Protein 3WVQ (pdb70)

B-factor: mean 22.25, std 8.73, range [5.71, 269.01]

Foldseek 3Di:
DEEELADDDPVVDDPLPAQQWVSVLSLLVDAFQYEYEGLDDFDVVVNCQSCVQLVHDSVNYHYQHFAADPSGRRGDDLCRLVDVVSVVVVVVSCVPPDQQAYAYQALALSSLVNCVVVVRCVRYALSVCRVVVVSLCQQFLQNVVVLLVVLVQFAFDWHKFLDLVVVLVGQVVQQVVVFKKKKAQRRDDWQDGIEIEHCDDDADSAGHDYYHHANDSVSSVVVCVPCVCVNQVNSPHIMIMGTDFGPWWKKKWKWFQGLVGIGTQAMWTDCPPNCFKIKNHPDADDVLVCSRHVSQRSSRRSVNVVRDGGMKMWMWIQHPVGDTHTRHMHGGCDPCRSCCRRVNPRRLHPCDVPQKMKMDGHQDDPDAAQAPVRLVVLCVVVVQPQDSVVRFHWRFSTGQDPVRNDTTMTMGRDPVVRVVSVVVSSVSD/DEEELADDEVVVDPPLPAQQFPSVLSLLVDAFQYEYEGLDDDDPVVSVQSCVLLVHDSVSYHYQHFAADPSGSRGDDLCRLPDPVSLVVVVVSCVPPDQQAYAYQALALSSLVNCVVNVHLVRYALSVCRVVVVSLLQQFLQSVVVLLVVLVQFAFDWHKFLDLVVVLVGCQVQVVVVFKKKKAQGRDDWQDRIEIEHCDPDFDSDTHDYYHHANDSVSSVVVCVVCVCVNHVNSPHIMIMGTDATPWWKKKWKWFQGLVGIGTQAMWTHLKIKSHPPQPPVLVCSRHVSQRSSRRSVNVVRDGGMKMWMWIQHPVRDTHTRHMHGGNDPCRSCCRRVNPRRLHPCRPPQKMKMDHFQCQPVVLVVLCVVVVQEQDSVVSFHWDWSTNADDVRGHTTMGIDRDPVGSVVSSVVSNVSD/DEEELADDDPVVDDPLPAQQFVSVLSLLVDAFQYEYETLDDFDVVVSVQNCVQLVHDSVSYHYQHFDADPSGRRGPDLCRLPPPVRLVVVCVSCVPPAQQAYHYQALALSSLVNCVVNVNLVRYALSVCRVVGVSQLLQFLQSVVVLLVVLVAFAFDWDKALDLVVQLVGCCVQQVVVFKKKKAQGRDDWQDRMEIEHCDDDFDSDTHDYYHHANDSVSSVVVCVVCVCSNHVNSPHIMIMGTDATPWWKKKWKWFQGLVGIHTQAMWTHVFKIKSHPPQDPVLVCSRHVSQRSSRRSSNVVRDGAMKMWMWIQHPVRDTHTRHMHGGNDPCRSCCRRVNPRRLHPCRVPQKMKMDGHPDQVDAAQAPVRLVVLCVVVVQEQDSVVSFHWDFSTHADSRDTTMGIDRDPVVSVVSVVVSSVSD/DEEELADDDPVVDDPLVAAQFVSVLSLLVDAFQYEYETLDDFDVVVNVQNCVLLVHDSVSYHYAHFAADPRGRRGDDLCRLVDPVRVVRVVVSCVPPDQQAYHYQALALSSLVNCVVVVNNVRYALSVCRVVVVSLCQQFLQSFVVLLVVLVAFAFDWHKFLDLVVVLVGCCVQQVVVFKKKKAARRDDWQDGIEIEHCDDDAQSAGHDYYHHANDSVSSVVVCVVCVCVNHVNSPHIMIMGTDFGPWWKKKWKWFQGLVGIGTQAMWTDPPVHCFKIKSHPDADPVLVCSRHVSVRSSRRSVNVVRDGGMKMWMWIQHPVGDTHTRHMHGGNDPCRSCCRRCNPRRLHPCDVPQKMKMDGHQDAPDAAQAPVRLVVLCVVLVQPQDSVVSFHWDFSTHQDPVRRGTTMGMHRDDVVSVVSVVVSVVSD

Solvent-accessible surface area: 64877 Å² total

Nearest PDB structures (foldseek):
  3wvq-assembly1_A  TM=1.001E+00  e=1.605E-94  Streptomyces cirratus
  3wvr-assembly3_A  TM=9.957E-01  e=5.560E-93  Streptomyces cirratus
  3wvq-assembly5_C  TM=9.932E-01  e=3.478E-92  Streptomyces cirratus
  3wvq-assembly4_B  TM=9.848E-01  e=8.691E-89  Streptomyces cirratus
  3wvr-assembly6_D  TM=9.931E-01  e=3.402E-87  Streptomyces cirratus

Sequence (1699 aa):
RLLVGNDWSEELAEPTGSTGWAVQRLVWFARDGDVLVLPVAPQEEFLAYVTSLTGTRRSSLTVVVPPPGRLGAGALTADRLADPRFLAALREAFAGRPVHEVFALWPDAVVADLADALGCPEALEGHDFLTQSGGLIGSSKAAFRALAAGAGVALPAGAVCADRRRAHRHVTRLLDEGSPVILKQDYGSGSDGNEILSRTPGLALRGARALRVLADSAALDAYLDERWDWLTEGGRHRVVVERYHPGSRAYFAEFWISDGGVRLGGHGERYRPLPDSQVPAPDLDQAQLDDLVEGGRRLCVALHALGYRGVLSADAVVTPAGEVLFTEHNGRATGSTHIYEIVGKRVVGPGFGTDRILLERVWPEGWEAPSFAGALTRLRDSGHLYDPETRRGAVILAAYNTHRKGVLCYVAEDLEAALHREESVSRLFRLLVGNDWSEELAEPTGSTGWAVQRLVWFARDGDVLVLPVAPQEEFLAYVTSLTGTRRSSLTVVVPPPGRLGAGALTADRLADPRFLAALREAFAGRPVHEVFALWPDAVVADLADALGCPEALEGHDFLTQSGGLIGSSKAAFRALAAGAGVALPAGAVCADRRRAHRHVTRLLDEGSPVILKQDYGSGSDGNEILSRTPGLALRGARALRVLADSAALDAYLDERWDWLTEGGRHRVVVERYHPGSRAYFAEFWISDGGVRLGGHGERDSQVPAPDLDQAQLDDLVEGGRRLCVALHALGYRGVLSADAVVTPAGEVLFTEHNGRATGSTHIYEIVGKRVVGPGFGTDRILLERVWPSFAGALTRLRDSGHLYDPETRRGAVILAAYNTHRKGVLCYVAEDLEAALHREESVSRLFRLLVGNDWSEELAEPTGSTGWAVQRLVWFARDGDVLVLPVAPQEEFLAYVTSLTGTRRSSLTVVVPPPGRLGAGALTADRLADPRFLAALREAFAGRPVHEVFALWPDAVVADLADALGCPEALEGHDFLTQSGGLIGSSKAAFRALAAGAGVALPAGAVCADRRRAHRHVTRLLDEGSPVILKQDYGSGSDGNEILSRTPGLALRGARALRVLADSAALDAYLDERWDWLTEGGRHRVVVERYHPGSRAYFAEFWISDGGVRLGGHGERPDSQVPAPDLDQAQLDDLVEGGRRLCVALHALGYRGVLSADAVVTPAGEVLFTEHNGRATGSTHIYEIVGKRVVGPGFGTDRILLERVWPEGWEAPSFAGALTRLRDSGHLYDPETRRGAVILAAYNRKGVLCYVAEDLEAALHREESVSRLFRLLVGNDWSEELAEPTGSTGWAVQRLVWFARDGDVLVLPVAPQEEFLAYVTSLTGTRRSSLTVVVPPPGRLGAGALTADRLADPRFLAALREAFAGRPVHEVFALWPDAVVADLADALGCPEALEGHDFLTQSGGLIGSSKAAFRALAAGAGVALPAGAVCADRRRAHRHVTRLLDEGSPVILKQDYGSGSDGNEILSRTPGLALRGARALRVLADSAALDAYLDERWDWLTEGGRHRVVVERYHPGSRAYFAEFWISDGGVRLGGHGERYRPLPDSQVPAPDLDQAQLDDLVEGGRRLCVALHALGYRGVLSADAVVTPAGEVLFTEHNGRATGSTHIYEIVGKRVVGPGFGTDRILLERVWPEGWEAPSFAGALTRLRDSGHLYDPETRRGAVILAAYNTHRKGVLCYVAEDLEAALHREESVSRLF

Structure (mmCIF, N/CA/C/O backbone):
data_3WVQ
#
_entry.id   3WVQ
#
_cell.length_a   77.660
_cell.length_b   86.750
_cell.length_c   94.260
_cell.angle_alpha   73.740
_cell.angle_beta   85.930
_cell.angle_gamma   68.260
#
_symmetry.space_group_name_H-M   'P 1'
#
loop_
_entity.id
_entity.type
_entity.pdbx_description
1 polymer PGM1
2 non-polymer 'SULFATE ION'
3 non-polymer GLYCEROL
4 water water
#
loop_
_atom_site.group_PDB
_atom_site.id
_atom_site.type_symbol
_atom_site.label_atom_id
_atom_site.label_alt_id
_atom_site.label_comp_id
_atom_site.label_asym_id
_atom_site.label_entity_id
_atom_site.label_seq_id
_atom_site.pdbx_PDB_ins_code
_atom_site.Cartn_x
_atom_site.Cartn_y
_atom_site.Cartn_z
_atom_site.occupancy
_atom_site.B_iso_or_equiv
_atom_site.auth_seq_id
_atom_site.auth_comp_id
_atom_site.auth_asym_id
_atom_site.auth_atom_id
_atom_site.pdbx_PDB_model_num
ATOM 9 N N . ARG A 1 2 ? 35.391 28.776 6.672 1.00 18.03 2 ARG A N 1
ATOM 10 C CA . ARG A 1 2 ? 36.513 28.111 7.256 1.00 19.97 2 ARG A CA 1
ATOM 11 C C . ARG A 1 2 ? 35.998 27.314 8.444 1.00 21.18 2 ARG A C 1
ATOM 12 O O . ARG A 1 2 ? 34.998 27.644 9.012 1.00 17.12 2 ARG A O 1
ATOM 20 N N . LEU A 1 3 ? 36.724 26.295 8.817 1.00 15.76 3 LEU A N 1
ATOM 21 C CA . LEU A 1 3 ? 36.452 25.491 10.001 1.00 11.80 3 LEU A CA 1
ATOM 22 C C . LEU A 1 3 ? 37.433 25.900 11.097 1.00 14.79 3 LEU A C 1
ATOM 23 O O . LEU A 1 3 ? 38.641 25.694 10.964 1.00 12.52 3 LEU A O 1
ATOM 28 N N . LEU A 1 4 ? 36.906 26.511 12.151 1.00 13.37 4 LEU A N 1
ATOM 29 C CA . LEU A 1 4 ? 37.703 26.933 13.299 1.00 13.97 4 LEU A CA 1
ATOM 30 C C . LEU A 1 4 ? 37.532 25.960 14.454 1.00 16.15 4 LEU A C 1
ATOM 31 O O . LEU A 1 4 ? 36.404 25.689 14.873 1.00 15.17 4 LEU A O 1
ATOM 36 N N . VAL A 1 5 ? 38.644 25.446 14.978 1.00 14.33 5 VAL A N 1
ATOM 37 C CA . VAL A 1 5 ? 38.584 24.446 16.039 1.00 14.13 5 VAL A CA 1
ATOM 38 C C . VAL A 1 5 ? 39.175 24.961 17.354 1.00 14.30 5 VAL A C 1
ATOM 39 O O . VAL A 1 5 ? 40.361 25.284 17.436 1.00 10.10 5 VAL A O 1
ATOM 43 N N . GLY A 1 6 ? 38.336 25.051 18.382 1.00 12.55 6 GLY A N 1
ATOM 44 C CA . GLY A 1 6 ? 38.794 25.560 19.665 1.00 10.74 6 GLY A CA 1
ATOM 45 C C . GLY A 1 6 ? 39.345 24.471 20.564 1.00 13.40 6 GLY A C 1
ATOM 46 O O . GLY A 1 6 ? 38.826 24.252 21.659 1.00 12.62 6 GLY A O 1
ATOM 47 N N . ASN A 1 7 ? 40.387 23.773 20.112 1.00 11.49 7 ASN A N 1
ATOM 48 C CA . ASN A 1 7 ? 40.932 22.687 20.913 1.00 11.02 7 ASN A CA 1
ATOM 49 C C . ASN A 1 7 ? 41.969 23.167 21.916 1.00 12.89 7 ASN A C 1
ATOM 50 O O . ASN A 1 7 ? 42.485 24.281 21.819 1.00 11.39 7 ASN A O 1
ATOM 55 N N . ASP A 1 8 ? 42.278 22.278 22.853 1.00 14.99 8 ASP A N 1
ATOM 56 C CA . ASP A 1 8 ? 43.149 22.550 23.991 1.00 18.05 8 ASP A CA 1
ATOM 57 C C . ASP A 1 8 ? 44.515 21.894 23.842 1.00 19.86 8 ASP A C 1
ATOM 58 O O . ASP A 1 8 ? 44.779 21.225 22.856 1.00 15.51 8 ASP A O 1
ATOM 63 N N . TRP A 1 9 ? 45.348 22.070 24.865 1.00 15.16 9 TRP A N 1
ATOM 64 C CA . TRP A 1 9 ? 46.623 21.370 25.014 1.00 17.93 9 TRP A CA 1
ATOM 65 C C . TRP A 1 9 ? 46.482 19.903 24.643 1.00 17.75 9 TRP A C 1
ATOM 66 O O . TRP A 1 9 ? 45.478 19.266 24.994 1.00 15.39 9 TRP A O 1
ATOM 77 N N . SER A 1 10 ? 47.472 19.371 23.923 1.00 15.38 10 SER A N 1
ATOM 78 C CA . SER A 1 10 ? 47.350 18.045 23.329 1.00 17.39 10 SER A CA 1
ATOM 79 C C . SER A 1 10 ? 47.006 16.960 24.334 1.00 15.09 10 SER A C 1
ATOM 80 O O . SER A 1 10 ? 47.647 16.819 25.376 1.00 15.56 10 SER A O 1
ATOM 83 N N . GLU A 1 11 ? 45.992 16.185 23.987 1.00 14.41 11 GLU A N 1
ATOM 84 C CA . GLU A 1 11 ? 45.608 15.005 24.735 1.00 16.25 11 GLU A CA 1
ATOM 85 C C . GLU A 1 11 ? 46.757 13.979 24.842 1.00 19.75 11 GLU A C 1
ATOM 86 O O . GLU A 1 11 ? 46.814 13.196 25.786 1.00 18.77 11 GLU A O 1
ATOM 92 N N . GLU A 1 12 ? 47.658 13.980 23.863 1.00 16.46 12 GLU A N 1
ATOM 93 C CA . GLU A 1 12 ? 48.841 13.113 23.900 1.00 19.12 12 GLU A CA 1
ATOM 94 C C . GLU A 1 12 ? 49.800 13.476 25.034 1.00 17.17 12 GLU A C 1
ATOM 95 O O . GLU A 1 12 ? 50.561 12.629 25.502 1.00 19.32 12 GLU A O 1
ATOM 101 N N . LEU A 1 13 ? 49.771 14.735 25.456 1.00 13.01 13 LEU A N 1
ATOM 102 C CA . LEU A 1 13 ? 50.713 15.222 26.460 1.00 16.03 13 LEU A CA 1
ATOM 103 C C . LEU A 1 13 ? 50.139 15.150 27.864 1.00 19.99 13 LEU A C 1
ATOM 104 O O . LEU A 1 13 ? 50.849 14.815 28.809 1.00 24.09 13 LEU A O 1
ATOM 109 N N . ALA A 1 14 ? 48.852 15.460 27.998 1.00 17.76 14 ALA A N 1
ATOM 110 C CA . ALA A 1 14 ? 48.226 15.477 29.310 1.00 24.10 14 ALA A CA 1
ATOM 111 C C . ALA A 1 14 ? 46.705 15.403 29.213 1.00 23.86 14 ALA A C 1
ATOM 112 O O . ALA A 1 14 ? 46.113 15.867 28.235 1.00 20.56 14 ALA A O 1
ATOM 114 N N . GLU A 1 15 ? 46.080 14.832 30.239 1.00 24.68 15 GLU A N 1
ATOM 115 C CA . GLU A 1 15 ? 44.625 14.829 30.344 1.00 27.92 15 GLU A CA 1
ATOM 116 C C . GLU A 1 15 ? 44.109 16.228 30.703 1.00 23.33 15 GLU A C 1
ATOM 117 O O . GLU A 1 15 ? 44.453 16.774 31.750 1.00 27.21 15 GLU A O 1
ATOM 123 N N . PRO A 1 16 ? 43.276 16.816 29.829 1.00 24.72 16 PRO A N 1
ATOM 124 C CA . PRO A 1 16 ? 42.756 18.162 30.083 1.00 24.22 16 PRO A CA 1
ATOM 125 C C . PRO A 1 16 ? 41.616 18.137 31.096 1.00 29.61 16 PRO A C 1
ATOM 126 O O . PRO A 1 16 ? 40.549 18.682 30.821 1.00 30.07 16 PRO A O 1
ATOM 130 N N . THR A 1 17 ? 41.855 17.517 32.251 1.00 28.38 17 THR A N 1
ATOM 131 C CA . THR A 1 17 ? 40.809 17.242 33.235 1.00 28.03 17 THR A CA 1
ATOM 132 C C . THR A 1 17 ? 40.366 18.495 33.995 1.00 29.28 17 THR A C 1
ATOM 133 O O . THR A 1 17 ? 39.298 18.513 34.613 1.00 30.48 17 THR A O 1
ATOM 137 N N . GLY A 1 18 ? 41.171 19.548 33.939 1.00 27.01 18 GLY A N 1
ATOM 138 C CA . GLY A 1 18 ? 40.837 20.768 34.649 1.00 27.47 18 GLY A CA 1
ATOM 139 C C . GLY A 1 18 ? 40.160 21.814 33.781 1.00 31.53 18 GLY A C 1
ATOM 140 O O . GLY A 1 18 ? 39.763 22.863 34.279 1.00 30.60 18 GLY A O 1
ATOM 141 N N . SER A 1 19 ? 40.017 21.543 32.485 1.00 29.25 19 SER A N 1
ATOM 142 C CA . SER A 1 19 ? 39.464 22.553 31.581 1.00 27.25 19 SER A CA 1
ATOM 143 C C . SER A 1 19 ? 37.974 22.774 31.816 1.00 25.58 19 SER A C 1
ATOM 144 O O . SER A 1 19 ? 37.235 21.837 32.125 1.00 27.46 19 SER A O 1
ATOM 147 N N . THR A 1 20 ? 37.539 24.022 31.662 1.00 26.18 20 THR A N 1
ATOM 148 C CA . THR A 1 20 ? 36.147 24.399 31.902 1.00 21.43 20 THR A CA 1
ATOM 149 C C . THR A 1 20 ? 35.483 24.911 30.623 1.00 25.61 20 THR A C 1
ATOM 150 O O . THR A 1 20 ? 34.281 25.173 30.596 1.00 21.96 20 THR A O 1
ATOM 154 N N . GLY A 1 21 ? 36.279 25.073 29.569 1.00 23.67 21 GLY A N 1
ATOM 155 C CA . GLY A 1 21 ? 35.760 25.515 28.288 1.00 20.90 21 GLY A CA 1
ATOM 156 C C . GLY A 1 21 ? 35.708 27.019 28.133 1.00 21.13 21 GLY A C 1
ATOM 157 O O . GLY A 1 21 ? 35.015 27.539 27.258 1.00 18.89 21 GLY A O 1
ATOM 158 N N . TRP A 1 22 ? 36.461 27.720 28.970 1.00 22.91 22 TRP A 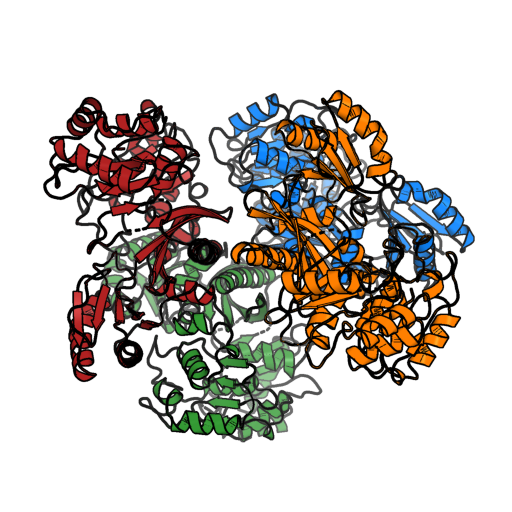N 1
ATOM 159 C CA . TRP A 1 22 ? 36.449 29.173 28.986 1.00 21.01 22 TRP A CA 1
ATOM 160 C C . TRP A 1 22 ? 37.494 29.804 28.055 1.00 20.56 22 TRP A C 1
ATOM 161 O O . TRP A 1 22 ? 37.159 30.588 27.159 1.00 18.35 22 TRP A O 1
ATOM 172 N N . ALA A 1 23 ? 38.759 29.457 28.274 1.00 20.07 23 ALA A N 1
ATOM 173 C CA . ALA A 1 23 ? 39.871 30.054 27.529 1.00 19.37 23 ALA A CA 1
ATOM 174 C C . ALA A 1 23 ? 39.710 29.995 26.007 1.00 19.10 23 ALA A C 1
ATOM 175 O O . ALA A 1 23 ? 40.049 30.947 25.293 1.00 16.46 23 ALA A O 1
ATOM 177 N N . VAL A 1 24 ? 39.195 28.879 25.504 1.00 17.44 24 VAL A N 1
ATOM 178 C CA . VAL A 1 24 ? 39.206 28.670 24.059 1.00 16.24 24 VAL A CA 1
ATOM 179 C C . VAL A 1 24 ? 38.147 29.500 23.351 1.00 17.47 24 VAL A C 1
ATOM 180 O O . VAL A 1 24 ? 38.145 29.579 22.126 1.00 15.62 24 VAL A O 1
ATOM 184 N N . GLN A 1 25 ? 37.266 30.158 24.101 1.00 16.74 25 GLN A N 1
ATOM 185 C CA . GLN A 1 25 ? 36.230 30.958 23.459 1.00 17.34 25 GLN A CA 1
ATOM 186 C C . GLN A 1 25 ? 36.828 32.191 22.786 1.00 16.76 25 GLN A C 1
ATOM 187 O O . GLN A 1 25 ? 36.156 32.863 22.004 1.00 16.77 25 GLN A O 1
ATOM 193 N N . ARG A 1 26 ? 38.106 32.458 23.056 1.00 16.37 26 ARG A N 1
ATOM 194 C CA . ARG A 1 26 ? 38.862 33.451 22.299 1.00 14.25 26 ARG A CA 1
ATOM 195 C C . ARG A 1 26 ? 38.830 33.177 20.784 1.00 15.30 26 ARG A C 1
ATOM 196 O O . ARG A 1 26 ? 39.084 34.079 19.978 1.00 13.47 26 ARG A O 1
ATOM 204 N N . LEU A 1 27 ? 38.518 31.935 20.411 1.00 14.30 27 LEU A N 1
ATOM 205 C CA . LEU A 1 27 ? 38.346 31.556 19.012 1.00 16.13 27 LEU A CA 1
ATOM 206 C C . LEU A 1 27 ? 37.461 32.525 18.235 1.00 17.21 27 LEU A C 1
ATOM 207 O O . LEU A 1 27 ? 37.675 32.748 17.050 1.00 15.47 27 LEU A O 1
ATOM 212 N N . VAL A 1 28 ? 36.467 33.105 18.906 1.00 18.14 28 VAL A N 1
ATOM 213 C CA . VAL A 1 28 ? 35.493 33.958 18.234 1.00 13.70 28 VAL A CA 1
ATOM 214 C C . VAL A 1 28 ? 36.149 35.198 17.627 1.00 14.02 28 VAL A C 1
ATOM 215 O O . VAL A 1 28 ? 35.707 35.693 16.590 1.00 15.95 28 VAL A O 1
ATOM 219 N N . TRP A 1 29 ? 37.215 35.690 18.255 1.00 14.29 29 TRP A N 1
ATOM 220 C CA . TRP A 1 29 ? 37.966 36.803 17.697 1.00 13.65 29 TRP A CA 1
ATOM 221 C C . TRP A 1 29 ? 38.440 36.513 16.282 1.00 14.16 29 TRP A C 1
ATOM 222 O O . TRP A 1 29 ? 38.528 37.411 15.459 1.00 14.99 29 TRP A O 1
ATOM 233 N N . PHE A 1 30 ? 38.762 35.257 16.003 1.00 15.69 30 PHE A N 1
ATOM 234 C CA . PHE A 1 30 ? 39.285 34.916 14.694 1.00 16.18 30 PHE A CA 1
ATOM 235 C C . PHE A 1 30 ? 38.190 34.730 13.638 1.00 18.55 30 PHE A C 1
ATOM 236 O O . PHE A 1 30 ? 38.486 34.674 12.450 1.00 18.60 30 PHE A O 1
ATOM 244 N N . ALA A 1 31 ? 36.937 34.617 14.065 1.00 17.68 31 ALA A N 1
ATOM 245 C CA . ALA A 1 31 ? 35.857 34.293 13.129 1.00 19.06 31 ALA A CA 1
ATOM 246 C C . ALA A 1 31 ? 35.612 35.410 12.124 1.00 19.16 31 ALA A C 1
ATOM 247 O O . ALA A 1 31 ? 35.673 36.588 12.468 1.00 23.49 31 ALA A O 1
ATOM 249 N N . ARG A 1 32 ? 35.370 35.012 10.877 1.00 20.49 32 ARG A N 1
ATOM 250 C CA . ARG A 1 32 ? 34.987 35.904 9.788 1.00 21.40 32 ARG A CA 1
ATOM 251 C C . ARG A 1 32 ? 33.675 35.395 9.219 1.00 22.32 32 ARG A C 1
ATOM 252 O O . ARG A 1 32 ? 33.256 34.291 9.563 1.00 22.94 32 ARG A O 1
ATOM 260 N N . ASP A 1 33 ? 33.050 36.170 8.334 1.00 24.67 33 ASP A N 1
ATOM 261 C CA . ASP A 1 33 ? 31.718 35.827 7.807 1.00 19.29 33 ASP A CA 1
ATOM 262 C C . ASP A 1 33 ? 31.654 34.401 7.264 1.00 21.83 33 ASP A C 1
ATOM 263 O O . ASP A 1 33 ? 32.470 34.002 6.422 1.00 17.09 33 ASP A O 1
ATOM 268 N N . GLY A 1 34 ? 30.701 33.626 7.772 1.00 21.51 34 GLY A N 1
ATOM 269 C CA . GLY A 1 34 ? 30.439 32.299 7.247 1.00 18.90 34 GLY A CA 1
ATOM 270 C C . GLY A 1 34 ? 31.142 31.151 7.950 1.00 19.23 34 GLY A C 1
ATOM 271 O O . GLY A 1 34 ? 30.863 29.983 7.661 1.00 18.50 34 GLY A O 1
ATOM 272 N N . ASP A 1 35 ? 32.051 31.465 8.869 1.00 19.05 35 ASP A N 1
ATOM 273 C CA . ASP A 1 35 ? 32.844 30.428 9.530 1.00 19.27 35 ASP A CA 1
ATOM 274 C C . ASP A 1 35 ? 32.020 29.533 10.433 1.00 18.23 35 ASP A C 1
ATOM 275 O O . ASP A 1 35 ? 30.996 29.939 10.993 1.00 18.01 35 ASP A O 1
ATOM 280 N N . VAL A 1 36 ? 32.487 28.307 10.574 1.00 14.02 36 VAL A N 1
ATOM 281 C CA . VAL A 1 36 ? 31.901 27.372 11.507 1.00 16.38 36 VAL A CA 1
ATOM 282 C C . VAL A 1 36 ? 32.931 27.124 12.596 1.00 19.98 36 VAL A C 1
ATOM 283 O O . VAL A 1 36 ? 34.086 26.790 12.302 1.00 14.64 36 VAL A O 1
ATOM 287 N N . LEU A 1 37 ? 32.502 27.294 13.842 1.00 18.08 37 LEU A N 1
ATOM 288 C CA . LEU A 1 37 ? 33.383 27.212 15.005 1.00 16.97 37 LEU A CA 1
ATOM 289 C C . LEU A 1 37 ? 33.053 25.974 15.801 1.00 17.92 37 LEU A C 1
ATOM 290 O O . LEU A 1 37 ? 31.889 25.740 16.125 1.00 20.28 37 LEU A O 1
ATOM 295 N N . VAL A 1 38 ? 34.070 25.187 16.125 1.00 13.12 38 VAL A N 1
ATOM 296 C CA . VAL A 1 38 ? 33.887 24.053 17.017 1.00 14.08 38 VAL A CA 1
ATOM 297 C C . VAL A 1 38 ? 34.404 24.413 18.411 1.00 16.58 38 VAL A C 1
ATOM 298 O O . VAL A 1 38 ? 35.584 24.718 18.589 1.00 13.24 38 VAL A O 1
ATOM 302 N N . LEU A 1 39 ? 33.514 24.382 19.399 1.00 16.62 39 LEU A N 1
ATOM 303 C CA . LEU A 1 39 ? 33.894 24.726 20.766 1.00 18.27 39 LEU A CA 1
ATOM 304 C C . LEU A 1 39 ? 33.397 23.658 21.734 1.00 14.39 39 LEU A C 1
ATOM 305 O O . LEU A 1 39 ? 32.415 22.985 21.449 1.00 15.44 39 LEU A O 1
ATOM 310 N N . PRO A 1 40 ? 34.078 23.497 22.879 1.00 13.48 40 PRO A N 1
ATOM 311 C CA . PRO A 1 40 ? 33.688 22.489 23.868 1.00 11.86 40 PRO A CA 1
ATOM 312 C C . PRO A 1 40 ? 32.465 22.942 24.682 1.00 13.82 40 PRO A C 1
ATOM 313 O O . PRO A 1 40 ? 31.712 22.109 25.172 1.00 16.40 40 PRO A O 1
ATOM 317 N N . VAL A 1 41 ? 32.285 24.249 24.800 1.00 14.10 41 VAL A N 1
ATOM 318 C CA . VAL A 1 41 ? 31.173 24.843 25.545 1.00 19.21 41 VAL A CA 1
ATOM 319 C C . VAL A 1 41 ? 30.592 25.996 24.733 1.00 18.46 41 VAL A C 1
ATOM 320 O O . VAL A 1 41 ? 31.317 26.933 24.366 1.00 18.97 41 VAL A O 1
ATOM 324 N N . ALA A 1 42 ? 29.290 25.941 24.460 1.00 23.04 42 ALA A N 1
ATOM 325 C CA . ALA A 1 42 ? 28.643 26.984 23.672 1.00 21.34 42 ALA A CA 1
ATOM 326 C C . ALA A 1 42 ? 28.736 28.335 24.366 1.00 24.16 42 ALA A C 1
ATOM 327 O O . ALA A 1 42 ? 28.344 28.465 25.521 1.00 27.72 42 ALA A O 1
ATOM 329 N N . PRO A 1 43 ? 29.281 29.343 23.661 1.00 26.11 43 PRO A N 1
ATOM 330 C CA . PRO A 1 43 ? 29.387 30.710 24.172 1.00 24.55 43 PRO A CA 1
ATOM 331 C C . PRO A 1 43 ? 28.022 31.350 24.412 1.00 24.09 43 PRO A C 1
ATOM 332 O O . PRO A 1 43 ? 27.071 31.064 23.691 1.00 24.28 43 PRO A O 1
ATOM 336 N N . GLN A 1 44 ? 27.942 32.220 25.408 1.00 24.58 44 GLN A N 1
ATOM 337 C CA . GLN A 1 44 ? 26.727 33.003 25.623 1.00 28.63 44 GLN A CA 1
ATOM 338 C C . GLN A 1 44 ? 26.581 33.985 24.476 1.00 28.97 44 GLN A C 1
ATOM 339 O O . GLN A 1 44 ? 27.571 34.536 23.997 1.00 26.83 44 GLN A O 1
ATOM 345 N N . GLU A 1 45 ? 25.346 34.198 24.034 1.00 28.22 45 GLU A N 1
ATOM 346 C CA . GLU A 1 45 ? 25.077 35.043 22.877 1.00 25.86 45 GLU A CA 1
ATOM 347 C C . GLU A 1 45 ? 25.602 36.470 23.044 1.00 27.06 45 GLU A C 1
ATOM 348 O O . GLU A 1 45 ? 25.977 37.116 22.062 1.00 28.43 45 GLU A O 1
ATOM 354 N N . GLU A 1 46 ? 25.644 36.956 24.284 1.00 24.99 46 GLU A N 1
ATOM 355 C CA . GLU A 1 46 ? 26.083 38.328 24.558 1.00 26.88 46 GLU A CA 1
ATOM 356 C C . GLU A 1 46 ? 27.568 38.519 24.250 1.00 22.07 46 GLU A C 1
ATOM 357 O O . GLU A 1 46 ? 27.979 39.549 23.723 1.00 22.61 46 GLU A O 1
ATOM 363 N N . PHE A 1 47 ? 28.369 37.515 24.573 1.00 28.44 47 PHE A N 1
ATOM 364 C CA . PHE A 1 47 ? 29.792 37.537 24.237 1.00 26.23 47 PHE A CA 1
ATOM 365 C C . PHE A 1 47 ? 30.006 37.507 22.719 1.00 22.72 47 PHE A C 1
ATOM 366 O O . PHE A 1 47 ? 30.824 38.256 22.177 1.00 24.06 47 PHE A O 1
ATOM 374 N N . LEU A 1 48 ? 29.260 36.649 22.036 1.00 21.26 48 LEU A N 1
ATOM 375 C CA . LEU A 1 48 ? 29.299 36.587 20.576 1.00 21.42 48 LEU A CA 1
ATOM 376 C C . LEU A 1 48 ? 28.916 37.913 19.927 1.00 25.33 48 LEU A C 1
ATOM 377 O O . LEU A 1 48 ? 29.592 38.372 18.998 1.00 20.26 48 LEU A O 1
ATOM 382 N N . ALA A 1 49 ? 27.820 38.515 20.404 1.00 24.50 49 ALA A N 1
ATOM 383 C CA . ALA A 1 49 ? 27.361 39.803 19.881 1.00 23.16 49 ALA A CA 1
ATOM 384 C C . ALA A 1 49 ? 28.417 40.880 20.065 1.00 20.44 49 ALA A C 1
ATOM 385 O O . ALA A 1 49 ? 28.674 41.681 19.169 1.00 27.00 49 ALA A O 1
ATOM 387 N N . TYR A 1 50 ? 29.044 40.895 21.228 1.00 19.94 50 TYR A N 1
ATOM 388 C CA . TYR A 1 50 ? 30.050 41.907 21.496 1.00 20.45 50 TYR A CA 1
ATOM 389 C C . TYR A 1 50 ? 31.296 41.737 20.628 1.00 22.36 50 TYR A C 1
ATOM 390 O O . TYR A 1 50 ? 31.777 42.699 20.012 1.00 21.12 50 TYR A O 1
ATOM 399 N N . VAL A 1 51 ? 31.830 40.523 20.568 1.00 21.83 51 VAL A N 1
ATOM 400 C CA . VAL A 1 51 ? 33.075 40.345 19.826 1.00 20.01 51 VAL A CA 1
ATOM 401 C C . VAL A 1 51 ? 32.829 40.647 18.356 1.00 20.82 51 VAL A C 1
ATOM 402 O O . VAL A 1 51 ? 33.579 41.412 17.750 1.00 21.57 51 VAL A O 1
ATOM 406 N N . THR A 1 52 ? 31.753 40.094 17.796 1.00 22.76 52 THR A N 1
ATOM 407 C CA . THR A 1 52 ? 31.465 40.288 16.373 1.00 27.00 52 THR A CA 1
ATOM 408 C C . THR A 1 52 ? 31.145 41.743 16.047 1.00 26.21 52 THR A C 1
ATOM 409 O O . THR A 1 52 ? 31.410 42.198 14.933 1.00 28.87 52 THR A O 1
ATOM 413 N N . SER A 1 53 ? 30.582 42.473 17.011 1.00 28.93 53 SER A N 1
ATOM 414 C CA . SER A 1 53 ? 30.267 43.884 16.793 1.00 24.24 53 SER A CA 1
ATOM 415 C C . SER A 1 53 ? 31.547 44.687 16.596 1.00 29.48 53 SER A C 1
ATOM 416 O O . SER A 1 53 ? 31.559 45.702 15.898 1.00 30.50 53 SER A O 1
ATOM 419 N N . LEU A 1 54 ? 32.635 44.210 17.190 1.00 26.44 54 LEU A N 1
ATOM 420 C CA . LEU A 1 54 ? 33.918 44.886 17.068 1.00 22.89 54 LEU A CA 1
ATOM 421 C C . LEU A 1 54 ? 34.690 44.456 15.825 1.00 27.99 54 LEU A C 1
ATOM 422 O O . LEU A 1 54 ? 35.312 45.293 15.164 1.00 27.24 54 LEU A O 1
ATOM 427 N N . THR A 1 55 ? 34.643 43.163 15.498 1.00 23.62 55 THR A N 1
ATOM 428 C CA . THR A 1 55 ? 35.413 42.632 14.372 1.00 24.69 55 THR A CA 1
ATOM 429 C C . THR A 1 55 ? 34.753 42.930 13.037 1.00 30.47 55 THR A C 1
ATOM 430 O O . THR A 1 55 ? 35.390 42.854 11.983 1.00 25.95 55 THR A O 1
ATOM 434 N N . GLY A 1 56 ? 33.471 43.277 13.085 1.00 27.36 56 GLY A N 1
ATOM 435 C CA . GLY A 1 56 ? 32.729 43.540 11.872 1.00 25.40 56 GLY A CA 1
ATOM 436 C C . GLY A 1 56 ? 32.181 42.276 11.242 1.00 22.35 56 GLY A C 1
ATOM 437 O O . GLY A 1 56 ? 31.714 42.304 10.107 1.00 26.52 56 GLY A O 1
ATOM 438 N N . THR A 1 57 ? 32.237 41.165 11.976 1.00 26.95 57 THR A N 1
ATOM 439 C CA . THR A 1 57 ? 31.725 39.897 11.472 1.00 25.95 57 THR A CA 1
ATOM 440 C C . THR A 1 57 ? 30.225 39.804 11.734 1.00 25.38 57 THR A C 1
ATOM 441 O O . THR A 1 57 ? 29.745 40.182 12.800 1.00 24.88 57 THR A O 1
ATOM 445 N N . ARG A 1 58 ? 29.488 39.310 10.747 1.00 22.51 58 ARG A N 1
ATOM 446 C CA . ARG A 1 58 ? 28.048 39.137 10.886 1.00 21.74 58 ARG A CA 1
ATOM 447 C C . ARG A 1 58 ? 27.761 37.887 11.719 1.00 23.31 58 ARG A C 1
ATOM 448 O O . ARG A 1 58 ? 27.958 36.760 11.253 1.00 21.46 58 ARG A O 1
ATOM 456 N N . ARG A 1 59 ? 27.325 38.094 12.959 1.00 18.55 59 ARG A N 1
ATOM 457 C CA . ARG A 1 59 ? 26.995 36.997 13.872 1.00 23.90 59 ARG A CA 1
ATOM 458 C C . ARG A 1 59 ? 26.096 35.925 13.249 1.00 22.96 59 ARG A C 1
ATOM 459 O O . ARG A 1 59 ? 26.331 34.720 13.427 1.00 22.97 59 ARG A O 1
ATOM 467 N N . SER A 1 60 ? 25.062 36.359 12.535 1.00 20.90 60 SER A N 1
ATOM 468 C CA . SER A 1 60 ? 24.107 35.429 11.939 1.00 24.19 60 SER A CA 1
ATOM 469 C C . SER A 1 60 ? 24.720 34.520 10.860 1.00 22.81 60 SER A C 1
ATOM 470 O O . SER A 1 60 ? 24.113 33.511 10.480 1.00 20.46 60 SER A O 1
ATOM 473 N N . SER A 1 61 ? 25.912 34.870 10.374 1.00 23.51 61 SER A N 1
ATOM 474 C CA . SER A 1 61 ? 26.618 34.067 9.360 1.00 20.11 61 SER A CA 1
ATOM 475 C C . SER A 1 61 ? 27.461 32.957 9.971 1.00 22.24 61 SER A C 1
ATOM 476 O O . SER A 1 61 ? 27.898 32.044 9.274 1.00 21.21 61 SER A O 1
ATOM 479 N N . LEU A 1 62 ? 27.697 33.054 11.277 1.00 21.55 62 LEU A N 1
ATOM 480 C CA . LEU A 1 62 ? 28.499 32.085 12.013 1.00 19.75 62 LEU A CA 1
ATOM 481 C C . LEU A 1 62 ? 27.664 30.937 12.518 1.00 20.36 62 LEU A C 1
ATOM 482 O O . LEU A 1 62 ? 26.503 31.122 12.886 1.00 24.57 62 LEU A O 1
ATOM 487 N N . THR A 1 63 ? 28.256 29.755 12.569 1.00 15.05 63 THR A N 1
ATOM 488 C CA . THR A 1 63 ? 27.623 28.650 13.266 1.00 20.12 63 THR A CA 1
ATOM 489 C C . THR A 1 63 ? 28.554 28.098 14.341 1.00 21.97 63 THR A C 1
ATOM 490 O O . THR A 1 63 ? 29.747 27.883 14.097 1.00 20.16 63 THR A O 1
ATOM 494 N N . VAL A 1 64 ? 28.007 27.878 15.532 1.00 18.09 64 VAL A N 1
ATOM 495 C CA . VAL A 1 64 ? 28.763 27.273 16.625 1.00 20.79 64 VAL A CA 1
ATOM 496 C C . VAL A 1 64 ? 28.316 25.836 16.795 1.00 24.74 64 VAL A C 1
ATOM 497 O O . VAL A 1 64 ? 27.129 25.563 16.967 1.00 21.39 64 VAL A O 1
ATOM 501 N N . VAL A 1 65 ? 29.272 24.918 16.727 1.00 20.35 65 VAL A N 1
ATOM 502 C CA . VAL A 1 65 ? 28.990 23.501 16.874 1.00 16.12 65 VAL A CA 1
ATOM 503 C C . VAL A 1 65 ? 29.696 22.935 18.108 1.00 20.82 65 VAL A C 1
ATOM 504 O O . VAL A 1 65 ? 30.916 23.010 18.228 1.00 21.17 65 VAL A O 1
ATOM 508 N N . VAL A 1 66 ? 28.913 22.380 19.024 1.00 16.50 66 VAL A N 1
ATOM 509 C CA . VAL A 1 66 ? 29.414 21.859 20.283 1.00 17.03 66 VAL A CA 1
ATOM 510 C C . VAL A 1 66 ? 29.150 20.361 20.373 1.00 18.64 66 VAL A C 1
ATOM 511 O O . VAL A 1 66 ? 28.005 19.938 20.331 1.00 19.36 66 VAL A O 1
ATOM 515 N N . PRO A 1 67 ? 30.215 19.544 20.468 1.00 16.29 67 PRO A N 1
ATOM 516 C CA . PRO A 1 67 ? 29.995 18.106 20.642 1.00 14.53 67 PRO A CA 1
ATOM 517 C C . PRO A 1 67 ? 29.307 17.794 21.965 1.00 18.85 67 PRO A C 1
ATOM 518 O O . PRO A 1 67 ? 29.450 18.574 22.914 1.00 19.10 67 PRO A O 1
ATOM 522 N N . PRO A 1 68 ? 28.590 16.659 22.035 1.00 18.16 68 PRO A N 1
ATOM 523 C CA . PRO A 1 68 ? 28.165 16.106 23.326 1.00 21.57 68 PRO A CA 1
ATOM 524 C C . PRO A 1 68 ? 29.371 15.954 24.263 1.00 22.01 68 PRO A C 1
ATOM 525 O O . PRO A 1 68 ? 30.496 15.873 23.777 1.00 21.72 68 PRO A O 1
ATOM 529 N N . PRO A 1 69 ? 29.140 15.922 25.585 1.00 24.99 69 PRO A N 1
ATOM 530 C CA . PRO A 1 69 ? 30.253 15.716 26.517 1.00 25.37 69 PRO A CA 1
ATOM 531 C C . PRO A 1 69 ? 30.934 14.377 26.263 1.00 29.96 69 PRO A C 1
ATOM 532 O O . PRO A 1 69 ? 30.317 13.476 25.696 1.00 27.52 69 PRO A O 1
ATOM 536 N N . GLY A 1 70 ? 32.197 14.262 26.660 1.00 25.63 70 GLY A N 1
ATOM 537 C CA . GLY A 1 70 ? 32.951 13.040 26.465 1.00 22.80 70 GLY A CA 1
ATOM 538 C C . GLY A 1 70 ? 33.405 12.447 27.787 1.00 27.09 70 GLY A C 1
ATOM 539 O O . GLY A 1 70 ? 32.889 12.822 28.848 1.00 22.72 70 GLY A O 1
ATOM 540 N N . ARG A 1 71 ? 34.393 11.549 27.717 1.00 25.81 71 ARG A N 1
ATOM 541 C CA . ARG A 1 71 ? 34.886 10.811 28.882 1.00 26.53 71 ARG A CA 1
ATOM 542 C C . ARG A 1 71 ? 35.425 11.702 29.991 1.00 27.92 71 ARG A C 1
ATOM 543 O O . ARG A 1 71 ? 35.530 11.270 31.140 1.00 29.80 71 ARG A O 1
ATOM 551 N N . LEU A 1 72 ? 35.769 12.941 29.657 1.00 27.95 72 LEU A N 1
ATOM 552 C CA . LEU A 1 72 ? 36.291 13.866 30.651 1.00 25.21 72 LEU A CA 1
ATOM 553 C C . LEU A 1 72 ? 35.312 15.005 30.891 1.00 30.13 72 LEU A C 1
ATOM 554 O O . LEU A 1 72 ? 35.653 16.007 31.512 1.00 28.33 72 LEU A O 1
ATOM 559 N N . GLY A 1 73 ? 34.096 14.861 30.380 1.00 25.58 73 GLY A N 1
ATOM 560 C CA . GLY A 1 73 ? 33.108 15.914 30.524 1.00 24.37 73 GLY A CA 1
ATOM 561 C C . GLY A 1 73 ? 33.008 16.795 29.290 1.00 24.53 73 GLY A C 1
ATOM 562 O O . GLY A 1 73 ? 33.172 16.319 28.176 1.00 25.01 73 GLY A O 1
ATOM 563 N N . ALA A 1 74 ? 32.748 18.084 29.490 1.00 24.52 74 ALA A N 1
ATOM 564 C CA . ALA A 1 74 ? 32.520 19.005 28.377 1.00 22.50 74 ALA A CA 1
ATOM 565 C C . ALA A 1 74 ? 33.572 20.114 28.264 1.00 19.23 74 ALA A C 1
ATOM 566 O O . ALA A 1 74 ? 33.491 20.958 27.362 1.00 19.38 74 ALA A O 1
ATOM 568 N N . GLY A 1 75 ? 34.543 20.127 29.174 1.00 21.61 75 GLY A N 1
ATOM 569 C CA . GLY A 1 75 ? 35.477 21.236 29.263 1.00 17.93 75 GLY A CA 1
ATOM 570 C C . GLY A 1 75 ? 36.461 21.395 28.111 1.00 17.97 75 GLY A C 1
ATOM 571 O O . GLY A 1 75 ? 36.942 22.498 27.847 1.00 22.13 75 GLY A O 1
ATOM 572 N N . ALA A 1 76 ? 36.762 20.301 27.423 1.00 17.43 76 ALA A N 1
ATOM 573 C CA . ALA A 1 76 ? 37.759 20.318 26.360 1.00 19.33 76 ALA A CA 1
ATOM 574 C C . ALA A 1 76 ? 37.374 19.391 25.223 1.00 18.20 76 ALA A C 1
ATOM 575 O O . ALA A 1 76 ? 36.686 18.398 25.440 1.00 17.95 76 ALA A O 1
ATOM 577 N N . LEU A 1 77 ? 37.848 19.699 24.020 1.00 17.02 77 LEU A N 1
ATOM 578 C CA . LEU A 1 77 ? 37.601 18.854 22.852 1.00 17.17 77 LEU A CA 1
ATOM 579 C C . LEU A 1 77 ? 38.490 17.616 22.827 1.00 20.92 77 LEU A C 1
ATOM 580 O O . LEU A 1 77 ? 39.492 17.563 22.113 1.00 22.05 77 LEU A O 1
ATOM 585 N N . THR A 1 78 ? 38.113 16.607 23.603 1.00 22.38 78 THR A N 1
ATOM 586 C CA . THR A 1 78 ? 38.840 15.348 23.605 1.00 17.61 78 THR A CA 1
ATOM 587 C C . THR A 1 78 ? 38.575 14.567 22.324 1.00 22.51 78 THR A C 1
ATOM 588 O O . THR A 1 78 ? 37.615 14.854 21.592 1.00 22.86 78 THR A O 1
ATOM 592 N N . ALA A 1 79 ? 39.443 13.598 22.045 1.00 19.35 79 ALA A N 1
ATOM 593 C CA . ALA A 1 79 ? 39.386 12.869 20.788 1.00 19.74 79 ALA A CA 1
ATOM 594 C C . ALA A 1 79 ? 38.037 12.161 20.622 1.00 19.11 79 ALA A C 1
ATOM 595 O O . ALA A 1 79 ? 37.480 12.142 19.523 1.00 17.70 79 ALA A O 1
ATOM 597 N N . ASP A 1 80 ? 37.510 11.600 21.704 1.00 19.90 80 ASP A N 1
ATOM 598 C CA . ASP A 1 80 ? 36.237 10.885 21.602 1.00 23.32 80 ASP A CA 1
ATOM 599 C C . ASP A 1 80 ? 35.097 11.842 21.255 1.00 21.74 80 ASP A C 1
ATOM 600 O O . ASP A 1 80 ? 34.156 11.456 20.558 1.00 22.99 80 ASP A O 1
ATOM 605 N N . ARG A 1 81 ? 35.185 13.090 21.700 1.00 15.94 81 ARG A N 1
ATOM 606 C CA . ARG A 1 81 ? 34.125 14.056 21.382 1.00 19.40 81 ARG A CA 1
ATOM 607 C C . ARG A 1 81 ? 34.137 14.426 19.897 1.00 20.87 81 ARG A C 1
ATOM 608 O O . ARG A 1 81 ? 33.087 14.544 19.269 1.00 17.75 81 ARG A O 1
ATOM 616 N N . LEU A 1 82 ? 35.328 14.589 19.335 1.00 19.18 82 LEU A N 1
ATOM 617 C CA . LEU A 1 82 ? 35.458 15.012 17.946 1.00 16.24 82 LEU A CA 1
ATOM 618 C C . LEU A 1 82 ? 35.164 13.868 16.968 1.00 14.31 82 LEU A C 1
ATOM 619 O O . LEU A 1 82 ? 34.927 14.104 15.782 1.00 14.80 82 LEU A O 1
ATOM 624 N N . ALA A 1 83 ? 35.171 12.636 17.469 1.00 15.03 83 ALA A N 1
ATOM 625 C CA . ALA A 1 83 ? 34.835 11.463 16.651 1.00 17.63 83 ALA A CA 1
ATOM 626 C C . ALA A 1 83 ? 33.358 11.051 16.751 1.00 16.77 83 ALA A C 1
ATOM 627 O O . ALA A 1 83 ? 32.901 10.172 16.025 1.00 18.10 83 ALA A O 1
ATOM 629 N N . ASP A 1 84 ? 32.630 11.677 17.665 1.00 15.84 84 ASP A N 1
ATOM 630 C CA . ASP A 1 84 ? 31.223 11.347 17.928 1.00 15.61 84 ASP A CA 1
ATOM 631 C C . ASP A 1 84 ? 30.363 11.588 16.684 1.00 15.32 84 ASP A C 1
ATOM 632 O O . ASP A 1 84 ? 30.376 12.675 16.099 1.00 15.98 84 ASP A O 1
ATOM 637 N N . PRO A 1 85 ? 29.627 10.560 16.253 1.00 16.91 85 PRO A N 1
ATOM 638 C CA . PRO A 1 85 ? 28.806 10.724 15.050 1.00 17.17 85 PRO A CA 1
ATOM 639 C C . PRO A 1 85 ? 27.714 11.788 15.219 1.00 16.13 85 PRO A C 1
ATOM 640 O O . PRO A 1 85 ? 27.359 12.424 14.229 1.00 16.32 85 PRO A O 1
ATOM 644 N N . ARG A 1 86 ? 27.200 11.979 16.431 1.00 14.97 86 ARG A N 1
ATOM 645 C CA . ARG A 1 86 ? 26.241 13.065 16.686 1.00 18.38 86 ARG A CA 1
ATOM 646 C C . ARG A 1 86 ? 26.862 14.409 16.379 1.00 19.58 86 ARG A C 1
ATOM 647 O O . ARG A 1 86 ? 26.263 15.237 15.702 1.00 15.64 86 ARG A O 1
ATOM 655 N N . PHE A 1 87 ? 28.078 14.619 16.884 1.00 18.13 87 PHE A N 1
ATOM 656 C CA . PHE A 1 87 ? 28.824 15.823 16.570 1.00 15.10 87 PHE A CA 1
ATOM 657 C C . PHE A 1 87 ? 29.116 15.938 15.090 1.00 13.52 87 PHE A C 1
ATOM 658 O O . PHE A 1 87 ? 28.943 17.010 14.524 1.00 15.95 87 PHE A O 1
ATOM 666 N N . LEU A 1 88 ? 29.570 14.856 14.458 1.00 14.99 88 LEU A N 1
ATOM 667 C CA . LEU A 1 88 ? 29.886 14.922 13.029 1.00 18.52 88 LEU A CA 1
ATOM 668 C C . LEU A 1 88 ? 28.647 15.262 12.183 1.00 17.55 88 LEU A C 1
ATOM 669 O O . LEU A 1 88 ? 28.739 16.026 11.207 1.00 13.83 88 LEU A O 1
ATOM 674 N N . ALA A 1 89 ? 27.488 14.736 12.579 1.00 15.59 89 ALA A N 1
ATOM 675 C CA . ALA A 1 89 ? 26.246 15.054 11.875 1.00 15.12 89 ALA A CA 1
ATOM 676 C C . ALA A 1 89 ? 25.917 16.532 12.008 1.00 16.48 89 ALA A C 1
ATOM 677 O O . ALA A 1 89 ? 25.444 17.168 11.061 1.00 16.49 89 ALA A O 1
ATOM 679 N N . ALA A 1 90 ? 26.172 17.082 13.185 1.00 14.63 90 ALA A N 1
ATOM 680 C CA . ALA A 1 90 ? 25.883 18.491 13.426 1.00 17.07 90 ALA A CA 1
ATOM 681 C C . ALA A 1 90 ? 26.840 19.385 12.651 1.00 18.90 90 ALA A C 1
ATOM 682 O O . ALA A 1 90 ? 26.475 20.480 12.209 1.00 14.06 90 ALA A O 1
ATOM 684 N N . LEU A 1 91 ? 28.072 18.916 12.479 1.00 19.12 91 LEU A N 1
ATOM 685 C CA . LEU A 1 91 ? 29.068 19.735 11.817 1.00 15.64 91 LEU A CA 1
ATOM 686 C C . LEU A 1 91 ? 28.760 19.793 10.324 1.00 15.79 91 LEU A C 1
ATOM 687 O O . LEU A 1 91 ? 28.883 20.853 9.708 1.00 18.47 91 LEU A O 1
ATOM 692 N N . ARG A 1 92 ? 28.332 18.674 9.747 1.00 13.62 92 ARG A N 1
ATOM 693 C CA . ARG A 1 92 ? 28.000 18.644 8.324 1.00 15.24 92 ARG A CA 1
ATOM 694 C C . ARG A 1 92 ? 26.770 19.508 7.988 1.00 21.68 92 ARG A C 1
ATOM 695 O O . ARG A 1 92 ? 26.731 20.142 6.927 1.00 22.56 92 ARG A O 1
ATOM 703 N N . GLU A 1 93 ? 25.780 19.548 8.884 1.00 17.36 93 GLU A N 1
ATOM 704 C CA . GLU A 1 93 ? 24.639 20.445 8.689 1.00 18.80 93 GLU A CA 1
ATOM 705 C C . GLU A 1 93 ? 25.093 21.902 8.790 1.00 20.86 93 GLU A C 1
ATOM 706 O O . GLU A 1 93 ? 24.634 22.749 8.031 1.00 18.47 93 GLU A O 1
ATOM 712 N N . ALA A 1 94 ? 26.000 22.193 9.719 1.00 18.94 94 ALA A N 1
ATOM 713 C CA . ALA A 1 94 ? 26.564 23.540 9.827 1.00 21.66 94 ALA A CA 1
ATOM 714 C C . ALA A 1 94 ? 27.212 23.967 8.509 1.00 18.28 94 ALA A C 1
ATOM 715 O O . ALA A 1 94 ? 27.052 25.114 8.077 1.00 18.12 94 ALA A O 1
ATOM 717 N N . PHE A 1 95 ? 27.934 23.046 7.877 1.00 15.31 95 PHE A N 1
ATOM 718 C CA . PHE A 1 95 ? 28.580 23.323 6.595 1.00 16.74 95 PHE A CA 1
ATOM 719 C C . PHE A 1 95 ? 27.536 23.624 5.532 1.00 17.86 95 PHE A C 1
ATOM 720 O O . PHE A 1 95 ? 27.731 24.507 4.701 1.00 19.08 95 PHE A O 1
ATOM 728 N N . ALA A 1 96 ? 26.443 22.863 5.559 1.00 18.97 96 ALA A N 1
ATOM 729 C CA . ALA A 1 96 ? 25.329 23.027 4.616 1.00 18.39 96 ALA A CA 1
ATOM 730 C C . ALA A 1 96 ? 25.785 22.979 3.153 1.00 17.13 96 ALA A C 1
ATOM 731 O O . ALA A 1 96 ? 25.426 23.849 2.352 1.00 18.69 96 ALA A O 1
ATOM 733 N N . GLY A 1 97 ? 26.574 21.966 2.810 1.00 15.97 97 GLY A N 1
ATOM 734 C CA . GLY A 1 97 ? 27.078 21.825 1.456 1.00 21.42 97 GLY A CA 1
ATOM 735 C C . GLY A 1 97 ? 28.246 22.718 1.060 1.00 19.02 97 GLY A C 1
ATOM 736 O O . GLY A 1 97 ? 28.776 22.577 -0.049 1.00 18.59 97 GLY A O 1
ATOM 737 N N . ARG A 1 98 ? 28.658 23.630 1.940 1.00 15.03 98 ARG A N 1
ATOM 738 C CA . ARG A 1 98 ? 29.783 24.515 1.638 1.00 17.07 98 ARG A CA 1
ATOM 739 C C . ARG A 1 98 ? 31.111 23.769 1.770 1.00 16.93 98 ARG A C 1
ATOM 740 O O . ARG A 1 98 ? 31.268 22.914 2.640 1.00 17.50 98 ARG A O 1
ATOM 748 N N . PRO A 1 99 ? 32.066 24.076 0.888 1.00 17.25 99 PRO A N 1
ATOM 749 C CA . PRO A 1 99 ? 33.388 23.465 1.035 1.00 20.12 99 PRO A CA 1
ATOM 750 C C . PRO A 1 99 ? 34.159 24.145 2.160 1.00 15.68 99 PRO A C 1
ATOM 751 O O . PRO A 1 99 ? 33.965 25.338 2.411 1.00 15.72 99 PRO A O 1
ATOM 755 N N . VAL A 1 100 ? 35.003 23.383 2.838 1.00 17.03 100 VAL A N 1
ATOM 756 C CA . VAL A 1 100 ? 35.889 23.941 3.845 1.00 14.46 100 VAL A CA 1
ATOM 757 C C . VAL A 1 100 ? 37.106 24.518 3.142 1.00 17.39 100 VAL A C 1
ATOM 758 O O . VAL A 1 100 ? 37.882 23.788 2.511 1.00 14.63 100 VAL A O 1
ATOM 762 N N . HIS A 1 101 ? 37.240 25.835 3.225 1.00 14.17 101 HIS A N 1
ATOM 763 C CA . HIS A 1 101 ? 38.281 26.563 2.514 1.00 16.28 101 HIS A CA 1
ATOM 764 C C . HIS A 1 101 ? 39.591 26.480 3.303 1.00 21.34 101 HIS A C 1
ATOM 765 O O . HIS A 1 101 ? 40.676 26.375 2.735 1.00 18.26 101 HIS A O 1
ATOM 772 N N . GLU A 1 102 ? 39.465 26.505 4.625 1.00 14.80 102 GLU A N 1
ATOM 773 C CA . GLU A 1 102 ? 40.612 26.522 5.529 1.00 19.68 102 GLU A CA 1
ATOM 774 C C . GLU A 1 102 ? 40.247 25.888 6.866 1.00 17.65 102 GLU A C 1
ATOM 775 O O . GLU A 1 102 ? 39.126 26.047 7.360 1.00 14.52 102 GLU A O 1
ATOM 781 N N . VAL A 1 103 ? 41.196 25.169 7.450 1.00 15.22 103 VAL A N 1
ATOM 782 C CA . VAL A 1 103 ? 41.044 24.684 8.808 1.00 14.05 103 VAL A CA 1
ATOM 783 C C . VAL A 1 103 ? 42.016 25.440 9.701 1.00 17.02 103 VAL A C 1
ATOM 784 O O . VAL A 1 103 ? 43.223 25.473 9.435 1.00 15.11 103 VAL A O 1
ATOM 788 N N . PHE A 1 104 ? 41.482 26.094 10.725 1.00 13.34 104 PHE A N 1
ATOM 789 C CA . PHE A 1 104 ? 42.301 26.796 11.708 1.00 13.68 104 PHE A CA 1
ATOM 790 C C . PHE A 1 104 ? 42.039 26.183 13.072 1.00 13.68 104 PHE A C 1
ATOM 791 O O . PHE A 1 104 ? 40.885 26.043 13.485 1.00 16.77 104 PHE A O 1
ATOM 799 N N . ALA A 1 105 ? 43.106 25.810 13.767 1.00 12.17 105 ALA A N 1
ATOM 800 C CA . ALA A 1 105 ? 42.986 25.215 15.082 1.00 11.02 105 ALA A CA 1
ATOM 801 C C . ALA A 1 105 ? 43.862 25.972 16.084 1.00 14.80 105 ALA A C 1
ATOM 802 O O . ALA A 1 105 ? 44.959 26.445 15.740 1.00 10.60 105 ALA A O 1
ATOM 804 N N . LEU A 1 106 ? 43.365 26.094 17.314 1.00 12.27 106 LEU A N 1
ATOM 805 C CA . LEU A 1 106 ? 44.122 26.760 18.364 1.00 13.01 106 LEU A CA 1
ATOM 806 C C . LEU A 1 106 ? 45.396 25.995 18.720 1.00 12.35 106 LEU A C 1
ATOM 807 O O . LEU A 1 106 ? 46.390 26.608 19.087 1.00 13.06 106 LEU A O 1
ATOM 812 N N . TRP A 1 107 ? 45.361 24.667 18.643 1.00 12.38 107 TRP A N 1
ATOM 813 C CA . TRP A 1 107 ? 46.543 23.862 18.987 1.00 14.09 107 TRP A CA 1
ATOM 814 C C . TRP A 1 107 ? 46.864 22.876 17.836 1.00 12.97 107 TRP A C 1
ATOM 815 O O . TRP A 1 107 ? 45.970 22.203 17.313 1.00 14.13 107 TRP A O 1
ATOM 826 N N . PRO A 1 108 ? 48.138 22.775 17.433 1.00 12.25 108 PRO A N 1
ATOM 827 C CA . PRO A 1 108 ? 48.417 21.914 16.268 1.00 11.54 108 PRO A CA 1
ATOM 828 C C . PRO A 1 108 ? 48.512 20.426 16.617 1.00 14.30 108 PRO A C 1
ATOM 829 O O . PRO A 1 108 ? 49.616 19.881 16.740 1.00 13.92 108 PRO A O 1
ATOM 833 N N . ASP A 1 109 ? 47.369 19.756 16.732 1.00 13.35 109 ASP A N 1
ATOM 834 C CA . ASP A 1 109 ? 47.347 18.370 17.189 1.00 13.96 109 ASP A CA 1
ATOM 835 C C . ASP A 1 109 ? 46.837 17.407 16.130 1.00 15.00 109 ASP A C 1
ATOM 836 O O . ASP A 1 109 ? 46.107 17.805 15.227 1.00 12.02 109 ASP A O 1
ATOM 841 N N . ALA A 1 110 ? 47.225 16.138 16.267 1.00 14.52 110 ALA A N 1
ATOM 842 C CA . ALA A 1 110 ? 46.736 15.083 15.385 1.00 17.36 110 ALA A CA 1
ATOM 843 C C . ALA A 1 110 ? 45.207 14.987 15.377 1.00 15.29 110 ALA A C 1
ATOM 844 O O . ALA A 1 110 ? 44.637 14.585 14.375 1.00 16.73 110 ALA A O 1
ATOM 846 N N . VAL A 1 111 ? 44.539 15.348 16.471 1.00 17.04 111 VAL A N 1
ATOM 847 C CA . VAL A 1 111 ? 43.077 15.241 16.483 1.00 16.15 111 VAL A CA 1
ATOM 848 C C . VAL A 1 111 ? 42.465 16.141 15.402 1.00 17.19 111 VAL A C 1
ATOM 849 O O . VAL A 1 111 ? 41.417 15.828 14.827 1.00 15.30 111 VAL A O 1
ATOM 853 N N . VAL A 1 112 ? 43.141 17.240 15.099 1.00 14.14 112 VAL A N 1
ATOM 854 C CA . VAL A 1 112 ? 42.648 18.165 14.095 1.00 14.70 112 VAL A CA 1
ATOM 855 C C . VAL A 1 112 ? 42.768 17.535 12.714 1.00 16.93 112 VAL A C 1
ATOM 856 O O . VAL A 1 112 ? 41.898 17.711 11.846 1.00 15.48 112 VAL A O 1
ATOM 860 N N . ALA A 1 113 ? 43.857 16.799 12.515 1.00 14.73 113 ALA A N 1
ATOM 861 C CA . ALA A 1 113 ? 44.041 16.055 11.282 1.00 18.23 113 ALA A CA 1
ATOM 862 C C . ALA A 1 113 ? 43.042 14.895 11.184 1.00 16.85 113 ALA A C 1
ATOM 863 O O . ALA A 1 113 ? 42.553 14.592 10.096 1.00 16.09 113 ALA A O 1
ATOM 865 N N . ASP A 1 114 ? 42.761 14.245 12.315 1.00 16.59 114 ASP A N 1
ATOM 866 C CA . ASP A 1 114 ? 41.734 13.210 12.359 1.00 17.07 114 ASP A CA 1
ATOM 867 C C . ASP A 1 114 ? 40.404 13.784 11.898 1.00 18.67 114 ASP A C 1
ATOM 868 O O . ASP A 1 114 ? 39.680 13.149 11.125 1.00 17.66 114 ASP A O 1
ATOM 873 N N . LEU A 1 115 ? 40.082 14.980 12.382 1.00 13.85 115 LEU A N 1
ATOM 874 C CA . LEU A 1 115 ? 38.828 15.634 12.034 1.00 13.22 115 LEU A CA 1
ATOM 875 C C . LEU A 1 115 ? 38.769 15.955 10.550 1.00 14.96 115 LEU A C 1
ATOM 876 O O . LEU A 1 115 ? 37.776 15.643 9.877 1.00 18.06 115 LEU A O 1
ATOM 881 N N . ALA A 1 116 ? 39.832 16.548 10.028 1.00 13.16 116 ALA A N 1
ATOM 882 C CA . ALA A 1 116 ? 39.899 16.900 8.609 1.00 14.36 116 ALA A CA 1
ATOM 883 C C . ALA A 1 116 ? 39.775 15.664 7.722 1.00 20.86 116 ALA A C 1
ATOM 884 O O . ALA A 1 116 ? 39.156 15.704 6.653 1.00 21.41 116 ALA A O 1
ATOM 886 N N . ASP A 1 117 ? 40.357 14.560 8.160 1.00 20.92 117 ASP A N 1
ATOM 887 C CA . ASP A 1 117 ? 40.284 13.351 7.357 1.00 21.43 117 ASP A CA 1
ATOM 888 C C . ASP A 1 117 ? 38.854 12.788 7.397 1.00 24.24 117 ASP A C 1
ATOM 889 O O . ASP A 1 117 ? 38.316 12.358 6.369 1.00 18.51 117 ASP A O 1
ATOM 894 N N . ALA A 1 118 ? 38.219 12.836 8.565 1.00 21.07 118 ALA A N 1
ATOM 895 C CA . ALA A 1 118 ? 36.831 12.372 8.683 1.00 20.88 118 ALA A CA 1
ATOM 896 C C . ALA A 1 118 ? 35.874 13.191 7.812 1.00 25.06 118 ALA A C 1
ATOM 897 O O . ALA A 1 118 ? 34.867 12.671 7.324 1.00 25.49 118 ALA A O 1
ATOM 899 N N . LEU A 1 119 ? 36.191 14.467 7.615 1.00 18.72 119 LEU A N 1
ATOM 900 C CA . LEU A 1 119 ? 35.338 15.369 6.852 1.00 23.01 119 LEU A CA 1
ATOM 901 C C . LEU A 1 119 ? 35.697 15.376 5.371 1.00 23.10 119 LEU A C 1
ATOM 902 O O . LEU A 1 119 ? 35.054 16.060 4.577 1.00 26.80 119 LEU A O 1
ATOM 907 N N . GLY A 1 120 ? 36.728 14.620 5.001 1.00 22.42 120 GLY A N 1
ATOM 908 C CA . GLY A 1 120 ? 37.207 14.610 3.634 1.00 18.74 120 GLY A CA 1
ATOM 909 C C . GLY A 1 120 ? 37.728 15.955 3.155 1.00 22.60 120 GLY A C 1
ATOM 910 O O . GLY A 1 120 ? 37.620 16.299 1.976 1.00 17.85 120 GLY A O 1
ATOM 911 N N . CYS A 1 121 ? 38.304 16.734 4.062 1.00 25.13 121 CYS A N 1
ATOM 912 C CA . CYS A 1 121 ? 38.967 17.967 3.648 1.00 21.27 121 CYS A CA 1
ATOM 913 C C . CYS A 1 121 ? 40.405 18.139 4.197 1.00 20.46 121 CYS A C 1
ATOM 914 O O . CYS A 1 121 ? 40.748 19.222 4.685 1.00 14.53 121 CYS A O 1
ATOM 917 N N . PRO A 1 122 ? 41.262 17.097 4.075 1.00 22.56 122 PRO A N 1
ATOM 918 C CA . PRO A 1 122 ? 42.628 17.230 4.608 1.00 22.78 122 PRO A CA 1
ATOM 919 C C . PRO A 1 122 ? 43.434 18.303 3.891 1.00 19.02 122 PRO A C 1
ATOM 920 O O . PRO A 1 122 ? 44.415 18.808 4.431 1.00 17.40 122 PRO A O 1
ATOM 924 N N . GLU A 1 123 ? 43.008 18.655 2.687 1.00 19.33 123 GLU A N 1
ATOM 925 C CA . GLU A 1 123 ? 43.692 19.666 1.888 1.00 17.89 123 GLU A CA 1
ATOM 926 C C . GLU A 1 123 ? 43.472 21.072 2.438 1.00 22.10 123 GLU A C 1
ATOM 927 O O . GLU A 1 123 ? 44.240 21.994 2.133 1.00 18.68 123 GLU A O 1
ATOM 933 N N . ALA A 1 124 ? 42.424 21.243 3.247 1.00 16.86 124 ALA A N 1
ATOM 934 C CA . ALA A 1 124 ? 42.127 22.545 3.831 1.00 18.80 124 ALA A CA 1
ATOM 935 C C . ALA A 1 124 ? 42.958 22.789 5.093 1.00 16.18 124 ALA A C 1
ATOM 936 O O . ALA A 1 124 ? 42.962 23.896 5.650 1.00 14.53 124 ALA A O 1
ATOM 938 N N . LEU A 1 125 ? 43.643 21.744 5.540 1.00 14.40 125 LEU A N 1
ATOM 939 C CA . LEU A 1 125 ? 44.471 21.810 6.737 1.00 17.15 125 LEU A CA 1
ATOM 940 C C . LEU A 1 125 ? 45.934 21.802 6.333 1.00 16.53 125 LEU A C 1
ATOM 941 O O . LEU A 1 125 ? 46.463 20.753 5.968 1.00 15.03 125 LEU A O 1
ATOM 946 N N . GLU A 1 126 ? 46.566 22.972 6.354 1.00 18.71 126 GLU A N 1
ATOM 947 C CA . GLU A 1 126 ? 47.986 23.073 6.056 1.00 17.27 126 GLU A CA 1
ATOM 948 C C . GLU A 1 126 ? 48.770 22.298 7.098 1.00 14.84 126 GLU A C 1
ATOM 949 O O . GLU A 1 126 ? 48.493 22.400 8.291 1.00 14.86 126 GLU A O 1
ATOM 955 N N . GLY A 1 127 ? 49.732 21.502 6.640 1.00 15.63 127 GLY A N 1
ATOM 956 C CA . GLY A 1 127 ? 50.530 20.684 7.540 1.00 14.02 127 GLY A CA 1
ATOM 957 C C . GLY A 1 127 ? 49.802 19.425 7.973 1.00 11.46 127 GLY A C 1
ATOM 958 O O . GLY A 1 127 ? 50.207 18.769 8.925 1.00 7.55 127 GLY A O 1
ATOM 959 N N . HIS A 1 128 ? 48.726 19.077 7.263 1.00 10.71 128 HIS A N 1
ATOM 960 C CA . HIS A 1 128 ? 47.947 17.881 7.599 1.00 10.82 128 HIS A CA 1
ATOM 961 C C . HIS A 1 128 ? 48.802 16.613 7.807 1.00 9.78 128 HIS A C 1
ATOM 962 O O . HIS A 1 128 ? 48.669 15.930 8.816 1.00 11.54 128 HIS A O 1
ATOM 969 N N . ASP A 1 129 ? 49.661 16.288 6.844 1.00 10.28 129 ASP A N 1
ATOM 970 C CA . ASP A 1 129 ? 50.407 15.027 6.919 1.00 10.37 129 ASP A CA 1
ATOM 971 C C . ASP A 1 129 ? 51.342 15.030 8.141 1.00 9.49 129 ASP A C 1
ATOM 972 O O . ASP A 1 129 ? 51.393 14.078 8.909 1.00 10.33 129 ASP A O 1
ATOM 977 N N . PHE A 1 130 ? 52.071 16.119 8.301 1.00 12.40 130 PHE A N 1
ATOM 978 C CA . PHE A 1 130 ? 52.915 16.354 9.489 1.00 8.47 130 PHE A CA 1
ATOM 979 C C . PHE A 1 130 ? 52.136 16.096 10.787 1.00 10.36 130 PHE A C 1
ATOM 980 O O . PHE A 1 130 ? 52.612 15.403 11.677 1.00 9.84 130 PHE A O 1
ATOM 988 N N . LEU A 1 131 ? 50.913 16.629 10.879 1.00 11.31 131 LEU A N 1
ATOM 989 C CA . LEU A 1 131 ? 50.108 16.475 12.093 1.00 7.91 131 LEU A CA 1
ATOM 990 C C . LEU A 1 131 ? 49.644 15.045 12.320 1.00 10.61 131 LEU A C 1
ATOM 991 O O . LEU A 1 131 ? 49.533 14.607 13.459 1.00 11.19 131 LEU A O 1
ATOM 996 N N . THR A 1 132 ? 49.391 14.301 11.242 1.00 12.33 132 THR A N 1
ATOM 997 C CA . THR A 1 132 ? 48.976 12.903 11.392 1.00 12.72 132 THR A CA 1
ATOM 998 C C . THR A 1 132 ? 50.068 12.095 12.086 1.00 14.72 132 THR A C 1
ATOM 999 O O . THR A 1 132 ? 49.789 11.094 12.750 1.00 14.91 132 THR A O 1
ATOM 1003 N N . GLN A 1 133 ? 51.313 12.536 11.928 1.00 12.84 133 GLN A N 1
ATOM 1004 C CA . GLN A 1 133 ? 52.435 11.878 12.577 1.00 10.05 133 GLN A CA 1
ATOM 1005 C C . GLN A 1 133 ? 52.790 12.546 13.907 1.00 11.24 133 GLN A C 1
ATOM 1006 O O . GLN A 1 133 ? 53.872 12.329 14.433 1.00 11.04 133 GLN A O 1
ATOM 1012 N N . SER A 1 134 ? 51.873 13.371 14.421 1.00 12.30 134 SER A N 1
ATOM 1013 C CA . SER A 1 134 ? 52.041 14.032 15.718 1.00 13.46 134 SER A CA 1
ATOM 1014 C C . SER A 1 134 ? 53.238 14.973 15.757 1.00 12.13 134 SER A C 1
ATOM 1015 O O . SER A 1 134 ? 53.841 15.177 16.816 1.00 13.03 134 SER A O 1
ATOM 1018 N N . GLY A 1 135 ? 53.551 15.581 14.621 1.00 9.83 135 GLY A N 1
ATOM 1019 C CA . GLY A 1 135 ? 54.697 16.467 14.525 1.00 9.98 135 GLY A CA 1
ATOM 1020 C C . GLY A 1 135 ? 54.485 17.793 15.242 1.00 12.91 135 GLY A C 1
ATOM 1021 O O . GLY A 1 135 ? 55.457 18.459 15.610 1.00 13.00 135 GLY A O 1
ATOM 1022 N N . GLY A 1 136 ? 53.224 18.181 15.437 1.00 10.90 136 GLY A N 1
ATOM 1023 C CA . GLY A 1 136 ? 52.892 19.430 16.117 1.00 9.93 136 GLY A CA 1
ATOM 1024 C C . GLY A 1 136 ? 53.393 19.518 17.558 1.00 12.48 136 GLY A C 1
ATOM 1025 O O . GLY A 1 136 ? 53.542 20.613 18.109 1.00 11.44 136 GLY A O 1
ATOM 1026 N N . LEU A 1 137 ? 53.657 18.368 18.173 1.00 12.94 137 LEU A N 1
ATOM 1027 C CA . LEU A 1 137 ? 54.195 18.338 19.527 1.00 15.43 137 LEU A CA 1
ATOM 1028 C C . LEU A 1 137 ? 55.561 19.029 19.611 1.00 17.25 137 LEU A C 1
ATOM 1029 O O . LEU A 1 137 ? 55.968 19.502 20.687 1.00 15.53 137 LEU A O 1
ATOM 1034 N N . ILE A 1 138 ? 56.272 19.094 18.484 1.00 14.37 138 ILE A N 1
ATOM 1035 C CA . ILE A 1 138 ? 57.553 19.795 18.456 1.00 13.12 138 ILE A CA 1
ATOM 1036 C C . ILE A 1 138 ? 57.390 21.265 18.862 1.00 13.56 138 ILE A C 1
ATOM 1037 O O . ILE A 1 138 ? 58.332 21.882 19.381 1.00 12.88 138 ILE A O 1
ATOM 1042 N N . GLY A 1 139 ? 56.189 21.813 18.667 1.00 13.72 139 GLY A N 1
ATOM 1043 C CA . GLY A 1 139 ? 55.915 23.192 19.036 1.00 12.87 139 GLY A CA 1
ATOM 1044 C C . GLY A 1 139 ? 55.848 23.431 20.536 1.00 13.76 139 GLY A C 1
ATOM 1045 O O . GLY A 1 139 ? 55.854 24.567 20.988 1.00 14.51 139 GLY A O 1
ATOM 1046 N N . SER A 1 140 ? 55.782 22.358 21.313 1.00 13.96 140 SER A N 1
ATOM 1047 C CA . SER A 1 140 ? 55.655 22.483 22.754 1.00 13.29 140 SER A CA 1
ATOM 1048 C C . SER A 1 140 ? 56.800 21.811 23.493 1.00 13.98 140 SER A C 1
ATOM 1049 O O . SER A 1 140 ? 56.718 21.587 24.694 1.00 12.64 140 SER A O 1
ATOM 1052 N N . SER A 1 141 ? 57.864 21.485 22.762 1.00 12.97 141 SER A N 1
ATOM 1053 C CA . SER A 1 141 ? 59.014 20.810 23.331 1.00 11.62 141 SER A CA 1
ATOM 1054 C C . SER A 1 141 ? 60.163 21.807 23.555 1.00 11.86 141 SER A C 1
ATOM 1055 O O . SER A 1 141 ? 60.653 22.417 22.602 1.00 10.25 141 SER A O 1
ATOM 1058 N N . LYS A 1 142 ? 60.571 22.010 24.807 1.00 12.82 142 LYS A N 1
ATOM 1059 C CA . LYS A 1 142 ? 61.732 22.868 25.083 1.00 12.23 142 LYS A CA 1
ATOM 1060 C C . LYS A 1 142 ? 63.052 22.206 24.658 1.00 12.46 142 LYS A C 1
ATOM 1061 O O . LYS A 1 142 ? 64.004 22.882 24.264 1.00 11.15 142 LYS A O 1
ATOM 1067 N N . ALA A 1 143 ? 63.098 20.883 24.736 1.00 10.78 143 ALA A N 1
ATOM 1068 C CA . ALA A 1 143 ? 64.242 20.137 24.198 1.00 11.77 143 ALA A CA 1
ATOM 1069 C C . ALA A 1 143 ? 64.414 20.434 22.707 1.00 13.32 143 ALA A C 1
ATOM 1070 O O . ALA A 1 143 ? 65.506 20.775 22.253 1.00 11.21 143 ALA A O 1
ATOM 1072 N N . ALA A 1 144 ? 63.324 20.323 21.946 1.00 13.28 144 ALA A N 1
ATOM 1073 C CA . ALA A 1 144 ? 63.370 20.627 20.525 1.00 13.01 144 ALA A CA 1
ATOM 1074 C C . ALA A 1 144 ? 63.785 22.073 20.297 1.00 12.80 144 ALA A C 1
ATOM 1075 O O . ALA A 1 144 ? 64.570 22.363 19.388 1.00 11.74 144 ALA A O 1
ATOM 1077 N N . PHE A 1 145 ? 63.254 22.979 21.122 1.00 10.25 145 PHE A N 1
ATOM 1078 C CA . PHE A 1 145 ? 63.634 24.380 21.025 1.00 11.42 145 PHE A CA 1
ATOM 1079 C C . PHE A 1 145 ? 65.141 24.568 21.192 1.00 9.90 145 PHE A C 1
ATOM 1080 O O . PHE A 1 145 ? 65.758 25.299 20.433 1.00 13.29 145 PHE A O 1
ATOM 1088 N N . ARG A 1 146 ? 65.724 23.937 22.201 1.00 7.64 146 ARG A N 1
ATOM 1089 C CA . ARG A 1 146 ? 67.144 24.157 22.478 1.00 11.81 146 ARG A CA 1
ATOM 1090 C C . ARG A 1 146 ? 67.996 23.746 21.270 1.00 11.83 146 ARG A C 1
ATOM 1091 O O . ARG A 1 146 ? 68.910 24.461 20.871 1.00 12.09 146 ARG A O 1
ATOM 1099 N N . ALA A 1 147 ? 67.661 22.611 20.676 1.00 11.58 147 ALA A N 1
ATOM 1100 C CA . ALA A 1 147 ? 68.427 22.110 19.531 1.00 11.21 147 ALA A CA 1
ATOM 1101 C C . ALA A 1 147 ? 68.227 22.990 18.298 1.00 12.23 147 ALA A C 1
ATOM 1102 O O . ALA A 1 147 ? 69.183 23.302 17.595 1.00 12.93 147 ALA A O 1
ATOM 1104 N N . LEU A 1 148 ? 66.990 23.414 18.050 1.00 12.90 148 LEU A N 1
ATOM 1105 C CA . LEU A 1 148 ? 66.691 24.229 16.871 1.00 12.49 148 LEU A CA 1
ATOM 1106 C C . LEU A 1 148 ? 67.335 25.604 16.967 1.00 13.16 148 LEU A C 1
ATOM 1107 O O . LEU A 1 148 ? 67.938 26.082 16.007 1.00 12.93 148 LEU A O 1
ATOM 1112 N N . ALA A 1 149 ? 67.174 26.249 18.117 1.00 12.40 149 ALA A N 1
ATOM 1113 C CA . ALA A 1 149 ? 67.782 27.557 18.335 1.00 13.15 149 ALA A CA 1
ATOM 1114 C C . ALA A 1 149 ? 69.302 27.463 18.160 1.00 16.36 149 ALA A C 1
ATOM 1115 O O . ALA A 1 149 ? 69.898 28.242 17.410 1.00 16.28 149 ALA A O 1
ATOM 1117 N N . ALA A 1 150 ? 69.925 26.505 18.842 1.00 15.45 150 ALA A N 1
ATOM 1118 C CA . ALA A 1 150 ? 71.372 26.321 18.732 1.00 15.71 150 ALA A CA 1
ATOM 1119 C C . ALA A 1 150 ? 71.762 26.115 17.276 1.00 19.01 150 ALA A C 1
ATOM 1120 O O . ALA A 1 150 ? 72.651 26.793 16.759 1.00 18.67 150 ALA A O 1
ATOM 1122 N N . GLY A 1 151 ? 71.065 25.194 16.614 1.00 14.90 151 GLY A N 1
ATOM 1123 C CA . GLY A 1 151 ? 71.314 24.908 15.220 1.00 15.61 151 GLY A CA 1
ATOM 1124 C C . GLY A 1 151 ? 71.137 26.107 14.313 1.00 19.58 151 GLY A C 1
ATOM 1125 O O . GLY A 1 151 ? 71.827 26.214 13.310 1.00 22.66 151 GLY A O 1
ATOM 1126 N N . ALA A 1 152 ? 70.227 27.011 14.668 1.00 18.78 152 ALA A N 1
ATOM 1127 C CA . ALA A 1 152 ? 69.925 28.174 13.839 1.00 16.17 152 ALA A CA 1
ATOM 1128 C C . ALA A 1 152 ? 70.806 29.379 14.174 1.00 20.16 152 ALA A C 1
ATOM 1129 O O . ALA A 1 152 ? 70.707 30.413 13.519 1.00 22.66 152 ALA A O 1
ATOM 1131 N N . GLY A 1 153 ? 71.666 29.244 15.182 1.00 16.35 153 GLY A N 1
ATOM 1132 C CA . GLY A 1 153 ? 72.502 30.346 15.627 1.00 18.01 153 GLY A CA 1
ATOM 1133 C C . GLY A 1 153 ? 71.689 31.395 16.382 1.00 17.91 153 GLY A C 1
ATOM 1134 O O . GLY A 1 153 ? 72.058 32.567 16.449 1.00 21.03 153 GLY A O 1
ATOM 1135 N N . VAL A 1 154 ? 70.576 30.976 16.963 1.00 15.98 154 VAL A N 1
ATOM 1136 C CA . VAL A 1 154 ? 69.768 31.900 17.763 1.00 15.72 154 VAL A CA 1
ATOM 1137 C C . VAL A 1 154 ? 70.368 31.988 19.177 1.00 18.31 154 VAL A C 1
ATOM 1138 O O . VAL A 1 154 ? 70.681 30.955 19.781 1.00 16.31 154 VAL A O 1
ATOM 1142 N N . ALA A 1 155 ? 70.553 33.203 19.696 1.00 15.14 155 ALA A N 1
ATOM 1143 C CA . ALA A 1 155 ? 71.169 33.374 21.012 1.00 15.76 155 ALA A CA 1
ATOM 1144 C C . ALA A 1 155 ? 70.338 32.703 22.106 1.00 15.96 155 ALA A C 1
ATOM 1145 O O . ALA A 1 155 ? 69.110 32.834 22.168 1.00 14.73 155 ALA A O 1
ATOM 1147 N N . LEU A 1 156 ? 71.040 32.003 22.981 1.00 14.50 156 LEU A N 1
ATOM 1148 C CA . LEU A 1 156 ? 70.451 31.085 23.938 1.00 15.96 156 LEU A CA 1
ATOM 1149 C C . LEU A 1 156 ? 71.208 31.202 25.247 1.00 16.58 156 LEU A C 1
ATOM 1150 O O . LEU A 1 156 ? 72.428 31.308 25.213 1.00 18.23 156 LEU A O 1
ATOM 1155 N N . PRO A 1 157 ? 70.513 31.136 26.396 1.00 13.68 157 PRO A N 1
ATOM 1156 C CA . PRO A 1 157 ? 71.287 31.029 27.640 1.00 15.71 157 PRO A CA 1
ATOM 1157 C C . PRO A 1 157 ? 72.102 29.742 27.622 1.00 14.40 157 PRO A C 1
ATOM 1158 O O . PRO A 1 157 ? 71.672 28.751 27.032 1.00 8.88 157 PRO A O 1
ATOM 1162 N N . ALA A 1 158 ? 73.278 29.783 28.234 1.00 13.32 158 ALA A N 1
ATOM 1163 C CA . ALA A 1 158 ? 74.122 28.611 28.386 1.00 18.83 158 ALA A CA 1
ATOM 1164 C C . ALA A 1 158 ? 73.301 27.481 28.974 1.00 15.06 158 ALA A C 1
ATOM 1165 O O . ALA A 1 158 ? 72.453 27.719 29.840 1.00 13.17 158 ALA A O 1
ATOM 1167 N N . GLY A 1 159 ? 73.522 26.261 28.498 1.00 9.50 159 GLY A N 1
ATOM 1168 C CA . GLY A 1 159 ? 72.802 25.126 29.043 1.00 13.16 159 GLY A CA 1
ATOM 1169 C C . GLY A 1 159 ? 72.852 23.850 28.218 1.00 15.04 159 GLY A C 1
ATOM 1170 O O . GLY A 1 159 ? 73.643 23.742 27.282 1.00 10.41 159 GLY A O 1
ATOM 1171 N N . ALA A 1 160 ? 72.004 22.885 28.574 1.00 12.64 160 ALA A N 1
ATOM 1172 C CA . ALA A 1 160 ? 71.956 21.611 27.860 1.00 12.74 160 ALA A CA 1
ATOM 1173 C C . ALA A 1 160 ? 70.614 20.904 28.065 1.00 12.94 160 ALA A C 1
ATOM 1174 O O . ALA A 1 160 ? 69.762 21.388 28.796 1.00 11.63 160 ALA A O 1
ATOM 1176 N N . VAL A 1 161 ? 70.452 19.754 27.417 1.00 8.05 161 VAL A N 1
ATOM 1177 C CA . VAL A 1 161 ? 69.241 18.960 27.523 1.00 9.27 161 VAL A CA 1
ATOM 1178 C C . VAL A 1 161 ? 69.579 17.589 28.097 1.00 11.44 161 VAL A C 1
ATOM 1179 O O . VAL A 1 161 ? 70.289 16.808 27.460 1.00 11.40 161 VAL A O 1
ATOM 1183 N N . CYS A 1 162 ? 69.059 17.281 29.282 1.00 12.49 162 CYS A N 1
ATOM 1184 C CA . CYS A 1 162 ? 69.502 16.098 30.021 1.00 12.79 162 CYS A CA 1
ATOM 1185 C C . CYS A 1 162 ? 68.438 15.017 30.215 1.00 14.80 162 CYS A C 1
ATOM 1186 O O . CYS A 1 162 ? 67.293 15.305 30.577 1.00 13.87 162 CYS A O 1
ATOM 1189 N N . ALA A 1 163 ? 68.838 13.766 29.976 1.00 13.92 163 ALA A N 1
ATOM 1190 C CA . ALA A 1 163 ? 67.923 12.633 30.076 1.00 17.38 163 ALA A CA 1
ATOM 1191 C C . ALA A 1 163 ? 68.146 11.848 31.358 1.00 21.84 163 ALA A C 1
ATOM 1192 O O . ALA A 1 163 ? 67.405 10.909 31.655 1.00 27.82 163 ALA A O 1
ATOM 1194 N N . ASP A 1 164 ? 69.184 12.217 32.102 1.00 15.64 164 ASP A N 1
ATOM 1195 C CA . ASP A 1 164 ? 69.605 11.448 33.266 1.00 20.68 164 ASP A CA 1
ATOM 1196 C C . ASP A 1 164 ? 70.222 12.354 34.325 1.00 17.12 164 ASP A C 1
ATOM 1197 O O . ASP A 1 164 ? 70.711 13.437 34.018 1.00 15.15 164 ASP A O 1
ATOM 1202 N N . ARG A 1 165 ? 70.205 11.903 35.569 1.00 18.16 165 ARG A N 1
ATOM 1203 C CA . ARG A 1 165 ? 70.679 12.730 36.682 1.00 20.35 165 ARG A CA 1
ATOM 1204 C C . ARG A 1 165 ? 72.175 13.001 36.607 1.00 19.23 165 ARG A C 1
ATOM 1205 O O . ARG A 1 165 ? 72.630 14.057 37.009 1.00 16.86 165 ARG A O 1
ATOM 1213 N N . ARG A 1 166 ? 72.941 12.052 36.077 1.00 19.46 166 ARG A N 1
ATOM 1214 C CA . ARG A 1 166 ? 74.389 12.208 36.006 1.00 18.95 166 ARG A CA 1
ATOM 1215 C C . ARG A 1 166 ? 74.760 13.413 35.136 1.00 21.14 166 ARG A C 1
ATOM 1216 O O . ARG A 1 166 ? 75.520 14.300 35.581 1.00 19.91 166 ARG A O 1
ATOM 1224 N N . ARG A 1 167 ? 74.208 13.488 33.923 1.00 14.21 167 ARG A N 1
ATOM 1225 C CA . ARG A 1 167 ? 74.468 14.670 33.096 1.00 17.62 167 ARG A CA 1
ATOM 1226 C C . ARG A 1 167 ? 73.843 15.948 33.665 1.00 14.73 167 ARG A C 1
ATOM 1227 O O . ARG A 1 167 ? 74.411 17.029 33.528 1.00 13.40 167 ARG A O 1
ATOM 1235 N N . ALA A 1 168 ? 72.666 15.832 34.271 1.00 13.37 168 ALA A N 1
ATOM 1236 C CA . ALA A 1 168 ? 72.007 17.010 34.829 1.00 14.47 168 ALA A CA 1
ATOM 1237 C C . ALA A 1 168 ? 72.861 17.614 35.935 1.00 14.66 168 ALA A C 1
ATOM 1238 O O . ALA A 1 168 ? 73.066 18.834 35.981 1.00 15.49 168 ALA A O 1
ATOM 1240 N N . HIS A 1 169 ? 73.355 16.752 36.819 1.00 14.15 169 HIS A N 1
ATOM 1241 C CA . HIS A 1 169 ? 74.215 17.192 37.910 1.00 15.44 169 HIS A CA 1
ATOM 1242 C C . HIS A 1 169 ? 75.430 17.931 37.367 1.00 16.70 169 HIS A C 1
ATOM 1243 O O . HIS A 1 169 ? 75.779 19.007 37.856 1.00 15.98 169 HIS A O 1
ATOM 1250 N N . ARG A 1 170 ? 76.063 17.367 36.343 1.00 15.65 170 ARG A N 1
ATOM 1251 C CA . ARG A 1 170 ? 77.261 17.977 35.767 1.00 18.70 170 ARG A CA 1
ATOM 1252 C C . ARG A 1 170 ? 76.993 19.358 35.186 1.00 17.50 170 ARG A C 1
ATOM 1253 O O . ARG A 1 170 ? 77.779 20.291 35.400 1.00 14.80 170 ARG A O 1
ATOM 1261 N N . HIS A 1 171 ? 75.889 19.491 34.451 1.00 14.02 171 HIS A N 1
ATOM 1262 C CA . HIS A 1 171 ? 75.569 20.774 33.838 1.00 15.77 171 HIS A CA 1
ATOM 1263 C C . HIS A 1 171 ? 75.084 21.815 34.847 1.00 15.80 171 HIS A C 1
ATOM 1264 O O . HIS A 1 171 ? 75.398 22.998 34.704 1.00 15.74 171 HIS A O 1
ATOM 1271 N N . VAL A 1 172 ? 74.347 21.396 35.871 1.00 14.19 172 VAL A N 1
ATOM 1272 C CA . VAL A 1 172 ? 73.905 22.353 36.890 1.00 17.74 172 VAL A CA 1
ATOM 1273 C C . VAL A 1 172 ? 75.135 22.864 37.657 1.00 15.06 172 VAL A C 1
ATOM 1274 O O . VAL A 1 172 ? 75.301 24.054 37.874 1.00 15.65 172 VAL A O 1
ATOM 1278 N N . THR A 1 173 ? 76.035 21.953 37.990 1.00 17.73 173 THR A N 1
ATOM 1279 C CA . THR A 1 173 ? 77.212 22.298 38.773 1.00 18.54 173 THR A CA 1
ATOM 1280 C C . THR A 1 173 ? 78.158 23.235 38.012 1.00 24.70 173 THR A C 1
ATOM 1281 O O . THR A 1 173 ? 78.691 24.184 38.592 1.00 24.84 173 THR A O 1
ATOM 1285 N N . ARG A 1 174 ? 78.353 22.986 36.719 1.00 20.94 174 ARG A N 1
ATOM 1286 C CA . ARG A 1 174 ? 79.160 23.880 35.887 1.00 19.43 174 ARG A CA 1
ATOM 1287 C C . ARG A 1 174 ? 78.653 25.325 35.959 1.00 25.09 174 ARG A C 1
ATOM 1288 O O . ARG A 1 174 ? 79.429 26.271 36.115 1.00 21.15 174 ARG A O 1
ATOM 1296 N N . LEU A 1 175 ? 77.340 25.490 35.837 1.00 18.06 175 LEU A N 1
ATOM 1297 C CA . LEU A 1 175 ? 76.727 26.817 35.850 1.00 18.70 175 LEU A CA 1
ATOM 1298 C C . LEU A 1 175 ? 76.739 27.473 37.242 1.00 20.77 175 LEU A C 1
ATOM 1299 O O . LEU A 1 175 ? 77.070 28.652 37.371 1.00 20.26 175 LEU A O 1
ATOM 1304 N N . LEU A 1 176 ? 76.383 26.719 38.279 1.00 17.74 176 LEU A N 1
ATOM 1305 C CA . LEU A 1 176 ? 76.423 27.249 39.643 1.00 21.67 176 LEU A CA 1
ATOM 1306 C C . LEU A 1 176 ? 77.829 27.714 40.032 1.00 22.93 176 LEU A C 1
ATOM 1307 O O . LEU A 1 176 ? 77.985 28.749 40.696 1.00 23.22 176 LEU A O 1
ATOM 1312 N N . ASP A 1 177 ? 78.854 26.974 39.608 1.00 19.10 177 ASP A N 1
ATOM 1313 C CA . ASP A 1 177 ? 80.244 27.326 39.955 1.00 20.63 177 ASP A CA 1
ATOM 1314 C C . ASP A 1 177 ? 80.714 28.597 39.245 1.00 27.34 177 ASP A C 1
ATOM 1315 O O . ASP A 1 177 ? 81.684 29.232 39.668 1.00 24.97 177 ASP A O 1
ATOM 1320 N N . GLU A 1 178 ? 80.028 28.966 38.167 1.00 23.28 178 GLU A N 1
ATOM 1321 C CA . GLU A 1 178 ? 80.300 30.228 37.473 1.00 25.66 178 GLU A CA 1
ATOM 1322 C C . GLU A 1 178 ? 79.610 31.408 38.176 1.00 27.35 178 GLU A C 1
ATOM 1323 O O . GLU A 1 178 ? 79.709 32.552 37.730 1.00 28.63 178 GLU A O 1
ATOM 1329 N N . GLY A 1 179 ? 78.918 31.123 39.280 1.00 19.91 179 GLY A N 1
ATOM 1330 C CA . GLY A 1 179 ? 78.225 32.155 40.042 1.00 25.50 179 GLY A CA 1
ATOM 1331 C C . GLY A 1 179 ? 76.805 32.448 39.579 1.00 25.62 179 GLY A C 1
ATOM 1332 O O . GLY A 1 179 ? 76.181 33.426 39.990 1.00 22.44 179 GLY A O 1
ATOM 1333 N N . SER A 1 180 ? 76.282 31.592 38.711 1.00 24.27 180 SER A N 1
ATOM 1334 C CA . SER A 1 180 ? 74.952 31.803 38.165 1.00 20.36 180 SER A CA 1
ATOM 1335 C C . SER A 1 180 ? 73.932 30.887 38.793 1.00 16.16 180 SER A C 1
ATOM 1336 O O . SER A 1 180 ? 74.230 29.736 39.090 1.00 19.58 180 SER A O 1
ATOM 1339 N N . PRO A 1 181 ? 72.706 31.386 38.979 1.00 15.70 181 PRO A N 1
ATOM 1340 C CA . PRO A 1 181 ? 71.639 30.448 39.299 1.00 13.29 181 PRO A CA 1
ATOM 1341 C C . PRO A 1 181 ? 71.246 29.704 38.016 1.00 10.82 181 PRO A C 1
ATOM 1342 O O . PRO A 1 181 ? 71.614 30.138 36.926 1.00 10.30 181 PRO A O 1
ATOM 1346 N N . VAL A 1 182 ? 70.491 28.630 38.168 1.00 9.56 182 VAL A N 1
ATOM 1347 C CA . VAL A 1 182 ? 70.130 27.749 37.065 1.00 12.18 182 VAL A CA 1
ATOM 1348 C C . VAL A 1 182 ? 68.629 27.545 37.087 1.00 15.37 182 VAL A C 1
ATOM 1349 O O . VAL A 1 182 ? 68.022 27.549 38.166 1.00 16.23 182 VAL A O 1
ATOM 1353 N N . ILE A 1 183 ? 68.012 27.406 35.919 1.00 12.32 183 ILE A N 1
ATOM 1354 C CA . ILE A 1 183 ? 66.608 27.012 35.881 1.00 11.53 183 ILE A CA 1
ATOM 1355 C C . ILE A 1 183 ? 66.461 25.656 35.187 1.00 13.68 183 ILE A C 1
ATOM 1356 O O . ILE A 1 183 ? 67.061 25.413 34.129 1.00 13.34 183 ILE A O 1
ATOM 1361 N N . LEU A 1 184 ? 65.713 24.755 35.820 1.00 12.40 184 LEU A N 1
ATOM 1362 C CA . LEU A 1 184 ? 65.400 23.459 35.223 1.00 13.46 184 LEU A CA 1
ATOM 1363 C C . LEU A 1 184 ? 64.003 23.517 34.639 1.00 14.31 184 LEU A C 1
ATOM 1364 O O . LEU A 1 184 ? 63.109 24.115 35.240 1.00 11.63 184 LEU A O 1
ATOM 1369 N N . LYS A 1 185 ? 63.804 22.893 33.481 1.00 11.35 185 LYS A N 1
ATOM 1370 C CA . LYS A 1 185 ? 62.522 23.027 32.781 1.00 12.86 185 LYS A CA 1
ATOM 1371 C C . LYS A 1 185 ? 62.054 21.691 32.222 1.00 13.71 185 LYS A C 1
ATOM 1372 O O . LYS A 1 185 ? 62.801 21.027 31.501 1.00 10.49 185 LYS A O 1
ATOM 1378 N N . GLN A 1 186 ? 60.825 21.305 32.561 1.00 12.19 186 GLN A N 1
ATOM 1379 C CA . GLN A 1 186 ? 60.177 20.155 31.936 1.00 13.39 186 GLN A CA 1
ATOM 1380 C C . GLN A 1 186 ? 60.091 20.360 30.433 1.00 13.65 186 GLN A C 1
ATOM 1381 O O . GLN A 1 186 ? 59.640 21.407 29.979 1.00 12.04 186 GLN A O 1
ATOM 1387 N N . ASP A 1 187 ? 60.520 19.353 29.677 1.00 12.67 187 ASP A N 1
ATOM 1388 C CA . ASP A 1 187 ? 60.531 19.414 28.220 1.00 10.82 187 ASP A CA 1
ATOM 1389 C C . ASP A 1 187 ? 59.185 19.924 27.702 1.00 13.23 187 ASP A C 1
ATOM 1390 O O . ASP A 1 187 ? 59.140 20.881 26.928 1.00 9.59 187 ASP A O 1
ATOM 1395 N N . TYR A 1 188 ? 58.103 19.301 28.168 1.00 10.45 188 TYR A N 1
ATOM 1396 C CA . TYR A 1 188 ? 56.756 19.641 27.713 1.00 12.94 188 TYR A CA 1
ATOM 1397 C C . TYR A 1 188 ? 55.936 20.423 28.743 1.00 16.54 188 TYR A C 1
ATOM 1398 O O . TYR A 1 188 ? 54.710 20.436 28.682 1.00 15.05 188 TYR A O 1
ATOM 1407 N N . GLY A 1 189 ? 56.602 21.083 29.687 1.00 15.60 189 GLY A N 1
ATOM 1408 C CA . GLY A 1 189 ? 55.870 21.865 30.674 1.00 15.93 189 GLY A CA 1
ATOM 1409 C C . GLY A 1 189 ? 55.140 23.024 30.022 1.00 20.74 189 GLY A C 1
ATOM 1410 O O . GLY A 1 189 ? 55.554 23.497 28.967 1.00 19.32 189 GLY A O 1
ATOM 1411 N N . SER A 1 190 ? 54.046 23.476 30.634 1.00 26.88 190 SER A N 1
ATOM 1412 C CA . SER A 1 190 ? 53.373 24.692 30.184 1.00 25.18 190 SER A CA 1
ATOM 1413 C C . SER A 1 190 ? 53.524 25.778 31.231 1.00 25.81 190 SER A C 1
ATOM 1414 O O . SER A 1 190 ? 53.072 25.624 32.363 1.00 27.12 190 SER A O 1
ATOM 1417 N N . GLY A 1 191 ? 54.183 26.870 30.862 1.00 26.26 191 GLY A N 1
ATOM 1418 C CA . GLY A 1 191 ? 54.383 27.964 31.790 1.00 27.24 191 GLY A CA 1
ATOM 1419 C C . GLY A 1 191 ? 55.345 27.665 32.926 1.00 24.86 191 GLY A C 1
ATOM 1420 O O . GLY A 1 191 ? 56.032 26.641 32.942 1.00 24.79 191 GLY A O 1
ATOM 1421 N N . SER A 1 192 ? 55.387 28.574 33.888 1.00 20.19 192 SER A N 1
ATOM 1422 C CA . SER A 1 192 ? 56.356 28.509 34.971 1.00 20.90 192 SER A CA 1
ATOM 1423 C C . SER A 1 192 ? 56.116 27.312 35.894 1.00 22.36 192 SER A C 1
ATOM 1424 O O . SER A 1 192 ? 57.000 26.914 36.654 1.00 19.76 192 SER A O 1
ATOM 1427 N N . ASP A 1 193 ? 54.919 26.740 35.813 1.00 17.19 193 ASP A N 1
ATOM 1428 C CA . ASP A 1 193 ? 54.561 25.534 36.560 1.00 21.90 193 ASP A CA 1
ATOM 1429 C C . ASP A 1 193 ? 55.514 24.367 36.294 1.00 18.92 193 ASP A C 1
ATOM 1430 O O . ASP A 1 193 ? 55.684 23.485 37.136 1.00 22.40 193 ASP A O 1
ATOM 1435 N N . GLY A 1 194 ? 56.135 24.361 35.124 1.00 16.43 194 GLY A N 1
ATOM 1436 C CA . GLY A 1 194 ? 57.019 23.269 34.772 1.00 17.57 194 GLY A CA 1
ATOM 1437 C C . GLY A 1 194 ? 58.487 23.501 35.067 1.00 16.90 194 GLY A C 1
ATOM 1438 O O . GLY A 1 194 ? 59.318 22.688 34.650 1.00 14.80 194 GLY A O 1
ATOM 1439 N N . ASN A 1 195 ? 58.811 24.585 35.778 1.00 14.21 195 ASN A N 1
ATOM 1440 C CA . ASN A 1 195 ? 60.209 24.974 36.001 1.00 16.07 195 ASN A CA 1
ATOM 1441 C C . ASN A 1 195 ? 60.577 25.163 37.475 1.00 19.07 195 ASN A C 1
ATOM 1442 O O . ASN A 1 195 ? 59.735 25.522 38.294 1.00 15.01 195 ASN A O 1
ATOM 1447 N N . GLU A 1 196 ? 61.847 24.945 37.800 1.00 14.76 196 GLU A N 1
ATOM 1448 C CA . GLU A 1 196 ? 62.357 25.282 39.127 1.00 16.02 196 GLU A CA 1
ATOM 1449 C C . GLU A 1 196 ? 63.717 25.972 39.036 1.00 17.24 196 GLU A C 1
ATOM 1450 O O . GLU A 1 196 ? 64.558 25.600 38.220 1.00 14.65 196 GLU A O 1
ATOM 1456 N N . ILE A 1 197 ? 63.934 26.979 39.876 1.00 13.21 197 ILE A N 1
ATOM 1457 C CA . ILE A 1 197 ? 65.212 27.673 39.898 1.00 13.27 197 ILE A CA 1
ATOM 1458 C C . ILE A 1 197 ? 66.101 27.091 40.997 1.00 14.54 197 ILE A C 1
ATOM 1459 O O . ILE A 1 197 ? 65.646 26.873 42.115 1.00 16.07 197 ILE A O 1
ATOM 1464 N N . LEU A 1 198 ? 67.362 26.816 40.676 1.00 13.03 198 LEU A N 1
ATOM 1465 C CA . LEU A 1 198 ? 68.315 26.343 41.681 1.00 14.22 198 LEU A CA 1
ATOM 1466 C C . LEU A 1 198 ? 69.346 27.423 41.873 1.00 13.64 198 LEU A C 1
ATOM 1467 O O . LEU A 1 198 ? 69.787 28.025 40.901 1.00 13.59 198 LEU A O 1
ATOM 1472 N N . SER A 1 199 ? 69.724 27.690 43.119 1.00 14.57 199 SER A N 1
ATOM 1473 C CA . SER A 1 199 ? 70.647 28.784 43.385 1.00 14.73 199 SER A CA 1
ATOM 1474 C C . SER A 1 199 ? 71.586 28.429 44.520 1.00 15.25 199 SER A C 1
ATOM 1475 O O . SER A 1 199 ? 71.205 27.699 45.432 1.00 17.90 199 SER A O 1
ATOM 1478 N N . ARG A 1 200 ? 72.810 28.936 44.462 1.00 15.13 200 ARG A N 1
ATOM 1479 C CA . ARG A 1 200 ? 73.699 28.877 45.617 1.00 17.91 200 ARG A CA 1
ATOM 1480 C C . ARG A 1 200 ? 73.357 30.007 46.589 1.00 22.91 200 ARG A C 1
ATOM 1481 O O . ARG A 1 200 ? 73.858 30.037 47.711 1.00 23.48 200 ARG A O 1
ATOM 1489 N N . THR A 1 201 ? 72.516 30.942 46.159 1.00 19.95 201 THR A N 1
ATOM 1490 C CA . THR A 1 201 ? 72.227 32.118 46.990 1.00 22.48 201 THR A CA 1
ATOM 1491 C C . THR A 1 201 ? 70.729 32.272 47.238 1.00 24.49 201 THR A C 1
ATOM 1492 O O . THR A 1 201 ? 69.917 32.019 46.348 1.00 15.33 201 THR A O 1
ATOM 1496 N N . PRO A 1 202 ? 70.351 32.661 48.465 1.00 24.01 202 PRO A N 1
ATOM 1497 C CA . PRO A 1 202 ? 68.918 32.746 48.779 1.00 18.48 202 PRO A CA 1
ATOM 1498 C C . PRO A 1 202 ? 68.266 34.067 48.371 1.00 15.98 202 PRO A C 1
ATOM 1499 O O . PRO A 1 202 ? 68.951 35.043 48.081 1.00 17.70 202 PRO A O 1
ATOM 1503 N N . GLY A 1 203 ? 66.938 34.089 48.352 1.00 17.13 203 GLY A N 1
ATOM 1504 C CA . GLY A 1 203 ? 66.204 35.336 48.224 1.00 17.69 203 GLY A CA 1
ATOM 1505 C C . GLY A 1 203 ? 65.961 35.888 46.827 1.00 19.10 203 GLY A C 1
ATOM 1506 O O . GLY A 1 203 ? 65.578 37.044 46.683 1.00 15.52 203 GLY A O 1
ATOM 1507 N N . LEU A 1 204 ? 66.161 35.069 45.796 1.00 15.57 204 LEU A N 1
ATOM 1508 C CA . LEU A 1 204 ? 65.810 35.461 44.424 1.00 16.08 204 LEU A CA 1
ATOM 1509 C C . LEU A 1 204 ? 64.312 35.478 44.203 1.00 15.19 204 LEU A C 1
ATOM 1510 O O . LEU A 1 204 ? 63.609 34.603 44.704 1.00 16.86 204 LEU A O 1
ATOM 1515 N N . ALA A 1 205 ? 63.824 36.433 43.420 1.00 14.51 205 ALA A N 1
ATOM 1516 C CA . ALA A 1 205 ? 62.404 36.461 43.070 1.00 14.71 205 ALA A CA 1
ATOM 1517 C C . ALA A 1 205 ? 62.035 35.287 42.163 1.00 19.28 205 ALA A C 1
ATOM 1518 O O . ALA A 1 205 ? 62.809 34.911 41.283 1.00 15.21 205 ALA A O 1
ATOM 1520 N N . LEU A 1 206 ? 60.855 34.719 42.378 1.00 17.76 206 LEU A N 1
ATOM 1521 C CA . LEU A 1 206 ? 60.415 33.566 41.602 1.00 21.36 206 LEU A CA 1
ATOM 1522 C C . LEU A 1 206 ? 59.757 34.022 40.319 1.00 22.03 206 LEU A C 1
ATOM 1523 O O . LEU A 1 206 ? 58.531 34.052 40.213 1.00 31.73 206 LEU A O 1
ATOM 1528 N N . ARG A 1 207 ? 60.564 34.407 39.345 1.00 16.96 207 ARG A N 1
ATOM 1529 C CA . ARG A 1 207 ? 60.003 34.840 38.083 1.00 18.88 207 ARG A CA 1
ATOM 1530 C C . ARG A 1 207 ? 60.278 33.768 37.019 1.00 19.67 207 ARG A C 1
ATOM 1531 O O . ARG A 1 207 ? 61.431 33.481 36.703 1.00 16.29 207 ARG A O 1
ATOM 1539 N N . GLY A 1 208 ? 59.209 33.146 36.516 1.00 21.81 208 GLY A N 1
ATOM 1540 C CA . GLY A 1 208 ? 59.324 32.126 35.484 1.00 19.34 208 GLY A CA 1
ATOM 1541 C C . GLY A 1 208 ? 59.435 30.698 35.994 1.00 18.53 208 GLY A C 1
ATOM 1542 O O . GLY A 1 208 ? 59.765 29.783 35.241 1.00 18.31 208 GLY A O 1
ATOM 1543 N N . ALA A 1 209 ? 59.138 30.494 37.273 1.00 15.80 209 ALA A N 1
ATOM 1544 C CA . ALA A 1 209 ? 59.302 29.175 37.892 1.00 18.65 209 ALA A CA 1
ATOM 1545 C C . ALA A 1 209 ? 58.444 29.055 39.143 1.00 20.27 209 ALA A C 1
ATOM 1546 O O . ALA A 1 209 ? 58.126 30.059 39.783 1.00 20.75 209 ALA A O 1
ATOM 1548 N N . ARG A 1 210 ? 58.107 27.823 39.511 1.00 18.56 210 ARG A N 1
ATOM 1549 C CA . ARG A 1 210 ? 57.175 27.585 40.612 1.00 23.76 210 ARG A CA 1
ATOM 1550 C C . ARG A 1 210 ? 57.865 27.508 41.972 1.00 27.48 210 ARG A C 1
ATOM 1551 O O . ARG A 1 210 ? 57.192 27.536 42.999 1.00 31.45 210 ARG A O 1
ATOM 1559 N N . ALA A 1 211 ? 59.196 27.439 41.984 1.00 19.59 211 ALA A N 1
ATOM 1560 C CA . ALA A 1 211 ? 59.931 27.317 43.237 1.00 19.39 211 ALA A CA 1
ATOM 1561 C C . ALA A 1 211 ? 61.419 27.599 43.077 1.00 24.94 211 ALA A C 1
ATOM 1562 O O . ALA A 1 211 ? 61.993 27.432 41.991 1.00 17.87 211 ALA A O 1
ATOM 1564 N N . LEU A 1 212 ? 62.023 28.048 44.172 1.00 18.44 212 LEU A N 1
ATOM 1565 C CA . LEU A 1 212 ? 63.461 28.274 44.268 1.00 19.06 212 LEU A CA 1
ATOM 1566 C C . LEU A 1 212 ? 64.049 27.259 45.228 1.00 20.36 212 LEU A C 1
ATOM 1567 O O . LEU A 1 212 ? 63.535 27.092 46.331 1.00 19.32 212 LEU A O 1
ATOM 1572 N N . ARG A 1 213 ? 65.110 26.574 44.803 1.00 15.36 213 ARG A N 1
ATOM 1573 C CA . ARG A 1 213 ? 65.798 25.601 45.637 1.00 16.64 213 ARG A CA 1
ATOM 1574 C C . ARG A 1 213 ? 67.199 26.113 45.891 1.00 18.31 213 ARG A C 1
ATOM 1575 O O . ARG A 1 213 ? 67.951 26.382 44.955 1.00 20.93 213 ARG A O 1
ATOM 1583 N N . VAL A 1 214 ? 67.551 26.268 47.155 1.00 18.92 214 VAL A N 1
ATOM 1584 C CA . VAL A 1 214 ? 68.864 26.771 47.489 1.00 18.05 214 VAL A CA 1
ATOM 1585 C C . VAL A 1 214 ? 69.737 25.579 47.853 1.00 22.04 214 VAL A C 1
ATOM 1586 O O . VAL A 1 214 ? 69.462 24.854 48.807 1.00 24.27 214 VAL A O 1
ATOM 1590 N N . LEU A 1 215 ? 70.773 25.362 47.054 1.00 18.32 215 LEU A N 1
ATOM 1591 C CA . LEU A 1 215 ? 71.581 24.158 47.168 1.00 20.55 215 LEU A CA 1
ATOM 1592 C C . LEU A 1 215 ? 73.025 24.549 47.423 1.00 21.39 215 LEU A C 1
ATOM 1593 O O . LEU A 1 215 ? 73.659 25.203 46.589 1.00 23.37 215 LEU A O 1
ATOM 1598 N N . ALA A 1 216 ? 73.539 24.150 48.582 1.00 25.91 216 ALA A N 1
ATOM 1599 C CA . ALA A 1 216 ? 74.834 24.633 49.051 1.00 22.84 216 ALA A CA 1
ATOM 1600 C C . ALA A 1 216 ? 76.000 24.029 48.280 1.00 24.94 216 ALA A C 1
ATOM 1601 O O . ALA A 1 216 ? 76.935 24.740 47.907 1.00 23.01 216 ALA A O 1
ATOM 1603 N N . ASP A 1 217 ? 75.941 22.723 48.032 1.00 21.20 217 ASP A N 1
ATOM 1604 C CA . ASP A 1 217 ? 77.075 22.016 47.447 1.00 23.35 217 ASP A CA 1
ATOM 1605 C C . ASP A 1 217 ? 76.636 20.818 46.614 1.00 22.58 217 ASP A C 1
ATOM 1606 O O . ASP A 1 217 ? 75.442 20.610 46.395 1.00 22.31 217 ASP A O 1
ATOM 1611 N N . SER A 1 218 ? 77.604 20.018 46.182 1.00 23.54 218 SER A N 1
ATOM 1612 C CA . SER A 1 218 ? 77.338 18.846 45.348 1.00 20.66 218 SER A CA 1
ATOM 1613 C C . SER A 1 218 ? 76.390 17.855 46.013 1.00 22.64 218 SER A C 1
ATOM 1614 O O . SER A 1 218 ? 75.497 17.281 45.370 1.00 20.71 218 SER A O 1
ATOM 1617 N N . ALA A 1 219 ? 76.576 17.654 47.309 1.00 20.59 219 ALA A N 1
ATOM 1618 C CA . ALA A 1 219 ? 75.743 16.714 48.039 1.00 22.02 219 ALA A CA 1
ATOM 1619 C C . ALA A 1 219 ? 74.300 17.233 48.194 1.00 23.52 219 ALA A C 1
ATOM 1620 O O . ALA A 1 219 ? 73.351 16.445 48.263 1.00 23.73 219 ALA A O 1
ATOM 1622 N N . ALA A 1 220 ? 74.126 18.552 48.248 1.00 21.49 220 ALA A N 1
ATOM 1623 C CA . ALA A 1 220 ? 72.775 19.116 48.292 1.00 21.51 220 ALA A CA 1
ATOM 1624 C C . ALA A 1 220 ? 72.076 18.892 46.955 1.00 21.31 220 ALA A C 1
ATOM 1625 O O . ALA A 1 220 ? 70.869 18.633 46.896 1.00 20.81 220 ALA A O 1
ATOM 1627 N N . LEU A 1 221 ? 72.850 18.994 45.882 1.00 21.42 221 LEU A N 1
ATOM 1628 C CA . LEU A 1 221 ? 72.319 18.814 44.539 1.00 19.15 221 LEU A CA 1
ATOM 1629 C C . LEU A 1 221 ? 71.943 17.355 44.295 1.00 21.40 221 LEU A C 1
ATOM 1630 O O . LEU A 1 221 ? 70.902 17.071 43.695 1.00 21.03 221 LEU A O 1
ATOM 1635 N N . ASP A 1 222 ? 72.800 16.443 44.760 1.00 22.54 222 ASP A N 1
ATOM 1636 C CA . ASP A 1 222 ? 72.517 15.008 44.754 1.00 23.79 222 ASP A CA 1
ATOM 1637 C C . ASP A 1 222 ? 71.160 14.739 45.373 1.00 25.53 222 ASP A C 1
ATOM 1638 O O . ASP A 1 222 ? 70.330 14.022 44.809 1.00 25.44 222 ASP A O 1
ATOM 1643 N N . ALA A 1 223 ? 70.953 15.318 46.551 1.00 20.29 223 ALA A N 1
ATOM 1644 C CA . ALA A 1 223 ? 69.721 15.139 47.299 1.00 20.05 223 ALA A CA 1
ATOM 1645 C C . ALA A 1 223 ? 68.524 15.717 46.549 1.00 25.74 223 ALA A C 1
ATOM 1646 O O . ALA A 1 223 ? 67.458 15.097 46.493 1.00 23.44 223 ALA A O 1
ATOM 1648 N N . TYR A 1 224 ? 68.699 16.909 45.981 1.00 22.34 224 TYR A N 1
ATOM 1649 C CA . TYR A 1 224 ? 67.627 17.537 45.220 1.00 22.06 224 TYR A CA 1
ATOM 1650 C C . TYR A 1 224 ? 67.230 16.668 44.020 1.00 20.62 224 TYR A C 1
ATOM 1651 O O . TYR A 1 224 ? 66.058 16.367 43.830 1.00 22.00 224 TYR A O 1
ATOM 1660 N N . LEU A 1 225 ? 68.212 16.259 43.220 1.00 17.74 225 LEU A N 1
ATOM 1661 C CA . LEU A 1 225 ? 67.928 15.477 42.018 1.00 21.60 225 LEU A CA 1
ATOM 1662 C C . LEU A 1 225 ? 67.279 14.146 42.361 1.00 23.42 225 LEU A C 1
ATOM 1663 O O . LEU A 1 225 ? 66.366 13.707 41.674 1.00 27.21 225 LEU A O 1
ATOM 1668 N N . ASP A 1 226 ? 67.740 13.507 43.430 1.00 26.41 226 ASP A N 1
ATOM 1669 C CA . ASP A 1 226 ? 67.163 12.231 43.827 1.00 28.13 226 ASP A CA 1
ATOM 1670 C C . ASP A 1 226 ? 65.708 12.420 44.252 1.00 28.90 226 ASP A C 1
ATOM 1671 O O . ASP A 1 226 ? 64.863 11.570 43.984 1.00 32.97 226 ASP A O 1
ATOM 1676 N N . GLU A 1 227 ? 65.417 13.548 44.893 1.00 25.96 227 GLU A N 1
ATOM 1677 C CA . GLU A 1 227 ? 64.048 13.875 45.288 1.00 27.07 227 GLU A CA 1
ATOM 1678 C C . GLU A 1 227 ? 63.134 14.304 44.132 1.00 26.38 227 GLU A C 1
ATOM 1679 O O . GLU A 1 227 ? 61.988 13.864 44.058 1.00 29.02 227 GLU A O 1
ATOM 1685 N N . ARG A 1 228 ? 63.624 15.167 43.240 1.00 24.23 228 ARG A N 1
ATOM 1686 C CA . ARG A 1 228 ? 62.736 15.828 42.272 1.00 22.50 228 ARG A CA 1
ATOM 1687 C C . ARG A 1 228 ? 62.792 15.277 40.846 1.00 17.88 228 ARG A C 1
ATOM 1688 O O . ARG A 1 228 ? 62.074 15.768 39.984 1.00 15.65 228 ARG A O 1
ATOM 1696 N N . TRP A 1 229 ? 63.623 14.270 40.589 1.00 22.95 229 TRP A N 1
ATOM 1697 C CA . TRP A 1 229 ? 63.829 13.812 39.212 1.00 20.23 229 TRP A CA 1
ATOM 1698 C C . TRP A 1 229 ? 62.585 13.185 38.624 1.00 21.96 229 TRP A C 1
ATOM 1699 O O . TRP A 1 229 ? 62.301 13.357 37.439 1.00 21.70 229 TRP A O 1
ATOM 1710 N N . ASP A 1 230 ? 61.833 12.459 39.444 1.00 25.19 230 ASP A N 1
ATOM 1711 C CA . ASP A 1 230 ? 60.598 11.864 38.954 1.00 25.48 230 ASP A CA 1
ATOM 1712 C C . ASP A 1 230 ? 59.634 12.947 38.462 1.00 22.54 230 ASP A C 1
ATOM 1713 O O . ASP A 1 230 ? 59.029 12.808 37.399 1.00 20.64 230 ASP A O 1
ATOM 1718 N N . TRP A 1 231 ? 59.509 14.026 39.226 1.00 21.15 231 TRP A N 1
ATOM 1719 C CA . TRP A 1 231 ? 58.637 15.130 38.836 1.00 20.81 231 TRP A CA 1
ATOM 1720 C C . TRP A 1 231 ? 59.177 15.886 37.624 1.00 17.40 231 TRP A C 1
ATOM 1721 O O . TRP A 1 231 ? 58.424 16.219 36.707 1.00 18.72 231 TRP A O 1
ATOM 1732 N N . LEU A 1 232 ? 60.474 16.175 37.638 1.00 15.80 232 LEU A N 1
ATOM 1733 C CA . LEU A 1 232 ? 61.125 16.893 36.540 1.00 17.18 232 LEU A CA 1
ATOM 1734 C C . LEU A 1 232 ? 60.972 16.177 35.189 1.00 16.53 232 LEU A C 1
ATOM 1735 O O . LEU A 1 232 ? 60.854 16.823 34.145 1.00 12.80 232 LEU A O 1
ATOM 1740 N N . THR A 1 233 ? 61.007 14.846 35.227 1.00 16.39 233 THR A N 1
ATOM 1741 C CA . THR A 1 233 ? 60.941 14.018 34.023 1.00 18.10 233 THR A CA 1
ATOM 1742 C C . THR A 1 233 ? 59.518 13.506 33.741 1.00 19.38 233 THR A C 1
ATOM 1743 O O . THR A 1 233 ? 59.316 12.697 32.834 1.00 18.04 233 THR A O 1
ATOM 1747 N N . GLU A 1 234 ? 58.541 13.985 34.514 1.00 20.59 234 GLU A N 1
ATOM 1748 C CA . GLU A 1 234 ? 57.164 13.488 34.437 1.00 20.92 234 GLU A CA 1
ATOM 1749 C C . GLU A 1 234 ? 57.110 11.965 34.506 1.00 23.71 234 GLU A C 1
ATOM 1750 O O . GLU A 1 234 ? 56.491 11.310 33.664 1.00 25.06 234 GLU A O 1
ATOM 1756 N N . GLY A 1 235 ? 57.777 11.405 35.506 1.00 26.73 235 GLY A N 1
ATOM 1757 C CA . GLY A 1 235 ? 57.763 9.969 35.722 1.00 27.94 235 GLY A CA 1
ATOM 1758 C C . GLY A 1 235 ? 58.695 9.204 34.808 1.00 28.08 235 GLY A C 1
ATOM 1759 O O . GLY A 1 235 ? 58.431 8.053 34.476 1.00 34.44 235 GLY A O 1
ATOM 1760 N N . GLY A 1 236 ? 59.787 9.844 34.397 1.00 27.63 236 GLY A N 1
ATOM 1761 C CA . GLY A 1 236 ? 60.812 9.184 33.605 1.00 22.12 236 GLY A CA 1
ATOM 1762 C C . GLY A 1 236 ? 60.520 9.230 32.120 1.00 24.28 236 GLY A C 1
ATOM 1763 O O . GLY A 1 236 ? 61.228 8.624 31.322 1.00 30.83 236 GLY A O 1
ATOM 1764 N N . ARG A 1 237 ? 59.477 9.962 31.748 1.00 25.16 237 ARG A N 1
ATOM 1765 C CA . ARG A 1 237 ? 59.004 9.987 30.368 1.00 22.13 237 ARG A CA 1
ATOM 1766 C C . ARG A 1 237 ? 59.794 10.938 29.469 1.00 23.54 237 ARG A C 1
ATOM 1767 O O . ARG A 1 237 ? 60.017 10.638 28.293 1.00 21.12 237 ARG A O 1
ATOM 1775 N N . HIS A 1 238 ? 60.204 12.082 30.026 1.00 19.28 238 HIS A N 1
ATOM 1776 C CA . HIS A 1 238 ? 60.764 13.183 29.241 1.00 17.03 238 HIS A CA 1
ATOM 1777 C C . HIS A 1 238 ? 62.088 13.725 29.788 1.00 16.61 238 HIS A C 1
ATOM 1778 O O . HIS A 1 238 ? 62.442 13.522 30.951 1.00 14.01 238 HIS A O 1
ATOM 1785 N N . ARG A 1 239 ? 62.799 14.445 28.931 1.00 12.27 239 ARG A N 1
ATOM 1786 C CA . ARG A 1 239 ? 64.048 15.055 29.321 1.00 11.81 239 ARG A CA 1
ATOM 1787 C C . ARG A 1 239 ? 63.845 16.366 30.074 1.00 11.91 239 ARG A C 1
ATOM 1788 O O . ARG A 1 239 ? 62.730 16.889 30.164 1.00 11.22 239 ARG A O 1
ATOM 1796 N N . VAL A 1 240 ? 64.946 16.882 30.614 1.00 13.11 240 VAL A N 1
ATOM 1797 C CA . VAL A 1 240 ? 64.947 18.082 31.430 1.00 11.46 240 VAL A CA 1
ATOM 1798 C C . VAL A 1 240 ? 65.922 19.087 30.827 1.00 13.08 240 VAL A C 1
ATOM 1799 O O . VAL A 1 240 ? 67.085 18.749 30.588 1.00 12.39 240 VAL A O 1
ATOM 1803 N N . VAL A 1 241 ? 65.452 20.295 30.544 1.00 10.11 241 VAL A N 1
ATOM 1804 C CA . VAL A 1 241 ? 66.339 21.355 30.081 1.00 11.96 241 VAL A CA 1
ATOM 1805 C C . VAL A 1 241 ? 67.051 22.017 31.279 1.00 12.43 241 VAL A C 1
ATOM 1806 O O . VAL A 1 241 ? 66.426 22.335 32.284 1.00 11.41 241 VAL A O 1
ATOM 1810 N N . VAL A 1 242 ? 68.361 22.185 31.162 1.00 11.57 242 VAL A N 1
ATOM 1811 C CA . VAL A 1 242 ? 69.159 22.871 32.178 1.00 11.39 242 VAL A CA 1
ATOM 1812 C C . VAL A 1 242 ? 69.725 24.119 31.554 1.00 12.55 242 VAL A C 1
ATOM 1813 O O . VAL A 1 242 ? 70.465 24.022 30.586 1.00 13.19 242 VAL A O 1
ATOM 1817 N N . GLU A 1 243 ? 69.388 25.298 32.057 1.00 7.70 243 GLU A N 1
ATOM 1818 C CA . GLU A 1 243 ? 70.005 26.482 31.479 1.00 12.12 243 GLU A CA 1
ATOM 1819 C C . GLU A 1 243 ? 70.273 27.556 32.526 1.00 15.03 243 GLU A C 1
ATOM 1820 O O . GLU A 1 243 ? 69.752 27.500 33.649 1.00 11.86 243 GLU A O 1
ATOM 1826 N N . ARG A 1 244 ? 71.119 28.509 32.150 1.00 12.50 244 ARG A N 1
ATOM 1827 C CA . ARG A 1 244 ? 71.509 29.576 33.062 1.00 12.65 244 ARG A CA 1
ATOM 1828 C C . ARG A 1 244 ? 70.320 30.491 33.283 1.00 12.68 244 ARG A C 1
ATOM 1829 O O . ARG A 1 244 ? 69.597 30.813 32.334 1.00 13.88 244 ARG A O 1
ATOM 1837 N N . TYR A 1 245 ? 70.087 30.868 34.534 1.00 11.73 245 TYR A N 1
ATOM 1838 C CA . TYR A 1 245 ? 68.988 31.783 34.865 1.00 12.41 245 TYR A CA 1
ATOM 1839 C C . TYR A 1 245 ? 69.524 33.193 35.065 1.00 14.12 245 TYR A C 1
ATOM 1840 O O . TYR A 1 245 ? 70.569 33.377 35.704 1.00 13.57 245 TYR A O 1
ATOM 1849 N N . HIS A 1 246 ? 68.817 34.175 34.507 1.00 14.10 246 HIS A N 1
ATOM 1850 C CA . HIS A 1 246 ? 69.233 35.569 34.579 1.00 14.75 246 HIS A CA 1
ATOM 1851 C C . HIS A 1 246 ? 68.240 36.422 35.399 1.00 16.15 246 HIS A C 1
ATOM 1852 O O . HIS A 1 246 ? 67.263 36.957 34.857 1.00 13.13 246 HIS A O 1
ATOM 1859 N N . PRO A 1 247 ? 68.501 36.560 36.713 1.00 16.51 247 PRO A N 1
ATOM 1860 C CA . PRO A 1 247 ? 67.598 37.314 37.591 1.00 14.72 247 PRO A CA 1
ATOM 1861 C C . PRO A 1 247 ? 67.374 38.737 37.113 1.00 13.89 247 PRO A C 1
ATOM 1862 O O . PRO A 1 247 ? 68.304 39.371 36.621 1.00 14.93 247 PRO A O 1
ATOM 1866 N N . GLY A 1 248 ? 66.142 39.216 37.238 1.00 14.14 248 GLY A N 1
ATOM 1867 C CA . GLY A 1 248 ? 65.819 40.593 36.900 1.00 18.45 248 GLY A CA 1
ATOM 1868 C C . GLY A 1 248 ? 65.633 40.889 35.420 1.00 19.22 248 GLY A C 1
ATOM 1869 O O . GLY A 1 248 ? 65.519 42.048 35.030 1.00 16.96 248 GLY A O 1
ATOM 1870 N N . SER A 1 249 ? 65.612 39.851 34.587 1.00 15.04 249 SER A N 1
ATOM 1871 C CA . SER A 1 249 ? 65.369 40.047 33.164 1.00 15.98 249 SER A CA 1
ATOM 1872 C C . SER A 1 249 ? 63.902 40.402 32.907 1.00 15.46 249 SER A C 1
ATOM 1873 O O . SER A 1 249 ? 63.015 40.017 33.677 1.00 17.87 249 SER A O 1
ATOM 1876 N N . ARG A 1 250 ? 63.650 41.129 31.826 1.00 12.61 250 ARG A N 1
ATOM 1877 C CA . ARG A 1 250 ? 62.291 41.285 31.334 1.00 10.72 250 ARG A CA 1
ATOM 1878 C C . ARG A 1 250 ? 62.052 40.255 30.236 1.00 12.75 250 ARG A C 1
ATOM 1879 O O . ARG A 1 250 ? 63.009 39.800 29.607 1.00 13.15 250 ARG A O 1
ATOM 1887 N N . ALA A 1 251 ? 60.790 39.902 30.014 1.00 11.90 251 ALA A N 1
ATOM 1888 C CA . ALA A 1 251 ? 60.450 38.828 29.088 1.00 15.53 251 ALA A CA 1
ATOM 1889 C C . ALA A 1 251 ? 59.664 39.374 27.896 1.00 16.38 251 ALA A C 1
ATOM 1890 O O . ALA A 1 251 ? 58.738 40.194 28.053 1.00 15.10 251 ALA A O 1
ATOM 1892 N N . TYR A 1 252 ? 60.034 38.911 26.710 1.00 11.63 252 TYR A N 1
ATOM 1893 C CA . TYR A 1 252 ? 59.463 39.411 25.480 1.00 12.36 252 TYR A CA 1
ATOM 1894 C C . TYR A 1 252 ? 59.079 38.236 24.580 1.00 14.59 252 TYR A C 1
ATOM 1895 O O . TYR A 1 252 ? 59.482 37.089 24.813 1.00 12.17 252 TYR A O 1
ATOM 1904 N N . PHE A 1 253 ? 58.290 38.529 23.560 1.00 13.52 253 PHE A N 1
ATOM 1905 C CA . PHE A 1 253 ? 57.957 37.513 22.578 1.00 14.61 253 PHE A CA 1
ATOM 1906 C C . PHE A 1 253 ? 57.848 38.154 21.222 1.00 15.02 253 PHE A C 1
ATOM 1907 O O . PHE A 1 253 ? 57.582 39.346 21.119 1.00 15.27 253 PHE A O 1
ATOM 1915 N N . ALA A 1 254 ? 58.092 37.351 20.189 1.00 14.24 254 ALA A N 1
ATOM 1916 C CA . ALA A 1 254 ? 57.772 37.695 18.819 1.00 11.61 254 ALA A CA 1
ATOM 1917 C C . ALA A 1 254 ? 57.082 36.468 18.257 1.00 13.89 254 ALA A C 1
ATOM 1918 O O . ALA A 1 254 ? 57.617 35.355 18.318 1.00 13.18 254 ALA A O 1
ATOM 1920 N N . GLU A 1 255 ? 55.881 36.672 17.746 1.00 12.60 255 GLU A N 1
ATOM 1921 C CA . GLU A 1 255 ? 55.037 35.572 17.319 1.00 15.88 255 GLU A CA 1
ATOM 1922 C C . GLU A 1 255 ? 54.877 35.614 15.811 1.00 13.35 255 GLU A C 1
ATOM 1923 O O . GLU A 1 255 ? 54.697 36.688 15.231 1.00 11.57 255 GLU A O 1
ATOM 1929 N N . PHE A 1 256 ? 54.946 34.444 15.185 1.00 11.31 256 PHE A N 1
ATOM 1930 C CA . PHE A 1 256 ? 54.894 34.365 13.733 1.00 11.63 256 PHE A CA 1
ATOM 1931 C C . PHE A 1 256 ? 53.787 33.435 13.250 1.00 13.53 256 PHE A C 1
ATOM 1932 O O . PHE A 1 256 ? 53.332 32.565 13.990 1.00 11.77 256 PHE A O 1
ATOM 1940 N N . TRP A 1 257 ? 53.381 33.612 11.998 1.00 9.81 257 TRP A N 1
ATOM 1941 C CA . TRP A 1 257 ? 52.442 32.691 11.375 1.00 9.88 257 TRP A CA 1
ATOM 1942 C C . TRP A 1 257 ? 53.185 31.875 10.318 1.00 13.09 257 TRP A C 1
ATOM 1943 O O . TRP A 1 257 ? 53.788 32.428 9.395 1.00 13.21 257 TRP A O 1
ATOM 1954 N N . ILE A 1 258 ? 53.170 30.562 10.490 1.00 9.69 258 ILE A N 1
ATOM 1955 C CA . ILE A 1 258 ? 53.929 29.693 9.617 1.00 9.05 258 ILE A CA 1
ATOM 1956 C C . ILE A 1 258 ? 52.944 28.940 8.728 1.00 12.44 258 ILE A C 1
ATOM 1957 O O . ILE A 1 258 ? 52.093 28.192 9.209 1.00 10.26 258 ILE A O 1
ATOM 1962 N N . SER A 1 259 ? 53.055 29.173 7.428 1.00 13.21 259 SER A N 1
ATOM 1963 C CA . SER A 1 259 ? 52.143 28.563 6.456 1.00 14.85 259 SER A CA 1
ATOM 1964 C C . SER A 1 259 ? 52.970 27.875 5.381 1.00 15.06 259 SER A C 1
ATOM 1965 O O . SER A 1 259 ? 54.197 27.925 5.433 1.00 11.21 259 SER A O 1
ATOM 1968 N N . ASP A 1 260 ? 52.309 27.251 4.406 1.00 13.34 260 ASP A N 1
ATOM 1969 C CA . ASP A 1 260 ? 53.045 26.565 3.352 1.00 14.85 260 ASP A CA 1
ATOM 1970 C C . ASP A 1 260 ? 53.960 27.554 2.644 1.00 16.07 260 ASP A C 1
ATOM 1971 O O . ASP A 1 260 ? 55.090 27.217 2.304 1.00 15.73 260 ASP A O 1
ATOM 1976 N N . GLY A 1 261 ? 53.472 28.780 2.469 1.00 13.19 261 GLY A N 1
ATOM 1977 C CA . GLY A 1 261 ? 54.198 29.822 1.762 1.00 16.72 261 GLY A CA 1
ATOM 1978 C C . GLY A 1 261 ? 55.448 30.335 2.462 1.00 16.80 261 GLY A C 1
ATOM 1979 O O . GLY A 1 261 ? 56.392 30.789 1.806 1.00 14.12 261 GLY A O 1
ATOM 1980 N N . GLY A 1 262 ? 55.462 30.269 3.790 1.00 13.00 262 GLY A N 1
ATOM 1981 C CA . GLY A 1 262 ? 56.626 30.700 4.543 1.00 15.17 262 GLY A CA 1
ATOM 1982 C C . GLY A 1 262 ? 56.285 31.221 5.924 1.00 14.57 262 GLY A C 1
ATOM 1983 O O . GLY A 1 262 ? 55.334 30.755 6.549 1.00 11.47 262 GLY A O 1
ATOM 1984 N N . VAL A 1 263 ? 57.088 32.182 6.388 1.00 12.11 263 VAL A N 1
ATOM 1985 C CA . VAL A 1 263 ? 56.998 32.717 7.737 1.00 12.88 263 VAL A CA 1
ATOM 1986 C C . VAL A 1 263 ? 56.597 34.183 7.678 1.00 12.99 263 VAL A C 1
ATOM 1987 O O . VAL A 1 263 ? 57.192 34.970 6.939 1.00 14.75 263 VAL A O 1
ATOM 1991 N N . ARG A 1 264 ? 55.605 34.547 8.479 1.00 13.23 264 ARG A N 1
ATOM 1992 C CA . ARG A 1 264 ? 55.094 35.910 8.528 1.00 14.74 264 ARG A CA 1
ATOM 1993 C C . ARG A 1 264 ? 55.069 36.411 9.982 1.00 16.87 264 ARG A C 1
ATOM 1994 O O . ARG A 1 264 ? 54.538 35.729 10.868 1.00 12.41 264 ARG A O 1
ATOM 2002 N N . LEU A 1 265 ? 55.653 37.586 10.228 1.00 14.23 265 LEU A N 1
ATOM 2003 C CA . LEU A 1 265 ? 55.624 38.176 11.565 1.00 14.84 265 LEU A CA 1
ATOM 2004 C C . LEU A 1 265 ? 54.199 38.582 11.930 1.00 14.51 265 LEU A C 1
ATOM 2005 O O . LEU A 1 265 ? 53.545 39.315 11.192 1.00 17.06 265 LEU A O 1
ATOM 2010 N N . GLY A 1 266 ? 53.713 38.089 13.060 1.00 14.94 266 GLY A N 1
ATOM 2011 C CA . GLY A 1 266 ? 52.414 38.495 13.556 1.00 15.92 266 GLY A CA 1
ATOM 2012 C C . GLY A 1 266 ? 52.523 39.734 14.440 1.00 16.83 266 GLY A C 1
ATOM 2013 O O . GLY A 1 266 ? 51.932 40.773 14.143 1.00 14.62 266 GLY A O 1
ATOM 2014 N N . GLY A 1 267 ? 53.273 39.628 15.533 1.00 13.89 267 GLY A N 1
ATOM 2015 C CA . GLY A 1 267 ? 53.458 40.773 16.409 1.00 15.61 267 GLY A CA 1
ATOM 2016 C C . GLY A 1 267 ? 54.494 40.493 17.486 1.00 18.78 267 GLY A C 1
ATOM 2017 O O . GLY A 1 267 ? 55.045 39.390 17.565 1.00 14.68 267 GLY A O 1
ATOM 2018 N N . HIS A 1 268 ? 54.766 41.498 18.313 1.00 15.19 268 HIS A N 1
ATOM 2019 C CA . HIS A 1 268 ? 55.701 41.334 19.417 1.00 15.18 268 HIS A CA 1
ATOM 2020 C C . HIS A 1 268 ? 55.211 42.091 20.632 1.00 16.60 268 HIS A C 1
ATOM 2021 O O . HIS A 1 268 ? 54.371 42.978 20.529 1.00 16.91 268 HIS A O 1
ATOM 2028 N N . GLY A 1 269 ? 55.704 41.714 21.799 1.00 16.56 269 GLY A N 1
ATOM 2029 C CA . GLY A 1 269 ? 55.251 42.358 23.012 1.00 16.64 269 GLY A CA 1
ATOM 2030 C C . GLY A 1 269 ? 56.084 41.969 24.209 1.00 18.46 269 GLY A C 1
ATOM 2031 O O . GLY A 1 269 ? 57.073 41.254 24.072 1.00 13.39 269 GLY A O 1
ATOM 2032 N N . GLU A 1 270 ? 55.670 42.436 25.384 1.00 18.31 270 GLU A N 1
ATOM 2033 C CA . GLU A 1 270 ? 56.354 42.112 26.635 1.00 16.75 270 GLU A CA 1
ATOM 2034 C C . GLU A 1 270 ? 55.386 41.422 27.602 1.00 18.58 270 GLU A C 1
ATOM 2035 O O . GLU A 1 270 ? 54.262 41.877 27.817 1.00 20.06 270 GLU A O 1
ATOM 2049 N N . ARG A 1 272 ? 54.767 40.733 31.362 1.00 24.44 272 ARG A N 1
ATOM 2050 C CA . ARG A 1 272 ? 55.228 41.331 32.619 1.00 29.32 272 ARG A CA 1
ATOM 2051 C C . ARG A 1 272 ? 55.100 40.398 33.828 1.00 29.95 272 ARG A C 1
ATOM 2052 O O . ARG A 1 272 ? 54.001 40.131 34.304 1.00 27.99 272 ARG A O 1
ATOM 2060 N N . TYR A 1 273 ? 56.242 39.891 34.300 1.00 28.41 273 TYR A N 1
ATOM 2061 C CA . TYR A 1 273 ? 56.305 39.044 35.494 1.00 27.60 273 TYR A CA 1
ATOM 2062 C C . TYR A 1 273 ? 56.471 39.909 36.739 1.00 33.40 273 TYR A C 1
ATOM 2063 O O . TYR A 1 273 ? 57.598 40.286 37.080 1.00 24.68 273 TYR A O 1
ATOM 2072 N N . ARG A 1 274 ? 55.370 40.201 37.433 1.00 31.47 274 ARG A N 1
ATOM 2073 C CA . ARG A 1 274 ? 55.427 41.148 38.547 1.00 31.50 274 ARG A CA 1
ATOM 2074 C C . ARG A 1 274 ? 54.989 40.651 39.934 1.00 29.69 274 ARG A C 1
ATOM 2075 O O . ARG A 1 274 ? 54.246 41.355 40.620 1.00 30.84 274 ARG A O 1
ATOM 2083 N N . PRO A 1 275 ? 55.474 39.478 40.387 1.00 29.49 275 PRO A N 1
ATOM 2084 C CA . PRO A 1 275 ? 56.383 38.475 39.812 1.00 31.13 275 PRO A CA 1
ATOM 2085 C C . PRO A 1 275 ? 55.652 37.370 39.046 1.00 30.90 275 PRO A C 1
ATOM 2086 O O . PRO A 1 275 ? 56.291 36.442 38.533 1.00 29.11 275 PRO A O 1
ATOM 2090 N N . LEU A 1 276 ? 54.327 37.452 38.985 1.00 29.47 276 LEU A N 1
ATOM 2091 C CA . LEU A 1 276 ? 53.572 36.540 38.136 1.00 28.09 276 LEU A CA 1
ATOM 2092 C C . LEU A 1 276 ? 53.283 37.227 36.808 1.00 29.37 276 LEU A C 1
ATOM 2093 O O . LEU A 1 276 ? 53.037 38.438 36.774 1.00 24.76 276 LEU A O 1
ATOM 2098 N N . PRO A 1 277 ? 53.323 36.462 35.704 1.00 30.05 277 PRO A N 1
ATOM 2099 C CA . PRO A 1 277 ? 53.014 37.039 34.391 1.00 29.64 277 PRO A CA 1
ATOM 2100 C C . PRO A 1 277 ? 51.525 37.329 34.226 1.00 29.40 277 PRO A C 1
ATOM 2101 O O . PRO A 1 277 ? 50.872 36.611 33.471 1.00 32.15 277 PRO A O 1
ATOM 2105 N N . ASP A 1 278 ? 50.998 38.352 34.897 1.00 23.67 278 ASP A N 1
ATOM 2106 C CA . ASP A 1 278 ? 49.557 38.597 34.869 1.00 26.42 278 ASP A CA 1
ATOM 2107 C C . ASP A 1 278 ? 49.150 39.752 33.947 1.00 25.48 278 ASP A C 1
ATOM 2108 O O . ASP A 1 278 ? 48.005 40.204 33.977 1.00 27.69 278 ASP A O 1
ATOM 2113 N N . SER A 1 279 ? 50.075 40.239 33.132 1.00 24.63 279 SER A N 1
ATOM 2114 C CA . SER A 1 279 ? 49.723 41.251 32.142 1.00 22.94 279 SER A CA 1
ATOM 2115 C C . SER A 1 279 ? 50.730 41.280 31.012 1.00 20.27 279 SER A C 1
ATOM 2116 O O . SER A 1 279 ? 51.855 40.815 31.167 1.00 23.99 279 SER A O 1
ATOM 2119 N N . GLN A 1 280 ? 50.346 41.829 29.874 1.00 24.44 280 GLN A N 1
ATOM 2120 C CA . GLN A 1 280 ? 51.245 41.965 28.737 1.00 22.83 280 GLN A CA 1
ATOM 2121 C C . GLN A 1 280 ? 50.966 43.219 27.957 1.00 21.63 280 GLN A C 1
ATOM 2122 O O . GLN A 1 280 ? 49.885 43.697 27.985 1.00 25.93 280 GLN A O 1
ATOM 2128 N N . VAL A 1 281 ? 51.953 43.739 27.271 1.00 20.35 281 VAL A N 1
ATOM 2129 C CA . VAL A 1 281 ? 51.792 44.966 26.509 1.00 23.82 281 VAL A CA 1
ATOM 2130 C C . VAL A 1 281 ? 52.302 44.771 25.090 1.00 21.56 281 VAL A C 1
ATOM 2131 O O . VAL A 1 281 ? 53.346 44.144 24.854 1.00 20.51 281 VAL A O 1
ATOM 2143 N N . PRO A 1 283 ? 52.671 46.826 21.196 1.00 19.52 283 PRO A N 1
ATOM 2144 C CA . PRO A 1 283 ? 53.885 46.045 20.923 1.00 21.48 283 PRO A CA 1
ATOM 2145 C C . PRO A 1 283 ? 54.964 46.217 21.989 1.00 21.74 283 PRO A C 1
ATOM 2146 O O . PRO A 1 283 ? 54.735 46.908 22.990 1.00 21.40 283 PRO A O 1
ATOM 2150 N N . ALA A 1 284 ? 56.112 45.578 21.774 1.00 20.66 284 ALA A N 1
ATOM 2151 C CA . ALA A 1 284 ? 57.206 45.552 22.745 1.00 22.45 284 ALA A CA 1
ATOM 2152 C C . ALA A 1 284 ? 57.720 46.950 23.080 1.00 27.75 284 ALA A C 1
ATOM 2153 O O . ALA A 1 284 ? 58.221 47.659 22.204 1.00 22.49 284 ALA A O 1
ATOM 2155 N N . PRO A 1 285 ? 57.579 47.353 24.354 1.00 26.34 285 PRO A N 1
ATOM 2156 C CA . PRO A 1 285 ? 58.096 48.632 24.844 1.00 27.49 285 PRO A CA 1
ATOM 2157 C C . PRO A 1 285 ? 59.540 48.555 25.366 1.00 27.37 285 PRO A C 1
ATOM 2158 O O . PRO A 1 285 ? 60.007 47.481 25.760 1.00 24.33 285 PRO A O 1
ATOM 2162 N N . ASP A 1 286 ? 60.230 49.694 25.336 1.00 27.41 286 ASP A N 1
ATOM 2163 C CA . ASP A 1 286 ? 61.510 49.879 26.019 1.00 23.98 286 ASP A CA 1
ATOM 2164 C C . ASP A 1 286 ? 62.663 49.038 25.450 1.00 26.03 286 ASP A C 1
ATOM 2165 O O . ASP A 1 286 ? 63.691 48.861 26.104 1.00 25.67 286 ASP A O 1
ATOM 2170 N N . LEU A 1 287 ? 62.500 48.538 24.227 1.00 23.25 287 LEU A N 1
ATOM 2171 C CA . LEU A 1 287 ? 63.608 47.944 23.495 1.00 25.59 287 LEU A CA 1
ATOM 2172 C C . LEU A 1 287 ? 64.244 49.002 22.603 1.00 27.29 287 LEU A C 1
ATOM 2173 O O . LEU A 1 287 ? 63.536 49.803 22.005 1.00 29.89 287 LEU A O 1
ATOM 2178 N N . ASP A 1 288 ? 65.569 49.025 22.507 1.00 26.79 288 ASP A N 1
ATOM 2179 C CA . ASP A 1 288 ? 66.177 49.873 21.485 1.00 30.54 288 ASP A CA 1
ATOM 2180 C C . ASP A 1 288 ? 66.247 49.097 20.174 1.00 29.38 288 ASP A C 1
ATOM 2181 O O . ASP A 1 288 ? 65.841 47.927 20.108 1.00 24.84 288 ASP A O 1
ATOM 2186 N N . GLN A 1 289 ? 66.765 49.745 19.136 1.00 29.18 289 GLN A N 1
ATOM 2187 C CA . GLN A 1 289 ? 66.601 49.231 17.778 1.00 27.78 289 GLN A CA 1
ATOM 2188 C C . GLN A 1 289 ? 67.286 47.881 17.599 1.00 30.53 289 GLN A C 1
ATOM 2189 O O . GLN A 1 289 ? 66.706 46.957 17.014 1.00 26.11 289 GLN A O 1
ATOM 2195 N N . ALA A 1 290 ? 68.508 47.761 18.113 1.00 20.72 290 ALA A N 1
ATOM 2196 C CA . ALA A 1 290 ? 69.256 46.519 17.981 1.00 24.68 290 ALA A CA 1
ATOM 2197 C C . ALA A 1 290 ? 68.539 45.385 18.699 1.00 26.30 290 ALA A C 1
ATOM 2198 O O . ALA A 1 290 ? 68.486 44.261 18.194 1.00 21.36 290 ALA A O 1
ATOM 2200 N N . GLN A 1 291 ? 67.964 45.680 19.864 1.00 17.46 291 GLN A N 1
ATOM 2201 C CA . GLN A 1 291 ? 67.305 44.637 20.625 1.00 17.93 291 GLN A CA 1
ATOM 2202 C C . GLN A 1 291 ? 66.019 44.173 19.948 1.00 17.55 291 GLN A C 1
ATOM 2203 O O . GLN A 1 291 ? 65.721 42.985 19.955 1.00 17.68 291 GLN A O 1
ATOM 2209 N N . LEU A 1 292 ? 65.253 45.098 19.373 1.00 19.54 292 LEU A N 1
ATOM 2210 C CA . LEU A 1 292 ? 64.021 44.707 18.682 1.00 19.11 292 LEU A CA 1
ATOM 2211 C C . LEU A 1 292 ? 64.355 43.965 17.401 1.00 19.61 292 LEU A C 1
ATOM 2212 O O . LEU A 1 292 ? 63.643 43.038 17.006 1.00 19.12 292 LEU A O 1
ATOM 2217 N N . ASP A 1 293 ? 65.433 44.371 16.742 1.00 19.41 293 ASP A N 1
ATOM 2218 C CA . ASP A 1 293 ? 65.855 43.675 15.542 1.00 24.66 293 ASP A CA 1
ATOM 2219 C C . ASP A 1 293 ? 66.290 42.254 15.879 1.00 20.26 293 ASP A C 1
ATOM 2220 O O . ASP A 1 293 ? 66.018 41.332 15.119 1.00 19.49 293 ASP A O 1
ATOM 2225 N N . ASP A 1 294 ? 66.932 42.070 17.032 1.00 18.03 294 ASP A N 1
ATOM 2226 C CA . ASP A 1 294 ? 67.409 40.747 17.418 1.00 17.26 294 ASP A CA 1
ATOM 2227 C C . ASP A 1 294 ? 66.267 39.831 17.860 1.00 15.88 294 ASP A C 1
ATOM 2228 O O . ASP A 1 294 ? 66.319 38.619 17.621 1.00 14.49 294 ASP A O 1
ATOM 2233 N N . LEU A 1 295 ? 65.261 40.400 18.522 1.00 13.94 295 LEU A N 1
ATOM 2234 C CA . LEU A 1 295 ? 64.102 39.632 18.973 1.00 16.44 295 LEU A CA 1
ATOM 2235 C C . LEU A 1 295 ? 63.359 39.068 17.763 1.00 16.36 295 LEU A C 1
ATOM 2236 O O . LEU A 1 295 ? 63.051 37.879 17.703 1.00 13.83 295 LEU A O 1
ATOM 2241 N N . VAL A 1 296 ? 63.087 39.941 16.802 1.00 14.33 296 VAL A N 1
ATOM 2242 C CA . VAL A 1 296 ? 62.373 39.550 15.593 1.00 14.13 296 VAL A CA 1
ATOM 2243 C C . VAL A 1 296 ? 63.203 38.654 14.677 1.00 16.10 296 VAL A C 1
ATOM 2244 O O . VAL A 1 296 ? 62.696 37.655 14.153 1.00 15.63 296 VAL A O 1
ATOM 2248 N N . GLU A 1 297 ? 64.466 39.005 14.464 1.00 15.80 297 GLU A N 1
ATOM 2249 C CA . GLU A 1 297 ? 65.305 38.178 13.602 1.00 15.63 297 GLU A CA 1
ATOM 2250 C C . GLU A 1 297 ? 65.518 36.807 14.206 1.00 16.49 297 GLU A C 1
ATOM 2251 O O . GLU A 1 297 ? 65.471 35.789 13.488 1.00 13.20 297 GLU A O 1
ATOM 2257 N N . GLY A 1 298 ? 65.739 36.774 15.521 1.00 14.15 298 GLY A N 1
ATOM 2258 C CA . GLY A 1 298 ? 65.940 35.510 16.211 1.00 14.09 298 GLY A CA 1
ATOM 2259 C C . GLY A 1 298 ? 64.728 34.608 16.053 1.00 16.45 298 GLY A C 1
ATOM 2260 O O . GLY A 1 298 ? 64.842 33.455 15.610 1.00 15.72 298 GLY A O 1
ATOM 2261 N N . GLY A 1 299 ? 63.565 35.141 16.412 1.00 13.50 299 GLY A N 1
ATOM 2262 C CA . GLY A 1 299 ? 62.321 34.425 16.238 1.00 14.36 299 GLY A CA 1
ATOM 2263 C C . GLY A 1 299 ? 62.104 33.952 14.811 1.00 13.35 299 GLY A C 1
ATOM 2264 O O . GLY A 1 299 ? 61.687 32.816 14.605 1.00 14.67 299 GLY A O 1
ATOM 2265 N N . ARG A 1 300 ? 62.419 34.804 13.835 1.00 13.70 300 ARG A N 1
ATOM 2266 C CA . ARG A 1 300 ? 62.236 34.447 12.432 1.00 14.17 300 ARG A CA 1
ATOM 2267 C C . ARG A 1 300 ? 63.132 33.275 12.018 1.00 15.42 300 ARG A C 1
ATOM 2268 O O . ARG A 1 300 ? 62.704 32.377 11.285 1.00 14.31 300 ARG A O 1
ATOM 2276 N N . ARG A 1 301 ? 64.372 33.283 12.485 1.00 13.40 301 ARG A N 1
ATOM 2277 C CA . ARG A 1 301 ? 65.305 32.201 12.154 1.00 14.09 301 ARG A CA 1
ATOM 2278 C C . ARG A 1 301 ? 64.815 30.865 12.691 1.00 13.54 301 ARG A C 1
ATOM 2279 O O . ARG A 1 301 ? 64.967 29.831 12.051 1.00 12.41 301 ARG A O 1
ATOM 2287 N N . LEU A 1 302 ? 64.246 30.910 13.887 1.00 13.12 302 LEU A N 1
ATOM 2288 C CA . LEU A 1 302 ? 63.672 29.747 14.532 1.00 13.68 302 LEU A CA 1
ATOM 2289 C C . LEU A 1 302 ? 62.486 29.213 13.721 1.00 12.36 302 LEU A C 1
ATOM 2290 O O . LEU A 1 302 ? 62.382 28.018 13.444 1.00 13.02 302 LEU A O 1
ATOM 2295 N N . CYS A 1 303 ? 61.594 30.115 13.336 1.00 12.06 303 CYS A N 1
ATOM 2296 C CA . CYS A 1 303 ? 60.447 29.742 12.523 1.00 11.79 303 CYS A CA 1
ATOM 2297 C C . CYS A 1 303 ? 60.808 29.234 11.124 1.00 11.47 303 CYS A C 1
ATOM 2298 O O . CYS A 1 303 ? 60.099 28.395 10.578 1.00 10.74 303 CYS A O 1
ATOM 2301 N N . VAL A 1 304 ? 61.875 29.764 10.536 1.00 10.96 304 VAL A N 1
ATOM 2302 C CA . VAL A 1 304 ? 62.303 29.292 9.220 1.00 14.00 304 VAL A CA 1
ATOM 2303 C C . VAL A 1 304 ? 62.725 27.828 9.330 1.00 13.91 304 VAL A C 1
ATOM 2304 O O . VAL A 1 304 ? 62.409 27.020 8.454 1.00 12.98 304 VAL A O 1
ATOM 2308 N N . ALA A 1 305 ? 63.396 27.482 10.430 1.00 12.63 305 ALA A N 1
ATOM 2309 C CA . ALA A 1 305 ? 63.748 26.087 10.703 1.00 14.19 305 ALA A CA 1
ATOM 2310 C C . ALA A 1 305 ? 62.500 25.218 10.935 1.00 14.38 305 ALA A C 1
ATOM 2311 O O . ALA A 1 305 ? 62.373 24.117 10.380 1.00 11.42 305 ALA A O 1
ATOM 2313 N N . LEU A 1 306 ? 61.570 25.711 11.749 1.00 10.46 306 LEU A N 1
ATOM 2314 C CA . LEU A 1 306 ? 60.355 24.953 12.021 1.00 10.61 306 LEU A CA 1
ATOM 2315 C C . LEU A 1 306 ? 59.531 24.760 10.753 1.00 11.88 306 LEU A C 1
ATOM 2316 O O . LEU A 1 306 ? 58.965 23.681 10.520 1.00 12.44 306 LEU A O 1
ATOM 2321 N N . HIS A 1 307 ? 59.483 25.796 9.928 1.00 10.40 307 HIS A N 1
ATOM 2322 C CA . HIS A 1 307 ? 58.808 25.709 8.638 1.00 10.63 307 HIS A CA 1
ATOM 2323 C C . HIS A 1 307 ? 59.400 24.606 7.756 1.00 13.38 307 HIS A C 1
ATOM 2324 O O . HIS A 1 307 ? 58.666 23.809 7.143 1.00 13.44 307 HIS A O 1
ATOM 2331 N N . ALA A 1 308 ? 60.727 24.576 7.692 1.00 11.52 308 ALA A N 1
ATOM 2332 C CA . ALA A 1 308 ? 61.446 23.644 6.824 1.00 14.68 308 ALA A CA 1
ATOM 2333 C C . ALA A 1 308 ? 61.251 22.208 7.247 1.00 13.90 308 ALA A C 1
ATOM 2334 O O . ALA A 1 308 ? 61.274 21.308 6.410 1.00 19.98 308 ALA A O 1
ATOM 2336 N N . LEU A 1 309 ? 61.063 21.963 8.534 1.00 13.80 309 LEU A N 1
ATOM 2337 C CA . LEU A 1 309 ? 60.816 20.593 8.950 1.00 17.88 309 LEU A CA 1
ATOM 2338 C C . LEU A 1 309 ? 59.341 20.222 8.883 1.00 17.88 309 LEU A C 1
ATOM 2339 O O . LEU A 1 309 ? 59.000 19.065 9.112 1.00 17.25 309 LEU A O 1
ATOM 2344 N N . GLY A 1 310 ? 58.470 21.188 8.588 1.00 14.47 310 GLY A N 1
ATOM 2345 C CA . GLY A 1 310 ? 57.075 20.874 8.302 1.00 13.85 310 GLY A CA 1
ATOM 2346 C C . GLY A 1 310 ? 56.013 21.466 9.226 1.00 13.64 310 GLY A C 1
ATOM 2347 O O . GLY A 1 310 ? 54.813 21.258 9.008 1.00 12.60 310 GLY A O 1
ATOM 2348 N N . TYR A 1 311 ? 56.436 22.184 10.266 1.00 9.60 311 TYR A N 1
ATOM 2349 C CA . TYR A 1 311 ? 55.482 22.761 11.211 1.00 11.92 311 TYR A CA 1
ATOM 2350 C C . TYR A 1 311 ? 54.611 23.784 10.496 1.00 10.84 311 TYR A C 1
ATOM 2351 O O . TYR A 1 311 ? 55.095 24.528 9.653 1.00 11.23 311 TYR A O 1
ATOM 2360 N N . ARG A 1 312 ? 53.324 23.816 10.829 1.00 9.71 312 ARG A N 1
ATOM 2361 C CA . ARG A 1 312 ? 52.415 24.821 10.271 1.00 12.29 312 ARG A CA 1
ATOM 2362 C C . ARG A 1 312 ? 51.490 25.357 11.374 1.00 12.90 312 ARG A C 1
ATOM 2363 O O . ARG A 1 312 ? 50.919 24.577 12.137 1.00 10.44 312 ARG A O 1
ATOM 2371 N N . GLY A 1 313 ? 51.329 26.672 11.435 1.00 10.35 313 GLY A N 1
ATOM 2372 C CA . GLY A 1 313 ? 50.457 27.283 12.427 1.00 12.13 313 GLY A CA 1
ATOM 2373 C C . GLY A 1 313 ? 51.115 28.491 13.086 1.00 13.83 313 GLY A C 1
ATOM 2374 O O . GLY A 1 313 ? 52.037 29.088 12.523 1.00 12.57 313 GLY A O 1
ATOM 2375 N N . VAL A 1 314 ? 50.619 28.867 14.263 1.00 13.92 314 VAL A N 1
ATOM 2376 C CA . VAL A 1 314 ? 51.150 30.014 15.002 1.00 7.94 314 VAL A CA 1
ATOM 2377 C C . VAL A 1 314 ? 52.367 29.595 15.826 1.00 9.80 314 VAL A C 1
ATOM 2378 O O . VAL A 1 314 ? 52.399 28.497 16.369 1.00 10.10 314 VAL A O 1
ATOM 2382 N N . LEU A 1 315 ? 53.366 30.466 15.927 1.00 10.14 315 LEU A N 1
ATOM 2383 C CA . LEU A 1 315 ? 54.554 30.140 16.704 1.00 9.23 315 LEU A CA 1
ATOM 2384 C C . LEU A 1 315 ? 55.032 31.355 17.467 1.00 11.88 315 LEU A C 1
ATOM 2385 O O . LEU A 1 315 ? 55.431 32.348 16.872 1.00 11.79 315 LEU A O 1
ATOM 2390 N N . SER A 1 316 ? 55.039 31.238 18.786 1.00 12.15 316 SER A N 1
ATOM 2391 C CA . SER A 1 316 ? 55.505 32.320 19.638 1.00 13.52 316 SER A CA 1
ATOM 2392 C C . SER A 1 316 ? 56.913 32.003 20.105 1.00 14.88 316 SER A C 1
ATOM 2393 O O . SER A 1 316 ? 57.154 30.952 20.706 1.00 13.33 316 SER A O 1
ATOM 2396 N N . ALA A 1 317 ? 57.842 32.901 19.798 1.00 14.31 317 ALA A N 1
ATOM 2397 C CA . ALA A 1 317 ? 59.214 32.764 20.247 1.00 14.00 317 ALA A CA 1
ATOM 2398 C C . ALA A 1 317 ? 59.431 33.666 21.452 1.00 16.29 317 ALA A C 1
ATOM 2399 O O . ALA A 1 317 ? 59.284 34.880 21.341 1.00 13.63 317 ALA A O 1
ATOM 2401 N N . ASP A 1 318 ? 59.767 33.060 22.589 1.00 14.28 318 ASP A N 1
ATOM 2402 C CA . ASP A 1 318 ? 59.893 33.767 23.860 1.00 17.72 318 ASP A CA 1
ATOM 2403 C C . ASP A 1 318 ? 61.351 34.063 24.161 1.00 15.26 318 ASP A C 1
ATOM 2404 O O . ASP A 1 318 ? 62.225 33.210 23.939 1.00 12.60 318 ASP A O 1
ATOM 2409 N N . ALA A 1 319 ? 61.610 35.261 24.676 1.00 14.79 319 ALA A N 1
ATOM 2410 C CA . ALA A 1 319 ? 62.975 35.667 24.978 1.00 12.89 319 ALA A CA 1
ATOM 2411 C C . ALA A 1 319 ? 63.045 36.466 26.275 1.00 15.30 319 ALA A C 1
ATOM 2412 O O . ALA A 1 319 ? 62.017 36.912 26.808 1.00 12.60 319 ALA A O 1
ATOM 2414 N N . VAL A 1 320 ? 64.261 36.628 26.786 1.00 13.50 320 VAL A N 1
ATOM 2415 C CA . VAL A 1 320 ? 64.501 37.599 27.843 1.00 14.38 320 VAL A CA 1
ATOM 2416 C C . VAL A 1 320 ? 65.510 38.616 27.380 1.00 15.44 320 VAL A C 1
ATOM 2417 O O . VAL A 1 320 ? 66.373 38.328 26.554 1.00 12.84 320 VAL A O 1
ATOM 2421 N N . VAL A 1 321 ? 65.360 39.827 27.904 1.00 13.09 321 VAL A N 1
ATOM 2422 C CA . VAL A 1 321 ? 66.391 40.842 27.824 1.00 18.34 321 VAL A CA 1
ATOM 2423 C C . VAL A 1 321 ? 67.024 40.871 29.210 1.00 16.24 321 VAL A C 1
ATOM 2424 O O . VAL A 1 321 ? 66.339 41.136 30.199 1.00 13.09 321 VAL A O 1
ATOM 2428 N N . THR A 1 322 ? 68.301 40.545 29.288 1.00 15.17 322 THR A N 1
ATOM 2429 C CA . THR A 1 322 ? 68.981 40.487 30.578 1.00 15.86 322 THR A CA 1
ATOM 2430 C C . THR A 1 322 ? 69.234 41.895 31.081 1.00 16.75 322 THR A C 1
ATOM 2431 O O . THR A 1 322 ? 69.135 42.846 30.306 1.00 17.03 322 THR A O 1
ATOM 2435 N N . PRO A 1 323 ? 69.538 42.049 32.379 1.00 17.07 323 PRO A N 1
ATOM 2436 C CA . PRO A 1 323 ? 69.863 43.412 32.843 1.00 17.46 323 PRO A CA 1
ATOM 2437 C C . PRO A 1 323 ? 70.982 44.076 32.030 1.00 19.33 323 PRO A C 1
ATOM 2438 O O . PRO A 1 323 ? 70.914 45.283 31.816 1.00 23.96 323 PRO A O 1
ATOM 2442 N N . ALA A 1 324 ? 71.952 43.306 31.540 1.00 17.65 324 ALA A N 1
ATOM 2443 C CA . ALA A 1 324 ? 73.005 43.863 30.693 1.00 20.36 324 ALA A CA 1
ATOM 2444 C C . ALA A 1 324 ? 72.487 44.225 29.291 1.00 22.33 324 ALA A C 1
ATOM 2445 O O . ALA A 1 324 ? 73.191 44.858 28.503 1.00 23.21 324 ALA A O 1
ATOM 2447 N N . GLY A 1 325 ? 71.258 43.829 28.977 1.00 19.40 325 GLY A N 1
ATOM 2448 C CA . GLY A 1 325 ? 70.653 44.207 27.710 1.00 16.39 325 GLY A CA 1
ATOM 2449 C C . GLY A 1 325 ? 70.763 43.176 26.590 1.00 19.60 325 GLY A C 1
ATOM 2450 O O . GLY A 1 325 ? 70.513 43.498 25.431 1.00 22.07 325 GLY A O 1
ATOM 2451 N N . GLU A 1 326 ? 71.135 41.944 26.923 1.00 18.97 326 GLU A N 1
ATOM 2452 C CA . GLU A 1 326 ? 71.266 40.878 25.920 1.00 17.77 326 GLU A CA 1
ATOM 2453 C C . GLU A 1 326 ? 69.911 40.194 25.661 1.00 17.02 326 GLU A C 1
ATOM 2454 O O . GLU A 1 326 ? 69.188 39.876 26.601 1.00 15.24 326 GLU A O 1
ATOM 2460 N N . VAL A 1 327 ? 69.571 39.969 24.395 1.00 15.91 327 VAL A N 1
ATOM 2461 C CA . VAL A 1 327 ? 68.362 39.221 24.047 1.00 14.18 327 VAL A CA 1
ATOM 2462 C C . VAL A 1 327 ? 68.674 37.720 23.948 1.00 14.32 327 VAL A C 1
ATOM 2463 O O . VAL A 1 327 ? 69.459 37.308 23.113 1.00 13.70 327 VAL A O 1
ATOM 2467 N N . LEU A 1 328 ? 68.069 36.913 24.816 1.00 13.04 328 LEU A N 1
ATOM 2468 C CA . LEU A 1 328 ? 68.296 35.471 24.819 1.00 12.13 328 LEU A CA 1
ATOM 2469 C C . LEU A 1 328 ? 66.961 34.753 24.708 1.00 14.70 328 LEU A C 1
ATOM 2470 O O . LEU A 1 328 ? 66.027 35.088 25.426 1.00 13.46 328 LEU A O 1
ATOM 2475 N N . PHE A 1 329 ? 66.860 33.770 23.818 1.00 14.10 329 PHE A N 1
ATOM 2476 C CA . PHE A 1 329 ? 65.579 33.099 23.617 1.00 11.42 329 PHE A CA 1
ATOM 2477 C C . PHE A 1 329 ? 65.461 31.932 24.587 1.00 11.39 329 PHE A C 1
ATOM 2478 O O . PHE A 1 329 ? 66.439 31.236 24.858 1.00 13.64 329 PHE A O 1
ATOM 2486 N N . THR A 1 330 ? 64.271 31.734 25.135 1.00 10.99 330 THR A N 1
ATOM 2487 C CA . THR A 1 330 ? 64.119 30.783 26.222 1.00 12.64 330 THR A CA 1
ATOM 2488 C C . THR A 1 330 ? 63.221 29.612 25.867 1.00 12.38 330 THR A C 1
ATOM 2489 O O . THR A 1 330 ? 63.341 28.546 26.463 1.00 13.56 330 THR A O 1
ATOM 2493 N N . GLU A 1 331 ? 62.315 29.814 24.913 1.00 13.78 331 GLU A N 1
ATOM 2494 C CA . GLU A 1 331 ? 61.468 28.723 24.436 1.00 10.49 331 GLU A CA 1
ATOM 2495 C C . GLU A 1 331 ? 60.612 29.139 23.262 1.00 13.07 331 GLU A C 1
ATOM 2496 O O . GLU A 1 331 ? 60.521 30.319 22.934 1.00 12.66 331 GLU A O 1
ATOM 2502 N N . HIS A 1 332 ? 59.975 28.165 22.615 1.00 13.39 332 HIS A N 1
ATOM 2503 C CA . HIS A 1 332 ? 58.940 28.518 21.651 1.00 12.43 332 HIS A CA 1
ATOM 2504 C C . HIS A 1 332 ? 57.606 27.868 22.019 1.00 12.81 332 HIS A C 1
ATOM 2505 O O . HIS A 1 332 ? 57.543 26.925 22.804 1.00 11.58 332 HIS A O 1
ATOM 2512 N N . ASN A 1 333 ? 56.535 28.430 21.476 1.00 13.98 333 ASN A N 1
ATOM 2513 C CA . ASN A 1 333 ? 55.190 27.992 21.794 1.00 12.83 333 ASN A CA 1
ATOM 2514 C C . ASN A 1 333 ? 54.364 27.846 20.527 1.00 10.74 333 ASN A C 1
ATOM 2515 O O . ASN A 1 333 ? 53.887 28.833 19.981 1.00 12.05 333 ASN A O 1
ATOM 2520 N N . GLY A 1 334 ? 54.226 26.608 20.058 1.00 12.33 334 GLY A N 1
ATOM 2521 C CA . GLY A 1 334 ? 53.518 26.325 18.823 1.00 10.80 334 GLY A CA 1
ATOM 2522 C C . GLY A 1 334 ? 52.037 26.140 19.080 1.00 11.00 334 GLY A C 1
ATOM 2523 O O . GLY A 1 334 ? 51.590 25.035 19.317 1.00 12.51 334 GLY A O 1
ATOM 2524 N N . ARG A 1 335 ? 51.289 27.238 19.040 1.00 13.64 335 ARG A N 1
ATOM 2525 C CA . ARG A 1 335 ? 49.848 27.251 19.319 1.00 14.24 335 ARG A CA 1
ATOM 2526 C C . ARG A 1 335 ? 49.356 28.695 19.270 1.00 14.21 335 ARG A C 1
ATOM 2527 O O . ARG A 1 335 ? 50.158 29.621 19.360 1.00 12.60 335 ARG A O 1
ATOM 2535 N N . ALA A 1 336 ? 48.047 28.887 19.114 1.00 12.48 336 ALA A N 1
ATOM 2536 C CA . ALA A 1 336 ? 47.467 30.211 19.295 1.00 14.65 336 ALA A CA 1
ATOM 2537 C C . ALA A 1 336 ? 47.589 30.554 20.778 1.00 14.52 336 ALA A C 1
ATOM 2538 O O . ALA A 1 336 ? 46.997 29.886 21.625 1.00 14.15 336 ALA A O 1
ATOM 2540 N N . THR A 1 337 ? 48.385 31.569 21.095 1.00 13.98 337 THR A N 1
ATOM 2541 C CA . THR A 1 337 ? 48.675 31.900 22.495 1.00 18.73 337 THR A CA 1
ATOM 2542 C C . THR A 1 337 ? 47.700 32.909 23.119 1.00 17.24 337 THR A C 1
ATOM 2543 O O . THR A 1 337 ? 46.697 33.287 22.513 1.00 16.64 337 THR A O 1
ATOM 2547 N N . GLY A 1 338 ? 48.006 33.345 24.336 1.00 15.63 338 GLY A N 1
ATOM 2548 C CA . GLY A 1 338 ? 47.188 34.353 24.998 1.00 19.51 338 GLY A CA 1
ATOM 2549 C C . GLY A 1 338 ? 47.341 35.693 24.307 1.00 18.86 338 GLY A C 1
ATOM 2550 O O . GLY A 1 338 ? 46.511 36.593 24.479 1.00 16.43 338 GLY A O 1
ATOM 2551 N N . SER A 1 339 ? 48.405 35.818 23.510 1.00 15.91 339 SER A N 1
ATOM 2552 C CA . SER A 1 339 ? 48.692 37.046 22.781 1.00 15.21 339 SER A CA 1
ATOM 2553 C C . SER A 1 339 ? 48.108 37.114 21.367 1.00 16.67 339 SER A C 1
ATOM 2554 O O . SER A 1 339 ? 47.837 38.209 20.857 1.00 15.25 339 SER A O 1
ATOM 2557 N N . THR A 1 340 ? 47.908 35.957 20.742 1.00 16.90 340 THR A N 1
ATOM 2558 C CA . THR A 1 340 ? 47.650 35.887 19.305 1.00 15.02 340 THR A CA 1
ATOM 2559 C C . THR A 1 340 ? 46.468 36.734 18.818 1.00 16.81 340 THR A C 1
ATOM 2560 O O . THR A 1 340 ? 46.594 37.531 17.883 1.00 17.05 340 THR A O 1
ATOM 2564 N N . HIS A 1 341 ? 45.314 36.545 19.437 1.00 13.91 341 HIS A N 1
ATOM 2565 C CA . HIS A 1 341 ? 44.121 37.243 18.997 1.00 17.83 341 HIS A CA 1
ATOM 2566 C C . HIS A 1 341 ? 44.210 38.725 19.356 1.00 16.67 341 HIS A C 1
ATOM 2567 O O . HIS A 1 341 ? 43.595 39.552 18.703 1.00 18.61 341 HIS A O 1
ATOM 2574 N N . ILE A 1 342 ? 45.001 39.064 20.370 1.00 15.52 342 ILE A N 1
ATOM 2575 C CA . ILE A 1 342 ? 45.095 40.451 20.805 1.00 18.74 342 ILE A CA 1
ATOM 2576 C C . ILE A 1 342 ? 45.792 41.343 19.769 1.00 20.41 342 ILE A C 1
ATOM 2577 O O . ILE A 1 342 ? 45.214 42.355 19.380 1.00 18.37 342 ILE A O 1
ATOM 2582 N N . TYR A 1 343 ? 46.991 40.980 19.288 1.00 15.13 343 TYR A N 1
ATOM 2583 C CA . TYR A 1 343 ? 47.634 41.815 18.249 1.00 17.88 343 TYR A CA 1
ATOM 2584 C C . TYR A 1 343 ? 46.998 41.600 16.877 1.00 17.58 343 TYR A C 1
ATOM 2585 O O . TYR A 1 343 ? 46.877 42.539 16.094 1.00 19.64 343 TYR A O 1
ATOM 2594 N N . GLU A 1 344 ? 46.599 40.372 16.572 1.00 18.23 344 GLU A N 1
ATOM 2595 C CA . GLU A 1 344 ? 46.170 40.074 15.207 1.00 19.61 344 GLU A CA 1
ATOM 2596 C C . GLU A 1 344 ? 44.775 40.608 14.925 1.00 19.57 344 GLU A C 1
ATOM 2597 O O . GLU A 1 344 ? 44.503 41.078 13.823 1.00 20.27 344 GLU A O 1
ATOM 2603 N N . ILE A 1 345 ? 43.894 40.554 15.919 1.00 16.48 345 ILE A N 1
ATOM 2604 C CA . ILE A 1 345 ? 42.516 40.981 15.701 1.00 19.70 345 ILE A CA 1
ATOM 2605 C C . ILE A 1 345 ? 42.224 42.293 16.403 1.00 21.36 345 ILE A C 1
ATOM 2606 O O . ILE A 1 345 ? 41.867 43.268 15.743 1.00 22.35 345 ILE A O 1
ATOM 2611 N N . VAL A 1 346 ? 42.370 42.325 17.731 1.00 20.61 346 VAL A N 1
ATOM 2612 C CA . VAL A 1 346 ? 42.056 43.548 18.471 1.00 19.02 346 VAL A CA 1
ATOM 2613 C C . VAL A 1 346 ? 42.981 44.660 18.002 1.00 23.86 346 VAL A C 1
ATOM 2614 O O . VAL A 1 346 ? 42.536 45.754 17.702 1.00 21.18 346 VAL A O 1
ATOM 2618 N N . GLY A 1 347 ? 44.268 44.361 17.876 1.00 23.28 347 GLY A N 1
ATOM 2619 C CA . GLY A 1 347 ? 45.212 45.369 17.426 1.00 23.66 347 GLY A CA 1
ATOM 2620 C C . GLY A 1 347 ? 45.051 45.778 15.966 1.00 27.13 347 GLY A C 1
ATOM 2621 O O . GLY A 1 347 ? 44.739 46.933 15.661 1.00 27.90 347 GLY A O 1
ATOM 2622 N N . LYS A 1 348 ? 45.261 44.835 15.054 1.00 20.79 348 LYS A N 1
ATOM 2623 C CA . LYS A 1 348 ? 45.347 45.179 13.642 1.00 22.47 348 LYS A CA 1
ATOM 2624 C C . LYS A 1 348 ? 43.995 45.453 12.998 1.00 30.15 348 LYS A C 1
ATOM 2625 O O . LYS A 1 348 ? 43.902 46.284 12.094 1.00 33.34 348 LYS A O 1
ATOM 2631 N N . ARG A 1 349 ? 42.956 44.744 13.435 1.00 25.47 349 ARG A N 1
ATOM 2632 C CA . ARG A 1 349 ? 41.649 44.872 12.794 1.00 25.92 349 ARG A CA 1
ATOM 2633 C C . ARG A 1 349 ? 40.707 45.835 13.532 1.00 28.89 349 ARG A C 1
ATOM 2634 O O . ARG A 1 349 ? 40.131 46.729 12.917 1.00 30.73 349 ARG A O 1
ATOM 2642 N N . VAL A 1 350 ? 40.547 45.673 14.840 1.00 27.62 350 VAL A N 1
ATOM 2643 C CA . VAL A 1 350 ? 39.662 46.577 15.572 1.00 27.14 350 VAL A CA 1
ATOM 2644 C C . VAL A 1 350 ? 40.236 47.996 15.664 1.00 32.17 350 VAL A C 1
ATOM 2645 O O . VAL A 1 350 ? 39.635 48.949 15.168 1.00 30.69 350 VAL A O 1
ATOM 2649 N N . VAL A 1 351 ? 41.405 48.133 16.282 1.00 28.64 351 VAL A N 1
ATOM 2650 C CA . VAL A 1 351 ? 42.016 49.447 16.473 1.00 26.65 351 VAL A CA 1
ATOM 2651 C C . VAL A 1 351 ? 42.494 50.042 15.152 1.00 33.86 351 VAL A C 1
ATOM 2652 O O . VAL A 1 351 ? 42.218 51.201 14.848 1.00 35.64 351 VAL A O 1
ATOM 2656 N N . GLY A 1 352 ? 43.210 49.251 14.366 1.00 30.44 352 GLY A N 1
ATOM 2657 C CA . GLY A 1 352 ? 43.578 49.675 13.030 1.00 31.04 352 GLY A CA 1
ATOM 2658 C C . GLY A 1 352 ? 45.036 50.040 12.875 1.00 35.21 352 GLY A C 1
ATOM 2659 O O . GLY A 1 352 ? 45.868 49.721 13.732 1.00 32.12 352 GLY A O 1
ATOM 2660 N N . PRO A 1 353 ? 45.360 50.717 11.766 1.00 35.71 353 PRO A N 1
ATOM 2661 C CA . PRO A 1 353 ? 46.743 51.011 11.374 1.00 32.22 353 PRO A CA 1
ATOM 2662 C C . PRO A 1 353 ? 47.508 51.812 12.426 1.00 34.98 353 PRO A C 1
ATOM 2663 O O . PRO A 1 353 ? 48.738 51.811 12.412 1.00 36.25 353 PRO A O 1
ATOM 2667 N N . GLY A 1 354 ? 46.787 52.465 13.332 1.00 34.62 354 GLY A N 1
ATOM 2668 C CA . GLY A 1 354 ? 47.408 53.217 14.404 1.00 35.78 354 GLY A CA 1
ATOM 2669 C C . GLY A 1 354 ? 47.930 52.349 15.540 1.00 34.67 354 GLY A C 1
ATOM 2670 O O . GLY A 1 354 ? 48.703 52.821 16.375 1.00 34.80 354 GLY A O 1
ATOM 2671 N N . PHE A 1 355 ? 47.485 51.097 15.599 1.00 34.60 355 PHE A N 1
ATOM 2672 C CA . PHE A 1 355 ? 48.061 50.146 16.546 1.00 28.63 355 PHE A CA 1
ATOM 2673 C C . PHE A 1 355 ? 49.510 49.963 16.136 1.00 29.68 355 PHE A C 1
ATOM 2674 O O . PHE A 1 355 ? 49.789 49.624 14.989 1.00 28.80 355 PHE A O 1
ATOM 2682 N N . GLY A 1 356 ? 50.427 50.229 17.059 1.00 31.32 356 GLY A N 1
ATOM 2683 C CA . GLY A 1 356 ? 51.846 50.189 16.756 1.00 31.30 356 GLY A CA 1
ATOM 2684 C C . GLY A 1 356 ? 52.414 51.571 16.475 1.00 37.13 356 GLY A C 1
ATOM 2685 O O . GLY A 1 356 ? 53.631 51.749 16.414 1.00 33.22 356 GLY A O 1
ATOM 2686 N N . THR A 1 357 ? 51.534 52.553 16.298 1.00 33.92 357 THR A N 1
ATOM 2687 C CA . THR A 1 357 ? 51.957 53.927 16.022 1.00 37.45 357 THR A CA 1
ATOM 2688 C C . THR A 1 357 ? 51.347 54.923 16.996 1.00 37.11 357 THR A C 1
ATOM 2689 O O . THR A 1 357 ? 52.032 55.769 17.573 1.00 37.83 357 THR A O 1
ATOM 2693 N N . ASP A 1 358 ? 50.042 54.792 17.174 1.00 34.73 358 ASP A N 1
ATOM 2694 C CA . ASP A 1 358 ? 49.250 55.749 17.915 1.00 36.50 358 ASP A CA 1
ATOM 2695 C C . ASP A 1 358 ? 48.790 55.141 19.225 1.00 37.85 358 ASP A C 1
ATOM 2696 O O . ASP A 1 358 ? 48.574 55.841 20.225 1.00 34.95 358 ASP A O 1
ATOM 2701 N N . ARG A 1 359 ? 48.625 53.823 19.203 1.00 33.42 359 ARG A N 1
ATOM 2702 C CA . ARG A 1 359 ? 48.010 53.123 20.319 1.00 28.62 359 ARG A CA 1
ATOM 2703 C C . ARG A 1 359 ? 48.826 51.919 20.742 1.00 30.96 359 ARG A C 1
ATOM 2704 O O . ARG A 1 359 ? 49.524 51.312 19.928 1.00 29.54 359 ARG A O 1
ATOM 2712 N N . ILE A 1 360 ? 48.733 51.571 22.020 1.00 25.93 360 ILE A N 1
ATOM 2713 C CA . ILE A 1 360 ? 49.280 50.306 22.485 1.00 26.42 360 ILE A CA 1
ATOM 2714 C C . ILE A 1 360 ? 48.162 49.487 23.102 1.00 26.54 360 ILE A C 1
ATOM 2715 O O . ILE A 1 360 ? 47.055 49.995 23.325 1.00 26.87 360 ILE A O 1
ATOM 2720 N N . LEU A 1 361 ? 48.457 48.219 23.367 1.00 17.18 361 LEU A N 1
ATOM 2721 C CA . LEU A 1 361 ? 47.513 47.316 24.011 1.00 19.32 361 LEU A CA 1
ATOM 2722 C C . LEU A 1 361 ? 48.075 46.813 25.334 1.00 23.77 361 LEU A C 1
ATOM 2723 O O . LEU A 1 361 ? 49.240 46.420 25.404 1.00 24.15 361 LEU A O 1
ATOM 2728 N N . LEU A 1 362 ? 47.247 46.826 26.378 1.00 20.04 362 LEU A N 1
ATOM 2729 C CA . LEU A 1 362 ? 47.619 46.267 27.673 1.00 19.95 362 LEU A CA 1
ATOM 2730 C C . LEU A 1 362 ? 46.590 45.242 28.166 1.00 24.43 362 LEU A C 1
ATOM 2731 O O . LEU A 1 362 ? 45.487 45.600 28.585 1.00 24.79 362 LEU A O 1
ATOM 2736 N N . GLU A 1 363 ? 46.936 43.985 28.159 1.00 21.96 363 GLU A N 1
ATOM 2737 C CA . GLU A 1 363 ? 46.079 42.961 28.670 1.00 22.05 363 GLU A CA 1
ATOM 2738 C C . GLU A 1 363 ? 46.393 42.726 30.120 1.00 24.22 363 GLU A C 1
ATOM 2739 O O . GLU A 1 363 ? 47.517 42.749 30.505 1.00 22.01 363 GLU A O 1
ATOM 2745 N N . ARG A 1 364 ? 45.359 42.471 30.906 1.00 22.14 364 ARG A N 1
ATOM 2746 C CA . ARG A 1 364 ? 45.536 42.090 32.294 1.00 22.75 364 ARG A CA 1
ATOM 2747 C C . ARG A 1 364 ? 44.620 40.924 32.604 1.00 28.10 364 ARG A C 1
ATOM 2748 O O . ARG A 1 364 ? 43.429 40.955 32.275 1.00 29.23 364 ARG A O 1
ATOM 2756 N N . VAL A 1 365 ? 45.167 39.881 33.210 1.00 28.44 365 VAL A N 1
ATOM 2757 C CA . VAL A 1 365 ? 44.315 38.820 33.721 1.00 29.11 365 VAL A CA 1
ATOM 2758 C C . VAL A 1 365 ? 43.468 39.455 34.813 1.00 29.47 365 VAL A C 1
ATOM 2759 O O . VAL A 1 365 ? 43.978 40.224 35.633 1.00 31.96 365 VAL A O 1
ATOM 2763 N N . TRP A 1 366 ? 42.171 39.162 34.788 1.00 31.93 366 TRP A N 1
ATOM 2764 C CA . TRP A 1 366 ? 41.206 39.700 35.750 1.00 28.23 366 TRP A CA 1
ATOM 2765 C C . TRP A 1 366 ? 41.743 39.666 37.174 1.00 29.94 366 TRP A C 1
ATOM 2766 O O . TRP A 1 366 ? 41.961 38.593 37.730 1.00 35.81 366 TRP A O 1
ATOM 2777 N N . PRO A 1 367 ? 41.974 40.848 37.764 1.00 32.42 367 PRO A N 1
ATOM 2778 C CA . PRO A 1 367 ? 42.650 40.970 39.062 1.00 37.06 367 PRO A CA 1
ATOM 2779 C C . PRO A 1 367 ? 41.928 40.293 40.222 1.00 38.47 367 PRO A C 1
ATOM 2780 O O . PRO A 1 367 ? 40.701 40.161 40.219 1.00 38.93 367 PRO A O 1
ATOM 2784 N N . GLU A 1 368 ? 42.717 39.850 41.196 1.00 33.94 368 GLU A N 1
ATOM 2785 C CA . GLU A 1 368 ? 42.203 39.398 42.482 1.00 39.17 368 GLU A CA 1
ATOM 2786 C C . GLU A 1 368 ? 41.280 40.457 43.078 1.00 34.95 368 GLU A C 1
ATOM 2787 O O . GLU A 1 368 ? 41.637 41.630 43.144 1.00 39.78 368 GLU A O 1
ATOM 2793 N N . GLY A 1 369 ? 40.090 40.049 43.496 1.00 39.96 369 GLY A N 1
ATOM 2794 C CA . GLY A 1 369 ? 39.172 40.975 44.130 1.00 39.52 369 GLY A CA 1
ATOM 2795 C C . GLY A 1 369 ? 38.182 41.636 43.188 1.00 45.32 369 GLY A C 1
ATOM 2796 O O . GLY A 1 369 ? 37.142 42.137 43.630 1.00 39.19 369 GLY A O 1
ATOM 2797 N N . TRP A 1 370 ? 38.492 41.658 41.893 1.00 35.14 370 TRP A N 1
ATOM 2798 C CA . TRP A 1 370 ? 37.545 42.221 40.936 1.00 36.52 370 TRP A CA 1
ATOM 2799 C C . TRP A 1 370 ? 36.358 41.279 40.779 1.00 35.63 370 TRP A C 1
ATOM 2800 O O . TRP A 1 370 ? 36.509 40.051 40.795 1.00 35.31 370 TRP A O 1
ATOM 2811 N N . GLU A 1 371 ? 35.179 41.865 40.614 1.00 38.69 371 GLU A N 1
ATOM 2812 C CA . GLU A 1 371 ? 33.948 41.091 40.583 1.00 36.43 371 GLU A CA 1
ATOM 2813 C C . GLU A 1 371 ? 32.894 41.746 39.696 1.00 33.00 371 GLU A C 1
ATOM 2814 O O . GLU A 1 371 ? 32.653 42.954 39.762 1.00 37.81 371 GLU A O 1
ATOM 2820 N N . ALA A 1 372 ? 32.298 40.924 38.840 1.00 33.18 372 ALA A N 1
ATOM 2821 C CA . ALA A 1 372 ? 31.190 41.315 37.983 1.00 34.19 372 ALA A CA 1
ATOM 2822 C C . ALA A 1 372 ? 30.219 40.143 37.963 1.00 32.04 372 ALA A C 1
ATOM 2823 O O . ALA A 1 372 ? 30.646 38.988 38.026 1.00 35.75 372 ALA A O 1
ATOM 2825 N N . PRO A 1 373 ? 28.909 40.431 37.903 1.00 35.58 373 PRO A N 1
ATOM 2826 C CA . PRO A 1 373 ? 27.921 39.362 38.085 1.00 33.84 373 PRO A CA 1
ATOM 2827 C C . PRO A 1 373 ? 27.764 38.514 36.839 1.00 35.05 373 PRO A C 1
ATOM 2828 O O . PRO A 1 373 ? 27.335 37.362 36.909 1.00 34.26 373 PRO A O 1
ATOM 2832 N N . SER A 1 374 ? 28.134 39.091 35.704 1.00 36.32 374 SER A N 1
ATOM 2833 C CA . SER A 1 374 ? 27.884 38.474 34.417 1.00 33.82 374 SER A CA 1
ATOM 2834 C C . SER A 1 374 ? 28.624 39.231 33.337 1.00 31.97 374 SER A C 1
ATOM 2835 O O . SER A 1 374 ? 29.180 40.300 33.592 1.00 30.77 374 SER A O 1
ATOM 2838 N N . PHE A 1 375 ? 28.606 38.689 32.124 1.00 27.41 375 PHE A N 1
ATOM 2839 C CA . PHE A 1 375 ? 29.190 39.394 30.997 1.00 28.81 375 PHE A CA 1
ATOM 2840 C C . PHE A 1 375 ? 28.444 40.709 30.768 1.00 26.34 375 PHE A C 1
ATOM 2841 O O . PHE A 1 375 ? 29.040 41.784 30.796 1.00 29.27 375 PHE A O 1
ATOM 2849 N N . ALA A 1 376 ? 27.139 40.616 30.542 1.00 28.03 376 ALA A N 1
ATOM 2850 C CA . ALA A 1 376 ? 26.311 41.794 30.307 1.00 27.88 376 ALA A CA 1
ATOM 2851 C C . ALA A 1 376 ? 26.484 42.847 31.416 1.00 30.39 376 ALA A C 1
ATOM 2852 O O . ALA A 1 376 ? 26.484 44.059 31.155 1.00 25.55 376 ALA A O 1
ATOM 2854 N N . GLY A 1 377 ? 26.671 42.377 32.647 1.00 29.09 377 GLY A N 1
ATOM 2855 C CA . GLY A 1 377 ? 26.909 43.258 33.776 1.00 29.84 377 GLY A CA 1
ATOM 2856 C C . GLY A 1 377 ? 28.229 44.003 33.697 1.00 34.85 377 GLY A C 1
ATOM 2857 O O . GLY A 1 377 ? 28.333 45.159 34.129 1.00 28.80 377 GLY A O 1
ATOM 2858 N N . ALA A 1 378 ? 29.247 43.344 33.145 1.00 31.85 378 ALA A N 1
ATOM 2859 C CA . ALA A 1 378 ? 30.545 43.985 32.981 1.00 27.00 378 ALA A CA 1
ATOM 2860 C C . ALA A 1 378 ? 30.489 45.008 31.853 1.00 24.98 378 ALA A C 1
ATOM 2861 O O . ALA A 1 378 ? 31.083 46.090 31.941 1.00 32.22 378 ALA A O 1
ATOM 2863 N N . LEU A 1 379 ? 29.772 44.649 30.792 1.00 24.74 379 LEU A N 1
ATOM 2864 C CA . LEU A 1 379 ? 29.642 45.489 29.612 1.00 25.72 379 LEU A CA 1
ATOM 2865 C C . LEU A 1 379 ? 28.857 46.768 29.921 1.00 29.92 379 LEU A C 1
ATOM 2866 O O . LEU A 1 379 ? 29.211 47.856 29.463 1.00 30.18 379 LEU A O 1
ATOM 2871 N N . THR A 1 380 ? 27.781 46.614 30.685 1.00 30.09 380 THR A N 1
ATOM 2872 C CA . THR A 1 380 ? 26.930 47.735 31.083 1.00 33.14 380 THR A CA 1
ATOM 2873 C C . THR A 1 380 ? 27.709 48.801 31.861 1.00 31.78 380 THR A C 1
ATOM 2874 O O . THR A 1 380 ? 27.655 49.989 31.534 1.00 36.09 380 THR A O 1
ATOM 2878 N N . ARG A 1 381 ? 28.432 48.371 32.890 1.00 30.38 381 ARG A N 1
ATOM 2879 C CA . ARG A 1 381 ? 29.187 49.298 33.729 1.00 30.65 381 ARG A CA 1
ATOM 2880 C C . ARG A 1 381 ? 30.256 50.051 32.946 1.00 35.21 381 ARG A C 1
ATOM 2881 O O . ARG A 1 381 ? 30.477 51.241 33.172 1.00 35.17 381 ARG A O 1
ATOM 2889 N N . LEU A 1 382 ? 30.928 49.349 32.036 1.00 32.66 382 LEU A N 1
ATOM 2890 C CA . LEU A 1 382 ? 31.949 49.957 31.189 1.00 30.48 382 LEU A CA 1
ATOM 2891 C C . LEU A 1 382 ? 31.303 50.946 30.235 1.00 29.79 382 LEU A C 1
ATOM 2892 O O . LEU A 1 382 ? 31.813 52.056 30.024 1.00 31.23 382 LEU A O 1
ATOM 2897 N N . ARG A 1 383 ? 30.193 50.507 29.645 1.00 29.29 383 ARG A N 1
ATOM 2898 C CA . ARG A 1 383 ? 29.360 51.341 28.791 1.00 32.19 383 ARG A CA 1
ATOM 2899 C C . ARG A 1 383 ? 28.983 52.638 29.519 1.00 33.70 383 ARG A C 1
ATOM 2900 O O . ARG A 1 383 ? 29.249 53.738 29.044 1.00 29.55 383 ARG A O 1
ATOM 2908 N N . ASP A 1 384 ? 28.396 52.489 30.701 1.00 33.64 384 ASP A N 1
ATOM 2909 C CA . ASP A 1 384 ? 27.832 53.631 31.437 1.00 35.52 384 ASP A CA 1
ATOM 2910 C C . ASP A 1 384 ? 28.894 54.562 32.006 1.00 37.10 384 ASP A C 1
ATOM 2911 O O . ASP A 1 384 ? 28.663 55.764 32.136 1.00 41.24 384 ASP A O 1
ATOM 2916 N N . SER A 1 385 ? 30.063 54.019 32.336 1.00 35.33 385 SER A N 1
ATOM 2917 C CA . SER A 1 385 ? 31.112 54.840 32.928 1.00 32.70 385 SER A CA 1
ATOM 2918 C C . SER A 1 385 ? 31.935 55.541 31.857 1.00 29.31 385 SER A C 1
ATOM 2919 O O . SER A 1 385 ? 32.749 56.407 32.168 1.00 28.49 385 SER A O 1
ATOM 2922 N N . GLY A 1 386 ? 31.713 55.169 30.599 1.00 30.61 386 GLY A N 1
ATOM 2923 C CA . GLY A 1 386 ? 32.443 55.754 29.484 1.00 33.06 386 GLY A CA 1
ATOM 2924 C C . GLY A 1 386 ? 33.842 55.186 29.257 1.00 30.14 386 GLY A C 1
ATOM 2925 O O . GLY A 1 386 ? 34.595 55.704 28.422 1.00 28.59 386 GLY A O 1
ATOM 2926 N N . HIS A 1 387 ? 34.184 54.126 29.989 1.00 32.81 387 HIS A N 1
ATOM 2927 C CA . HIS A 1 387 ? 35.524 53.525 29.928 1.00 28.16 387 HIS A CA 1
ATOM 2928 C C . HIS A 1 387 ? 35.612 52.369 28.930 1.00 32.93 387 HIS A C 1
ATOM 2929 O O . HIS A 1 387 ? 36.702 51.842 28.663 1.00 27.73 387 HIS A O 1
ATOM 2936 N N . LEU A 1 388 ? 34.458 51.973 28.402 1.00 27.84 388 LEU A N 1
ATOM 2937 C CA . LEU A 1 388 ? 34.382 50.934 27.392 1.00 30.86 388 LEU A CA 1
ATOM 2938 C C . LEU A 1 388 ? 35.099 51.402 26.132 1.00 31.37 388 LEU A C 1
ATOM 2939 O O . LEU A 1 388 ? 35.010 52.572 25.761 1.00 30.65 388 LEU A O 1
ATOM 2944 N N . TYR A 1 389 ? 35.832 50.495 25.491 1.00 30.11 389 TYR A N 1
ATOM 2945 C CA . TYR A 1 389 ? 36.553 50.849 24.282 1.00 24.35 389 TYR A CA 1
ATOM 2946 C C . TYR A 1 389 ? 35.607 51.429 23.249 1.00 30.93 389 TYR A C 1
ATOM 2947 O O . TYR A 1 389 ? 34.512 50.906 23.029 1.00 29.04 389 TYR A O 1
ATOM 2956 N N . ASP A 1 390 ? 36.057 52.499 22.603 1.00 31.53 390 ASP A N 1
ATOM 2957 C CA . ASP A 1 390 ? 35.219 53.284 21.719 1.00 30.58 390 ASP A CA 1
ATOM 2958 C C . ASP A 1 390 ? 35.846 53.419 20.341 1.00 26.75 390 ASP A C 1
ATOM 2959 O O . ASP A 1 390 ? 36.859 54.093 20.185 1.00 30.70 390 ASP A O 1
ATOM 2964 N N . PRO A 1 391 ? 35.225 52.797 19.330 1.00 32.09 391 PRO A N 1
ATOM 2965 C CA . PRO A 1 391 ? 35.763 52.783 17.960 1.00 33.86 391 PRO A CA 1
ATOM 2966 C C . PRO A 1 391 ? 36.002 54.181 17.373 1.00 38.51 391 PRO A C 1
ATOM 2967 O O . PRO A 1 391 ? 36.792 54.306 16.440 1.00 39.32 391 PRO A O 1
ATOM 2971 N N . GLU A 1 392 ? 35.356 55.215 17.911 1.00 39.75 392 GLU A N 1
ATOM 2972 C CA . GLU A 1 392 ? 35.547 56.565 17.369 1.00 35.91 392 GLU A CA 1
ATOM 2973 C C . GLU A 1 392 ? 36.758 57.279 17.967 1.00 36.81 392 GLU A C 1
ATOM 2974 O O . GLU A 1 392 ? 37.438 58.024 17.257 1.00 41.51 392 GLU A O 1
ATOM 2980 N N . THR A 1 393 ? 37.028 57.068 19.255 1.00 35.24 393 THR A N 1
ATOM 2981 C CA . THR A 1 393 ? 38.222 57.649 19.867 1.00 32.30 393 THR A CA 1
ATOM 2982 C C . THR A 1 393 ? 39.411 56.672 19.862 1.00 35.28 393 THR A C 1
ATOM 2983 O O . THR A 1 393 ? 40.552 57.073 20.100 1.00 37.42 393 THR A O 1
ATOM 2987 N N . ARG A 1 394 ? 39.128 55.397 19.587 1.00 35.83 394 ARG A N 1
ATOM 2988 C CA . ARG A 1 394 ? 40.123 54.321 19.669 1.00 32.78 394 ARG A CA 1
ATOM 2989 C C . ARG A 1 394 ? 40.756 54.271 21.057 1.00 31.13 394 ARG A C 1
ATOM 2990 O O . ARG A 1 394 ? 41.968 54.100 21.186 1.00 35.26 394 ARG A O 1
ATOM 2998 N N . ARG A 1 395 ? 39.923 54.423 22.088 1.00 30.06 395 ARG A N 1
ATOM 2999 C CA . ARG A 1 395 ? 40.381 54.407 23.475 1.00 30.35 395 ARG A CA 1
ATOM 3000 C C . ARG A 1 395 ? 39.457 53.578 24.345 1.00 28.11 395 ARG A C 1
ATOM 3001 O O . ARG A 1 395 ? 38.260 53.480 24.071 1.00 27.02 395 ARG A O 1
ATOM 3009 N N . GLY A 1 396 ? 40.000 53.007 25.413 1.00 23.99 396 GLY A N 1
ATOM 3010 C CA . GLY A 1 396 ? 39.160 52.316 26.374 1.00 26.40 396 GLY A CA 1
ATOM 3011 C C . GLY A 1 396 ? 39.411 50.828 26.503 1.00 25.88 396 GLY A C 1
ATOM 3012 O O . GLY A 1 396 ? 40.350 50.284 25.907 1.00 25.33 396 GLY A O 1
ATOM 3013 N N . ALA A 1 397 ? 38.561 50.168 27.285 1.00 24.76 397 ALA A N 1
ATOM 3014 C CA . ALA A 1 397 ? 38.742 48.759 27.605 1.00 24.85 397 ALA A CA 1
ATOM 3015 C C . ALA A 1 397 ? 37.956 47.856 26.665 1.00 28.53 397 ALA A C 1
ATOM 3016 O O . ALA A 1 397 ? 36.733 47.996 26.538 1.00 24.19 397 ALA A O 1
ATOM 3018 N N . VAL A 1 398 ? 38.657 46.920 26.022 1.00 25.40 398 VAL A N 1
ATOM 3019 C CA . VAL A 1 398 ? 38.002 45.887 25.219 1.00 19.51 398 VAL A CA 1
ATOM 3020 C C . VAL A 1 398 ? 37.791 44.630 26.057 1.00 23.35 398 VAL A C 1
ATOM 3021 O O . VAL A 1 398 ? 38.715 44.155 26.725 1.00 22.08 398 VAL A O 1
ATOM 3025 N N . ILE A 1 399 ? 36.584 44.078 26.022 1.00 20.16 399 ILE A N 1
ATOM 3026 C CA . ILE A 1 399 ? 36.342 42.835 26.730 1.00 24.37 399 ILE A CA 1
ATOM 3027 C C . ILE A 1 399 ? 36.848 41.654 25.889 1.00 26.93 399 ILE A C 1
ATOM 3028 O O . ILE A 1 399 ? 36.261 41.323 24.864 1.00 23.29 399 ILE A O 1
ATOM 3033 N N . LEU A 1 400 ? 37.941 41.030 26.328 1.00 25.21 400 LEU A N 1
ATOM 3034 C CA . LEU A 1 400 ? 38.571 39.943 25.576 1.00 22.68 400 LEU A CA 1
ATOM 3035 C C . LEU A 1 400 ? 37.908 38.589 25.718 1.00 21.82 400 LEU A C 1
ATOM 3036 O O . LEU A 1 400 ? 37.906 37.787 24.781 1.00 25.82 400 LEU A O 1
ATOM 3041 N N . ALA A 1 401 ? 37.385 38.304 26.900 1.00 21.09 401 ALA A N 1
ATOM 3042 C CA . ALA A 1 401 ? 36.960 36.943 27.188 1.00 23.31 401 ALA A CA 1
ATOM 3043 C C . ALA A 1 401 ? 35.502 36.856 27.593 1.00 26.54 401 ALA A C 1
ATOM 3044 O O . ALA A 1 401 ? 34.866 37.859 27.934 1.00 23.41 401 ALA A O 1
ATOM 3046 N N . ALA A 1 402 ? 34.993 35.634 27.568 1.00 26.93 402 ALA A N 1
ATOM 3047 C CA . ALA A 1 402 ? 33.651 35.342 28.046 1.00 29.32 402 ALA A CA 1
ATOM 3048 C C . ALA A 1 402 ? 33.606 35.454 29.567 1.00 31.57 402 ALA A C 1
ATOM 3049 O O . ALA A 1 402 ? 34.651 35.584 30.223 1.00 25.86 402 ALA A O 1
ATOM 3051 N N . TYR A 1 403 ? 32.400 35.404 30.126 1.00 26.95 403 TYR A N 1
ATOM 3052 C CA . TYR A 1 403 ? 32.259 35.453 31.571 1.00 30.32 403 TYR A CA 1
ATOM 3053 C C . TYR A 1 403 ? 32.828 34.194 32.191 1.00 29.85 403 TYR A C 1
ATOM 3054 O O . TYR A 1 403 ? 32.465 33.075 31.820 1.00 31.44 403 TYR A O 1
ATOM 3063 N N . ASN A 1 404 ? 33.736 34.402 33.135 1.00 29.30 404 ASN A N 1
ATOM 3064 C CA . ASN A 1 404 ? 34.374 33.327 33.873 1.00 31.41 404 ASN A CA 1
ATOM 3065 C C . ASN A 1 404 ? 33.671 33.172 35.216 1.00 35.63 404 ASN A C 1
ATOM 3066 O O . ASN A 1 404 ? 33.837 34.009 36.104 1.00 33.31 404 ASN A O 1
ATOM 3071 N N . THR A 1 405 ? 32.867 32.122 35.356 1.00 36.76 405 THR A N 1
ATOM 3072 C CA . THR A 1 405 ? 32.094 31.916 36.581 1.00 35.96 405 THR A CA 1
ATOM 3073 C C . THR A 1 405 ? 33.001 31.723 37.793 1.00 36.30 405 THR A C 1
ATOM 3074 O O . THR A 1 405 ? 32.811 32.370 38.823 1.00 38.74 405 THR A O 1
ATOM 3078 N N . HIS A 1 406 ? 33.992 30.839 37.660 1.00 38.49 406 HIS A N 1
ATOM 3079 C CA . HIS A 1 406 ? 34.909 30.534 38.764 1.00 36.28 406 HIS A CA 1
ATOM 3080 C C . HIS A 1 406 ? 35.699 31.759 39.220 1.00 36.75 406 HIS A C 1
ATOM 3081 O O . HIS A 1 406 ? 36.178 31.809 40.357 1.00 42.29 406 HIS A O 1
ATOM 3088 N N . ARG A 1 407 ? 35.849 32.750 38.347 1.00 32.72 407 ARG A N 1
ATOM 3089 C CA . ARG A 1 407 ? 36.563 33.956 38.745 1.00 35.51 407 ARG A CA 1
ATOM 3090 C C . ARG A 1 407 ? 35.611 35.128 38.925 1.00 36.68 407 ARG A C 1
ATOM 3091 O O . ARG A 1 407 ? 35.995 36.171 39.454 1.00 36.83 407 ARG A O 1
ATOM 3099 N N . LYS A 1 408 ? 34.371 34.939 38.484 1.00 35.95 408 LYS A N 1
ATOM 3100 C CA . LYS A 1 408 ? 33.382 36.009 38.466 1.00 36.81 408 LYS A CA 1
ATOM 3101 C C . LYS A 1 408 ? 33.976 37.235 37.789 1.00 37.23 408 LYS A C 1
ATOM 3102 O O . LYS A 1 408 ? 33.958 38.343 38.332 1.00 33.38 408 LYS A O 1
ATOM 3108 N N . GLY A 1 409 ? 34.530 37.011 36.598 1.00 32.53 409 GLY A N 1
ATOM 3109 C CA . GLY A 1 409 ? 35.109 38.084 35.810 1.00 29.98 409 GLY A CA 1
ATOM 3110 C C . GLY A 1 409 ? 35.128 37.838 34.311 1.00 31.33 409 GLY A C 1
ATOM 3111 O O . GLY A 1 409 ? 34.654 36.812 33.806 1.00 30.00 409 GLY A O 1
ATOM 3112 N N . VAL A 1 410 ? 35.657 38.817 33.594 1.00 31.59 410 VAL A N 1
ATOM 3113 C CA . VAL A 1 410 ? 35.985 38.648 32.188 1.00 27.52 410 VAL A CA 1
ATOM 3114 C C . VAL A 1 410 ? 37.499 38.818 32.047 1.00 28.55 410 VAL A C 1
ATOM 3115 O O . VAL A 1 410 ? 38.257 38.400 32.917 1.00 30.90 410 VAL A O 1
ATOM 3127 N N . LEU A 1 412 ? 40.169 42.042 30.330 1.00 19.89 412 LEU A N 1
ATOM 3128 C CA . LEU A 1 412 ? 40.146 43.308 29.624 1.00 21.72 412 LEU A CA 1
ATOM 3129 C C . LEU A 1 412 ? 41.458 43.645 28.939 1.00 21.59 412 LEU A C 1
ATOM 3130 O O . LEU A 1 412 ? 42.542 43.306 29.419 1.00 22.19 412 LEU A O 1
ATOM 3135 N N . CYS A 1 413 ? 41.335 44.342 27.816 1.00 23.63 413 CYS A N 1
ATOM 3136 C CA . CYS A 1 413 ? 42.478 44.865 27.094 1.00 26.07 413 CYS A CA 1
ATOM 3137 C C . CYS A 1 413 ? 42.329 46.369 26.963 1.00 25.65 413 CYS A C 1
ATOM 3138 O O . CYS A 1 413 ? 41.380 46.850 26.351 1.00 27.96 413 CYS A O 1
ATOM 3141 N N . TYR A 1 414 ? 43.268 47.113 27.530 1.00 27.42 414 TYR A N 1
ATOM 3142 C CA . TYR A 1 414 ? 43.174 48.563 27.511 1.00 24.44 414 TYR A CA 1
ATOM 3143 C C . TYR A 1 414 ? 43.899 49.118 26.296 1.00 25.48 414 TYR A C 1
ATOM 3144 O O . TYR A 1 414 ? 45.085 48.854 26.088 1.00 26.32 414 TYR A O 1
ATOM 3153 N N . VAL A 1 415 ? 43.170 49.865 25.479 1.00 24.24 415 VAL A N 1
ATOM 3154 C CA . VAL A 1 415 ? 43.743 50.530 24.316 1.00 24.88 415 VAL A CA 1
ATOM 3155 C C . VAL A 1 415 ? 44.037 51.986 24.666 1.00 31.61 415 VAL A C 1
ATOM 3156 O O . VAL A 1 415 ? 43.164 52.685 25.164 1.00 28.67 415 VAL A O 1
ATOM 3160 N N . ALA A 1 416 ? 45.264 52.436 24.420 1.00 30.54 416 ALA A N 1
ATOM 3161 C CA . ALA A 1 416 ? 45.667 53.793 24.792 1.00 31.56 416 ALA A CA 1
ATOM 3162 C C . ALA A 1 416 ? 46.911 54.231 24.040 1.00 32.20 416 ALA A C 1
ATOM 3163 O O . ALA A 1 416 ? 47.535 53.441 23.342 1.00 31.34 416 ALA A O 1
ATOM 3165 N N . GLU A 1 417 ? 47.278 55.498 24.205 1.00 30.92 417 GLU A N 1
ATOM 3166 C CA . GLU A 1 417 ? 48.425 56.066 23.503 1.00 31.56 417 GLU A CA 1
ATOM 3167 C C . GLU A 1 417 ? 49.737 55.522 24.043 1.00 28.46 417 GLU A C 1
ATOM 3168 O O . GLU A 1 417 ? 50.697 55.339 23.290 1.00 30.49 417 GLU A O 1
ATOM 3174 N N . ASP A 1 418 ? 49.784 55.264 25.346 1.00 28.79 418 ASP A N 1
ATOM 3175 C CA . ASP A 1 418 ? 50.978 54.673 25.944 1.00 30.69 418 ASP A CA 1
ATOM 3176 C C . ASP A 1 418 ? 50.613 53.895 27.193 1.00 31.44 418 ASP A C 1
ATOM 3177 O O . ASP A 1 418 ? 49.454 53.894 27.613 1.00 29.43 418 ASP A O 1
ATOM 3182 N N . LEU A 1 419 ? 51.608 53.237 27.782 1.00 29.11 419 LEU A N 1
ATOM 3183 C CA . LEU A 1 419 ? 51.386 52.396 28.951 1.00 27.09 419 LEU A CA 1
ATOM 3184 C C . LEU A 1 419 ? 50.775 53.186 30.107 1.00 30.94 419 LEU A C 1
ATOM 3185 O O . LEU A 1 419 ? 49.809 52.738 30.732 1.00 30.91 419 LEU A O 1
ATOM 3190 N N . GLU A 1 420 ? 51.346 54.358 30.382 1.00 32.83 420 GLU A N 1
ATOM 3191 C CA . GLU A 1 420 ? 50.866 55.217 31.458 1.00 31.79 420 GLU A CA 1
ATOM 3192 C C . GLU A 1 420 ? 49.361 55.445 31.315 1.00 30.33 420 GLU A C 1
ATOM 3193 O O . GLU A 1 420 ? 48.600 55.232 32.261 1.00 29.70 420 GLU A O 1
ATOM 3199 N N . ALA A 1 421 ? 48.930 55.819 30.113 1.00 26.32 421 ALA A N 1
ATOM 3200 C CA . ALA A 1 421 ? 47.522 56.122 29.882 1.00 28.28 421 ALA A CA 1
ATOM 3201 C C . ALA A 1 421 ? 46.625 54.887 30.032 1.00 34.47 421 ALA A C 1
ATOM 3202 O O . ALA A 1 421 ? 45.449 55.002 30.405 1.00 28.42 421 ALA A O 1
ATOM 3204 N N . ALA A 1 422 ? 47.173 53.706 29.749 1.00 31.27 422 ALA A N 1
ATOM 3205 C CA . ALA A 1 422 ? 46.394 52.475 29.866 1.00 25.54 422 ALA A CA 1
ATOM 3206 C C . ALA A 1 422 ? 46.279 52.057 31.326 1.00 26.08 422 ALA A C 1
ATOM 3207 O O . ALA A 1 422 ? 45.225 51.583 31.771 1.00 28.23 422 ALA A O 1
ATOM 3209 N N . LEU A 1 423 ? 47.362 52.232 32.078 1.00 24.12 423 LEU A N 1
ATOM 3210 C CA . LEU A 1 423 ? 47.335 51.903 33.498 1.00 25.58 423 LEU A CA 1
ATOM 3211 C C . LEU A 1 423 ? 46.373 52.835 34.234 1.00 31.16 423 LEU A C 1
ATOM 3212 O O . LEU A 1 423 ? 45.721 52.436 35.211 1.00 28.59 423 LEU A O 1
ATOM 3217 N N . HIS A 1 424 ? 46.272 54.067 33.741 1.00 22.94 424 HIS A N 1
ATOM 3218 C CA . HIS A 1 424 ? 45.403 55.066 34.364 1.00 31.96 424 HIS A CA 1
ATOM 3219 C C . HIS A 1 424 ? 43.961 54.644 34.138 1.00 32.98 424 HIS A C 1
ATOM 3220 O O . HIS A 1 424 ? 43.164 54.559 35.080 1.00 34.43 424 HIS A O 1
ATOM 3227 N N . ARG A 1 425 ? 43.649 54.353 32.876 1.00 29.37 425 ARG A N 1
ATOM 3228 C CA . ARG A 1 425 ? 42.345 53.822 32.497 1.00 26.04 425 ARG A CA 1
ATOM 3229 C C . ARG A 1 425 ? 41.972 52.620 33.352 1.00 30.70 425 ARG A C 1
ATOM 3230 O O . ARG A 1 425 ? 40.849 52.527 33.841 1.00 37.36 425 ARG A O 1
ATOM 3238 N N . GLU A 1 426 ? 42.917 51.706 33.542 1.00 28.82 426 GLU A N 1
ATOM 3239 C CA . GLU A 1 426 ? 42.635 50.492 34.292 1.00 27.84 426 GLU A CA 1
ATOM 3240 C C . GLU A 1 426 ? 42.205 50.802 35.722 1.00 33.23 426 GLU A C 1
ATOM 3241 O O . GLU A 1 426 ? 41.278 50.179 36.253 1.00 33.48 426 GLU A O 1
ATOM 3247 N N . GLU A 1 427 ? 42.882 51.764 36.344 1.00 32.68 427 GLU A N 1
ATOM 3248 C CA . GLU A 1 427 ? 42.610 52.076 37.743 1.00 36.97 427 GLU A CA 1
ATOM 3249 C C . GLU A 1 427 ? 41.261 52.800 37.883 1.00 33.94 427 GLU A C 1
ATOM 3250 O O . GLU A 1 427 ? 40.572 52.628 38.886 1.00 34.95 427 GLU A O 1
ATOM 3256 N N . SER A 1 428 ? 40.861 53.563 36.869 1.00 30.64 428 SER A N 1
ATOM 3257 C CA . SER A 1 428 ? 39.508 54.114 36.851 1.00 37.33 428 SER A CA 1
ATOM 3258 C C . SER A 1 428 ? 38.499 52.961 36.816 1.00 39.05 428 SER A C 1
ATOM 3259 O O . SER A 1 428 ? 37.489 52.967 37.526 1.00 36.55 428 SER A O 1
ATOM 3262 N N . VAL A 1 429 ? 38.802 51.962 35.987 1.00 35.44 429 VAL A N 1
ATOM 3263 C CA . VAL A 1 429 ? 37.945 50.799 35.810 1.00 30.84 429 VAL A CA 1
ATOM 3264 C C . VAL A 1 429 ? 37.867 49.972 37.095 1.00 30.01 429 VAL A C 1
ATOM 3265 O O . VAL A 1 429 ? 36.869 49.294 37.350 1.00 32.03 429 VAL A O 1
ATOM 3269 N N . SER A 1 430 ? 38.917 50.032 37.910 1.00 29.86 430 SER A N 1
ATOM 3270 C CA . SER A 1 430 ? 38.950 49.254 39.152 1.00 31.06 430 SER A CA 1
ATOM 3271 C C . SER A 1 430 ? 37.801 49.636 40.099 1.00 36.03 430 SER A C 1
ATOM 3272 O O . SER A 1 430 ? 37.362 48.822 40.921 1.00 39.50 430 SER A O 1
ATOM 3275 N N . ARG A 1 431 ? 37.298 50.860 39.955 1.00 37.63 431 ARG A N 1
ATOM 3276 C CA . ARG A 1 431 ? 36.210 51.359 40.802 1.00 37.23 431 ARG A CA 1
ATOM 3277 C C . ARG A 1 431 ? 34.861 50.752 40.414 1.00 37.50 431 ARG A C 1
ATOM 3278 O O . ARG A 1 431 ? 33.853 50.978 41.080 1.00 36.18 431 ARG A O 1
ATOM 3286 N N . LEU A 1 432 ? 34.848 49.967 39.341 1.00 35.94 432 LEU A N 1
ATOM 3287 C CA . LEU A 1 432 ? 33.624 49.319 38.882 1.00 30.63 432 LEU A CA 1
ATOM 3288 C C . LEU A 1 432 ? 33.530 47.868 39.365 1.00 34.61 432 LEU A C 1
ATOM 3289 O O . LEU A 1 432 ? 32.433 47.332 39.564 1.00 34.68 432 LEU A O 1
ATOM 3294 N N . PHE A 1 433 ? 34.682 47.231 39.545 1.00 33.86 433 PHE A N 1
ATOM 3295 C CA . PHE A 1 433 ? 34.726 45.817 39.915 1.00 36.54 433 PHE A CA 1
ATOM 3296 C C . PHE A 1 433 ? 35.505 45.576 41.208 1.00 38.38 433 PHE A C 1
ATOM 3297 O O . PHE A 1 433 ? 35.338 44.538 41.859 1.00 38.92 433 PHE A O 1
ATOM 3313 N N . ARG B 1 2 ? 93.122 16.205 11.110 1.00 18.18 2 ARG B N 1
ATOM 3314 C CA . ARG B 1 2 ? 91.728 16.043 11.501 1.00 19.52 2 ARG B CA 1
ATOM 3315 C C . ARG B 1 2 ? 91.689 15.169 12.734 1.00 16.18 2 ARG B C 1
ATOM 3316 O O . ARG B 1 2 ? 92.538 14.293 12.905 1.00 14.76 2 ARG B O 1
ATOM 3324 N N . LEU B 1 3 ? 90.723 15.436 13.606 1.00 15.73 3 LEU B N 1
ATOM 3325 C CA . LEU B 1 3 ? 90.483 14.593 14.767 1.00 10.41 3 LEU B CA 1
ATOM 3326 C C . LEU B 1 3 ? 89.340 13.634 14.436 1.00 12.95 3 LEU B C 1
ATOM 3327 O O . LEU B 1 3 ? 88.208 14.058 14.212 1.00 14.75 3 LEU B O 1
ATOM 3332 N N . LEU B 1 4 ? 89.649 12.348 14.401 1.00 11.80 4 LEU B N 1
ATOM 3333 C CA . LEU B 1 4 ? 88.672 11.318 14.067 1.00 13.47 4 LEU B CA 1
ATOM 3334 C C . LEU B 1 4 ? 88.283 10.604 15.351 1.00 13.98 4 LEU B C 1
ATOM 3335 O O . LEU B 1 4 ? 89.147 10.093 16.065 1.00 15.10 4 LEU B O 1
ATOM 3340 N N . VAL B 1 5 ? 86.993 10.575 15.652 1.00 12.74 5 VAL B N 1
ATOM 3341 C CA . VAL B 1 5 ? 86.522 10.010 16.904 1.00 13.56 5 VAL B CA 1
ATOM 3342 C C . VAL B 1 5 ? 85.719 8.733 16.670 1.00 14.58 5 VAL B C 1
ATOM 3343 O O . VAL B 1 5 ? 84.651 8.771 16.036 1.00 8.66 5 VAL B O 1
ATOM 3347 N N . GLY B 1 6 ? 86.226 7.617 17.195 1.00 12.69 6 GLY B N 1
ATOM 3348 C CA . GLY B 1 6 ? 85.597 6.323 16.984 1.00 12.58 6 GLY B CA 1
ATOM 3349 C C . GLY B 1 6 ? 84.546 5.985 18.024 1.00 13.72 6 GLY B C 1
ATOM 3350 O O . GLY B 1 6 ? 84.646 4.965 18.720 1.00 12.34 6 GLY B O 1
ATOM 3351 N N . ASN B 1 7 ? 83.520 6.827 18.127 1.00 10.49 7 ASN B N 1
ATOM 3352 C CA . ASN B 1 7 ? 82.547 6.640 19.194 1.00 12.52 7 ASN B CA 1
ATOM 3353 C C . ASN B 1 7 ? 81.375 5.746 18.773 1.00 15.04 7 ASN B C 1
ATOM 3354 O O . ASN B 1 7 ? 81.137 5.492 17.581 1.00 11.73 7 ASN B O 1
ATOM 3359 N N . ASP B 1 8 ? 80.675 5.253 19.787 1.00 15.63 8 ASP B N 1
ATOM 3360 C CA . ASP B 1 8 ? 79.622 4.263 19.638 1.00 15.66 8 ASP B CA 1
ATOM 3361 C C . ASP B 1 8 ? 78.240 4.920 19.750 1.00 14.86 8 ASP B C 1
ATOM 3362 O O . ASP B 1 8 ? 78.133 6.143 19.840 1.00 17.06 8 ASP B O 1
ATOM 3367 N N . TRP B 1 9 ? 77.200 4.092 19.749 1.00 12.96 9 TRP B N 1
ATOM 3368 C CA . TRP B 1 9 ? 75.824 4.527 19.912 1.00 14.61 9 TRP B CA 1
ATOM 3369 C C . TRP B 1 9 ? 75.723 5.426 21.139 1.00 15.23 9 TRP B C 1
ATOM 3370 O O . TRP B 1 9 ? 76.353 5.139 22.165 1.00 13.65 9 TRP B O 1
ATOM 3381 N N . SER B 1 10 ? 74.956 6.509 21.021 1.00 13.74 10 SER B N 1
ATOM 3382 C CA . SER B 1 10 ? 74.853 7.501 22.089 1.00 14.35 10 SER B CA 1
ATOM 3383 C C . SER B 1 10 ? 74.666 6.896 23.468 1.00 15.17 10 SER B C 1
ATOM 3384 O O . SER B 1 10 ? 73.776 6.086 23.679 1.00 13.56 10 SER B O 1
ATOM 3387 N N . GLU B 1 11 ? 75.527 7.304 24.394 1.00 14.36 11 GLU B N 1
ATOM 3388 C CA . GLU B 1 11 ? 75.424 6.913 25.790 1.00 16.79 11 GLU B CA 1
ATOM 3389 C C . GLU B 1 11 ? 74.145 7.472 26.428 1.00 16.12 11 GLU B C 1
ATOM 3390 O O . GLU B 1 11 ? 73.643 6.929 27.422 1.00 17.26 11 GLU B O 1
ATOM 3396 N N . GLU B 1 12 ? 73.624 8.552 25.851 1.00 14.44 12 GLU B N 1
ATOM 3397 C CA . GLU B 1 12 ? 72.337 9.122 26.276 1.00 17.67 12 GLU B CA 1
ATOM 3398 C C . GLU B 1 12 ? 71.185 8.148 26.044 1.00 18.78 12 GLU B C 1
ATOM 3399 O O . GLU B 1 12 ? 70.218 8.140 26.802 1.00 16.28 12 GLU B O 1
ATOM 3405 N N . LEU B 1 13 ? 71.299 7.325 25.005 1.00 15.64 13 LEU B N 1
ATOM 3406 C CA . LEU B 1 13 ? 70.219 6.411 24.624 1.00 19.74 13 LEU B CA 1
ATOM 3407 C C . LEU B 1 13 ? 70.327 5.022 25.253 1.00 23.66 13 LEU B C 1
ATOM 3408 O O . LEU B 1 13 ? 69.322 4.421 25.613 1.00 23.94 13 LEU B O 1
ATOM 3413 N N . ALA B 1 14 ? 71.542 4.507 25.382 1.00 19.95 14 ALA B N 1
ATOM 3414 C CA . ALA B 1 14 ? 71.732 3.182 25.954 1.00 16.93 14 ALA B CA 1
ATOM 3415 C C . ALA B 1 14 ? 73.137 3.029 26.539 1.00 20.26 14 ALA B C 1
ATOM 3416 O O . ALA B 1 14 ? 74.067 3.734 26.148 1.00 16.51 14 ALA B O 1
ATOM 3418 N N . GLU B 1 15 ? 73.293 2.103 27.475 1.00 21.55 15 GLU B N 1
ATOM 3419 C CA . GLU B 1 15 ? 74.613 1.748 27.978 1.00 23.63 15 GLU B CA 1
ATOM 3420 C C . GLU B 1 15 ? 75.305 0.777 27.020 1.00 20.40 15 GLU B C 1
ATOM 3421 O O . GLU B 1 15 ? 74.770 -0.291 26.746 1.00 23.29 15 GLU B O 1
ATOM 3427 N N . PRO B 1 16 ? 76.497 1.142 26.501 1.00 24.00 16 PRO B N 1
ATOM 3428 C CA . PRO B 1 16 ? 77.171 0.246 25.545 1.00 21.87 16 PRO B CA 1
ATOM 3429 C C . PRO B 1 16 ? 78.032 -0.795 26.246 1.00 27.31 16 PRO B C 1
ATOM 3430 O O . PRO B 1 16 ? 79.240 -0.879 25.986 1.00 27.08 16 PRO B O 1
ATOM 3434 N N . THR B 1 17 ? 77.422 -1.568 27.137 1.00 25.71 17 THR B N 1
ATOM 3435 C CA . THR B 1 17 ? 78.169 -2.531 27.933 1.00 27.75 17 THR B CA 1
ATOM 3436 C C . THR B 1 17 ? 78.665 -3.692 27.082 1.00 29.73 17 THR B C 1
ATOM 3437 O O . THR B 1 17 ? 79.645 -4.339 27.429 1.00 29.07 17 THR B O 1
ATOM 3441 N N . GLY B 1 18 ? 77.992 -3.942 25.962 1.00 24.92 18 GLY B N 1
ATOM 3442 C CA . GLY B 1 18 ? 78.315 -5.082 25.128 1.00 30.52 18 GLY B CA 1
ATOM 3443 C C . GLY B 1 18 ? 79.454 -4.839 24.161 1.00 30.43 18 GLY B C 1
ATOM 3444 O O . GLY B 1 18 ? 80.096 -5.782 23.703 1.00 31.83 18 GLY B O 1
ATOM 3445 N N . SER B 1 19 ? 79.706 -3.570 23.846 1.00 27.74 19 SER B N 1
ATOM 3446 C CA . SER B 1 19 ? 80.731 -3.207 22.865 1.00 27.32 19 SER B CA 1
ATOM 3447 C C . SER B 1 19 ? 82.123 -3.760 23.221 1.00 26.21 19 SER B C 1
ATOM 3448 O O . SER B 1 19 ? 82.546 -3.716 24.378 1.00 23.27 19 SER B O 1
ATOM 3451 N N . THR B 1 20 ? 82.822 -4.274 22.214 1.00 29.40 20 THR B N 1
ATOM 3452 C CA . THR B 1 20 ? 84.144 -4.874 22.397 1.00 27.61 20 THR B CA 1
ATOM 3453 C C . THR B 1 20 ? 85.252 -4.056 21.727 1.00 26.31 20 THR B C 1
ATOM 3454 O O . THR B 1 20 ? 86.428 -4.396 21.822 1.00 23.98 20 THR B O 1
ATOM 3458 N N . GLY B 1 21 ? 84.866 -2.985 21.038 1.00 22.45 21 GLY B N 1
ATOM 3459 C CA . GLY B 1 21 ? 85.823 -2.112 20.379 1.00 17.91 21 GLY B CA 1
ATOM 3460 C C . GLY B 1 21 ? 86.196 -2.486 18.950 1.00 21.91 21 GLY B C 1
ATOM 3461 O O . GLY B 1 21 ? 87.056 -1.836 18.358 1.00 21.34 21 GLY B O 1
ATOM 3462 N N . TRP B 1 22 ? 85.574 -3.530 18.399 1.00 21.80 22 TRP B N 1
ATOM 3463 C CA . TRP B 1 22 ? 85.872 -3.985 17.032 1.00 21.29 22 TRP B CA 1
ATOM 3464 C C . TRP B 1 22 ? 85.233 -3.114 15.947 1.00 20.21 22 TRP B C 1
ATOM 3465 O O . TRP B 1 22 ? 85.898 -2.707 14.993 1.00 17.24 22 TRP B O 1
ATOM 3476 N N . ALA B 1 23 ? 83.939 -2.841 16.084 1.00 19.61 23 ALA B N 1
ATOM 3477 C CA . ALA B 1 23 ? 83.190 -2.206 15.003 1.00 20.90 23 ALA B CA 1
ATOM 3478 C C . ALA B 1 23 ? 83.713 -0.810 14.649 1.00 14.68 23 ALA B C 1
ATOM 3479 O O . ALA B 1 23 ? 83.757 -0.444 13.472 1.00 13.30 23 ALA B O 1
ATOM 3481 N N . VAL B 1 24 ? 84.125 -0.038 15.651 1.00 16.05 24 VAL B N 1
ATOM 3482 C CA . VAL B 1 24 ? 84.544 1.340 15.395 1.00 12.74 24 VAL B CA 1
ATOM 3483 C C . VAL B 1 24 ? 85.953 1.429 14.805 1.00 13.17 24 VAL B C 1
ATOM 3484 O O . VAL B 1 24 ? 86.404 2.514 14.426 1.00 13.05 24 VAL B O 1
ATOM 3488 N N . GLN B 1 25 ? 86.649 0.300 14.706 1.00 13.44 25 GLN B N 1
ATOM 3489 C CA . GLN B 1 25 ? 87.953 0.295 14.046 1.00 13.17 25 GLN B CA 1
ATOM 3490 C C . GLN B 1 25 ? 87.849 0.626 12.552 1.00 15.75 25 GLN B C 1
ATOM 3491 O O . GLN B 1 25 ? 88.855 0.922 11.903 1.00 15.14 25 GLN B O 1
ATOM 3497 N N . ARG B 1 26 ? 86.626 0.608 12.020 1.00 15.37 26 ARG B N 1
ATOM 3498 C CA . ARG B 1 26 ? 86.365 1.063 10.650 1.00 13.11 26 ARG B CA 1
ATOM 3499 C C . ARG B 1 26 ? 86.755 2.541 10.450 1.00 12.59 26 ARG B C 1
ATOM 3500 O O . ARG B 1 26 ? 86.930 2.999 9.317 1.00 10.64 26 ARG B O 1
ATOM 3508 N N . LEU B 1 27 ? 86.887 3.278 11.555 1.00 13.56 27 LEU B N 1
ATOM 3509 C CA . LEU B 1 27 ? 87.387 4.654 11.534 1.00 11.98 27 LEU B CA 1
ATOM 3510 C C . LEU B 1 27 ? 88.684 4.794 10.718 1.00 13.04 27 LEU B C 1
ATOM 3511 O O . LEU B 1 27 ? 88.922 5.812 10.065 1.00 12.56 27 LEU B O 1
ATOM 3516 N N . VAL B 1 28 ? 89.515 3.758 10.769 1.00 12.61 28 VAL B N 1
ATOM 3517 C CA . VAL B 1 28 ? 90.806 3.757 10.086 1.00 9.88 28 VAL B CA 1
ATOM 3518 C C . VAL B 1 28 ? 90.643 3.991 8.591 1.00 11.07 28 VAL B C 1
ATOM 3519 O O . VAL B 1 28 ? 91.464 4.672 7.978 1.00 10.73 28 VAL B O 1
ATOM 3523 N N . TRP B 1 29 ? 89.554 3.478 8.009 1.00 11.64 29 TRP B N 1
ATOM 3524 C CA . TRP B 1 29 ? 89.300 3.705 6.585 1.00 9.17 29 TRP B CA 1
ATOM 3525 C C . TRP B 1 29 ? 89.219 5.188 6.239 1.00 12.20 29 TRP B C 1
ATOM 3526 O O . TRP B 1 29 ? 89.635 5.598 5.156 1.00 11.24 29 TRP B O 1
ATOM 3537 N N . PHE B 1 30 ? 88.690 5.994 7.160 1.00 10.12 30 PHE B N 1
ATOM 3538 C CA . PHE B 1 30 ? 88.551 7.423 6.917 1.00 12.32 30 PHE B CA 1
ATOM 3539 C C . PHE B 1 30 ? 89.834 8.232 7.121 1.00 13.33 30 PHE B C 1
ATOM 3540 O O . PHE B 1 30 ? 89.871 9.419 6.795 1.00 14.36 30 PHE B O 1
ATOM 3548 N N . ALA B 1 31 ? 90.869 7.604 7.668 1.00 12.53 31 ALA B N 1
ATOM 3549 C CA . ALA B 1 31 ? 92.097 8.331 8.027 1.00 15.13 31 ALA B CA 1
ATOM 3550 C C . ALA B 1 31 ? 92.811 8.905 6.798 1.00 17.14 31 ALA B C 1
ATOM 3551 O O . ALA B 1 31 ? 92.921 8.249 5.755 1.00 15.55 31 ALA B O 1
ATOM 3553 N N . ARG B 1 32 ? 93.268 10.145 6.922 1.00 13.42 32 ARG B N 1
ATOM 3554 C CA . ARG B 1 32 ? 94.084 10.779 5.894 1.00 14.96 32 ARG B CA 1
ATOM 3555 C C . ARG B 1 32 ? 95.376 11.244 6.552 1.00 16.58 32 ARG B C 1
ATOM 3556 O O . ARG B 1 32 ? 95.479 11.233 7.780 1.00 14.94 32 ARG B O 1
ATOM 3564 N N . ASP B 1 33 ? 96.350 11.655 5.745 1.00 18.15 33 ASP B N 1
ATOM 3565 C CA . ASP B 1 33 ? 97.690 11.958 6.248 1.00 15.14 33 ASP B CA 1
ATOM 3566 C C . ASP B 1 33 ? 97.679 12.908 7.426 1.00 14.31 33 ASP B C 1
ATOM 3567 O O . ASP B 1 33 ? 97.064 13.962 7.352 1.00 16.39 33 ASP B O 1
ATOM 3572 N N . GLY B 1 34 ? 98.348 12.521 8.512 1.00 16.86 34 GLY B N 1
ATOM 3573 C CA . GLY B 1 34 ? 98.520 13.383 9.674 1.00 15.93 34 GLY B CA 1
ATOM 3574 C C . GLY B 1 34 ? 97.362 13.361 10.673 1.00 18.46 34 GLY B C 1
ATOM 3575 O O . GLY B 1 34 ? 97.413 14.048 11.697 1.00 13.30 34 GLY B O 1
ATOM 3576 N N . ASP B 1 35 ? 96.325 12.569 10.397 1.00 14.34 35 ASP B N 1
ATOM 3577 C CA . ASP B 1 35 ? 95.156 12.538 11.278 1.00 15.47 35 ASP B CA 1
ATOM 3578 C C . ASP B 1 35 ? 95.452 11.926 12.642 1.00 15.16 35 ASP B C 1
ATOM 3579 O O . ASP B 1 35 ? 96.414 11.177 12.818 1.00 14.85 35 ASP B O 1
ATOM 3584 N N . VAL B 1 36 ? 94.618 12.274 13.615 1.00 13.56 36 VAL B N 1
ATOM 3585 C CA . VAL B 1 36 ? 94.688 11.681 14.935 1.00 13.30 36 VAL B CA 1
ATOM 3586 C C . VAL B 1 36 ? 93.378 10.955 15.226 1.00 16.51 36 VAL B C 1
ATOM 3587 O O . VAL B 1 36 ? 92.294 11.540 15.100 1.00 13.44 36 VAL B O 1
ATOM 3591 N N . LEU B 1 37 ? 93.488 9.684 15.604 1.00 13.29 37 LEU B N 1
ATOM 3592 C CA . LEU B 1 37 ? 92.326 8.831 15.782 1.00 14.12 37 LEU B CA 1
ATOM 3593 C C . LEU B 1 37 ? 92.122 8.495 17.251 1.00 17.50 37 LEU B C 1
ATOM 3594 O O . LEU B 1 37 ? 93.048 8.033 17.924 1.00 18.03 37 LEU B O 1
ATOM 3599 N N . VAL B 1 38 ? 90.914 8.730 17.750 1.00 13.76 38 VAL B N 1
ATOM 3600 C CA . VAL B 1 38 ? 90.558 8.306 19.099 1.00 12.93 38 VAL B CA 1
ATOM 3601 C C . VAL B 1 38 ? 89.760 7.014 18.997 1.00 15.04 38 VAL B C 1
ATOM 3602 O O . VAL B 1 38 ? 88.685 6.995 18.414 1.00 12.29 38 VAL B O 1
ATOM 3606 N N . LEU B 1 39 ? 90.307 5.932 19.546 1.00 14.91 39 LEU B N 1
ATOM 3607 C CA . LEU B 1 39 ? 89.643 4.636 19.515 1.00 13.41 39 LEU B CA 1
ATOM 3608 C C . LEU B 1 39 ? 89.628 4.047 20.913 1.00 15.73 39 LEU B C 1
ATOM 3609 O O . LEU B 1 39 ? 90.487 4.382 21.730 1.00 16.55 39 LEU B O 1
ATOM 3614 N N . PRO B 1 40 ? 88.630 3.197 21.207 1.00 14.94 40 PRO B N 1
ATOM 3615 C CA . PRO B 1 40 ? 88.514 2.582 22.535 1.00 15.75 40 PRO B CA 1
ATOM 3616 C C . PRO B 1 40 ? 89.517 1.453 22.721 1.00 17.36 40 PRO B C 1
ATOM 3617 O O . PRO B 1 40 ? 89.935 1.178 23.851 1.00 18.22 40 PRO B O 1
ATOM 3621 N N . VAL B 1 41 ? 89.883 0.804 21.619 1.00 16.44 41 VAL B N 1
ATOM 3622 C CA . VAL B 1 41 ? 90.868 -0.269 21.624 1.00 18.90 41 VAL B CA 1
ATOM 3623 C C . VAL B 1 41 ? 91.827 -0.085 20.455 1.00 23.08 41 VAL B C 1
ATOM 3624 O O . VAL B 1 41 ? 91.388 0.038 19.310 1.00 15.59 41 VAL B O 1
ATOM 3628 N N . ALA B 1 42 ? 93.125 -0.061 20.742 1.00 21.79 42 ALA B N 1
ATOM 3629 C CA . ALA B 1 42 ? 94.136 0.047 19.697 1.00 21.26 42 ALA B CA 1
ATOM 3630 C C . ALA B 1 42 ? 93.973 -1.034 18.634 1.00 18.76 42 ALA B C 1
ATOM 3631 O O . ALA B 1 42 ? 93.830 -2.213 18.948 1.00 22.29 42 ALA B O 1
ATOM 3633 N N . PRO B 1 43 ? 93.970 -0.624 17.361 1.00 18.22 43 PRO B N 1
ATOM 3634 C CA . PRO B 1 43 ? 93.969 -1.574 16.247 1.00 21.91 43 PRO B CA 1
ATOM 3635 C C . PRO B 1 43 ? 95.273 -2.337 16.171 1.00 22.86 43 PRO B C 1
ATOM 3636 O O . PRO B 1 43 ? 96.325 -1.780 16.488 1.00 21.78 43 PRO B O 1
ATOM 3640 N N . GLN B 1 44 ? 95.207 -3.587 15.737 1.00 24.78 44 GLN B N 1
ATOM 3641 C CA . GLN B 1 44 ? 96.418 -4.341 15.462 1.00 27.05 44 GLN B CA 1
ATOM 3642 C C . GLN B 1 44 ? 97.176 -3.674 14.329 1.00 23.28 44 GLN B C 1
ATOM 3643 O O . GLN B 1 44 ? 96.580 -3.183 13.362 1.00 20.08 44 GLN B O 1
ATOM 3649 N N . GLU B 1 45 ? 98.496 -3.663 14.453 1.00 24.34 45 GLU B N 1
ATOM 3650 C CA . GLU B 1 45 ? 99.347 -2.969 13.506 1.00 22.44 45 GLU B CA 1
ATOM 3651 C C . GLU B 1 45 ? 99.153 -3.456 12.067 1.00 18.74 45 GLU B C 1
ATOM 3652 O O . GLU B 1 45 ? 99.130 -2.653 11.132 1.00 17.02 45 GLU B O 1
ATOM 3658 N N . GLU B 1 46 ? 98.998 -4.765 11.892 1.00 22.92 46 GLU B N 1
ATOM 3659 C CA . GLU B 1 46 ? 98.907 -5.339 10.555 1.00 23.83 46 GLU B CA 1
ATOM 3660 C C . GLU B 1 46 ? 97.651 -4.832 9.862 1.00 20.20 46 GLU B C 1
ATOM 3661 O O . GLU B 1 46 ? 97.662 -4.570 8.667 1.00 19.88 46 GLU B O 1
ATOM 3667 N N . PHE B 1 47 ? 96.585 -4.669 10.638 1.00 22.82 47 PHE B N 1
ATOM 3668 C CA . PHE B 1 47 ? 95.343 -4.090 10.140 1.00 22.86 47 PHE B CA 1
ATOM 3669 C C . PHE B 1 47 ? 95.546 -2.661 9.685 1.00 17.56 47 PHE B C 1
ATOM 3670 O O . PHE B 1 47 ? 95.175 -2.282 8.573 1.00 17.01 47 PHE B O 1
ATOM 3678 N N . LEU B 1 48 ? 96.119 -1.864 10.578 1.00 15.25 48 LEU B N 1
ATOM 3679 C CA . LEU B 1 48 ? 96.433 -0.476 10.296 1.00 18.21 48 LEU B CA 1
ATOM 3680 C C . LEU B 1 48 ? 97.299 -0.357 9.040 1.00 20.53 48 LEU B C 1
ATOM 3681 O O . LEU B 1 48 ? 97.035 0.467 8.158 1.00 17.49 48 LEU B O 1
ATOM 3686 N N . ALA B 1 49 ? 98.341 -1.185 8.967 1.00 17.88 49 ALA B N 1
ATOM 3687 C CA . ALA B 1 49 ? 99.209 -1.215 7.796 1.00 16.88 49 ALA B CA 1
ATOM 3688 C C . ALA B 1 49 ? 98.442 -1.554 6.519 1.00 15.99 49 ALA B C 1
ATOM 3689 O O . ALA B 1 49 ? 98.601 -0.876 5.499 1.00 17.46 49 ALA B O 1
ATOM 3691 N N . TYR B 1 50 ? 97.623 -2.604 6.577 1.00 12.57 50 TYR B N 1
ATOM 3692 C CA . TYR B 1 50 ? 96.860 -3.050 5.408 1.00 16.16 50 TYR B CA 1
ATOM 3693 C C . TYR B 1 50 ? 95.898 -1.967 4.900 1.00 14.29 50 TYR B C 1
ATOM 3694 O O . TYR B 1 50 ? 95.904 -1.614 3.719 1.00 14.01 50 TYR B O 1
ATOM 3703 N N . VAL B 1 51 ? 95.062 -1.443 5.784 1.00 13.69 51 VAL B N 1
ATOM 3704 C CA . VAL B 1 51 ? 94.111 -0.422 5.359 1.00 13.22 51 VAL B CA 1
ATOM 3705 C C . VAL B 1 51 ? 94.814 0.769 4.714 1.00 13.36 51 VAL B C 1
ATOM 3706 O O . VAL B 1 51 ? 94.469 1.176 3.608 1.00 13.17 51 VAL B O 1
ATOM 3710 N N . THR B 1 52 ? 95.807 1.323 5.404 1.00 13.43 52 THR B N 1
ATOM 3711 C CA . THR B 1 52 ? 96.481 2.520 4.898 1.00 15.90 52 THR B CA 1
ATOM 3712 C C . THR B 1 52 ? 97.253 2.258 3.594 1.00 15.31 52 THR B C 1
ATOM 3713 O O . THR B 1 52 ? 97.386 3.155 2.755 1.00 17.26 52 THR B O 1
ATOM 3717 N N . SER B 1 53 ? 97.741 1.039 3.399 1.00 16.31 53 SER B N 1
ATOM 3718 C CA . SER B 1 53 ? 98.381 0.715 2.126 1.00 20.98 53 SER B CA 1
ATOM 3719 C C . SER B 1 53 ? 97.361 0.792 0.987 1.00 19.22 53 SER B C 1
ATOM 3720 O O . SER B 1 53 ? 97.703 1.117 -0.143 1.00 19.50 53 SER B O 1
ATOM 3723 N N . LEU B 1 54 ? 96.101 0.498 1.285 1.00 15.10 54 LEU B N 1
ATOM 3724 C CA . LEU B 1 54 ? 95.067 0.596 0.263 1.00 17.04 54 LEU B CA 1
ATOM 3725 C C . LEU B 1 54 ? 94.585 2.030 0.038 1.00 17.32 54 LEU B C 1
ATOM 3726 O O . LEU B 1 54 ? 94.336 2.424 -1.100 1.00 15.06 54 LEU B O 1
ATOM 3731 N N . THR B 1 55 ? 94.452 2.808 1.111 1.00 14.55 55 THR B N 1
ATOM 3732 C CA . THR B 1 55 ? 93.930 4.166 0.976 1.00 19.11 55 THR B CA 1
ATOM 3733 C C . THR B 1 55 ? 94.996 5.157 0.526 1.00 17.63 55 THR B C 1
ATOM 3734 O O . THR B 1 55 ? 94.674 6.236 0.043 1.00 19.24 55 THR B O 1
ATOM 3738 N N . GLY B 1 56 ? 96.261 4.778 0.650 1.00 16.22 56 GLY B N 1
ATOM 3739 C CA . GLY B 1 56 ? 97.325 5.662 0.228 1.00 16.78 56 GLY B CA 1
ATOM 3740 C C . GLY B 1 56 ? 97.725 6.604 1.344 1.00 19.00 56 GLY B C 1
ATOM 3741 O O . GLY B 1 56 ? 98.526 7.512 1.145 1.00 21.73 56 GLY B O 1
ATOM 3742 N N . THR B 1 57 ? 97.172 6.385 2.531 1.00 15.35 57 THR B N 1
ATOM 3743 C CA . THR B 1 57 ? 97.505 7.210 3.684 1.00 16.59 57 THR B CA 1
ATOM 3744 C C . THR B 1 57 ? 98.810 6.736 4.310 1.00 18.04 57 THR B C 1
ATOM 3745 O O . THR B 1 57 ? 99.025 5.538 4.504 1.00 20.22 57 THR B O 1
ATOM 3749 N N . ARG B 1 58 ? 99.698 7.678 4.600 1.00 16.11 58 ARG B N 1
ATOM 3750 C CA . ARG B 1 58 ? 100.973 7.340 5.214 1.00 18.85 58 ARG B CA 1
ATOM 3751 C C . ARG B 1 58 ? 100.796 6.972 6.690 1.00 19.84 58 ARG B C 1
ATOM 3752 O O . ARG B 1 58 ? 100.476 7.834 7.517 1.00 16.59 58 ARG B O 1
ATOM 3760 N N . ARG B 1 59 ? 101.023 5.699 7.014 1.00 15.06 59 ARG B N 1
ATOM 3761 C CA . ARG B 1 59 ? 100.748 5.166 8.352 1.00 16.24 59 ARG B CA 1
ATOM 3762 C C . ARG B 1 59 ? 101.486 5.896 9.484 1.00 18.59 59 ARG B C 1
ATOM 3763 O O . ARG B 1 59 ? 100.916 6.173 10.554 1.00 17.26 59 ARG B O 1
ATOM 3771 N N . SER B 1 60 ? 102.756 6.199 9.257 1.00 19.87 60 SER B N 1
ATOM 3772 C CA . SER B 1 60 ? 103.573 6.813 10.296 1.00 20.15 60 SER B CA 1
ATOM 3773 C C . SER B 1 60 ? 103.210 8.282 10.514 1.00 18.29 60 SER B C 1
ATOM 3774 O O . SER B 1 60 ? 103.686 8.897 11.460 1.00 21.25 60 SER B O 1
ATOM 3777 N N . SER B 1 61 ? 102.367 8.842 9.646 1.00 16.29 61 SER B N 1
ATOM 3778 C CA . SER B 1 61 ? 101.833 10.191 9.862 1.00 15.69 61 SER B CA 1
ATOM 3779 C C . SER B 1 61 ? 100.673 10.183 10.841 1.00 18.00 61 SER B C 1
ATOM 3780 O O . SER B 1 61 ? 100.281 11.237 11.355 1.00 15.83 61 SER B O 1
ATOM 3783 N N . LEU B 1 62 ? 100.130 9.001 11.112 1.00 14.81 62 LEU B N 1
ATOM 3784 C CA . LEU B 1 62 ? 98.951 8.880 11.973 1.00 16.99 62 LEU B CA 1
ATOM 3785 C C . LEU B 1 62 ? 99.322 8.702 13.440 1.00 19.86 62 LEU B C 1
ATOM 3786 O O . LEU B 1 62 ? 100.363 8.136 13.765 1.00 17.68 62 LEU B O 1
ATOM 3791 N N . THR B 1 63 ? 98.455 9.180 14.323 1.00 14.88 63 THR B N 1
ATOM 3792 C CA . THR B 1 63 ? 98.562 8.872 15.740 1.00 17.01 63 THR B CA 1
ATOM 3793 C C . THR B 1 63 ? 97.239 8.287 16.227 1.00 17.49 63 THR B C 1
ATOM 3794 O O . THR B 1 63 ? 96.168 8.812 15.917 1.00 16.85 63 THR B O 1
ATOM 3798 N N . VAL B 1 64 ? 97.316 7.185 16.961 1.00 15.63 64 VAL B N 1
ATOM 3799 C CA . VAL B 1 64 ? 96.144 6.594 17.593 1.00 19.03 64 VAL B CA 1
ATOM 3800 C C . VAL B 1 64 ? 96.192 6.859 19.092 1.00 24.40 64 VAL B C 1
ATOM 3801 O O . VAL B 1 64 ? 97.167 6.508 19.757 1.00 21.41 64 VAL B O 1
ATOM 3805 N N . VAL B 1 65 ? 95.146 7.479 19.625 1.00 14.52 65 VAL B N 1
ATOM 3806 C CA . VAL B 1 65 ? 95.081 7.731 21.052 1.00 19.20 65 VAL B CA 1
ATOM 3807 C C . VAL B 1 65 ? 93.959 6.917 21.701 1.00 19.94 65 VAL B C 1
ATOM 3808 O O . VAL B 1 65 ? 92.792 7.010 21.323 1.00 17.43 65 VAL B O 1
ATOM 3812 N N . VAL B 1 66 ? 94.329 6.103 22.677 1.00 18.29 66 VAL B N 1
ATOM 3813 C CA . VAL B 1 66 ? 93.375 5.249 23.365 1.00 17.54 66 VAL B CA 1
ATOM 3814 C C . VAL B 1 66 ? 93.246 5.719 24.807 1.00 20.02 66 VAL B C 1
ATOM 3815 O O . VAL B 1 66 ? 94.224 5.727 25.536 1.00 21.27 66 VAL B O 1
ATOM 3819 N N . PRO B 1 67 ? 92.037 6.133 25.214 1.00 17.94 67 PRO B N 1
ATOM 3820 C CA . PRO B 1 67 ? 91.849 6.545 26.606 1.00 17.35 67 PRO B CA 1
ATOM 3821 C C . PRO B 1 67 ? 92.035 5.367 27.555 1.00 20.71 67 PRO B C 1
ATOM 3822 O O . PRO B 1 67 ? 91.873 4.214 27.146 1.00 19.54 67 PRO B O 1
ATOM 3826 N N . PRO B 1 68 ? 92.409 5.651 28.811 1.00 20.85 68 PRO B N 1
ATOM 3827 C CA . PRO B 1 68 ? 92.383 4.616 29.848 1.00 23.11 68 PRO B CA 1
ATOM 3828 C C . PRO B 1 68 ? 90.995 3.974 29.906 1.00 20.74 68 PRO B C 1
ATOM 3829 O O . PRO B 1 68 ? 90.026 4.599 29.468 1.00 21.61 68 PRO B O 1
ATOM 3833 N N . PRO B 1 69 ? 90.890 2.752 30.443 1.00 22.66 69 PRO B N 1
ATOM 3834 C CA . PRO B 1 69 ? 89.574 2.108 30.547 1.00 23.38 69 PRO B CA 1
ATOM 3835 C C . PRO B 1 69 ? 88.638 2.941 31.408 1.00 25.19 69 PRO B C 1
ATOM 3836 O O . PRO B 1 69 ? 89.116 3.703 32.239 1.00 23.47 69 PRO B O 1
ATOM 3840 N N . GLY B 1 70 ? 87.332 2.814 31.208 1.00 23.07 70 GLY B N 1
ATOM 3841 C CA . GLY B 1 70 ? 86.371 3.583 31.990 1.00 26.07 70 GLY B CA 1
ATOM 3842 C C . GLY B 1 70 ? 85.411 2.702 32.771 1.00 21.90 70 GLY B C 1
ATOM 3843 O O . GLY B 1 70 ? 85.675 1.514 32.950 1.00 23.98 70 GLY B O 1
ATOM 3844 N N . ARG B 1 71 ? 84.293 3.281 33.210 1.00 23.20 71 ARG B N 1
ATOM 3845 C CA . ARG B 1 71 ? 83.346 2.604 34.098 1.00 21.99 71 ARG B CA 1
ATOM 3846 C C . ARG B 1 71 ? 82.740 1.352 33.472 1.00 27.93 71 ARG B C 1
ATOM 3847 O O . ARG B 1 71 ? 82.347 0.418 34.183 1.00 27.10 71 ARG B O 1
ATOM 3855 N N . LEU B 1 72 ? 82.673 1.329 32.142 1.00 26.47 72 LEU B N 1
ATOM 3856 C CA . LEU B 1 72 ? 82.153 0.177 31.428 1.00 23.92 72 LEU B CA 1
ATOM 3857 C C . LEU B 1 72 ? 83.264 -0.599 30.734 1.00 26.26 72 LEU B C 1
ATOM 3858 O O . LEU B 1 72 ? 83.004 -1.443 29.883 1.00 30.70 72 LEU B O 1
ATOM 3863 N N . GLY B 1 73 ? 84.508 -0.304 31.085 1.00 24.74 73 GLY B N 1
ATOM 3864 C CA . GLY B 1 73 ? 85.627 -1.044 30.536 1.00 25.79 73 GLY B CA 1
ATOM 3865 C C . GLY B 1 73 ? 86.316 -0.309 29.408 1.00 22.77 73 GLY B C 1
ATOM 3866 O O . GLY B 1 73 ? 86.378 0.920 29.412 1.00 23.84 73 GLY B O 1
ATOM 3867 N N . ALA B 1 74 ? 86.838 -1.064 28.443 1.00 22.97 74 ALA B N 1
ATOM 3868 C CA . ALA B 1 74 ? 87.595 -0.476 27.341 1.00 23.49 74 ALA B CA 1
ATOM 3869 C C . ALA B 1 74 ? 86.890 -0.616 25.986 1.00 19.65 74 ALA B C 1
ATOM 3870 O O . ALA B 1 74 ? 87.387 -0.122 24.977 1.00 22.24 74 ALA B O 1
ATOM 3872 N N . GLY B 1 75 ? 85.732 -1.272 25.971 1.00 21.69 75 GLY B N 1
ATOM 3873 C CA . GLY B 1 75 ? 84.997 -1.524 24.742 1.00 21.79 75 GLY B CA 1
ATOM 3874 C C . GLY B 1 75 ? 84.436 -0.338 23.966 1.00 20.94 75 GLY B C 1
ATOM 3875 O O . GLY B 1 75 ? 84.303 -0.412 22.740 1.00 19.60 75 GLY B O 1
ATOM 3876 N N . ALA B 1 76 ? 84.086 0.740 24.660 1.00 18.41 76 ALA B N 1
ATOM 3877 C CA . ALA B 1 76 ? 83.462 1.904 24.015 1.00 18.93 76 ALA B CA 1
ATOM 3878 C C . ALA B 1 76 ? 83.954 3.225 24.596 1.00 16.65 76 ALA B C 1
ATOM 3879 O O . ALA B 1 76 ? 84.413 3.290 25.743 1.00 18.94 76 ALA B O 1
ATOM 3881 N N . LEU B 1 77 ? 83.871 4.284 23.801 1.00 13.48 77 LEU B N 1
ATOM 3882 C CA . LEU B 1 77 ? 84.267 5.602 24.280 1.00 15.15 77 LEU B CA 1
ATOM 3883 C C . LEU B 1 77 ? 83.181 6.230 25.148 1.00 16.08 77 LEU B C 1
ATOM 3884 O O . LEU B 1 77 ? 82.450 7.102 24.707 1.00 16.49 77 LEU B O 1
ATOM 3889 N N . THR B 1 78 ? 83.071 5.770 26.384 1.00 16.19 78 THR B N 1
ATOM 3890 C CA . THR B 1 78 ? 82.120 6.374 27.317 1.00 18.72 78 THR B CA 1
ATOM 3891 C C . THR B 1 78 ? 82.559 7.784 27.693 1.00 17.16 78 THR B C 1
ATOM 3892 O O . THR B 1 78 ? 83.728 8.134 27.555 1.00 15.85 78 THR B O 1
ATOM 3896 N N . ALA B 1 79 ? 81.613 8.587 28.161 1.00 16.08 79 ALA B N 1
ATOM 3897 C CA . ALA B 1 79 ? 81.873 9.988 28.482 1.00 17.29 79 ALA B CA 1
ATOM 3898 C C . ALA B 1 79 ? 83.015 10.156 29.487 1.00 17.28 79 ALA B C 1
ATOM 3899 O O . ALA B 1 79 ? 83.848 11.059 29.349 1.00 16.38 79 ALA B O 1
ATOM 3901 N N . ASP B 1 80 ? 83.090 9.265 30.471 1.00 18.62 80 ASP B N 1
ATOM 3902 C CA . ASP B 1 80 ? 84.160 9.366 31.471 1.00 23.14 80 ASP B CA 1
ATOM 3903 C C . ASP B 1 80 ? 85.562 9.141 30.867 1.00 22.20 80 ASP B C 1
ATOM 3904 O O . ASP B 1 80 ? 86.543 9.754 31.302 1.00 19.08 80 ASP B O 1
ATOM 3909 N N . ARG B 1 81 ? 85.660 8.288 29.855 1.00 20.42 81 ARG B N 1
ATOM 3910 C CA . ARG B 1 81 ? 86.951 8.070 29.202 1.00 17.59 81 ARG B CA 1
ATOM 3911 C C . ARG B 1 81 ? 87.372 9.315 28.426 1.00 20.38 81 ARG B C 1
ATOM 3912 O O . ARG B 1 81 ? 88.526 9.741 28.496 1.00 18.40 81 ARG B O 1
ATOM 3920 N N . LEU B 1 82 ? 86.428 9.901 27.695 1.00 17.03 82 LEU B N 1
ATOM 3921 C CA . LEU B 1 82 ? 86.725 11.050 26.847 1.00 17.26 82 LEU B CA 1
ATOM 3922 C C . LEU B 1 82 ? 87.008 12.310 27.658 1.00 16.40 82 LEU B C 1
ATOM 3923 O O . LEU B 1 82 ? 87.574 13.266 27.143 1.00 18.49 82 LEU B O 1
ATOM 3928 N N . ALA B 1 83 ? 86.613 12.321 28.923 1.00 16.45 83 ALA B N 1
ATOM 3929 C CA . ALA B 1 83 ? 86.851 13.488 29.764 1.00 15.39 83 ALA B CA 1
ATOM 3930 C C . ALA B 1 83 ? 88.056 13.297 30.673 1.00 20.06 83 ALA B C 1
ATOM 3931 O O . ALA B 1 83 ? 88.410 14.190 31.451 1.00 20.63 83 ALA B O 1
ATOM 3933 N N . ASP B 1 84 ? 88.677 12.130 30.580 1.00 20.53 84 ASP B N 1
ATOM 3934 C CA . ASP B 1 84 ? 89.815 11.789 31.424 1.00 24.47 84 ASP B CA 1
ATOM 3935 C C . ASP B 1 84 ? 90.986 12.713 31.121 1.00 24.27 84 ASP B C 1
ATOM 3936 O O . ASP B 1 84 ? 91.444 12.774 29.975 1.00 23.03 84 ASP B O 1
ATOM 3941 N N . PRO B 1 85 ? 91.480 13.438 32.147 1.00 24.45 85 PRO B N 1
ATOM 3942 C CA . PRO B 1 85 ? 92.617 14.344 31.942 1.00 20.83 85 PRO B CA 1
ATOM 3943 C C . PRO B 1 85 ? 93.857 13.628 31.387 1.00 19.54 85 PRO B C 1
ATOM 3944 O O . PRO B 1 85 ? 94.628 14.232 30.632 1.00 21.23 85 PRO B O 1
ATOM 3948 N N . ARG B 1 86 ? 94.047 12.364 31.749 1.00 16.33 86 ARG B N 1
ATOM 3949 C CA . ARG B 1 86 ? 95.136 11.579 31.179 1.00 21.10 86 ARG B CA 1
ATOM 3950 C C . ARG B 1 86 ? 94.957 11.427 29.666 1.00 22.87 86 ARG B C 1
ATOM 3951 O O . ARG B 1 86 ? 95.907 11.556 28.885 1.00 15.99 86 ARG B O 1
ATOM 3959 N N . PHE B 1 87 ? 93.729 11.149 29.253 1.00 19.18 87 PHE B N 1
ATOM 3960 C CA . PHE B 1 87 ? 93.447 11.005 27.835 1.00 20.71 87 PHE B CA 1
ATOM 3961 C C . PHE B 1 87 ? 93.613 12.346 27.139 1.00 16.77 87 PHE B C 1
ATOM 3962 O O . PHE B 1 87 ? 94.218 12.428 26.062 1.00 18.95 87 PHE B O 1
ATOM 3970 N N . LEU B 1 88 ? 93.108 13.400 27.757 1.00 15.03 88 LEU B N 1
ATOM 3971 C CA . LEU B 1 88 ? 93.158 14.711 27.130 1.00 17.65 88 LEU B CA 1
ATOM 3972 C C . LEU B 1 88 ? 94.593 15.229 27.026 1.00 19.54 88 LEU B C 1
ATOM 3973 O O . LEU B 1 88 ? 94.930 15.938 26.074 1.00 15.72 88 LEU B O 1
ATOM 3978 N N . ALA B 1 89 ? 95.429 14.890 28.006 1.00 19.33 89 ALA B N 1
ATOM 3979 C CA . ALA B 1 89 ? 96.838 15.291 27.951 1.00 19.71 89 ALA B CA 1
ATOM 3980 C C . ALA B 1 89 ? 97.535 14.572 26.792 1.00 18.68 89 ALA B C 1
ATOM 3981 O O . ALA B 1 89 ? 98.269 15.196 26.022 1.00 17.87 89 ALA B O 1
ATOM 3983 N N . ALA B 1 90 ? 97.280 13.273 26.652 1.00 19.17 90 ALA B N 1
ATOM 3984 C CA . ALA B 1 90 ? 97.890 12.486 25.577 1.00 17.50 90 ALA B CA 1
ATOM 3985 C C . ALA B 1 90 ? 97.369 12.948 24.229 1.00 18.85 90 ALA B C 1
ATOM 3986 O O . ALA B 1 90 ? 98.080 12.919 23.231 1.00 15.41 90 ALA B O 1
ATOM 3988 N N . LEU B 1 91 ? 96.115 13.386 24.207 1.00 17.93 91 LEU B N 1
ATOM 3989 C CA . LEU B 1 91 ? 95.518 13.877 22.976 1.00 15.89 91 LEU B CA 1
ATOM 3990 C C . LEU B 1 91 ? 96.217 15.157 22.520 1.00 17.06 91 LEU B C 1
ATOM 3991 O O . LEU B 1 91 ? 96.513 15.314 21.333 1.00 17.52 91 LEU B O 1
ATOM 3996 N N . ARG B 1 92 ? 96.489 16.068 23.455 1.00 14.76 92 ARG B N 1
ATOM 3997 C CA . ARG B 1 92 ? 97.209 17.290 23.106 1.00 13.78 92 ARG B CA 1
ATOM 3998 C C . ARG B 1 92 ? 98.638 16.993 22.652 1.00 15.42 92 ARG B C 1
ATOM 3999 O O . ARG B 1 92 ? 99.129 17.646 21.738 1.00 15.98 92 ARG B O 1
ATOM 4007 N N . GLU B 1 93 ? 99.288 16.007 23.268 1.00 15.53 93 GLU B N 1
ATOM 4008 C CA . GLU B 1 93 ? 100.598 15.536 22.807 1.00 17.17 93 GLU B CA 1
ATOM 4009 C C . GLU B 1 93 ? 100.554 15.004 21.374 1.00 17.79 93 GLU B C 1
ATOM 4010 O O . GLU B 1 93 ? 101.439 15.299 20.574 1.00 18.81 93 GLU B O 1
ATOM 4016 N N . ALA B 1 94 ? 99.530 14.218 21.056 1.00 15.32 94 ALA B N 1
ATOM 4017 C CA . ALA B 1 94 ? 99.329 13.737 19.690 1.00 15.15 94 ALA B CA 1
ATOM 4018 C C . ALA B 1 94 ? 99.272 14.892 18.696 1.00 15.07 94 ALA B C 1
ATOM 4019 O O . ALA B 1 94 ? 99.847 14.807 17.609 1.00 15.36 94 ALA B O 1
ATOM 4021 N N . PHE B 1 95 ? 98.579 15.969 19.067 1.00 14.42 95 PHE B N 1
ATOM 4022 C CA . PHE B 1 95 ? 98.479 17.146 18.202 1.00 15.01 95 PHE B CA 1
ATOM 4023 C C . PHE B 1 95 ? 99.830 17.845 18.038 1.00 15.89 95 PHE B C 1
ATOM 4024 O O . PHE B 1 95 ? 100.153 18.369 16.970 1.00 13.29 95 PHE B O 1
ATOM 4032 N N . ALA B 1 96 ? 100.595 17.878 19.125 1.00 17.09 96 ALA B N 1
ATOM 4033 C CA . ALA B 1 96 ? 101.895 18.571 19.168 1.00 15.74 96 ALA B CA 1
ATOM 4034 C C . ALA B 1 96 ? 101.830 19.990 18.606 1.00 18.82 96 ALA B C 1
ATOM 4035 O O . ALA B 1 96 ? 102.717 20.415 17.869 1.00 19.75 96 ALA B O 1
ATOM 4037 N N . GLY B 1 97 ? 100.775 20.725 18.956 1.00 17.99 97 GLY B N 1
ATOM 4038 C CA . GLY B 1 97 ? 100.634 22.115 18.559 1.00 19.73 97 GLY B CA 1
ATOM 4039 C C . GLY B 1 97 ? 99.810 22.352 17.308 1.00 15.56 97 GLY B C 1
ATOM 4040 O O . GLY B 1 97 ? 99.439 23.493 17.008 1.00 14.65 97 GLY B O 1
ATOM 4041 N N . AR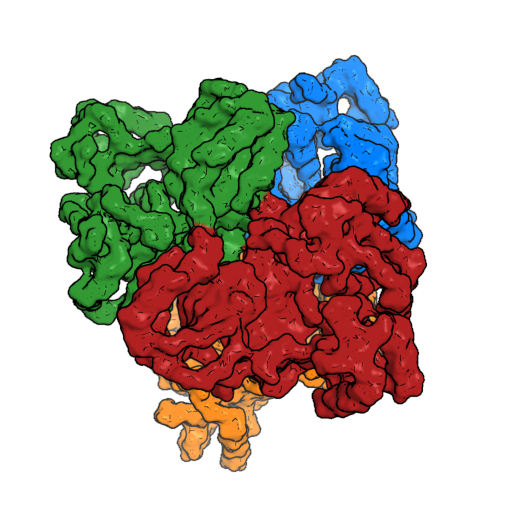G B 1 98 ? 99.542 21.285 16.560 1.00 13.97 98 ARG B N 1
ATOM 4042 C CA . ARG B 1 98 ? 98.746 21.393 15.350 1.00 14.73 98 ARG B CA 1
ATOM 4043 C C . ARG B 1 98 ? 97.324 21.790 15.709 1.00 16.61 98 ARG B C 1
ATOM 4044 O O . ARG B 1 98 ? 96.757 21.235 16.646 1.00 16.78 98 ARG B O 1
ATOM 4052 N N . PRO B 1 99 ? 96.736 22.732 14.959 1.00 14.40 99 PRO B N 1
ATOM 4053 C CA . PRO B 1 99 ? 95.317 23.001 15.207 1.00 20.47 99 PRO B CA 1
ATOM 4054 C C . PRO B 1 99 ? 94.461 21.896 14.600 1.00 17.41 99 PRO B C 1
ATOM 4055 O O . PRO B 1 99 ? 94.863 21.297 13.594 1.00 15.96 99 PRO B O 1
ATOM 4059 N N . VAL B 1 100 ? 93.317 21.615 15.215 1.00 15.75 100 VAL B N 1
ATOM 4060 C CA . VAL B 1 100 ? 92.346 20.685 14.643 1.00 16.45 100 VAL B CA 1
ATOM 4061 C C . VAL B 1 100 ? 91.620 21.332 13.474 1.00 17.72 100 VAL B C 1
ATOM 4062 O O . VAL B 1 100 ? 90.901 22.321 13.641 1.00 18.02 100 VAL B O 1
ATOM 4066 N N . HIS B 1 101 ? 91.799 20.770 12.290 1.00 14.46 101 HIS B N 1
ATOM 4067 C CA . HIS B 1 101 ? 91.197 21.349 11.094 1.00 19.77 101 HIS B CA 1
ATOM 4068 C C . HIS B 1 101 ? 89.708 21.010 11.019 1.00 21.95 101 HIS B C 1
ATOM 4069 O O . HIS B 1 101 ? 88.866 21.883 10.800 1.00 20.56 101 HIS B O 1
ATOM 4076 N N . GLU B 1 102 ? 89.405 19.731 11.219 1.00 17.57 102 GLU B N 1
ATOM 4077 C CA . GLU B 1 102 ? 88.045 19.208 11.165 1.00 18.23 102 GLU B CA 1
ATOM 4078 C C . GLU B 1 102 ? 87.902 18.116 12.223 1.00 16.28 102 GLU B C 1
ATOM 4079 O O . GLU B 1 102 ? 88.864 17.378 12.485 1.00 15.92 102 GLU B O 1
ATOM 4085 N N . VAL B 1 103 ? 86.730 18.035 12.853 1.00 14.18 103 VAL B N 1
ATOM 4086 C CA . VAL B 1 103 ? 86.400 16.892 13.698 1.00 13.37 103 VAL B CA 1
ATOM 4087 C C . VAL B 1 103 ? 85.420 15.988 12.950 1.00 16.43 103 VAL B C 1
ATOM 4088 O O . VAL B 1 103 ? 84.406 16.457 12.447 1.00 17.98 103 VAL B O 1
ATOM 4092 N N . PHE B 1 104 ? 85.741 14.702 12.868 1.00 15.35 104 PHE B N 1
ATOM 4093 C CA . PHE B 1 104 ? 84.854 13.703 12.274 1.00 14.40 104 PHE B CA 1
ATOM 4094 C C . PHE B 1 104 ? 84.546 12.635 13.306 1.00 16.38 104 PHE B C 1
ATOM 4095 O O . PHE B 1 104 ? 85.451 12.047 13.873 1.00 15.94 104 PHE B O 1
ATOM 4103 N N . ALA B 1 105 ? 83.270 12.370 13.549 1.00 14.55 105 ALA B N 1
ATOM 4104 C CA . ALA B 1 105 ? 82.901 11.379 14.540 1.00 10.96 105 ALA B CA 1
ATOM 4105 C C . ALA B 1 105 ? 81.992 10.347 13.903 1.00 12.03 105 ALA B C 1
ATOM 4106 O O . ALA B 1 105 ? 81.263 10.661 12.982 1.00 12.20 105 ALA B O 1
ATOM 4108 N N . LEU B 1 106 ? 82.040 9.120 14.397 1.00 10.18 106 LEU B N 1
ATOM 4109 C CA . LEU B 1 106 ? 81.184 8.067 13.867 1.00 11.26 106 LEU B CA 1
ATOM 4110 C C . LEU B 1 106 ? 79.721 8.269 14.268 1.00 11.81 106 LEU B C 1
ATOM 4111 O O . LEU B 1 106 ? 78.815 7.820 13.565 1.00 11.65 106 LEU B O 1
ATOM 4116 N N . TRP B 1 107 ? 79.498 8.927 15.401 1.00 7.29 107 TRP B N 1
ATOM 4117 C CA . TRP B 1 107 ? 78.138 9.120 15.906 1.00 12.20 107 TRP B CA 1
ATOM 4118 C C . TRP B 1 107 ? 77.970 10.571 16.377 1.00 12.96 107 TRP B C 1
ATOM 4119 O O . TRP B 1 107 ? 78.804 11.093 17.130 1.00 12.04 107 TRP B O 1
ATOM 4130 N N . PRO B 1 108 ? 76.908 11.244 15.908 1.00 14.57 108 PRO B N 1
ATOM 4131 C CA . PRO B 1 108 ? 76.767 12.674 16.217 1.00 15.18 108 PRO B CA 1
ATOM 4132 C C . PRO B 1 108 ? 76.269 12.906 17.643 1.00 14.13 108 PRO B C 1
ATOM 4133 O O . PRO B 1 108 ? 75.098 13.235 17.848 1.00 13.93 108 PRO B O 1
ATOM 4137 N N . ASP B 1 109 ? 77.151 12.731 18.620 1.00 13.54 109 ASP B N 1
ATOM 4138 C CA . ASP B 1 109 ? 76.748 12.828 20.018 1.00 14.38 109 ASP B CA 1
ATOM 4139 C C . ASP B 1 109 ? 77.280 14.092 20.700 1.00 18.10 109 ASP B C 1
ATOM 4140 O O . ASP B 1 109 ? 78.267 14.687 20.256 1.00 11.14 109 ASP B O 1
ATOM 4145 N N . ALA B 1 110 ? 76.613 14.495 21.785 1.00 13.60 110 ALA B N 1
ATOM 4146 C CA . ALA B 1 110 ? 77.078 15.637 22.567 1.00 12.95 110 ALA B CA 1
ATOM 4147 C C . ALA B 1 110 ? 78.461 15.393 23.168 1.00 13.78 110 ALA B C 1
ATOM 4148 O O . ALA B 1 110 ? 79.182 16.353 23.422 1.00 15.69 110 ALA B O 1
ATOM 4150 N N . VAL B 1 111 ? 78.858 14.133 23.387 1.00 14.70 111 VAL B N 1
ATOM 4151 C CA . VAL B 1 111 ? 80.204 13.904 23.921 1.00 17.01 111 VAL B CA 1
ATOM 4152 C C . VAL B 1 111 ? 81.269 14.370 22.940 1.00 15.76 111 VAL B C 1
ATOM 4153 O O . VAL B 1 111 ? 82.382 14.713 23.348 1.00 14.29 111 VAL B O 1
ATOM 4157 N N . VAL B 1 112 ? 80.924 14.422 21.657 1.00 14.24 112 VAL B N 1
ATOM 4158 C CA . VAL B 1 112 ? 81.864 14.924 20.667 1.00 14.45 112 VAL B CA 1
ATOM 4159 C C . VAL B 1 112 ? 82.019 16.437 20.807 1.00 14.49 112 VAL B C 1
ATOM 4160 O O . VAL B 1 112 ? 83.109 16.980 20.639 1.00 12.81 112 VAL B O 1
ATOM 4164 N N . ALA B 1 113 ? 80.922 17.118 21.117 1.00 14.38 113 ALA B N 1
ATOM 4165 C CA . ALA B 1 113 ? 80.998 18.550 21.339 1.00 9.68 113 ALA B CA 1
ATOM 4166 C C . ALA B 1 113 ? 81.703 18.836 22.660 1.00 13.02 113 ALA B C 1
ATOM 4167 O O . ALA B 1 113 ? 82.402 19.838 22.787 1.00 14.24 113 ALA B O 1
ATOM 4169 N N . ASP B 1 114 ? 81.508 17.966 23.648 1.00 12.44 114 ASP B N 1
ATOM 4170 C CA . ASP B 1 114 ? 82.244 18.078 24.903 1.00 14.22 114 ASP B CA 1
ATOM 4171 C C . ASP B 1 114 ? 83.755 18.028 24.656 1.00 16.11 114 ASP B C 1
ATOM 4172 O O . ASP B 1 114 ? 84.540 18.794 25.241 1.00 12.84 114 ASP B O 1
ATOM 4177 N N . LEU B 1 115 ? 84.158 17.102 23.789 1.00 12.95 115 LEU B N 1
ATOM 4178 C CA . LEU B 1 115 ? 85.569 16.921 23.469 1.00 11.06 115 LEU B CA 1
ATOM 4179 C C . LEU B 1 115 ? 86.116 18.143 22.745 1.00 15.34 115 LEU B C 1
ATOM 4180 O O . LEU B 1 115 ? 87.166 18.712 23.125 1.00 15.22 115 LEU B O 1
ATOM 4185 N N . ALA B 1 116 ? 85.386 18.582 21.728 1.00 13.08 116 ALA B N 1
ATOM 4186 C CA . ALA B 1 116 ? 85.782 19.768 20.975 1.00 14.99 116 ALA B CA 1
ATOM 4187 C C . ALA B 1 116 ? 85.926 21.000 21.892 1.00 17.69 116 ALA B C 1
ATOM 4188 O O . ALA B 1 116 ? 86.892 21.757 21.770 1.00 18.30 116 ALA B O 1
ATOM 4190 N N . ASP B 1 117 ? 84.973 21.188 22.807 1.00 18.03 117 ASP B N 1
ATOM 4191 C CA . ASP B 1 117 ? 85.012 22.328 23.729 1.00 17.82 117 ASP B CA 1
ATOM 4192 C C . ASP B 1 117 ? 86.214 22.227 24.649 1.00 18.92 117 ASP B C 1
ATOM 4193 O O . ASP B 1 117 ? 86.887 23.225 24.911 1.00 20.13 117 ASP B O 1
ATOM 4198 N N . ALA B 1 118 ? 86.489 21.020 25.129 1.00 16.55 118 ALA B N 1
ATOM 4199 C CA . ALA B 1 118 ? 87.590 20.804 26.052 1.00 19.01 118 ALA B CA 1
ATOM 4200 C C . ALA B 1 118 ? 88.942 20.994 25.367 1.00 22.93 118 ALA B C 1
ATOM 4201 O O . ALA B 1 118 ? 89.919 21.354 26.012 1.00 22.01 118 ALA B O 1
ATOM 4203 N N . LEU B 1 119 ? 88.994 20.765 24.059 1.00 18.43 119 LEU B N 1
ATOM 4204 C CA . LEU B 1 119 ? 90.223 20.947 23.303 1.00 22.09 119 LEU B CA 1
ATOM 4205 C C . LEU B 1 119 ? 90.317 22.335 22.724 1.00 23.84 119 LEU B C 1
ATOM 4206 O O . LEU B 1 119 ? 91.282 22.653 22.042 1.00 21.73 119 LEU B O 1
ATOM 4211 N N . GLY B 1 120 ? 89.299 23.151 22.961 1.00 21.88 120 GLY B N 1
ATOM 4212 C CA . GLY B 1 120 ? 89.289 24.503 22.445 1.00 17.87 120 GLY B CA 1
ATOM 4213 C C . GLY B 1 120 ? 89.115 24.625 20.945 1.00 23.62 120 GLY B C 1
ATOM 4214 O O . GLY B 1 120 ? 89.448 25.663 20.376 1.00 23.08 120 GLY B O 1
ATOM 4215 N N . CYS B 1 121 ? 88.562 23.600 20.297 1.00 22.41 121 CYS B N 1
ATOM 4216 C CA . CYS B 1 121 ? 88.329 23.680 18.856 1.00 16.88 121 CYS B CA 1
ATOM 4217 C C . CYS B 1 121 ? 86.866 23.505 18.413 1.00 21.20 121 CYS B C 1
ATOM 4218 O O . CYS B 1 121 ? 86.599 22.784 17.447 1.00 15.36 121 CYS B O 1
ATOM 4221 N N . PRO B 1 122 ? 85.918 24.198 19.074 1.00 18.56 122 PRO B N 1
ATOM 4222 C CA . PRO B 1 122 ? 84.527 23.992 18.658 1.00 17.96 122 PRO B CA 1
ATOM 4223 C C . PRO B 1 122 ? 84.277 24.335 17.196 1.00 17.56 122 PRO B C 1
ATOM 4224 O O . PRO B 1 122 ? 83.362 23.778 16.589 1.00 18.19 122 PRO B O 1
ATOM 4228 N N . GLU B 1 123 ? 85.086 25.220 16.630 1.00 14.70 123 GLU B N 1
ATOM 4229 C CA . GLU B 1 123 ? 84.857 25.645 15.269 1.00 18.77 123 GLU B CA 1
ATOM 4230 C C . GLU B 1 123 ? 85.293 24.575 14.260 1.00 18.67 123 GLU B C 1
ATOM 4231 O O . GLU B 1 123 ? 84.940 24.665 13.082 1.00 17.84 123 GLU B O 1
ATOM 4237 N N . ALA B 1 124 ? 86.026 23.559 14.712 1.00 16.74 124 ALA B N 1
ATOM 4238 C CA . ALA B 1 124 ? 86.415 22.450 13.824 1.00 16.18 124 ALA B CA 1
ATOM 4239 C C . ALA B 1 124 ? 85.309 21.405 13.713 1.00 14.33 124 ALA B C 1
ATOM 4240 O O . ALA B 1 124 ? 85.394 20.485 12.894 1.00 14.22 124 ALA B O 1
ATOM 4242 N N . LEU B 1 125 ? 84.284 21.544 14.553 1.00 14.37 125 LEU B N 1
ATOM 4243 C CA . LEU B 1 125 ? 83.169 20.606 14.554 1.00 14.80 125 LEU B CA 1
ATOM 4244 C C . LEU B 1 125 ? 81.911 21.256 13.973 1.00 15.30 125 LEU B C 1
ATOM 4245 O O . LEU B 1 125 ? 81.255 22.071 14.642 1.00 12.89 125 LEU B O 1
ATOM 4250 N N . GLU B 1 126 ? 81.577 20.904 12.731 1.00 15.34 126 GLU B N 1
ATOM 4251 C CA . GLU B 1 126 ? 80.344 21.394 12.121 1.00 20.48 126 GLU B CA 1
ATOM 4252 C C . GLU B 1 126 ? 79.132 20.899 12.905 1.00 16.69 126 GLU B C 1
ATOM 4253 O O . GLU B 1 126 ? 79.041 19.715 13.236 1.00 14.73 126 GLU B O 1
ATOM 4259 N N . GLY B 1 127 ? 78.226 21.816 13.219 1.00 14.40 127 GLY B N 1
ATOM 4260 C CA . GLY B 1 127 ? 77.030 21.479 13.971 1.00 13.41 127 GLY B CA 1
ATOM 4261 C C . GLY B 1 127 ? 77.294 21.384 15.456 1.00 12.35 127 GLY B C 1
ATOM 4262 O O . GLY B 1 127 ? 76.524 20.773 16.191 1.00 8.79 127 GLY B O 1
ATOM 4263 N N . HIS B 1 128 ? 78.395 22.001 15.891 1.00 11.31 128 HIS B N 1
ATOM 4264 C CA . HIS B 1 128 ? 78.830 21.927 17.278 1.00 12.98 128 HIS B CA 1
ATOM 4265 C C . HIS B 1 128 ? 77.731 22.363 18.247 1.00 9.53 128 HIS B C 1
ATOM 4266 O O . HIS B 1 128 ? 77.454 21.684 19.220 1.00 8.07 128 HIS B O 1
ATOM 4273 N N . ASP B 1 129 ? 77.141 23.515 17.974 1.00 10.19 129 ASP B N 1
ATOM 4274 C CA . ASP B 1 129 ? 76.144 24.093 18.884 1.00 12.38 129 ASP B CA 1
ATOM 4275 C C . ASP B 1 129 ? 74.932 23.165 18.981 1.00 12.39 129 ASP B C 1
ATOM 4276 O O . ASP B 1 129 ? 74.494 22.807 20.074 1.00 13.08 129 ASP B O 1
ATOM 4281 N N . PHE B 1 130 ? 74.430 22.751 17.824 1.00 10.91 130 PHE B N 1
ATOM 4282 C CA . PHE B 1 130 ? 73.358 21.761 17.727 1.00 7.73 130 PHE B CA 1
ATOM 4283 C C . PHE B 1 130 ? 73.669 20.540 18.596 1.00 11.20 130 PHE B C 1
ATOM 4284 O O . PHE B 1 130 ? 72.830 20.080 19.375 1.00 10.92 130 PHE B O 1
ATOM 4292 N N . LEU B 1 131 ? 74.893 20.026 18.480 1.00 11.90 131 LEU B N 1
ATOM 4293 C CA . LEU B 1 131 ? 75.286 18.833 19.213 1.00 10.07 131 LEU B CA 1
ATOM 4294 C C . LEU B 1 131 ? 75.374 19.055 20.724 1.00 11.04 131 LEU B C 1
ATOM 4295 O O . LEU B 1 131 ? 75.109 18.123 21.486 1.00 11.73 131 LEU B O 1
ATOM 4300 N N . THR B 1 132 ? 75.761 20.255 21.163 1.00 9.24 132 THR B N 1
ATOM 4301 C CA . THR B 1 132 ? 75.798 20.529 22.608 1.00 15.01 132 THR B CA 1
ATOM 4302 C C . THR B 1 132 ? 74.395 20.370 23.218 1.00 13.40 132 THR B C 1
ATOM 4303 O O . THR B 1 132 ? 74.249 20.028 24.398 1.00 12.68 132 THR B O 1
ATOM 4307 N N . GLN B 1 133 ? 73.374 20.592 22.398 1.00 11.89 133 GLN B N 1
ATOM 4308 C CA . GLN B 1 133 ? 72.002 20.489 22.865 1.00 10.46 133 GLN B CA 1
ATOM 4309 C C . GLN B 1 133 ? 71.414 19.115 22.500 1.00 14.76 133 GLN B C 1
ATOM 4310 O O . GLN B 1 133 ? 70.181 18.933 22.482 1.00 12.94 133 GLN B O 1
ATOM 4316 N N . SER B 1 134 ? 72.313 18.161 22.234 1.00 11.82 134 SER B N 1
ATOM 4317 C CA . SER B 1 134 ? 71.945 16.772 21.948 1.00 15.57 134 SER B CA 1
ATOM 4318 C C . SER B 1 134 ? 71.024 16.638 20.730 1.00 12.30 134 SER B C 1
ATOM 4319 O O . SER B 1 134 ? 70.195 15.741 20.666 1.00 12.06 134 SER B O 1
ATOM 4322 N N . GLY B 1 135 ? 71.184 17.532 19.764 1.00 12.30 135 GLY B N 1
ATOM 4323 C CA . GLY B 1 135 ? 70.343 17.533 18.587 1.00 9.07 135 GLY B CA 1
ATOM 4324 C C . GLY B 1 135 ? 70.587 16.315 17.722 1.00 13.01 135 GLY B C 1
ATOM 4325 O O . GLY B 1 135 ? 69.711 15.916 16.946 1.00 12.08 135 GLY B O 1
ATOM 4326 N N . GLY B 1 136 ? 71.773 15.722 17.858 1.00 11.50 136 GLY B N 1
ATOM 4327 C CA . GLY B 1 136 ? 72.143 14.579 17.042 1.00 12.73 136 GLY B CA 1
ATOM 4328 C C . GLY B 1 136 ? 71.229 13.387 17.269 1.00 15.63 136 GLY B C 1
ATOM 4329 O O . GLY B 1 136 ? 71.064 12.553 16.384 1.00 13.32 136 GLY B O 1
ATOM 4330 N N . LEU B 1 137 ? 70.625 13.311 18.451 1.00 12.61 137 LEU B N 1
ATOM 4331 C CA . LEU B 1 137 ? 69.703 12.231 18.758 1.00 15.43 137 LEU B CA 1
ATOM 4332 C C . LEU B 1 137 ? 68.548 12.163 17.763 1.00 12.71 137 LEU B C 1
ATOM 4333 O O . LEU B 1 137 ? 67.946 11.108 17.596 1.00 13.09 137 LEU B O 1
ATOM 4338 N N . ILE B 1 138 ? 68.249 13.272 17.096 1.00 11.39 138 ILE B N 1
ATOM 4339 C CA . ILE B 1 138 ? 67.161 13.267 16.122 1.00 12.63 138 ILE B CA 1
ATOM 4340 C C . ILE B 1 138 ? 67.475 12.326 14.955 1.00 11.54 138 ILE B C 1
ATOM 4341 O O . ILE B 1 138 ? 66.561 11.797 14.307 1.00 12.80 138 ILE B O 1
ATOM 4346 N N . GLY B 1 139 ? 68.759 12.091 14.701 1.00 14.44 139 GLY B N 1
ATOM 4347 C CA . GLY B 1 139 ? 69.153 11.232 13.597 1.00 10.79 139 GLY B CA 1
ATOM 4348 C C . GLY B 1 139 ? 68.878 9.766 13.860 1.00 12.65 139 GLY B C 1
ATOM 4349 O O . GLY B 1 139 ? 69.013 8.921 12.968 1.00 15.82 139 GLY B O 1
ATOM 4350 N N . SER B 1 140 ? 68.527 9.450 15.091 1.00 8.18 140 SER B N 1
ATOM 4351 C CA . SER B 1 140 ? 68.254 8.079 15.450 1.00 13.56 140 SER B CA 1
ATOM 4352 C C . SER B 1 140 ? 66.824 7.915 15.982 1.00 12.72 140 SER B C 1
ATOM 4353 O O . SER B 1 140 ? 66.510 6.925 16.620 1.00 12.18 140 SER B O 1
ATOM 4356 N N . SER B 1 141 ? 65.974 8.903 15.729 1.00 13.71 141 SER B N 1
ATOM 4357 C CA . SER B 1 141 ? 64.580 8.855 16.178 1.00 8.39 141 SER B CA 1
ATOM 4358 C C . SER B 1 141 ? 63.642 8.500 15.020 1.00 7.68 141 SER B C 1
ATOM 4359 O O . SER B 1 141 ? 63.568 9.221 14.028 1.00 10.02 141 SER B O 1
ATOM 4362 N N . LYS B 1 142 ? 62.929 7.389 15.144 1.00 10.03 142 LYS B N 1
ATOM 4363 C CA . LYS B 1 142 ? 61.958 7.012 14.105 1.00 13.10 142 LYS B CA 1
ATOM 4364 C C . LYS B 1 142 ? 60.716 7.888 14.170 1.00 11.15 142 LYS B C 1
ATOM 4365 O O . LYS B 1 142 ? 60.108 8.169 13.146 1.00 11.26 142 LYS B O 1
ATOM 4371 N N . ALA B 1 143 ? 60.373 8.358 15.368 1.00 12.44 143 ALA B N 1
ATOM 4372 C CA . ALA B 1 143 ? 59.300 9.351 15.527 1.00 11.55 143 ALA B CA 1
ATOM 4373 C C . ALA B 1 143 ? 59.598 10.626 14.750 1.00 12.72 143 ALA B C 1
ATOM 4374 O O . ALA B 1 143 ? 58.730 11.179 14.086 1.00 13.26 143 ALA B O 1
ATOM 4376 N N . ALA B 1 144 ? 60.837 11.093 14.830 1.00 13.01 144 ALA B N 1
ATOM 4377 C CA . ALA B 1 144 ? 61.233 12.266 14.073 1.00 11.28 144 ALA B CA 1
ATOM 4378 C C . ALA B 1 144 ? 61.208 11.975 12.581 1.00 10.37 144 ALA B C 1
ATOM 4379 O O . ALA B 1 144 ? 60.726 12.790 11.798 1.00 13.54 144 ALA B O 1
ATOM 4381 N N . PHE B 1 145 ? 61.718 10.810 12.186 1.00 9.85 145 PHE B N 1
ATOM 4382 C CA . PHE B 1 145 ? 61.645 10.423 10.785 1.00 12.90 145 PHE B CA 1
ATOM 4383 C C . PHE B 1 145 ? 60.207 10.506 10.258 1.00 11.51 145 PHE B C 1
ATOM 4384 O O . PHE B 1 145 ? 59.969 11.099 9.214 1.00 11.26 145 PHE B O 1
ATOM 4392 N N . ARG B 1 146 ? 59.260 9.930 10.988 1.00 8.88 146 ARG B N 1
ATOM 4393 C CA . ARG B 1 146 ? 57.875 9.916 10.526 1.00 12.65 146 ARG B CA 1
ATOM 4394 C C . ARG B 1 146 ? 57.365 11.328 10.273 1.00 12.59 146 ARG B C 1
ATOM 4395 O O . ARG B 1 146 ? 56.782 11.595 9.229 1.00 13.17 146 ARG B O 1
ATOM 4403 N N . ALA B 1 147 ? 57.618 12.238 11.211 1.00 11.70 147 ALA B N 1
ATOM 4404 C CA . ALA B 1 147 ? 57.130 13.614 11.067 1.00 13.63 147 ALA B CA 1
ATOM 4405 C C . ALA B 1 147 ? 57.836 14.333 9.923 1.00 13.28 147 ALA B C 1
ATOM 4406 O O . ALA B 1 147 ? 57.204 15.034 9.136 1.00 15.19 147 ALA B O 1
ATOM 4408 N N . LEU B 1 148 ? 59.146 14.138 9.824 1.00 12.85 148 LEU B N 1
ATOM 4409 C CA . LEU B 1 148 ? 59.943 14.808 8.803 1.00 13.98 148 LEU B CA 1
ATOM 4410 C C . LEU B 1 148 ? 59.557 14.355 7.411 1.00 15.12 148 LEU B C 1
ATOM 4411 O O . LEU B 1 148 ? 59.382 15.168 6.498 1.00 13.21 148 LEU B O 1
ATOM 4416 N N . ALA B 1 149 ? 59.459 13.037 7.263 1.00 14.45 149 ALA B N 1
ATOM 4417 C CA . ALA B 1 149 ? 59.090 12.428 5.996 1.00 14.53 149 ALA B CA 1
ATOM 4418 C C . ALA B 1 149 ? 57.715 12.932 5.567 1.00 15.32 149 ALA B C 1
ATOM 4419 O O . ALA B 1 149 ? 57.553 13.441 4.462 1.00 16.96 149 ALA B O 1
ATOM 4421 N N . ALA B 1 150 ? 56.738 12.788 6.457 1.00 15.36 150 ALA B N 1
ATOM 4422 C CA . ALA B 1 150 ? 55.381 13.274 6.217 1.00 16.43 150 ALA B CA 1
ATOM 4423 C C . ALA B 1 150 ? 55.392 14.730 5.762 1.00 14.14 150 ALA B C 1
ATOM 4424 O O . ALA B 1 150 ? 54.833 15.072 4.722 1.00 17.60 150 ALA B O 1
ATOM 4426 N N . GLY B 1 151 ? 56.058 15.577 6.532 1.00 16.19 151 GLY B N 1
ATOM 4427 C CA . GLY B 1 151 ? 56.072 16.999 6.251 1.00 17.77 151 GLY B CA 1
ATOM 4428 C C . GLY B 1 151 ? 56.803 17.329 4.967 1.00 24.43 151 GLY B C 1
ATOM 4429 O O . GLY B 1 151 ? 56.516 18.344 4.346 1.00 25.80 151 GLY B O 1
ATOM 4430 N N . ALA B 1 152 ? 57.739 16.467 4.567 1.00 19.42 152 ALA B N 1
ATOM 4431 C CA . ALA B 1 152 ? 58.551 16.710 3.374 1.00 21.35 152 ALA B CA 1
ATOM 4432 C C . ALA B 1 152 ? 57.943 16.117 2.103 1.00 22.57 152 ALA B C 1
ATOM 4433 O O . ALA B 1 152 ? 58.490 16.278 1.019 1.00 25.00 152 ALA B O 1
ATOM 4435 N N . GLY B 1 153 ? 56.817 15.429 2.236 1.00 19.34 153 GLY B N 1
ATOM 4436 C CA . GLY B 1 153 ? 56.202 14.776 1.095 1.00 19.20 153 GLY B CA 1
ATOM 4437 C C . GLY B 1 153 ? 57.020 13.596 0.593 1.00 23.30 153 GLY B C 1
ATOM 4438 O O . GLY B 1 153 ? 56.921 13.211 -0.570 1.00 21.11 153 GLY B O 1
ATOM 4439 N N . VAL B 1 154 ? 57.838 13.034 1.479 1.00 20.02 154 VAL B N 1
ATOM 4440 C CA . VAL B 1 154 ? 58.616 11.823 1.191 1.00 17.77 154 VAL B CA 1
ATOM 4441 C C . VAL B 1 154 ? 57.755 10.586 1.413 1.00 19.99 154 VAL B C 1
ATOM 4442 O O . VAL B 1 154 ? 57.145 10.451 2.480 1.00 15.86 154 VAL B O 1
ATOM 4446 N N . ALA B 1 155 ? 57.699 9.682 0.430 1.00 16.21 155 ALA B N 1
ATOM 4447 C CA . ALA B 1 155 ? 56.792 8.536 0.519 1.00 17.62 155 ALA B CA 1
ATOM 4448 C C . ALA B 1 155 ? 57.057 7.639 1.738 1.00 14.39 155 ALA B C 1
ATOM 4449 O O . ALA B 1 155 ? 58.194 7.282 2.051 1.00 15.17 155 ALA B O 1
ATOM 4451 N N . LEU B 1 156 ? 55.964 7.250 2.374 1.00 14.07 156 LEU B N 1
ATOM 4452 C CA . LEU B 1 156 ? 55.934 6.667 3.709 1.00 15.44 156 LEU B CA 1
ATOM 4453 C C . LEU B 1 156 ? 54.890 5.556 3.785 1.00 15.90 156 LEU B C 1
ATOM 4454 O O . LEU B 1 156 ? 53.816 5.718 3.228 1.00 18.17 156 LEU B O 1
ATOM 4459 N N . PRO B 1 157 ? 55.167 4.441 4.487 1.00 12.80 157 PRO B N 1
ATOM 4460 C CA . PRO B 1 157 ? 54.018 3.546 4.694 1.00 16.71 157 PRO B CA 1
ATOM 4461 C C . PRO B 1 157 ? 52.975 4.177 5.605 1.00 16.02 157 PRO B C 1
ATOM 4462 O O . PRO B 1 157 ? 53.340 5.022 6.448 1.00 15.63 157 PRO B O 1
ATOM 4466 N N . ALA B 1 158 ? 51.719 3.761 5.469 1.00 13.61 158 ALA B N 1
ATOM 4467 C CA . ALA B 1 158 ? 50.641 4.280 6.314 1.00 15.59 158 ALA B CA 1
ATOM 4468 C C . ALA B 1 158 ? 50.974 4.005 7.768 1.00 15.58 158 ALA B C 1
ATOM 4469 O O . ALA B 1 158 ? 51.555 2.973 8.076 1.00 15.33 158 ALA B O 1
ATOM 4471 N N . GLY B 1 159 ? 50.614 4.917 8.663 1.00 14.98 159 GLY B N 1
ATOM 4472 C CA . GLY B 1 159 ? 50.861 4.688 10.072 1.00 14.27 159 GLY B CA 1
ATOM 4473 C C . GLY B 1 159 ? 50.819 5.938 10.939 1.00 13.96 159 GLY B C 1
ATOM 4474 O O . GLY B 1 159 ? 50.279 6.964 10.540 1.00 13.99 159 GLY B O 1
ATOM 4475 N N . ALA B 1 160 ? 51.402 5.843 12.128 1.00 13.08 160 ALA B N 1
ATOM 4476 C CA . ALA B 1 160 ? 51.328 6.933 13.100 1.00 16.71 160 ALA B CA 1
ATOM 4477 C C . ALA B 1 160 ? 52.407 6.800 14.162 1.00 12.41 160 ALA B C 1
ATOM 4478 O O . ALA B 1 160 ? 53.170 5.829 14.174 1.00 12.43 160 ALA B O 1
ATOM 4480 N N . VAL B 1 161 ? 52.466 7.784 15.058 1.00 9.84 161 VAL B N 1
ATOM 4481 C CA . VAL B 1 161 ? 53.395 7.745 16.171 1.00 7.81 161 VAL B CA 1
ATOM 4482 C C . VAL B 1 161 ? 52.594 7.805 17.465 1.00 13.35 161 VAL B C 1
ATOM 4483 O O . VAL B 1 161 ? 51.863 8.754 17.682 1.00 12.91 161 VAL B O 1
ATOM 4487 N N . CYS B 1 162 ? 52.724 6.800 18.322 1.00 13.70 162 CYS B N 1
ATOM 4488 C CA . CYS B 1 162 ? 51.793 6.675 19.441 1.00 19.13 162 CYS B CA 1
ATOM 4489 C C . CYS B 1 162 ? 52.490 6.736 20.799 1.00 18.36 162 CYS B C 1
ATOM 4490 O O . CYS B 1 162 ? 53.481 6.047 21.037 1.00 15.36 162 CYS B O 1
ATOM 4493 N N . ALA B 1 163 ? 51.940 7.551 21.696 1.00 16.15 163 ALA B N 1
ATOM 4494 C CA . ALA B 1 163 ? 52.514 7.722 23.023 1.00 18.01 163 ALA B CA 1
ATOM 4495 C C . ALA B 1 163 ? 51.776 6.873 24.049 1.00 27.57 163 ALA B C 1
ATOM 4496 O O . ALA B 1 163 ? 52.199 6.765 25.201 1.00 28.50 163 ALA B O 1
ATOM 4498 N N . ASP B 1 164 ? 50.663 6.280 23.634 1.00 22.24 164 ASP B N 1
ATOM 4499 C CA . ASP B 1 164 ? 49.842 5.516 24.557 1.00 23.34 164 ASP B CA 1
ATOM 4500 C C . ASP B 1 164 ? 49.142 4.371 23.848 1.00 23.26 164 ASP B C 1
ATOM 4501 O O . ASP B 1 164 ? 49.011 4.377 22.624 1.00 19.85 164 ASP B O 1
ATOM 4506 N N . ARG B 1 165 ? 48.698 3.394 24.631 1.00 21.12 165 ARG B N 1
ATOM 4507 C CA . ARG B 1 165 ? 48.118 2.176 24.098 1.00 23.15 165 ARG B CA 1
ATOM 4508 C C . ARG B 1 165 ? 46.814 2.440 23.364 1.00 22.93 165 ARG B C 1
ATOM 4509 O O . ARG B 1 165 ? 46.517 1.774 22.376 1.00 24.63 165 ARG B O 1
ATOM 4517 N N . ARG B 1 166 ? 46.046 3.418 23.838 1.00 21.54 166 ARG B N 1
ATOM 4518 C CA . ARG B 1 166 ? 44.759 3.715 23.231 1.00 25.36 166 ARG B CA 1
ATOM 4519 C C . ARG B 1 166 ? 44.926 4.090 21.769 1.00 23.79 166 ARG B C 1
ATOM 4520 O O . ARG B 1 166 ? 44.270 3.522 20.901 1.00 23.74 166 ARG B O 1
ATOM 4528 N N . ARG B 1 167 ? 45.815 5.034 21.484 1.00 21.94 167 ARG B N 1
ATOM 4529 C CA . ARG B 1 167 ? 46.048 5.395 20.091 1.00 22.21 167 ARG B CA 1
ATOM 4530 C C . ARG B 1 167 ? 46.743 4.286 19.296 1.00 19.52 167 ARG B C 1
ATOM 4531 O O . ARG B 1 167 ? 46.438 4.096 18.108 1.00 20.05 167 ARG B O 1
ATOM 4539 N N . ALA B 1 168 ? 47.664 3.561 19.929 1.00 20.93 168 ALA B N 1
ATOM 4540 C CA . ALA B 1 168 ? 48.318 2.440 19.255 1.00 19.75 168 ALA B CA 1
ATOM 4541 C C . ALA B 1 168 ? 47.284 1.391 18.880 1.00 20.49 168 ALA B C 1
ATOM 4542 O O . ALA B 1 168 ? 47.322 0.838 17.786 1.00 20.73 168 ALA B O 1
ATOM 4544 N N . HIS B 1 169 ? 46.362 1.115 19.794 1.00 22.53 169 HIS B N 1
ATOM 4545 C CA . HIS B 1 169 ? 45.336 0.123 19.510 1.00 21.99 169 HIS B CA 1
ATOM 4546 C C . HIS B 1 169 ? 44.538 0.542 18.283 1.00 21.93 169 HIS B C 1
ATOM 4547 O O . HIS B 1 169 ? 44.315 -0.267 17.380 1.00 24.60 169 HIS B O 1
ATOM 4554 N N . ARG B 1 170 ? 44.132 1.812 18.243 1.00 22.79 170 ARG B N 1
ATOM 4555 C CA . ARG B 1 170 ? 43.335 2.311 17.129 1.00 24.44 170 ARG B CA 1
ATOM 4556 C C . ARG B 1 170 ? 44.079 2.155 15.821 1.00 21.47 170 ARG B C 1
ATOM 4557 O O . ARG B 1 170 ? 43.539 1.632 14.849 1.00 23.22 170 ARG B O 1
ATOM 4565 N N . HIS B 1 171 ? 45.324 2.614 15.790 1.00 19.16 171 HIS B N 1
ATOM 4566 C CA . HIS B 1 171 ? 46.076 2.593 14.547 1.00 18.28 171 HIS B CA 1
ATOM 4567 C C . HIS B 1 171 ? 46.457 1.186 14.118 1.00 15.91 171 HIS B C 1
ATOM 4568 O O . HIS B 1 171 ? 46.503 0.898 12.930 1.00 19.00 171 HIS B O 1
ATOM 4575 N N . VAL B 1 172 ? 46.682 0.286 15.061 1.00 17.05 172 VAL B N 1
ATOM 4576 C CA . VAL B 1 172 ? 47.027 -1.075 14.662 1.00 19.93 172 VAL B CA 1
ATOM 4577 C C . VAL B 1 172 ? 45.809 -1.753 14.033 1.00 20.68 172 VAL B C 1
ATOM 4578 O O . VAL B 1 172 ? 45.913 -2.433 12.994 1.00 17.99 172 VAL B O 1
ATOM 4582 N N . THR B 1 173 ? 44.664 -1.543 14.674 1.00 20.82 173 THR B N 1
ATOM 4583 C CA . THR B 1 173 ? 43.382 -2.084 14.233 1.00 22.12 173 THR B CA 1
ATOM 4584 C C . THR B 1 173 ? 43.032 -1.629 12.827 1.00 26.74 173 THR B C 1
ATOM 4585 O O . THR B 1 173 ? 42.680 -2.445 11.970 1.00 27.68 173 THR B O 1
ATOM 4589 N N . ARG B 1 174 ? 43.120 -0.319 12.602 1.00 24.99 174 ARG B N 1
ATOM 4590 C CA . ARG B 1 174 ? 42.857 0.256 11.287 1.00 26.81 174 ARG B CA 1
ATOM 4591 C C . ARG B 1 174 ? 43.592 -0.511 10.196 1.00 27.83 174 ARG B C 1
ATOM 4592 O O . ARG B 1 174 ? 42.994 -0.935 9.205 1.00 29.48 174 ARG B O 1
ATOM 4600 N N . LEU B 1 175 ? 44.888 -0.723 10.399 1.00 22.25 175 LEU B N 1
ATOM 4601 C CA . LEU B 1 175 ? 45.719 -1.377 9.388 1.00 20.85 175 LEU B CA 1
ATOM 4602 C C . LEU B 1 175 ? 45.428 -2.871 9.269 1.00 23.63 175 LEU B C 1
ATOM 4603 O O . LEU B 1 175 ? 45.356 -3.399 8.161 1.00 25.78 175 LEU B O 1
ATOM 4608 N N . LEU B 1 176 ? 45.264 -3.549 10.401 1.00 19.12 176 LEU B N 1
ATOM 4609 C CA . LEU B 1 176 ? 44.947 -4.973 10.382 1.00 26.47 176 LEU B CA 1
ATOM 4610 C C . LEU B 1 176 ? 43.592 -5.238 9.700 1.00 27.42 176 LEU B C 1
ATOM 4611 O O . LEU B 1 176 ? 43.452 -6.185 8.934 1.00 30.03 176 LEU B O 1
ATOM 4616 N N . ASP B 1 177 ? 42.605 -4.389 9.974 1.00 29.26 177 ASP B N 1
ATOM 4617 C CA . ASP B 1 177 ? 41.285 -4.539 9.359 1.00 28.78 177 ASP B CA 1
ATOM 4618 C C . ASP B 1 177 ? 41.338 -4.290 7.858 1.00 30.97 177 ASP B C 1
ATOM 4619 O O . ASP B 1 177 ? 40.425 -4.665 7.127 1.00 31.74 177 ASP B O 1
ATOM 4624 N N . GLU B 1 178 ? 42.408 -3.657 7.395 1.00 28.63 178 GLU B N 1
ATOM 4625 C CA . GLU B 1 178 ? 42.606 -3.488 5.963 1.00 29.92 178 GLU B CA 1
ATOM 4626 C C . GLU B 1 178 ? 43.235 -4.738 5.368 1.00 28.96 178 GLU B C 1
ATOM 4627 O O . GLU B 1 178 ? 43.416 -4.836 4.156 1.00 36.15 178 GLU B O 1
ATOM 4633 N N . GLY B 1 179 ? 43.588 -5.688 6.228 1.00 28.19 179 GLY B N 1
ATOM 4634 C CA . GLY B 1 179 ? 44.201 -6.925 5.775 1.00 30.27 179 GLY B CA 1
ATOM 4635 C C . GLY B 1 179 ? 45.715 -6.891 5.649 1.00 30.53 179 GLY B C 1
ATOM 4636 O O . GLY B 1 179 ? 46.307 -7.785 5.050 1.00 29.27 179 GLY B O 1
ATOM 4637 N N . SER B 1 180 ? 46.343 -5.860 6.216 1.00 29.37 180 SER B N 1
ATOM 4638 C CA . SER B 1 180 ? 47.800 -5.699 6.177 1.00 27.39 180 SER B CA 1
ATOM 4639 C C . SER B 1 180 ? 48.416 -6.086 7.508 1.00 20.25 180 SER B C 1
ATOM 4640 O O . SER B 1 180 ? 47.806 -5.879 8.546 1.00 20.05 180 SER B O 1
ATOM 4643 N N . PRO B 1 181 ? 49.635 -6.631 7.482 1.00 18.03 181 PRO B N 1
ATOM 4644 C CA . PRO B 1 181 ? 50.336 -6.803 8.746 1.00 17.45 181 PRO B CA 1
ATOM 4645 C C . PRO B 1 181 ? 50.905 -5.443 9.189 1.00 18.07 181 PRO B C 1
ATOM 4646 O O . PRO B 1 181 ? 50.989 -4.514 8.378 1.00 14.77 181 PRO B O 1
ATOM 4650 N N . VAL B 1 182 ? 51.291 -5.348 10.453 1.00 17.15 182 VAL B N 1
ATOM 4651 C CA . VAL B 1 182 ? 51.745 -4.092 11.045 1.00 14.70 182 VAL B CA 1
ATOM 4652 C C . VAL B 1 182 ? 53.137 -4.288 11.638 1.00 17.64 182 VAL B C 1
ATOM 4653 O O . VAL B 1 182 ? 53.439 -5.359 12.169 1.00 17.01 182 VAL B O 1
ATOM 4657 N N . ILE B 1 183 ? 53.983 -3.266 11.563 1.00 14.31 183 ILE B N 1
ATOM 4658 C CA . ILE B 1 183 ? 55.212 -3.300 12.329 1.00 15.03 183 ILE B CA 1
ATOM 4659 C C . ILE B 1 183 ? 55.232 -2.179 13.397 1.00 16.46 183 ILE B C 1
ATOM 4660 O O . ILE B 1 183 ? 54.872 -1.025 13.137 1.00 13.86 183 ILE B O 1
ATOM 4665 N N . LEU B 1 184 ? 55.587 -2.562 14.620 1.00 15.01 184 LEU B N 1
ATOM 4666 C CA . LEU B 1 184 ? 55.788 -1.606 15.708 1.00 15.32 184 LEU B CA 1
ATOM 4667 C C . LEU B 1 184 ? 57.278 -1.381 15.900 1.00 18.00 184 LEU B C 1
ATOM 4668 O O . LEU B 1 184 ? 58.049 -2.347 15.931 1.00 14.94 184 LEU B O 1
ATOM 4673 N N . LYS B 1 185 ? 57.684 -0.119 16.034 1.00 13.06 185 LYS B N 1
ATOM 4674 C CA . LYS B 1 185 ? 59.099 0.210 16.156 1.00 13.25 185 LYS B CA 1
ATOM 4675 C C . LYS B 1 185 ? 59.376 1.087 17.380 1.00 13.47 185 LYS B C 1
ATOM 4676 O O . LYS B 1 185 ? 58.730 2.120 17.563 1.00 12.78 185 LYS B O 1
ATOM 4682 N N . GLN B 1 186 ? 60.319 0.666 18.215 1.00 13.28 186 GLN B N 1
ATOM 4683 C CA . GLN B 1 186 ? 60.851 1.528 19.268 1.00 14.11 186 GLN B CA 1
ATOM 4684 C C . GLN B 1 186 ? 61.391 2.806 18.647 1.00 14.89 186 GLN B C 1
ATOM 4685 O O . GLN B 1 186 ? 62.124 2.741 17.664 1.00 11.99 186 GLN B O 1
ATOM 4691 N N . ASP B 1 187 ? 61.027 3.961 19.208 1.00 11.63 187 ASP B N 1
ATOM 4692 C CA . ASP B 1 187 ? 61.471 5.249 18.665 1.00 14.98 187 ASP B CA 1
ATOM 4693 C C . ASP B 1 187 ? 62.978 5.253 18.400 1.00 13.64 187 ASP B C 1
ATOM 4694 O O . ASP B 1 187 ? 63.433 5.604 17.304 1.00 10.63 187 ASP B O 1
ATOM 4699 N N . TYR B 1 188 ? 63.737 4.852 19.415 1.00 10.99 188 TYR B N 1
ATOM 4700 C CA . TYR B 1 188 ? 65.187 4.946 19.347 1.00 13.32 188 TYR B CA 1
ATOM 4701 C C . TYR B 1 188 ? 65.841 3.583 19.169 1.00 14.03 188 TYR B C 1
ATOM 4702 O O . TYR B 1 188 ? 67.004 3.401 19.499 1.00 16.30 188 TYR B O 1
ATOM 4711 N N . GLY B 1 189 ? 65.092 2.622 18.645 1.00 16.45 189 GLY B N 1
ATOM 4712 C CA . GLY B 1 189 ? 65.633 1.289 18.449 1.00 17.35 189 GLY B CA 1
ATOM 4713 C C . GLY B 1 189 ? 66.845 1.303 17.532 1.00 16.52 189 GLY B C 1
ATOM 4714 O O . GLY B 1 189 ? 66.923 2.087 16.586 1.00 15.11 189 GLY B O 1
ATOM 4715 N N . SER B 1 190 ? 67.813 0.451 17.830 1.00 21.28 190 SER B N 1
ATOM 4716 C CA . SER B 1 190 ? 68.939 0.262 16.934 1.00 25.70 190 SER B CA 1
ATOM 4717 C C . SER B 1 190 ? 68.746 -1.059 16.192 1.00 26.55 190 SER B C 1
ATOM 4718 O O . SER B 1 190 ? 68.862 -2.144 16.773 1.00 30.54 190 SER B O 1
ATOM 4721 N N . GLY B 1 191 ? 68.425 -0.968 14.912 1.00 32.72 191 GLY B N 1
ATOM 4722 C CA . GLY B 1 191 ? 68.211 -2.155 14.114 1.00 28.73 191 GLY B CA 1
ATOM 4723 C C . GLY B 1 191 ? 66.908 -2.887 14.388 1.00 28.14 191 GLY B C 1
ATOM 4724 O O . GLY B 1 191 ? 66.033 -2.405 15.111 1.00 27.01 191 GLY B O 1
ATOM 4725 N N . SER B 1 192 ? 66.804 -4.079 13.811 1.00 25.58 192 SER B N 1
ATOM 4726 C CA . SER B 1 192 ? 65.561 -4.850 13.780 1.00 24.41 192 SER B CA 1
ATOM 4727 C C . SER B 1 192 ? 65.149 -5.342 15.160 1.00 22.87 192 SER B C 1
ATOM 4728 O O . SER B 1 192 ? 63.991 -5.693 15.391 1.00 22.51 192 SER B O 1
ATOM 4731 N N . ASP B 1 193 ? 66.099 -5.349 16.084 1.00 19.46 193 ASP B N 1
ATOM 4732 C CA . ASP B 1 193 ? 65.845 -5.837 17.433 1.00 25.95 193 ASP B CA 1
ATOM 4733 C C . ASP B 1 193 ? 64.854 -4.963 18.200 1.00 23.39 193 ASP B C 1
ATOM 4734 O O . ASP B 1 193 ? 64.331 -5.374 19.236 1.00 25.80 193 ASP B O 1
ATOM 4739 N N . GLY B 1 194 ? 64.606 -3.759 17.692 1.00 23.40 194 GLY B N 1
ATOM 4740 C CA . GLY B 1 194 ? 63.677 -2.836 18.326 1.00 17.40 194 GLY B CA 1
ATOM 4741 C C . GLY B 1 194 ? 62.286 -2.862 17.714 1.00 21.30 194 GLY B C 1
ATOM 4742 O O . GLY B 1 194 ? 61.428 -2.038 18.058 1.00 15.15 194 GLY B O 1
ATOM 4743 N N . ASN B 1 195 ? 62.050 -3.815 16.812 1.00 18.44 195 ASN B N 1
ATOM 4744 C CA . ASN B 1 195 ? 60.757 -3.905 16.127 1.00 16.52 195 ASN B CA 1
ATOM 4745 C C . ASN B 1 195 ? 60.099 -5.271 16.289 1.00 17.95 195 ASN B C 1
ATOM 4746 O O . ASN B 1 195 ? 60.792 -6.289 16.385 1.00 16.95 195 ASN B O 1
ATOM 4751 N N . GLU B 1 196 ? 58.782 -5.293 16.284 1.00 15.41 196 GLU B N 1
ATOM 4752 C CA . GLU B 1 196 ? 58.005 -6.489 16.204 1.00 15.36 196 GLU B CA 1
ATOM 4753 C C . GLU B 1 196 ? 56.875 -6.357 15.177 1.00 18.21 196 GLU B C 1
ATOM 4754 O O . GLU B 1 196 ? 56.288 -5.301 15.050 1.00 15.81 196 GLU B O 1
ATOM 4760 N N . ILE B 1 197 ? 56.592 -7.455 14.494 1.00 14.43 197 ILE B N 1
ATOM 4761 C CA . ILE B 1 197 ? 55.523 -7.506 13.496 1.00 15.58 197 ILE B CA 1
ATOM 4762 C C . ILE B 1 197 ? 54.245 -8.128 14.073 1.00 16.35 197 ILE B C 1
ATOM 4763 O O . ILE B 1 197 ? 54.305 -9.132 14.799 1.00 18.97 197 ILE B O 1
ATOM 4768 N N . LEU B 1 198 ? 53.099 -7.509 13.777 1.00 12.81 198 LEU B N 1
ATOM 4769 C CA . LEU B 1 198 ? 51.804 -8.012 14.207 1.00 16.24 198 LEU B CA 1
ATOM 4770 C C . LEU B 1 198 ? 51.017 -8.414 12.962 1.00 18.70 198 LEU B C 1
ATOM 4771 O O . LEU B 1 198 ? 51.053 -7.707 11.961 1.00 15.52 198 LEU B O 1
ATOM 4776 N N . SER B 1 199 ? 50.288 -9.523 13.030 1.00 19.74 199 SER B N 1
ATOM 4777 C CA . SER B 1 199 ? 49.664 -10.078 11.831 1.00 18.49 199 SER B CA 1
ATOM 4778 C C . SER B 1 199 ? 48.469 -10.964 12.185 1.00 19.68 199 SER B C 1
ATOM 4779 O O . SER B 1 199 ? 48.450 -11.578 13.254 1.00 19.61 199 SER B O 1
ATOM 4782 N N . ARG B 1 200 ? 47.478 -11.022 11.296 1.00 22.52 200 ARG B N 1
ATOM 4783 C CA . ARG B 1 200 ? 46.397 -11.999 11.415 1.00 27.59 200 ARG B CA 1
ATOM 4784 C C . ARG B 1 200 ? 46.910 -13.403 11.099 1.00 21.24 200 ARG B C 1
ATOM 4785 O O . ARG B 1 200 ? 46.413 -14.405 11.615 1.00 24.95 200 ARG B O 1
ATOM 4793 N N . THR B 1 201 ? 47.916 -13.467 10.247 1.00 18.15 201 THR B N 1
ATOM 4794 C CA . THR B 1 201 ? 48.417 -14.750 9.777 1.00 23.79 201 THR B CA 1
ATOM 4795 C C . THR B 1 201 ? 49.845 -15.015 10.222 1.00 24.01 201 THR B C 1
ATOM 4796 O O . THR B 1 201 ? 50.675 -14.102 10.228 1.00 28.92 201 THR B O 1
ATOM 4800 N N . PRO B 1 202 ? 50.140 -16.271 10.587 1.00 24.65 202 PRO B N 1
ATOM 4801 C CA . PRO B 1 202 ? 51.488 -16.675 11.005 1.00 26.09 202 PRO B CA 1
ATOM 4802 C C . PRO B 1 202 ? 52.381 -16.987 9.814 1.00 23.19 202 PRO B C 1
ATOM 4803 O O . PRO B 1 202 ? 51.871 -17.170 8.708 1.00 23.50 202 PRO B O 1
ATOM 4807 N N . GLY B 1 203 ? 53.693 -17.027 10.026 1.00 23.53 203 GLY B N 1
ATOM 4808 C CA . GLY B 1 203 ? 54.610 -17.486 8.994 1.00 22.29 203 GLY B CA 1
ATOM 4809 C C . GLY B 1 203 ? 55.268 -16.412 8.152 1.00 19.69 203 GLY B C 1
ATOM 4810 O O . GLY B 1 203 ? 56.104 -16.718 7.303 1.00 20.76 203 GLY B O 1
ATOM 4811 N N . LEU B 1 204 ? 54.893 -15.156 8.380 1.00 21.29 204 LEU B N 1
ATOM 4812 C CA . LEU B 1 204 ? 55.513 -14.024 7.678 1.00 20.79 204 LEU B CA 1
ATOM 4813 C C . LEU B 1 204 ? 57.024 -14.035 7.781 1.00 18.80 204 LEU B C 1
ATOM 4814 O O . LEU B 1 204 ? 57.577 -14.454 8.798 1.00 23.48 204 LEU B O 1
ATOM 4819 N N . ALA B 1 205 ? 57.689 -13.562 6.732 1.00 19.61 205 ALA B N 1
ATOM 4820 C CA . ALA B 1 205 ? 59.138 -13.409 6.757 1.00 24.42 205 ALA B CA 1
ATOM 4821 C C . ALA B 1 205 ? 59.532 -12.298 7.738 1.00 24.12 205 ALA B C 1
ATOM 4822 O O . ALA B 1 205 ? 59.057 -11.169 7.604 1.00 24.90 205 ALA B O 1
ATOM 4824 N N . LEU B 1 206 ? 60.398 -12.614 8.706 1.00 26.93 206 LEU B N 1
ATOM 4825 C CA . LEU B 1 206 ? 60.827 -11.635 9.718 1.00 27.05 206 LEU B CA 1
ATOM 4826 C C . LEU B 1 206 ? 61.908 -10.704 9.208 1.00 29.29 206 LEU B C 1
ATOM 4827 O O . LEU B 1 206 ? 63.010 -10.661 9.757 1.00 36.96 206 LEU B O 1
ATOM 4832 N N . ARG B 1 207 ? 61.612 -9.969 8.150 1.00 23.97 207 ARG B N 1
ATOM 4833 C CA . ARG B 1 207 ? 62.579 -9.026 7.633 1.00 23.07 207 ARG B CA 1
ATOM 4834 C C . ARG B 1 207 ? 62.462 -7.743 8.435 1.00 30.87 207 ARG B C 1
ATOM 4835 O O . ARG B 1 207 ? 61.386 -7.166 8.526 1.00 32.74 207 ARG B O 1
ATOM 4843 N N . GLY B 1 208 ? 63.568 -7.329 9.046 1.00 25.84 208 GLY B N 1
ATOM 4844 C CA . GLY B 1 208 ? 63.614 -6.093 9.804 1.00 32.88 208 GLY B CA 1
ATOM 4845 C C . GLY B 1 208 ? 62.930 -6.101 11.164 1.00 29.80 208 GLY B C 1
ATOM 4846 O O . GLY B 1 208 ? 62.599 -5.035 11.678 1.00 28.01 208 GLY B O 1
ATOM 4847 N N . ALA B 1 209 ? 62.750 -7.277 11.769 1.00 27.82 209 ALA B N 1
ATOM 4848 C CA . ALA B 1 209 ? 62.140 -7.343 13.096 1.00 23.84 209 ALA B CA 1
ATOM 4849 C C . ALA B 1 209 ? 62.559 -8.577 13.905 1.00 24.60 209 ALA B C 1
ATOM 4850 O O . ALA B 1 209 ? 63.056 -9.552 13.356 1.00 28.45 209 ALA B O 1
ATOM 4852 N N . ARG B 1 210 ? 62.342 -8.499 15.219 1.00 23.41 210 ARG B N 1
ATOM 4853 C CA . ARG B 1 210 ? 62.749 -9.513 16.199 1.00 29.66 210 ARG B CA 1
ATOM 4854 C C . ARG B 1 210 ? 61.806 -10.711 16.270 1.00 34.12 210 ARG B C 1
ATOM 4855 O O . ARG B 1 210 ? 62.224 -11.827 16.558 1.00 35.12 210 ARG B O 1
ATOM 4863 N N . ALA B 1 211 ? 60.530 -10.476 15.998 1.00 28.64 211 ALA B N 1
ATOM 4864 C CA . ALA B 1 211 ? 59.514 -11.494 16.207 1.00 26.75 211 ALA B CA 1
ATOM 4865 C C . ALA B 1 211 ? 58.216 -11.114 15.530 1.00 26.02 211 ALA B C 1
ATOM 4866 O O . ALA B 1 211 ? 57.996 -9.956 15.166 1.00 21.59 211 ALA B O 1
ATOM 4868 N N . LEU B 1 212 ? 57.358 -12.111 15.368 1.00 22.87 212 LEU B N 1
ATOM 4869 C CA . LEU B 1 212 ? 56.054 -11.937 14.770 1.00 19.65 212 LEU B CA 1
ATOM 4870 C C . LEU B 1 212 ? 55.012 -12.298 15.810 1.00 22.30 212 LEU B C 1
ATOM 4871 O O . LEU B 1 212 ? 55.134 -13.325 16.469 1.00 25.16 212 LEU B O 1
ATOM 4876 N N . ARG B 1 213 ? 53.995 -11.458 15.970 1.00 20.30 213 ARG B N 1
ATOM 4877 C CA . ARG B 1 213 ? 52.910 -11.786 16.885 1.00 21.79 213 ARG B CA 1
ATOM 4878 C C . ARG B 1 213 ? 51.597 -11.916 16.120 1.00 25.09 213 ARG B C 1
ATOM 4879 O O . ARG B 1 213 ? 51.128 -10.954 15.492 1.00 21.59 213 ARG B O 1
ATOM 4887 N N . VAL B 1 214 ? 51.009 -13.108 16.179 1.00 23.39 214 VAL B N 1
ATOM 4888 C CA . VAL B 1 214 ? 49.715 -13.361 15.553 1.00 22.79 214 VAL B CA 1
ATOM 4889 C C . VAL B 1 214 ? 48.564 -12.933 16.474 1.00 23.15 214 VAL B C 1
ATOM 4890 O O . VAL B 1 214 ? 48.425 -13.442 17.586 1.00 27.16 214 VAL B O 1
ATOM 4894 N N . LEU B 1 215 ? 47.749 -11.989 16.013 1.00 20.41 215 LEU B N 1
ATOM 4895 C CA . LEU B 1 215 ? 46.632 -11.480 16.813 1.00 24.37 215 LEU B CA 1
ATOM 4896 C C . LEU B 1 215 ? 45.312 -11.654 16.074 1.00 28.77 215 LEU B C 1
ATOM 4897 O O . LEU B 1 215 ? 45.148 -11.163 14.954 1.00 27.59 215 LEU B O 1
ATOM 4902 N N . ALA B 1 216 ? 44.368 -12.346 16.710 1.00 28.83 216 ALA B N 1
ATOM 4903 C CA . ALA B 1 216 ? 43.097 -12.696 16.072 1.00 29.20 216 ALA B CA 1
ATOM 4904 C C . ALA B 1 216 ? 42.111 -11.537 16.011 1.00 30.31 216 ALA B C 1
ATOM 4905 O O . ALA B 1 216 ? 41.431 -11.354 15.000 1.00 31.81 216 ALA B O 1
ATOM 4907 N N . ASP B 1 217 ? 42.030 -10.762 17.090 1.00 29.64 217 ASP B N 1
ATOM 4908 C CA . ASP B 1 217 ? 41.032 -9.698 17.198 1.00 29.71 217 ASP B CA 1
ATOM 4909 C C . ASP B 1 217 ? 41.426 -8.623 18.208 1.00 30.08 217 ASP B C 1
ATOM 4910 O O . ASP B 1 217 ? 42.536 -8.629 18.733 1.00 28.07 217 ASP B O 1
ATOM 4915 N N . SER B 1 218 ? 40.482 -7.734 18.499 1.00 28.38 218 SER B N 1
ATOM 4916 C CA . SER B 1 218 ? 40.729 -6.583 19.359 1.00 31.44 218 SER B CA 1
ATOM 4917 C C . SER B 1 218 ? 41.129 -6.989 20.779 1.00 32.31 218 SER B C 1
ATOM 4918 O O . SER B 1 218 ? 41.956 -6.329 21.413 1.00 31.03 218 SER B O 1
ATOM 4921 N N . ALA B 1 219 ? 40.554 -8.080 21.276 1.00 31.87 219 ALA B N 1
ATOM 4922 C CA . ALA B 1 219 ? 40.882 -8.560 22.618 1.00 31.28 219 ALA B CA 1
ATOM 4923 C C . ALA B 1 219 ? 42.319 -9.070 22.693 1.00 30.81 219 ALA B C 1
ATOM 4924 O O . ALA B 1 219 ? 43.010 -8.855 23.695 1.00 29.28 219 ALA B O 1
ATOM 4926 N N . ALA B 1 220 ? 42.763 -9.752 21.639 1.00 28.58 220 ALA B N 1
ATOM 4927 C CA . ALA B 1 220 ? 44.128 -10.267 21.601 1.00 28.24 220 ALA B CA 1
ATOM 4928 C C . ALA B 1 220 ? 45.136 -9.110 21.559 1.00 24.50 220 ALA B C 1
ATOM 4929 O O . ALA B 1 220 ? 46.201 -9.178 22.157 1.00 28.61 220 ALA B O 1
ATOM 4931 N N . LEU B 1 221 ? 44.777 -8.047 20.850 1.00 26.08 221 LEU B N 1
ATOM 4932 C CA . LEU B 1 221 ? 45.614 -6.858 20.757 1.00 28.32 221 LEU B CA 1
ATOM 4933 C C . LEU B 1 221 ? 45.718 -6.133 22.108 1.00 29.94 221 LEU B C 1
ATOM 4934 O O . LEU B 1 221 ? 46.793 -5.648 22.471 1.00 26.35 221 LEU B O 1
ATOM 4939 N N . ASP B 1 222 ? 44.602 -6.060 22.840 1.00 27.20 222 ASP B N 1
ATOM 4940 C CA . ASP B 1 222 ? 44.595 -5.523 24.202 1.00 29.15 222 ASP B CA 1
ATOM 4941 C C . ASP B 1 222 ? 45.607 -6.245 25.075 1.00 30.42 222 ASP B C 1
ATOM 4942 O O . ASP B 1 222 ? 46.393 -5.625 25.801 1.00 28.34 222 ASP B O 1
ATOM 4947 N N . ALA B 1 223 ? 45.564 -7.568 25.006 1.00 28.22 223 ALA B N 1
ATOM 4948 C CA . ALA B 1 223 ? 46.444 -8.410 25.797 1.00 26.99 223 ALA B CA 1
ATOM 4949 C C . ALA B 1 223 ? 47.906 -8.262 25.372 1.00 27.20 223 ALA B C 1
ATOM 4950 O O . ALA B 1 223 ? 48.803 -8.263 26.214 1.00 30.34 223 ALA B O 1
ATOM 4952 N N . TYR B 1 224 ? 48.149 -8.158 24.066 1.00 27.14 224 TYR B N 1
ATOM 4953 C CA . TYR B 1 224 ? 49.512 -7.982 23.580 1.00 26.84 224 TYR B CA 1
ATOM 4954 C C . TYR B 1 224 ? 50.065 -6.623 24.024 1.00 25.88 224 TYR B C 1
ATOM 4955 O O . TYR B 1 224 ? 51.204 -6.520 24.482 1.00 22.12 224 TYR B O 1
ATOM 4964 N N . LEU B 1 225 ? 49.255 -5.579 23.876 1.00 26.90 225 LEU B N 1
ATOM 4965 C CA . LEU B 1 225 ? 49.698 -4.226 24.202 1.00 24.69 225 LEU B CA 1
ATOM 4966 C C . LEU B 1 225 ? 49.907 -4.083 25.692 1.00 30.23 225 LEU B C 1
ATOM 4967 O O . LEU B 1 225 ? 50.859 -3.446 26.138 1.00 29.44 225 LEU B O 1
ATOM 4972 N N . ASP B 1 226 ? 49.023 -4.692 26.474 1.00 32.04 226 ASP B N 1
ATOM 4973 C CA . ASP B 1 226 ? 49.167 -4.637 27.921 1.00 31.21 226 ASP B CA 1
ATOM 4974 C C . ASP B 1 226 ? 50.425 -5.360 28.402 1.00 30.70 226 ASP B C 1
ATOM 4975 O O . ASP B 1 226 ? 50.947 -5.060 29.473 1.00 36.42 226 ASP B O 1
ATOM 4980 N N . GLU B 1 227 ? 50.937 -6.284 27.599 1.00 27.94 227 GLU B N 1
ATOM 4981 C CA . GLU B 1 227 ? 52.093 -7.070 28.013 1.00 30.59 227 GLU B CA 1
ATOM 4982 C C . GLU B 1 227 ? 53.433 -6.573 27.421 1.00 30.96 227 GLU B C 1
ATOM 4983 O O . GLU B 1 227 ? 54.488 -6.722 28.055 1.00 29.01 227 GLU B O 1
ATOM 4989 N N . ARG B 1 228 ? 53.406 -5.953 26.259 1.00 22.64 228 ARG B N 1
ATOM 4990 C CA . ARG B 1 228 ? 54.617 -5.532 25.582 1.00 26.65 228 ARG B CA 1
ATOM 4991 C C . ARG B 1 228 ? 54.896 -4.040 25.601 1.00 22.85 228 ARG B C 1
ATOM 4992 O O . ARG B 1 228 ? 55.922 -3.608 25.209 1.00 22.51 228 ARG B O 1
ATOM 5000 N N . TRP B 1 229 ? 53.945 -3.282 26.059 1.00 20.89 229 TRP B N 1
ATOM 5001 C CA . TRP B 1 229 ? 54.040 -1.829 25.997 1.00 23.64 229 TRP B CA 1
ATOM 5002 C C . TRP B 1 229 ? 55.275 -1.321 26.719 1.00 17.93 229 TRP B C 1
ATOM 5003 O O . TRP B 1 229 ? 55.971 -0.444 26.221 1.00 21.35 229 TRP B O 1
ATOM 5014 N N . ASP B 1 230 ? 55.542 -1.885 27.892 1.00 20.33 230 ASP B N 1
ATOM 5015 C CA . ASP B 1 230 ? 56.723 -1.510 28.665 1.00 24.78 230 ASP B CA 1
ATOM 5016 C C . ASP B 1 230 ? 57.988 -1.725 27.851 1.00 24.23 230 ASP B C 1
ATOM 5017 O O . ASP B 1 230 ? 58.852 -0.850 27.786 1.00 22.40 230 ASP B O 1
ATOM 5022 N N . TRP B 1 231 ? 58.091 -2.882 27.209 1.00 22.23 231 TRP B N 1
ATOM 5023 C CA . TRP B 1 231 ? 59.221 -3.124 26.329 1.00 22.54 231 TRP B CA 1
ATOM 5024 C C . TRP B 1 231 ? 59.233 -2.141 25.159 1.00 20.10 231 TRP B C 1
ATOM 5025 O O . TRP B 1 231 ? 60.265 -1.557 24.854 1.00 19.45 231 TRP B O 1
ATOM 5036 N N . LEU B 1 232 ? 58.083 -1.964 24.514 1.00 18.90 232 LEU B N 1
ATOM 5037 C CA . LEU B 1 232 ? 57.965 -1.095 23.345 1.00 16.90 232 LEU B CA 1
ATOM 5038 C C . LEU B 1 232 ? 58.356 0.361 23.604 1.00 17.35 232 LEU B C 1
ATOM 5039 O O . LEU B 1 232 ? 58.927 1.025 22.732 1.00 15.91 232 LEU B O 1
ATOM 5044 N N . THR B 1 233 ? 58.006 0.864 24.785 1.00 17.20 233 THR B N 1
ATOM 5045 C CA . THR B 1 233 ? 58.284 2.247 25.162 1.00 19.76 233 THR B CA 1
ATOM 5046 C C . THR B 1 233 ? 59.576 2.425 25.965 1.00 19.76 233 THR B C 1
ATOM 5047 O O . THR B 1 233 ? 59.856 3.528 26.440 1.00 19.12 233 THR B O 1
ATOM 5051 N N . GLU B 1 234 ? 60.340 1.347 26.131 1.00 20.13 234 GLU B N 1
ATOM 5052 C CA . GLU B 1 234 ? 61.544 1.368 26.970 1.00 21.91 234 GLU B CA 1
ATOM 5053 C C . GLU B 1 234 ? 61.226 1.836 28.391 1.00 26.41 234 GLU B C 1
ATOM 5054 O O . GLU B 1 234 ? 61.823 2.797 28.906 1.00 24.46 234 GLU B O 1
ATOM 5060 N N . GLY B 1 235 ? 60.267 1.162 29.015 1.00 24.10 235 GLY B N 1
ATOM 5061 C CA . GLY B 1 235 ? 59.841 1.513 30.357 1.00 28.25 235 GLY B CA 1
ATOM 5062 C C . GLY B 1 235 ? 59.097 2.833 30.461 1.00 28.02 235 GLY B C 1
ATOM 5063 O O . GLY B 1 235 ? 59.209 3.532 31.469 1.00 33.77 235 GLY B O 1
ATOM 5064 N N . GLY B 1 236 ? 58.338 3.186 29.427 1.00 25.71 236 GLY B N 1
ATOM 5065 C CA . GLY B 1 236 ? 57.518 4.389 29.466 1.00 20.83 236 GLY B CA 1
ATOM 5066 C C . GLY B 1 236 ? 58.249 5.657 29.064 1.00 25.03 236 GLY B C 1
ATOM 5067 O O . GLY B 1 236 ? 57.728 6.762 29.221 1.00 26.67 236 GLY B O 1
ATOM 5068 N N . ARG B 1 237 ? 59.455 5.492 28.529 1.00 20.44 237 ARG B N 1
ATOM 5069 C CA . ARG B 1 237 ? 60.324 6.612 28.165 1.00 18.31 237 ARG B CA 1
ATOM 5070 C C . ARG B 1 237 ? 60.046 7.231 26.803 1.00 20.87 237 ARG B C 1
ATOM 5071 O O . ARG B 1 237 ? 60.191 8.448 26.628 1.00 22.54 237 ARG B O 1
ATOM 5079 N N . HIS B 1 238 ? 59.677 6.399 25.830 1.00 17.63 238 HIS B N 1
ATOM 5080 C CA . HIS B 1 238 ? 59.623 6.849 24.447 1.00 14.77 238 HIS B CA 1
ATOM 5081 C C . HIS B 1 238 ? 58.352 6.366 23.739 1.00 15.82 238 HIS B C 1
ATOM 5082 O O . HIS B 1 238 ? 57.703 5.418 24.174 1.00 12.20 238 HIS B O 1
ATOM 5089 N N . ARG B 1 239 ? 58.041 7.007 22.620 1.00 13.43 239 ARG B N 1
ATOM 5090 C CA . ARG B 1 239 ? 56.866 6.678 21.842 1.00 15.00 239 ARG B CA 1
ATOM 5091 C C . ARG B 1 239 ? 57.143 5.494 20.925 1.00 13.94 239 ARG B C 1
ATOM 5092 O O . ARG B 1 239 ? 58.290 5.040 20.797 1.00 12.94 239 ARG B O 1
ATOM 5100 N N . VAL B 1 240 ? 56.076 4.996 20.299 1.00 15.79 240 VAL B N 1
ATOM 5101 C CA . VAL B 1 240 ? 56.149 3.799 19.470 1.00 14.55 240 VAL B CA 1
ATOM 5102 C C . VAL B 1 240 ? 55.620 4.079 18.066 1.00 15.76 240 VAL B C 1
ATOM 5103 O O . VAL B 1 240 ? 54.529 4.625 17.911 1.00 15.65 240 VAL B O 1
ATOM 5107 N N . VAL B 1 241 ? 56.386 3.727 17.041 1.00 9.53 241 VAL B N 1
ATOM 5108 C CA . VAL B 1 241 ? 55.919 3.971 15.695 1.00 12.39 241 VAL B CA 1
ATOM 5109 C C . VAL B 1 241 ? 55.055 2.773 15.260 1.00 13.10 241 VAL B C 1
ATOM 5110 O O . VAL B 1 241 ? 55.413 1.608 15.496 1.00 14.16 241 VAL B O 1
ATOM 5114 N N . VAL B 1 242 ? 53.908 3.073 14.668 1.00 12.48 242 VAL B N 1
ATOM 5115 C CA . VAL B 1 242 ? 53.016 2.046 14.118 1.00 13.08 242 VAL B CA 1
ATOM 5116 C C . VAL B 1 242 ? 52.938 2.236 12.622 1.00 14.09 242 VAL B C 1
ATOM 5117 O O . VAL B 1 242 ? 52.522 3.298 12.175 1.00 16.21 242 VAL B O 1
ATOM 5121 N N . GLU B 1 243 ? 53.343 1.251 11.826 1.00 14.88 243 GLU B N 1
ATOM 5122 C CA . GLU B 1 243 ? 53.118 1.409 10.394 1.00 16.52 243 GLU B CA 1
ATOM 5123 C C . GLU B 1 243 ? 52.792 0.112 9.656 1.00 16.82 243 GLU B C 1
ATOM 5124 O O . GLU B 1 243 ? 52.993 -0.993 10.161 1.00 13.58 243 GLU B O 1
ATOM 5130 N N . ARG B 1 244 ? 52.276 0.274 8.448 1.00 13.98 244 ARG B N 1
ATOM 5131 C CA . ARG B 1 244 ? 51.967 -0.878 7.614 1.00 16.74 244 ARG B CA 1
ATOM 5132 C C . ARG B 1 244 ? 53.255 -1.611 7.262 1.00 15.66 244 ARG B C 1
ATOM 5133 O O . ARG B 1 244 ? 54.247 -0.983 6.889 1.00 14.49 244 ARG B O 1
ATOM 5141 N N . TYR B 1 245 ? 53.244 -2.933 7.404 1.00 16.12 245 TYR B N 1
ATOM 5142 C CA . TYR B 1 245 ? 54.382 -3.766 7.034 1.00 16.06 245 TYR B CA 1
ATOM 5143 C C . TYR B 1 245 ? 54.188 -4.420 5.662 1.00 20.89 245 TYR B C 1
ATOM 5144 O O . TYR B 1 245 ? 53.084 -4.854 5.330 1.00 16.03 245 TYR B O 1
ATOM 5153 N N . HIS B 1 246 ? 55.264 -4.497 4.881 1.00 18.84 246 HIS B N 1
ATOM 5154 C CA . HIS B 1 246 ? 55.233 -5.103 3.547 1.00 23.78 246 HIS B CA 1
ATOM 5155 C C . HIS B 1 246 ? 56.149 -6.324 3.441 1.00 22.26 246 HIS B C 1
ATOM 5156 O O . HIS B 1 246 ? 57.347 -6.176 3.218 1.00 22.39 246 HIS B O 1
ATOM 5163 N N . PRO B 1 247 ? 55.585 -7.531 3.599 1.00 20.50 247 PRO B N 1
ATOM 5164 C CA . PRO B 1 247 ? 56.338 -8.792 3.498 1.00 24.30 247 PRO B CA 1
ATOM 5165 C C . PRO B 1 247 ? 56.949 -8.966 2.107 1.00 19.91 247 PRO B C 1
ATOM 5166 O O . PRO B 1 247 ? 56.358 -8.480 1.141 1.00 22.35 247 PRO B O 1
ATOM 5170 N N . GLY B 1 248 ? 58.110 -9.611 2.018 1.00 28.62 248 GLY B N 1
ATOM 5171 C CA . GLY B 1 248 ? 58.722 -9.913 0.732 1.00 27.45 248 GLY B CA 1
ATOM 5172 C C . GLY B 1 248 ? 59.278 -8.706 -0.011 1.00 34.19 248 GLY B C 1
ATOM 5173 O O . GLY B 1 248 ? 59.553 -8.777 -1.213 1.00 25.22 248 GLY B O 1
ATOM 5174 N N . SER B 1 249 ? 59.432 -7.591 0.701 1.00 26.18 249 SER B N 1
ATOM 5175 C CA . SER B 1 249 ? 60.001 -6.385 0.113 1.00 24.18 249 SER B CA 1
ATOM 5176 C C . SER B 1 249 ? 61.524 -6.449 0.184 1.00 24.49 249 SER B C 1
ATOM 5177 O O . SER B 1 249 ? 62.082 -7.047 1.097 1.00 26.99 249 SER B O 1
ATOM 5180 N N . ARG B 1 250 ? 62.192 -5.828 -0.778 1.00 19.88 250 ARG B N 1
ATOM 5181 C CA . ARG B 1 250 ? 63.642 -5.704 -0.729 1.00 21.51 250 ARG B CA 1
ATOM 5182 C C . ARG B 1 250 ? 63.975 -4.367 -0.074 1.00 20.80 250 ARG B C 1
ATOM 5183 O O . ARG B 1 250 ? 63.217 -3.407 -0.227 1.00 21.85 250 ARG B O 1
ATOM 5191 N N . ALA B 1 251 ? 65.094 -4.310 0.647 1.00 24.15 251 ALA B N 1
ATOM 5192 C CA . ALA B 1 251 ? 65.457 -3.125 1.435 1.00 16.82 251 ALA B CA 1
ATOM 5193 C C . ALA B 1 251 ? 66.666 -2.405 0.854 1.00 20.62 251 ALA B C 1
ATOM 5194 O O . ALA B 1 251 ? 67.693 -3.025 0.554 1.00 18.20 251 ALA B O 1
ATOM 5196 N N . TYR B 1 252 ? 66.541 -1.092 0.713 1.00 14.97 252 TYR B N 1
ATOM 5197 C CA . TYR B 1 252 ? 67.575 -0.269 0.100 1.00 14.62 252 TYR B CA 1
ATOM 5198 C C . TYR B 1 252 ? 67.938 0.907 0.995 1.00 15.41 252 TYR B C 1
ATOM 5199 O O . TYR B 1 252 ? 67.218 1.216 1.935 1.00 12.76 252 TYR B O 1
ATOM 5208 N N . PHE B 1 253 ? 69.048 1.566 0.689 1.00 14.51 253 PHE B N 1
ATOM 5209 C CA . PHE B 1 253 ? 69.415 2.781 1.403 1.00 15.25 253 PHE B CA 1
ATOM 5210 C C . PHE B 1 253 ? 70.027 3.767 0.437 1.00 14.36 253 PHE B C 1
ATOM 5211 O O . PHE B 1 253 ? 70.609 3.384 -0.578 1.00 13.31 253 PHE B O 1
ATOM 5219 N N . ALA B 1 254 ? 69.874 5.044 0.753 1.00 12.90 254 ALA B N 1
ATOM 5220 C CA . ALA B 1 254 ? 70.638 6.092 0.114 1.00 8.99 254 ALA B CA 1
ATOM 5221 C C . ALA B 1 254 ? 71.206 6.942 1.226 1.00 13.27 254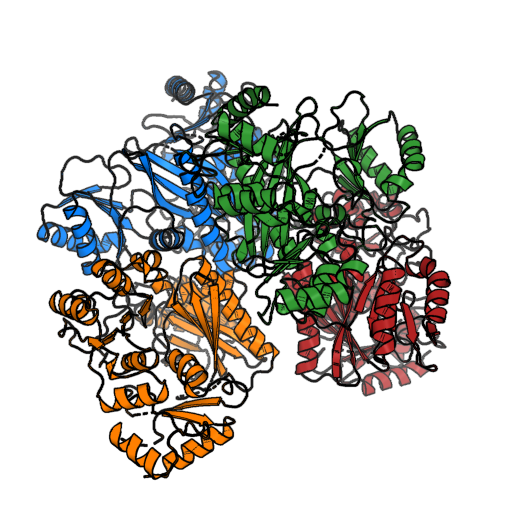 ALA B C 1
ATOM 5222 O O . ALA B 1 254 ? 70.457 7.396 2.099 1.00 11.57 254 ALA B O 1
ATOM 5224 N N . GLU B 1 255 ? 72.518 7.141 1.188 1.00 8.02 255 GLU B N 1
ATOM 5225 C CA . GLU B 1 255 ? 73.221 7.810 2.269 1.00 12.83 255 GLU B CA 1
ATOM 5226 C C . GLU B 1 255 ? 73.810 9.124 1.759 1.00 11.57 255 GLU B C 1
ATOM 5227 O O . GLU B 1 255 ? 74.337 9.188 0.646 1.00 15.13 255 GLU B O 1
ATOM 5233 N N . PHE B 1 256 ? 73.707 10.168 2.574 1.00 11.37 256 PHE B N 1
ATOM 5234 C CA . PHE B 1 256 ? 74.109 11.513 2.187 1.00 12.47 256 PHE B CA 1
ATOM 5235 C C . PHE B 1 256 ? 75.092 12.085 3.205 1.00 12.19 256 PHE B C 1
ATOM 5236 O O . PHE B 1 256 ? 75.083 11.685 4.365 1.00 10.09 256 PHE B O 1
ATOM 5244 N N . TRP B 1 257 ? 75.929 13.019 2.771 1.00 11.25 257 TRP B N 1
ATOM 5245 C CA . TRP B 1 257 ? 76.780 13.748 3.706 1.00 11.73 257 TRP B CA 1
ATOM 5246 C C . TRP B 1 257 ? 76.199 15.135 3.872 1.00 12.56 257 TRP B C 1
ATOM 5247 O O . TRP B 1 257 ? 76.041 15.865 2.897 1.00 15.67 257 TRP B O 1
ATOM 5258 N N . ILE B 1 258 ? 75.831 15.480 5.095 1.00 9.85 258 ILE B N 1
ATOM 5259 C CA . ILE B 1 258 ? 75.175 16.756 5.336 1.00 11.99 258 ILE B CA 1
ATOM 5260 C C . ILE B 1 258 ? 76.168 17.699 6.003 1.00 14.03 258 ILE B C 1
ATOM 5261 O O . ILE B 1 258 ? 76.632 17.430 7.102 1.00 12.12 258 ILE B O 1
ATOM 5266 N N . SER B 1 259 ? 76.497 18.790 5.324 1.00 13.17 259 SER B N 1
ATOM 5267 C CA . SER B 1 259 ? 77.470 19.753 5.847 1.00 15.64 259 SER B CA 1
ATOM 5268 C C . SER B 1 259 ? 76.856 21.145 5.872 1.00 17.65 259 SER B C 1
ATOM 5269 O O . SER B 1 259 ? 75.720 21.322 5.420 1.00 13.44 259 SER B O 1
ATOM 5272 N N . ASP B 1 260 ? 77.604 22.131 6.376 1.00 15.27 260 ASP B N 1
ATOM 5273 C CA . ASP B 1 260 ? 77.112 23.508 6.391 1.00 19.84 260 ASP B CA 1
ATOM 5274 C C . ASP B 1 260 ? 76.715 23.911 4.981 1.00 18.38 260 ASP B C 1
ATOM 5275 O O . ASP B 1 260 ? 75.684 24.553 4.775 1.00 18.19 260 ASP B O 1
ATOM 5280 N N . GLY B 1 261 ? 77.515 23.488 4.005 1.00 19.71 261 GLY B N 1
ATOM 5281 C CA . GLY B 1 261 ? 77.261 23.835 2.620 1.00 19.34 261 GLY B CA 1
ATOM 5282 C C . GLY B 1 261 ? 76.080 23.117 1.994 1.00 22.23 261 GLY B C 1
ATOM 5283 O O . GLY B 1 261 ? 75.575 23.522 0.938 1.00 22.59 261 GLY B O 1
ATOM 5284 N N . GLY B 1 262 ? 75.620 22.044 2.622 1.00 18.81 262 GLY B N 1
ATOM 5285 C CA . GLY B 1 262 ? 74.438 21.377 2.104 1.00 20.25 262 GLY B CA 1
ATOM 5286 C C . GLY B 1 262 ? 74.501 19.861 2.070 1.00 16.85 262 GLY B C 1
ATOM 5287 O O . GLY B 1 262 ? 75.201 19.235 2.856 1.00 17.99 262 GLY B O 1
ATOM 5288 N N . VAL B 1 263 ? 73.743 19.270 1.155 1.00 16.36 263 VAL B N 1
ATOM 5289 C CA . VAL B 1 263 ? 73.529 17.837 1.138 1.00 13.94 263 VAL B CA 1
ATOM 5290 C C . VAL B 1 263 ? 74.227 17.209 -0.069 1.00 17.74 263 VAL B C 1
ATOM 5291 O O . VAL B 1 263 ? 73.957 17.592 -1.211 1.00 15.28 263 VAL B O 1
ATOM 5295 N N . ARG B 1 264 ? 75.102 16.240 0.192 1.00 14.67 264 ARG B N 1
ATOM 5296 C CA . ARG B 1 264 ? 75.859 15.540 -0.857 1.00 15.43 264 ARG B CA 1
ATOM 5297 C C . ARG B 1 264 ? 75.539 14.038 -0.829 1.00 18.00 264 ARG B C 1
ATOM 5298 O O . ARG B 1 264 ? 75.614 13.404 0.226 1.00 14.66 264 ARG B O 1
ATOM 5306 N N . LEU B 1 265 ? 75.166 13.473 -1.976 1.00 16.32 265 LEU B N 1
ATOM 5307 C CA . LEU B 1 265 ? 74.956 12.029 -2.086 1.00 15.18 265 LEU B CA 1
ATOM 5308 C C . LEU B 1 265 ? 76.253 11.269 -1.860 1.00 16.72 265 LEU B C 1
ATOM 5309 O O . LEU B 1 265 ? 77.272 11.520 -2.531 1.00 18.32 265 LEU B O 1
ATOM 5314 N N . GLY B 1 266 ? 76.216 10.364 -0.890 1.00 11.52 266 GLY B N 1
ATOM 5315 C CA . GLY B 1 266 ? 77.324 9.480 -0.631 1.00 13.27 266 GLY B CA 1
ATOM 5316 C C . GLY B 1 266 ? 77.239 8.265 -1.542 1.00 13.06 266 GLY B C 1
ATOM 5317 O O . GLY B 1 266 ? 78.093 8.069 -2.393 1.00 12.63 266 GLY B O 1
ATOM 5318 N N . GLY B 1 267 ? 76.216 7.440 -1.348 1.00 13.27 267 GLY B N 1
ATOM 5319 C CA . GLY B 1 267 ? 75.986 6.309 -2.230 1.00 12.98 267 GLY B CA 1
ATOM 5320 C C . GLY B 1 267 ? 74.707 5.594 -1.869 1.00 16.40 267 GLY B C 1
ATOM 5321 O O . GLY B 1 267 ? 74.015 5.961 -0.908 1.00 15.39 267 GLY B O 1
ATOM 5322 N N . HIS B 1 268 ? 74.377 4.575 -2.642 1.00 10.86 268 HIS B N 1
ATOM 5323 C CA . HIS B 1 268 ? 73.164 3.822 -2.388 1.00 14.53 268 HIS B CA 1
ATOM 5324 C C . HIS B 1 268 ? 73.460 2.338 -2.559 1.00 17.78 268 HIS B C 1
ATOM 5325 O O . HIS B 1 268 ? 74.472 1.966 -3.131 1.00 16.45 268 HIS B O 1
ATOM 5332 N N . GLY B 1 269 ? 72.585 1.493 -2.040 1.00 16.62 269 GLY B N 1
ATOM 5333 C CA . GLY B 1 269 ? 72.830 0.072 -2.090 1.00 17.62 269 GLY B CA 1
ATOM 5334 C C . GLY B 1 269 ? 71.626 -0.708 -1.623 1.00 17.06 269 GLY B C 1
ATOM 5335 O O . GLY B 1 269 ? 70.603 -0.115 -1.257 1.00 13.86 269 GLY B O 1
ATOM 5336 N N . GLU B 1 270 ? 71.751 -2.033 -1.646 1.00 14.50 270 GLU B N 1
ATOM 5337 C CA . GLU B 1 270 ? 70.697 -2.931 -1.184 1.00 17.00 270 GLU B CA 1
ATOM 5338 C C . GLU B 1 270 ? 71.203 -3.763 -0.016 1.00 16.73 270 GLU B C 1
ATOM 5339 O O . GLU B 1 270 ? 72.326 -4.250 -0.065 1.00 16.01 270 GLU B O 1
ATOM 5353 N N . ARG B 1 272 ? 70.622 -7.293 1.554 1.00 28.97 272 ARG B N 1
ATOM 5354 C CA . ARG B 1 272 ? 70.063 -8.524 0.985 1.00 25.20 272 ARG B CA 1
ATOM 5355 C C . ARG B 1 272 ? 69.668 -9.521 2.064 1.00 32.82 272 ARG B C 1
ATOM 5356 O O . ARG B 1 272 ? 70.046 -9.365 3.228 1.00 35.17 272 ARG B O 1
ATOM 5364 N N . ASP B 1 278 ? 72.573 -9.837 6.018 1.00 36.88 278 ASP B N 1
ATOM 5365 C CA . ASP B 1 278 ? 73.546 -10.875 5.657 1.00 32.53 278 ASP B CA 1
ATOM 5366 C C . ASP B 1 278 ? 74.620 -10.378 4.684 1.00 33.36 278 ASP B C 1
ATOM 5367 O O . ASP B 1 278 ? 75.802 -10.715 4.803 1.00 32.18 278 ASP B O 1
ATOM 5372 N N . SER B 1 279 ? 74.197 -9.606 3.694 1.00 29.41 279 SER B N 1
ATOM 5373 C CA . SER B 1 279 ? 75.134 -9.002 2.764 1.00 28.53 279 SER B CA 1
ATOM 5374 C C . SER B 1 279 ? 74.566 -7.692 2.249 1.00 24.67 279 SER B C 1
ATOM 5375 O O . SER B 1 279 ? 73.370 -7.422 2.390 1.00 24.45 279 SER B O 1
ATOM 5378 N N . GLN B 1 280 ? 75.431 -6.857 1.693 1.00 18.57 280 GLN B N 1
ATOM 5379 C CA . GLN B 1 280 ? 74.953 -5.652 1.051 1.00 17.36 280 GLN B CA 1
ATOM 5380 C C . GLN B 1 280 ? 75.723 -5.439 -0.231 1.00 16.27 280 GLN B C 1
ATOM 5381 O O . GLN B 1 280 ? 76.859 -5.875 -0.371 1.00 17.88 280 GLN B O 1
ATOM 5387 N N . VAL B 1 281 ? 75.097 -4.762 -1.174 1.00 13.78 281 VAL B N 1
ATOM 5388 C CA . VAL B 1 281 ? 75.736 -4.508 -2.441 1.00 16.86 281 VAL B CA 1
ATOM 5389 C C . VAL B 1 281 ? 75.521 -3.055 -2.830 1.00 18.09 281 VAL B C 1
ATOM 5390 O O . VAL B 1 281 ? 74.446 -2.472 -2.597 1.00 18.18 281 VAL B O 1
ATOM 5402 N N . PRO B 1 283 ? 76.698 -0.277 -6.101 1.00 19.88 283 PRO B N 1
ATOM 5403 C CA . PRO B 1 283 ? 75.446 0.469 -5.968 1.00 19.33 283 PRO B CA 1
ATOM 5404 C C . PRO B 1 283 ? 74.228 -0.455 -5.948 1.00 22.86 283 PRO B C 1
ATOM 5405 O O . PRO B 1 283 ? 74.344 -1.675 -6.118 1.00 21.70 283 PRO B O 1
ATOM 5409 N N . ALA B 1 284 ? 73.073 0.148 -5.710 1.00 22.15 284 ALA B N 1
ATOM 5410 C CA . ALA B 1 284 ? 71.807 -0.558 -5.637 1.00 27.35 284 ALA B CA 1
ATOM 5411 C C . ALA B 1 284 ? 71.451 -1.176 -6.979 1.00 32.31 284 ALA B C 1
ATOM 5412 O O . ALA B 1 284 ? 71.342 -0.466 -7.981 1.00 30.78 284 ALA B O 1
ATOM 5414 N N . PRO B 1 285 ? 71.272 -2.505 -6.999 1.00 28.53 285 PRO B N 1
ATOM 5415 C CA . PRO B 1 285 ? 70.985 -3.251 -8.220 1.00 29.84 285 PRO B CA 1
ATOM 5416 C C . PRO B 1 285 ? 69.493 -3.527 -8.397 1.00 30.80 285 PRO B C 1
ATOM 5417 O O . PRO B 1 285 ? 68.703 -3.343 -7.459 1.00 30.05 285 PRO B O 1
ATOM 5421 N N . ASP B 1 286 ? 69.134 -3.963 -9.598 1.00 22.37 286 ASP B N 1
ATOM 5422 C CA . ASP B 1 286 ? 67.770 -4.357 -9.952 1.00 24.79 286 ASP B CA 1
ATOM 5423 C C . ASP B 1 286 ? 66.711 -3.288 -9.736 1.00 26.97 286 ASP B C 1
ATOM 5424 O O . ASP B 1 286 ? 65.518 -3.591 -9.735 1.00 18.41 286 ASP B O 1
ATOM 5429 N N . LEU B 1 287 ? 67.135 -2.042 -9.561 1.00 20.54 287 LEU B N 1
ATOM 5430 C CA . LEU B 1 287 ? 66.182 -0.937 -9.532 1.00 21.63 287 LEU B CA 1
ATOM 5431 C C . LEU B 1 287 ? 66.088 -0.382 -10.932 1.00 22.89 287 LEU B C 1
ATOM 5432 O O . LEU B 1 287 ? 67.108 -0.258 -11.602 1.00 21.55 287 LEU B O 1
ATOM 5437 N N . ASP B 1 288 ? 64.896 -0.047 -11.409 1.00 22.54 288 ASP B N 1
ATOM 5438 C CA . ASP B 1 288 ? 64.888 0.659 -12.683 1.00 25.47 288 ASP B CA 1
ATOM 5439 C C . ASP B 1 288 ? 65.156 2.123 -12.372 1.00 24.87 288 ASP B C 1
ATOM 5440 O O . ASP B 1 288 ? 65.103 2.532 -11.205 1.00 20.27 288 ASP B O 1
ATOM 5445 N N . GLN B 1 289 ? 65.497 2.898 -13.398 1.00 22.80 289 GLN B N 1
ATOM 5446 C CA . GLN B 1 289 ? 66.014 4.243 -13.172 1.00 26.03 289 GLN B CA 1
ATOM 5447 C C . GLN B 1 289 ? 65.051 5.119 -12.366 1.00 23.37 289 GLN B C 1
ATOM 5448 O O . GLN B 1 289 ? 65.494 5.914 -11.546 1.00 23.59 289 GLN B O 1
ATOM 5454 N N . ALA B 1 290 ? 63.748 4.957 -12.576 1.00 22.54 290 ALA B N 1
ATOM 5455 C CA . ALA B 1 290 ? 62.767 5.768 -11.850 1.00 24.41 290 ALA B CA 1
ATOM 5456 C C . ALA B 1 290 ? 62.673 5.407 -10.361 1.00 23.11 290 ALA B C 1
ATOM 5457 O O . ALA B 1 290 ? 62.390 6.261 -9.530 1.00 20.45 290 ALA B O 1
ATOM 5459 N N . GLN B 1 291 ? 62.881 4.138 -10.028 1.00 23.14 291 GLN B N 1
ATOM 5460 C CA . GLN B 1 291 ? 62.922 3.744 -8.627 1.00 20.09 291 GLN B CA 1
ATOM 5461 C C . GLN B 1 291 ? 64.184 4.275 -7.938 1.00 17.95 291 GLN B C 1
ATOM 5462 O O . GLN B 1 291 ? 64.113 4.770 -6.813 1.00 16.92 291 GLN B O 1
ATOM 5468 N N . LEU B 1 292 ? 65.333 4.174 -8.607 1.00 19.07 292 LEU B N 1
ATOM 5469 C CA . LEU B 1 292 ? 66.564 4.764 -8.077 1.00 20.33 292 LEU B CA 1
ATOM 5470 C C . LEU B 1 292 ? 66.412 6.279 -7.886 1.00 21.04 292 LEU B C 1
ATOM 5471 O O . LEU B 1 292 ? 66.871 6.833 -6.871 1.00 17.61 292 LEU B O 1
ATOM 5476 N N . ASP B 1 293 ? 65.767 6.956 -8.838 1.00 18.30 293 ASP B N 1
ATOM 5477 C CA . ASP B 1 293 ? 65.570 8.410 -8.712 1.00 19.90 293 ASP B CA 1
ATOM 5478 C C . ASP B 1 293 ? 64.683 8.743 -7.524 1.00 19.06 293 ASP B C 1
ATOM 5479 O O . ASP B 1 293 ? 64.902 9.741 -6.833 1.00 18.61 293 ASP B O 1
ATOM 5484 N N . ASP B 1 294 ? 63.662 7.924 -7.302 1.00 16.28 294 ASP B N 1
ATOM 5485 C CA . ASP B 1 294 ? 62.779 8.114 -6.154 1.00 19.48 294 ASP B CA 1
ATOM 5486 C C . ASP B 1 294 ? 63.520 7.876 -4.846 1.00 19.91 294 ASP B C 1
ATOM 5487 O O . ASP B 1 294 ? 63.267 8.545 -3.846 1.00 15.11 294 ASP B O 1
ATOM 5492 N N . LEU B 1 295 ? 64.411 6.894 -4.855 1.00 14.63 295 LEU B N 1
ATOM 5493 C CA . LEU B 1 295 ? 65.185 6.565 -3.674 1.00 19.32 295 LEU B CA 1
ATOM 5494 C C . LEU B 1 295 ? 66.112 7.719 -3.337 1.00 15.73 295 LEU B C 1
ATOM 5495 O O . LEU B 1 295 ? 66.171 8.169 -2.195 1.00 16.01 295 LEU B O 1
ATOM 5500 N N . VAL B 1 296 ? 66.827 8.216 -4.334 1.00 14.81 296 VAL B N 1
ATOM 5501 C CA . VAL B 1 296 ? 67.797 9.269 -4.074 1.00 16.03 296 VAL B CA 1
ATOM 5502 C C . VAL B 1 296 ? 67.122 10.621 -3.817 1.00 17.10 296 VAL B C 1
ATOM 5503 O O . VAL B 1 296 ? 67.499 11.345 -2.898 1.00 14.72 296 VAL B O 1
ATOM 5507 N N . GLU B 1 297 ? 66.102 10.965 -4.592 1.00 16.26 297 GLU B N 1
ATOM 5508 C CA . GLU B 1 297 ? 65.543 12.306 -4.441 1.00 21.24 297 GLU B CA 1
ATOM 5509 C C . GLU B 1 297 ? 64.663 12.384 -3.195 1.00 17.46 297 GLU B C 1
ATOM 5510 O O . GLU B 1 297 ? 64.591 13.429 -2.557 1.00 16.01 297 GLU B O 1
ATOM 5516 N N . GLY B 1 298 ? 64.055 11.264 -2.815 1.00 14.25 298 GLY B N 1
ATOM 5517 C CA . GLY B 1 298 ? 63.361 11.174 -1.540 1.00 13.15 298 GLY B CA 1
ATOM 5518 C C . GLY B 1 298 ? 64.312 11.314 -0.352 1.00 15.31 298 GLY B C 1
ATOM 5519 O O . GLY B 1 298 ? 64.061 12.085 0.564 1.00 14.75 298 GLY B O 1
ATOM 5520 N N . GLY B 1 299 ? 65.399 10.548 -0.354 1.00 13.61 299 GLY B N 1
ATOM 5521 C CA . GLY B 1 299 ? 66.411 10.679 0.679 1.00 12.65 299 GLY B CA 1
ATOM 5522 C C . GLY B 1 299 ? 66.977 12.082 0.731 1.00 14.18 299 GLY B C 1
ATOM 5523 O O . GLY B 1 299 ? 67.232 12.629 1.816 1.00 15.14 299 GLY B O 1
ATOM 5524 N N . ARG B 1 300 ? 67.173 12.683 -0.436 1.00 13.29 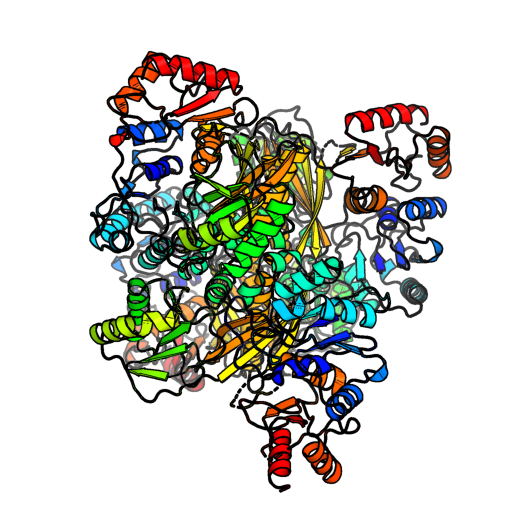300 ARG B N 1
ATOM 5525 C CA . ARG B 1 300 ? 67.706 14.042 -0.497 1.00 15.49 300 ARG B CA 1
ATOM 5526 C C . ARG B 1 300 ? 66.743 15.079 0.106 1.00 15.39 300 ARG B C 1
ATOM 5527 O O . ARG B 1 300 ? 67.172 15.986 0.827 1.00 15.77 300 ARG B O 1
ATOM 5535 N N . ARG B 1 301 ? 65.454 14.945 -0.177 1.00 14.25 301 ARG B N 1
ATOM 5536 C CA . ARG B 1 301 ? 64.446 15.860 0.381 1.00 15.72 301 ARG B CA 1
ATOM 5537 C C . ARG B 1 301 ? 64.448 15.796 1.900 1.00 13.87 301 ARG B C 1
ATOM 5538 O O . ARG B 1 301 ? 64.364 16.813 2.568 1.00 12.62 301 ARG B O 1
ATOM 5546 N N . LEU B 1 302 ? 64.558 14.580 2.429 1.00 14.79 302 LEU B N 1
ATOM 5547 C CA . LEU B 1 302 ? 64.616 14.358 3.861 1.00 15.08 302 LEU B CA 1
ATOM 5548 C C . LEU B 1 302 ? 65.862 15.025 4.467 1.00 16.00 302 LEU B C 1
ATOM 5549 O O . LEU B 1 302 ? 65.774 15.727 5.478 1.00 12.28 302 LEU B O 1
ATOM 5554 N N . CYS B 1 303 ? 67.014 14.850 3.821 1.00 14.06 303 CYS B N 1
ATOM 5555 C CA . CYS B 1 303 ? 68.255 15.441 4.326 1.00 10.97 303 CYS B CA 1
ATOM 5556 C C . CYS B 1 303 ? 68.260 16.959 4.254 1.00 12.31 303 CYS B C 1
ATOM 5557 O O . CYS B 1 303 ? 68.910 17.615 5.061 1.00 13.02 303 CYS B O 1
ATOM 5560 N N . VAL B 1 304 ? 67.572 17.517 3.269 1.00 13.17 304 VAL B N 1
ATOM 5561 C CA . VAL B 1 304 ? 67.401 18.972 3.185 1.00 13.82 304 VAL B CA 1
ATOM 5562 C C . VAL B 1 304 ? 66.688 19.505 4.439 1.00 16.06 304 VAL B C 1
ATOM 5563 O O . VAL B 1 304 ? 67.063 20.545 4.986 1.00 12.45 304 VAL B O 1
ATOM 5567 N N . ALA B 1 305 ? 65.679 18.773 4.904 1.00 13.86 305 ALA B N 1
ATOM 5568 C CA . ALA B 1 305 ? 64.961 19.166 6.118 1.00 13.10 305 ALA B CA 1
ATOM 5569 C C . ALA B 1 305 ? 65.866 19.020 7.333 1.00 14.75 305 ALA B C 1
ATOM 5570 O O . ALA B 1 305 ? 65.934 19.915 8.191 1.00 11.63 305 ALA B O 1
ATOM 5572 N N . LEU B 1 306 ? 66.570 17.894 7.407 1.00 12.06 306 LEU B N 1
ATOM 5573 C CA . LEU B 1 306 ? 67.459 17.668 8.545 1.00 12.03 306 LEU B CA 1
ATOM 5574 C C . LEU B 1 306 ? 68.543 18.733 8.570 1.00 11.40 306 LEU B C 1
ATOM 5575 O O . LEU B 1 306 ? 68.925 19.212 9.633 1.00 12.81 306 LEU B O 1
ATOM 5580 N N . HIS B 1 307 ? 69.018 19.111 7.386 1.00 13.01 307 HIS B N 1
ATOM 5581 C CA . HIS B 1 307 ? 70.027 20.157 7.257 1.00 13.83 307 HIS B CA 1
ATOM 5582 C C . HIS B 1 307 ? 69.524 21.479 7.799 1.00 12.75 307 HIS B C 1
ATOM 5583 O O . HIS B 1 307 ? 70.231 22.191 8.512 1.00 15.06 307 HIS B O 1
ATOM 5590 N N . ALA B 1 308 ? 68.299 21.808 7.425 1.00 12.00 308 ALA B N 1
ATOM 5591 C CA . ALA B 1 308 ? 67.711 23.090 7.769 1.00 13.02 308 ALA B CA 1
ATOM 5592 C C . ALA B 1 308 ? 67.517 23.210 9.278 1.00 16.61 308 ALA B C 1
ATOM 5593 O O . ALA B 1 308 ? 67.587 24.307 9.829 1.00 16.67 308 ALA B O 1
ATOM 5595 N N . LEU B 1 309 ? 67.307 22.085 9.957 1.00 13.51 309 LEU B N 1
ATOM 5596 C CA . LEU B 1 309 ? 67.075 22.134 11.392 1.00 15.28 309 LEU B CA 1
ATOM 5597 C C . LEU B 1 309 ? 68.381 22.045 12.186 1.00 18.03 309 LEU B C 1
ATOM 5598 O O . LEU B 1 309 ? 68.381 22.193 13.422 1.00 14.73 309 LEU B O 1
ATOM 5603 N N . GLY B 1 310 ? 69.495 21.823 11.483 1.00 14.20 310 GLY B N 1
ATOM 5604 C CA . GLY B 1 310 ? 70.811 21.877 12.102 1.00 12.88 310 GLY B CA 1
ATOM 5605 C C . GLY B 1 310 ? 71.649 20.593 12.129 1.00 13.03 310 GLY B C 1
ATOM 5606 O O . GLY B 1 310 ? 72.775 20.606 12.628 1.00 10.09 310 GLY B O 1
ATOM 5607 N N . TYR B 1 311 ? 71.108 19.482 11.633 1.00 11.59 311 TYR B N 1
ATOM 5608 C CA . TYR B 1 311 ? 71.841 18.222 11.676 1.00 12.67 311 TYR B CA 1
ATOM 5609 C C . TYR B 1 311 ? 73.076 18.333 10.791 1.00 12.36 311 TYR B C 1
ATOM 5610 O O . TYR B 1 311 ? 73.005 18.864 9.688 1.00 12.10 311 TYR B O 1
ATOM 5619 N N . ARG B 1 312 ? 74.200 17.830 11.276 1.00 11.56 312 ARG B N 1
ATOM 5620 C CA . ARG B 1 312 ? 75.408 17.748 10.458 1.00 13.53 312 ARG B CA 1
ATOM 5621 C C . ARG B 1 312 ? 76.059 16.377 10.649 1.00 14.95 312 ARG B C 1
ATOM 5622 O O . ARG B 1 312 ? 76.211 15.915 11.784 1.00 13.96 312 ARG B O 1
ATOM 5630 N N . GLY B 1 313 ? 76.428 15.726 9.544 1.00 14.64 313 GLY B N 1
ATOM 5631 C CA . GLY B 1 313 ? 77.106 14.439 9.587 1.00 13.41 313 GLY B CA 1
ATOM 5632 C C . GLY B 1 313 ? 76.598 13.527 8.477 1.00 12.18 313 GLY B C 1
ATOM 5633 O O . GLY B 1 313 ? 76.062 13.998 7.472 1.00 14.11 313 GLY B O 1
ATOM 5634 N N . VAL B 1 314 ? 76.756 12.221 8.663 1.00 12.75 314 VAL B N 1
ATOM 5635 C CA . VAL B 1 314 ? 76.253 11.255 7.692 1.00 11.20 314 VAL B CA 1
ATOM 5636 C C . VAL B 1 314 ? 74.786 10.907 7.999 1.00 12.68 314 VAL B C 1
ATOM 5637 O O . VAL B 1 314 ? 74.399 10.795 9.164 1.00 12.00 314 VAL B O 1
ATOM 5641 N N . LEU B 1 315 ? 73.976 10.752 6.953 1.00 10.73 315 LEU B N 1
ATOM 5642 C CA . LEU B 1 315 ? 72.577 10.384 7.117 1.00 13.53 315 LEU B CA 1
ATOM 5643 C C . LEU B 1 315 ? 72.212 9.335 6.077 1.00 11.09 315 LEU B C 1
ATOM 5644 O O . LEU B 1 315 ? 72.276 9.597 4.886 1.00 12.15 315 LEU B O 1
ATOM 5649 N N . SER B 1 316 ? 71.804 8.167 6.554 1.00 11.61 316 SER B N 1
ATOM 5650 C CA . SER B 1 316 ? 71.354 7.091 5.686 1.00 13.81 316 SER B CA 1
ATOM 5651 C C . SER B 1 316 ? 69.841 6.938 5.763 1.00 13.18 316 SER B C 1
ATOM 5652 O O . SER B 1 316 ? 69.300 6.721 6.838 1.00 15.60 316 SER B O 1
ATOM 5655 N N . ALA B 1 317 ? 69.169 7.085 4.624 1.00 13.60 317 ALA B N 1
ATOM 5656 C CA . ALA B 1 317 ? 67.727 6.890 4.531 1.00 12.76 317 ALA B CA 1
ATOM 5657 C C . ALA B 1 317 ? 67.424 5.480 4.038 1.00 14.69 317 ALA B C 1
ATOM 5658 O O . ALA B 1 317 ? 67.891 5.085 2.978 1.00 11.27 317 ALA B O 1
ATOM 5660 N N . ASP B 1 318 ? 66.678 4.723 4.839 1.00 16.35 318 ASP B N 1
ATOM 5661 C CA . ASP B 1 318 ? 66.325 3.357 4.480 1.00 15.88 318 ASP B CA 1
ATOM 5662 C C . ASP B 1 318 ? 64.959 3.312 3.854 1.00 16.06 318 ASP B C 1
ATOM 5663 O O . ASP B 1 318 ? 64.043 4.025 4.273 1.00 13.67 318 ASP B O 1
ATOM 5668 N N . ALA B 1 319 ? 64.816 2.449 2.859 1.00 15.83 319 ALA B N 1
ATOM 5669 C CA . ALA B 1 319 ? 63.543 2.298 2.194 1.00 12.15 319 ALA B CA 1
ATOM 5670 C C . ALA B 1 319 ? 63.306 0.846 1.808 1.00 14.98 319 ALA B C 1
ATOM 5671 O O . ALA B 1 319 ? 64.238 0.034 1.804 1.00 14.20 319 ALA B O 1
ATOM 5673 N N . VAL B 1 320 ? 62.053 0.522 1.509 1.00 12.13 320 VAL B N 1
ATOM 5674 C CA . VAL B 1 320 ? 61.708 -0.756 0.911 1.00 14.33 320 VAL B CA 1
ATOM 5675 C C . VAL B 1 320 ? 61.101 -0.492 -0.458 1.00 17.70 320 VAL B C 1
ATOM 5676 O O . VAL B 1 320 ? 60.565 0.583 -0.715 1.00 15.18 320 VAL B O 1
ATOM 5680 N N . VAL B 1 321 ? 61.201 -1.487 -1.330 1.00 18.09 321 VAL B N 1
ATOM 5681 C CA . VAL B 1 321 ? 60.490 -1.501 -2.593 1.00 19.37 321 VAL B CA 1
ATOM 5682 C C . VAL B 1 321 ? 59.432 -2.599 -2.479 1.00 22.81 321 VAL B C 1
ATOM 5683 O O . VAL B 1 321 ? 59.749 -3.767 -2.323 1.00 24.55 321 VAL B O 1
ATOM 5687 N N . THR B 1 322 ? 58.173 -2.185 -2.537 1.00 23.23 322 THR B N 1
ATOM 5688 C CA . THR B 1 322 ? 56.992 -3.034 -2.359 1.00 29.35 322 THR B CA 1
ATOM 5689 C C . THR B 1 322 ? 56.822 -4.095 -3.477 1.00 30.99 322 THR B C 1
ATOM 5690 O O . THR B 1 322 ? 57.645 -4.183 -4.386 1.00 27.72 322 THR B O 1
ATOM 5694 N N . PRO B 1 323 ? 55.764 -4.935 -3.390 1.00 40.50 323 PRO B N 1
ATOM 5695 C CA . PRO B 1 323 ? 55.382 -5.745 -4.544 1.00 37.27 323 PRO B CA 1
ATOM 5696 C C . PRO B 1 323 ? 55.154 -4.902 -5.811 1.00 30.91 323 PRO B C 1
ATOM 5697 O O . PRO B 1 323 ? 55.690 -5.207 -6.852 1.00 42.29 323 PRO B O 1
ATOM 5701 N N . ALA B 1 324 ? 54.391 -3.821 -5.686 1.00 30.38 324 ALA B N 1
ATOM 5702 C CA . ALA B 1 324 ? 53.981 -2.982 -6.829 1.00 26.88 324 ALA B CA 1
ATOM 5703 C C . ALA B 1 324 ? 55.092 -2.098 -7.413 1.00 34.84 324 ALA B C 1
ATOM 5704 O O . ALA B 1 324 ? 54.840 -1.339 -8.340 1.00 32.53 324 ALA B O 1
ATOM 5706 N N . GLY B 1 325 ? 56.311 -2.180 -6.877 1.00 27.84 325 GLY B N 1
ATOM 5707 C CA . GLY B 1 325 ? 57.433 -1.369 -7.355 1.00 26.46 325 GLY B CA 1
ATOM 5708 C C . GLY B 1 325 ? 57.535 0.000 -6.691 1.00 24.85 325 GLY B C 1
ATOM 5709 O O . GLY B 1 325 ? 58.183 0.914 -7.209 1.00 25.20 325 GLY B O 1
ATOM 5710 N N . GLU B 1 326 ? 56.903 0.142 -5.535 1.00 21.16 326 GLU B N 1
ATOM 5711 C CA . GLU B 1 326 ? 56.804 1.445 -4.891 1.00 24.25 326 GLU B CA 1
ATOM 5712 C C . GLU B 1 326 ? 57.908 1.652 -3.852 1.00 17.31 326 GLU B C 1
ATOM 5713 O O . GLU B 1 326 ? 58.143 0.795 -2.997 1.00 16.24 326 GLU B O 1
ATOM 5719 N N . VAL B 1 327 ? 58.597 2.782 -3.933 1.00 17.66 327 VAL B N 1
ATOM 5720 C CA . VAL B 1 327 ? 59.654 3.085 -2.974 1.00 17.95 327 VAL B CA 1
ATOM 5721 C C . VAL B 1 327 ? 59.073 3.743 -1.718 1.00 15.91 327 VAL B C 1
ATOM 5722 O O . VAL B 1 327 ? 58.543 4.844 -1.794 1.00 14.12 327 VAL B O 1
ATOM 5726 N N . LEU B 1 328 ? 59.155 3.064 -0.579 1.00 13.65 328 LEU B N 1
ATOM 5727 C CA . LEU B 1 328 ? 58.696 3.649 0.677 1.00 13.78 328 LEU B CA 1
ATOM 5728 C C . LEU B 1 328 ? 59.833 3.719 1.689 1.00 13.59 328 LEU B C 1
ATOM 5729 O O . LEU B 1 328 ? 60.449 2.710 2.003 1.00 12.15 328 LEU B O 1
ATOM 5734 N N . PHE B 1 329 ? 60.082 4.913 2.209 1.00 12.78 329 PHE B N 1
ATOM 5735 C CA . PHE B 1 329 ? 61.072 5.104 3.264 1.00 11.75 329 PHE B CA 1
ATOM 5736 C C . PHE B 1 329 ? 60.530 4.677 4.626 1.00 11.70 329 PHE B C 1
ATOM 5737 O O . PHE B 1 329 ? 59.364 4.940 4.963 1.00 13.09 329 PHE B O 1
ATOM 5745 N N . THR B 1 330 ? 61.388 4.024 5.403 1.00 11.92 330 THR B N 1
ATOM 5746 C CA . THR B 1 330 ? 60.991 3.384 6.648 1.00 11.51 330 THR B CA 1
ATOM 5747 C C . THR B 1 330 ? 61.707 3.978 7.878 1.00 13.95 330 THR B C 1
ATOM 5748 O O . THR B 1 330 ? 61.192 3.897 9.001 1.00 12.54 330 THR B O 1
ATOM 5752 N N . GLU B 1 331 ? 62.887 4.560 7.663 1.00 12.81 331 GLU B N 1
ATOM 5753 C CA . GLU B 1 331 ? 63.604 5.248 8.734 1.00 11.73 331 GLU B CA 1
ATOM 5754 C C . GLU B 1 331 ? 64.822 5.993 8.232 1.00 12.71 331 GLU B C 1
ATOM 5755 O O . GLU B 1 331 ? 65.240 5.818 7.088 1.00 12.42 331 GLU B O 1
ATOM 5761 N N . HIS B 1 332 ? 65.391 6.829 9.098 1.00 14.18 332 HIS B N 1
ATOM 5762 C CA . HIS B 1 332 ? 66.700 7.396 8.830 1.00 12.51 332 HIS B CA 1
ATOM 5763 C C . HIS B 1 332 ? 67.684 7.063 9.951 1.00 12.83 332 HIS B C 1
ATOM 5764 O O . HIS B 1 332 ? 67.307 6.658 11.042 1.00 13.15 332 HIS B O 1
ATOM 5771 N N . ASN B 1 333 ? 68.963 7.191 9.634 1.00 12.04 333 ASN B N 1
ATOM 5772 C CA . ASN B 1 333 ? 70.030 6.778 10.517 1.00 12.90 333 ASN B CA 1
ATOM 5773 C C . ASN B 1 333 ? 71.126 7.825 10.453 1.00 12.50 333 ASN B C 1
ATOM 5774 O O . ASN B 1 333 ? 71.845 7.903 9.460 1.00 13.04 333 ASN B O 1
ATOM 5779 N N . GLY B 1 334 ? 71.231 8.644 11.492 1.00 13.89 334 GLY B N 1
ATOM 5780 C CA . GLY B 1 334 ? 72.212 9.708 11.512 1.00 8.90 334 GLY B CA 1
ATOM 5781 C C . GLY B 1 334 ? 73.470 9.229 12.204 1.00 12.55 334 GLY B C 1
ATOM 5782 O O . GLY B 1 334 ? 73.620 9.369 13.421 1.00 9.87 334 GLY B O 1
ATOM 5783 N N . ARG B 1 335 ? 74.371 8.641 11.412 1.00 9.84 335 ARG B N 1
ATOM 5784 C CA . ARG B 1 335 ? 75.646 8.141 11.906 1.00 10.12 335 ARG B CA 1
ATOM 5785 C C . ARG B 1 335 ? 76.415 7.568 10.729 1.00 10.77 335 ARG B C 1
ATOM 5786 O O . ARG B 1 335 ? 75.828 7.298 9.680 1.00 10.03 335 ARG B O 1
ATOM 5794 N N . ALA B 1 336 ? 77.715 7.385 10.908 1.00 7.10 336 ALA B N 1
ATOM 5795 C CA . ALA B 1 336 ? 78.484 6.575 9.972 1.00 11.01 336 ALA B CA 1
ATOM 5796 C C . ALA B 1 336 ? 78.008 5.127 10.115 1.00 12.31 336 ALA B C 1
ATOM 5797 O O . ALA B 1 336 ? 78.196 4.504 11.161 1.00 13.88 336 ALA B O 1
ATOM 5799 N N . THR B 1 337 ? 77.358 4.596 9.088 1.00 12.31 337 THR B N 1
ATOM 5800 C CA . THR B 1 337 ? 76.798 3.254 9.190 1.00 12.27 337 THR B CA 1
ATOM 5801 C C . THR B 1 337 ? 77.784 2.160 8.766 1.00 15.67 337 THR B C 1
ATOM 5802 O O . THR B 1 337 ? 78.945 2.433 8.440 1.00 15.11 337 THR B O 1
ATOM 5806 N N . GLY B 1 338 ? 77.301 0.920 8.743 1.00 15.88 338 GLY B N 1
ATOM 5807 C CA . GLY B 1 338 ? 78.088 -0.196 8.233 1.00 18.60 338 GLY B CA 1
ATOM 5808 C C . GLY B 1 338 ? 78.432 -0.037 6.762 1.00 16.35 338 GLY B C 1
ATOM 5809 O O . GLY B 1 338 ? 79.341 -0.693 6.243 1.00 21.17 338 GLY B O 1
ATOM 5810 N N . SER B 1 339 ? 77.717 0.861 6.094 1.00 14.61 339 SER B N 1
ATOM 5811 C CA . SER B 1 339 ? 77.901 1.104 4.667 1.00 16.30 339 SER B CA 1
ATOM 5812 C C . SER B 1 339 ? 78.860 2.253 4.315 1.00 14.54 339 SER B C 1
ATOM 5813 O O . SER B 1 339 ? 79.416 2.299 3.217 1.00 13.68 339 SER B O 1
ATOM 5816 N N . THR B 1 340 ? 79.050 3.183 5.240 1.00 11.91 340 THR B N 1
ATOM 5817 C CA . THR B 1 340 ? 79.639 4.465 4.882 1.00 12.46 340 THR B CA 1
ATOM 5818 C C . THR B 1 340 ? 81.076 4.349 4.342 1.00 10.46 340 THR B C 1
ATOM 5819 O O . THR B 1 340 ? 81.384 4.885 3.291 1.00 8.82 340 THR B O 1
ATOM 5823 N N . HIS B 1 341 ? 81.943 3.658 5.062 1.00 12.37 341 HIS B N 1
ATOM 5824 C CA . HIS B 1 341 ? 83.336 3.573 4.646 1.00 12.40 341 HIS B CA 1
ATOM 5825 C C . HIS B 1 341 ? 83.454 2.719 3.395 1.00 11.26 341 HIS B C 1
ATOM 5826 O O . HIS B 1 341 ? 84.412 2.845 2.651 1.00 13.34 341 HIS B O 1
ATOM 5833 N N . ILE B 1 342 ? 82.460 1.869 3.155 1.00 12.89 342 ILE B N 1
ATOM 5834 C CA . ILE B 1 342 ? 82.535 0.948 2.034 1.00 12.75 342 ILE B CA 1
ATOM 5835 C C . ILE B 1 342 ? 82.411 1.709 0.730 1.00 14.06 342 ILE B C 1
ATOM 5836 O O . ILE B 1 342 ? 83.299 1.618 -0.110 1.00 14.71 342 ILE B O 1
ATOM 5841 N N . TYR B 1 343 ? 81.346 2.486 0.550 1.00 12.98 343 TYR B N 1
ATOM 5842 C CA . TYR B 1 343 ? 81.199 3.196 -0.722 1.00 12.95 343 TYR B CA 1
ATOM 5843 C C . TYR B 1 343 ? 82.107 4.416 -0.761 1.00 11.96 343 TYR B C 1
ATOM 5844 O O . TYR B 1 343 ? 82.630 4.754 -1.817 1.00 14.83 343 TYR B O 1
ATOM 5853 N N . GLU B 1 344 ? 82.305 5.079 0.379 1.00 11.65 344 GLU B N 1
ATOM 5854 C CA . GLU B 1 344 ? 82.993 6.358 0.367 1.00 13.71 344 GLU B CA 1
ATOM 5855 C C . GLU B 1 344 ? 84.499 6.184 0.284 1.00 13.39 344 GLU B C 1
ATOM 5856 O O . GLU B 1 344 ? 85.178 6.999 -0.339 1.00 15.69 344 GLU B O 1
ATOM 5862 N N . ILE B 1 345 ? 85.028 5.135 0.900 1.00 12.96 345 ILE B N 1
ATOM 5863 C CA . ILE B 1 345 ? 86.480 4.941 0.886 1.00 12.06 345 ILE B CA 1
ATOM 5864 C C . ILE B 1 345 ? 86.874 3.778 -0.039 1.00 12.26 345 ILE B C 1
ATOM 5865 O O . ILE B 1 345 ? 87.593 3.975 -1.007 1.00 13.12 345 ILE B O 1
ATOM 5870 N N . VAL B 1 346 ? 86.406 2.575 0.260 1.00 11.70 346 VAL B N 1
ATOM 5871 C CA . VAL B 1 346 ? 86.748 1.428 -0.592 1.00 13.58 346 VAL B CA 1
ATOM 5872 C C . VAL B 1 346 ? 86.304 1.680 -2.036 1.00 13.88 346 VAL B C 1
ATOM 5873 O O . VAL B 1 346 ? 87.079 1.495 -2.970 1.00 14.38 346 VAL B O 1
ATOM 5877 N N . GLY B 1 347 ? 85.082 2.161 -2.213 1.00 12.89 347 GLY B N 1
ATOM 5878 C CA . GLY B 1 347 ? 84.577 2.460 -3.544 1.00 13.01 347 GLY B CA 1
ATOM 5879 C C . GLY B 1 347 ? 85.226 3.659 -4.225 1.00 18.07 347 GLY B C 1
ATOM 5880 O O . GLY B 1 347 ? 85.920 3.530 -5.240 1.00 17.16 347 GLY B O 1
ATOM 5881 N N . LYS B 1 348 ? 85.015 4.846 -3.673 1.00 15.45 348 LYS B N 1
ATOM 5882 C CA . LYS B 1 348 ? 85.467 6.055 -4.353 1.00 17.07 348 LYS B CA 1
ATOM 5883 C C . LYS B 1 348 ? 86.977 6.308 -4.286 1.00 18.27 348 LYS B C 1
ATOM 5884 O O . LYS B 1 348 ? 87.551 6.821 -5.248 1.00 18.82 348 LYS B O 1
ATOM 5890 N N . ARG B 1 349 ? 87.610 5.980 -3.161 1.00 15.60 349 ARG B N 1
ATOM 5891 C CA . ARG B 1 349 ? 89.047 6.253 -2.990 1.00 16.09 349 ARG B CA 1
ATOM 5892 C C . ARG B 1 349 ? 89.926 5.074 -3.458 1.00 20.86 349 ARG B C 1
ATOM 5893 O O . ARG B 1 349 ? 90.863 5.265 -4.235 1.00 21.63 349 ARG B O 1
ATOM 5901 N N . VAL B 1 350 ? 89.635 3.861 -3.001 1.00 15.15 350 VAL B N 1
ATOM 5902 C CA . VAL B 1 350 ? 90.485 2.724 -3.361 1.00 16.84 350 VAL B CA 1
ATOM 5903 C C . VAL B 1 350 ? 90.216 2.266 -4.795 1.00 21.57 350 VAL B C 1
ATOM 5904 O O . VAL B 1 350 ? 91.107 2.304 -5.637 1.00 20.19 350 VAL B O 1
ATOM 5908 N N . VAL B 1 351 ? 88.990 1.847 -5.082 1.00 16.78 351 VAL B N 1
ATOM 5909 C CA . VAL B 1 351 ? 88.675 1.332 -6.416 1.00 18.74 351 VAL B CA 1
ATOM 5910 C C . VAL B 1 351 ? 88.746 2.462 -7.447 1.00 23.43 351 VAL B C 1
ATOM 5911 O O . VAL B 1 351 ? 89.313 2.303 -8.529 1.00 22.22 351 VAL B O 1
ATOM 5915 N N . GLY B 1 352 ? 88.180 3.611 -7.091 1.00 19.46 352 GLY B N 1
ATOM 5916 C CA . GLY B 1 352 ? 88.296 4.811 -7.905 1.00 22.19 352 GLY B CA 1
ATOM 5917 C C . GLY B 1 352 ? 87.054 5.128 -8.720 1.00 22.77 352 GLY B C 1
ATOM 5918 O O . GLY B 1 352 ? 85.958 4.661 -8.410 1.00 21.09 352 GLY B O 1
ATOM 5919 N N . PRO B 1 353 ? 87.221 5.939 -9.770 1.00 22.40 353 PRO B N 1
ATOM 5920 C CA . PRO B 1 353 ? 86.142 6.392 -10.651 1.00 23.75 353 PRO B CA 1
ATOM 5921 C C . PRO B 1 353 ? 85.316 5.276 -11.267 1.00 25.90 353 PRO B C 1
ATOM 5922 O O . PRO B 1 353 ? 84.157 5.512 -11.589 1.00 21.96 353 PRO B O 1
ATOM 5926 N N . GLY B 1 354 ? 85.898 4.095 -11.449 1.00 26.02 354 GLY B N 1
ATOM 5927 C CA . GLY B 1 354 ? 85.159 2.973 -12.000 1.00 22.08 354 GLY B CA 1
ATOM 5928 C C . GLY B 1 354 ? 84.029 2.476 -11.110 1.00 23.61 354 GLY B C 1
ATOM 5929 O O . GLY B 1 354 ? 83.046 1.905 -11.603 1.00 20.41 354 GLY B O 1
ATOM 5930 N N . PHE B 1 355 ? 84.154 2.686 -9.799 1.00 21.93 355 PHE B N 1
ATOM 5931 C CA . PHE B 1 355 ? 83.102 2.256 -8.878 1.00 18.21 355 PHE B CA 1
ATOM 5932 C C . PHE B 1 355 ? 81.797 2.938 -9.230 1.00 19.52 355 PHE B C 1
ATOM 5933 O O . PHE B 1 355 ? 81.717 4.163 -9.247 1.00 21.74 355 PHE B O 1
ATOM 5941 N N . GLY B 1 356 ? 80.785 2.129 -9.524 1.00 21.65 356 GLY B N 1
ATOM 5942 C CA . GLY B 1 356 ? 79.452 2.621 -9.824 1.00 25.38 356 GLY B CA 1
ATOM 5943 C C . GLY B 1 356 ? 79.152 2.529 -11.304 1.00 24.40 356 GLY B C 1
ATOM 5944 O O . GLY B 1 356 ? 78.002 2.607 -11.726 1.00 29.39 356 GLY B O 1
ATOM 5945 N N . THR B 1 357 ? 80.206 2.355 -12.092 1.00 25.51 357 THR B N 1
ATOM 5946 C CA . THR B 1 357 ? 80.103 2.306 -13.546 1.00 31.12 357 THR B CA 1
ATOM 5947 C C . THR B 1 357 ? 80.681 1.000 -14.059 1.00 28.74 357 THR B C 1
ATOM 5948 O O . THR B 1 357 ? 80.084 0.296 -14.862 1.00 27.05 357 THR B O 1
ATOM 5952 N N . ASP B 1 358 ? 81.851 0.701 -13.513 1.00 27.71 358 ASP B N 1
ATOM 5953 C CA . ASP B 1 358 ? 82.769 -0.333 -13.944 1.00 32.07 358 ASP B CA 1
ATOM 5954 C C . ASP B 1 358 ? 82.760 -1.504 -12.954 1.00 29.71 358 ASP B C 1
ATOM 5955 O O . ASP B 1 358 ? 83.007 -2.658 -13.306 1.00 23.77 358 ASP B O 1
ATOM 5960 N N . ARG B 1 359 ? 82.483 -1.179 -11.695 1.00 24.73 359 ARG B N 1
ATOM 5961 C CA . ARG B 1 359 ? 82.697 -2.093 -10.575 1.00 18.61 359 ARG B CA 1
ATOM 5962 C C . ARG B 1 359 ? 81.566 -2.013 -9.566 1.00 19.60 359 ARG B C 1
ATOM 5963 O O . ARG B 1 359 ? 80.921 -0.983 -9.442 1.00 19.19 359 ARG B O 1
ATOM 5971 N N . ILE B 1 360 ? 81.333 -3.106 -8.850 1.00 17.87 360 ILE B N 1
ATOM 5972 C CA . ILE B 1 360 ? 80.381 -3.107 -7.752 1.00 20.58 360 ILE B CA 1
ATOM 5973 C C . ILE B 1 360 ? 81.066 -3.641 -6.501 1.00 19.64 360 ILE B C 1
ATOM 5974 O O . ILE B 1 360 ? 82.142 -4.242 -6.576 1.00 12.79 360 ILE B O 1
ATOM 5979 N N . LEU B 1 361 ? 80.433 -3.421 -5.354 1.00 15.00 361 LEU B N 1
ATOM 5980 C CA . LEU B 1 361 ? 80.976 -3.858 -4.076 1.00 14.81 361 LEU B CA 1
ATOM 5981 C C . LEU B 1 361 ? 79.980 -4.750 -3.361 1.00 16.73 361 LEU B C 1
ATOM 5982 O O . LEU B 1 361 ? 78.816 -4.374 -3.192 1.00 17.44 361 LEU B O 1
ATOM 5987 N N . LEU B 1 362 ? 80.447 -5.905 -2.902 1.00 15.48 362 LEU B N 1
ATOM 5988 C CA . LEU B 1 362 ? 79.606 -6.839 -2.170 1.00 17.12 362 LEU B CA 1
ATOM 5989 C C . LEU B 1 362 ? 80.233 -7.142 -0.822 1.00 18.05 362 LEU B C 1
ATOM 5990 O O . LEU B 1 362 ? 81.363 -7.613 -0.770 1.00 16.16 362 LEU B O 1
ATOM 5995 N N . GLU B 1 363 ? 79.512 -6.869 0.264 1.00 18.06 363 GLU B N 1
ATOM 5996 C CA . GLU B 1 363 ? 80.053 -7.093 1.600 1.00 19.02 363 GLU B CA 1
ATOM 5997 C C . GLU B 1 363 ? 79.409 -8.313 2.210 1.00 22.16 363 GLU B C 1
ATOM 5998 O O . GLU B 1 363 ? 78.197 -8.455 2.150 1.00 18.54 363 GLU B O 1
ATOM 6004 N N . ARG B 1 364 ? 80.226 -9.175 2.809 1.00 18.25 364 ARG B N 1
ATOM 6005 C CA . ARG B 1 364 ? 79.758 -10.351 3.540 1.00 26.70 364 ARG B CA 1
ATOM 6006 C C . ARG B 1 364 ? 80.917 -10.837 4.408 1.00 27.36 364 ARG B C 1
ATOM 6007 O O . ARG B 1 364 ? 82.059 -10.528 4.132 1.00 34.69 364 ARG B O 1
ATOM 6015 N N . VAL B 1 365 ? 80.629 -11.594 5.453 1.00 31.04 365 VAL B N 1
ATOM 6016 C CA . VAL B 1 365 ? 81.671 -12.207 6.265 1.00 33.68 365 VAL B CA 1
ATOM 6017 C C . VAL B 1 365 ? 82.390 -13.332 5.487 1.00 30.36 365 VAL B C 1
ATOM 6018 O O . VAL B 1 365 ? 81.834 -13.874 4.521 1.00 25.89 365 VAL B O 1
ATOM 6022 N N . TRP B 1 366 ? 83.617 -13.666 5.907 1.00 31.49 366 TRP B N 1
ATOM 6023 C CA . TRP B 1 366 ? 84.365 -14.800 5.335 1.00 31.44 366 TRP B CA 1
ATOM 6024 C C . TRP B 1 366 ? 83.444 -16.026 5.271 1.00 33.01 366 TRP B C 1
ATOM 6025 O O . TRP B 1 366 ? 82.711 -16.310 6.225 1.00 30.79 366 TRP B O 1
ATOM 6036 N N . PRO B 1 367 ? 83.446 -16.722 4.121 1.00 30.74 367 PRO B N 1
ATOM 6037 C CA . PRO B 1 367 ? 82.487 -17.792 3.794 1.00 33.90 367 PRO B CA 1
ATOM 6038 C C . PRO B 1 367 ? 82.442 -18.923 4.817 1.00 30.03 367 PRO B C 1
ATOM 6039 O O . PRO B 1 367 ? 83.504 -19.227 5.357 1.00 32.05 367 PRO B O 1
ATOM 6043 N N . SER B 1 374 ? 91.741 -15.608 11.430 1.00 36.01 374 SER B N 1
ATOM 6044 C CA . SER B 1 374 ? 92.359 -14.374 11.898 1.00 32.19 374 SER B CA 1
ATOM 6045 C C . SER B 1 374 ? 92.657 -13.449 10.734 1.00 34.77 374 SER B C 1
ATOM 6046 O O . SER B 1 374 ? 92.757 -13.903 9.590 1.00 32.88 374 SER B O 1
ATOM 6049 N N . PHE B 1 375 ? 92.818 -12.159 11.032 1.00 34.35 375 PHE B N 1
ATOM 6050 C CA . PHE B 1 375 ? 93.195 -11.180 10.012 1.00 29.39 375 PHE B CA 1
ATOM 6051 C C . PHE B 1 375 ? 94.421 -11.633 9.197 1.00 29.26 375 PHE B C 1
ATOM 6052 O O . PHE B 1 375 ? 94.356 -11.772 7.972 1.00 27.76 375 PHE B O 1
ATOM 6060 N N . ALA B 1 376 ? 95.533 -11.857 9.888 1.00 27.46 376 ALA B N 1
ATOM 6061 C CA . ALA B 1 376 ? 96.797 -12.225 9.245 1.00 26.15 376 ALA B CA 1
ATOM 6062 C C . ALA B 1 376 ? 96.681 -13.486 8.389 1.00 28.73 376 ALA B C 1
ATOM 6063 O O . ALA B 1 376 ? 97.295 -13.591 7.325 1.00 29.77 376 ALA B O 1
ATOM 6065 N N . GLY B 1 377 ? 95.892 -14.444 8.861 1.00 31.67 377 GLY B N 1
ATOM 6066 C CA . GLY B 1 377 ? 95.686 -15.674 8.128 1.00 25.22 377 GLY B CA 1
ATOM 6067 C C . GLY B 1 377 ? 94.890 -15.419 6.873 1.00 29.06 377 GLY B C 1
ATOM 6068 O O . GLY B 1 377 ? 95.174 -15.992 5.807 1.00 24.52 377 GLY B O 1
ATOM 6069 N N . ALA B 1 378 ? 93.884 -14.556 6.993 1.00 25.13 378 ALA B N 1
ATOM 6070 C CA . ALA B 1 378 ? 93.041 -14.227 5.851 1.00 22.73 378 ALA B CA 1
ATOM 6071 C C . ALA B 1 378 ? 93.871 -13.526 4.793 1.00 20.67 378 ALA B C 1
ATOM 6072 O O . ALA B 1 378 ? 93.745 -13.824 3.614 1.00 19.73 378 ALA B O 1
ATOM 6074 N N . LEU B 1 379 ? 94.725 -12.596 5.227 1.00 19.54 379 LEU B N 1
ATOM 6075 C CA . LEU B 1 379 ? 95.565 -11.848 4.299 1.00 20.86 379 LEU B CA 1
ATOM 6076 C C . LEU B 1 379 ? 96.460 -12.806 3.518 1.00 17.46 379 LEU B C 1
ATOM 6077 O O . LEU B 1 379 ? 96.547 -12.735 2.291 1.00 18.72 379 LEU B O 1
ATOM 6082 N N . THR B 1 380 ? 97.095 -13.719 4.243 1.00 17.40 380 THR B N 1
ATOM 6083 C CA . THR B 1 380 ? 97.999 -14.704 3.642 1.00 23.15 380 THR B CA 1
ATOM 6084 C C . THR B 1 380 ? 97.361 -15.571 2.561 1.00 20.22 380 THR B C 1
ATOM 6085 O O . THR B 1 380 ? 97.901 -15.710 1.453 1.00 19.79 380 THR B O 1
ATOM 6089 N N . ARG B 1 381 ? 96.211 -16.153 2.878 1.00 23.51 381 ARG B N 1
ATOM 6090 C CA . ARG B 1 381 ? 95.542 -17.052 1.942 1.00 19.16 381 ARG B CA 1
ATOM 6091 C C . ARG B 1 381 ? 95.014 -16.320 0.727 1.00 18.41 381 ARG B C 1
ATOM 6092 O O . ARG B 1 381 ? 95.107 -16.807 -0.399 1.00 16.25 381 ARG B O 1
ATOM 6100 N N . LEU B 1 382 ? 94.421 -15.155 0.966 1.00 16.63 382 LEU B N 1
ATOM 6101 C CA . LEU B 1 382 ? 93.920 -14.328 -0.120 1.00 15.60 382 LEU B CA 1
ATOM 6102 C C . LEU B 1 382 ? 95.068 -13.906 -1.036 1.00 14.70 382 LEU B C 1
ATOM 6103 O O . LEU B 1 382 ? 94.954 -13.965 -2.261 1.00 14.67 382 LEU B O 1
ATOM 6108 N N . ARG B 1 383 ? 96.166 -13.460 -0.438 1.00 15.07 383 ARG B N 1
ATOM 6109 C CA . ARG B 1 383 ? 97.333 -13.061 -1.218 1.00 16.16 383 ARG B CA 1
ATOM 6110 C C . ARG B 1 383 ? 97.898 -14.261 -1.990 1.00 17.04 383 ARG B C 1
ATOM 6111 O O . ARG B 1 383 ? 98.112 -14.170 -3.198 1.00 15.37 383 ARG B O 1
ATOM 6119 N N . ASP B 1 384 ? 98.095 -15.381 -1.294 1.00 14.90 384 ASP B N 1
ATOM 6120 C CA . ASP B 1 384 ? 98.737 -16.557 -1.891 1.00 20.96 384 ASP B CA 1
ATOM 6121 C C . ASP B 1 384 ? 97.891 -17.123 -3.032 1.00 22.74 384 ASP B C 1
ATOM 6122 O O . ASP B 1 384 ? 98.437 -17.561 -4.044 1.00 20.84 384 ASP B O 1
ATOM 6127 N N . SER B 1 385 ? 96.566 -17.110 -2.872 1.00 15.11 385 SER B N 1
ATOM 6128 C CA . SER B 1 385 ? 95.665 -17.616 -3.903 1.00 17.96 385 SER B CA 1
ATOM 6129 C C . SER B 1 385 ? 95.451 -16.629 -5.051 1.00 21.92 385 SER B C 1
ATOM 6130 O O . SER B 1 385 ? 95.040 -17.023 -6.143 1.00 20.19 385 SER B O 1
ATOM 6133 N N . GLY B 1 386 ? 95.729 -15.351 -4.807 1.00 15.82 386 GLY B N 1
ATOM 6134 C CA . GLY B 1 386 ? 95.497 -14.316 -5.803 1.00 17.10 386 GLY B CA 1
ATOM 6135 C C . GLY B 1 386 ? 94.084 -13.725 -5.777 1.00 16.35 386 GLY B C 1
ATOM 6136 O O . GLY B 1 386 ? 93.724 -12.939 -6.649 1.00 14.59 386 GLY B O 1
ATOM 6137 N N . HIS B 1 387 ? 93.288 -14.119 -4.787 1.00 13.89 387 HIS B N 1
ATOM 6138 C CA . HIS B 1 387 ? 91.937 -13.586 -4.606 1.00 13.96 387 HIS B CA 1
ATOM 6139 C C . HIS B 1 387 ? 91.897 -12.241 -3.880 1.00 16.38 387 HIS B C 1
ATOM 6140 O O . HIS B 1 387 ? 90.886 -11.520 -3.938 1.00 16.31 387 HIS B O 1
ATOM 6147 N N . LEU B 1 388 ? 92.981 -11.921 -3.181 1.00 15.04 388 LEU B N 1
ATOM 6148 C CA . LEU B 1 388 ? 93.126 -10.624 -2.522 1.00 15.71 388 LEU B CA 1
ATOM 6149 C C . LEU B 1 388 ? 92.925 -9.501 -3.522 1.00 18.39 388 LEU B C 1
ATOM 6150 O O . LEU B 1 388 ? 93.358 -9.622 -4.667 1.00 16.70 388 LEU B O 1
ATOM 6155 N N . TYR B 1 389 ? 92.266 -8.418 -3.100 1.00 14.19 389 TYR B N 1
ATOM 6156 C CA . TYR B 1 389 ? 92.035 -7.275 -3.980 1.00 12.43 389 TYR B CA 1
ATOM 6157 C C . TYR B 1 389 ? 93.352 -6.755 -4.535 1.00 15.05 389 TYR B C 1
ATOM 6158 O O . TYR B 1 389 ? 94.322 -6.570 -3.796 1.00 13.48 389 TYR B O 1
ATOM 6167 N N . ASP B 1 390 ? 93.371 -6.517 -5.843 1.00 17.17 390 ASP B N 1
ATOM 6168 C CA . ASP B 1 390 ? 94.577 -6.099 -6.548 1.00 22.02 390 ASP B CA 1
ATOM 6169 C C . ASP B 1 390 ? 94.322 -4.761 -7.215 1.00 19.48 390 ASP B C 1
ATOM 6170 O O . ASP B 1 390 ? 93.507 -4.679 -8.128 1.00 20.01 390 ASP B O 1
ATOM 6175 N N . PRO B 1 391 ? 95.035 -3.714 -6.778 1.00 18.60 391 PRO B N 1
ATOM 6176 C CA . PRO B 1 391 ? 94.800 -2.369 -7.309 1.00 21.53 391 PRO B CA 1
ATOM 6177 C C . PRO B 1 391 ? 94.965 -2.321 -8.815 1.00 23.25 391 PRO B C 1
ATOM 6178 O O . PRO B 1 391 ? 94.341 -1.503 -9.491 1.00 24.52 391 PRO B O 1
ATOM 6182 N N . GLU B 1 392 ? 95.798 -3.217 -9.332 1.00 26.08 392 GLU B N 1
ATOM 6183 C CA . GLU B 1 392 ? 96.084 -3.290 -10.753 1.00 24.10 392 GLU B CA 1
ATOM 6184 C C . GLU B 1 392 ? 94.870 -3.710 -11.548 1.00 24.20 392 GLU B C 1
ATOM 6185 O O . GLU B 1 392 ? 94.604 -3.182 -12.623 1.00 31.22 392 GLU B O 1
ATOM 6191 N N . THR B 1 393 ? 94.148 -4.694 -11.033 1.00 21.67 393 THR B N 1
ATOM 6192 C CA . THR B 1 393 ? 93.022 -5.243 -11.771 1.00 19.85 393 THR B CA 1
ATOM 6193 C C . THR B 1 393 ? 91.720 -4.617 -11.283 1.00 17.15 393 THR B C 1
ATOM 6194 O O . THR B 1 393 ? 90.685 -4.737 -11.944 1.00 17.45 393 THR B O 1
ATOM 6198 N N . ARG B 1 394 ? 91.787 -3.945 -10.132 1.00 19.83 394 ARG B N 1
ATOM 6199 C CA . ARG B 1 394 ? 90.583 -3.464 -9.451 1.00 16.41 394 ARG B CA 1
ATOM 6200 C C . ARG B 1 394 ? 89.603 -4.620 -9.227 1.00 18.82 394 ARG B C 1
ATOM 6201 O O . ARG B 1 394 ? 88.390 -4.449 -9.324 1.00 18.45 394 ARG B O 1
ATOM 6209 N N . ARG B 1 395 ? 90.139 -5.805 -8.930 1.00 18.14 395 ARG B N 1
ATOM 6210 C CA . ARG B 1 395 ? 89.315 -6.975 -8.644 1.00 17.43 395 ARG B CA 1
ATOM 6211 C C . ARG B 1 395 ? 89.787 -7.727 -7.404 1.00 19.87 395 ARG B C 1
ATOM 6212 O O . ARG B 1 395 ? 90.985 -7.742 -7.095 1.00 20.16 395 ARG B O 1
ATOM 6220 N N . GLY B 1 396 ? 88.842 -8.369 -6.715 1.00 15.02 396 GLY B N 1
ATOM 6221 C CA . GLY B 1 396 ? 89.158 -9.248 -5.599 1.00 15.33 396 GLY B CA 1
ATOM 6222 C C . GLY B 1 396 ? 88.602 -8.800 -4.255 1.00 16.97 396 GLY B C 1
ATOM 6223 O O . GLY B 1 396 ? 87.767 -7.878 -4.186 1.00 14.80 396 GLY B O 1
ATOM 6224 N N . ALA B 1 397 ? 89.052 -9.465 -3.191 1.00 12.83 397 ALA B N 1
ATOM 6225 C CA . ALA B 1 397 ? 88.496 -9.245 -1.872 1.00 14.69 397 ALA B CA 1
ATOM 6226 C C . ALA B 1 397 ? 89.323 -8.252 -1.078 1.00 18.05 397 ALA B C 1
ATOM 6227 O O . ALA B 1 397 ? 90.540 -8.387 -0.955 1.00 15.36 397 ALA B O 1
ATOM 6229 N N . VAL B 1 398 ? 88.633 -7.250 -0.549 1.00 14.29 398 VAL B N 1
ATOM 6230 C CA . VAL B 1 398 ? 89.206 -6.311 0.408 1.00 13.51 398 VAL B CA 1
ATOM 6231 C C . VAL B 1 398 ? 88.883 -6.766 1.821 1.00 14.00 398 VAL B C 1
ATOM 6232 O O . VAL B 1 398 ? 87.755 -7.145 2.108 1.00 14.37 398 VAL B O 1
ATOM 6236 N N . ILE B 1 399 ? 89.867 -6.741 2.710 1.00 13.16 399 ILE B N 1
ATOM 6237 C CA . ILE B 1 399 ? 89.583 -7.047 4.096 1.00 14.61 399 ILE B CA 1
ATOM 6238 C C . ILE B 1 399 ? 89.129 -5.756 4.787 1.00 16.01 399 ILE B C 1
ATOM 6239 O O . ILE B 1 399 ? 89.926 -4.849 5.047 1.00 16.03 399 ILE B O 1
ATOM 6244 N N . LEU B 1 400 ? 87.831 -5.684 5.055 1.00 16.60 400 LEU B N 1
ATOM 6245 C CA . LEU B 1 400 ? 87.212 -4.496 5.652 1.00 17.25 400 LEU B CA 1
ATOM 6246 C C . LEU B 1 400 ? 87.495 -4.342 7.134 1.00 16.98 400 LEU B C 1
ATOM 6247 O O . LEU B 1 400 ? 87.687 -3.226 7.631 1.00 19.29 400 LEU B O 1
ATOM 6252 N N . ALA B 1 401 ? 87.462 -5.461 7.843 1.00 16.24 401 ALA B N 1
ATOM 6253 C CA . ALA B 1 401 ? 87.604 -5.450 9.293 1.00 18.61 401 ALA B CA 1
ATOM 6254 C C . ALA B 1 401 ? 88.340 -6.686 9.759 1.00 26.87 401 ALA B C 1
ATOM 6255 O O . ALA B 1 401 ? 88.108 -7.784 9.236 1.00 26.05 401 ALA B O 1
ATOM 6257 N N . ALA B 1 402 ? 89.210 -6.504 10.751 1.00 24.90 402 ALA B N 1
ATOM 6258 C CA . ALA B 1 402 ? 89.920 -7.615 11.385 1.00 26.14 402 ALA B CA 1
ATOM 6259 C C . ALA B 1 402 ? 88.956 -8.601 11.997 1.00 28.57 402 ALA B C 1
ATOM 6260 O O . ALA B 1 402 ? 89.251 -9.791 12.097 1.00 30.86 402 ALA B O 1
ATOM 6262 N N . TYR B 1 403 ? 87.807 -8.099 12.438 1.00 27.60 403 TYR B N 1
ATOM 6263 C CA . TYR B 1 403 ? 86.856 -8.952 13.139 1.00 31.27 403 TYR B CA 1
ATOM 6264 C C . TYR B 1 403 ? 85.499 -8.253 13.314 1.00 32.71 403 TYR B C 1
ATOM 6265 O O . TYR B 1 403 ? 85.433 -7.039 13.532 1.00 26.12 403 TYR B O 1
ATOM 6274 N N . ASN B 1 404 ? 84.435 -9.047 13.191 1.00 31.06 404 ASN B N 1
ATOM 6275 C CA . ASN B 1 404 ? 83.055 -8.645 13.474 1.00 32.78 404 ASN B CA 1
ATOM 6276 C C . ASN B 1 404 ? 82.510 -9.585 14.548 1.00 36.66 404 ASN B C 1
ATOM 6277 O O . ASN B 1 404 ? 82.695 -10.802 14.461 1.00 36.41 404 ASN B O 1
ATOM 6282 N N . THR B 1 405 ? 81.844 -9.039 15.562 1.00 34.94 405 THR B N 1
ATOM 6283 C CA . THR B 1 405 ? 81.404 -9.881 16.676 1.00 36.78 405 THR B CA 1
ATOM 6284 C C . THR B 1 405 ? 80.023 -10.518 16.463 1.00 37.93 405 THR B C 1
ATOM 6285 O O . THR B 1 405 ? 79.747 -11.580 17.028 1.00 38.29 405 THR B O 1
ATOM 6289 N N . HIS B 1 406 ? 79.157 -9.898 15.659 1.00 39.63 406 HIS B N 1
ATOM 6290 C CA . HIS B 1 406 ? 77.852 -10.516 15.425 1.00 40.99 406 HIS B CA 1
ATOM 6291 C C . HIS B 1 406 ? 77.877 -11.416 14.182 1.00 40.70 406 HIS B C 1
ATOM 6292 O O . HIS B 1 406 ? 76.892 -12.107 13.899 1.00 49.17 406 HIS B O 1
ATOM 6299 N N . ARG B 1 407 ? 78.996 -11.433 13.453 1.00 38.73 407 ARG B N 1
ATOM 6300 C CA . ARG B 1 407 ? 79.165 -12.413 12.369 1.00 34.80 407 ARG B CA 1
ATOM 6301 C C . ARG B 1 407 ? 80.324 -13.354 12.688 1.00 38.45 407 ARG B C 1
ATOM 6302 O O . ARG B 1 407 ? 80.515 -14.366 12.010 1.00 34.47 407 ARG B O 1
ATOM 6310 N N . LYS B 1 408 ? 81.084 -13.012 13.729 1.00 39.86 408 LYS B N 1
ATOM 6311 C CA . LYS B 1 408 ? 82.122 -13.888 14.272 1.00 38.61 408 LYS B CA 1
ATOM 6312 C C . LYS B 1 408 ? 83.155 -14.303 13.210 1.00 41.02 408 LYS B C 1
ATOM 6313 O O . LYS B 1 408 ? 83.390 -15.495 12.982 1.00 38.62 408 LYS B O 1
ATOM 6319 N N . GLY B 1 409 ? 83.760 -13.308 12.556 1.00 38.08 409 GLY B N 1
ATOM 6320 C CA . GLY B 1 409 ? 84.823 -13.543 11.588 1.00 32.47 409 GLY B CA 1
ATOM 6321 C C . GLY B 1 409 ? 85.344 -12.288 10.895 1.00 34.12 409 GLY B C 1
ATOM 6322 O O . GLY B 1 409 ? 84.832 -11.183 11.115 1.00 31.78 409 GLY B O 1
ATOM 6323 N N . VAL B 1 410 ? 86.363 -12.462 10.051 1.00 26.31 410 VAL B N 1
ATOM 6324 C CA . VAL B 1 410 ? 86.905 -11.358 9.260 1.00 24.53 410 VAL B CA 1
ATOM 6325 C C . VAL B 1 410 ? 85.832 -10.890 8.271 1.00 27.67 410 VAL B C 1
ATOM 6326 O O . VAL B 1 410 ? 85.022 -11.691 7.792 1.00 27.69 410 VAL B O 1
ATOM 6338 N N . LEU B 1 412 ? 84.764 -9.164 4.676 1.00 15.51 412 LEU B N 1
ATOM 6339 C CA . LEU B 1 412 ? 85.306 -8.981 3.333 1.00 14.18 412 LEU B CA 1
ATOM 6340 C C . LEU B 1 412 ? 84.422 -8.132 2.432 1.00 17.52 412 LEU B C 1
ATOM 6341 O O . LEU B 1 412 ? 83.206 -8.151 2.546 1.00 20.21 412 LEU B O 1
ATOM 6346 N N . CYS B 1 413 ? 85.048 -7.406 1.514 1.00 15.14 413 CYS B N 1
ATOM 6347 C CA . CYS B 1 413 ? 84.324 -6.695 0.478 1.00 14.99 413 CYS B CA 1
ATOM 6348 C C . CYS B 1 413 ? 84.853 -7.117 -0.892 1.00 13.95 413 CYS B C 1
ATOM 6349 O O . CYS B 1 413 ? 85.976 -6.777 -1.266 1.00 15.01 413 CYS B O 1
ATOM 6352 N N . TYR B 1 414 ? 84.031 -7.839 -1.637 1.00 12.67 414 TYR B N 1
ATOM 6353 C CA . TYR B 1 414 ? 84.379 -8.270 -2.983 1.00 12.98 414 TYR B CA 1
ATOM 6354 C C . TYR B 1 414 ? 84.146 -7.172 -4.008 1.00 15.64 414 TYR B C 1
ATOM 6355 O O . TYR B 1 414 ? 83.022 -6.677 -4.159 1.00 16.98 414 TYR B O 1
ATOM 6364 N N . VAL B 1 415 ? 85.207 -6.807 -4.717 1.00 11.64 415 VAL B N 1
ATOM 6365 C CA . VAL B 1 415 ? 85.129 -5.860 -5.818 1.00 13.96 415 VAL B CA 1
ATOM 6366 C C . VAL B 1 415 ? 85.105 -6.614 -7.144 1.00 16.59 415 VAL B C 1
ATOM 6367 O O . VAL B 1 415 ? 86.053 -7.334 -7.473 1.00 13.92 415 VAL B O 1
ATOM 6371 N N . ALA B 1 416 ? 84.034 -6.447 -7.910 1.00 18.65 416 ALA B N 1
ATOM 6372 C CA . ALA B 1 416 ? 83.934 -7.167 -9.182 1.00 18.13 416 ALA B CA 1
ATOM 6373 C C . ALA B 1 416 ? 83.178 -6.342 -10.217 1.00 23.68 416 ALA B C 1
ATOM 6374 O O . ALA B 1 416 ? 82.628 -5.281 -9.891 1.00 20.15 416 ALA B O 1
ATOM 6376 N N . GLU B 1 417 ? 83.157 -6.819 -11.462 1.00 18.72 417 GLU B N 1
ATOM 6377 C CA . GLU B 1 417 ? 82.409 -6.148 -12.531 1.00 21.25 417 GLU B CA 1
ATOM 6378 C C . GLU B 1 417 ? 80.915 -6.096 -12.270 1.00 20.18 417 GLU B C 1
ATOM 6379 O O . GLU B 1 417 ? 80.248 -5.118 -12.603 1.00 26.37 417 GLU B O 1
ATOM 6385 N N . ASP B 1 418 ? 80.381 -7.161 -11.690 1.00 20.10 418 ASP B N 1
ATOM 6386 C CA . ASP B 1 418 ? 78.964 -7.209 -11.393 1.00 22.40 418 ASP B CA 1
ATOM 6387 C C . ASP B 1 418 ? 78.756 -8.193 -10.266 1.00 21.43 418 ASP B C 1
ATOM 6388 O O . ASP B 1 418 ? 79.707 -8.833 -9.819 1.00 16.85 418 ASP B O 1
ATOM 6393 N N . LEU B 1 419 ? 77.511 -8.328 -9.830 1.00 20.98 419 LEU B N 1
ATOM 6394 C CA . LEU B 1 419 ? 77.176 -9.216 -8.728 1.00 20.66 419 LEU B CA 1
ATOM 6395 C C . LEU B 1 419 ? 77.523 -10.671 -9.036 1.00 20.32 419 LEU B C 1
ATOM 6396 O O . LEU B 1 419 ? 78.019 -11.390 -8.168 1.00 18.04 419 LEU B O 1
ATOM 6401 N N . GLU B 1 420 ? 77.254 -11.112 -10.264 1.00 20.93 420 GLU B N 1
ATOM 6402 C CA . GLU B 1 420 ? 77.504 -12.501 -10.615 1.00 21.88 420 GLU B CA 1
ATOM 6403 C C . GLU B 1 420 ? 78.984 -12.845 -10.422 1.00 19.35 420 GLU B C 1
ATOM 6404 O O . GLU B 1 420 ? 79.314 -13.906 -9.894 1.00 19.74 420 GLU B O 1
ATOM 6410 N N . ALA B 1 421 ? 79.858 -11.931 -10.830 1.00 18.48 421 ALA B N 1
ATOM 6411 C CA . ALA B 1 421 ? 81.304 -12.108 -10.704 1.00 20.73 421 ALA B CA 1
ATOM 6412 C C . ALA B 1 421 ? 81.766 -12.026 -9.255 1.00 20.02 421 ALA B C 1
ATOM 6413 O O . ALA B 1 421 ? 82.671 -12.747 -8.847 1.00 15.11 421 ALA B O 1
ATOM 6415 N N . ALA B 1 422 ? 81.154 -11.133 -8.481 1.00 15.66 422 ALA B N 1
ATOM 6416 C CA . ALA B 1 422 ? 81.441 -11.062 -7.058 1.00 14.08 422 ALA B CA 1
ATOM 6417 C C . ALA B 1 422 ? 81.071 -12.367 -6.365 1.00 14.10 422 ALA B C 1
ATOM 6418 O O . ALA B 1 422 ? 81.789 -12.840 -5.489 1.00 13.16 422 ALA B O 1
ATOM 6420 N N . LEU B 1 423 ? 79.945 -12.950 -6.758 1.00 14.46 423 LEU B N 1
ATOM 6421 C CA . LEU B 1 423 ? 79.489 -14.200 -6.167 1.00 16.67 423 LEU B CA 1
ATOM 6422 C C . LEU B 1 423 ? 80.408 -15.391 -6.546 1.00 15.65 423 LEU B C 1
ATOM 6423 O O . LEU B 1 423 ? 80.643 -16.295 -5.731 1.00 16.57 423 LEU B O 1
ATOM 6428 N N . HIS B 1 424 ? 80.932 -15.390 -7.766 1.00 15.11 424 HIS B N 1
ATOM 6429 C CA . HIS B 1 424 ? 81.930 -16.411 -8.144 1.00 17.96 424 HIS B CA 1
ATOM 6430 C C . HIS B 1 424 ? 83.200 -16.281 -7.293 1.00 18.22 424 HIS B C 1
ATOM 6431 O O . HIS B 1 424 ? 83.747 -17.284 -6.829 1.00 22.28 424 HIS B O 1
ATOM 6438 N N . ARG B 1 425 ? 83.654 -15.044 -7.086 1.00 15.77 425 ARG B N 1
ATOM 6439 C CA . ARG B 1 425 ? 84.850 -14.787 -6.284 1.00 19.37 425 ARG B CA 1
ATOM 6440 C C . ARG B 1 425 ? 84.634 -15.303 -4.864 1.00 18.53 425 ARG B C 1
ATOM 6441 O O . ARG B 1 425 ? 85.512 -15.949 -4.280 1.00 16.17 425 ARG B O 1
ATOM 6449 N N . GLU B 1 426 ? 83.444 -15.056 -4.320 1.00 18.62 426 GLU B N 1
ATOM 6450 C CA . GLU B 1 426 ? 83.166 -15.486 -2.962 1.00 17.66 426 GLU B CA 1
ATOM 6451 C C . GLU B 1 426 ? 83.109 -16.999 -2.858 1.00 18.11 426 GLU B C 1
ATOM 6452 O O . GLU B 1 426 ? 83.606 -17.575 -1.881 1.00 20.52 426 GLU B O 1
ATOM 6458 N N . GLU B 1 427 ? 82.471 -17.642 -3.833 1.00 17.65 427 GLU B N 1
ATOM 6459 C CA . GLU B 1 427 ? 82.435 -19.094 -3.838 1.00 19.39 427 GLU B CA 1
ATOM 6460 C C . GLU B 1 427 ? 83.859 -19.660 -3.896 1.00 21.07 427 GLU B C 1
ATOM 6461 O O . GLU B 1 427 ? 84.156 -20.645 -3.232 1.00 20.64 427 GLU B O 1
ATOM 6467 N N . SER B 1 428 ? 84.734 -19.020 -4.667 1.00 15.15 428 SER B N 1
ATOM 6468 C CA . SER B 1 428 ? 86.123 -19.479 -4.775 1.00 19.98 428 SER B CA 1
ATOM 6469 C C . SER B 1 428 ? 86.865 -19.327 -3.455 1.00 24.07 428 SER B C 1
ATOM 6470 O O . SER B 1 428 ? 87.650 -20.194 -3.090 1.00 20.41 428 SER B O 1
ATOM 6473 N N . VAL B 1 429 ? 86.634 -18.229 -2.757 1.00 20.66 429 VAL B N 1
ATOM 6474 C CA . VAL B 1 429 ? 87.205 -18.000 -1.457 1.00 19.12 429 VAL B CA 1
ATOM 6475 C C . VAL B 1 429 ? 86.693 -19.029 -0.483 1.00 24.63 429 VAL B C 1
ATOM 6476 O O . VAL B 1 429 ? 87.403 -19.458 0.355 1.00 23.27 429 VAL B O 1
ATOM 6480 N N . SER B 1 430 ? 85.459 -19.439 -0.641 1.00 21.28 430 SER B N 1
ATOM 6481 C CA . SER B 1 430 ? 84.876 -20.473 0.194 1.00 28.08 430 SER B CA 1
ATOM 6482 C C . SER B 1 430 ? 85.498 -21.872 0.078 1.00 32.91 430 SER B C 1
ATOM 6483 O O . SER B 1 430 ? 85.399 -22.670 0.956 1.00 33.95 430 SER B O 1
ATOM 6486 N N . ARG B 1 431 ? 86.012 -22.198 -1.076 1.00 32.04 431 ARG B N 1
ATOM 6487 C CA . ARG B 1 431 ? 86.563 -23.543 -1.265 1.00 30.59 431 ARG B CA 1
ATOM 6488 C C . ARG B 1 431 ? 88.074 -23.571 -1.030 1.00 31.06 431 ARG B C 1
ATOM 6489 O O . ARG B 1 431 ? 88.720 -24.591 -1.248 1.00 34.61 431 ARG B O 1
ATOM 6497 N N . LEU B 1 432 ? 88.621 -22.457 -0.550 1.00 29.39 432 LEU B N 1
ATOM 6498 C CA . LEU B 1 432 ? 90.059 -22.352 -0.293 1.00 32.51 432 LEU B CA 1
ATOM 6499 C C . LEU B 1 432 ? 90.522 -23.330 0.790 1.00 35.30 432 LEU B C 1
ATOM 6500 O O . LEU B 1 432 ? 91.599 -23.951 0.675 1.00 31.98 432 LEU B O 1
ATOM 6505 N N . PHE B 1 433 ? 89.708 -23.449 1.840 1.00 29.11 433 PHE B N 1
ATOM 6506 C CA . PHE B 1 433 ? 90.009 -24.314 2.986 1.00 34.79 433 PHE B CA 1
ATOM 6507 C C . PHE B 1 433 ? 89.242 -25.649 2.930 1.00 29.60 433 PHE B C 1
ATOM 6508 O O . PHE B 1 433 ? 88.740 -26.061 1.874 1.00 30.92 433 PHE B O 1
ATOM 6524 N N . ARG C 1 2 ? 86.418 33.413 -12.612 1.00 17.62 2 ARG C N 1
ATOM 6525 C CA . ARG C 1 2 ? 85.029 33.583 -13.016 1.00 20.39 2 ARG C CA 1
ATOM 6526 C C . ARG C 1 2 ? 85.009 34.428 -14.262 1.00 19.60 2 ARG C C 1
ATOM 6527 O O . ARG C 1 2 ? 85.916 35.234 -14.469 1.00 17.36 2 ARG C O 1
ATOM 6535 N N . LEU C 1 3 ? 83.989 34.219 -15.096 1.00 13.16 3 LEU C N 1
ATOM 6536 C CA . LEU C 1 3 ? 83.760 35.025 -16.280 1.00 10.79 3 LEU C CA 1
ATOM 6537 C C . LEU C 1 3 ? 82.625 36.013 -15.960 1.00 14.49 3 LEU C C 1
ATOM 6538 O O . LEU C 1 3 ? 81.509 35.607 -15.628 1.00 12.52 3 LEU C O 1
ATOM 6543 N N . LEU C 1 4 ? 82.938 37.301 -16.025 1.00 12.17 4 LEU C N 1
ATOM 6544 C CA . LEU C 1 4 ? 81.991 38.358 -15.674 1.00 12.75 4 LEU C CA 1
ATOM 6545 C C . LEU C 1 4 ? 81.599 39.053 -16.954 1.00 14.56 4 LEU C C 1
ATOM 6546 O O . LEU C 1 4 ? 82.470 39.556 -17.676 1.00 13.99 4 LEU C O 1
ATOM 6551 N N . VAL C 1 5 ? 80.308 39.059 -17.257 1.00 10.63 5 VAL C N 1
ATOM 6552 C CA . VAL C 1 5 ? 79.849 39.598 -18.519 1.00 11.96 5 VAL C CA 1
ATOM 6553 C C . VAL C 1 5 ? 79.058 40.884 -18.285 1.00 13.84 5 VAL C C 1
ATOM 6554 O O . VAL C 1 5 ? 78.015 40.861 -17.618 1.00 10.68 5 VAL C O 1
ATOM 6558 N N . GLY C 1 6 ? 79.547 41.991 -18.840 1.00 11.31 6 GLY C N 1
ATOM 6559 C CA . GLY C 1 6 ? 78.910 43.283 -18.640 1.00 13.35 6 GLY C CA 1
ATOM 6560 C C . GLY C 1 6 ? 77.872 43.615 -19.700 1.00 13.10 6 GLY C C 1
ATOM 6561 O O . GLY C 1 6 ? 78.018 44.600 -20.422 1.00 13.80 6 GLY C O 1
ATOM 6562 N N . ASN C 1 7 ? 76.828 42.798 -19.799 1.00 12.76 7 ASN C N 1
ATOM 6563 C CA . ASN C 1 7 ? 75.864 42.970 -20.887 1.00 15.06 7 ASN C CA 1
ATOM 6564 C C . ASN C 1 7 ? 74.708 43.902 -20.512 1.00 14.67 7 ASN C C 1
ATOM 6565 O O . ASN C 1 7 ? 74.494 44.232 -19.341 1.00 11.59 7 ASN C O 1
ATOM 6570 N N . ASP C 1 8 ? 73.975 44.318 -21.536 1.00 14.55 8 ASP C N 1
ATOM 6571 C CA . ASP C 1 8 ? 72.938 45.327 -21.396 1.00 15.05 8 ASP C CA 1
ATOM 6572 C C . ASP C 1 8 ? 71.559 44.688 -21.546 1.00 14.90 8 ASP C C 1
ATOM 6573 O O . ASP C 1 8 ? 71.447 43.477 -21.720 1.00 14.69 8 ASP C O 1
ATOM 6578 N N . TRP C 1 9 ? 70.520 45.513 -21.456 1.00 14.34 9 TRP C N 1
ATOM 6579 C CA . TRP C 1 9 ? 69.148 45.091 -21.644 1.00 15.10 9 TRP C CA 1
ATOM 6580 C C . TRP C 1 9 ? 69.059 44.203 -22.876 1.00 15.52 9 TRP C C 1
ATOM 6581 O O . TRP C 1 9 ? 69.682 44.504 -23.901 1.00 14.83 9 TRP C O 1
ATOM 6592 N N . SER C 1 10 ? 68.330 43.095 -22.756 1.00 15.15 10 SER C N 1
ATOM 6593 C CA . SER C 1 10 ? 68.218 42.115 -23.831 1.00 15.97 10 SER C CA 1
ATOM 6594 C C . SER C 1 10 ? 67.987 42.675 -25.216 1.00 16.72 10 SER C C 1
ATOM 6595 O O . SER C 1 10 ? 67.095 43.488 -25.435 1.00 13.64 10 SER C O 1
ATOM 6598 N N . GLU C 1 11 ? 68.825 42.220 -26.141 1.00 14.02 11 GLU C N 1
ATOM 6599 C CA . GLU C 1 11 ? 68.737 42.607 -27.529 1.00 15.64 11 GLU C CA 1
ATOM 6600 C C . GLU C 1 11 ? 67.457 42.027 -28.136 1.00 15.50 11 GLU C C 1
ATOM 6601 O O . GLU C 1 11 ? 66.969 42.489 -29.172 1.00 17.69 11 GLU C O 1
ATOM 6607 N N . GLU C 1 12 ? 66.900 41.021 -27.478 1.00 14.25 12 GLU C N 1
ATOM 6608 C CA . GLU C 1 12 ? 65.626 40.476 -27.928 1.00 17.75 12 GLU C CA 1
ATOM 6609 C C . GLU C 1 12 ? 64.479 41.473 -27.715 1.00 19.73 12 GLU C C 1
ATOM 6610 O O . GLU C 1 12 ? 63.519 41.502 -28.483 1.00 16.78 12 GLU C O 1
ATOM 6616 N N . LEU C 1 13 ? 64.592 42.302 -26.685 1.00 17.03 13 LEU C N 1
ATOM 6617 C CA . LEU C 1 13 ? 63.506 43.225 -26.340 1.00 18.46 13 LEU C CA 1
ATOM 6618 C C . LEU C 1 13 ? 63.651 44.589 -26.994 1.00 21.75 13 LEU C C 1
ATOM 6619 O O . LEU C 1 13 ? 62.668 45.198 -27.419 1.00 25.05 13 LEU C O 1
ATOM 6624 N N . ALA C 1 14 ? 64.879 45.077 -27.065 1.00 18.48 14 ALA C N 1
ATOM 6625 C CA . ALA C 1 14 ? 65.122 46.403 -27.597 1.00 19.65 14 ALA C CA 1
ATOM 6626 C C . ALA C 1 14 ? 66.528 46.512 -28.156 1.00 21.41 14 ALA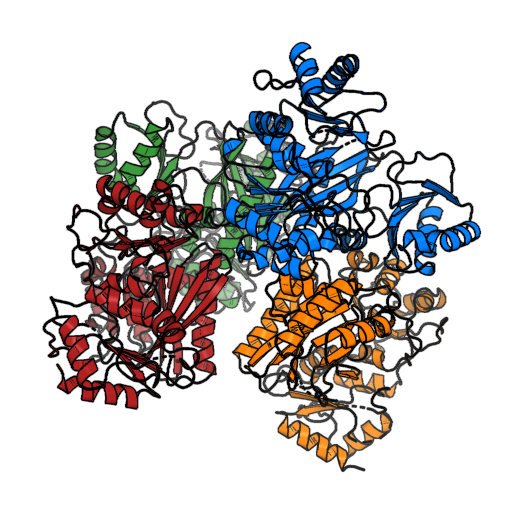 C C 1
ATOM 6627 O O . ALA C 1 14 ? 67.452 45.870 -27.670 1.00 17.76 14 ALA C O 1
ATOM 6629 N N . GLU C 1 15 ? 66.669 47.327 -29.192 1.00 24.48 15 GLU C N 1
ATOM 6630 C CA . GLU C 1 15 ? 67.969 47.707 -29.718 1.00 23.02 15 GLU C CA 1
ATOM 6631 C C . GLU C 1 15 ? 68.642 48.686 -28.759 1.00 24.71 15 GLU C C 1
ATOM 6632 O O . GLU C 1 15 ? 68.081 49.742 -28.470 1.00 23.65 15 GLU C O 1
ATOM 6638 N N . PRO C 1 16 ? 69.840 48.337 -28.248 1.00 23.60 16 PRO C N 1
ATOM 6639 C CA . PRO C 1 16 ? 70.514 49.238 -27.299 1.00 27.52 16 PRO C CA 1
ATOM 6640 C C . PRO C 1 16 ? 71.375 50.288 -28.001 1.00 29.11 16 PRO C C 1
ATOM 6641 O O . PRO C 1 16 ? 72.601 50.297 -27.846 1.00 27.88 16 PRO C O 1
ATOM 6645 N N . THR C 1 17 ? 70.730 51.164 -28.765 1.00 26.92 17 THR C N 1
ATOM 6646 C CA . THR C 1 17 ? 71.437 52.134 -29.590 1.00 27.34 17 THR C CA 1
ATOM 6647 C C . THR C 1 17 ? 71.994 53.309 -28.786 1.00 28.96 17 THR C C 1
ATOM 6648 O O . THR C 1 17 ? 72.977 53.924 -29.187 1.00 29.66 17 THR C O 1
ATOM 6652 N N . GLY C 1 18 ? 71.367 53.621 -27.656 1.00 26.13 18 GLY C N 1
ATOM 6653 C CA . GLY C 1 18 ? 71.774 54.765 -26.866 1.00 27.79 18 GLY C CA 1
ATOM 6654 C C . GLY C 1 18 ? 72.947 54.485 -25.944 1.00 29.80 18 GLY C C 1
ATOM 6655 O O . GLY C 1 18 ? 73.618 55.417 -25.489 1.00 32.11 18 GLY C O 1
ATOM 6656 N N . SER C 1 19 ? 73.192 53.200 -25.681 1.00 29.90 19 SER C N 1
ATOM 6657 C CA . SER C 1 19 ? 74.220 52.754 -24.729 1.00 28.89 19 SER C CA 1
ATOM 6658 C C . SER C 1 19 ? 75.610 53.288 -25.051 1.00 27.73 19 SER C C 1
ATOM 6659 O O . SER C 1 19 ? 76.052 53.235 -26.199 1.00 30.48 19 SER C O 1
ATOM 6662 N N . THR C 1 20 ? 76.305 53.785 -24.031 1.00 28.06 20 THR C N 1
ATOM 6663 C CA . THR C 1 20 ? 77.648 54.322 -24.217 1.00 27.59 20 THR C CA 1
ATOM 6664 C C . THR C 1 20 ? 78.720 53.469 -23.532 1.00 24.94 20 THR C C 1
ATOM 6665 O O . THR C 1 20 ? 79.903 53.763 -23.644 1.00 26.14 20 THR C O 1
ATOM 6669 N N . GLY C 1 21 ? 78.309 52.425 -22.815 1.00 22.21 21 GLY C N 1
ATOM 6670 C CA . GLY C 1 21 ? 79.262 51.553 -22.138 1.00 21.91 21 GLY C CA 1
ATOM 6671 C C . GLY C 1 21 ? 79.741 52.043 -20.781 1.00 21.61 21 GLY C C 1
ATOM 6672 O O . GLY C 1 21 ? 80.706 51.521 -20.222 1.00 20.49 21 GLY C O 1
ATOM 6673 N N . TRP C 1 22 ? 79.071 53.057 -20.246 1.00 22.67 22 TRP C N 1
ATOM 6674 C CA . TRP C 1 22 ? 79.437 53.611 -18.946 1.00 22.93 22 TRP C CA 1
ATOM 6675 C C . TRP C 1 22 ? 78.778 52.814 -17.818 1.00 19.92 22 TRP C C 1
ATOM 6676 O O . TRP C 1 22 ? 79.456 52.364 -16.899 1.00 21.04 22 TRP C O 1
ATOM 6687 N N . ALA C 1 23 ? 77.467 52.604 -17.922 1.00 19.22 23 ALA C N 1
ATOM 6688 C CA . ALA C 1 23 ? 76.688 51.971 -16.858 1.00 22.59 23 ALA C CA 1
ATOM 6689 C C . ALA C 1 23 ? 77.162 50.567 -16.495 1.00 18.01 23 ALA C C 1
ATOM 6690 O O . ALA C 1 23 ? 77.195 50.224 -15.309 1.00 14.19 23 ALA C O 1
ATOM 6692 N N . VAL C 1 24 ? 77.533 49.750 -17.486 1.00 18.21 24 VAL C N 1
ATOM 6693 C CA . VAL C 1 24 ? 77.919 48.372 -17.176 1.00 13.79 24 VAL C CA 1
ATOM 6694 C C . VAL C 1 24 ? 79.321 48.277 -16.570 1.00 16.31 24 VAL C C 1
ATOM 6695 O O . VAL C 1 24 ? 79.740 47.202 -16.128 1.00 13.36 24 VAL C O 1
ATOM 6699 N N . GLN C 1 25 ? 80.054 49.382 -16.518 1.00 14.92 25 GLN C N 1
ATOM 6700 C CA . GLN C 1 25 ? 81.352 49.333 -15.849 1.00 18.67 25 GLN C CA 1
ATOM 6701 C C . GLN C 1 25 ? 81.216 49.043 -14.348 1.00 17.10 25 GLN C C 1
ATOM 6702 O O . GLN C 1 25 ? 82.218 48.818 -13.666 1.00 16.04 25 GLN C O 1
ATOM 6708 N N . ARG C 1 26 ? 79.986 49.033 -13.837 1.00 15.58 26 ARG C N 1
ATOM 6709 C CA . ARG C 1 26 ? 79.755 48.620 -12.455 1.00 14.68 26 ARG C CA 1
ATOM 6710 C C . ARG C 1 26 ? 80.150 47.154 -12.232 1.00 13.47 26 ARG C C 1
ATOM 6711 O O . ARG C 1 26 ? 80.345 46.726 -11.088 1.00 12.76 26 ARG C O 1
ATOM 6719 N N . LEU C 1 27 ? 80.246 46.389 -13.322 1.00 12.24 27 LEU C N 1
ATOM 6720 C CA . LEU C 1 27 ? 80.767 45.017 -13.282 1.00 11.96 27 LEU C CA 1
ATOM 6721 C C . LEU C 1 27 ? 82.056 44.913 -12.447 1.00 12.56 27 LEU C C 1
ATOM 6722 O O . LEU C 1 27 ? 82.282 43.927 -11.742 1.00 12.13 27 LEU C O 1
ATOM 6727 N N . VAL C 1 28 ? 82.890 45.940 -12.523 1.00 12.62 28 VAL C N 1
ATOM 6728 C CA . VAL C 1 28 ? 84.180 45.921 -11.828 1.00 12.48 28 VAL C CA 1
ATOM 6729 C C . VAL C 1 28 ? 84.032 45.676 -10.320 1.00 11.84 28 VAL C C 1
ATOM 6730 O O . VAL C 1 28 ? 84.874 45.010 -9.712 1.00 13.15 28 VAL C O 1
ATOM 6734 N N . TRP C 1 29 ? 82.951 46.184 -9.724 1.00 11.06 29 TRP C N 1
ATOM 6735 C CA . TRP C 1 29 ? 82.708 45.969 -8.298 1.00 11.30 29 TRP C CA 1
ATOM 6736 C C . TRP C 1 29 ? 82.603 44.494 -7.925 1.00 12.91 29 TRP C C 1
ATOM 6737 O O . TRP C 1 29 ? 82.999 44.093 -6.825 1.00 10.77 29 TRP C O 1
ATOM 6748 N N . PHE C 1 30 ? 82.065 43.688 -8.839 1.00 11.05 30 PHE C N 1
ATOM 6749 C CA . PHE C 1 30 ? 81.864 42.279 -8.554 1.00 11.53 30 PHE C CA 1
ATOM 6750 C C . PHE C 1 30 ? 83.136 41.464 -8.730 1.00 13.30 30 PHE C C 1
ATOM 6751 O O . PHE C 1 30 ? 83.202 40.326 -8.279 1.00 14.29 30 PHE C O 1
ATOM 6759 N N . ALA C 1 31 ? 84.130 42.043 -9.388 1.00 12.41 31 ALA C N 1
ATOM 6760 C CA . ALA C 1 31 ? 85.359 41.306 -9.713 1.00 13.73 31 ALA C CA 1
ATOM 6761 C C . ALA C 1 31 ? 86.109 40.806 -8.473 1.00 17.41 31 ALA C C 1
ATOM 6762 O O . ALA C 1 31 ? 86.294 41.550 -7.490 1.00 14.27 31 ALA C O 1
ATOM 6764 N N . ARG C 1 32 ? 86.540 39.545 -8.528 1.00 15.21 32 ARG C N 1
ATOM 6765 C CA . ARG C 1 32 ? 87.378 38.940 -7.491 1.00 14.43 32 ARG C CA 1
ATOM 6766 C C . ARG C 1 32 ? 88.704 38.456 -8.122 1.00 18.35 32 ARG C C 1
ATOM 6767 O O . ARG C 1 32 ? 88.851 38.487 -9.344 1.00 13.80 32 ARG C O 1
ATOM 6775 N N . ASP C 1 33 ? 89.668 38.038 -7.302 1.00 17.42 33 ASP C N 1
ATOM 6776 C CA . ASP C 1 33 ? 91.014 37.733 -7.809 1.00 17.39 33 ASP C CA 1
ATOM 6777 C C . ASP C 1 33 ? 90.985 36.762 -8.989 1.00 17.46 33 ASP C C 1
ATOM 6778 O O . ASP C 1 33 ? 90.366 35.696 -8.905 1.00 14.71 33 ASP C O 1
ATOM 6783 N N . GLY C 1 34 ? 91.614 37.165 -10.091 1.00 13.54 34 GLY C N 1
ATOM 6784 C CA . GLY C 1 34 ? 91.816 36.290 -11.236 1.00 15.14 34 GLY C CA 1
ATOM 6785 C C . GLY C 1 34 ? 90.683 36.283 -12.254 1.00 18.32 34 GLY C C 1
ATOM 6786 O O . GLY C 1 34 ? 90.750 35.585 -13.271 1.00 12.35 34 GLY C O 1
ATOM 6787 N N . ASP C 1 35 ? 89.634 37.058 -11.980 1.00 16.65 35 ASP C N 1
ATOM 6788 C CA . ASP C 1 35 ? 88.461 37.047 -12.840 1.00 16.49 35 ASP C CA 1
ATOM 6789 C C . ASP C 1 35 ? 88.732 37.672 -14.200 1.00 14.94 35 ASP C C 1
ATOM 6790 O O . ASP C 1 35 ? 89.670 38.450 -14.385 1.00 15.00 35 ASP C O 1
ATOM 6795 N N . VAL C 1 36 ? 87.898 37.312 -15.160 1.00 13.06 36 VAL C N 1
ATOM 6796 C CA . VAL C 1 36 ? 88.021 37.838 -16.504 1.00 13.53 36 VAL C CA 1
ATOM 6797 C C . VAL C 1 36 ? 86.741 38.596 -16.823 1.00 15.94 36 VAL C C 1
ATOM 6798 O O . VAL C 1 36 ? 85.650 38.074 -16.607 1.00 14.93 36 VAL C O 1
ATOM 6802 N N . LEU C 1 37 ? 86.885 39.823 -17.319 1.00 14.18 37 LEU C N 1
ATOM 6803 C CA . LEU C 1 37 ? 85.761 40.737 -17.477 1.00 17.27 37 LEU C CA 1
ATOM 6804 C C . LEU C 1 37 ? 85.524 41.074 -18.939 1.00 18.90 37 LEU C C 1
ATOM 6805 O O . LEU C 1 37 ? 86.435 41.527 -19.636 1.00 18.91 37 LEU C O 1
ATOM 6810 N N . VAL C 1 38 ? 84.299 40.855 -19.400 1.00 14.48 38 VAL C N 1
ATOM 6811 C CA . VAL C 1 38 ? 83.913 41.245 -20.750 1.00 13.17 38 VAL C CA 1
ATOM 6812 C C . VAL C 1 38 ? 83.122 42.544 -20.670 1.00 15.99 38 VAL C C 1
ATOM 6813 O O . VAL C 1 38 ? 82.066 42.596 -20.025 1.00 14.79 38 VAL C O 1
ATOM 6817 N N . LEU C 1 39 ? 83.637 43.590 -21.310 1.00 14.32 39 LEU C N 1
ATOM 6818 C CA . LEU C 1 39 ? 82.997 44.901 -21.276 1.00 13.99 39 LEU C CA 1
ATOM 6819 C C . LEU C 1 39 ? 82.954 45.497 -22.678 1.00 18.95 39 LEU C C 1
ATOM 6820 O O . LEU C 1 39 ? 83.817 45.206 -23.503 1.00 21.22 39 LEU C O 1
ATOM 6825 N N . PRO C 1 40 ? 81.914 46.297 -22.975 1.00 18.04 40 PRO C N 1
ATOM 6826 C CA . PRO C 1 40 ? 81.811 46.918 -24.302 1.00 18.92 40 PRO C CA 1
ATOM 6827 C C . PRO C 1 40 ? 82.858 48.009 -24.510 1.00 19.79 40 PRO C C 1
ATOM 6828 O O . PRO C 1 40 ? 83.264 48.275 -25.642 1.00 18.94 40 PRO C O 1
ATOM 6832 N N . VAL C 1 41 ? 83.268 48.650 -23.421 1.00 17.27 41 VAL C N 1
ATOM 6833 C CA . VAL C 1 41 ? 84.251 49.723 -23.475 1.00 20.24 41 VAL C CA 1
ATOM 6834 C C . VAL C 1 41 ? 85.235 49.531 -22.331 1.00 23.79 41 VAL C C 1
ATOM 6835 O O . VAL C 1 41 ? 84.826 49.302 -21.189 1.00 19.94 41 VAL C O 1
ATOM 6839 N N . ALA C 1 42 ? 86.530 49.586 -22.635 1.00 21.84 42 ALA C N 1
ATOM 6840 C CA . ALA C 1 42 ? 87.549 49.477 -21.588 1.00 22.27 42 ALA C CA 1
ATOM 6841 C C . ALA C 1 42 ? 87.386 50.588 -20.560 1.00 20.88 42 ALA C C 1
ATOM 6842 O O . ALA C 1 42 ? 87.293 51.759 -20.920 1.00 26.01 42 ALA C O 1
ATOM 6844 N N . PRO C 1 43 ? 87.331 50.216 -19.274 1.00 18.77 43 PRO C N 1
ATOM 6845 C CA . PRO C 1 43 ? 87.374 51.181 -18.170 1.00 23.54 43 PRO C CA 1
ATOM 6846 C C . PRO C 1 43 ? 88.703 51.912 -18.101 1.00 24.90 43 PRO C C 1
ATOM 6847 O O . PRO C 1 43 ? 89.743 51.340 -18.425 1.00 20.36 43 PRO C O 1
ATOM 6851 N N . GLN C 1 44 ? 88.664 53.165 -17.666 1.00 24.75 44 GLN C N 1
ATOM 6852 C CA . GLN C 1 44 ? 89.884 53.899 -17.397 1.00 25.43 44 GLN C CA 1
ATOM 6853 C C . GLN C 1 44 ? 90.643 53.201 -16.279 1.00 24.12 44 GLN C C 1
ATOM 6854 O O . GLN C 1 44 ? 90.044 52.767 -15.291 1.00 22.15 44 GLN C O 1
ATOM 6860 N N . GLU C 1 45 ? 91.959 53.086 -16.438 1.00 24.08 45 GLU C N 1
ATOM 6861 C CA . GLU C 1 45 ? 92.788 52.402 -15.455 1.00 25.11 45 GLU C CA 1
ATOM 6862 C C . GLU C 1 45 ? 92.610 52.978 -14.047 1.00 21.25 45 GLU C C 1
ATOM 6863 O O . GLU C 1 45 ? 92.657 52.243 -13.055 1.00 18.41 45 GLU C O 1
ATOM 6869 N N . GLU C 1 46 ? 92.365 54.279 -13.956 1.00 21.44 46 GLU C N 1
ATOM 6870 C CA . GLU C 1 46 ? 92.222 54.930 -12.655 1.00 21.73 46 GLU C CA 1
ATOM 6871 C C . GLU C 1 46 ? 90.953 54.482 -11.930 1.00 21.85 46 GLU C C 1
ATOM 6872 O O . GLU C 1 46 ? 90.943 54.360 -10.699 1.00 17.06 46 GLU C O 1
ATOM 6878 N N . PHE C 1 47 ? 89.892 54.237 -12.692 1.00 21.95 47 PHE C N 1
ATOM 6879 C CA . PHE C 1 47 ? 88.665 53.697 -12.119 1.00 20.31 47 PHE C CA 1
ATOM 6880 C C . PHE C 1 47 ? 88.915 52.274 -11.627 1.00 18.05 47 PHE C C 1
ATOM 6881 O O . PHE C 1 47 ? 88.587 51.940 -10.492 1.00 16.04 47 PHE C O 1
ATOM 6889 N N . LEU C 1 48 ? 89.519 51.444 -12.477 1.00 17.50 48 LEU C N 1
ATOM 6890 C CA . LEU C 1 48 ? 89.844 50.077 -12.091 1.00 16.79 48 LEU C CA 1
ATOM 6891 C C . LEU C 1 48 ? 90.670 50.042 -10.816 1.00 18.38 48 LEU C C 1
ATOM 6892 O O . LEU C 1 48 ? 90.389 49.267 -9.896 1.00 17.49 48 LEU C O 1
ATOM 6897 N N . ALA C 1 49 ? 91.711 50.870 -10.782 1.00 16.73 49 ALA C N 1
ATOM 6898 C CA . ALA C 1 49 ? 92.590 50.921 -9.631 1.00 16.83 49 ALA C CA 1
ATOM 6899 C C . ALA C 1 49 ? 91.825 51.297 -8.366 1.00 16.14 49 ALA C C 1
ATOM 6900 O O . ALA C 1 49 ? 92.031 50.689 -7.311 1.00 17.54 49 ALA C O 1
ATOM 6902 N N . TYR C 1 50 ? 90.947 52.296 -8.466 1.00 14.34 50 TYR C N 1
ATOM 6903 C CA . TYR C 1 50 ? 90.220 52.765 -7.292 1.00 14.24 50 TYR C CA 1
ATOM 6904 C C . TYR C 1 50 ? 89.281 51.701 -6.746 1.00 13.60 50 TYR C C 1
ATOM 6905 O O . TYR C 1 50 ? 89.296 51.394 -5.553 1.00 15.30 50 TYR C O 1
ATOM 6914 N N . VAL C 1 51 ? 88.447 51.142 -7.611 1.00 13.08 51 VAL C N 1
ATOM 6915 C CA . VAL C 1 51 ? 87.501 50.137 -7.153 1.00 13.96 51 VAL C CA 1
ATOM 6916 C C . VAL C 1 51 ? 88.218 48.954 -6.508 1.00 13.62 51 VAL C C 1
ATOM 6917 O O . VAL C 1 51 ? 87.880 48.561 -5.394 1.00 11.72 51 VAL C O 1
ATOM 6921 N N . THR C 1 52 ? 89.221 48.398 -7.193 1.00 15.40 52 THR C N 1
ATOM 6922 C CA . THR C 1 52 ? 89.892 47.211 -6.660 1.00 14.65 52 THR C CA 1
ATOM 6923 C C . THR C 1 52 ? 90.639 47.521 -5.351 1.00 15.19 52 THR C C 1
ATOM 6924 O O . THR C 1 52 ? 90.747 46.667 -4.480 1.00 14.77 52 THR C O 1
ATOM 6928 N N . SER C 1 53 ? 91.133 48.747 -5.206 1.00 17.09 53 SER C N 1
ATOM 6929 C CA . SER C 1 53 ? 91.714 49.190 -3.934 1.00 19.97 53 SER C CA 1
ATOM 6930 C C . SER C 1 53 ? 90.723 48.994 -2.790 1.00 20.72 53 SER C C 1
ATOM 6931 O O . SER C 1 53 ? 91.088 48.563 -1.697 1.00 20.21 53 SER C O 1
ATOM 6934 N N . LEU C 1 54 ? 89.455 49.293 -3.051 1.00 15.65 54 LEU C N 1
ATOM 6935 C CA . LEU C 1 54 ? 88.449 49.185 -2.018 1.00 18.44 54 LEU C CA 1
ATOM 6936 C C . LEU C 1 54 ? 88.008 47.749 -1.773 1.00 17.54 54 LEU C C 1
ATOM 6937 O O . LEU C 1 54 ? 87.781 47.355 -0.631 1.00 15.51 54 LEU C O 1
ATOM 6942 N N . THR C 1 55 ? 87.866 46.973 -2.846 1.00 15.62 55 THR C N 1
ATOM 6943 C CA . THR C 1 55 ? 87.332 45.622 -2.709 1.00 19.76 55 THR C CA 1
ATOM 6944 C C . THR C 1 55 ? 88.395 44.636 -2.234 1.00 18.58 55 THR C C 1
ATOM 6945 O O . THR C 1 55 ? 88.066 43.554 -1.724 1.00 18.12 55 THR C O 1
ATOM 6949 N N . GLY C 1 56 ? 89.661 45.002 -2.387 1.00 14.15 56 GLY C N 1
ATOM 6950 C CA . GLY C 1 56 ? 90.726 44.099 -1.983 1.00 16.83 56 GLY C CA 1
ATOM 6951 C C . GLY C 1 56 ? 91.186 43.156 -3.077 1.00 20.57 56 GLY C C 1
ATOM 6952 O O . GLY C 1 56 ? 92.073 42.328 -2.862 1.00 21.09 56 GLY C O 1
ATOM 6953 N N . THR C 1 57 ? 90.572 43.272 -4.251 1.00 16.85 57 THR C N 1
ATOM 6954 C CA . THR C 1 57 ? 90.935 42.456 -5.406 1.00 16.06 57 THR C CA 1
ATOM 6955 C C . THR C 1 57 ? 92.219 42.967 -6.061 1.00 21.25 57 THR C C 1
ATOM 6956 O O . THR C 1 57 ? 92.367 44.162 -6.310 1.00 18.38 57 THR C O 1
ATOM 6960 N N . ARG C 1 58 ? 93.148 42.061 -6.352 1.00 19.29 58 ARG C N 1
ATOM 6961 C CA . ARG C 1 58 ? 94.418 42.458 -6.960 1.00 18.44 58 ARG C CA 1
ATOM 6962 C C . ARG C 1 58 ? 94.216 42.810 -8.431 1.00 18.29 58 ARG C C 1
ATOM 6963 O O . ARG C 1 58 ? 93.884 41.938 -9.236 1.00 17.44 58 ARG C O 1
ATOM 6971 N N . ARG C 1 59 ? 94.420 44.080 -8.774 1.00 15.45 59 ARG C N 1
ATOM 6972 C CA . ARG C 1 59 ? 94.133 44.575 -10.114 1.00 18.07 59 ARG C CA 1
ATOM 6973 C C . ARG C 1 59 ? 94.855 43.766 -11.186 1.00 18.66 59 ARG C C 1
ATOM 6974 O O . ARG C 1 59 ? 94.260 43.418 -12.214 1.00 16.34 59 ARG C O 1
ATOM 6982 N N . SER C 1 60 ? 96.122 43.457 -10.939 1.00 14.82 60 SER C N 1
ATOM 6983 C CA . SER C 1 60 ? 96.942 42.741 -11.908 1.00 19.35 60 SER C CA 1
ATOM 6984 C C . SER C 1 60 ? 96.502 41.287 -12.152 1.00 18.27 60 SER C C 1
ATOM 6985 O O . SER C 1 60 ? 96.944 40.666 -13.121 1.00 20.17 60 SER C O 1
ATOM 6988 N N . SER C 1 61 ? 95.658 40.740 -11.278 1.00 13.45 61 SER C N 1
ATOM 6989 C CA . SER C 1 61 ? 95.137 39.389 -11.474 1.00 14.86 61 SER C CA 1
ATOM 6990 C C . SER C 1 61 ? 93.965 39.376 -12.454 1.00 19.71 61 SER C C 1
ATOM 6991 O O . SER C 1 61 ? 93.574 38.323 -12.966 1.00 14.47 61 SER C O 1
ATOM 6994 N N . LEU C 1 62 ? 93.418 40.554 -12.718 1.00 14.70 62 LEU C N 1
ATOM 6995 C CA . LEU C 1 62 ? 92.257 40.681 -13.576 1.00 16.28 62 LEU C CA 1
ATOM 6996 C C . LEU C 1 62 ? 92.640 40.822 -15.036 1.00 18.67 62 LEU C C 1
ATOM 6997 O O . LEU C 1 62 ? 93.684 41.391 -15.373 1.00 16.08 62 LEU C O 1
ATOM 7002 N N . THR C 1 63 ? 91.765 40.335 -15.906 1.00 12.49 63 THR C N 1
ATOM 7003 C CA . THR C 1 63 ? 91.880 40.624 -17.325 1.00 14.75 63 THR C CA 1
ATOM 7004 C C . THR C 1 63 ? 90.579 41.226 -17.818 1.00 17.66 63 THR C C 1
ATOM 7005 O O . THR C 1 63 ? 89.489 40.735 -17.474 1.00 14.39 63 THR C O 1
ATOM 7009 N N . VAL C 1 64 ? 90.688 42.293 -18.608 1.00 15.69 64 VAL C N 1
ATOM 7010 C CA . VAL C 1 64 ? 89.523 42.887 -19.263 1.00 17.00 64 VAL C CA 1
ATOM 7011 C C . VAL C 1 64 ? 89.560 42.553 -20.751 1.00 21.15 64 VAL C C 1
ATOM 7012 O O . VAL C 1 64 ? 90.599 42.661 -21.393 1.00 22.22 64 VAL C O 1
ATOM 7016 N N . VAL C 1 65 ? 88.438 42.096 -21.296 1.00 15.97 65 VAL C N 1
ATOM 7017 C CA . VAL C 1 65 ? 88.392 41.733 -22.708 1.00 17.57 65 VAL C CA 1
ATOM 7018 C C . VAL C 1 65 ? 87.277 42.513 -23.402 1.00 16.55 65 VAL C C 1
ATOM 7019 O O . VAL C 1 65 ? 86.092 42.373 -23.065 1.00 17.07 65 VAL C O 1
ATOM 7023 N N . VAL C 1 66 ? 87.663 43.353 -24.352 1.00 16.43 66 VAL C N 1
ATOM 7024 C CA . VAL C 1 66 ? 86.717 44.197 -25.070 1.00 17.88 66 VAL C CA 1
ATOM 7025 C C . VAL C 1 66 ? 86.562 43.707 -26.511 1.00 20.73 66 VAL C C 1
ATOM 7026 O O . VAL C 1 66 ? 87.527 43.741 -27.278 1.00 25.16 66 VAL C O 1
ATOM 7030 N N . PRO C 1 67 ? 85.355 43.239 -26.886 1.00 19.92 67 PRO C N 1
ATOM 7031 C CA . PRO C 1 67 ? 85.138 42.816 -28.276 1.00 21.07 67 PRO C CA 1
ATOM 7032 C C . PRO C 1 67 ? 85.396 43.953 -29.256 1.00 21.26 67 PRO C C 1
ATOM 7033 O O . PRO C 1 67 ? 85.274 45.117 -28.886 1.00 20.15 67 PRO C O 1
ATOM 7037 N N . PRO C 1 68 ? 85.738 43.618 -30.508 1.00 23.62 68 PRO C N 1
ATOM 7038 C CA . PRO C 1 68 ? 85.718 44.632 -31.568 1.00 24.41 68 PRO C CA 1
ATOM 7039 C C . PRO C 1 68 ? 84.340 45.299 -31.631 1.00 23.64 68 PRO C C 1
ATOM 7040 O O . PRO C 1 68 ? 83.376 44.713 -31.140 1.00 23.80 68 PRO C O 1
ATOM 7044 N N . PRO C 1 69 ? 84.240 46.503 -32.216 1.00 25.29 69 PRO C N 1
ATOM 7045 C CA . PRO C 1 69 ? 82.922 47.139 -32.346 1.00 25.65 69 PRO C CA 1
ATOM 7046 C C . PRO C 1 69 ? 81.985 46.283 -33.193 1.00 24.92 69 PRO C C 1
ATOM 7047 O O . PRO C 1 69 ? 82.470 45.471 -33.989 1.00 24.44 69 PRO C O 1
ATOM 7051 N N . GLY C 1 70 ? 80.677 46.441 -33.003 1.00 24.88 70 GLY C N 1
ATOM 7052 C CA . GLY C 1 70 ? 79.688 45.673 -33.746 1.00 25.25 70 GLY C CA 1
ATOM 7053 C C . GLY C 1 70 ? 78.771 46.573 -34.562 1.00 27.20 70 GLY C C 1
ATOM 7054 O O . GLY C 1 70 ? 79.096 47.736 -34.791 1.00 26.45 70 GLY C O 1
ATOM 7055 N N . ARG C 1 71 ? 77.630 46.038 -34.992 1.00 28.25 71 ARG C N 1
ATOM 7056 C CA . ARG C 1 71 ? 76.715 46.751 -35.890 1.00 29.63 71 ARG C CA 1
ATOM 7057 C C . ARG C 1 71 ? 76.115 48.006 -35.269 1.00 30.05 71 ARG C C 1
ATOM 7058 O O . ARG C 1 71 ? 75.688 48.914 -35.984 1.00 31.44 71 ARG C O 1
ATOM 7066 N N . LEU C 1 72 ? 76.078 48.068 -33.942 1.00 30.58 72 LEU C N 1
ATOM 7067 C CA . LEU C 1 72 ? 75.558 49.250 -33.272 1.00 25.84 72 LEU C CA 1
ATOM 7068 C C . LEU C 1 72 ? 76.659 50.091 -32.654 1.00 28.19 72 LEU C C 1
ATOM 7069 O O . LEU C 1 72 ? 76.384 50.977 -31.861 1.00 27.71 72 LEU C O 1
ATOM 7074 N N . GLY C 1 73 ? 77.907 49.810 -33.008 1.00 27.52 73 GLY C N 1
ATOM 7075 C CA . GLY C 1 73 ? 79.010 50.557 -32.438 1.00 22.79 73 GLY C CA 1
ATOM 7076 C C . GLY C 1 73 ? 79.658 49.811 -31.291 1.00 24.24 73 GLY C C 1
ATOM 7077 O O . GLY C 1 73 ? 79.691 48.583 -31.288 1.00 24.21 73 GLY C O 1
ATOM 7078 N N . ALA C 1 74 ? 80.162 50.554 -30.308 1.00 25.88 74 ALA C N 1
ATOM 7079 C CA . ALA C 1 74 ? 80.916 49.958 -29.203 1.00 26.22 74 ALA C CA 1
ATOM 7080 C C . ALA C 1 74 ? 80.212 50.041 -27.852 1.00 24.36 74 ALA C C 1
ATOM 7081 O O . ALA C 1 74 ? 80.691 49.487 -26.871 1.00 23.41 74 ALA C O 1
ATOM 7083 N N . GLY C 1 75 ? 79.079 50.727 -27.797 1.00 22.65 75 GLY C N 1
ATOM 7084 C CA . GLY C 1 75 ? 78.442 51.015 -26.526 1.00 23.06 75 GLY C CA 1
ATOM 7085 C C . GLY C 1 75 ? 77.822 49.851 -25.772 1.00 21.92 75 GLY C C 1
ATOM 7086 O O . GLY C 1 75 ? 77.599 49.950 -24.561 1.00 22.12 75 GLY C O 1
ATOM 7087 N N . ALA C 1 76 ? 77.519 48.759 -26.465 1.00 21.71 76 ALA C N 1
ATOM 7088 C CA . ALA C 1 76 ? 76.883 47.621 -25.808 1.00 22.53 76 ALA C CA 1
ATOM 7089 C C . ALA C 1 76 ? 77.413 46.310 -26.350 1.00 20.11 76 ALA C C 1
ATOM 7090 O O . ALA C 1 76 ? 77.911 46.254 -27.469 1.00 20.94 76 ALA C O 1
ATOM 7092 N N . LEU C 1 77 ? 77.298 45.250 -25.554 1.00 16.48 77 LEU C N 1
ATOM 7093 C CA . LEU C 1 77 ? 77.648 43.917 -26.017 1.00 16.04 77 LEU C CA 1
ATOM 7094 C C . LEU C 1 77 ? 76.505 43.304 -26.827 1.00 17.11 77 LEU C C 1
ATOM 7095 O O . LEU C 1 77 ? 75.713 42.503 -26.319 1.00 16.61 77 LEU C O 1
ATOM 7100 N N . THR C 1 78 ? 76.405 43.706 -28.085 1.00 18.98 78 THR C N 1
ATOM 7101 C CA . THR C 1 78 ? 75.447 43.090 -29.003 1.00 18.30 78 THR C CA 1
ATOM 7102 C C . THR C 1 78 ? 75.897 41.672 -29.364 1.00 21.47 78 THR C C 1
ATOM 7103 O O . THR C 1 78 ? 77.076 41.335 -29.210 1.00 16.17 78 THR C O 1
ATOM 7107 N N . ALA C 1 79 ? 74.968 40.846 -29.850 1.00 17.22 79 ALA C N 1
ATOM 7108 C CA . ALA C 1 79 ? 75.249 39.429 -30.049 1.00 14.61 79 ALA C CA 1
ATOM 7109 C C . ALA C 1 79 ? 76.391 39.215 -31.046 1.00 21.08 79 ALA C C 1
ATOM 7110 O O . ALA C 1 79 ? 77.195 38.290 -30.891 1.00 19.38 79 ALA C O 1
ATOM 7112 N N . ASP C 1 80 ? 76.482 40.083 -32.050 1.00 18.92 80 ASP C N 1
ATOM 7113 C CA . ASP C 1 80 ? 77.507 39.917 -33.073 1.00 22.40 80 ASP C CA 1
ATOM 7114 C C . ASP C 1 80 ? 78.904 40.173 -32.493 1.00 18.70 80 ASP C C 1
ATOM 7115 O O . ASP C 1 80 ? 79.894 39.579 -32.943 1.00 21.47 80 ASP C O 1
ATOM 7120 N N . ARG C 1 81 ? 78.987 41.023 -31.476 1.00 20.98 81 ARG C N 1
ATOM 7121 C CA . ARG C 1 81 ? 80.266 41.267 -30.812 1.00 19.25 81 ARG C CA 1
ATOM 7122 C C . ARG C 1 81 ? 80.688 40.053 -29.993 1.00 20.66 81 ARG C C 1
ATOM 7123 O O . ARG C 1 81 ? 81.846 39.644 -30.010 1.00 19.11 81 ARG C O 1
ATOM 7131 N N . LEU C 1 82 ? 79.737 39.474 -29.274 1.00 17.68 82 LEU C N 1
ATOM 7132 C CA . LEU C 1 82 ? 80.039 38.330 -28.432 1.00 18.38 82 LEU C CA 1
ATOM 7133 C C . LEU C 1 82 ? 80.306 37.066 -29.237 1.00 17.23 82 LEU C C 1
ATOM 7134 O O . LEU C 1 82 ? 80.876 36.107 -28.714 1.00 19.13 82 LEU C O 1
ATOM 7139 N N . ALA C 1 83 ? 79.8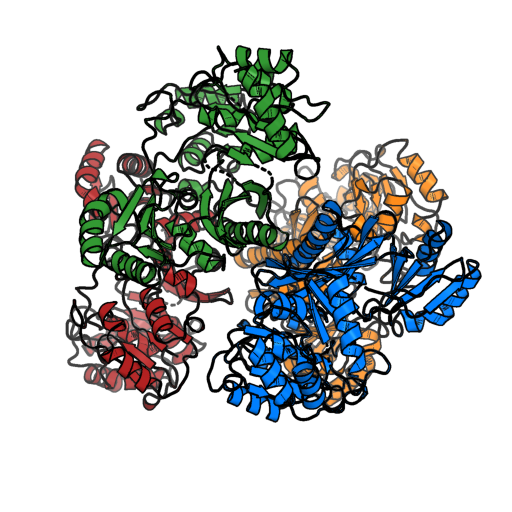87 37.050 -30.501 1.00 16.56 83 ALA C N 1
ATOM 7140 C CA . ALA C 1 83 ? 80.119 35.871 -31.339 1.00 19.56 83 ALA C CA 1
ATOM 7141 C C . ALA C 1 83 ? 81.313 36.065 -32.269 1.00 17.05 83 ALA C C 1
ATOM 7142 O O . ALA C 1 83 ? 81.694 35.153 -32.996 1.00 20.17 83 ALA C O 1
ATOM 7144 N N . ASP C 1 84 ? 81.906 37.251 -32.237 1.00 20.81 84 ASP C N 1
ATOM 7145 C CA . ASP C 1 84 ? 83.039 37.560 -33.099 1.00 22.35 84 ASP C CA 1
ATOM 7146 C C . ASP C 1 84 ? 84.213 36.633 -32.792 1.00 23.16 84 ASP C C 1
ATOM 7147 O O . ASP C 1 84 ? 84.655 36.546 -31.649 1.00 20.59 84 ASP C O 1
ATOM 7152 N N . PRO C 1 85 ? 84.710 35.924 -33.817 1.00 21.33 85 PRO C N 1
ATOM 7153 C CA . PRO C 1 85 ? 85.818 34.994 -33.582 1.00 20.08 85 PRO C CA 1
ATOM 7154 C C . PRO C 1 85 ? 87.060 35.682 -33.018 1.00 19.21 85 PRO C C 1
ATOM 7155 O O . PRO C 1 85 ? 87.793 35.051 -32.263 1.00 23.36 85 PRO C O 1
ATOM 7159 N N . ARG C 1 86 ? 87.286 36.947 -33.359 1.00 19.88 86 ARG C N 1
ATOM 7160 C CA . ARG C 1 86 ? 88.433 37.670 -32.802 1.00 19.91 86 ARG C CA 1
ATOM 7161 C C . ARG C 1 86 ? 88.261 37.906 -31.310 1.00 23.82 86 ARG C C 1
ATOM 7162 O O . ARG C 1 86 ? 89.227 37.845 -30.539 1.00 19.35 86 ARG C O 1
ATOM 7170 N N . PHE C 1 87 ? 87.026 38.175 -30.899 1.00 19.43 87 PHE C N 1
ATOM 7171 C CA . PHE C 1 87 ? 86.736 38.309 -29.482 1.00 20.13 87 PHE C CA 1
ATOM 7172 C C . PHE C 1 87 ? 86.902 36.975 -28.760 1.00 17.31 87 PHE C C 1
ATOM 7173 O O . PHE C 1 87 ? 87.516 36.915 -27.692 1.00 19.43 87 PHE C O 1
ATOM 7181 N N . LEU C 1 88 ? 86.377 35.902 -29.345 1.00 18.62 88 LEU C N 1
ATOM 7182 C CA . LEU C 1 88 ? 86.402 34.597 -28.681 1.00 17.81 88 LEU C CA 1
ATOM 7183 C C . LEU C 1 88 ? 87.830 34.078 -28.564 1.00 22.12 88 LEU C C 1
ATOM 7184 O O . LEU C 1 88 ? 88.184 33.403 -27.591 1.00 15.86 88 LEU C O 1
ATOM 7189 N N . ALA C 1 89 ? 88.653 34.409 -29.552 1.00 22.27 89 ALA C N 1
ATOM 7190 C CA . ALA C 1 89 ? 90.065 34.054 -29.498 1.00 22.91 89 ALA C CA 1
ATOM 7191 C C . ALA C 1 89 ? 90.760 34.823 -28.360 1.00 22.46 89 ALA C C 1
ATOM 7192 O O . ALA C 1 89 ? 91.509 34.238 -27.578 1.00 21.52 89 ALA C O 1
ATOM 7194 N N . ALA C 1 90 ? 90.500 36.125 -28.257 1.00 21.39 90 ALA C N 1
ATOM 7195 C CA . ALA C 1 90 ? 91.115 36.926 -27.197 1.00 17.84 90 ALA C CA 1
ATOM 7196 C C . ALA C 1 90 ? 90.636 36.436 -25.840 1.00 19.49 90 ALA C C 1
ATOM 7197 O O . ALA C 1 90 ? 91.397 36.403 -24.881 1.00 15.35 90 ALA C O 1
ATOM 7199 N N . LEU C 1 91 ? 89.370 36.027 -25.766 1.00 19.25 91 LEU C N 1
ATOM 7200 C CA . LEU C 1 91 ? 88.805 35.580 -24.501 1.00 15.51 91 LEU C CA 1
ATOM 7201 C C . LEU C 1 91 ? 89.465 34.282 -24.047 1.00 18.95 91 LEU C C 1
ATOM 7202 O O . LEU C 1 91 ? 89.759 34.107 -22.862 1.00 16.88 91 LEU C O 1
ATOM 7207 N N . ARG C 1 92 ? 89.708 33.369 -24.982 1.00 19.37 92 ARG C N 1
ATOM 7208 C CA . ARG C 1 92 ? 90.407 32.134 -24.638 1.00 18.21 92 ARG C CA 1
ATOM 7209 C C . ARG C 1 92 ? 91.832 32.419 -24.192 1.00 16.03 92 ARG C C 1
ATOM 7210 O O . ARG C 1 92 ? 92.364 31.718 -23.337 1.00 18.54 92 ARG C O 1
ATOM 7218 N N . GLU C 1 93 ? 92.451 33.444 -24.758 1.00 16.50 93 GLU C N 1
ATOM 7219 C CA . GLU C 1 93 ? 93.789 33.831 -24.306 1.00 19.85 93 GLU C CA 1
ATOM 7220 C C . GLU C 1 93 ? 93.765 34.416 -22.898 1.00 19.58 93 GLU C C 1
ATOM 7221 O O . GLU C 1 93 ? 94.692 34.195 -22.114 1.00 18.16 93 GLU C O 1
ATOM 7227 N N . ALA C 1 94 ? 92.709 35.162 -22.571 1.00 16.67 94 ALA C N 1
ATOM 7228 C CA . ALA C 1 94 ? 92.567 35.700 -21.228 1.00 15.10 94 ALA C CA 1
ATOM 7229 C C . ALA C 1 94 ? 92.486 34.578 -20.203 1.00 14.76 94 ALA C C 1
ATOM 7230 O O . ALA C 1 94 ? 93.070 34.678 -19.129 1.00 15.17 94 ALA C O 1
ATOM 7232 N N . PHE C 1 95 ? 91.752 33.518 -20.524 1.00 14.01 95 PHE C N 1
ATOM 7233 C CA . PHE C 1 95 ? 91.662 32.369 -19.620 1.00 15.86 95 PHE C CA 1
ATOM 7234 C C . PHE C 1 95 ? 93.021 31.679 -19.485 1.00 15.81 95 PHE C C 1
ATOM 7235 O O . PHE C 1 95 ? 93.345 3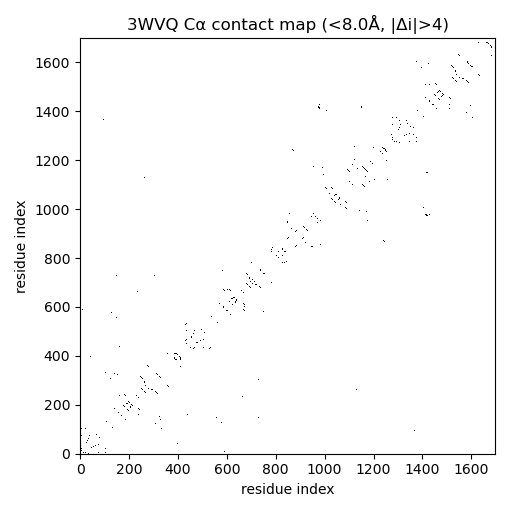1.101 -18.442 1.00 14.61 95 PHE C O 1
ATOM 7243 N N . ALA C 1 96 ? 93.791 31.707 -20.568 1.00 15.16 96 ALA C N 1
ATOM 7244 C CA . ALA C 1 96 ? 95.098 31.034 -20.609 1.00 15.50 96 ALA C CA 1
ATOM 7245 C C . ALA C 1 96 ? 95.030 29.614 -20.047 1.00 16.49 96 ALA C C 1
ATOM 7246 O O . ALA C 1 96 ? 95.895 29.189 -19.284 1.00 15.03 96 ALA C O 1
ATOM 7248 N N . GLY C 1 97 ? 93.974 28.888 -20.400 1.00 15.49 97 GLY C N 1
ATOM 7249 C CA . GLY C 1 97 ? 93.855 27.491 -20.024 1.00 15.61 97 GLY C CA 1
ATOM 7250 C C . GLY C 1 97 ? 93.121 27.232 -18.731 1.00 16.47 97 GLY C C 1
ATOM 7251 O O . GLY C 1 97 ? 92.813 26.092 -18.415 1.00 15.61 97 GLY C O 1
ATOM 7252 N N . ARG C 1 98 ? 92.842 28.283 -17.964 1.00 13.95 98 ARG C N 1
ATOM 7253 C CA . ARG C 1 98 ? 92.053 28.117 -16.750 1.00 15.01 98 ARG C CA 1
ATOM 7254 C C . ARG C 1 98 ? 90.627 27.738 -17.114 1.00 14.42 98 ARG C C 1
ATOM 7255 O O . ARG C 1 98 ? 90.065 28.312 -18.039 1.00 16.00 98 ARG C O 1
ATOM 7263 N N . PRO C 1 99 ? 90.025 26.806 -16.365 1.00 14.72 99 PRO C N 1
ATOM 7264 C CA . PRO C 1 99 ? 88.605 26.501 -16.562 1.00 19.25 99 PRO C CA 1
ATOM 7265 C C . PRO C 1 99 ? 87.727 27.608 -15.977 1.00 15.09 99 PRO C C 1
ATOM 7266 O O . PRO C 1 99 ? 88.106 28.226 -14.979 1.00 16.18 99 PRO C O 1
ATOM 7270 N N . VAL C 1 100 ? 86.576 27.852 -16.590 1.00 14.17 100 VAL C N 1
ATOM 7271 C CA . VAL C 1 100 ? 85.602 28.800 -16.036 1.00 15.77 100 VAL C CA 1
ATOM 7272 C C . VAL C 1 100 ? 84.886 28.191 -14.842 1.00 13.64 100 VAL C C 1
ATOM 7273 O O . VAL C 1 100 ? 84.207 27.162 -14.966 1.00 16.10 100 VAL C O 1
ATOM 7277 N N . HIS C 1 101 ? 85.035 28.814 -13.683 1.00 13.78 101 HIS C N 1
ATOM 7278 C CA . HIS C 1 101 ? 84.393 28.292 -12.487 1.00 15.01 101 HIS C CA 1
ATOM 7279 C C . HIS C 1 101 ? 82.920 28.710 -12.420 1.00 18.88 101 HIS C C 1
ATOM 7280 O O . HIS C 1 101 ? 82.043 27.875 -12.180 1.00 17.56 101 HIS C O 1
ATOM 7287 N N . GLU C 1 102 ? 82.656 29.999 -12.617 1.00 16.94 102 GLU C N 1
ATOM 7288 C CA . GLU C 1 102 ? 81.286 30.501 -12.698 1.00 16.38 102 GLU C CA 1
ATOM 7289 C C . GLU C 1 102 ? 81.170 31.580 -13.751 1.00 15.56 102 GLU C C 1
ATOM 7290 O O . GLU C 1 102 ? 82.126 32.316 -13.995 1.00 15.89 102 GLU C O 1
ATOM 7296 N N . VAL C 1 103 ? 80.004 31.667 -14.387 1.00 14.43 103 VAL C N 1
ATOM 7297 C CA . VAL C 1 103 ? 79.701 32.802 -15.244 1.00 10.55 103 VAL C CA 1
ATOM 7298 C C . VAL C 1 103 ? 78.746 33.735 -14.493 1.00 14.78 103 VAL C C 1
ATOM 7299 O O . VAL C 1 103 ? 77.740 33.288 -13.938 1.00 14.91 103 VAL C O 1
ATOM 7303 N N . PHE C 1 104 ? 79.080 35.021 -14.454 1.00 13.92 104 PHE C N 1
ATOM 7304 C CA . PHE C 1 104 ? 78.183 36.035 -13.888 1.00 13.32 104 PHE C CA 1
ATOM 7305 C C . PHE C 1 104 ? 77.882 37.086 -14.942 1.00 14.14 104 PHE C C 1
ATOM 7306 O O . PHE C 1 104 ? 78.803 37.685 -15.489 1.00 13.47 104 PHE C O 1
ATOM 7314 N N . ALA C 1 105 ? 76.601 37.330 -15.212 1.00 13.26 105 ALA C N 1
ATOM 7315 C CA . ALA C 1 105 ? 76.217 38.344 -16.187 1.00 10.01 105 ALA C CA 1
ATOM 7316 C C . ALA C 1 105 ? 75.290 39.383 -15.563 1.00 12.06 105 ALA C C 1
ATOM 7317 O O . ALA C 1 105 ? 74.512 39.060 -14.665 1.00 11.32 105 ALA C O 1
ATOM 7319 N N . LEU C 1 106 ? 75.358 40.614 -16.052 1.00 6.86 106 LEU C N 1
ATOM 7320 C CA . LEU C 1 106 ? 74.508 41.665 -15.503 1.00 11.50 106 LEU C CA 1
ATOM 7321 C C . LEU C 1 106 ? 73.053 41.442 -15.907 1.00 11.88 106 LEU C C 1
ATOM 7322 O O . LEU C 1 106 ? 72.143 41.868 -15.204 1.00 12.28 106 LEU C O 1
ATOM 7327 N N . TRP C 1 107 ? 72.842 40.771 -17.036 1.00 10.04 107 TRP C N 1
ATOM 7328 C CA . TRP C 1 107 ? 71.492 40.576 -17.551 1.00 12.53 107 TRP C CA 1
ATOM 7329 C C . TRP C 1 107 ? 71.314 39.122 -18.008 1.00 13.62 107 TRP C C 1
ATOM 7330 O O . TRP C 1 107 ? 72.122 38.595 -18.776 1.00 12.17 107 TRP C O 1
ATOM 7341 N N . PRO C 1 108 ? 70.257 38.458 -17.522 1.00 15.22 108 PRO C N 1
ATOM 7342 C CA . PRO C 1 108 ? 70.096 37.020 -17.769 1.00 14.31 108 PRO C CA 1
ATOM 7343 C C . PRO C 1 108 ? 69.554 36.742 -19.172 1.00 15.88 108 PRO C C 1
ATOM 7344 O O . PRO C 1 108 ? 68.376 36.422 -19.324 1.00 13.55 108 PRO C O 1
ATOM 7348 N N . ASP C 1 109 ? 70.424 36.851 -20.175 1.00 14.53 109 ASP C N 1
ATOM 7349 C CA . ASP C 1 109 ? 70.029 36.739 -21.576 1.00 12.87 109 ASP C CA 1
ATOM 7350 C C . ASP C 1 109 ? 70.567 35.483 -22.262 1.00 16.10 109 ASP C C 1
ATOM 7351 O O . ASP C 1 109 ? 71.569 34.905 -21.836 1.00 11.28 109 ASP C O 1
ATOM 7356 N N . ALA C 1 110 ? 69.906 35.086 -23.349 1.00 12.54 110 ALA C N 1
ATOM 7357 C CA . ALA C 1 110 ? 70.374 33.951 -24.136 1.00 13.59 110 ALA C CA 1
ATOM 7358 C C . ALA C 1 110 ? 71.775 34.168 -24.711 1.00 14.35 110 ALA C C 1
ATOM 7359 O O . ALA C 1 110 ? 72.498 33.191 -24.913 1.00 16.44 110 ALA C O 1
ATOM 7361 N N . VAL C 1 111 ? 72.182 35.414 -24.964 1.00 14.78 111 VAL C N 1
ATOM 7362 C CA . VAL C 1 111 ? 73.532 35.624 -25.499 1.00 20.45 111 VAL C CA 1
ATOM 7363 C C . VAL C 1 111 ? 74.592 35.213 -24.479 1.00 17.43 111 VAL C C 1
ATOM 7364 O O . VAL C 1 111 ? 75.728 34.898 -24.854 1.00 15.37 111 VAL C O 1
ATOM 7368 N N . VAL C 1 112 ? 74.230 35.186 -23.202 1.00 15.43 112 VAL C N 1
ATOM 7369 C CA . VAL C 1 112 ? 75.169 34.706 -22.199 1.00 15.88 112 VAL C CA 1
ATOM 7370 C C . VAL C 1 112 ? 75.309 33.175 -22.281 1.00 15.58 112 VAL C C 1
ATOM 7371 O O . VAL C 1 112 ? 76.419 32.651 -22.187 1.00 13.16 112 VAL C O 1
ATOM 7375 N N . ALA C 1 113 ? 74.194 32.461 -22.477 1.00 14.83 113 ALA C N 1
ATOM 7376 C CA . ALA C 1 113 ? 74.274 31.018 -22.711 1.00 12.82 113 ALA C CA 1
ATOM 7377 C C . ALA C 1 113 ? 74.988 30.723 -24.030 1.00 14.14 113 ALA C C 1
ATOM 7378 O O . ALA C 1 113 ? 75.695 29.722 -24.149 1.00 14.44 113 ALA C O 1
ATOM 7380 N N . ASP C 1 114 ? 74.785 31.578 -25.028 1.00 14.56 114 ASP C N 1
ATOM 7381 C CA . ASP C 1 114 ? 75.465 31.416 -26.309 1.00 16.50 114 ASP C CA 1
ATOM 7382 C C . ASP C 1 114 ? 76.987 31.439 -26.109 1.00 17.86 114 ASP C C 1
ATOM 7383 O O . ASP C 1 114 ? 77.733 30.657 -26.706 1.00 13.57 114 ASP C O 1
ATOM 7388 N N . LEU C 1 115 ? 77.431 32.355 -25.254 1.00 15.28 115 LEU C N 1
ATOM 7389 C CA . LEU C 1 115 ? 78.839 32.544 -24.984 1.00 11.49 115 LEU C CA 1
ATOM 7390 C C . LEU C 1 115 ? 79.383 31.344 -24.231 1.00 15.93 115 LEU C C 1
ATOM 7391 O O . LEU C 1 115 ? 80.423 30.787 -24.599 1.00 16.76 115 LEU C O 1
ATOM 7396 N N . ALA C 1 116 ? 78.676 30.930 -23.186 1.00 13.89 116 ALA C N 1
ATOM 7397 C CA . ALA C 1 116 ? 79.094 29.755 -22.424 1.00 18.20 116 ALA C CA 1
ATOM 7398 C C . ALA C 1 116 ? 79.236 28.520 -23.318 1.00 18.32 116 ALA C C 1
ATOM 7399 O O . ALA C 1 116 ? 80.210 27.773 -23.185 1.00 21.10 116 ALA C O 1
ATOM 7401 N N . ASP C 1 117 ? 78.280 28.313 -24.224 1.00 16.21 117 ASP C N 1
ATOM 7402 C CA . ASP C 1 117 ? 78.326 27.159 -25.132 1.00 17.45 117 ASP C CA 1
ATOM 7403 C C . ASP C 1 117 ? 79.513 27.261 -26.067 1.00 17.31 117 ASP C C 1
ATOM 7404 O O . ASP C 1 117 ? 80.218 26.270 -26.309 1.00 18.81 117 ASP C O 1
ATOM 7409 N N . ALA C 1 118 ? 79.718 28.462 -26.596 1.00 15.04 118 ALA C N 1
ATOM 7410 C CA . ALA C 1 118 ? 80.829 28.739 -27.486 1.00 20.56 118 ALA C CA 1
ATOM 7411 C C . ALA C 1 118 ? 82.153 28.423 -26.801 1.00 25.87 118 ALA C C 1
ATOM 7412 O O . ALA C 1 118 ? 83.065 27.893 -27.426 1.00 20.17 118 ALA C O 1
ATOM 7414 N N . LEU C 1 119 ? 82.240 28.735 -25.512 1.00 16.84 119 LEU C N 1
ATOM 7415 C CA . LEU C 1 119 ? 83.458 28.517 -24.743 1.00 21.07 119 LEU C CA 1
ATOM 7416 C C . LEU C 1 119 ? 83.557 27.103 -24.228 1.00 23.24 119 LEU C C 1
ATOM 7417 O O . LEU C 1 119 ? 84.591 26.696 -23.704 1.00 24.45 119 LEU C O 1
ATOM 7422 N N . GLY C 1 120 ? 82.470 26.358 -24.347 1.00 24.99 120 GLY C N 1
ATOM 7423 C CA . GLY C 1 120 ? 82.468 24.997 -23.859 1.00 18.87 120 GLY C CA 1
ATOM 7424 C C . GLY C 1 120 ? 82.377 24.917 -22.349 1.00 24.00 120 GLY C C 1
ATOM 7425 O O . GLY C 1 120 ? 82.813 23.928 -21.767 1.00 23.64 120 GLY C O 1
ATOM 7426 N N . CYS C 1 121 ? 81.792 25.938 -21.712 1.00 19.44 121 CYS C N 1
ATOM 7427 C CA . CYS C 1 121 ? 81.570 25.899 -20.268 1.00 19.10 121 CYS C CA 1
ATOM 7428 C C . CYS C 1 121 ? 80.112 26.118 -19.832 1.00 18.94 121 CYS C C 1
ATOM 7429 O O . CYS C 1 121 ? 79.861 26.931 -18.940 1.00 17.50 121 CYS C O 1
ATOM 7432 N N . PRO C 1 122 ? 79.150 25.387 -20.430 1.00 21.41 122 PRO C N 1
ATOM 7433 C CA . PRO C 1 122 ? 77.755 25.638 -20.051 1.00 15.59 122 PRO C CA 1
ATOM 7434 C C . PRO C 1 122 ? 77.467 25.282 -18.598 1.00 17.79 122 PRO C C 1
ATOM 7435 O O . PRO C 1 122 ? 76.549 25.838 -17.987 1.00 19.10 122 PRO C O 1
ATOM 7439 N N . GLU C 1 123 ? 78.252 24.365 -18.048 1.00 15.98 123 GLU C N 1
ATOM 7440 C CA . GLU C 1 123 ? 78.078 23.952 -16.669 1.00 16.52 123 GLU C CA 1
ATOM 7441 C C . GLU C 1 123 ? 78.477 25.066 -15.688 1.00 18.66 123 GLU C C 1
ATOM 7442 O O . GLU C 1 123 ? 78.051 25.065 -14.529 1.00 18.68 123 GLU C O 1
ATOM 7448 N N . ALA C 1 124 ? 79.268 26.029 -16.159 1.00 14.35 124 ALA C N 1
ATOM 7449 C CA . ALA C 1 124 ? 79.681 27.169 -15.332 1.00 15.51 124 ALA C CA 1
ATOM 7450 C C . ALA C 1 124 ? 78.562 28.197 -15.160 1.00 16.89 124 ALA C C 1
ATOM 7451 O O . ALA C 1 124 ? 78.627 29.063 -14.289 1.00 13.95 124 ALA C O 1
ATOM 7453 N N . LEU C 1 125 ? 77.535 28.089 -15.999 1.00 15.19 125 LEU C N 1
ATOM 7454 C CA . LEU C 1 125 ? 76.434 29.038 -15.989 1.00 16.01 125 LEU C CA 1
ATOM 7455 C C . LEU C 1 125 ? 75.176 28.407 -15.378 1.00 14.68 125 LEU C C 1
ATOM 7456 O O . LEU C 1 125 ? 74.505 27.586 -16.012 1.00 14.22 125 LEU C O 1
ATOM 7461 N N . GLU C 1 126 ? 74.874 28.763 -14.136 1.00 15.64 126 GLU C N 1
ATOM 7462 C CA . GLU C 1 126 ? 73.639 28.282 -13.510 1.00 18.60 126 GLU C CA 1
ATOM 7463 C C . GLU C 1 126 ? 72.439 28.771 -14.303 1.00 16.04 126 GLU C C 1
ATOM 7464 O O . GLU C 1 126 ? 72.372 29.933 -14.699 1.00 15.51 126 GLU C O 1
ATOM 7470 N N . GLY C 1 127 ? 71.519 27.856 -14.576 1.00 16.40 127 GLY C N 1
ATOM 7471 C CA . GLY C 1 127 ? 70.342 28.182 -15.360 1.00 16.52 127 GLY C CA 1
ATOM 7472 C C . GLY C 1 127 ? 70.623 28.215 -16.845 1.00 11.87 127 GLY C C 1
ATOM 7473 O O . GLY C 1 127 ? 69.848 28.768 -17.620 1.00 9.87 127 GLY C O 1
ATOM 7474 N N . HIS C 1 128 ? 71.732 27.605 -17.247 1.00 12.19 128 HIS C N 1
ATOM 7475 C CA . HIS C 1 128 ? 72.129 27.630 -18.651 1.00 12.56 128 HIS C CA 1
ATOM 7476 C C . HIS C 1 128 ? 71.012 27.196 -19.604 1.00 8.54 128 HIS C C 1
ATOM 7477 O O . HIS C 1 128 ? 70.727 27.868 -20.574 1.00 11.12 128 HIS C O 1
ATOM 7484 N N . ASP C 1 129 ? 70.397 26.058 -19.339 1.00 12.36 129 ASP C N 1
ATOM 7485 C CA . ASP C 1 129 ? 69.406 25.521 -20.289 1.00 11.18 129 ASP C CA 1
ATOM 7486 C C . ASP C 1 129 ? 68.189 26.449 -20.402 1.00 13.07 129 ASP C C 1
ATOM 7487 O O . ASP C 1 129 ? 67.723 26.770 -21.500 1.00 13.49 129 ASP C O 1
ATOM 7492 N N . PHE C 1 130 ? 67.720 26.907 -19.251 1.00 11.68 130 PHE C N 1
ATOM 7493 C CA . PHE C 1 130 ? 66.629 27.878 -19.157 1.00 9.58 130 PHE C CA 1
ATOM 7494 C C . PHE C 1 130 ? 66.915 29.121 -20.008 1.00 10.60 130 PHE C C 1
ATOM 7495 O O . PHE C 1 130 ? 66.084 29.557 -20.804 1.00 11.52 130 PHE C O 1
ATOM 7503 N N . LEU C 1 131 ? 68.125 29.656 -19.882 1.00 12.44 131 LEU C N 1
ATOM 7504 C CA . LEU C 1 131 ? 68.556 30.810 -20.673 1.00 12.00 131 LEU C CA 1
ATOM 7505 C C . LEU C 1 131 ? 68.638 30.558 -22.183 1.00 9.99 131 LEU C C 1
ATOM 7506 O O . LEU C 1 131 ? 68.358 31.462 -22.967 1.00 12.70 131 LEU C O 1
ATOM 7511 N N . THR C 1 132 ? 69.061 29.365 -22.599 1.00 11.42 132 THR C N 1
ATOM 7512 C CA . THR C 1 132 ? 69.106 29.083 -24.031 1.00 13.94 132 THR C CA 1
ATOM 7513 C C . THR C 1 132 ? 67.718 29.239 -24.663 1.00 12.41 132 THR C C 1
ATOM 7514 O O . THR C 1 132 ? 67.604 29.579 -25.844 1.00 14.02 132 THR C O 1
ATOM 7518 N N . GLN C 1 133 ? 66.678 28.984 -23.874 1.00 10.37 133 GLN C N 1
ATOM 7519 C CA . GLN C 1 133 ? 65.300 29.127 -24.342 1.00 11.33 133 GLN C CA 1
ATOM 7520 C C . GLN C 1 133 ? 64.727 30.498 -23.954 1.00 15.57 133 GLN C C 1
ATOM 7521 O O . GLN C 1 133 ? 63.502 30.673 -23.873 1.00 12.41 133 GLN C O 1
ATOM 7527 N N . SER C 1 134 ? 65.621 31.454 -23.703 1.00 11.32 134 SER C N 1
ATOM 7528 C CA . SER C 1 134 ? 65.217 32.843 -23.465 1.00 12.74 134 SER C CA 1
ATOM 7529 C C . SER C 1 134 ? 64.309 32.988 -22.241 1.00 9.81 134 SER C C 1
ATOM 7530 O O . SER C 1 134 ? 63.508 33.913 -22.154 1.00 13.78 134 SER C O 1
ATOM 7533 N N . GLY C 1 135 ? 64.438 32.064 -21.303 1.00 10.36 135 GLY C N 1
ATOM 7534 C CA . GLY C 1 135 ? 63.642 32.076 -20.097 1.00 11.61 135 GLY C CA 1
ATOM 7535 C C . GLY C 1 135 ? 63.908 33.316 -19.251 1.00 14.22 135 GLY C C 1
ATOM 7536 O O . GLY C 1 135 ? 63.033 33.753 -18.514 1.00 10.35 135 GLY C O 1
ATOM 7537 N N . GLY C 1 136 ? 65.106 33.888 -19.388 1.00 11.76 136 GLY C N 1
ATOM 7538 C CA . GLY C 1 136 ? 65.510 35.057 -18.620 1.00 11.17 136 GLY C CA 1
ATOM 7539 C C . GLY C 1 136 ? 64.574 36.239 -18.814 1.00 13.08 136 GLY C C 1
ATOM 7540 O O . GLY C 1 136 ? 64.450 37.086 -17.928 1.00 10.73 136 GLY C O 1
ATOM 7541 N N . LEU C 1 137 ? 63.913 36.280 -19.970 1.00 11.65 137 LEU C N 1
ATOM 7542 C CA . LEU C 1 137 ? 62.988 37.354 -20.309 1.00 13.81 137 LEU C CA 1
ATOM 7543 C C . LEU C 1 137 ? 61.841 37.468 -19.316 1.00 11.94 137 LEU C C 1
ATOM 7544 O O . LEU C 1 137 ? 61.260 38.538 -19.173 1.00 12.17 137 LEU C O 1
ATOM 7549 N N . ILE C 1 138 ? 61.515 36.377 -18.632 1.00 11.80 138 ILE C N 1
ATOM 7550 C CA . ILE C 1 138 ? 60.386 36.404 -17.714 1.00 12.30 138 ILE C CA 1
ATOM 7551 C C . ILE C 1 138 ? 60.701 37.377 -16.565 1.00 12.49 138 ILE C C 1
ATOM 7552 O O . ILE C 1 138 ? 59.790 37.956 -15.966 1.00 10.33 138 ILE C O 1
ATOM 7557 N N . GLY C 1 139 ? 61.992 37.583 -16.288 1.00 11.46 139 GLY C N 1
ATOM 7558 C CA . GLY C 1 139 ? 62.394 38.413 -15.163 1.00 11.83 139 GLY C CA 1
ATOM 7559 C C . GLY C 1 139 ? 62.173 39.891 -15.424 1.00 12.38 139 GLY C C 1
ATOM 7560 O O . GLY C 1 139 ? 62.362 40.732 -14.541 1.00 12.71 139 GLY C O 1
ATOM 7561 N N . SER C 1 140 ? 61.800 40.209 -16.657 1.00 11.23 140 SER C N 1
ATOM 7562 C CA . SER C 1 140 ? 61.563 41.570 -17.058 1.00 11.77 140 SER C CA 1
ATOM 7563 C C . SER C 1 140 ? 60.112 41.731 -17.562 1.00 12.04 140 SER C C 1
ATOM 7564 O O . SER C 1 140 ? 59.769 42.729 -18.176 1.00 14.75 140 SER C O 1
ATOM 7567 N N . SER C 1 141 ? 59.262 40.747 -17.283 1.00 13.00 141 SER C N 1
ATOM 7568 C CA . SER C 1 141 ? 57.867 40.792 -17.729 1.00 11.05 141 SER C CA 1
ATOM 7569 C C . SER C 1 141 ? 56.906 41.170 -16.597 1.00 9.14 141 SER C C 1
ATOM 7570 O O . SER C 1 141 ? 56.797 40.459 -15.608 1.00 7.81 141 SER C O 1
ATOM 7573 N N . LYS C 1 142 ? 56.196 42.281 -16.754 1.00 12.33 142 LYS C N 1
ATOM 7574 C CA . LYS C 1 142 ? 55.211 42.677 -15.745 1.00 13.11 142 LYS C CA 1
ATOM 7575 C C . LYS C 1 142 ? 53.991 41.771 -15.787 1.00 12.54 142 LYS C C 1
ATOM 7576 O O . LYS C 1 142 ? 53.404 41.473 -14.751 1.00 13.02 142 LYS C O 1
ATOM 7582 N N . ALA C 1 143 ? 53.624 41.313 -16.981 1.00 13.36 143 ALA C N 1
ATOM 7583 C CA . ALA C 1 143 ? 52.583 40.291 -17.122 1.00 12.20 143 ALA C CA 1
ATOM 7584 C C . ALA C 1 143 ? 52.889 39.067 -16.269 1.00 12.89 143 ALA C C 1
ATOM 7585 O O . ALA C 1 143 ? 52.039 38.587 -15.527 1.00 12.90 143 ALA C O 1
ATOM 7587 N N . ALA C 1 144 ? 54.109 38.546 -16.383 1.00 13.03 144 ALA C N 1
ATOM 7588 C CA . ALA C 1 144 ? 54.488 37.382 -15.596 1.00 12.48 144 ALA C CA 1
ATOM 7589 C C . ALA C 1 144 ? 54.520 37.704 -14.109 1.00 10.27 144 ALA C C 1
ATOM 7590 O O . ALA C 1 144 ? 54.097 36.893 -13.290 1.00 11.63 144 ALA C O 1
ATOM 7592 N N . PHE C 1 145 ? 55.038 38.880 -13.759 1.00 11.79 145 PHE C N 1
ATOM 7593 C CA . PHE C 1 145 ? 54.959 39.336 -12.370 1.00 11.68 145 PHE C CA 1
ATOM 7594 C C . PHE C 1 145 ? 53.525 39.221 -11.831 1.00 12.35 145 PHE C C 1
ATOM 7595 O O . PHE C 1 145 ? 53.299 38.646 -10.771 1.00 11.73 145 PHE C O 1
ATOM 7603 N N . ARG C 1 146 ? 52.561 39.754 -12.567 1.00 9.48 146 ARG C N 1
ATOM 7604 C CA . ARG C 1 146 ? 51.182 39.756 -12.068 1.00 13.05 146 ARG C CA 1
ATOM 7605 C C . ARG C 1 146 ? 50.699 38.334 -11.765 1.00 12.88 146 ARG C C 1
ATOM 7606 O O . ARG C 1 146 ? 50.126 38.077 -10.696 1.00 13.89 146 ARG C O 1
ATOM 7614 N N . ALA C 1 147 ? 50.932 37.410 -12.697 1.00 12.80 147 ALA C N 1
ATOM 7615 C CA . ALA C 1 147 ? 50.496 36.032 -12.499 1.00 12.59 147 ALA C CA 1
ATOM 7616 C C . ALA C 1 147 ? 51.280 35.329 -11.380 1.00 10.71 147 ALA C C 1
ATOM 7617 O O . ALA C 1 147 ? 50.704 34.601 -10.561 1.00 12.92 147 ALA C O 1
ATOM 7619 N N . LEU C 1 148 ? 52.590 35.530 -11.350 1.00 13.17 148 LEU C N 1
ATOM 7620 C CA . LEU C 1 148 ? 53.422 34.896 -10.327 1.00 13.75 148 LEU C CA 1
ATOM 7621 C C . LEU C 1 148 ? 53.065 35.379 -8.917 1.00 12.67 148 LEU C C 1
ATOM 7622 O O . LEU C 1 148 ? 52.933 34.579 -7.992 1.00 11.92 148 LEU C O 1
ATOM 7627 N N . ALA C 1 149 ? 52.895 36.685 -8.773 1.00 11.42 149 ALA C N 1
ATOM 7628 C CA . ALA C 1 149 ? 52.572 37.262 -7.471 1.00 15.00 149 ALA C CA 1
ATOM 7629 C C . ALA C 1 149 ? 51.207 36.761 -7.003 1.00 13.00 149 ALA C C 1
ATOM 7630 O O . ALA C 1 149 ? 51.057 36.346 -5.860 1.00 13.84 149 ALA C O 1
ATOM 7632 N N . ALA C 1 150 ? 50.228 36.775 -7.906 1.00 14.85 150 ALA C N 1
ATOM 7633 C CA . ALA C 1 150 ? 48.902 36.235 -7.602 1.00 13.92 150 ALA C CA 1
ATOM 7634 C C . ALA C 1 150 ? 48.989 34.771 -7.181 1.00 13.96 150 ALA C C 1
ATOM 7635 O O . ALA C 1 150 ? 48.403 34.364 -6.182 1.00 14.56 150 ALA C O 1
ATOM 7637 N N . GLY C 1 151 ? 49.743 33.982 -7.934 1.00 15.12 151 GLY C N 1
ATOM 7638 C CA . GLY C 1 151 ? 49.860 32.566 -7.635 1.00 16.88 151 GLY C CA 1
ATOM 7639 C C . GLY C 1 151 ? 50.571 32.357 -6.311 1.00 17.97 151 GLY C C 1
ATOM 7640 O O . GLY C 1 151 ? 50.251 31.427 -5.566 1.00 16.17 151 GLY C O 1
ATOM 7641 N N . ALA C 1 152 ? 51.529 33.231 -6.006 1.00 13.69 152 ALA C N 1
ATOM 7642 C CA . ALA C 1 152 ? 52.316 33.084 -4.776 1.00 15.36 152 ALA C CA 1
ATOM 7643 C C . ALA C 1 152 ? 51.642 33.701 -3.543 1.00 17.43 152 ALA C C 1
ATOM 7644 O O . ALA C 1 152 ? 52.160 33.579 -2.427 1.00 18.41 152 ALA C O 1
ATOM 7646 N N . GLY C 1 153 ? 50.500 34.364 -3.738 1.00 17.79 153 GLY C N 1
ATOM 7647 C CA . GLY C 1 153 ? 49.778 34.977 -2.631 1.00 15.24 153 GLY C CA 1
ATOM 7648 C C . GLY C 1 153 ? 50.441 36.261 -2.155 1.00 19.19 153 GLY C C 1
ATOM 7649 O O . GLY C 1 153 ? 50.251 36.691 -1.012 1.00 21.70 153 GLY C O 1
ATOM 7650 N N . VAL C 1 154 ? 51.220 36.876 -3.038 1.00 15.42 154 VAL C N 1
ATOM 7651 C CA . VAL C 1 154 ? 51.956 38.100 -2.732 1.00 15.83 154 VAL C CA 1
ATOM 7652 C C . VAL C 1 154 ? 51.109 39.345 -2.991 1.00 18.92 154 VAL C C 1
ATOM 7653 O O . VAL C 1 154 ? 50.539 39.487 -4.081 1.00 12.86 154 VAL C O 1
ATOM 7657 N N . ALA C 1 155 ? 51.028 40.240 -1.997 1.00 12.95 155 ALA C N 1
ATOM 7658 C CA . ALA C 1 155 ? 50.167 41.419 -2.071 1.00 11.82 155 ALA C CA 1
ATOM 7659 C C . ALA C 1 155 ? 50.403 42.255 -3.328 1.00 13.66 155 ALA C C 1
ATOM 7660 O O . ALA C 1 155 ? 51.535 42.615 -3.661 1.00 14.60 155 ALA C O 1
ATOM 7662 N N . LEU C 1 156 ? 49.299 42.559 -4.000 1.00 14.12 156 LEU C N 1
ATOM 7663 C CA . LEU C 1 156 ? 49.264 43.134 -5.337 1.00 15.81 156 LEU C CA 1
ATOM 7664 C C . LEU C 1 156 ? 48.201 44.225 -5.434 1.00 15.48 156 LEU C C 1
ATOM 7665 O O . LEU C 1 156 ? 47.112 44.040 -4.941 1.00 18.59 156 LEU C O 1
ATOM 7670 N N . PRO C 1 157 ? 48.488 45.346 -6.112 1.00 15.41 157 PRO C N 1
ATOM 7671 C CA . PRO C 1 157 ? 47.331 46.223 -6.310 1.00 19.06 157 PRO C CA 1
ATOM 7672 C C . PRO C 1 157 ? 46.299 45.542 -7.204 1.00 18.72 157 PRO C C 1
ATOM 7673 O O . PRO C 1 157 ? 46.653 44.666 -8.010 1.00 14.21 157 PRO C O 1
ATOM 7677 N N . ALA C 1 158 ? 45.043 45.940 -7.052 1.00 16.43 158 ALA C N 1
ATOM 7678 C CA . ALA C 1 158 ? 43.964 45.452 -7.902 1.00 17.92 158 ALA C CA 1
ATOM 7679 C C . ALA C 1 158 ? 44.289 45.703 -9.369 1.00 15.47 158 ALA C C 1
ATOM 7680 O O . ALA C 1 158 ? 44.861 46.734 -9.715 1.00 16.07 158 ALA C O 1
ATOM 7682 N N . GLY C 1 159 ? 43.937 44.761 -10.239 1.00 14.80 159 GLY C N 1
ATOM 7683 C CA . GLY C 1 159 ? 44.175 44.964 -11.654 1.00 14.08 159 GLY C CA 1
ATOM 7684 C C . GLY C 1 159 ? 44.155 43.693 -12.486 1.00 13.75 159 GLY C C 1
ATOM 7685 O O . GLY C 1 159 ? 43.674 42.669 -12.028 1.00 12.01 159 GLY C O 1
ATOM 7686 N N . ALA C 1 160 ? 44.712 43.772 -13.695 1.00 13.71 160 ALA C N 1
ATOM 7687 C CA . ALA C 1 160 ? 44.636 42.685 -14.678 1.00 13.78 160 ALA C CA 1
ATOM 7688 C C . ALA C 1 160 ? 45.695 42.845 -15.769 1.00 13.07 160 ALA C C 1
ATOM 7689 O O . ALA C 1 160 ? 46.364 43.884 -15.867 1.00 13.88 160 ALA C O 1
ATOM 7691 N N . VAL C 1 161 ? 45.833 41.807 -16.588 1.00 10.71 161 VAL C N 1
ATOM 7692 C CA . VAL C 1 161 ? 46.733 41.831 -17.724 1.00 10.25 161 VAL C CA 1
ATOM 7693 C C . VAL C 1 161 ? 45.894 41.730 -18.989 1.00 14.71 161 VAL C C 1
ATOM 7694 O O . VAL C 1 161 ? 45.185 40.748 -19.188 1.00 13.25 161 VAL C O 1
ATOM 7698 N N . CYS C 1 162 ? 45.968 42.750 -19.830 1.00 12.99 162 CYS C N 1
ATOM 7699 C CA . CYS C 1 162 ? 45.033 42.864 -20.936 1.00 16.91 162 CYS C CA 1
ATOM 7700 C C . CYS C 1 162 ? 45.724 42.747 -22.287 1.00 16.16 162 CYS C C 1
ATOM 7701 O O . CYS C 1 162 ? 46.727 43.408 -22.560 1.00 17.12 162 CYS C O 1
ATOM 7704 N N . ALA C 1 163 ? 45.175 41.883 -23.125 1.00 15.74 163 ALA C N 1
ATOM 7705 C CA . ALA C 1 163 ? 45.700 41.678 -24.465 1.00 22.17 163 ALA C CA 1
ATOM 7706 C C . ALA C 1 163 ? 45.012 42.581 -25.486 1.00 25.57 163 ALA C C 1
ATOM 7707 O O . ALA C 1 163 ? 45.516 42.770 -26.590 1.00 31.61 163 ALA C O 1
ATOM 7709 N N . ASP C 1 164 ? 43.863 43.144 -25.119 1.00 21.72 164 ASP C N 1
ATOM 7710 C CA . ASP C 1 164 ? 43.088 43.925 -26.072 1.00 24.18 164 ASP C CA 1
ATOM 7711 C C . ASP C 1 164 ? 42.380 45.111 -25.419 1.00 23.89 164 ASP C C 1
ATOM 7712 O O . ASP C 1 164 ? 42.254 45.188 -24.201 1.00 20.77 164 ASP C O 1
ATOM 7717 N N . ARG C 1 165 ? 41.901 46.019 -26.258 1.00 24.77 165 ARG C N 1
ATOM 7718 C CA . ARG C 1 165 ? 41.268 47.241 -25.801 1.00 22.41 165 ARG C CA 1
ATOM 7719 C C . ARG C 1 165 ? 39.972 46.969 -25.048 1.00 25.36 165 ARG C C 1
ATOM 7720 O O . ARG C 1 165 ? 39.648 47.664 -24.087 1.00 26.63 165 ARG C O 1
ATOM 7728 N N . ARG C 1 166 ? 39.236 45.956 -25.491 1.00 25.48 166 ARG C N 1
ATOM 7729 C CA . ARG C 1 166 ? 37.962 45.601 -24.875 1.00 28.59 166 ARG C CA 1
ATOM 7730 C C . ARG C 1 166 ? 38.154 45.320 -23.383 1.00 25.31 166 ARG C C 1
ATOM 7731 O O . ARG C 1 166 ? 37.578 46.003 -22.537 1.00 26.68 166 ARG C O 1
ATOM 7739 N N . ARG C 1 167 ? 38.986 44.341 -23.051 1.00 23.87 167 ARG C N 1
ATOM 7740 C CA . ARG C 1 167 ? 39.251 44.039 -21.645 1.00 26.53 167 ARG C CA 1
ATOM 7741 C C . ARG C 1 167 ? 39.949 45.186 -20.906 1.00 22.17 167 ARG C C 1
ATOM 7742 O O . ARG C 1 167 ? 39.710 45.382 -19.711 1.00 22.28 167 ARG C O 1
ATOM 7750 N N . ALA C 1 168 ? 40.811 45.930 -21.598 1.00 20.08 168 ALA C N 1
ATOM 7751 C CA . ALA C 1 168 ? 41.480 47.073 -20.969 1.00 21.52 168 ALA C CA 1
ATOM 7752 C C . ALA C 1 168 ? 40.459 48.093 -20.503 1.00 20.97 168 ALA C C 1
ATOM 7753 O O . ALA C 1 168 ? 40.545 48.606 -19.393 1.00 18.66 168 ALA C O 1
ATOM 7755 N N . HIS C 1 169 ? 39.500 48.386 -21.374 1.00 22.30 169 HIS C N 1
ATOM 7756 C CA . HIS C 1 169 ? 38.496 49.415 -21.099 1.00 21.50 169 HIS C CA 1
ATOM 7757 C C . HIS C 1 169 ? 37.685 49.044 -19.870 1.00 19.08 169 HIS C C 1
ATOM 7758 O O . HIS C 1 169 ? 37.457 49.875 -18.990 1.00 21.54 169 HIS C O 1
ATOM 7765 N N . ARG C 1 170 ? 37.252 47.789 -19.805 1.00 22.50 170 ARG C N 1
ATOM 7766 C CA . ARG C 1 170 ? 36.494 47.323 -18.648 1.00 23.64 170 ARG C CA 1
ATOM 7767 C C . ARG C 1 170 ? 37.282 47.520 -17.354 1.00 22.51 170 ARG C C 1
ATOM 7768 O O . ARG C 1 170 ? 36.788 48.137 -16.403 1.00 23.32 170 ARG C O 1
ATOM 7776 N N . HIS C 1 171 ? 38.513 47.010 -17.318 1.00 20.63 171 HIS C N 1
ATOM 7777 C CA . HIS C 1 171 ? 39.297 47.045 -16.081 1.00 19.92 171 HIS C CA 1
ATOM 7778 C C . HIS C 1 171 ? 39.721 48.457 -15.689 1.00 17.75 171 HIS C C 1
ATOM 7779 O O . HIS C 1 171 ? 39.765 48.779 -14.501 1.00 21.81 171 HIS C O 1
ATOM 7786 N N . VAL C 1 172 ? 40.023 49.310 -16.660 1.00 15.86 172 VAL C N 1
ATOM 7787 C CA . VAL C 1 172 ? 40.296 50.701 -16.326 1.00 19.29 172 VAL C CA 1
ATOM 7788 C C . VAL C 1 172 ? 39.030 51.356 -15.737 1.00 20.51 172 VAL C C 1
ATOM 7789 O O . VAL C 1 172 ? 39.084 51.993 -14.687 1.00 22.36 172 VAL C O 1
ATOM 7793 N N . THR C 1 173 ? 37.901 51.176 -16.412 1.00 20.76 173 THR C N 1
ATOM 7794 C CA . THR C 1 173 ? 36.631 51.741 -15.946 1.00 25.57 173 THR C CA 1
ATOM 7795 C C . THR C 1 173 ? 36.256 51.277 -14.547 1.00 24.58 173 THR C C 1
ATOM 7796 O O . THR C 1 173 ? 35.856 52.089 -13.707 1.00 30.02 173 THR C O 1
ATOM 7800 N N . ARG C 1 174 ? 36.375 49.971 -14.303 1.00 25.44 174 ARG C N 1
ATOM 7801 C CA . ARG C 1 174 ? 36.135 49.410 -12.974 1.00 26.05 174 ARG C CA 1
ATOM 7802 C C . ARG C 1 174 ? 36.914 50.202 -11.923 1.00 29.44 174 ARG C C 1
ATOM 7803 O O . ARG C 1 174 ? 36.344 50.682 -10.942 1.00 28.80 174 ARG C O 1
ATOM 7811 N N . LEU C 1 175 ? 38.215 50.367 -12.149 1.00 22.92 175 LEU C N 1
ATOM 7812 C CA . LEU C 1 175 ? 39.076 51.023 -11.162 1.00 21.93 175 LEU C CA 1
ATOM 7813 C C . LEU C 1 175 ? 38.831 52.529 -11.040 1.00 25.62 175 LEU C C 1
ATOM 7814 O O . LEU C 1 175 ? 38.857 53.064 -9.935 1.00 26.70 175 LEU C O 1
ATOM 7819 N N . LEU C 1 176 ? 38.589 53.212 -12.156 1.00 24.47 176 LEU C N 1
ATOM 7820 C CA . LEU C 1 176 ? 38.288 54.641 -12.103 1.00 27.15 176 LEU C CA 1
ATOM 7821 C C . LEU C 1 176 ? 36.974 54.917 -11.359 1.00 28.73 176 LEU C C 1
ATOM 7822 O O . LEU C 1 176 ? 36.874 55.880 -10.599 1.00 30.19 176 LEU C O 1
ATOM 7827 N N . ASP C 1 177 ? 35.975 54.067 -11.580 1.00 29.75 177 ASP C N 1
ATOM 7828 C CA . ASP C 1 177 ? 34.657 54.263 -10.973 1.00 32.31 177 ASP C CA 1
ATOM 7829 C C . ASP C 1 177 ? 34.642 53.897 -9.488 1.00 34.57 177 ASP C C 1
ATOM 7830 O O . ASP C 1 177 ? 33.597 53.937 -8.841 1.00 36.51 177 ASP C O 1
ATOM 7835 N N . GLU C 1 178 ? 35.804 53.551 -8.946 1.00 31.63 178 GLU C N 1
ATOM 7836 C CA . GLU C 1 178 ? 35.931 53.352 -7.507 1.00 32.75 178 GLU C CA 1
ATOM 7837 C C . GLU C 1 178 ? 36.567 54.578 -6.861 1.00 29.61 178 GLU C C 1
ATOM 7838 O O . GLU C 1 178 ? 36.657 54.673 -5.635 1.00 33.68 178 GLU C O 1
ATOM 7844 N N . GLY C 1 179 ? 37.010 55.523 -7.685 1.00 30.32 179 GLY C N 1
ATOM 7845 C CA . GLY C 1 179 ? 37.663 56.716 -7.163 1.00 28.43 179 GLY C CA 1
ATOM 7846 C C . GLY C 1 179 ? 39.179 56.728 -7.293 1.00 25.87 179 GLY C C 1
ATOM 7847 O O . GLY C 1 179 ? 39.825 57.729 -6.980 1.00 24.23 179 GLY C O 1
ATOM 7848 N N . SER C 1 180 ? 39.751 55.619 -7.763 1.00 25.40 180 SER C N 1
ATOM 7849 C CA . SER C 1 180 ? 41.208 55.497 -7.887 1.00 24.36 180 SER C CA 1
ATOM 7850 C C . SER C 1 180 ? 41.705 55.890 -9.260 1.00 18.98 180 SER C C 1
ATOM 7851 O O . SER C 1 180 ? 41.033 55.645 -10.263 1.00 25.48 180 SER C O 1
ATOM 7854 N N . PRO C 1 181 ? 42.903 56.471 -9.311 1.00 18.19 181 PRO C N 1
ATOM 7855 C CA . PRO C 1 181 ? 43.611 56.637 -10.577 1.00 17.33 181 PRO C CA 1
ATOM 7856 C C . PRO C 1 181 ? 44.187 55.283 -11.010 1.00 18.52 181 PRO C C 1
ATOM 7857 O O . PRO C 1 181 ? 44.263 54.362 -10.188 1.00 12.98 181 PRO C O 1
ATOM 7861 N N . VAL C 1 182 ? 44.573 55.173 -12.276 1.00 16.88 182 VAL C N 1
ATOM 7862 C CA . VAL C 1 182 ? 45.000 53.903 -12.838 1.00 15.72 182 VAL C CA 1
ATOM 7863 C C . VAL C 1 182 ? 46.379 54.059 -13.449 1.00 16.46 182 VAL C C 1
ATOM 7864 O O . VAL C 1 182 ? 46.681 55.112 -14.019 1.00 17.59 182 VAL C O 1
ATOM 7868 N N . ILE C 1 183 ? 47.217 53.027 -13.348 1.00 17.16 183 ILE C N 1
ATOM 7869 C CA . ILE C 1 183 ? 48.474 53.047 -14.082 1.00 15.03 183 ILE C CA 1
ATOM 7870 C C . ILE C 1 183 ? 48.514 51.888 -15.111 1.00 14.67 183 ILE C C 1
ATOM 7871 O O . ILE C 1 183 ? 48.174 50.744 -14.813 1.00 12.95 183 ILE C O 1
ATOM 7876 N N . LEU C 1 184 ? 48.860 52.234 -16.345 1.00 12.68 184 LEU C N 1
ATOM 7877 C CA . LEU C 1 184 ? 49.030 51.256 -17.418 1.00 12.54 184 LEU C CA 1
ATOM 7878 C C . LEU C 1 184 ? 50.519 51.036 -17.633 1.00 13.63 184 LEU C C 1
ATOM 7879 O O . LEU C 1 184 ? 51.284 51.999 -17.629 1.00 13.85 184 LEU C O 1
ATOM 7884 N N . LYS C 1 185 ? 50.918 49.778 -17.820 1.00 12.72 185 LYS C N 1
ATOM 7885 C CA . LYS C 1 185 ? 52.332 49.412 -17.871 1.00 13.58 185 LYS C CA 1
ATOM 7886 C C . LYS C 1 185 ? 52.624 48.511 -19.073 1.00 13.63 185 LYS C C 1
ATOM 7887 O O . LYS C 1 185 ? 51.977 47.479 -19.232 1.00 11.93 185 LYS C O 1
ATOM 7893 N N . GLN C 1 186 ? 53.581 48.916 -19.910 1.00 12.88 186 GLN C N 1
ATOM 7894 C CA . GLN C 1 186 ? 54.087 48.066 -20.987 1.00 13.80 186 GLN C CA 1
ATOM 7895 C C . GLN C 1 186 ? 54.670 46.823 -20.354 1.00 13.44 186 GLN C C 1
ATOM 7896 O O . GLN C 1 186 ? 55.416 46.926 -19.384 1.00 12.43 186 GLN C O 1
ATOM 7902 N N . ASP C 1 187 ? 54.310 45.657 -20.879 1.00 12.87 187 ASP C N 1
ATOM 7903 C CA . ASP C 1 187 ? 54.781 44.381 -20.339 1.00 13.07 187 ASP C CA 1
ATOM 7904 C C . ASP C 1 187 ? 56.297 44.393 -20.078 1.00 13.34 187 ASP C C 1
ATOM 7905 O O . ASP C 1 187 ? 56.743 44.074 -18.976 1.00 7.61 187 ASP C O 1
ATOM 7910 N N . TYR C 1 188 ? 57.069 44.782 -21.089 1.00 11.47 188 TYR C N 1
ATOM 7911 C CA . TYR C 1 188 ? 58.524 44.707 -20.994 1.00 13.34 188 TYR C CA 1
ATOM 7912 C C . TYR C 1 188 ? 59.180 46.078 -20.843 1.00 15.22 188 TYR C C 1
ATOM 7913 O O . TYR C 1 188 ? 60.365 46.236 -21.105 1.00 15.21 188 TYR C O 1
ATOM 7922 N N . GLY C 1 189 ? 58.412 47.074 -20.409 1.00 15.52 189 GLY C N 1
ATOM 7923 C CA . GLY C 1 189 ? 58.939 48.415 -20.283 1.00 15.19 189 GLY C CA 1
ATOM 7924 C C . GLY C 1 189 ? 60.116 48.457 -19.318 1.00 17.17 189 GLY C C 1
ATOM 7925 O O . GLY C 1 189 ? 60.149 47.742 -18.310 1.00 16.68 189 GLY C O 1
ATOM 7926 N N . SER C 1 190 ? 61.116 49.255 -19.649 1.00 18.37 190 SER C N 1
ATOM 7927 C CA . SER C 1 190 ? 62.213 49.468 -18.719 1.00 22.57 190 SER C CA 1
ATOM 7928 C C . SER C 1 190 ? 62.014 50.812 -18.026 1.00 29.44 190 SER C C 1
ATOM 7929 O O . SER C 1 190 ? 62.125 51.870 -18.645 1.00 31.29 190 SER C O 1
ATOM 7932 N N . GLY C 1 191 ? 61.696 50.764 -16.744 1.00 28.83 191 GLY C N 1
ATOM 7933 C CA . GLY C 1 191 ? 61.506 51.976 -15.983 1.00 24.18 191 GLY C CA 1
ATOM 7934 C C . GLY C 1 191 ? 60.189 52.692 -16.231 1.00 25.46 191 GLY C C 1
ATOM 7935 O O . GLY C 1 191 ? 59.307 52.226 -16.959 1.00 23.58 191 GLY C O 1
ATOM 7936 N N . SER C 1 192 ? 60.066 53.859 -15.618 1.00 23.33 192 SER C N 1
ATOM 7937 C CA . SER C 1 192 ? 58.803 54.590 -15.607 1.00 23.06 192 SER C CA 1
ATOM 7938 C C . SER C 1 192 ? 58.404 55.091 -17.003 1.00 24.41 192 SER C C 1
ATOM 7939 O O . SER C 1 192 ? 57.275 55.529 -17.212 1.00 24.84 192 SER C O 1
ATOM 7942 N N . ASP C 1 193 ? 59.321 54.996 -17.962 1.00 26.62 193 ASP C N 1
ATOM 7943 C CA . ASP C 1 193 ? 59.042 55.419 -19.330 1.00 28.87 193 ASP C CA 1
ATOM 7944 C C . ASP C 1 193 ? 58.044 54.514 -20.054 1.00 25.83 193 ASP C C 1
ATOM 7945 O O . ASP C 1 193 ? 57.479 54.899 -21.076 1.00 24.03 193 ASP C O 1
ATOM 7950 N N . GLY C 1 194 ? 57.821 53.318 -19.525 1.00 19.81 194 GLY C N 1
ATOM 7951 C CA . GLY C 1 194 ? 56.892 52.394 -20.148 1.00 16.80 194 GLY C CA 1
ATOM 7952 C C . GLY C 1 194 ? 55.501 52.478 -19.552 1.00 17.80 194 GLY C C 1
ATOM 7953 O O . GLY C 1 194 ? 54.626 51.714 -19.944 1.00 15.69 194 GLY C O 1
ATOM 7954 N N . ASN C 1 195 ? 55.286 53.417 -18.619 1.00 21.05 195 ASN C N 1
ATOM 7955 C CA . ASN C 1 195 ? 54.010 53.503 -17.895 1.00 18.60 195 ASN C CA 1
ATOM 7956 C C . ASN C 1 195 ? 53.299 54.848 -18.014 1.00 18.01 195 ASN C C 1
ATOM 7957 O O . ASN C 1 195 ? 53.950 55.881 -18.095 1.00 20.20 195 ASN C O 1
ATOM 7962 N N . GLU C 1 196 ? 51.974 54.816 -17.992 1.00 14.03 196 GLU C N 1
ATOM 7963 C CA . GLU C 1 196 ? 51.164 56.029 -17.939 1.00 17.79 196 GLU C CA 1
ATOM 7964 C C . GLU C 1 196 ? 50.057 55.917 -16.917 1.00 14.14 196 GLU C C 1
ATOM 7965 O O . GLU C 1 196 ? 49.480 54.849 -16.712 1.00 16.06 196 GLU C O 1
ATOM 7971 N N . ILE C 1 197 ? 49.784 57.045 -16.273 1.00 16.80 197 ILE C N 1
ATOM 7972 C CA . ILE C 1 197 ? 48.733 57.174 -15.275 1.00 14.85 197 ILE C CA 1
ATOM 7973 C C . ILE C 1 197 ? 47.484 57.813 -15.882 1.00 16.00 197 ILE C C 1
ATOM 7974 O O . ILE C 1 197 ? 47.561 58.793 -16.623 1.00 16.10 197 ILE C O 1
ATOM 7979 N N . LEU C 1 198 ? 46.335 57.223 -15.579 1.00 15.14 198 LEU C N 1
ATOM 7980 C CA . LEU C 1 198 ? 45.051 57.743 -16.012 1.00 14.75 198 LEU C CA 1
ATOM 7981 C C . LEU C 1 198 ? 44.296 58.150 -14.752 1.00 16.90 198 LEU C C 1
ATOM 7982 O O . LEU C 1 198 ? 44.355 57.435 -13.734 1.00 17.24 198 LEU C O 1
ATOM 7987 N N . SER C 1 199 ? 43.592 59.279 -14.810 1.00 15.48 199 SER C N 1
ATOM 7988 C CA . SER C 1 199 ? 42.871 59.775 -13.632 1.00 18.70 199 SER C CA 1
ATOM 7989 C C . SER C 1 199 ? 41.675 60.655 -14.015 1.00 18.60 199 SER C C 1
ATOM 7990 O O . SER C 1 199 ? 41.641 61.237 -15.105 1.00 20.31 199 SER C O 1
ATOM 7993 N N . ARG C 1 200 ? 40.684 60.731 -13.134 1.00 23.07 200 ARG C N 1
ATOM 7994 C CA . ARG C 1 200 ? 39.596 61.695 -13.304 1.00 22.27 200 ARG C CA 1
ATOM 7995 C C . ARG C 1 200 ? 40.081 63.121 -13.009 1.00 22.45 200 ARG C C 1
ATOM 7996 O O . ARG C 1 200 ? 39.540 64.103 -13.526 1.00 25.51 200 ARG C O 1
ATOM 8004 N N . THR C 1 201 ? 41.108 63.230 -12.178 1.00 18.11 201 THR C N 1
ATOM 8005 C CA . THR C 1 201 ? 41.567 64.531 -11.706 1.00 23.42 201 THR C CA 1
ATOM 8006 C C . THR C 1 201 ? 42.999 64.809 -12.142 1.00 21.80 201 THR C C 1
ATOM 8007 O O . THR C 1 201 ? 43.819 63.893 -12.193 1.00 26.14 201 THR C O 1
ATOM 8011 N N . PRO C 1 202 ? 43.302 66.073 -12.479 1.00 19.64 202 PRO C N 1
ATOM 8012 C CA . PRO C 1 202 ? 44.673 66.434 -12.849 1.00 21.85 202 PRO C CA 1
ATOM 8013 C C . PRO C 1 202 ? 45.562 66.682 -11.639 1.00 24.68 202 PRO C C 1
ATOM 8014 O O . PRO C 1 202 ? 45.070 66.719 -10.508 1.00 23.12 202 PRO C O 1
ATOM 8018 N N . GLY C 1 203 ? 46.862 66.826 -11.879 1.00 23.89 203 GLY C N 1
ATOM 8019 C CA . GLY C 1 203 ? 47.775 67.310 -10.854 1.00 23.05 203 GLY C CA 1
ATOM 8020 C C . GLY C 1 203 ? 48.482 66.245 -10.034 1.00 23.08 203 GLY C C 1
ATOM 8021 O O . GLY C 1 203 ? 49.309 66.575 -9.179 1.00 21.58 203 GLY C O 1
ATOM 8022 N N . LEU C 1 204 ? 48.152 64.975 -10.279 1.00 23.63 204 LEU C N 1
ATOM 8023 C CA . LEU C 1 204 ? 48.800 63.868 -9.582 1.00 22.38 204 LEU C CA 1
ATOM 8024 C C . LEU C 1 204 ? 50.307 63.893 -9.763 1.00 21.90 204 LEU C C 1
ATOM 8025 O O . LEU C 1 204 ? 50.797 64.167 -10.855 1.00 22.06 204 LEU C O 1
ATOM 8030 N N . ALA C 1 205 ? 51.032 63.611 -8.688 1.00 22.20 205 ALA C N 1
ATOM 8031 C CA . ALA C 1 205 ? 52.478 63.441 -8.760 1.00 20.33 205 ALA C CA 1
ATOM 8032 C C . ALA C 1 205 ? 52.782 62.273 -9.693 1.00 24.78 205 ALA C C 1
ATOM 8033 O O . ALA C 1 205 ? 52.194 61.201 -9.552 1.00 21.71 205 ALA C O 1
ATOM 8035 N N . LEU C 1 206 ? 53.684 62.481 -10.648 1.00 27.21 206 LEU C N 1
ATOM 8036 C CA . LEU C 1 206 ? 54.015 61.446 -11.619 1.00 23.70 206 LEU C CA 1
ATOM 8037 C C . LEU C 1 206 ? 55.112 60.543 -11.096 1.00 28.90 206 LEU C C 1
ATOM 8038 O O . LEU C 1 206 ? 56.250 60.599 -11.563 1.00 35.27 206 LEU C O 1
ATOM 8043 N N . ARG C 1 207 ? 54.772 59.716 -10.116 1.00 26.75 207 ARG C N 1
ATOM 8044 C CA . ARG C 1 207 ? 55.742 58.815 -9.516 1.00 21.79 207 ARG C CA 1
ATOM 8045 C C . ARG C 1 207 ? 55.666 57.467 -10.223 1.00 24.08 207 ARG C C 1
ATOM 8046 O O . ARG C 1 207 ? 54.643 56.796 -10.160 1.00 23.16 207 ARG C O 1
ATOM 8054 N N . GLY C 1 208 ? 56.740 57.086 -10.912 1.00 21.88 208 GLY C N 1
ATOM 8055 C CA . GLY C 1 208 ? 56.760 55.828 -11.635 1.00 27.17 208 GLY C CA 1
ATOM 8056 C C . GLY C 1 208 ? 56.025 55.793 -12.975 1.00 27.74 208 GLY C C 1
ATOM 8057 O O . GLY C 1 208 ? 55.644 54.710 -13.444 1.00 23.90 208 GLY C O 1
ATOM 8058 N N . ALA C 1 209 ? 55.835 56.955 -13.604 1.00 26.42 209 ALA C N 1
ATOM 8059 C CA . ALA C 1 209 ? 55.255 57.005 -14.950 1.00 22.71 209 ALA C CA 1
ATOM 8060 C C . ALA C 1 209 ? 55.717 58.238 -15.725 1.00 23.52 209 ALA C C 1
ATOM 8061 O O . ALA C 1 209 ? 56.230 59.190 -15.148 1.00 27.28 209 ALA C O 1
ATOM 8063 N N . ARG C 1 210 ? 55.522 58.194 -17.040 1.00 23.29 210 ARG C N 1
ATOM 8064 C CA . ARG C 1 210 ? 56.004 59.208 -17.970 1.00 23.77 210 ARG C CA 1
ATOM 8065 C C . ARG C 1 210 ? 55.001 60.338 -18.153 1.00 27.68 210 ARG C C 1
ATOM 8066 O O . ARG C 1 210 ? 55.365 61.448 -18.512 1.00 32.70 210 ARG C O 1
ATOM 8074 N N . ALA C 1 211 ? 53.725 60.051 -17.932 1.00 20.52 211 ALA C N 1
ATOM 8075 C CA . ALA C 1 211 ? 52.685 61.046 -18.188 1.00 24.59 211 ALA C CA 1
ATOM 8076 C C . ALA C 1 211 ? 51.393 60.722 -17.468 1.00 24.28 211 ALA C C 1
ATOM 8077 O O . ALA C 1 211 ? 51.171 59.582 -17.034 1.00 20.19 211 ALA C O 1
ATOM 8079 N N . LEU C 1 212 ? 50.555 61.748 -17.339 1.00 20.59 212 LEU C N 1
ATOM 8080 C CA . LEU C 1 212 ? 49.224 61.636 -16.764 1.00 20.52 212 LEU C CA 1
ATOM 8081 C C . LEU C 1 212 ? 48.153 61.996 -17.804 1.00 22.50 212 LEU C C 1
ATOM 8082 O O . LEU C 1 212 ? 48.286 62.984 -18.526 1.00 27.67 212 LEU C O 1
ATOM 8087 N N . ARG C 1 213 ? 47.091 61.205 -17.876 1.00 18.75 213 ARG C N 1
ATOM 8088 C CA . ARG C 1 213 ? 45.999 61.510 -18.790 1.00 21.89 213 ARG C CA 1
ATOM 8089 C C . ARG C 1 213 ? 44.702 61.639 -18.012 1.00 21.58 213 ARG C C 1
ATOM 8090 O O . ARG C 1 213 ? 44.274 60.694 -17.340 1.00 20.54 213 ARG C O 1
ATOM 8098 N N . VAL C 1 214 ? 44.069 62.802 -18.112 1.00 24.10 214 VAL C N 1
ATOM 8099 C CA . VAL C 1 214 ? 42.796 63.033 -17.432 1.00 20.24 214 VAL C CA 1
ATOM 8100 C C . VAL C 1 214 ? 41.623 62.625 -18.318 1.00 22.05 214 VAL C C 1
ATOM 8101 O O . VAL C 1 214 ? 41.431 63.169 -19.401 1.00 29.57 214 VAL C O 1
ATOM 8105 N N . LEU C 1 215 ? 40.854 61.643 -17.861 1.00 23.17 215 LEU C N 1
ATOM 8106 C CA . LEU C 1 215 ? 39.742 61.118 -18.644 1.00 23.04 215 LEU C CA 1
ATOM 8107 C C . LEU C 1 215 ? 38.432 61.255 -17.874 1.00 28.44 215 LEU C C 1
ATOM 8108 O O . LEU C 1 215 ? 38.309 60.774 -16.741 1.00 26.91 215 LEU C O 1
ATOM 8113 N N . ALA C 1 216 ? 37.451 61.911 -18.496 1.00 26.49 216 ALA C N 1
ATOM 8114 C CA . ALA C 1 216 ? 36.203 62.243 -17.814 1.00 24.71 216 ALA C CA 1
ATOM 8115 C C . ALA C 1 216 ? 35.177 61.116 -17.824 1.00 30.60 216 ALA C C 1
ATOM 8116 O O . ALA C 1 216 ? 34.463 60.928 -16.835 1.00 28.49 216 ALA C O 1
ATOM 8118 N N . ASP C 1 217 ? 35.109 60.365 -18.926 1.00 24.26 217 ASP C N 1
ATOM 8119 C CA . ASP C 1 217 ? 34.056 59.360 -19.113 1.00 31.57 217 ASP C CA 1
ATOM 8120 C C . ASP C 1 217 ? 34.460 58.236 -20.072 1.00 28.52 217 ASP C C 1
ATOM 8121 O O . ASP C 1 217 ? 35.553 58.248 -20.637 1.00 28.64 217 ASP C O 1
ATOM 8126 N N . SER C 1 218 ? 33.553 57.281 -20.253 1.00 28.01 218 SER C N 1
ATOM 8127 C CA . SER C 1 218 ? 33.794 56.106 -21.094 1.00 33.01 218 SER C CA 1
ATOM 8128 C C . SER C 1 218 ? 34.267 56.462 -22.502 1.00 32.24 218 SER C C 1
ATOM 8129 O O . SER C 1 218 ? 35.092 55.753 -23.082 1.00 29.43 218 SER C O 1
ATOM 8132 N N . ALA C 1 219 ? 33.749 57.561 -23.048 1.00 30.14 219 ALA C N 1
ATOM 8133 C CA . ALA C 1 219 ? 34.136 57.993 -24.390 1.00 26.53 219 ALA C CA 1
ATOM 8134 C C . ALA C 1 219 ? 35.546 58.574 -24.415 1.00 29.72 219 ALA C C 1
ATOM 8135 O O . ALA C 1 219 ? 36.275 58.383 -25.389 1.00 29.67 219 ALA C O 1
ATOM 8137 N N . ALA C 1 220 ? 35.927 59.285 -23.354 1.00 26.23 220 ALA C N 1
ATOM 8138 C CA . ALA C 1 220 ? 37.285 59.801 -23.228 1.00 27.02 220 ALA C CA 1
ATOM 8139 C C . ALA C 1 220 ? 38.286 58.644 -23.229 1.00 25.18 220 ALA C C 1
ATOM 8140 O O . ALA C 1 220 ? 39.337 58.709 -23.860 1.00 27.47 220 ALA C O 1
ATOM 8142 N N . LEU C 1 221 ? 37.937 57.587 -22.509 1.00 25.07 221 LEU C N 1
ATOM 8143 C CA . LEU C 1 221 ? 38.734 56.373 -22.465 1.00 24.28 221 LEU C CA 1
ATOM 8144 C C . LEU C 1 221 ? 38.792 55.647 -23.824 1.00 27.39 221 LEU C C 1
ATOM 8145 O O . LEU C 1 221 ? 39.842 55.107 -24.200 1.00 26.09 221 LEU C O 1
ATOM 8150 N N . ASP C 1 222 ? 37.670 55.626 -24.546 1.00 25.00 222 ASP C N 1
ATOM 8151 C CA . ASP C 1 222 ? 37.621 55.045 -25.894 1.00 28.76 222 ASP C CA 1
ATOM 8152 C C . ASP C 1 222 ? 38.670 55.697 -26.780 1.00 31.91 222 ASP C C 1
ATOM 8153 O O . ASP C 1 222 ? 39.478 55.027 -27.440 1.00 28.19 222 ASP C O 1
ATOM 8158 N N . ALA C 1 223 ? 38.620 57.025 -26.796 1.00 26.54 223 ALA C N 1
ATOM 8159 C CA . ALA C 1 223 ? 39.541 57.837 -27.567 1.00 22.98 223 ALA C CA 1
ATOM 8160 C C . ALA C 1 223 ? 40.976 57.605 -27.122 1.00 29.98 223 ALA C C 1
ATOM 8161 O O . ALA C 1 223 ? 41.865 57.425 -27.963 1.00 26.87 223 ALA C O 1
ATOM 8163 N N . TYR C 1 224 ? 41.205 57.612 -25.805 1.00 25.10 224 TYR C N 1
ATOM 8164 C CA . TYR C 1 224 ? 42.562 57.421 -25.295 1.00 26.36 224 TYR C CA 1
ATOM 8165 C C . TYR C 1 224 ? 43.144 56.091 -25.779 1.00 24.31 224 TYR C C 1
ATOM 8166 O O . TYR C 1 224 ? 44.254 56.061 -26.298 1.00 24.63 224 TYR C O 1
ATOM 8175 N N . LEU C 1 225 ? 42.392 55.005 -25.608 1.00 24.45 225 LEU C N 1
ATOM 8176 C CA . LEU C 1 225 ? 42.869 53.677 -25.986 1.00 24.61 225 LEU C CA 1
ATOM 8177 C C . LEU C 1 225 ? 43.080 53.559 -27.487 1.00 30.09 225 LEU C C 1
ATOM 8178 O O . LEU C 1 225 ? 44.055 52.954 -27.940 1.00 26.95 225 LEU C O 1
ATOM 8183 N N . ASP C 1 226 ? 42.172 54.141 -28.265 1.00 28.00 226 ASP C N 1
ATOM 8184 C CA . ASP C 1 226 ? 42.326 54.093 -29.713 1.00 30.82 226 ASP C CA 1
ATOM 8185 C C . ASP C 1 226 ? 43.626 54.777 -30.117 1.00 30.25 226 ASP C C 1
ATOM 8186 O O . ASP C 1 226 ? 44.377 54.278 -30.955 1.00 33.19 226 ASP C O 1
ATOM 8191 N N . GLU C 1 227 ? 43.911 55.901 -29.477 1.00 24.38 227 GLU C N 1
ATOM 8192 C CA . GLU C 1 227 ? 45.079 56.684 -29.833 1.00 23.73 227 GLU C CA 1
ATOM 8193 C C . GLU C 1 227 ? 46.390 56.116 -29.272 1.00 30.74 227 GLU C C 1
ATOM 8194 O O . GLU C 1 227 ? 47.447 56.282 -29.878 1.00 30.54 227 GLU C O 1
ATOM 8200 N N . ARG C 1 228 ? 46.348 55.419 -28.157 1.00 26.43 228 ARG C N 1
ATOM 8201 C CA . ARG C 1 228 ? 47.551 55.035 -27.466 1.00 23.92 228 ARG C CA 1
ATOM 8202 C C . ARG C 1 228 ? 47.888 53.546 -27.424 1.00 20.98 228 ARG C C 1
ATOM 8203 O O . ARG C 1 228 ? 48.914 53.189 -26.970 1.00 19.96 228 ARG C O 1
ATOM 8211 N N . TRP C 1 229 ? 46.988 52.712 -27.867 1.00 18.50 229 TRP C N 1
ATOM 8212 C CA . TRP C 1 229 ? 47.151 51.268 -27.720 1.00 23.97 229 TRP C CA 1
ATOM 8213 C C . TRP C 1 229 ? 48.418 50.799 -28.415 1.00 19.45 229 TRP C C 1
ATOM 8214 O O . TRP C 1 229 ? 49.129 49.940 -27.910 1.00 20.72 229 TRP C O 1
ATOM 8225 N N . ASP C 1 230 ? 48.709 51.382 -29.570 1.00 22.86 230 ASP C N 1
ATOM 8226 C CA . ASP C 1 230 ? 49.862 50.965 -30.357 1.00 25.24 230 ASP C CA 1
ATOM 8227 C C . ASP C 1 230 ? 51.169 51.184 -29.595 1.00 22.10 230 ASP C C 1
ATOM 8228 O O . ASP C 1 230 ? 52.045 50.324 -29.582 1.00 20.57 230 ASP C O 1
ATOM 8233 N N . TRP C 1 231 ? 51.304 52.338 -28.959 1.00 18.41 231 TRP C N 1
ATOM 8234 C CA . TRP C 1 231 ? 52.471 52.570 -28.125 1.00 21.24 231 TRP C CA 1
ATOM 8235 C C . TRP C 1 231 ? 52.479 51.628 -26.919 1.00 22.65 231 TRP C C 1
ATOM 8236 O O . TRP C 1 231 ? 53.507 51.034 -26.610 1.00 18.91 231 TRP C O 1
ATOM 8247 N N . LEU C 1 232 ? 51.323 51.479 -26.270 1.00 17.34 232 LEU C N 1
ATOM 8248 C CA . LEU C 1 232 ? 51.177 50.658 -25.067 1.00 16.05 232 LEU C CA 1
ATOM 8249 C C . LEU C 1 232 ? 51.525 49.182 -25.274 1.00 20.35 232 LEU C C 1
ATOM 8250 O O . LEU C 1 232 ? 52.032 48.524 -24.358 1.00 15.25 232 LEU C O 1
ATOM 8255 N N . THR C 1 233 ? 51.250 48.667 -26.472 1.00 16.82 233 THR C N 1
ATOM 8256 C CA . THR C 1 233 ? 51.496 47.275 -26.795 1.00 16.30 233 THR C CA 1
ATOM 8257 C C . THR C 1 233 ? 52.794 47.079 -27.583 1.00 20.01 233 THR C C 1
ATOM 8258 O O . THR C 1 233 ? 53.093 45.964 -28.003 1.00 22.36 233 THR C O 1
ATOM 8262 N N . GLU C 1 234 ? 53.544 48.161 -27.786 1.00 20.19 234 GLU C N 1
ATOM 8263 C CA . GLU C 1 234 ? 54.701 48.169 -28.690 1.00 26.79 234 GLU C CA 1
ATOM 8264 C C . GLU C 1 234 ? 54.351 47.623 -30.069 1.00 26.16 234 GLU C C 1
ATOM 8265 O O . GLU C 1 234 ? 54.972 46.678 -30.549 1.00 25.64 234 GLU C O 1
ATOM 8271 N N . GLY C 1 235 ? 53.351 48.223 -30.706 1.00 23.71 235 GLY C N 1
ATOM 8272 C CA . GLY C 1 235 ? 52.929 47.788 -32.029 1.00 25.24 235 GLY C CA 1
ATOM 8273 C C . GLY C 1 235 ? 52.216 46.448 -32.041 1.00 28.55 235 GLY C C 1
ATOM 8274 O O . GLY C 1 235 ? 52.390 45.650 -32.965 1.00 30.70 235 GLY C O 1
ATOM 8275 N N . GLY C 1 236 ? 51.409 46.191 -31.016 1.00 24.91 236 GLY C N 1
ATOM 8276 C CA . GLY C 1 236 ? 50.659 44.951 -30.944 1.00 22.94 236 GLY C CA 1
ATOM 8277 C C . GLY C 1 236 ? 51.471 43.745 -30.498 1.00 24.07 236 GLY C C 1
ATOM 8278 O O . GLY C 1 236 ? 50.976 42.613 -30.527 1.00 21.99 236 GLY C O 1
ATOM 8279 N N . ARG C 1 237 ? 52.708 43.969 -30.061 1.00 21.63 237 ARG C N 1
ATOM 8280 C CA . ARG C 1 237 ? 53.594 42.845 -29.744 1.00 22.30 237 ARG C CA 1
ATOM 8281 C C . ARG C 1 237 ? 53.342 42.258 -28.356 1.00 21.27 237 ARG C C 1
ATOM 8282 O O . ARG C 1 237 ? 53.527 41.055 -28.142 1.00 16.26 237 ARG C O 1
ATOM 8290 N N . HIS C 1 238 ? 52.925 43.105 -27.415 1.00 16.93 238 HIS C N 1
ATOM 8291 C CA . HIS C 1 238 ? 52.891 42.719 -26.008 1.00 15.32 238 HIS C CA 1
ATOM 8292 C C . HIS C 1 238 ? 51.610 43.194 -25.317 1.00 16.84 238 HIS C C 1
ATOM 8293 O O . HIS C 1 238 ? 50.937 44.119 -25.776 1.00 14.43 238 HIS C O 1
ATOM 8300 N N . ARG C 1 239 ? 51.311 42.565 -24.190 1.00 14.54 239 ARG C N 1
ATOM 8301 C CA . ARG C 1 239 ? 50.127 42.874 -23.428 1.00 15.11 239 ARG C CA 1
ATOM 8302 C C . ARG C 1 239 ? 50.385 44.085 -22.519 1.00 15.77 239 ARG C C 1
ATOM 8303 O O . ARG C 1 239 ? 51.532 44.540 -22.365 1.00 11.58 239 ARG C O 1
ATOM 8311 N N . VAL C 1 240 ? 49.302 44.615 -21.952 1.00 14.86 240 VAL C N 1
ATOM 8312 C CA . VAL C 1 240 ? 49.371 45.817 -21.139 1.00 14.59 240 VAL C CA 1
ATOM 8313 C C . VAL C 1 240 ? 48.871 45.508 -19.728 1.00 16.45 240 VAL C C 1
ATOM 8314 O O . VAL C 1 240 ? 47.811 44.903 -19.563 1.00 15.58 240 VAL C O 1
ATOM 8318 N N . VAL C 1 241 ? 49.632 45.902 -18.710 1.00 13.68 241 VAL C N 1
ATOM 8319 C CA . VAL C 1 241 ? 49.187 45.671 -17.352 1.00 9.10 241 VAL C CA 1
ATOM 8320 C C . VAL C 1 241 ? 48.328 46.857 -16.940 1.00 11.92 241 VAL C C 1
ATOM 8321 O O . VAL C 1 241 ? 48.676 48.008 -17.190 1.00 13.55 241 VAL C O 1
ATOM 8325 N N . VAL C 1 242 ? 47.197 46.558 -16.329 1.00 11.54 242 VAL C N 1
ATOM 8326 C CA . VAL C 1 242 ? 46.274 47.585 -15.854 1.00 13.86 242 VAL C CA 1
ATOM 8327 C C . VAL C 1 242 ? 46.172 47.426 -14.370 1.00 15.11 242 VAL C C 1
ATOM 8328 O O . VAL C 1 242 ? 45.759 46.359 -13.911 1.00 15.59 242 VAL C O 1
ATOM 8332 N N . GLU C 1 243 ? 46.556 48.445 -13.599 1.00 14.30 243 GLU C N 1
ATOM 8333 C CA . GLU C 1 243 ? 46.363 48.311 -12.167 1.00 14.82 243 GLU C CA 1
ATOM 8334 C C . GLU C 1 243 ? 46.093 49.644 -11.437 1.00 15.72 243 GLU C C 1
ATOM 8335 O O . GLU C 1 243 ? 46.279 50.737 -11.991 1.00 11.78 243 GLU C O 1
ATOM 8341 N N . ARG C 1 244 ? 45.640 49.513 -10.194 1.00 13.87 244 ARG C N 1
ATOM 8342 C CA . ARG C 1 244 ? 45.294 50.657 -9.364 1.00 16.63 244 ARG C CA 1
ATOM 8343 C C . ARG C 1 244 ? 46.572 51.417 -9.011 1.00 18.35 244 ARG C C 1
ATOM 8344 O O . ARG C 1 244 ? 47.595 50.816 -8.651 1.00 14.34 244 ARG C O 1
ATOM 8352 N N . TYR C 1 245 ? 46.523 52.735 -9.166 1.00 15.03 245 TYR C N 1
ATOM 8353 C CA . TYR C 1 245 ? 47.654 53.581 -8.834 1.00 15.00 245 TYR C CA 1
ATOM 8354 C C . TYR C 1 245 ? 47.447 54.195 -7.450 1.00 19.23 245 TYR C C 1
ATOM 8355 O O . TYR C 1 245 ? 46.336 54.579 -7.108 1.00 15.06 245 TYR C O 1
ATOM 8364 N N . HIS C 1 246 ? 48.517 54.272 -6.664 1.00 19.10 246 HIS C N 1
ATOM 8365 C CA . HIS C 1 246 ? 48.463 54.776 -5.290 1.00 23.70 246 HIS C CA 1
ATOM 8366 C C . HIS C 1 246 ? 49.331 56.018 -5.116 1.00 21.21 246 HIS C C 1
ATOM 8367 O O . HIS C 1 246 ? 50.526 55.912 -4.834 1.00 21.95 246 HIS C O 1
ATOM 8374 N N . PRO C 1 247 ? 48.743 57.206 -5.292 1.00 15.80 247 PRO C N 1
ATOM 8375 C CA . PRO C 1 247 ? 49.593 58.395 -5.185 1.00 19.18 247 PRO C CA 1
ATOM 8376 C C . PRO C 1 247 ? 50.083 58.586 -3.744 1.00 17.34 247 PRO C C 1
ATOM 8377 O O . PRO C 1 247 ? 49.465 58.076 -2.802 1.00 19.06 247 PRO C O 1
ATOM 8381 N N . GLY C 1 248 ? 51.200 59.280 -3.576 1.00 21.09 248 GLY C N 1
ATOM 8382 C CA . GLY C 1 248 ? 51.713 59.565 -2.246 1.00 22.85 248 GLY C CA 1
ATOM 8383 C C . GLY C 1 248 ? 52.437 58.395 -1.610 1.00 26.97 248 GLY C C 1
ATOM 8384 O O . GLY C 1 248 ? 52.818 58.455 -0.444 1.00 23.09 248 GLY C O 1
ATOM 8385 N N . SER C 1 249 ? 52.624 57.323 -2.378 1.00 23.31 249 SER C N 1
ATOM 8386 C CA . SER C 1 249 ? 53.337 56.142 -1.889 1.00 23.58 249 SER C CA 1
ATOM 8387 C C . SER C 1 249 ? 54.859 56.302 -1.992 1.00 22.20 249 SER C C 1
ATOM 8388 O O . SER C 1 249 ? 55.363 56.964 -2.899 1.00 19.58 249 SER C O 1
ATOM 8391 N N . ARG C 1 250 ? 55.584 55.681 -1.065 1.00 21.16 250 ARG C N 1
ATOM 8392 C CA . ARG C 1 250 ? 57.039 55.605 -1.161 1.00 18.66 250 ARG C CA 1
ATOM 8393 C C . ARG C 1 250 ? 57.406 54.280 -1.796 1.00 18.32 250 ARG C C 1
ATOM 8394 O O . ARG C 1 250 ? 56.663 53.308 -1.647 1.00 18.06 250 ARG C O 1
ATOM 8402 N N . ALA C 1 251 ? 58.541 54.246 -2.495 1.00 17.51 251 ALA C N 1
ATOM 8403 C CA . ALA C 1 251 ? 58.929 53.074 -3.288 1.00 17.64 251 ALA C CA 1
ATOM 8404 C C . ALA C 1 251 ? 60.112 52.347 -2.660 1.00 17.87 251 ALA C C 1
ATOM 8405 O O . ALA C 1 251 ? 61.109 52.970 -2.279 1.00 16.07 251 ALA C O 1
ATOM 8407 N N . TYR C 1 252 ? 59.988 51.030 -2.554 1.00 12.79 252 TYR C N 1
ATOM 8408 C CA . TYR C 1 252 ? 60.991 50.210 -1.908 1.00 13.27 252 TYR C CA 1
ATOM 8409 C C . TYR C 1 252 ? 61.335 49.009 -2.783 1.00 14.01 252 TYR C C 1
ATOM 8410 O O . TYR C 1 252 ? 60.630 48.698 -3.749 1.00 11.33 252 TYR C O 1
ATOM 8419 N N . PHE C 1 253 ? 62.421 48.339 -2.431 1.00 13.39 253 PHE C N 1
ATOM 8420 C CA . PHE C 1 253 ? 62.797 47.115 -3.120 1.00 13.09 253 PHE C CA 1
ATOM 8421 C C . PHE C 1 253 ? 63.403 46.146 -2.141 1.00 13.11 253 PHE C C 1
ATOM 8422 O O . PHE C 1 253 ? 63.998 46.556 -1.137 1.00 10.79 253 PHE C O 1
ATOM 8430 N N . ALA C 1 254 ? 63.220 44.858 -2.430 1.00 11.30 254 ALA C N 1
ATOM 8431 C CA . ALA C 1 254 ? 63.972 43.796 -1.790 1.00 8.21 254 ALA C CA 1
ATOM 8432 C C . ALA C 1 254 ? 64.549 42.935 -2.899 1.00 14.14 254 ALA C C 1
ATOM 8433 O O . ALA C 1 254 ? 63.814 42.453 -3.770 1.00 8.68 254 ALA C O 1
ATOM 8435 N N . GLU C 1 255 ? 65.858 42.760 -2.861 1.00 8.14 255 GLU C N 1
ATOM 8436 C CA . GLU C 1 255 ? 66.547 42.099 -3.957 1.00 12.28 255 GLU C CA 1
ATOM 8437 C C . GLU C 1 255 ? 67.164 40.798 -3.491 1.00 10.15 255 GLU C C 1
ATOM 8438 O O . GLU C 1 255 ? 67.764 40.737 -2.407 1.00 12.13 255 GLU C O 1
ATOM 8444 N N . PHE C 1 256 ? 67.043 39.770 -4.322 1.00 10.13 256 PHE C N 1
ATOM 8445 C CA . PHE C 1 256 ? 67.458 38.434 -3.956 1.00 9.71 256 PHE C CA 1
ATOM 8446 C C . PHE C 1 256 ? 68.419 37.821 -4.975 1.00 12.26 256 PHE C C 1
ATOM 8447 O O . PHE C 1 256 ? 68.418 38.184 -6.150 1.00 11.04 256 PHE C O 1
ATOM 8455 N N . TRP C 1 257 ? 69.222 36.880 -4.495 1.00 11.62 257 TRP C N 1
ATOM 8456 C CA . TRP C 1 257 ? 70.085 36.076 -5.348 1.00 10.72 257 TRP C CA 1
ATOM 8457 C C . TRP C 1 257 ? 69.491 34.688 -5.416 1.00 10.79 257 TRP C C 1
ATOM 8458 O O . TRP C 1 257 ? 69.398 33.996 -4.408 1.00 10.66 257 TRP C O 1
ATOM 8469 N N . ILE C 1 258 ? 69.052 34.317 -6.610 1.00 7.07 258 ILE C N 1
ATOM 8470 C CA . ILE C 1 258 ? 68.439 33.022 -6.851 1.00 11.34 258 ILE C CA 1
ATOM 8471 C C . ILE C 1 258 ? 69.467 32.091 -7.513 1.00 11.64 258 ILE C C 1
ATOM 8472 O O . ILE C 1 258 ? 69.933 32.349 -8.619 1.00 12.42 258 ILE C O 1
ATOM 8477 N N . SER C 1 259 ? 69.830 31.028 -6.809 1.00 12.16 259 SER C N 1
ATOM 8478 C CA . SER C 1 259 ? 70.813 30.060 -7.315 1.00 15.30 259 SER C CA 1
ATOM 8479 C C . SER C 1 259 ? 70.177 28.672 -7.350 1.00 14.72 259 SER C C 1
ATOM 8480 O O . SER C 1 259 ? 69.013 28.529 -6.987 1.00 12.85 259 SER C O 1
ATOM 8483 N N . ASP C 1 260 ? 70.924 27.647 -7.764 1.00 16.88 260 ASP C N 1
ATOM 8484 C CA . ASP C 1 260 ? 70.386 26.287 -7.753 1.00 15.50 260 ASP C CA 1
ATOM 8485 C C . ASP C 1 260 ? 69.991 25.908 -6.330 1.00 17.24 260 ASP C C 1
ATOM 8486 O O . ASP C 1 260 ? 68.945 25.284 -6.095 1.00 15.12 260 ASP C O 1
ATOM 8491 N N . GLY C 1 261 ? 70.820 26.318 -5.376 1.00 15.80 261 GLY C N 1
ATOM 8492 C CA . GLY C 1 261 ? 70.582 26.042 -3.972 1.00 18.59 261 GLY C CA 1
ATOM 8493 C C . GLY C 1 261 ? 69.400 26.756 -3.321 1.00 22.75 261 GLY C C 1
ATOM 8494 O O . GLY C 1 261 ? 68.928 26.322 -2.271 1.00 28.79 261 GLY C O 1
ATOM 8495 N N . GLY C 1 262 ? 68.921 27.842 -3.924 1.00 18.65 262 GLY C N 1
ATOM 8496 C CA . GLY C 1 262 ? 67.724 28.505 -3.419 1.00 18.84 262 GLY C CA 1
ATOM 8497 C C . GLY C 1 262 ? 67.690 30.026 -3.528 1.00 15.87 262 GLY C C 1
ATOM 8498 O O . GLY C 1 262 ? 68.288 30.618 -4.423 1.00 16.80 262 GLY C O 1
ATOM 8499 N N . VAL C 1 263 ? 66.968 30.657 -2.611 1.00 14.00 263 VAL C N 1
ATOM 8500 C CA . VAL C 1 263 ? 66.760 32.095 -2.630 1.00 11.38 263 VAL C CA 1
ATOM 8501 C C . VAL C 1 263 ? 67.486 32.717 -1.434 1.00 15.64 263 VAL C C 1
ATOM 8502 O O . VAL C 1 263 ? 67.199 32.372 -0.297 1.00 17.09 263 VAL C O 1
ATOM 8506 N N . ARG C 1 264 ? 68.425 33.619 -1.702 1.00 13.61 264 ARG C N 1
ATOM 8507 C CA . ARG C 1 264 ? 69.171 34.329 -0.648 1.00 15.88 264 ARG C CA 1
ATOM 8508 C C . ARG C 1 264 ? 68.840 35.824 -0.672 1.00 13.81 264 ARG C C 1
ATOM 8509 O O . ARG C 1 264 ? 68.810 36.436 -1.735 1.00 13.22 264 ARG C O 1
ATOM 8517 N N . LEU C 1 265 ? 68.555 36.416 0.485 1.00 14.15 265 LEU C N 1
ATOM 8518 C CA . LEU C 1 265 ? 68.301 37.860 0.522 1.00 16.17 265 LEU C CA 1
ATOM 8519 C C . LEU C 1 265 ? 69.595 38.621 0.250 1.00 13.67 265 LEU C C 1
ATOM 8520 O O . LEU C 1 265 ? 70.617 38.376 0.886 1.00 13.25 265 LEU C O 1
ATOM 8525 N N . GLY C 1 266 ? 69.548 39.516 -0.723 1.00 9.74 266 GLY C N 1
ATOM 8526 C CA . GLY C 1 266 ? 70.675 40.355 -1.024 1.00 10.53 266 GLY C CA 1
ATOM 8527 C C . GLY C 1 266 ? 70.585 41.602 -0.168 1.00 13.23 266 GLY C C 1
ATOM 8528 O O . GLY C 1 266 ? 71.448 41.850 0.675 1.00 10.89 266 GLY C O 1
ATOM 8529 N N . GLY C 1 267 ? 69.531 42.383 -0.376 1.00 10.98 267 GLY C N 1
ATOM 8530 C CA . GLY C 1 267 ? 69.316 43.557 0.456 1.00 12.93 267 GLY C CA 1
ATOM 8531 C C . GLY C 1 267 ? 68.043 44.283 0.106 1.00 16.27 267 GLY C C 1
ATOM 8532 O O . GLY C 1 267 ? 67.360 43.931 -0.862 1.00 13.68 267 GLY C O 1
ATOM 8533 N N . HIS C 1 268 ? 67.716 45.306 0.888 1.00 13.19 268 HIS C N 1
ATOM 8534 C CA . HIS C 1 268 ? 66.528 46.076 0.590 1.00 12.77 268 HIS C CA 1
ATOM 8535 C C . HIS C 1 268 ? 66.824 47.556 0.722 1.00 15.66 268 HIS C C 1
ATOM 8536 O O . HIS C 1 268 ? 67.847 47.942 1.297 1.00 14.54 268 HIS C O 1
ATOM 8543 N N . GLY C 1 269 ? 65.947 48.392 0.180 1.00 13.79 269 GLY C N 1
ATOM 8544 C CA . GLY C 1 269 ? 66.191 49.822 0.203 1.00 13.83 269 GLY C CA 1
ATOM 8545 C C . GLY C 1 269 ? 64.983 50.636 -0.213 1.00 13.23 269 GLY C C 1
ATOM 8546 O O . GLY C 1 269 ? 63.927 50.076 -0.519 1.00 12.49 269 GLY C O 1
ATOM 8547 N N . GLU C 1 270 ? 65.141 51.957 -0.229 1.00 13.57 270 GLU C N 1
ATOM 8548 C CA . GLU C 1 270 ? 64.112 52.864 -0.736 1.00 13.07 270 GLU C CA 1
ATOM 8549 C C . GLU C 1 270 ? 64.646 53.662 -1.917 1.00 17.79 270 GLU C C 1
ATOM 8550 O O . GLU C 1 270 ? 65.771 54.170 -1.857 1.00 14.08 270 GLU C O 1
ATOM 8564 N N . ARG C 1 272 ? 64.096 57.071 -3.331 1.00 24.52 272 ARG C N 1
ATOM 8565 C CA . ARG C 1 272 ? 63.468 58.246 -2.704 1.00 20.98 272 ARG C CA 1
ATOM 8566 C C . ARG C 1 272 ? 62.895 59.233 -3.719 1.00 29.32 272 ARG C C 1
ATOM 8567 O O . ARG C 1 272 ? 63.610 59.726 -4.592 1.00 36.78 272 ARG C O 1
ATOM 8575 N N . PRO C 1 277 ? 63.287 60.900 -7.987 1.00 33.71 277 PRO C N 1
ATOM 8576 C CA . PRO C 1 277 ? 63.891 59.561 -8.046 1.00 37.16 277 PRO C CA 1
ATOM 8577 C C . PRO C 1 277 ? 65.410 59.613 -8.180 1.00 34.20 277 PRO C C 1
ATOM 8578 O O . PRO C 1 277 ? 66.020 58.718 -8.779 1.00 32.71 277 PRO C O 1
ATOM 8582 N N . ASP C 1 278 ? 66.011 60.654 -7.611 1.00 33.75 278 ASP C N 1
ATOM 8583 C CA . ASP C 1 278 ? 67.424 60.910 -7.806 1.00 33.40 278 ASP C CA 1
ATOM 8584 C C . ASP C 1 278 ? 68.292 60.255 -6.733 1.00 28.43 278 ASP C C 1
ATOM 8585 O O . ASP C 1 278 ? 69.510 60.359 -6.791 1.00 27.42 278 ASP C O 1
ATOM 8590 N N . SER C 1 279 ? 67.684 59.594 -5.750 1.00 24.64 279 SER C N 1
ATOM 8591 C CA . SER C 1 279 ? 68.490 58.928 -4.731 1.00 24.23 279 SER C CA 1
ATOM 8592 C C . SER C 1 279 ? 67.876 57.618 -4.232 1.00 25.31 279 SER C C 1
ATOM 8593 O O . SER C 1 279 ? 66.689 57.354 -4.427 1.00 25.02 279 SER C O 1
ATOM 8596 N N . GLN C 1 280 ? 68.708 56.784 -3.617 1.00 16.28 280 GLN C N 1
ATOM 8597 C CA . GLN C 1 280 ? 68.225 55.600 -2.921 1.00 17.00 280 GLN C CA 1
ATOM 8598 C C . GLN C 1 280 ? 69.001 55.412 -1.619 1.00 15.95 280 GLN C C 1
ATOM 8599 O O . GLN C 1 280 ? 70.126 55.902 -1.461 1.00 17.11 280 GLN C O 1
ATOM 8605 N N . VAL C 1 281 ? 68.400 54.707 -0.677 1.00 13.04 281 VAL C N 1
ATOM 8606 C CA . VAL C 1 281 ? 69.069 54.470 0.583 1.00 13.79 281 VAL C CA 1
ATOM 8607 C C . VAL C 1 281 ? 68.905 53.025 1.001 1.00 15.12 281 VAL C C 1
ATOM 8608 O O . VAL C 1 281 ? 67.844 52.418 0.818 1.00 15.28 281 VAL C O 1
ATOM 8620 N N . PRO C 1 283 ? 70.059 50.233 4.241 1.00 16.32 283 PRO C N 1
ATOM 8621 C CA . PRO C 1 283 ? 68.829 49.449 4.063 1.00 16.29 283 PRO C CA 1
ATOM 8622 C C . PRO C 1 283 ? 67.561 50.301 4.090 1.00 19.15 283 PRO C C 1
ATOM 8623 O O . PRO C 1 283 ? 67.647 51.514 4.280 1.00 15.44 283 PRO C O 1
ATOM 8627 N N . ALA C 1 284 ? 66.409 49.663 3.893 1.00 16.96 284 ALA C N 1
ATOM 8628 C CA . ALA C 1 284 ? 65.119 50.350 3.855 1.00 19.92 284 ALA C CA 1
ATOM 8629 C C . ALA C 1 284 ? 64.809 51.096 5.151 1.00 22.77 284 ALA C C 1
ATOM 8630 O O . ALA C 1 284 ? 64.717 50.497 6.223 1.00 26.23 284 ALA C O 1
ATOM 8632 N N . PRO C 1 285 ? 64.637 52.416 5.054 1.00 20.40 285 PRO C N 1
ATOM 8633 C CA . PRO C 1 285 ? 64.380 53.229 6.240 1.00 22.80 285 PRO C CA 1
ATOM 8634 C C . PRO C 1 285 ? 62.887 53.490 6.435 1.00 21.96 285 PRO C C 1
ATOM 8635 O O . PRO C 1 285 ? 62.106 53.393 5.469 1.00 18.25 285 PRO C O 1
ATOM 8639 N N . ASP C 1 286 ? 62.519 53.797 7.676 1.00 16.62 286 ASP C N 1
ATOM 8640 C CA . ASP C 1 286 ? 61.184 54.248 8.043 1.00 20.04 286 ASP C CA 1
ATOM 8641 C C . ASP C 1 286 ? 60.108 53.188 7.897 1.00 22.81 286 ASP C C 1
ATOM 8642 O O . ASP C 1 286 ? 58.920 53.503 7.916 1.00 21.74 286 ASP C O 1
ATOM 8647 N N . LEU C 1 287 ? 60.523 51.935 7.757 1.00 19.52 287 LEU C N 1
ATOM 8648 C CA . LEU C 1 287 ? 59.576 50.829 7.782 1.00 18.88 287 LEU C CA 1
ATOM 8649 C C . LEU C 1 287 ? 59.572 50.261 9.188 1.00 16.32 287 LEU C C 1
ATOM 8650 O O . LEU C 1 287 ? 60.631 50.074 9.773 1.00 21.57 287 LEU C O 1
ATOM 8655 N N . ASP C 1 288 ? 58.403 49.978 9.743 1.00 19.30 288 ASP C N 1
ATOM 8656 C CA . ASP C 1 288 ? 58.390 49.298 11.031 1.00 21.71 288 ASP C CA 1
ATOM 8657 C C . ASP C 1 288 ? 58.637 47.799 10.804 1.00 23.14 288 ASP C C 1
ATOM 8658 O O . ASP C 1 288 ? 58.837 47.354 9.676 1.00 19.69 288 ASP C O 1
ATOM 8663 N N . GLN C 1 289 ? 58.634 47.033 11.882 1.00 20.28 289 GLN C N 1
ATOM 8664 C CA . GLN C 1 289 ? 58.984 45.621 11.828 1.00 20.25 289 GLN C CA 1
ATOM 8665 C C . GLN C 1 289 ? 58.075 44.819 10.892 1.00 18.78 289 GLN C C 1
ATOM 8666 O O . GLN C 1 289 ? 58.543 43.950 10.134 1.00 15.94 289 GLN C O 1
ATOM 8672 N N . ALA C 1 290 ? 56.784 45.123 10.949 1.00 15.59 290 ALA C N 1
ATOM 8673 C CA . ALA C 1 290 ? 55.769 44.412 10.179 1.00 20.81 290 ALA C CA 1
ATOM 8674 C C . ALA C 1 290 ? 55.892 44.704 8.688 1.00 18.20 290 ALA C C 1
ATOM 8675 O O . ALA C 1 290 ? 55.685 43.822 7.847 1.00 17.29 290 ALA C O 1
ATOM 8677 N N . GLN C 1 291 ? 56.230 45.950 8.369 1.00 16.14 291 GLN C N 1
ATOM 8678 C CA . GLN C 1 291 ? 56.377 46.373 6.981 1.00 18.60 291 GLN C CA 1
ATOM 8679 C C . GLN C 1 291 ? 57.633 45.778 6.355 1.00 15.28 291 GLN C C 1
ATOM 8680 O O . GLN C 1 291 ? 57.591 45.311 5.209 1.00 14.34 291 GLN C O 1
ATOM 8686 N N . LEU C 1 292 ? 58.737 45.789 7.100 1.00 14.27 292 LEU C N 1
ATOM 8687 C CA . LEU C 1 292 ? 59.985 45.214 6.607 1.00 16.13 292 LEU C CA 1
ATOM 8688 C C . LEU C 1 292 ? 59.821 43.717 6.368 1.00 15.62 292 LEU C C 1
ATOM 8689 O O . LEU C 1 292 ? 60.330 43.162 5.383 1.00 14.95 292 LEU C O 1
ATOM 8694 N N . ASP C 1 293 ? 59.125 43.069 7.293 1.00 14.93 293 ASP C N 1
ATOM 8695 C CA . ASP C 1 293 ? 58.852 41.652 7.175 1.00 19.99 293 ASP C CA 1
ATOM 8696 C C . ASP C 1 293 ? 58.012 41.390 5.928 1.00 14.96 293 ASP C C 1
ATOM 8697 O O . ASP C 1 293 ? 58.276 40.443 5.188 1.00 17.39 293 ASP C O 1
ATOM 8702 N N . ASP C 1 294 ? 57.026 42.243 5.683 1.00 15.83 294 ASP C N 1
ATOM 8703 C CA . ASP C 1 294 ? 56.160 42.088 4.509 1.00 20.17 294 ASP C CA 1
ATOM 8704 C C . ASP C 1 294 ? 56.937 42.317 3.209 1.00 16.17 294 ASP C C 1
ATOM 8705 O O . ASP C 1 294 ? 56.725 41.624 2.216 1.00 14.53 294 ASP C O 1
ATOM 8710 N N . LEU C 1 295 ? 57.828 43.304 3.225 1.00 15.06 295 LEU C N 1
ATOM 8711 C CA . LEU C 1 295 ? 58.638 43.610 2.056 1.00 14.23 295 LEU C CA 1
ATOM 8712 C C . LEU C 1 295 ? 59.512 42.410 1.672 1.00 14.92 295 LEU C C 1
ATOM 8713 O O . LEU C 1 295 ? 59.530 41.996 0.508 1.00 13.34 295 LEU C O 1
ATOM 8718 N N . VAL C 1 296 ? 60.213 41.843 2.650 1.00 12.96 296 VAL C N 1
ATOM 8719 C CA . VAL C 1 296 ? 61.192 40.784 2.382 1.00 13.67 296 VAL C CA 1
ATOM 8720 C C . VAL C 1 296 ? 60.526 39.435 2.136 1.00 14.40 296 VAL C C 1
ATOM 8721 O O . VAL C 1 296 ? 60.922 38.701 1.236 1.00 12.95 296 VAL C O 1
ATOM 8725 N N . GLU C 1 297 ? 59.510 39.112 2.931 1.00 13.79 297 GLU C N 1
ATOM 8726 C CA . GLU C 1 297 ? 58.855 37.826 2.790 1.00 14.63 297 GLU C CA 1
ATOM 8727 C C . GLU C 1 297 ? 58.046 37.774 1.494 1.00 16.51 297 GLU C C 1
ATOM 8728 O O . GLU C 1 297 ? 58.029 36.750 0.827 1.00 16.88 297 GLU C O 1
ATOM 8734 N N . GLY C 1 298 ? 57.413 38.881 1.118 1.00 15.96 298 GLY C N 1
ATOM 8735 C CA . GLY C 1 298 ? 56.700 38.936 -0.149 1.00 13.03 298 GLY C CA 1
ATOM 8736 C C . GLY C 1 298 ? 57.651 38.718 -1.322 1.00 15.32 298 GLY C C 1
ATOM 8737 O O . GLY C 1 298 ? 57.370 37.916 -2.225 1.00 12.20 298 GLY C O 1
ATOM 8738 N N . GLY C 1 299 ? 58.782 39.428 -1.307 1.00 14.07 299 GLY C N 1
ATOM 8739 C CA . GLY C 1 299 ? 59.796 39.268 -2.340 1.00 13.87 299 GLY C CA 1
ATOM 8740 C C . GLY C 1 299 ? 60.341 37.854 -2.404 1.00 13.35 299 GLY C C 1
ATOM 8741 O O . GLY C 1 299 ? 60.515 37.272 -3.491 1.00 14.06 299 GLY C O 1
ATOM 8742 N N . ARG C 1 300 ? 60.606 37.296 -1.233 1.00 12.30 300 ARG C N 1
ATOM 8743 C CA . ARG C 1 300 ? 61.101 35.933 -1.131 1.00 13.53 300 ARG C CA 1
ATOM 8744 C C . ARG C 1 300 ? 60.100 34.916 -1.718 1.00 13.80 300 ARG C C 1
ATOM 8745 O O . ARG C 1 300 ? 60.499 34.001 -2.438 1.00 12.10 300 ARG C O 1
ATOM 8753 N N . ARG C 1 301 ? 58.806 35.082 -1.447 1.00 11.81 301 ARG C N 1
ATOM 8754 C CA . ARG C 1 301 ? 57.821 34.124 -1.980 1.00 13.96 301 ARG C CA 1
ATOM 8755 C C . ARG C 1 301 ? 57.724 34.201 -3.494 1.00 13.51 301 ARG C C 1
ATOM 8756 O O . ARG C 1 301 ? 57.565 33.183 -4.159 1.00 13.75 301 ARG C O 1
ATOM 8764 N N . LEU C 1 302 ? 57.825 35.412 -4.028 1.00 12.94 302 LEU C N 1
ATOM 8765 C CA . LEU C 1 302 ? 57.887 35.605 -5.465 1.00 15.16 302 LEU C CA 1
ATOM 8766 C C . LEU C 1 302 ? 59.128 34.895 -6.026 1.00 14.30 302 LEU C C 1
ATOM 8767 O O . LEU C 1 302 ? 59.062 34.216 -7.040 1.00 9.74 302 LEU C O 1
ATOM 8772 N N . CYS C 1 303 ? 60.258 35.065 -5.343 1.00 10.98 303 CYS C N 1
ATOM 8773 C CA . CYS C 1 303 ? 61.512 34.477 -5.797 1.00 11.22 303 CYS C CA 1
ATOM 8774 C C . CYS C 1 303 ? 61.515 32.961 -5.716 1.00 12.65 303 CYS C C 1
ATOM 8775 O O . CYS C 1 303 ? 62.193 32.295 -6.504 1.00 12.57 303 CYS C O 1
ATOM 8778 N N . VAL C 1 304 ? 60.774 32.409 -4.762 1.00 10.42 304 VAL C N 1
ATOM 8779 C CA . VAL C 1 304 ? 60.656 30.958 -4.660 1.00 16.40 304 VAL C CA 1
ATOM 8780 C C . VAL C 1 304 ? 59.966 30.409 -5.923 1.00 15.26 304 VAL C C 1
ATOM 8781 O O . VAL C 1 304 ? 60.377 29.377 -6.470 1.00 14.09 304 VAL C O 1
ATOM 8785 N N . ALA C 1 305 ? 58.953 31.116 -6.415 1.00 13.39 305 ALA C N 1
ATOM 8786 C CA . ALA C 1 305 ? 58.245 30.664 -7.623 1.00 11.99 305 ALA C CA 1
ATOM 8787 C C . ALA C 1 305 ? 59.138 30.796 -8.863 1.00 14.98 305 ALA C C 1
ATOM 8788 O O . ALA C 1 305 ? 59.171 29.917 -9.732 1.00 14.17 305 ALA C O 1
ATOM 8790 N N . LEU C 1 306 ? 59.881 31.893 -8.944 1.00 12.83 306 LEU C N 1
ATOM 8791 C CA . LEU C 1 306 ? 60.761 32.103 -10.078 1.00 9.78 306 LEU C CA 1
ATOM 8792 C C . LEU C 1 306 ? 61.858 31.046 -10.082 1.00 13.04 306 LEU C C 1
ATOM 8793 O O . LEU C 1 306 ? 62.254 30.552 -11.146 1.00 12.60 306 LEU C O 1
ATOM 8798 N N . HIS C 1 307 ? 62.326 30.702 -8.883 1.00 11.30 307 HIS C N 1
ATOM 8799 C CA . HIS C 1 307 ? 63.331 29.668 -8.708 1.00 14.47 307 HIS C CA 1
ATOM 8800 C C . HIS C 1 307 ? 62.812 28.338 -9.237 1.00 15.22 307 HIS C C 1
ATOM 8801 O O . HIS C 1 307 ? 63.489 27.660 -9.998 1.00 13.69 307 HIS C O 1
ATOM 8808 N N . ALA C 1 308 ? 61.601 27.980 -8.822 1.00 13.39 308 ALA C N 1
ATOM 8809 C CA . ALA C 1 308 ? 61.005 26.713 -9.214 1.00 16.25 308 ALA C CA 1
ATOM 8810 C C . ALA C 1 308 ? 60.831 26.602 -10.730 1.00 15.33 308 ALA C C 1
ATOM 8811 O O . ALA C 1 308 ? 60.964 25.510 -11.292 1.00 16.20 308 ALA C O 1
ATOM 8813 N N . LEU C 1 309 ? 60.565 27.719 -11.399 1.00 13.80 309 LEU C N 1
ATOM 8814 C CA . LEU C 1 309 ? 60.354 27.657 -12.837 1.00 16.13 309 LEU C CA 1
ATOM 8815 C C . LEU C 1 309 ? 61.674 27.688 -13.614 1.00 13.83 309 LEU C C 1
ATOM 8816 O O . LEU C 1 309 ? 61.675 27.448 -14.831 1.00 14.06 309 LEU C O 1
ATOM 8821 N N . GLY C 1 310 ? 62.787 27.964 -12.924 1.00 11.45 310 GLY C N 1
ATOM 8822 C CA . GLY C 1 310 ? 64.103 27.863 -13.543 1.00 10.52 310 GLY C CA 1
ATOM 8823 C C . GLY C 1 310 ? 64.960 29.128 -13.602 1.00 12.96 310 GLY C C 1
ATOM 8824 O O . GLY C 1 310 ? 66.112 29.081 -14.045 1.00 10.98 310 GLY C O 1
ATOM 8825 N N . TYR C 1 311 ? 64.404 30.261 -13.179 1.00 11.45 311 TYR C N 1
ATOM 8826 C CA . TYR C 1 311 ? 65.152 31.504 -13.204 1.00 12.04 311 TYR C CA 1
ATOM 8827 C C . TYR C 1 311 ? 66.358 31.384 -12.269 1.00 11.68 311 TYR C C 1
ATOM 8828 O O . TYR C 1 311 ? 66.252 30.843 -11.167 1.00 11.02 311 TYR C O 1
ATOM 8837 N N . ARG C 1 312 ? 67.500 31.869 -12.730 1.00 8.36 312 ARG C N 1
ATOM 8838 C CA . ARG C 1 312 ? 68.708 31.939 -11.903 1.00 12.63 312 ARG C CA 1
ATOM 8839 C C . ARG C 1 312 ? 69.356 33.299 -12.125 1.00 12.35 312 ARG C C 1
ATOM 8840 O O . ARG C 1 312 ? 69.452 33.756 -13.267 1.00 11.78 312 ARG C O 1
ATOM 8848 N N . GLY C 1 313 ? 69.784 33.955 -11.041 1.00 12.65 313 GLY C N 1
ATOM 8849 C CA . GLY C 1 313 ? 70.397 35.268 -11.154 1.00 11.24 313 GLY C CA 1
ATOM 8850 C C . GLY C 1 313 ? 69.885 36.225 -10.068 1.00 10.72 313 GLY C C 1
ATOM 8851 O O . GLY C 1 313 ? 69.391 35.789 -9.033 1.00 12.10 313 GLY C O 1
ATOM 8852 N N . VAL C 1 314 ? 69.990 37.523 -10.316 1.00 10.45 314 VAL C N 1
ATOM 8853 C CA . VAL C 1 314 ? 69.537 38.528 -9.349 1.00 11.27 314 VAL C CA 1
ATOM 8854 C C . VAL C 1 314 ? 68.068 38.860 -9.631 1.00 10.75 314 VAL C C 1
ATOM 8855 O O . VAL C 1 314 ? 67.639 38.897 -10.783 1.00 10.06 314 VAL C O 1
ATOM 8859 N N . LEU C 1 315 ? 67.298 39.076 -8.575 1.00 9.94 315 LEU C N 1
ATOM 8860 C CA . LEU C 1 315 ? 65.901 39.433 -8.751 1.00 12.05 315 LEU C CA 1
ATOM 8861 C C . LEU C 1 315 ? 65.535 40.498 -7.746 1.00 12.30 315 LEU C C 1
ATOM 8862 O O . LEU C 1 315 ? 65.570 40.252 -6.549 1.00 8.72 315 LEU C O 1
ATOM 8867 N N . SER C 1 316 ? 65.148 41.659 -8.259 1.00 10.56 316 SER C N 1
ATOM 8868 C CA . SER C 1 316 ? 64.715 42.757 -7.421 1.00 13.00 316 SER C CA 1
ATOM 8869 C C . SER C 1 316 ? 63.196 42.872 -7.462 1.00 13.89 316 SER C C 1
ATOM 8870 O O . SER C 1 316 ? 62.607 43.055 -8.526 1.00 14.08 316 SER C O 1
ATOM 8873 N N . ALA C 1 317 ? 62.575 42.729 -6.299 1.00 10.17 317 ALA C N 1
ATOM 8874 C CA . ALA C 1 317 ? 61.132 42.874 -6.158 1.00 12.12 317 ALA C CA 1
ATOM 8875 C C . ALA C 1 317 ? 60.821 44.295 -5.707 1.00 14.83 317 ALA C C 1
ATOM 8876 O O . ALA C 1 317 ? 61.320 44.730 -4.659 1.00 12.72 317 ALA C O 1
ATOM 8878 N N . ASP C 1 318 ? 60.047 45.019 -6.518 1.00 12.38 318 ASP C N 1
ATOM 8879 C CA . ASP C 1 318 ? 59.712 46.406 -6.219 1.00 11.71 318 ASP C CA 1
ATOM 8880 C C . ASP C 1 318 ? 58.337 46.511 -5.590 1.00 12.62 318 ASP C C 1
ATOM 8881 O O . ASP C 1 318 ? 57.403 45.808 -5.987 1.00 10.94 318 ASP C O 1
ATOM 8886 N N . ALA C 1 319 ? 58.205 47.420 -4.634 1.00 13.40 319 ALA C N 1
ATOM 8887 C CA . ALA C 1 319 ? 56.945 47.570 -3.954 1.00 10.33 319 ALA C CA 1
ATOM 8888 C C . ALA C 1 319 ? 56.696 49.032 -3.615 1.00 13.44 319 ALA C C 1
ATOM 8889 O O . ALA C 1 319 ? 57.611 49.854 -3.689 1.00 11.08 319 ALA C O 1
ATOM 8891 N N . VAL C 1 320 ? 55.454 49.344 -3.266 1.00 11.43 320 VAL C N 1
ATOM 8892 C CA . VAL C 1 320 ? 55.142 50.633 -2.674 1.00 13.66 320 VAL C CA 1
ATOM 8893 C C . VAL C 1 320 ? 54.548 50.404 -1.298 1.00 15.22 320 VAL C C 1
ATOM 8894 O O . VAL C 1 320 ? 53.971 49.356 -1.009 1.00 15.68 320 VAL C O 1
ATOM 8898 N N . VAL C 1 321 ? 54.734 51.388 -0.437 1.00 15.33 321 VAL C N 1
ATOM 8899 C CA . VAL C 1 321 ? 54.060 51.429 0.843 1.00 18.38 321 VAL C CA 1
ATOM 8900 C C . VAL C 1 321 ? 53.063 52.568 0.739 1.00 16.85 321 VAL C C 1
ATOM 8901 O O . VAL C 1 321 ? 53.454 53.723 0.601 1.00 16.86 321 VAL C O 1
ATOM 8905 N N . THR C 1 322 ? 51.783 52.226 0.753 1.00 16.41 322 THR C N 1
ATOM 8906 C CA . THR C 1 322 ? 50.709 53.204 0.634 1.00 20.58 322 THR C CA 1
ATOM 8907 C C . THR C 1 322 ? 50.675 54.117 1.861 1.00 24.29 322 THR C C 1
ATOM 8908 O O . THR C 1 322 ? 51.235 53.777 2.904 1.00 21.42 322 THR C O 1
ATOM 8912 N N . PRO C 1 323 ? 50.009 55.278 1.744 1.00 26.65 323 PRO C N 1
ATOM 8913 C CA . PRO C 1 323 ? 49.864 56.139 2.923 1.00 26.82 323 PRO C CA 1
ATOM 8914 C C . PRO C 1 323 ? 49.253 55.393 4.111 1.00 27.34 323 PRO C C 1
ATOM 8915 O O . PRO C 1 323 ? 49.576 55.709 5.250 1.00 31.31 323 PRO C O 1
ATOM 8919 N N . ALA C 1 324 ? 48.411 54.398 3.847 1.00 24.13 324 ALA C N 1
ATOM 8920 C CA . ALA C 1 324 ? 47.869 53.549 4.912 1.00 21.32 324 ALA C CA 1
ATOM 8921 C C . ALA C 1 324 ? 48.889 52.549 5.477 1.00 24.56 324 ALA C C 1
ATOM 8922 O O . ALA C 1 324 ? 48.585 51.825 6.424 1.00 30.02 324 ALA C O 1
ATOM 8924 N N . GLY C 1 325 ? 50.085 52.490 4.894 1.00 26.06 325 GLY C N 1
ATOM 8925 C CA . GLY C 1 325 ? 51.149 51.634 5.413 1.00 22.40 325 GLY C CA 1
ATOM 8926 C C . GLY C 1 325 ? 51.177 50.216 4.860 1.00 17.35 325 GLY C C 1
ATOM 8927 O O . GLY C 1 325 ? 51.910 49.349 5.352 1.00 21.03 325 GLY C O 1
ATOM 8928 N N . GLU C 1 326 ? 50.386 49.971 3.828 1.00 20.81 326 GLU C N 1
ATOM 8929 C CA . GLU C 1 326 ? 50.306 48.642 3.238 1.00 17.78 326 GLU C CA 1
ATOM 8930 C C . GLU C 1 326 ? 51.400 48.427 2.175 1.00 17.18 326 GLU C C 1
ATOM 8931 O O . GLU C 1 326 ? 51.634 49.293 1.327 1.00 16.18 326 GLU C O 1
ATOM 8937 N N . VAL C 1 327 ? 52.081 47.283 2.238 1.00 16.73 327 VAL C N 1
ATOM 8938 C CA . VAL C 1 327 ? 53.129 46.962 1.280 1.00 14.09 327 VAL C CA 1
ATOM 8939 C C . VAL C 1 327 ? 52.528 46.227 0.097 1.00 15.79 327 VAL C C 1
ATOM 8940 O O . VAL C 1 327 ? 51.998 45.134 0.265 1.00 13.18 327 VAL C O 1
ATOM 8944 N N . LEU C 1 328 ? 52.606 46.834 -1.084 1.00 12.02 328 LEU C N 1
ATOM 8945 C CA . LEU C 1 328 ? 52.091 46.222 -2.303 1.00 13.93 328 LEU C CA 1
ATOM 8946 C C . LEU C 1 328 ? 53.208 46.121 -3.333 1.00 14.84 328 LEU C C 1
ATOM 8947 O O . LEU C 1 328 ? 53.884 47.116 -3.614 1.00 11.12 328 LEU C O 1
ATOM 8952 N N . PHE C 1 329 ? 53.396 44.927 -3.890 1.00 12.50 329 PHE C N 1
ATOM 8953 C CA . PHE C 1 329 ? 54.414 44.731 -4.915 1.00 12.38 329 PHE C CA 1
ATOM 8954 C C . PHE C 1 329 ? 53.897 45.132 -6.301 1.00 12.24 329 PHE C C 1
ATOM 8955 O O . PHE C 1 329 ? 52.736 44.869 -6.638 1.00 13.42 329 PHE C O 1
ATOM 8963 N N . THR C 1 330 ? 54.761 45.784 -7.084 1.00 9.92 330 THR C N 1
ATOM 8964 C CA . THR C 1 330 ? 54.359 46.385 -8.351 1.00 11.45 330 THR C CA 1
ATOM 8965 C C . THR C 1 330 ? 55.081 45.797 -9.580 1.00 12.42 330 THR C C 1
ATOM 8966 O O . THR C 1 330 ? 54.575 45.887 -10.700 1.00 11.45 330 THR C O 1
ATOM 8970 N N . GLU C 1 331 ? 56.268 45.231 -9.371 1.00 12.60 331 GLU C N 1
ATOM 8971 C CA . GLU C 1 331 ? 56.976 44.530 -10.450 1.00 11.99 331 GLU C CA 1
ATOM 8972 C C . GLU C 1 331 ? 58.188 43.788 -9.927 1.00 12.32 331 GLU C C 1
ATOM 8973 O O . GLU C 1 331 ? 58.569 43.938 -8.760 1.00 10.71 331 GLU C O 1
ATOM 8979 N N . HIS C 1 332 ? 58.784 42.974 -10.797 1.00 12.27 332 HIS C N 1
ATOM 8980 C CA . HIS C 1 332 ? 60.083 42.416 -10.489 1.00 11.88 332 HIS C CA 1
ATOM 8981 C C . HIS C 1 332 ? 61.052 42.769 -11.601 1.00 13.50 332 HIS C C 1
ATOM 8982 O O . HIS C 1 332 ? 60.651 43.173 -12.698 1.00 11.47 332 HIS C O 1
ATOM 8989 N N . ASN C 1 333 ? 62.333 42.650 -11.284 1.00 10.45 333 ASN C N 1
ATOM 8990 C CA . ASN C 1 333 ? 63.408 43.021 -12.185 1.00 13.03 333 ASN C CA 1
ATOM 8991 C C . ASN C 1 333 ? 64.504 41.976 -12.088 1.00 12.83 333 ASN C C 1
ATOM 8992 O O . ASN C 1 333 ? 65.235 41.923 -11.085 1.00 11.62 333 ASN C O 1
ATOM 8997 N N . GLY C 1 334 ? 64.593 41.136 -13.117 1.00 11.99 334 GLY C N 1
ATOM 8998 C CA . GLY C 1 334 ? 65.589 40.082 -13.161 1.00 8.72 334 GLY C CA 1
ATOM 8999 C C . GLY C 1 334 ? 66.840 40.556 -13.877 1.00 11.47 334 GLY C C 1
ATOM 9000 O O . GLY C 1 334 ? 66.967 40.414 -15.083 1.00 8.25 334 GLY C O 1
ATOM 9001 N N . ARG C 1 335 ? 67.751 41.149 -13.112 1.00 8.90 335 ARG C N 1
ATOM 9002 C CA . ARG C 1 335 ? 69.007 41.675 -13.629 1.00 10.01 335 ARG C CA 1
ATOM 9003 C C . ARG C 1 335 ? 69.803 42.239 -12.456 1.00 11.51 335 ARG C C 1
ATOM 9004 O O . ARG C 1 335 ? 69.242 42.449 -11.387 1.00 11.93 335 ARG C O 1
ATOM 9012 N N . ALA C 1 336 ? 71.098 42.458 -12.656 1.00 8.89 336 ALA C N 1
ATOM 9013 C CA . ALA C 1 336 ? 71.876 43.262 -11.722 1.00 13.88 336 ALA C CA 1
ATOM 9014 C C . ALA C 1 336 ? 71.420 44.702 -11.909 1.00 12.99 336 ALA C C 1
ATOM 9015 O O . ALA C 1 336 ? 71.655 45.307 -12.954 1.00 16.22 336 ALA C O 1
ATOM 9017 N N . THR C 1 337 ? 70.732 45.231 -10.914 1.00 11.53 337 THR C N 1
ATOM 9018 C CA . THR C 1 337 ? 70.175 46.563 -11.006 1.00 14.32 337 THR C CA 1
ATOM 9019 C C . THR C 1 337 ? 71.156 47.644 -10.567 1.00 17.71 337 THR C C 1
ATOM 9020 O O . THR C 1 337 ? 72.305 47.363 -10.211 1.00 15.47 337 THR C O 1
ATOM 9024 N N . GLY C 1 338 ? 70.674 48.881 -10.549 1.00 18.83 338 GLY C N 1
ATOM 9025 C CA . GLY C 1 338 ? 71.441 49.986 -10.002 1.00 17.27 338 GLY C CA 1
ATOM 9026 C C . GLY C 1 338 ? 71.772 49.859 -8.519 1.00 17.08 338 GLY C C 1
ATOM 9027 O O . GLY C 1 338 ? 72.641 50.570 -8.016 1.00 21.08 338 GLY C O 1
ATOM 9028 N N . SER C 1 339 ? 71.098 48.952 -7.821 1.00 13.77 339 SER C N 1
ATOM 9029 C CA . SER C 1 339 ? 71.336 48.735 -6.394 1.00 16.37 339 SER C CA 1
ATOM 9030 C C . SER C 1 339 ? 72.327 47.598 -6.056 1.00 15.04 339 SER C C 1
ATOM 9031 O O . SER C 1 339 ? 72.966 47.590 -4.989 1.00 13.09 339 SER C O 1
ATOM 9034 N N . THR C 1 340 ? 72.421 46.631 -6.949 1.00 10.47 340 THR C N 1
ATOM 9035 C CA . THR C 1 340 ? 73.000 45.343 -6.599 1.00 12.91 340 THR C CA 1
ATOM 9036 C C . THR C 1 340 ? 74.421 45.436 -6.056 1.00 11.75 340 THR C C 1
ATOM 9037 O O . THR C 1 340 ? 74.707 44.894 -4.998 1.00 11.01 340 THR C O 1
ATOM 9041 N N . HIS C 1 341 ? 75.293 46.133 -6.767 1.00 10.99 341 HIS C N 1
ATOM 9042 C CA . HIS C 1 341 ? 76.695 46.219 -6.353 1.00 11.99 341 HIS C CA 1
ATOM 9043 C C . HIS C 1 341 ? 76.845 47.104 -5.116 1.00 13.17 341 HIS C C 1
ATOM 9044 O O . HIS C 1 341 ? 77.839 47.028 -4.398 1.00 12.60 341 HIS C O 1
ATOM 9051 N N . ILE C 1 342 ? 75.845 47.937 -4.854 1.00 13.10 342 ILE C N 1
ATOM 9052 C CA . ILE C 1 342 ? 75.942 48.858 -3.732 1.00 13.93 342 ILE C CA 1
ATOM 9053 C C . ILE C 1 342 ? 75.804 48.110 -2.412 1.00 13.08 342 ILE C C 1
ATOM 9054 O O . ILE C 1 342 ? 76.709 48.154 -1.590 1.00 12.22 342 ILE C O 1
ATOM 9059 N N . TYR C 1 343 ? 74.694 47.413 -2.192 1.00 13.72 343 TYR C N 1
ATOM 9060 C CA . TYR C 1 343 ? 74.564 46.677 -0.940 1.00 11.90 343 TYR C CA 1
ATOM 9061 C C . TYR C 1 343 ? 75.483 45.451 -0.923 1.00 12.66 343 TYR C C 1
ATOM 9062 O O . TYR C 1 343 ? 76.035 45.117 0.132 1.00 12.69 343 TYR C O 1
ATOM 9071 N N . GLU C 1 344 ? 75.663 44.790 -2.071 1.00 11.81 344 GLU C N 1
ATOM 9072 C CA . GLU C 1 344 ? 76.363 43.502 -2.071 1.00 12.16 344 GLU C CA 1
ATOM 9073 C C . GLU C 1 344 ? 77.859 43.659 -1.937 1.00 13.01 344 GLU C C 1
ATOM 9074 O O . GLU C 1 344 ? 78.501 42.842 -1.286 1.00 15.14 344 GLU C O 1
ATOM 9080 N N . ILE C 1 345 ? 78.413 44.692 -2.565 1.00 10.35 345 ILE C N 1
ATOM 9081 C CA . ILE C 1 345 ? 79.860 44.879 -2.566 1.00 14.68 345 ILE C CA 1
ATOM 9082 C C . ILE C 1 345 ? 80.257 46.053 -1.654 1.00 13.82 345 ILE C C 1
ATOM 9083 O O . ILE C 1 345 ? 80.936 45.854 -0.646 1.00 12.43 345 ILE C O 1
ATOM 9088 N N . VAL C 1 346 ? 79.822 47.261 -1.997 1.00 14.70 346 VAL C N 1
ATOM 9089 C CA . VAL C 1 346 ? 80.163 48.421 -1.160 1.00 15.81 346 VAL C CA 1
ATOM 9090 C C . VAL C 1 346 ? 79.719 48.189 0.288 1.00 14.15 346 VAL C C 1
ATOM 9091 O O . VAL C 1 346 ? 80.490 48.412 1.231 1.00 14.22 346 VAL C O 1
ATOM 9095 N N . GLY C 1 347 ? 78.497 47.700 0.460 1.00 13.64 347 GLY C N 1
ATOM 9096 C CA . GLY C 1 347 ? 77.958 47.446 1.784 1.00 13.09 347 GLY C CA 1
ATOM 9097 C C . GLY C 1 347 ? 78.597 46.257 2.492 1.00 17.24 347 GLY C C 1
ATOM 9098 O O . GLY C 1 347 ? 79.287 46.403 3.511 1.00 15.01 347 GLY C O 1
ATOM 9099 N N . LYS C 1 348 ? 78.373 45.068 1.944 1.00 13.99 348 LYS C N 1
ATOM 9100 C CA . LYS C 1 348 ? 78.772 43.824 2.604 1.00 18.11 348 LYS C CA 1
ATOM 9101 C C . LYS C 1 348 ? 80.281 43.566 2.555 1.00 16.20 348 LYS C C 1
ATOM 9102 O O . LYS C 1 348 ? 80.844 43.068 3.530 1.00 18.21 348 LYS C O 1
ATOM 9108 N N . ARG C 1 349 ? 80.930 43.891 1.439 1.00 15.52 349 ARG C N 1
ATOM 9109 C CA . ARG C 1 349 ? 82.360 43.587 1.300 1.00 14.28 349 ARG C CA 1
ATOM 9110 C C . ARG C 1 349 ? 83.249 44.745 1.775 1.00 22.85 349 ARG C C 1
ATOM 9111 O O . ARG C 1 349 ? 84.158 44.527 2.572 1.00 18.96 349 ARG C O 1
ATOM 9119 N N . VAL C 1 350 ? 82.985 45.966 1.304 1.00 15.01 350 VAL C N 1
ATOM 9120 C CA . VAL C 1 350 ? 83.855 47.087 1.621 1.00 18.77 350 VAL C CA 1
ATOM 9121 C C . VAL C 1 350 ? 83.608 47.620 3.034 1.00 19.05 350 VAL C C 1
ATOM 9122 O O . VAL C 1 350 ? 84.520 47.661 3.856 1.00 18.91 350 VAL C O 1
ATOM 9126 N N . VAL C 1 351 ? 82.375 48.026 3.319 1.00 16.93 351 VAL C N 1
ATOM 9127 C CA . VAL C 1 351 ? 82.052 48.548 4.633 1.00 16.11 351 VAL C CA 1
ATOM 9128 C C . VAL C 1 351 ? 82.092 47.430 5.666 1.00 23.35 351 VAL C C 1
ATOM 9129 O O . VAL C 1 351 ? 82.659 47.593 6.748 1.00 16.29 351 VAL C O 1
ATOM 9133 N N . GLY C 1 352 ? 81.508 46.283 5.327 1.00 17.58 352 GLY C N 1
ATOM 9134 C CA . GLY C 1 352 ? 81.605 45.117 6.192 1.00 17.96 352 GLY C CA 1
ATOM 9135 C C . GLY C 1 352 ? 80.378 44.832 7.026 1.00 20.99 352 GLY C C 1
ATOM 9136 O O . GLY C 1 352 ? 79.303 45.372 6.763 1.00 21.04 352 GLY C O 1
ATOM 9137 N N . PRO C 1 353 ? 80.541 44.006 8.070 1.00 22.89 353 PRO C N 1
ATOM 9138 C CA . PRO C 1 353 ? 79.450 43.536 8.932 1.00 21.64 353 PRO C CA 1
ATOM 9139 C C . PRO C 1 353 ? 78.631 44.657 9.547 1.00 21.97 353 PRO C C 1
ATOM 9140 O O . PRO C 1 353 ? 77.474 44.431 9.891 1.00 23.23 353 PRO C O 1
ATOM 9144 N N . GLY C 1 354 ? 79.216 45.841 9.697 1.00 19.86 354 GLY C N 1
ATOM 9145 C CA . GLY C 1 354 ? 78.479 46.960 10.246 1.00 19.75 354 GLY C CA 1
ATOM 9146 C C . GLY C 1 354 ? 77.365 47.486 9.351 1.00 17.92 354 GLY C C 1
ATOM 9147 O O . GLY C 1 354 ? 76.376 48.031 9.842 1.00 19.67 354 GLY C O 1
ATOM 9148 N N . PHE C 1 355 ? 77.526 47.339 8.038 1.00 19.42 355 PHE C N 1
ATOM 9149 C CA . PHE C 1 355 ? 76.493 47.767 7.100 1.00 20.49 355 PHE C CA 1
ATOM 9150 C C . PHE C 1 355 ? 75.162 47.106 7.424 1.00 19.20 355 PHE C C 1
ATOM 9151 O O . PHE C 1 355 ? 75.072 45.880 7.469 1.00 21.05 355 PHE C O 1
ATOM 9159 N N . GLY C 1 356 ? 74.141 47.929 7.659 1.00 19.29 356 GLY C N 1
ATOM 9160 C CA . GLY C 1 356 ? 72.824 47.444 8.025 1.00 24.28 356 GLY C CA 1
ATOM 9161 C C . GLY C 1 356 ? 72.613 47.413 9.521 1.00 23.29 356 GLY C C 1
ATOM 9162 O O . GLY C 1 356 ? 71.537 47.074 9.987 1.00 28.65 356 GLY C O 1
ATOM 9163 N N . THR C 1 357 ? 73.646 47.785 10.273 1.00 25.51 357 THR C N 1
ATOM 9164 C CA . THR C 1 357 ? 73.585 47.795 11.735 1.00 26.39 357 THR C CA 1
ATOM 9165 C C . THR C 1 357 ? 74.185 49.095 12.263 1.00 26.12 357 THR C C 1
ATOM 9166 O O . THR C 1 357 ? 73.595 49.790 13.089 1.00 24.58 357 THR C O 1
ATOM 9170 N N . ASP C 1 358 ? 75.359 49.396 11.717 1.00 20.70 358 ASP C N 1
ATOM 9171 C CA . ASP C 1 358 ? 76.285 50.452 12.110 1.00 29.45 358 ASP C CA 1
ATOM 9172 C C . ASP C 1 358 ? 76.232 51.617 11.126 1.00 24.22 358 ASP C C 1
ATOM 9173 O O . ASP C 1 358 ? 76.529 52.761 11.454 1.00 20.58 358 ASP C O 1
ATOM 9178 N N . ARG C 1 359 ? 75.888 51.281 9.886 1.00 21.85 359 ARG C N 1
ATOM 9179 C CA . ARG C 1 359 ? 76.120 52.140 8.736 1.00 16.11 359 ARG C CA 1
ATOM 9180 C C . ARG C 1 359 ? 75.008 51.979 7.728 1.00 18.79 359 ARG C C 1
ATOM 9181 O O . ARG C 1 359 ? 74.429 50.906 7.607 1.00 13.53 359 ARG C O 1
ATOM 9189 N N . ILE C 1 360 ? 74.735 53.056 7.000 1.00 16.91 360 ILE C N 1
ATOM 9190 C CA . ILE C 1 360 ? 73.790 53.033 5.900 1.00 18.33 360 ILE C CA 1
ATOM 9191 C C . ILE C 1 360 ? 74.492 53.534 4.636 1.00 17.46 360 ILE C C 1
ATOM 9192 O O . ILE C 1 360 ? 75.605 54.096 4.700 1.00 11.62 360 ILE C O 1
ATOM 9197 N N . LEU C 1 361 ? 73.836 53.336 3.498 1.00 11.94 361 LEU C N 1
ATOM 9198 C CA . LEU C 1 361 ? 74.363 53.770 2.213 1.00 13.58 361 LEU C CA 1
ATOM 9199 C C . LEU C 1 361 ? 73.369 54.693 1.516 1.00 17.56 361 LEU C C 1
ATOM 9200 O O . LEU C 1 361 ? 72.183 54.364 1.401 1.00 18.49 361 LEU C O 1
ATOM 9205 N N . LEU C 1 362 ? 73.857 55.826 1.025 1.00 14.63 362 LEU C N 1
ATOM 9206 C CA . LEU C 1 362 ? 73.029 56.750 0.284 1.00 15.57 362 LEU C CA 1
ATOM 9207 C C . LEU C 1 362 ? 73.651 57.032 -1.068 1.00 15.40 362 LEU C C 1
ATOM 9208 O O . LEU C 1 362 ? 74.754 57.570 -1.151 1.00 14.33 362 LEU C O 1
ATOM 9213 N N . GLU C 1 363 ? 72.948 56.667 -2.133 1.00 16.19 363 GLU C N 1
ATOM 9214 C CA . GLU C 1 363 ? 73.438 56.949 -3.476 1.00 18.53 363 GLU C CA 1
ATOM 9215 C C . GLU C 1 363 ? 72.630 58.073 -4.090 1.00 21.02 363 GLU C C 1
ATOM 9216 O O . GLU C 1 363 ? 71.411 58.096 -3.961 1.00 17.28 363 GLU C O 1
ATOM 9222 N N . ARG C 1 364 ? 73.291 58.998 -4.773 1.00 17.87 364 ARG C N 1
ATOM 9223 C CA . ARG C 1 364 ? 72.550 60.045 -5.449 1.00 24.54 364 ARG C CA 1
ATOM 9224 C C . ARG C 1 364 ? 73.138 60.318 -6.816 1.00 32.06 364 ARG C C 1
ATOM 9225 O O . ARG C 1 364 ? 74.348 60.497 -6.954 1.00 33.70 364 ARG C O 1
ATOM 9233 N N . VAL C 1 365 ? 72.269 60.335 -7.826 1.00 33.82 365 VAL C N 1
ATOM 9234 C CA . VAL C 1 365 ? 72.685 60.637 -9.186 1.00 36.13 365 VAL C CA 1
ATOM 9235 C C . VAL C 1 365 ? 73.448 61.967 -9.176 1.00 40.38 365 VAL C C 1
ATOM 9236 O O . VAL C 1 365 ? 73.027 62.925 -8.512 1.00 36.16 365 VAL C O 1
ATOM 9240 N N . TRP C 1 366 ? 74.600 61.996 -9.848 1.00 34.58 366 TRP C N 1
ATOM 9241 C CA . TRP C 1 366 ? 75.387 63.222 -9.955 1.00 36.07 366 TRP C CA 1
ATOM 9242 C C . TRP C 1 366 ? 74.451 64.372 -10.331 1.00 40.12 366 TRP C C 1
ATOM 9243 O O . TRP C 1 366 ? 73.855 64.365 -11.410 1.00 41.07 366 TRP C O 1
ATOM 9254 N N . PRO C 1 367 ? 74.289 65.347 -9.420 1.00 33.67 367 PRO C N 1
ATOM 9255 C CA . PRO C 1 367 ? 73.314 66.420 -9.640 1.00 37.18 367 PRO C CA 1
ATOM 9256 C C . PRO C 1 367 ? 73.828 67.378 -10.700 1.00 40.83 367 PRO C C 1
ATOM 9257 O O . PRO C 1 367 ? 75.051 67.551 -10.801 1.00 38.25 367 PRO C O 1
ATOM 9261 N N . GLU C 1 368 ? 72.941 67.981 -11.489 1.00 40.89 368 GLU C N 1
ATOM 9262 C CA . GLU C 1 368 ? 73.420 68.971 -12.439 1.00 39.51 368 GLU C CA 1
ATOM 9263 C C . GLU C 1 368 ? 73.797 70.202 -11.621 1.00 39.11 368 GLU C C 1
ATOM 9264 O O . GLU C 1 368 ? 73.296 70.399 -10.510 1.00 46.95 368 GLU C O 1
ATOM 9270 N N . GLY C 1 369 ? 74.724 70.996 -12.138 1.00 40.13 369 GLY C N 1
ATOM 9271 C CA . GLY C 1 369 ? 75.323 72.050 -11.341 1.00 41.31 369 GLY C CA 1
ATOM 9272 C C . GLY C 1 369 ? 76.638 71.595 -10.729 1.00 41.27 369 GLY C C 1
ATOM 9273 O O . GLY C 1 369 ? 77.516 72.415 -10.440 1.00 46.54 369 GLY C O 1
ATOM 9274 N N . TRP C 1 370 ? 76.772 70.285 -10.516 1.00 41.53 370 TRP C N 1
ATOM 9275 C CA . TRP C 1 370 ? 78.036 69.708 -10.052 1.00 36.89 370 TRP C CA 1
ATOM 9276 C C . TRP C 1 370 ? 78.949 69.414 -11.247 1.00 37.17 370 TRP C C 1
ATOM 9277 O O . TRP C 1 370 ? 78.503 68.859 -12.253 1.00 39.28 370 TRP C O 1
ATOM 9288 N N . GLU C 1 371 ? 80.227 69.767 -11.148 1.00 36.86 371 GLU C N 1
ATOM 9289 C CA . GLU C 1 371 ? 81.163 69.331 -12.182 1.00 43.33 371 GLU C CA 1
ATOM 9290 C C . GLU C 1 371 ? 82.516 68.947 -11.612 1.00 37.67 371 GLU C C 1
ATOM 9291 O O . GLU C 1 371 ? 82.974 69.522 -10.620 1.00 40.12 371 GLU C O 1
ATOM 9297 N N . ALA C 1 372 ? 83.136 67.952 -12.242 1.00 35.37 372 ALA C N 1
ATOM 9298 C CA . ALA C 1 372 ? 84.491 67.530 -11.906 1.00 35.75 372 ALA C CA 1
ATOM 9299 C C . ALA C 1 372 ? 85.279 67.325 -13.203 1.00 38.42 372 ALA C C 1
ATOM 9300 O O . ALA C 1 372 ? 84.749 66.746 -14.151 1.00 39.64 372 ALA C O 1
ATOM 9302 N N . PRO C 1 373 ? 86.546 67.794 -13.246 1.00 38.06 373 PRO C N 1
ATOM 9303 C CA . PRO C 1 373 ? 87.363 67.798 -14.472 1.00 37.76 373 PRO C CA 1
ATOM 9304 C C . PRO C 1 373 ? 87.543 66.410 -15.057 1.00 40.48 373 PRO C C 1
ATOM 9305 O O . PRO C 1 373 ? 87.514 66.231 -16.277 1.00 41.27 373 PRO C O 1
ATOM 9309 N N . SER C 1 374 ? 87.714 65.430 -14.180 1.00 39.43 374 SER C N 1
ATOM 9310 C CA . SER C 1 374 ? 87.953 64.066 -14.607 1.00 38.74 374 SER C CA 1
ATOM 9311 C C . SER C 1 374 ? 87.665 63.112 -13.460 1.00 37.98 374 SER C C 1
ATOM 9312 O O . SER C 1 374 ? 87.133 63.515 -12.418 1.00 37.89 374 SER C O 1
ATOM 9315 N N . PHE C 1 375 ? 88.020 61.844 -13.640 1.00 34.25 375 PHE C N 1
ATOM 9316 C CA . PHE C 1 375 ? 87.873 60.913 -12.538 1.00 29.97 375 PHE C CA 1
ATOM 9317 C C . PHE C 1 375 ? 88.832 61.300 -11.436 1.00 28.91 375 PHE C C 1
ATOM 9318 O O . PHE C 1 375 ? 88.426 61.478 -10.282 1.00 28.03 375 PHE C O 1
ATOM 9326 N N . ALA C 1 376 ? 90.105 61.432 -11.813 1.00 34.04 376 ALA C N 1
ATOM 9327 C CA . ALA C 1 376 ? 91.170 61.796 -10.889 1.00 34.30 376 ALA C CA 1
ATOM 9328 C C . ALA C 1 376 ? 90.800 63.063 -10.145 1.00 29.57 376 ALA C C 1
ATOM 9329 O O . ALA C 1 376 ? 91.099 63.198 -8.966 1.00 28.40 376 ALA C O 1
ATOM 9331 N N . GLY C 1 377 ? 90.122 63.967 -10.848 1.00 34.85 377 GLY C N 1
ATOM 9332 C CA . GLY C 1 377 ? 89.693 65.233 -10.291 1.00 34.03 377 GLY C CA 1
ATOM 9333 C C . GLY C 1 377 ? 88.725 65.134 -9.128 1.00 33.27 377 GLY C C 1
ATOM 9334 O O . GLY C 1 377 ? 88.882 65.826 -8.111 1.00 32.68 377 GLY C O 1
ATOM 9335 N N . ALA C 1 378 ? 87.707 64.296 -9.274 1.00 28.79 378 ALA C N 1
ATOM 9336 C CA . ALA C 1 378 ? 86.755 64.093 -8.192 1.00 24.22 378 ALA C CA 1
ATOM 9337 C C . ALA C 1 378 ? 87.451 63.397 -7.034 1.00 23.42 378 ALA C C 1
ATOM 9338 O O . ALA C 1 378 ? 87.263 63.745 -5.866 1.00 19.44 378 ALA C O 1
ATOM 9340 N N . LEU C 1 379 ? 88.265 62.412 -7.387 1.00 18.71 379 LEU C N 1
ATOM 9341 C CA . LEU C 1 379 ? 89.040 61.650 -6.432 1.00 20.72 379 LEU C CA 1
ATOM 9342 C C . LEU C 1 379 ? 89.958 62.554 -5.616 1.00 18.02 379 LEU C C 1
ATOM 9343 O O . LEU C 1 379 ? 90.026 62.444 -4.388 1.00 16.81 379 LEU C O 1
ATOM 9348 N N . THR C 1 380 ? 90.663 63.445 -6.300 1.00 19.31 380 THR C N 1
ATOM 9349 C CA . THR C 1 380 ? 91.600 64.337 -5.620 1.00 25.13 380 THR C CA 1
ATOM 9350 C C . THR C 1 380 ? 90.901 65.270 -4.609 1.00 20.77 380 THR C C 1
ATOM 9351 O O . THR C 1 380 ? 91.344 65.399 -3.454 1.00 23.01 380 THR C O 1
ATOM 9355 N N . ARG C 1 381 ? 89.814 65.905 -5.031 1.00 22.20 381 ARG C N 1
ATOM 9356 C CA . ARG C 1 381 ? 89.124 66.862 -4.163 1.00 21.21 381 ARG C CA 1
ATOM 9357 C C . ARG C 1 381 ? 88.525 66.160 -2.944 1.00 22.79 381 ARG C C 1
ATOM 9358 O O . ARG C 1 381 ? 88.548 66.705 -1.838 1.00 16.53 381 ARG C O 1
ATOM 9366 N N . LEU C 1 382 ? 88.005 64.947 -3.141 1.00 18.89 382 LEU C N 1
ATOM 9367 C CA . LEU C 1 382 ? 87.440 64.172 -2.033 1.00 17.00 382 LEU C CA 1
ATOM 9368 C C . LEU C 1 382 ? 88.533 63.744 -1.066 1.00 16.95 382 LEU C C 1
ATOM 9369 O O . LEU C 1 382 ? 88.341 63.808 0.146 1.00 17.20 382 LEU C O 1
ATOM 9374 N N . ARG C 1 383 ? 89.664 63.291 -1.616 1.00 18.59 383 ARG C N 1
ATOM 9375 C CA . ARG C 1 383 ? 90.834 62.898 -0.837 1.00 16.85 383 ARG C CA 1
ATOM 9376 C C . ARG C 1 383 ? 91.375 64.064 -0.002 1.00 20.47 383 ARG C C 1
ATOM 9377 O O . ARG C 1 383 ? 91.558 63.952 1.214 1.00 15.94 383 ARG C O 1
ATOM 9385 N N . ASP C 1 384 ? 91.604 65.187 -0.673 1.00 16.55 384 ASP C N 1
ATOM 9386 C CA . ASP C 1 384 ? 92.229 66.358 -0.048 1.00 21.33 384 ASP C CA 1
ATOM 9387 C C . ASP C 1 384 ? 91.355 66.943 1.064 1.00 22.03 384 ASP C C 1
ATOM 9388 O O . ASP C 1 384 ? 91.863 67.372 2.106 1.00 16.53 384 ASP C O 1
ATOM 9393 N N . SER C 1 385 ? 90.038 66.905 0.870 1.00 15.02 385 SER C N 1
ATOM 9394 C CA . SER C 1 385 ? 89.119 67.494 1.830 1.00 16.01 385 SER C CA 1
ATOM 9395 C C . SER C 1 385 ? 88.835 66.585 3.018 1.00 21.46 385 SER C C 1
ATOM 9396 O O . SER C 1 385 ? 88.305 67.033 4.032 1.00 17.73 385 SER C O 1
ATOM 9399 N N . GLY C 1 386 ? 89.161 65.305 2.887 1.00 16.59 386 GLY C N 1
ATOM 9400 C CA . GLY C 1 386 ? 88.857 64.341 3.927 1.00 16.67 386 GLY C CA 1
ATOM 9401 C C . GLY C 1 386 ? 87.489 63.678 3.793 1.00 15.25 386 GLY C C 1
ATOM 9402 O O . GLY C 1 386 ? 87.085 62.894 4.659 1.00 15.16 386 GLY C O 1
ATOM 9403 N N . HIS C 1 387 ? 86.774 63.993 2.717 1.00 16.11 387 HIS C N 1
ATOM 9404 C CA . HIS C 1 387 ? 85.409 63.487 2.516 1.00 16.86 387 HIS C CA 1
ATOM 9405 C C . HIS C 1 387 ? 85.348 62.133 1.804 1.00 17.43 387 HIS C C 1
ATOM 9406 O O . HIS C 1 387 ? 84.321 61.454 1.846 1.00 17.49 387 HIS C O 1
ATOM 9413 N N . LEU C 1 388 ? 86.445 61.758 1.157 1.00 18.71 388 LEU C N 1
ATOM 9414 C CA . LEU C 1 388 ? 86.588 60.438 0.529 1.00 18.05 388 LEU C CA 1
ATOM 9415 C C . LEU C 1 388 ? 86.390 59.315 1.550 1.00 16.64 388 LEU C C 1
ATOM 9416 O O . LEU C 1 388 ? 86.913 59.394 2.665 1.00 15.80 388 LEU C O 1
ATOM 9421 N N . TYR C 1 389 ? 85.633 58.280 1.180 1.00 14.48 389 TYR C N 1
ATOM 9422 C CA . TYR C 1 389 ? 85.451 57.123 2.062 1.00 14.93 389 TYR C CA 1
ATOM 9423 C C . TYR C 1 389 ? 86.785 56.612 2.602 1.00 15.97 389 TYR C C 1
ATOM 9424 O O . TYR C 1 389 ? 87.738 56.425 1.843 1.00 14.89 389 TYR C O 1
ATOM 9433 N N . ASP C 1 390 ? 86.830 56.383 3.912 1.00 16.30 390 ASP C N 1
ATOM 9434 C CA . ASP C 1 390 ? 88.053 55.995 4.614 1.00 20.31 390 ASP C CA 1
ATOM 9435 C C . ASP C 1 390 ? 87.811 54.669 5.322 1.00 17.24 390 ASP C C 1
ATOM 9436 O O . ASP C 1 390 ? 86.989 54.601 6.244 1.00 16.47 390 ASP C O 1
ATOM 9441 N N . PRO C 1 391 ? 88.511 53.612 4.890 1.00 16.26 391 PRO C N 1
ATOM 9442 C CA . PRO C 1 391 ? 88.286 52.272 5.444 1.00 23.80 391 PRO C CA 1
ATOM 9443 C C . PRO C 1 391 ? 88.484 52.191 6.952 1.00 20.69 391 PRO C C 1
ATOM 9444 O O . PRO C 1 391 ? 87.917 51.318 7.616 1.00 21.87 391 PRO C O 1
ATOM 9448 N N . GLU C 1 392 ? 89.261 53.111 7.503 1.00 27.58 392 GLU C N 1
ATOM 9449 C CA . GLU C 1 392 ? 89.527 53.100 8.932 1.00 24.01 392 GLU C CA 1
ATOM 9450 C C . GLU C 1 392 ? 88.366 53.652 9.747 1.00 25.66 392 GLU C C 1
ATOM 9451 O O . GLU C 1 392 ? 88.134 53.224 10.878 1.00 29.20 392 GLU C O 1
ATOM 9457 N N . THR C 1 393 ? 87.631 54.598 9.178 1.00 18.91 393 THR C N 1
ATOM 9458 C CA . THR C 1 393 ? 86.484 55.172 9.874 1.00 18.29 393 THR C CA 1
ATOM 9459 C C . THR C 1 393 ? 85.193 54.532 9.372 1.00 17.26 393 THR C C 1
ATOM 9460 O O . THR C 1 393 ? 84.168 54.636 10.026 1.00 17.00 393 THR C O 1
ATOM 9464 N N . ARG C 1 394 ? 85.264 53.874 8.216 1.00 21.25 394 ARG C N 1
ATOM 9465 C CA . ARG C 1 394 ? 84.070 53.347 7.546 1.00 17.44 394 ARG C CA 1
ATOM 9466 C C . ARG C 1 394 ? 83.051 54.477 7.317 1.00 19.99 394 ARG C C 1
ATOM 9467 O O . ARG C 1 394 ? 81.842 54.314 7.528 1.00 18.15 394 ARG C O 1
ATOM 9475 N N . ARG C 1 395 ? 83.561 55.637 6.901 1.00 15.88 395 ARG C N 1
ATOM 9476 C CA . ARG C 1 395 ? 82.734 56.808 6.635 1.00 16.07 395 ARG C CA 1
ATOM 9477 C C . ARG C 1 395 ? 83.261 57.552 5.425 1.00 17.28 395 ARG C C 1
ATOM 9478 O O . ARG C 1 395 ? 84.478 57.582 5.199 1.00 17.08 395 ARG C O 1
ATOM 9486 N N . GLY C 1 396 ? 82.359 58.190 4.686 1.00 14.60 396 GLY C N 1
ATOM 9487 C CA . GLY C 1 396 ? 82.743 59.085 3.613 1.00 14.96 396 GLY C CA 1
ATOM 9488 C C . GLY C 1 396 ? 82.140 58.678 2.286 1.00 14.36 396 GLY C C 1
ATOM 9489 O O . GLY C 1 396 ? 81.333 57.765 2.242 1.00 15.63 396 GLY C O 1
ATOM 9490 N N . ALA C 1 397 ? 82.535 59.351 1.209 1.00 13.76 397 ALA C N 1
ATOM 9491 C CA . ALA C 1 397 ? 81.956 59.098 -0.101 1.00 15.28 397 ALA C CA 1
ATOM 9492 C C . ALA C 1 397 ? 82.752 58.061 -0.870 1.00 18.54 397 ALA C C 1
ATOM 9493 O O . ALA C 1 397 ? 83.972 58.165 -1.012 1.00 15.29 397 ALA C O 1
ATOM 9495 N N . VAL C 1 398 ? 82.047 57.049 -1.355 1.00 14.27 398 VAL C N 1
ATOM 9496 C CA . VAL C 1 398 ? 82.625 56.076 -2.258 1.00 13.32 398 VAL C CA 1
ATOM 9497 C C . VAL C 1 398 ? 82.293 56.503 -3.673 1.00 14.56 398 VAL C C 1
ATOM 9498 O O . VAL C 1 398 ? 81.155 56.839 -3.961 1.00 15.04 398 VAL C O 1
ATOM 9502 N N . ILE C 1 399 ? 83.284 56.527 -4.552 1.00 12.93 399 ILE C N 1
ATOM 9503 C CA . ILE C 1 399 ? 83.018 56.804 -5.956 1.00 14.61 399 ILE C CA 1
ATOM 9504 C C . ILE C 1 399 ? 82.549 55.507 -6.631 1.00 15.67 399 ILE C C 1
ATOM 9505 O O . ILE C 1 399 ? 83.296 54.533 -6.746 1.00 16.91 399 ILE C O 1
ATOM 9510 N N . LEU C 1 400 ? 81.304 55.506 -7.078 1.00 15.63 400 LEU C N 1
ATOM 9511 C CA . LEU C 1 400 ? 80.672 54.293 -7.617 1.00 13.72 400 LEU C CA 1
ATOM 9512 C C . LEU C 1 400 ? 80.918 54.066 -9.091 1.00 18.77 400 LEU C C 1
ATOM 9513 O O . LEU C 1 400 ? 80.919 52.920 -9.557 1.00 18.95 400 LEU C O 1
ATOM 9518 N N . ALA C 1 401 ? 81.108 55.149 -9.835 1.00 18.07 401 ALA C N 1
ATOM 9519 C CA . ALA C 1 401 ? 81.094 55.043 -11.283 1.00 25.14 401 ALA C CA 1
ATOM 9520 C C . ALA C 1 401 ? 82.254 55.758 -11.963 1.00 24.77 401 ALA C C 1
ATOM 9521 O O . ALA C 1 401 ? 82.858 56.683 -11.417 1.00 29.56 401 ALA C O 1
ATOM 9523 N N . ALA C 1 402 ? 82.536 55.315 -13.178 1.00 30.00 402 ALA C N 1
ATOM 9524 C CA . ALA C 1 402 ? 83.555 55.920 -14.017 1.00 31.29 402 ALA C CA 1
ATOM 9525 C C . ALA C 1 402 ? 83.266 57.392 -14.289 1.00 32.31 402 ALA C C 1
ATOM 9526 O O . ALA C 1 402 ? 82.188 57.899 -13.968 1.00 28.15 402 ALA C O 1
ATOM 9528 N N . TYR C 1 403 ? 84.241 58.074 -14.885 1.00 37.22 403 TYR C N 1
ATOM 9529 C CA . TYR C 1 403 ? 84.018 59.438 -15.347 1.00 35.25 403 TYR C CA 1
ATOM 9530 C C . TYR C 1 403 ? 83.018 59.438 -16.512 1.00 38.10 403 TYR C C 1
ATOM 9531 O O . TYR C 1 403 ? 83.185 58.716 -17.499 1.00 39.67 403 TYR C O 1
ATOM 9540 N N . ASN C 1 404 ? 81.965 60.236 -16.371 1.00 40.35 404 ASN C N 1
ATOM 9541 C CA . ASN C 1 404 ? 80.958 60.384 -17.414 1.00 39.04 404 ASN C CA 1
ATOM 9542 C C . ASN C 1 404 ? 81.217 61.661 -18.222 1.00 39.31 404 ASN C C 1
ATOM 9543 O O . ASN C 1 404 ? 81.430 62.736 -17.646 1.00 42.28 404 ASN C O 1
ATOM 9548 N N . ARG C 1 407 ? 78.406 64.419 -18.705 1.00 42.63 407 ARG C N 1
ATOM 9549 C CA . ARG C 1 407 ? 77.871 64.967 -17.462 1.00 38.30 407 ARG C CA 1
ATOM 9550 C C . ARG C 1 407 ? 78.971 65.608 -16.627 1.00 38.71 407 ARG C C 1
ATOM 9551 O O . ARG C 1 407 ? 78.701 66.357 -15.684 1.00 38.44 407 ARG C O 1
ATOM 9559 N N . LYS C 1 408 ? 80.212 65.292 -16.983 1.00 38.05 408 LYS C N 1
ATOM 9560 C CA . LYS C 1 408 ? 81.388 65.777 -16.272 1.00 39.98 408 LYS C CA 1
ATOM 9561 C C . LYS C 1 408 ? 81.296 65.504 -14.779 1.00 40.12 408 LYS C C 1
ATOM 9562 O O . LYS C 1 408 ? 81.535 66.387 -13.950 1.00 37.15 408 LYS C O 1
ATOM 9568 N N . GLY C 1 409 ? 80.991 64.254 -14.444 1.00 37.75 409 GLY C N 1
ATOM 9569 C CA . GLY C 1 409 ? 80.846 63.844 -13.066 1.00 39.62 409 GLY C CA 1
ATOM 9570 C C . GLY C 1 409 ? 81.003 62.344 -12.856 1.00 36.24 409 GLY C C 1
ATOM 9571 O O . GLY C 1 409 ? 81.260 61.622 -13.767 1.00 37.73 409 GLY C O 1
ATOM 9572 N N . VAL C 1 410 ? 80.817 61.895 -11.641 1.00 34.71 410 VAL C N 1
ATOM 9573 C CA . VAL C 1 410 ? 80.872 60.509 -11.336 1.00 31.43 410 VAL C CA 1
ATOM 9574 C C . VAL C 1 410 ? 79.610 60.164 -10.587 1.00 26.39 410 VAL C C 1
ATOM 9575 O O . VAL C 1 410 ? 78.714 60.872 -10.625 1.00 36.69 410 VAL C O 1
ATOM 9587 N N . LEU C 1 412 ? 78.341 59.085 -6.617 1.00 15.37 412 LEU C N 1
ATOM 9588 C CA . LEU C 1 412 ? 78.799 58.880 -5.289 1.00 14.29 412 LEU C CA 1
ATOM 9589 C C . LEU C 1 412 ? 77.871 58.063 -4.424 1.00 16.24 412 LEU C C 1
ATOM 9590 O O . LEU C 1 412 ? 76.690 58.147 -4.573 1.00 18.63 412 LEU C O 1
ATOM 9595 N N . CYS C 1 413 ? 78.446 57.281 -3.524 1.00 15.61 413 CYS C N 1
ATOM 9596 C CA . CYS C 1 413 ? 77.723 56.577 -2.478 1.00 14.76 413 CYS C CA 1
ATOM 9597 C C . CYS C 1 413 ? 78.238 57.084 -1.131 1.00 15.45 413 CYS C C 1
ATOM 9598 O O . CYS C 1 413 ? 79.417 56.924 -0.829 1.00 17.10 413 CYS C O 1
ATOM 9601 N N . TYR C 1 414 ? 77.369 57.679 -0.327 1.00 12.96 414 TYR C N 1
ATOM 9602 C CA . TYR C 1 414 ? 77.759 58.151 0.999 1.00 14.60 414 TYR C CA 1
ATOM 9603 C C . TYR C 1 414 ? 77.555 57.063 2.038 1.00 14.37 414 TYR C C 1
ATOM 9604 O O . TYR C 1 414 ? 76.465 56.493 2.147 1.00 16.74 414 TYR C O 1
ATOM 9613 N N . VAL C 1 415 ? 78.619 56.767 2.775 1.00 9.79 415 VAL C N 1
ATOM 9614 C CA . VAL C 1 415 ? 78.574 55.843 3.893 1.00 10.44 415 VAL C CA 1
ATOM 9615 C C . VAL C 1 415 ? 78.553 56.621 5.219 1.00 14.91 415 VAL C C 1
ATOM 9616 O O . VAL C 1 415 ? 79.492 57.392 5.523 1.00 14.60 415 VAL C O 1
ATOM 9620 N N . ALA C 1 416 ? 77.511 56.398 6.011 1.00 15.14 416 ALA C N 1
ATOM 9621 C CA . ALA C 1 416 ? 77.356 57.123 7.266 1.00 19.32 416 ALA C CA 1
ATOM 9622 C C . ALA C 1 416 ? 76.621 56.292 8.301 1.00 19.06 416 ALA C C 1
ATOM 9623 O O . ALA C 1 416 ? 76.083 55.235 7.985 1.00 15.98 416 ALA C O 1
ATOM 9625 N N . GLU C 1 417 ? 76.621 56.766 9.544 1.00 16.38 417 GLU C N 1
ATOM 9626 C CA . GLU C 1 417 ? 75.869 56.113 10.607 1.00 17.86 417 GLU C CA 1
ATOM 9627 C C . GLU C 1 417 ? 74.378 56.082 10.323 1.00 19.22 417 GLU C C 1
ATOM 9628 O O . GLU C 1 417 ? 73.709 55.112 10.642 1.00 22.45 417 GLU C O 1
ATOM 9634 N N . ASP C 1 418 ? 73.856 57.166 9.761 1.00 20.28 418 ASP C N 1
ATOM 9635 C CA . ASP C 1 418 ? 72.438 57.251 9.450 1.00 19.27 418 ASP C CA 1
ATOM 9636 C C . ASP C 1 418 ? 72.210 58.218 8.298 1.00 20.71 418 ASP C C 1
ATOM 9637 O O . ASP C 1 418 ? 73.155 58.867 7.836 1.00 15.53 418 ASP C O 1
ATOM 9642 N N . LEU C 1 419 ? 70.959 58.327 7.853 1.00 18.60 419 LEU C N 1
ATOM 9643 C CA . LEU C 1 419 ? 70.617 59.157 6.706 1.00 21.30 419 LEU C CA 1
ATOM 9644 C C . LEU C 1 419 ? 70.980 60.631 6.940 1.00 19.88 419 LEU C C 1
ATOM 9645 O O . LEU C 1 419 ? 71.534 61.303 6.055 1.00 20.15 419 LEU C O 1
ATOM 9650 N N . GLU C 1 420 ? 70.673 61.129 8.127 1.00 23.18 420 GLU C N 1
ATOM 9651 C CA . GLU C 1 420 ? 71.018 62.501 8.468 1.00 25.09 420 GLU C CA 1
ATOM 9652 C C . GLU C 1 420 ? 72.518 62.782 8.307 1.00 16.60 420 GLU C C 1
ATOM 9653 O O . GLU C 1 420 ? 72.905 63.774 7.691 1.00 18.89 420 GLU C O 1
ATOM 9659 N N . ALA C 1 421 ? 73.357 61.904 8.847 1.00 16.71 421 ALA C N 1
ATOM 9660 C CA . ALA C 1 421 ? 74.800 62.063 8.706 1.00 16.87 421 ALA C CA 1
ATOM 9661 C C . ALA C 1 421 ? 75.205 61.988 7.239 1.00 16.83 421 ALA C C 1
ATOM 9662 O O . ALA C 1 421 ? 76.060 62.744 6.787 1.00 15.45 421 ALA C O 1
ATOM 9664 N N . ALA C 1 422 ? 74.557 61.109 6.475 1.00 16.92 422 ALA C N 1
ATOM 9665 C CA . ALA C 1 422 ? 74.860 60.999 5.050 1.00 14.67 422 ALA C CA 1
ATOM 9666 C C . ALA C 1 422 ? 74.538 62.296 4.307 1.00 14.39 422 ALA C C 1
ATOM 9667 O O . ALA C 1 422 ? 75.310 62.737 3.450 1.00 14.73 422 ALA C O 1
ATOM 9669 N N . LEU C 1 423 ? 73.400 62.903 4.626 1.00 15.97 423 LEU C N 1
ATOM 9670 C CA . LEU C 1 423 ? 72.991 64.133 3.959 1.00 17.51 423 LEU C CA 1
ATOM 9671 C C . LEU C 1 423 ? 73.919 65.302 4.352 1.00 15.87 423 LEU C C 1
ATOM 9672 O O . LEU C 1 423 ? 74.184 66.185 3.532 1.00 18.09 423 LEU C O 1
ATOM 9677 N N . HIS C 1 424 ? 74.430 65.294 5.580 1.00 13.32 424 HIS C N 1
ATOM 9678 C CA . HIS C 1 424 ? 75.426 66.301 5.974 1.00 16.95 424 HIS C CA 1
ATOM 9679 C C . HIS C 1 424 ? 76.705 66.129 5.157 1.00 19.07 424 HIS C C 1
ATOM 9680 O O . HIS C 1 424 ? 77.267 67.115 4.660 1.00 19.91 424 HIS C O 1
ATOM 9687 N N . ARG C 1 425 ? 77.149 64.880 5.002 1.00 15.44 425 ARG C N 1
ATOM 9688 C CA . ARG C 1 425 ? 78.315 64.594 4.178 1.00 14.02 425 ARG C CA 1
ATOM 9689 C C . ARG C 1 425 ? 78.078 65.114 2.773 1.00 18.90 425 ARG C C 1
ATOM 9690 O O . ARG C 1 425 ? 78.919 65.814 2.224 1.00 17.47 425 ARG C O 1
ATOM 9698 N N . GLU C 1 426 ? 76.911 64.808 2.201 1.00 16.72 426 GLU C N 1
ATOM 9699 C CA . GLU C 1 426 ? 76.633 65.226 0.836 1.00 15.34 426 GLU C CA 1
ATOM 9700 C C . GLU C 1 426 ? 76.601 66.746 0.703 1.00 17.90 426 GLU C C 1
ATOM 9701 O O . GLU C 1 426 ? 77.082 67.296 -0.291 1.00 17.93 426 GLU C O 1
ATOM 9707 N N . GLU C 1 427 ? 76.016 67.415 1.693 1.00 18.44 427 GLU C N 1
ATOM 9708 C CA . GLU C 1 427 ? 75.955 68.870 1.703 1.00 23.80 427 GLU C CA 1
ATOM 9709 C C . GLU C 1 427 ? 77.366 69.475 1.779 1.00 20.84 427 GLU C C 1
ATOM 9710 O O . GLU C 1 427 ? 77.678 70.438 1.072 1.00 19.65 427 GLU C O 1
ATOM 9716 N N . SER C 1 428 ? 78.222 68.887 2.610 1.00 18.55 428 SER C N 1
ATOM 9717 C CA . SER C 1 428 ? 79.631 69.304 2.680 1.00 23.32 428 SER C CA 1
ATOM 9718 C C . SER C 1 428 ? 80.336 69.070 1.358 1.00 24.97 428 SER C C 1
ATOM 9719 O O . SER C 1 428 ? 81.138 69.899 0.909 1.00 23.22 428 SER C O 1
ATOM 9722 N N . VAL C 1 429 ? 80.035 67.935 0.727 1.00 22.86 429 VAL C N 1
ATOM 9723 C CA . VAL C 1 429 ? 80.756 67.543 -0.476 1.00 20.06 429 VAL C CA 1
ATOM 9724 C C . VAL C 1 429 ? 80.393 68.473 -1.626 1.00 22.64 429 VAL C C 1
ATOM 9725 O O . VAL C 1 429 ? 81.222 68.736 -2.502 1.00 24.34 429 VAL C O 1
ATOM 9729 N N . SER C 1 430 ? 79.180 69.019 -1.606 1.00 23.17 430 SER C N 1
ATOM 9730 C CA . SER C 1 430 ? 78.761 69.908 -2.689 1.00 25.87 430 SER C CA 1
ATOM 9731 C C . SER C 1 430 ? 79.684 71.139 -2.875 1.00 28.66 430 SER C C 1
ATOM 9732 O O . SER C 1 430 ? 79.712 71.718 -3.961 1.00 32.45 430 SER 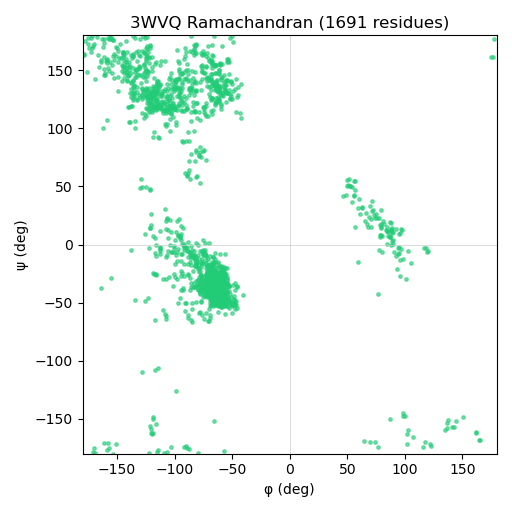C O 1
ATOM 9735 N N . ARG C 1 431 ? 80.442 71.529 -1.846 1.00 31.88 431 ARG C N 1
ATOM 9736 C CA . ARG C 1 431 ? 81.371 72.669 -1.981 1.00 26.41 431 ARG C CA 1
ATOM 9737 C C . ARG C 1 431 ? 82.556 72.344 -2.897 1.00 32.30 431 ARG C C 1
ATOM 9738 O O . ARG C 1 431 ? 83.128 73.234 -3.530 1.00 30.18 431 ARG C O 1
ATOM 9746 N N . LEU C 1 432 ? 82.924 71.069 -2.978 1.00 31.61 432 LEU C N 1
ATOM 9747 C CA . LEU C 1 432 ? 84.010 70.658 -3.863 1.00 31.15 432 LEU C CA 1
ATOM 9748 C C . LEU C 1 432 ? 83.596 70.677 -5.335 1.00 36.66 432 LEU C C 1
ATOM 9749 O O . LEU C 1 432 ? 84.435 70.845 -6.226 1.00 38.40 432 LEU C O 1
ATOM 9754 N N . PHE C 1 433 ? 82.302 70.495 -5.585 1.00 33.89 433 PHE C N 1
ATOM 9755 C CA . PHE C 1 433 ? 81.796 70.401 -6.947 1.00 33.36 433 PHE C CA 1
ATOM 9756 C C . PHE C 1 433 ? 80.694 71.427 -7.203 1.00 34.88 433 PHE C C 1
ATOM 9757 O O . PHE C 1 433 ? 80.470 71.823 -8.345 1.00 39.68 433 PHE C O 1
ATOM 9773 N N . ARG D 1 2 ? 28.749 20.781 -7.823 1.00 16.39 2 ARG D N 1
ATOM 9774 C CA . ARG D 1 2 ? 29.898 21.381 -8.465 1.00 20.42 2 ARG D CA 1
ATOM 9775 C C . ARG D 1 2 ? 29.416 22.159 -9.679 1.00 17.66 2 ARG D C 1
ATOM 9776 O O . ARG D 1 2 ? 28.442 21.775 -10.336 1.00 16.98 2 ARG D O 1
ATOM 9784 N N . LEU D 1 3 ? 30.101 23.256 -9.973 1.00 14.92 3 LEU D N 1
ATOM 9785 C CA . LEU D 1 3 ? 29.863 24.006 -11.196 1.00 13.64 3 LEU D CA 1
ATOM 9786 C C . LEU D 1 3 ? 30.858 23.534 -12.260 1.00 14.51 3 LEU D C 1
ATOM 9787 O O . LEU D 1 3 ? 32.073 23.690 -12.111 1.00 13.03 3 LEU D O 1
ATOM 9792 N N . LEU D 1 4 ? 30.327 22.945 -13.324 1.00 13.70 4 LEU D N 1
ATOM 9793 C CA . LEU D 1 4 ? 31.146 22.443 -14.424 1.00 15.01 4 LEU D CA 1
ATOM 9794 C C . LEU D 1 4 ? 30.971 23.365 -15.619 1.00 13.44 4 LEU D C 1
ATOM 9795 O O . LEU D 1 4 ? 29.845 23.634 -16.044 1.00 14.79 4 LEU D O 1
ATOM 9800 N N . VAL D 1 5 ? 32.075 23.870 -16.155 1.00 13.42 5 VAL D N 1
ATOM 9801 C CA . VAL D 1 5 ? 31.981 24.880 -17.200 1.00 14.34 5 VAL D CA 1
ATOM 9802 C C . VAL D 1 5 ? 32.563 24.376 -18.507 1.00 15.47 5 VAL D C 1
ATOM 9803 O O . VAL D 1 5 ? 33.770 24.122 -18.605 1.00 11.53 5 VAL D O 1
ATOM 9807 N N . GLY D 1 6 ? 31.704 24.248 -19.519 1.00 12.74 6 GLY D N 1
ATOM 9808 C CA . GLY D 1 6 ? 32.139 23.704 -20.794 1.00 13.04 6 GLY D CA 1
ATOM 9809 C C . GLY D 1 6 ? 32.666 24.783 -21.725 1.00 17.83 6 GLY D C 1
ATOM 9810 O O . GLY D 1 6 ? 32.099 24.998 -22.798 1.00 14.60 6 GLY D O 1
ATOM 9811 N N . ASN D 1 7 ? 33.741 25.470 -21.320 1.00 14.42 7 ASN D N 1
ATOM 9812 C CA . ASN D 1 7 ? 34.270 26.563 -22.134 1.00 14.77 7 ASN D CA 1
ATOM 9813 C C . ASN D 1 7 ? 35.332 26.100 -23.114 1.00 16.33 7 ASN D C 1
ATOM 9814 O O . ASN D 1 7 ? 35.835 24.979 -23.032 1.00 14.03 7 ASN D O 1
ATOM 9819 N N . ASP D 1 8 ? 35.672 27.001 -24.030 1.00 17.77 8 ASP D N 1
ATOM 9820 C CA . ASP D 1 8 ? 36.473 26.684 -25.209 1.00 23.78 8 ASP D CA 1
ATOM 9821 C C . ASP D 1 8 ? 37.825 27.392 -25.143 1.00 23.02 8 ASP D C 1
ATOM 9822 O O . ASP D 1 8 ? 38.131 28.068 -24.156 1.00 22.01 8 ASP D O 1
ATOM 9827 N N . TRP D 1 9 ? 38.624 27.241 -26.198 1.00 20.19 9 TRP D N 1
ATOM 9828 C CA . TRP D 1 9 ? 39.917 27.918 -26.309 1.00 26.71 9 TRP D CA 1
ATOM 9829 C C . TRP D 1 9 ? 39.788 29.399 -25.946 1.00 23.59 9 TRP D C 1
ATOM 9830 O O . TRP D 1 9 ? 38.770 30.027 -26.263 1.00 27.02 9 TRP D O 1
ATOM 9841 N N . SER D 1 10 ? 40.802 29.949 -25.275 1.00 22.57 10 SER D N 1
ATOM 9842 C CA . SER D 1 10 ? 40.686 31.288 -24.683 1.00 21.23 10 SER D CA 1
ATOM 9843 C C . SER D 1 10 ? 40.356 32.387 -25.675 1.00 19.83 10 SER D C 1
ATOM 9844 O O . SER D 1 10 ? 41.032 32.566 -26.697 1.00 19.41 10 SER D O 1
ATOM 9847 N N . GLU D 1 11 ? 39.313 33.134 -25.342 1.00 18.57 11 GLU D N 1
ATOM 9848 C CA . GLU D 1 11 ? 38.936 34.330 -26.069 1.00 22.46 11 GLU D CA 1
ATOM 9849 C C . GLU D 1 11 ? 40.074 35.354 -26.126 1.00 21.66 11 GLU D C 1
ATOM 9850 O O . GLU D 1 11 ? 40.112 36.195 -27.021 1.00 23.94 11 GLU D O 1
ATOM 9856 N N . GLU D 1 12 ? 40.994 35.286 -25.167 1.00 22.52 12 GLU D N 1
ATOM 9857 C CA . GLU D 1 12 ? 42.156 36.173 -25.169 1.00 22.13 12 GLU D CA 1
ATOM 9858 C C . GLU D 1 12 ? 43.083 35.880 -26.349 1.00 24.43 12 GLU D C 1
ATOM 9859 O O . GLU D 1 12 ? 43.797 36.768 -26.817 1.00 24.24 12 GLU D O 1
ATOM 9865 N N . LEU D 1 13 ? 43.059 34.639 -26.831 1.00 20.67 13 LEU D N 1
ATOM 9866 C CA . LEU D 1 13 ? 44.015 34.200 -27.846 1.00 23.07 13 LEU D CA 1
ATOM 9867 C C . LEU D 1 13 ? 43.404 34.175 -29.243 1.00 26.34 13 LEU D C 1
ATOM 9868 O O . LEU D 1 13 ? 44.068 34.505 -30.219 1.00 26.53 13 LEU D O 1
ATOM 9873 N N . ALA D 1 14 ? 42.130 33.816 -29.338 1.00 23.33 14 ALA D N 1
ATOM 9874 C CA . ALA D 1 14 ? 41.478 33.765 -30.634 1.00 27.35 14 ALA D CA 1
ATOM 9875 C C . ALA D 1 14 ? 39.964 33.866 -30.510 1.00 29.19 14 ALA D C 1
ATOM 9876 O O . ALA D 1 14 ? 39.373 33.481 -29.495 1.00 25.63 14 ALA D O 1
ATOM 9878 N N . GLU D 1 15 ? 39.350 34.392 -31.562 1.00 28.70 15 GLU D N 1
ATOM 9879 C CA . GLU D 1 15 ? 37.901 34.438 -31.678 1.00 30.49 15 GLU D CA 1
ATOM 9880 C C . GLU D 1 15 ? 37.376 33.046 -32.034 1.00 29.73 15 GLU D C 1
ATOM 9881 O O . GLU D 1 15 ? 37.716 32.503 -33.083 1.00 32.39 15 GLU D O 1
ATOM 9887 N N . PRO D 1 16 ? 36.549 32.457 -31.154 1.00 28.42 16 PRO D N 1
ATOM 9888 C CA . PRO D 1 16 ? 36.052 31.101 -31.406 1.00 30.58 16 PRO D CA 1
ATOM 9889 C C . PRO D 1 16 ? 34.865 31.121 -32.364 1.00 29.66 16 PRO D C 1
ATOM 9890 O O . PRO D 1 16 ? 33.778 30.655 -32.027 1.00 28.43 16 PRO D O 1
ATOM 9894 N N . THR D 1 17 ? 35.085 31.676 -33.550 1.00 27.63 17 THR D N 1
ATOM 9895 C CA . THR D 1 17 ? 34.015 31.892 -34.518 1.00 32.96 17 THR D CA 1
ATOM 9896 C C . THR D 1 17 ? 33.538 30.590 -35.173 1.00 33.64 17 THR D C 1
ATOM 9897 O O . THR D 1 17 ? 32.361 30.453 -35.506 1.00 39.94 17 THR D O 1
ATOM 9901 N N . GLY D 1 18 ? 34.448 29.633 -35.338 1.00 33.32 18 GLY D N 1
ATOM 9902 C CA . GLY D 1 18 ? 34.122 28.375 -35.990 1.00 32.40 18 GLY D CA 1
ATOM 9903 C C . GLY D 1 18 ? 33.530 27.319 -35.070 1.00 34.24 18 GLY D C 1
ATOM 9904 O O . GLY D 1 18 ? 33.181 26.224 -35.514 1.00 37.62 18 GLY D O 1
ATOM 9905 N N . SER D 1 19 ? 33.404 27.644 -33.788 1.00 32.35 19 SER D N 1
ATOM 9906 C CA . SER D 1 19 ? 32.881 26.691 -32.803 1.00 32.69 19 SER D CA 1
ATOM 9907 C C . SER D 1 19 ? 31.384 26.419 -32.983 1.00 29.39 19 SER D C 1
ATOM 9908 O O . SER D 1 19 ? 30.610 27.324 -33.307 1.00 31.49 19 SER D O 1
ATOM 9911 N N . THR D 1 20 ? 30.980 25.172 -32.756 1.00 31.59 20 THR D N 1
ATOM 9912 C CA . THR D 1 20 ? 29.592 24.760 -32.975 1.00 29.63 20 THR D CA 1
ATOM 9913 C C . THR D 1 20 ? 28.913 24.184 -31.730 1.00 29.91 20 THR D C 1
ATOM 9914 O O . THR D 1 20 ? 27.736 23.824 -31.773 1.00 27.15 20 THR D O 1
ATOM 9918 N N . GLY D 1 21 ? 29.657 24.067 -30.634 1.00 25.79 21 GLY D N 1
ATOM 9919 C CA . GLY D 1 21 ? 29.085 23.612 -29.378 1.00 23.58 21 GLY D CA 1
ATOM 9920 C C . GLY D 1 21 ? 29.019 22.105 -29.232 1.00 22.72 21 GLY D C 1
ATOM 9921 O O . GLY D 1 21 ? 28.380 21.587 -28.320 1.00 20.71 21 GLY D O 1
ATOM 9922 N N . TRP D 1 22 ? 29.690 21.393 -30.127 1.00 24.76 22 TRP D N 1
ATOM 9923 C CA . TRP D 1 22 ? 29.689 19.940 -30.090 1.00 23.09 22 TRP D CA 1
ATOM 9924 C C . TRP D 1 22 ? 30.750 19.350 -29.151 1.00 19.51 22 TRP D C 1
ATOM 9925 O O . TRP D 1 22 ? 30.433 18.572 -28.253 1.00 18.97 22 TRP D O 1
ATOM 9936 N N . ALA D 1 23 ? 32.008 19.722 -29.365 1.00 19.60 23 ALA D N 1
ATOM 9937 C CA . ALA D 1 23 ? 33.125 19.118 -28.640 1.00 24.09 23 ALA D CA 1
ATOM 9938 C C . ALA D 1 23 ? 33.033 19.250 -27.113 1.00 20.37 23 ALA D C 1
ATOM 9939 O O . ALA D 1 23 ? 33.415 18.333 -26.382 1.00 17.78 23 ALA D O 1
ATOM 9941 N N . VAL D 1 24 ? 32.525 20.373 -26.616 1.00 17.69 24 VAL D N 1
ATOM 9942 C CA . VAL D 1 24 ? 32.554 20.566 -25.168 1.00 16.12 24 VAL D CA 1
ATOM 9943 C C . VAL D 1 24 ? 31.484 19.748 -24.457 1.00 17.28 24 VAL D C 1
ATOM 9944 O O . VAL D 1 24 ? 31.465 19.702 -23.227 1.00 17.30 24 VAL D O 1
ATOM 9948 N N . GLN D 1 25 ? 30.606 19.076 -25.207 1.00 15.25 25 GLN D N 1
ATOM 9949 C CA . GLN D 1 25 ? 29.615 18.212 -24.564 1.00 16.70 25 GLN D CA 1
ATOM 9950 C C . GLN D 1 25 ? 30.269 17.003 -23.888 1.00 16.43 25 GLN D C 1
ATOM 9951 O O . GLN D 1 25 ? 29.625 16.307 -23.111 1.00 19.19 25 GLN D O 1
ATOM 9957 N N . ARG D 1 26 ? 31.554 16.773 -24.146 1.00 14.77 26 ARG D N 1
ATOM 9958 C CA . ARG D 1 26 ? 32.319 15.794 -23.370 1.00 17.37 26 ARG D CA 1
ATOM 9959 C C . ARG D 1 26 ? 32.283 16.124 -21.871 1.00 16.73 26 ARG D C 1
ATOM 9960 O O . ARG D 1 26 ? 32.550 15.262 -21.019 1.00 16.16 26 ARG D O 1
ATOM 9968 N N . LEU D 1 27 ? 31.957 17.375 -21.551 1.00 16.61 27 LEU D N 1
ATOM 9969 C CA . LEU D 1 27 ? 31.770 17.795 -20.161 1.00 16.78 27 LEU D CA 1
ATOM 9970 C C . LEU D 1 27 ? 30.915 16.814 -19.364 1.00 17.31 27 LEU D C 1
ATOM 9971 O O . LEU D 1 27 ? 31.153 16.595 -18.173 1.00 15.74 27 LEU D O 1
ATOM 9976 N N . VAL D 1 28 ? 29.918 16.216 -20.027 1.00 19.85 28 VAL D N 1
ATOM 9977 C CA . VAL D 1 28 ? 28.956 15.355 -19.338 1.00 16.64 28 VAL D CA 1
ATOM 9978 C C . VAL D 1 28 ? 29.601 14.116 -18.703 1.00 15.04 28 VAL D C 1
ATOM 9979 O O . VAL D 1 28 ? 29.127 13.621 -17.681 1.00 15.34 28 VAL D O 1
ATOM 9983 N N . TRP D 1 29 ? 30.692 13.624 -19.282 1.00 15.43 29 TRP D N 1
ATOM 9984 C CA . TRP D 1 29 ? 31.401 12.498 -18.671 1.00 16.85 29 TRP D CA 1
ATOM 9985 C C . TRP D 1 29 ? 31.876 12.788 -17.246 1.00 16.75 29 TRP D C 1
ATOM 9986 O O . TRP D 1 29 ? 31.946 11.878 -16.412 1.00 16.59 29 TRP D O 1
ATOM 9997 N N . PHE D 1 30 ? 32.205 14.049 -16.968 1.00 16.39 30 PHE D N 1
ATOM 9998 C CA . PHE D 1 30 ? 32.728 14.421 -15.652 1.00 15.95 30 PHE D CA 1
ATOM 9999 C C . PHE D 1 30 ? 31.631 14.635 -14.590 1.00 18.38 30 PHE D C 1
ATOM 10000 O O . PHE D 1 30 ? 31.935 14.751 -13.407 1.00 19.67 30 PHE D O 1
ATOM 10008 N N . ALA D 1 31 ? 30.371 14.705 -15.009 1.00 17.44 31 ALA D N 1
ATOM 10009 C CA . ALA D 1 31 ? 29.282 15.027 -14.085 1.00 20.22 31 ALA D CA 1
ATOM 10010 C C . ALA D 1 31 ? 29.097 13.974 -12.990 1.00 20.65 31 ALA D C 1
ATOM 10011 O O . ALA D 1 31 ? 29.185 12.767 -13.239 1.00 22.32 31 ALA D O 1
ATOM 10013 N N . ARG D 1 32 ? 28.866 14.453 -11.773 1.00 18.06 32 ARG D N 1
ATOM 10014 C CA . ARG D 1 32 ? 28.524 13.614 -10.629 1.00 21.62 32 ARG D CA 1
ATOM 10015 C C . ARG D 1 32 ? 27.209 14.121 -10.041 1.00 21.31 32 ARG D C 1
ATOM 10016 O O . ARG D 1 32 ? 26.812 15.246 -10.330 1.00 20.12 32 ARG D O 1
ATOM 10024 N N . ASP D 1 33 ? 26.560 13.314 -9.204 1.00 25.19 33 ASP D N 1
ATOM 10025 C CA . ASP D 1 33 ? 25.220 13.636 -8.698 1.00 20.80 33 ASP D CA 1
ATOM 10026 C C . ASP D 1 33 ? 25.139 15.052 -8.125 1.00 21.57 33 ASP D C 1
ATOM 10027 O O . ASP D 1 33 ? 25.918 15.425 -7.252 1.00 18.94 33 ASP D O 1
ATOM 10032 N N . GLY D 1 34 ? 24.189 15.828 -8.640 1.00 16.99 34 GLY D N 1
ATOM 10033 C CA . GLY D 1 34 ? 23.940 17.182 -8.192 1.00 17.05 34 GLY D CA 1
ATOM 10034 C C . GLY D 1 34 ? 24.626 18.288 -8.976 1.00 19.11 34 GLY D C 1
ATOM 10035 O O . GLY D 1 34 ? 24.356 19.463 -8.733 1.00 19.21 34 GLY D O 1
ATOM 10036 N N . ASP D 1 35 ? 25.514 17.943 -9.908 1.00 18.35 35 ASP D N 1
ATOM 10037 C CA . ASP D 1 35 ? 26.267 18.986 -10.602 1.00 17.48 35 ASP D CA 1
ATOM 10038 C C . ASP D 1 35 ? 25.384 19.853 -11.501 1.00 18.78 35 ASP D C 1
ATOM 10039 O O . ASP D 1 35 ? 24.302 19.450 -11.948 1.00 18.73 35 ASP D O 1
ATOM 10044 N N . VAL D 1 36 ? 25.873 21.060 -11.744 1.00 15.52 36 VAL D N 1
ATOM 10045 C CA . VAL D 1 36 ? 25.285 21.992 -12.679 1.00 16.82 36 VAL D CA 1
ATOM 10046 C C . VAL D 1 36 ? 26.305 22.216 -13.769 1.00 19.40 36 VAL D C 1
ATOM 10047 O O . VAL D 1 36 ? 27.449 22.581 -13.481 1.00 16.05 36 VAL D O 1
ATOM 10051 N N . LEU D 1 37 ? 25.897 21.983 -15.013 1.00 14.92 37 LEU D N 1
ATOM 10052 C CA . LEU D 1 37 ? 26.791 22.091 -16.152 1.00 17.03 37 LEU D CA 1
ATOM 10053 C C . LEU D 1 37 ? 26.443 23.313 -16.976 1.00 16.65 37 LEU D C 1
ATOM 10054 O O . LEU D 1 37 ? 25.285 23.551 -17.266 1.00 17.94 37 LEU D O 1
ATOM 10059 N N . VAL D 1 38 ? 27.454 24.080 -17.358 1.00 13.27 38 VAL D N 1
ATOM 10060 C CA . VAL D 1 38 ? 27.257 25.229 -18.225 1.00 12.93 38 VAL D CA 1
ATOM 10061 C C . VAL D 1 38 ? 27.785 24.895 -19.615 1.00 17.23 38 VAL D C 1
ATOM 10062 O O . VAL D 1 38 ? 28.977 24.619 -19.789 1.00 13.81 38 VAL D O 1
ATOM 10066 N N . LEU D 1 39 ? 26.886 24.876 -20.600 1.00 16.26 39 LEU D N 1
ATOM 10067 C CA . LEU D 1 39 ? 27.252 24.500 -21.963 1.00 16.80 39 LEU D CA 1
ATOM 10068 C C . LEU D 1 39 ? 26.733 25.528 -22.972 1.00 18.97 39 LEU D C 1
ATOM 10069 O O . LEU D 1 39 ? 25.729 26.188 -22.726 1.00 18.60 39 LEU D O 1
ATOM 10074 N N . PRO D 1 40 ? 27.423 25.679 -24.114 1.00 15.04 40 PRO D N 1
ATOM 10075 C CA . PRO D 1 40 ? 26.997 26.698 -25.079 1.00 15.62 40 PRO D CA 1
ATOM 10076 C C . PRO D 1 40 ? 25.780 26.240 -25.881 1.00 16.41 40 PRO D C 1
ATOM 10077 O O . PRO D 1 40 ? 25.026 27.069 -26.365 1.00 16.12 40 PRO D O 1
ATOM 10081 N N . VAL D 1 41 ? 25.610 24.932 -26.021 1.00 17.09 41 VAL D N 1
ATOM 10082 C CA . VAL D 1 41 ? 24.459 24.363 -26.729 1.00 19.18 41 VAL D CA 1
ATOM 10083 C C . VAL D 1 41 ? 23.867 23.239 -25.892 1.00 19.11 41 VAL D C 1
ATOM 10084 O O . VAL D 1 41 ? 24.603 22.417 -25.351 1.00 20.12 41 VAL D O 1
ATOM 10088 N N . ALA D 1 42 ? 22.540 23.211 -25.778 1.00 23.32 42 ALA D N 1
ATOM 10089 C CA . ALA D 1 42 ? 21.848 22.173 -25.012 1.00 19.62 42 ALA D CA 1
ATOM 10090 C C . ALA D 1 42 ? 22.086 20.805 -25.613 1.00 26.90 42 ALA D C 1
ATOM 10091 O O . ALA D 1 42 ? 21.868 20.606 -26.803 1.00 26.41 42 ALA D O 1
ATOM 10093 N N . PRO D 1 43 ? 22.544 19.850 -24.793 1.00 26.92 43 PRO D N 1
ATOM 10094 C CA . PRO D 1 43 ? 22.738 18.500 -25.318 1.00 25.60 43 PRO D CA 1
ATOM 10095 C C . PRO D 1 43 ? 21.410 17.756 -25.488 1.00 26.55 43 PRO D C 1
ATOM 10096 O O . PRO D 1 43 ? 20.440 18.066 -24.807 1.00 24.46 43 PRO D O 1
ATOM 10100 N N . GLN D 1 44 ? 21.379 16.794 -26.401 1.00 29.54 44 GLN D N 1
ATOM 10101 C CA . GLN D 1 44 ? 20.190 15.979 -26.605 1.00 32.41 44 GLN D CA 1
ATOM 10102 C C . GLN D 1 44 ? 20.047 15.047 -25.410 1.00 32.73 44 GLN D C 1
ATOM 10103 O O . GLN D 1 44 ? 21.041 14.527 -24.905 1.00 31.18 44 GLN D O 1
ATOM 10109 N N . GLU D 1 45 ? 18.811 14.852 -24.959 1.00 32.96 45 GLU D N 1
ATOM 10110 C CA . GLU D 1 45 ? 18.532 14.077 -23.753 1.00 27.13 45 GLU D CA 1
ATOM 10111 C C . GLU D 1 45 ? 19.074 12.652 -23.877 1.00 27.05 45 GLU D C 1
ATOM 10112 O O . GLU D 1 45 ? 19.531 12.054 -22.898 1.00 28.66 45 GLU D O 1
ATOM 10118 N N . GLU D 1 46 ? 19.042 12.127 -25.099 1.00 24.15 46 GLU D N 1
ATOM 10119 C CA . GLU D 1 46 ? 19.505 10.776 -25.389 1.00 27.62 46 GLU D CA 1
ATOM 10120 C C . GLU D 1 46 ? 20.974 10.587 -25.009 1.00 24.13 46 GLU D C 1
ATOM 10121 O O . GLU D 1 46 ? 21.360 9.545 -24.472 1.00 21.34 46 GLU D O 1
ATOM 10127 N N . PHE D 1 47 ? 21.779 11.611 -25.272 1.00 28.04 47 PHE D N 1
ATOM 10128 C CA . PHE D 1 47 ? 23.209 11.589 -24.949 1.00 26.34 47 PHE D CA 1
ATOM 10129 C C . PHE D 1 47 ? 23.454 11.618 -23.438 1.00 24.24 47 PHE D C 1
ATOM 10130 O O . PHE D 1 47 ? 24.276 10.847 -22.922 1.00 23.35 47 PHE D O 1
ATOM 10138 N N . LEU D 1 48 ? 22.752 12.503 -22.735 1.00 20.32 48 LEU D N 1
ATOM 10139 C CA . LEU D 1 48 ? 22.827 12.568 -21.275 1.00 23.27 48 LEU D CA 1
ATOM 10140 C C . LEU D 1 48 ? 22.410 11.247 -20.655 1.00 26.37 48 LEU D C 1
ATOM 10141 O O . LEU D 1 48 ? 23.050 10.756 -19.721 1.00 25.22 48 LEU D O 1
ATOM 10146 N N . ALA D 1 49 ? 21.319 10.680 -21.175 1.00 24.52 49 ALA D N 1
ATOM 10147 C CA . ALA D 1 49 ? 20.802 9.420 -20.661 1.00 25.63 49 ALA D CA 1
ATOM 10148 C C . ALA D 1 49 ? 21.841 8.313 -20.810 1.00 21.17 49 ALA D C 1
ATOM 10149 O O . ALA D 1 49 ? 22.104 7.571 -19.862 1.00 22.54 49 ALA D O 1
ATOM 10151 N N . TYR D 1 50 ? 22.451 8.223 -21.988 1.00 22.92 50 TYR D N 1
ATOM 10152 C CA . TYR D 1 50 ? 23.469 7.203 -22.238 1.00 22.01 50 TYR D CA 1
ATOM 10153 C C . TYR D 1 50 ? 24.720 7.393 -21.368 1.00 24.61 50 TYR D C 1
ATOM 10154 O O . TYR D 1 50 ? 25.175 6.460 -20.699 1.00 22.95 50 TYR D O 1
ATOM 10163 N N . VAL D 1 51 ? 25.282 8.597 -21.377 1.00 26.59 51 VAL D N 1
ATOM 10164 C CA . VAL D 1 51 ? 26.505 8.841 -20.615 1.00 19.50 51 VAL D CA 1
ATOM 10165 C C . VAL D 1 51 ? 26.275 8.573 -19.132 1.00 23.48 51 VAL D C 1
ATOM 10166 O O . VAL D 1 51 ? 27.012 7.808 -18.516 1.00 25.68 51 VAL D O 1
ATOM 10170 N N . THR D 1 52 ? 25.223 9.152 -18.561 1.00 22.72 52 THR D N 1
ATOM 10171 C CA . THR D 1 52 ? 25.025 9.030 -17.121 1.00 24.74 52 THR D CA 1
ATOM 10172 C C . THR D 1 52 ? 24.688 7.612 -16.710 1.00 24.04 52 THR D C 1
ATOM 10173 O O . THR D 1 52 ? 24.921 7.226 -15.568 1.00 25.23 52 THR D O 1
ATOM 10177 N N . SER D 1 53 ? 24.160 6.830 -17.649 1.00 28.75 53 SER D N 1
ATOM 10178 C CA . SER D 1 53 ? 23.823 5.444 -17.369 1.00 30.21 53 SER D CA 1
ATOM 10179 C C . SER D 1 53 ? 25.100 4.631 -17.184 1.00 29.27 53 SER D C 1
ATOM 10180 O O . SER D 1 53 ? 25.145 3.718 -16.365 1.00 31.15 53 SER D O 1
ATOM 10183 N N . LEU D 1 54 ? 26.143 4.986 -17.930 1.00 27.88 54 LEU D N 1
ATOM 10184 C CA . LEU D 1 54 ? 27.444 4.343 -17.777 1.00 27.41 54 LEU D CA 1
ATOM 10185 C C . LEU D 1 54 ? 28.208 4.849 -16.551 1.00 28.89 54 LEU D C 1
ATOM 10186 O O . LEU D 1 54 ? 28.805 4.061 -15.816 1.00 24.99 54 LEU D O 1
ATOM 10191 N N . THR D 1 55 ? 28.192 6.159 -16.325 1.00 25.78 55 THR D N 1
ATOM 10192 C CA . THR D 1 55 ? 28.972 6.727 -15.223 1.00 23.29 55 THR D CA 1
ATOM 10193 C C . THR D 1 55 ? 28.289 6.480 -13.892 1.00 24.70 55 THR D C 1
ATOM 10194 O O . THR D 1 55 ? 28.923 6.553 -12.846 1.00 26.48 55 THR D O 1
ATOM 10198 N N . GLY D 1 56 ? 26.992 6.179 -13.938 1.00 27.36 56 GLY D N 1
ATOM 10199 C CA . GLY D 1 56 ? 26.239 5.889 -12.731 1.00 27.15 56 GLY D CA 1
ATOM 10200 C C . GLY D 1 56 ? 25.788 7.154 -12.031 1.00 27.44 56 GLY D C 1
ATOM 10201 O O . GLY D 1 56 ? 25.443 7.142 -10.850 1.00 33.98 56 GLY D O 1
ATOM 10202 N N . THR D 1 57 ? 25.814 8.262 -12.765 1.00 27.50 57 THR D N 1
ATOM 10203 C CA . THR D 1 57 ? 25.343 9.535 -12.241 1.00 26.32 57 THR D CA 1
ATOM 10204 C C . THR D 1 57 ? 23.838 9.627 -12.500 1.00 25.67 57 THR D C 1
ATOM 10205 O O . THR D 1 57 ? 23.381 9.306 -13.598 1.00 24.00 57 THR D O 1
ATOM 10209 N N . ARG D 1 58 ? 23.068 10.022 -11.490 1.00 24.67 58 ARG D N 1
ATOM 10210 C CA . ARG D 1 58 ? 21.623 10.149 -11.660 1.00 23.27 58 ARG D CA 1
ATOM 10211 C C . ARG D 1 58 ? 21.317 11.379 -12.505 1.00 25.32 58 ARG D C 1
ATOM 10212 O O . ARG D 1 58 ? 21.518 12.504 -12.056 1.00 21.12 58 ARG D O 1
ATOM 10220 N N . ARG D 1 59 ? 20.847 11.160 -13.731 1.00 20.16 59 ARG D N 1
ATOM 10221 C CA . ARG D 1 59 ? 20.590 12.251 -14.674 1.00 20.20 59 ARG D CA 1
ATOM 10222 C C . ARG D 1 59 ? 19.655 13.310 -14.093 1.00 24.38 59 ARG D C 1
ATOM 10223 O O . ARG D 1 59 ? 19.812 14.506 -14.358 1.00 22.53 59 ARG D O 1
ATOM 10231 N N . SER D 1 60 ? 18.676 12.880 -13.305 1.00 24.84 60 SER D N 1
ATOM 10232 C CA . SER D 1 60 ? 17.680 13.824 -12.795 1.00 23.45 60 SER D CA 1
ATOM 10233 C C . SER D 1 60 ? 18.250 14.739 -11.701 1.00 23.49 60 SER D C 1
ATOM 10234 O O . SER D 1 60 ? 17.626 15.736 -11.336 1.00 23.01 60 SER D O 1
ATOM 10237 N N . SER D 1 61 ? 19.427 14.410 -11.176 1.00 23.72 61 SER D N 1
ATOM 10238 C CA . SER D 1 61 ? 20.081 15.291 -10.202 1.00 25.52 61 SER D CA 1
ATOM 10239 C C . SER D 1 61 ? 20.924 16.365 -10.888 1.00 24.29 61 SER D C 1
ATOM 10240 O O . SER D 1 61 ? 21.440 17.277 -10.228 1.00 22.83 61 SER D O 1
ATOM 10243 N N . LEU D 1 62 ? 21.062 16.256 -12.209 1.00 20.17 62 LEU D N 1
ATOM 10244 C CA . LEU D 1 62 ? 21.833 17.224 -12.986 1.00 17.27 62 LEU D CA 1
ATOM 10245 C C . LEU D 1 62 ? 20.974 18.353 -13.512 1.00 20.98 62 LEU D C 1
ATOM 10246 O O . LEU D 1 62 ? 19.798 18.157 -13.809 1.00 21.44 62 LEU D O 1
ATOM 10251 N N . THR D 1 63 ? 21.568 19.533 -13.640 1.00 15.69 63 THR D N 1
ATOM 10252 C CA . THR D 1 63 ? 20.940 20.619 -14.377 1.00 19.95 63 THR D CA 1
ATOM 10253 C C . THR D 1 63 ? 21.906 21.165 -15.413 1.00 23.14 63 THR D C 1
ATOM 10254 O O . THR D 1 63 ? 23.088 21.396 -15.119 1.00 19.40 63 THR D O 1
ATOM 10258 N N . VAL D 1 64 ? 21.407 21.367 -16.624 1.00 14.78 64 VAL D N 1
ATOM 10259 C CA . VAL D 1 64 ? 22.204 21.970 -17.682 1.00 20.64 64 VAL D CA 1
ATOM 10260 C C . VAL D 1 64 ? 21.724 23.395 -17.928 1.00 18.86 64 VAL D C 1
ATOM 10261 O O . VAL D 1 64 ? 20.536 23.631 -18.131 1.00 21.31 64 VAL D O 1
ATOM 10265 N N . VAL D 1 65 ? 22.649 24.349 -17.906 1.00 16.15 65 VAL D N 1
ATOM 10266 C CA . VAL D 1 65 ? 22.302 25.750 -18.126 1.00 14.70 65 VAL D CA 1
ATOM 10267 C C . VAL D 1 65 ? 23.017 26.270 -19.366 1.00 16.96 65 VAL D C 1
ATOM 10268 O O . VAL D 1 65 ? 24.238 26.159 -19.473 1.00 18.18 65 VAL D O 1
ATOM 10272 N N . VAL D 1 66 ? 22.254 26.835 -20.295 1.00 15.63 66 VAL D N 1
ATOM 10273 C CA . VAL D 1 66 ? 22.783 27.325 -21.560 1.00 16.75 66 VAL D CA 1
ATOM 10274 C C . VAL D 1 66 ? 22.492 28.814 -21.680 1.00 19.76 66 VAL D C 1
ATOM 10275 O O . VAL D 1 66 ? 21.337 29.208 -21.621 1.00 21.56 66 VAL D O 1
ATOM 10279 N N . PRO D 1 67 ? 23.537 29.651 -21.827 1.00 16.95 67 PRO D N 1
ATOM 10280 C CA . PRO D 1 67 ? 23.291 31.085 -21.979 1.00 18.66 67 PRO D CA 1
ATOM 10281 C C . PRO D 1 67 ? 22.615 31.398 -23.306 1.00 21.18 67 PRO D C 1
ATOM 10282 O O . PRO D 1 67 ? 22.746 30.619 -24.249 1.00 17.44 67 PRO D O 1
ATOM 10286 N N . PRO D 1 68 ? 21.917 32.538 -23.384 1.00 19.59 68 PRO D N 1
ATOM 10287 C CA . PRO D 1 68 ? 21.495 33.053 -24.692 1.00 22.55 68 PRO D CA 1
ATOM 10288 C C . PRO D 1 68 ? 22.699 33.194 -25.628 1.00 25.38 68 PRO D C 1
ATOM 10289 O O . PRO D 1 68 ? 23.832 33.319 -25.140 1.00 20.79 68 PRO D O 1
ATOM 10293 N N . PRO D 1 69 ? 22.461 33.182 -26.951 1.00 28.72 69 PRO D N 1
ATOM 10294 C CA . PRO D 1 69 ? 23.556 33.389 -27.906 1.00 21.93 69 PRO D CA 1
ATOM 10295 C C . PRO D 1 69 ? 24.187 34.753 -27.686 1.00 26.74 69 PRO D C 1
ATOM 10296 O O . PRO D 1 69 ? 23.523 35.638 -27.142 1.00 25.71 69 PRO D O 1
ATOM 10300 N N . GLY D 1 70 ? 25.446 34.923 -28.081 1.00 25.75 70 GLY D N 1
ATOM 10301 C CA . GLY D 1 70 ? 26.143 36.180 -27.855 1.00 21.53 70 GLY D CA 1
ATOM 10302 C C . GLY D 1 70 ? 26.621 36.825 -29.145 1.00 25.16 70 GLY D C 1
ATOM 10303 O O . GLY D 1 70 ? 26.102 36.525 -30.224 1.00 27.51 70 GLY D O 1
ATOM 10304 N N . ARG D 1 71 ? 27.617 37.702 -29.035 1.00 27.43 71 ARG D N 1
ATOM 10305 C CA . ARG D 1 71 ? 28.119 38.464 -30.183 1.00 30.96 71 ARG D CA 1
ATOM 10306 C C . ARG D 1 71 ? 28.669 37.587 -31.309 1.00 32.67 71 ARG D C 1
ATOM 10307 O O . ARG D 1 71 ? 28.809 38.045 -32.446 1.00 34.44 71 ARG D O 1
ATOM 10315 N N . LEU D 1 72 ? 28.978 36.330 -31.000 1.00 32.71 72 LEU D N 1
ATOM 10316 C CA . LEU D 1 72 ? 29.457 35.398 -32.013 1.00 24.85 72 LEU D CA 1
ATOM 10317 C C . LEU D 1 72 ? 28.540 34.190 -32.141 1.00 29.25 72 LEU D C 1
ATOM 10318 O O . LEU D 1 72 ? 28.983 33.107 -32.525 1.00 27.67 72 LEU D O 1
ATOM 10323 N N . GLY D 1 73 ? 27.268 34.356 -31.798 1.00 25.65 73 GLY D N 1
ATOM 10324 C CA . GLY D 1 73 ? 26.345 33.240 -31.865 1.00 21.21 73 GLY D CA 1
ATOM 10325 C C . GLY D 1 73 ? 26.342 32.405 -30.593 1.00 25.59 73 GLY D C 1
ATOM 10326 O O . GLY D 1 73 ? 26.589 32.919 -29.498 1.00 21.93 73 GLY D O 1
ATOM 10327 N N . ALA D 1 74 ? 26.053 31.115 -30.738 1.00 21.72 74 ALA D N 1
ATOM 10328 C CA . ALA D 1 74 ? 25.893 30.229 -29.584 1.00 23.68 74 ALA D CA 1
ATOM 10329 C C . ALA D 1 74 ? 26.893 29.055 -29.540 1.00 23.60 74 ALA D C 1
ATOM 10330 O O . ALA D 1 74 ? 26.768 28.155 -28.696 1.00 21.20 74 ALA D O 1
ATOM 10332 N N . GLY D 1 75 ? 27.871 29.054 -30.440 1.00 21.20 75 GLY D N 1
ATOM 10333 C CA . GLY D 1 75 ? 28.794 27.931 -30.540 1.00 22.81 75 GLY D CA 1
ATOM 10334 C C . GLY D 1 75 ? 29.806 27.818 -29.407 1.00 19.06 75 GLY D C 1
ATOM 10335 O O . GLY D 1 75 ? 30.321 26.730 -29.128 1.00 25.48 75 GLY D O 1
ATOM 10336 N N . ALA D 1 76 ? 30.109 28.938 -28.762 1.00 23.52 76 ALA D N 1
ATOM 10337 C CA . ALA D 1 76 ? 31.109 28.953 -27.705 1.00 22.13 76 ALA D CA 1
ATOM 10338 C C . ALA D 1 76 ? 30.660 29.828 -26.562 1.00 23.25 76 ALA D C 1
ATOM 10339 O O . ALA D 1 76 ? 29.975 30.824 -26.783 1.00 19.08 76 ALA D O 1
ATOM 10341 N N . LEU D 1 77 ? 31.094 29.487 -25.351 1.00 21.62 77 LEU D N 1
ATOM 10342 C CA . LEU D 1 77 ? 30.842 30.324 -24.186 1.00 19.55 77 LEU D CA 1
ATOM 10343 C C . LEU D 1 77 ? 31.710 31.573 -24.153 1.00 22.91 77 LEU D C 1
ATOM 10344 O O . LEU D 1 77 ? 32.721 31.618 -23.445 1.00 26.38 77 LEU D O 1
ATOM 10349 N N . THR D 1 78 ? 31.320 32.602 -24.893 1.00 20.42 78 THR D N 1
ATOM 10350 C CA . THR D 1 78 ? 32.083 33.847 -24.880 1.00 20.11 78 THR D CA 1
ATOM 10351 C C . THR D 1 78 ? 31.834 34.651 -23.616 1.00 22.54 78 THR D C 1
ATOM 10352 O O . THR D 1 78 ? 30.870 34.400 -22.884 1.00 20.12 78 THR D O 1
ATOM 10356 N N . ALA D 1 79 ? 32.723 35.605 -23.357 1.00 22.30 79 ALA D N 1
ATOM 10357 C CA . ALA D 1 79 ? 32.670 36.415 -22.149 1.00 20.90 79 ALA D CA 1
ATOM 10358 C C . ALA D 1 79 ? 31.315 37.094 -21.996 1.00 25.23 79 ALA D C 1
ATOM 10359 O O . ALA D 1 79 ? 30.788 37.184 -20.889 1.00 17.61 79 ALA D O 1
ATOM 10361 N N . ASP D 1 80 ? 30.746 37.553 -23.106 1.00 22.72 80 ASP D N 1
ATOM 10362 C CA . ASP D 1 80 ? 29.504 38.303 -23.019 1.00 25.53 80 ASP D CA 1
ATOM 10363 C C . ASP D 1 80 ? 28.336 37.381 -22.662 1.00 22.84 80 ASP D C 1
ATOM 10364 O O . ASP D 1 80 ? 27.378 37.815 -22.024 1.00 23.88 80 ASP D O 1
ATOM 10369 N N . ARG D 1 81 ? 28.431 36.109 -23.036 1.00 18.17 81 ARG D N 1
ATOM 10370 C CA . ARG D 1 81 ? 27.401 35.137 -22.684 1.00 20.35 81 ARG D CA 1
ATOM 10371 C C . ARG D 1 81 ? 27.461 34.756 -21.199 1.00 20.32 81 ARG D C 1
ATOM 10372 O O . ARG D 1 81 ? 26.436 34.518 -20.563 1.00 16.75 81 ARG D O 1
ATOM 10380 N N . LEU D 1 82 ? 28.658 34.716 -20.630 1.00 20.09 82 LEU D N 1
ATOM 10381 C CA . LEU D 1 82 ? 28.775 34.304 -19.239 1.00 15.53 82 LEU D CA 1
ATOM 10382 C C . LEU D 1 82 ? 28.484 35.467 -18.299 1.00 15.74 82 LEU D C 1
ATOM 10383 O O . LEU D 1 82 ? 28.295 35.261 -17.096 1.00 15.88 82 LEU D O 1
ATOM 10388 N N . ALA D 1 83 ? 28.439 36.682 -18.846 1.00 16.62 83 ALA D N 1
ATOM 10389 C CA . ALA D 1 83 ? 28.098 37.872 -18.044 1.00 19.49 83 ALA D CA 1
ATOM 10390 C C . ALA D 1 83 ? 26.625 38.269 -18.197 1.00 17.74 83 ALA D C 1
ATOM 10391 O O . ALA D 1 83 ? 26.140 39.169 -17.515 1.00 18.87 83 ALA D O 1
ATOM 10393 N N . ASP D 1 84 ? 25.922 37.593 -19.099 1.00 17.24 84 ASP D N 1
ATOM 10394 C CA . ASP D 1 84 ? 24.525 37.923 -19.408 1.00 15.80 84 ASP D CA 1
ATOM 10395 C C . ASP D 1 84 ? 23.641 37.729 -18.175 1.00 15.75 84 ASP D C 1
ATOM 10396 O O . ASP D 1 84 ? 23.613 36.643 -17.596 1.00 15.86 84 ASP D O 1
ATOM 10401 N N . PRO D 1 85 ? 22.921 38.786 -17.760 1.00 14.31 85 PRO D N 1
ATOM 10402 C CA . PRO D 1 85 ? 22.031 38.652 -16.602 1.00 15.74 85 PRO D CA 1
ATOM 10403 C C . PRO D 1 85 ? 20.961 37.576 -16.784 1.00 15.52 85 PRO D C 1
ATOM 10404 O O . PRO D 1 85 ? 20.543 36.966 -15.801 1.00 16.41 85 PRO D O 1
ATOM 10408 N N . ARG D 1 86 ? 20.510 37.337 -18.008 1.00 14.02 86 ARG D N 1
ATOM 10409 C CA . ARG D 1 86 ? 19.535 36.271 -18.217 1.00 14.00 86 ARG D CA 1
ATOM 10410 C C . ARG D 1 86 ? 20.171 34.921 -17.871 1.00 19.21 86 ARG D C 1
ATOM 10411 O O . ARG D 1 86 ? 19.595 34.119 -17.125 1.00 13.90 86 ARG D O 1
ATOM 10419 N N . PHE D 1 87 ? 21.378 34.691 -18.391 1.00 16.58 87 PHE D N 1
ATOM 10420 C CA . PHE D 1 87 ? 22.135 33.504 -18.039 1.00 15.20 87 PHE D CA 1
ATOM 10421 C C . PHE D 1 87 ? 22.400 33.397 -16.536 1.00 14.27 87 PHE D C 1
ATOM 10422 O O . PHE D 1 87 ? 22.234 32.329 -15.960 1.00 13.55 87 PHE D O 1
ATOM 10430 N N . LEU D 1 88 ? 22.814 34.491 -15.901 1.00 15.21 88 LEU D N 1
ATOM 10431 C CA . LEU D 1 88 ? 23.162 34.425 -14.481 1.00 17.36 88 LEU D CA 1
ATOM 10432 C C . LEU D 1 88 ? 21.928 34.117 -13.628 1.00 16.97 88 LEU D C 1
ATOM 10433 O O . LEU D 1 88 ? 22.012 33.393 -12.629 1.00 13.77 88 LEU D O 1
ATOM 10438 N N . ALA D 1 89 ? 20.779 34.635 -14.044 1.00 15.02 89 ALA D N 1
ATOM 10439 C CA . ALA D 1 89 ? 19.524 34.313 -13.364 1.00 17.81 89 ALA D CA 1
ATOM 10440 C C . ALA D 1 89 ? 19.210 32.815 -13.456 1.00 16.47 89 ALA D C 1
ATOM 10441 O O . ALA D 1 89 ? 18.839 32.186 -12.451 1.00 15.98 89 ALA D O 1
ATOM 10443 N N . ALA D 1 90 ? 19.356 32.251 -14.657 1.00 14.13 90 ALA D N 1
ATOM 10444 C CA . ALA D 1 90 ? 19.123 30.819 -14.872 1.00 14.35 90 ALA D CA 1
ATOM 10445 C C . ALA D 1 90 ? 20.114 29.969 -14.075 1.00 19.80 90 ALA D C 1
ATOM 10446 O O . ALA D 1 90 ? 19.756 28.915 -13.534 1.00 16.27 90 ALA D O 1
ATOM 10448 N N . LEU D 1 91 ? 21.355 30.439 -14.002 1.00 15.97 91 LEU D N 1
ATOM 10449 C CA . LEU D 1 91 ? 22.387 29.710 -13.282 1.00 18.18 91 LEU D CA 1
ATOM 10450 C C . LEU D 1 91 ? 22.068 29.667 -11.791 1.00 15.32 91 LEU D C 1
ATOM 10451 O O . LEU D 1 91 ? 22.184 28.618 -11.159 1.00 15.56 91 LEU D O 1
ATOM 10456 N N . ARG D 1 92 ? 21.638 30.791 -11.231 1.00 16.63 92 ARG D N 1
ATOM 10457 C CA . ARG D 1 92 ? 21.267 30.818 -9.816 1.00 16.87 92 ARG D CA 1
ATOM 10458 C C . ARG D 1 92 ? 20.001 30.001 -9.496 1.00 17.29 92 ARG D C 1
ATOM 10459 O O . ARG D 1 92 ? 19.892 29.427 -8.405 1.00 14.84 92 ARG D O 1
ATOM 10467 N N . GLU D 1 93 ? 19.044 29.939 -10.422 1.00 16.47 93 GLU D N 1
ATOM 10468 C CA . GLU D 1 93 ? 17.894 29.068 -10.201 1.00 15.25 93 GLU D CA 1
ATOM 10469 C C . GLU D 1 93 ? 18.335 27.601 -10.223 1.00 18.28 93 GLU D C 1
ATOM 10470 O O . GLU D 1 93 ? 17.845 26.779 -9.435 1.00 14.54 93 GLU D O 1
ATOM 10476 N N . ALA D 1 94 ? 19.264 27.270 -11.115 1.00 14.87 94 ALA D N 1
ATOM 10477 C CA . ALA D 1 94 ? 19.821 25.924 -11.146 1.00 15.45 94 ALA D CA 1
ATOM 10478 C C . ALA D 1 94 ? 20.470 25.550 -9.809 1.00 16.47 94 ALA D C 1
ATOM 10479 O O . ALA D 1 94 ? 20.338 24.416 -9.342 1.00 15.80 94 ALA D O 1
ATOM 10481 N N . PHE D 1 95 ? 21.156 26.502 -9.189 1.00 14.18 95 PHE D N 1
ATOM 10482 C CA . PHE D 1 95 ? 21.813 26.231 -7.920 1.00 14.43 95 PHE D CA 1
ATOM 10483 C C . PHE D 1 95 ? 20.774 25.908 -6.854 1.00 16.28 95 PHE D C 1
ATOM 10484 O O . PHE D 1 95 ? 20.999 25.042 -6.010 1.00 15.35 95 PHE D O 1
ATOM 10492 N N . ALA D 1 96 ? 19.645 26.617 -6.899 1.00 17.40 96 ALA D N 1
ATOM 10493 C CA . ALA D 1 96 ? 18.524 26.365 -5.989 1.00 16.76 96 ALA D CA 1
ATOM 10494 C C . ALA D 1 96 ? 18.929 26.469 -4.522 1.00 19.10 96 ALA D C 1
ATOM 10495 O O . ALA D 1 96 ? 18.585 25.605 -3.711 1.00 19.64 96 ALA D O 1
ATOM 10497 N N . GLY D 1 97 ? 19.655 27.530 -4.185 1.00 18.94 97 GLY D N 1
ATOM 10498 C CA . GLY D 1 97 ? 20.112 27.721 -2.822 1.00 17.80 97 GLY D CA 1
ATOM 10499 C C . GLY D 1 97 ? 21.338 26.920 -2.425 1.00 22.20 97 GLY D C 1
ATOM 10500 O O . GLY D 1 97 ? 21.847 27.106 -1.323 1.00 17.38 97 GLY D O 1
ATOM 10501 N N . ARG D 1 98 ? 21.815 26.028 -3.294 1.00 16.22 98 ARG D N 1
ATOM 10502 C CA . ARG D 1 98 ? 23.004 25.231 -2.984 1.00 17.86 98 ARG D CA 1
ATOM 10503 C C . ARG D 1 98 ? 24.288 26.016 -3.242 1.00 18.32 98 ARG D C 1
ATOM 10504 O O . ARG D 1 98 ? 24.387 26.744 -4.227 1.00 16.32 98 ARG D O 1
ATOM 10512 N N . PRO D 1 99 ? 25.275 25.883 -2.344 1.00 17.66 99 PRO D N 1
ATOM 10513 C CA . PRO D 1 99 ? 26.574 26.527 -2.573 1.00 16.91 99 PRO D CA 1
ATOM 10514 C C . PRO D 1 99 ? 27.415 25.754 -3.584 1.00 14.60 99 PRO D C 1
ATOM 10515 O O . PRO D 1 99 ? 27.237 24.549 -3.733 1.00 13.73 99 PRO D O 1
ATOM 10519 N N . VAL D 1 100 ? 28.318 26.443 -4.270 1.00 17.09 100 VAL D N 1
ATOM 10520 C CA . VAL D 1 100 ? 29.243 25.779 -5.183 1.00 12.87 100 VAL D CA 1
ATOM 10521 C C . VAL D 1 100 ? 30.400 25.127 -4.413 1.00 18.30 100 VAL D C 1
ATOM 10522 O O . VAL D 1 100 ? 31.220 25.813 -3.803 1.00 16.35 100 VAL D O 1
ATOM 10526 N N . HIS D 1 101 ? 30.473 23.803 -4.432 1.00 16.16 101 HIS D N 1
ATOM 10527 C CA . HIS D 1 101 ? 31.522 23.108 -3.687 1.00 15.84 101 HIS D CA 1
ATOM 10528 C C . HIS D 1 101 ? 32.858 23.114 -4.440 1.00 19.01 101 HIS D C 1
ATOM 10529 O O . HIS D 1 101 ? 33.921 23.117 -3.817 1.00 23.02 101 HIS D O 1
ATOM 10536 N N . GLU D 1 102 ? 32.811 23.120 -5.771 1.00 14.87 102 GLU D N 1
ATOM 10537 C CA . GLU D 1 102 ? 34.023 23.326 -6.568 1.00 16.06 102 GLU D CA 1
ATOM 10538 C C . GLU D 1 102 ? 33.680 23.788 -7.979 1.00 17.43 102 GLU D C 1
ATOM 10539 O O . GLU D 1 102 ? 32.572 23.575 -8.469 1.00 16.65 102 GLU D O 1
ATOM 10545 N N . VAL D 1 103 ? 34.627 24.430 -8.646 1.00 17.13 103 VAL D N 1
ATOM 10546 C CA . VAL D 1 103 ? 34.392 24.806 -10.031 1.00 15.41 103 VAL D CA 1
ATOM 10547 C C . VAL D 1 103 ? 35.371 24.049 -10.910 1.00 17.94 103 VAL D C 1
ATOM 10548 O O . VAL D 1 103 ? 36.575 24.081 -10.683 1.00 15.10 103 VAL D O 1
ATOM 10552 N N . PHE D 1 104 ? 34.836 23.339 -11.892 1.00 14.99 104 PHE D N 1
ATOM 10553 C CA . PHE D 1 104 ? 35.649 22.611 -12.860 1.00 15.11 104 PHE D CA 1
ATOM 10554 C C . PHE D 1 104 ? 35.404 23.198 -14.236 1.00 15.24 104 PHE D C 1
ATOM 10555 O O . PHE D 1 104 ? 34.257 23.361 -14.649 1.00 16.21 104 PHE D O 1
ATOM 10563 N N . ALA D 1 105 ? 36.472 23.535 -14.944 1.00 13.61 105 ALA D N 1
ATOM 10564 C CA . ALA D 1 105 ? 36.341 24.095 -16.278 1.00 13.35 105 ALA D CA 1
ATOM 10565 C C . ALA D 1 105 ? 37.258 23.388 -17.265 1.00 17.36 105 ALA D C 1
ATOM 10566 O O . ALA D 1 105 ? 38.368 22.964 -16.913 1.00 13.16 105 ALA D O 1
ATOM 10568 N N . LEU D 1 106 ? 36.776 23.265 -18.500 1.00 15.37 106 LEU D N 1
ATOM 10569 C CA . LEU D 1 106 ? 37.530 22.611 -19.551 1.00 15.18 106 LEU D CA 1
ATOM 10570 C C . LEU D 1 106 ? 38.779 23.399 -19.932 1.00 16.53 106 LEU D C 1
ATOM 10571 O O . LEU D 1 106 ? 39.797 22.808 -20.291 1.00 16.47 106 LEU D O 1
ATOM 10576 N N . TRP D 1 107 ? 38.703 24.730 -19.880 1.00 16.62 107 TRP D N 1
ATOM 10577 C CA . TRP D 1 107 ? 39.862 25.565 -20.226 1.00 16.70 107 TRP D CA 1
ATOM 10578 C C . TRP D 1 107 ? 40.142 26.558 -19.080 1.00 16.59 107 TRP D C 1
ATOM 10579 O O . TRP D 1 107 ? 39.240 27.254 -18.619 1.00 15.22 107 TRP D O 1
ATOM 10590 N N . PRO D 1 108 ? 41.402 26.640 -18.629 1.00 16.81 108 PRO D N 1
ATOM 10591 C CA . PRO D 1 108 ? 41.751 27.471 -17.464 1.00 19.25 108 PRO D CA 1
ATOM 10592 C C . PRO D 1 108 ? 41.836 28.952 -17.798 1.00 15.53 108 PRO D C 1
ATOM 10593 O O . PRO D 1 108 ? 42.930 29.464 -18.031 1.00 18.77 108 PRO D O 1
ATOM 10597 N N . ASP D 1 109 ? 40.709 29.650 -17.800 1.00 14.91 109 ASP D N 1
ATOM 10598 C CA . ASP D 1 109 ? 40.696 30.989 -18.375 1.00 16.66 109 ASP D CA 1
ATOM 10599 C C . ASP D 1 109 ? 40.173 32.006 -17.371 1.00 15.05 109 ASP D C 1
ATOM 10600 O O . ASP D 1 109 ? 39.436 31.660 -16.447 1.00 13.80 109 ASP D O 1
ATOM 10605 N N . ALA D 1 110 ? 40.528 33.266 -17.578 1.00 13.69 110 ALA D N 1
ATOM 10606 C CA . ALA D 1 110 ? 40.063 34.328 -16.684 1.00 18.60 110 ALA D CA 1
ATOM 10607 C C . ALA D 1 110 ? 38.540 34.497 -16.710 1.00 16.25 110 ALA D C 1
ATOM 10608 O O . ALA D 1 110 ? 37.967 34.977 -15.730 1.00 15.48 110 ALA D O 1
ATOM 10610 N N . VAL D 1 111 ? 37.875 34.111 -17.802 1.00 15.24 111 VAL D N 1
ATOM 10611 C CA . VAL D 1 111 ? 36.414 34.245 -17.818 1.00 14.84 111 VAL D CA 1
ATOM 10612 C C . VAL D 1 111 ? 35.828 33.311 -16.772 1.00 14.41 111 VAL D C 1
ATOM 10613 O O . VAL D 1 111 ? 34.794 33.603 -16.183 1.00 15.16 111 VAL D O 1
ATOM 10617 N N . VAL D 1 112 ? 36.502 32.200 -16.513 1.00 13.18 112 VAL D N 1
ATOM 10618 C CA . VAL D 1 112 ? 36.026 31.283 -15.489 1.00 14.96 112 VAL D CA 1
ATOM 10619 C C . VAL D 1 112 ? 36.174 31.938 -14.122 1.00 16.00 112 VAL D C 1
ATOM 10620 O O . VAL D 1 112 ? 35.278 31.846 -13.267 1.00 15.50 112 VAL D O 1
ATOM 10624 N N . ALA D 1 113 ? 37.298 32.620 -13.928 1.00 14.62 113 ALA D N 1
ATOM 10625 C CA . ALA D 1 113 ? 37.512 33.387 -12.709 1.00 14.34 113 ALA D CA 1
ATOM 10626 C C . ALA D 1 113 ? 36.471 34.509 -12.579 1.00 13.99 113 ALA D C 1
ATOM 10627 O O . ALA D 1 113 ? 35.957 34.753 -11.485 1.00 15.66 113 ALA D O 1
ATOM 10629 N N . ASP D 1 114 ? 36.178 35.190 -13.688 1.00 15.84 114 ASP D N 1
ATOM 10630 C CA . ASP D 1 114 ? 35.130 36.219 -13.714 1.00 17.70 114 ASP D CA 1
ATOM 10631 C C . ASP D 1 114 ? 33.792 35.685 -13.218 1.00 14.74 114 ASP D C 1
ATOM 10632 O O . ASP D 1 114 ? 33.115 36.318 -12.404 1.00 14.61 114 ASP D O 1
ATOM 10637 N N . LEU D 1 115 ? 33.419 34.518 -13.731 1.00 14.46 115 LEU D N 1
ATOM 10638 C CA . LEU D 1 115 ? 32.161 33.884 -13.388 1.00 13.84 115 LEU D CA 1
ATOM 10639 C C . LEU D 1 115 ? 32.095 33.556 -11.906 1.00 17.72 115 LEU D C 1
ATOM 10640 O O . LEU D 1 115 ? 31.101 33.869 -11.229 1.00 14.77 115 LEU D O 1
ATOM 10645 N N . ALA D 1 116 ? 33.158 32.943 -11.398 1.00 13.69 116 ALA D N 1
ATOM 10646 C CA . ALA D 1 116 ? 33.224 32.597 -9.984 1.00 14.87 116 ALA D CA 1
ATOM 10647 C C . ALA D 1 116 ? 33.074 33.845 -9.116 1.00 17.86 116 ALA D C 1
ATOM 10648 O O . ALA D 1 116 ? 32.432 33.811 -8.066 1.00 18.60 116 ALA D O 1
ATOM 10650 N N . ASP D 1 117 ? 33.662 34.948 -9.565 1.00 19.32 117 ASP D N 1
ATOM 10651 C CA . ASP D 1 117 ? 33.582 36.198 -8.827 1.00 21.58 117 ASP D CA 1
ATOM 10652 C C . ASP D 1 117 ? 32.142 36.719 -8.827 1.00 22.48 117 ASP D C 1
ATOM 10653 O O . ASP D 1 117 ? 31.604 37.073 -7.778 1.00 18.90 117 ASP D O 1
ATOM 10658 N N . ALA D 1 118 ? 31.505 36.736 -9.995 1.00 21.96 118 ALA D N 1
ATOM 10659 C CA . ALA D 1 118 ? 30.124 37.207 -10.087 1.00 19.79 118 ALA D CA 1
ATOM 10660 C C . ALA D 1 118 ? 29.200 36.343 -9.238 1.00 22.71 118 ALA D C 1
ATOM 10661 O O . ALA D 1 118 ? 28.199 36.822 -8.708 1.00 19.90 118 ALA D O 1
ATOM 10663 N N . LEU D 1 119 ? 29.542 35.069 -9.098 1.00 18.49 119 LEU D N 1
ATOM 10664 C CA . LEU D 1 119 ? 28.733 34.161 -8.302 1.00 18.94 119 LEU D CA 1
ATOM 10665 C C . LEU D 1 119 ? 29.082 34.230 -6.814 1.00 18.37 119 LEU D C 1
ATOM 10666 O O . LEU D 1 119 ? 28.359 33.674 -5.979 1.00 23.19 119 LEU D O 1
ATOM 10671 N N . GLY D 1 120 ? 30.168 34.923 -6.477 1.00 19.23 120 GLY D N 1
ATOM 10672 C CA . GLY D 1 120 ? 30.623 34.980 -5.104 1.00 16.47 120 GLY D CA 1
ATOM 10673 C C . GLY D 1 120 ? 31.217 33.677 -4.589 1.00 18.23 120 GLY D C 1
ATOM 10674 O O . GLY D 1 120 ? 31.182 33.401 -3.393 1.00 23.00 120 GLY D O 1
ATOM 10675 N N . CYS D 1 121 ? 31.794 32.871 -5.472 1.00 17.75 121 CYS D N 1
ATOM 10676 C CA . CYS D 1 121 ? 32.480 31.672 -5.003 1.00 16.52 121 CYS D CA 1
ATOM 10677 C C . CYS D 1 121 ? 33.900 31.538 -5.541 1.00 18.97 121 CYS D C 1
ATOM 10678 O O . CYS D 1 121 ? 34.261 30.470 -6.028 1.00 14.37 121 CYS D O 1
ATOM 10681 N N . PRO D 1 122 ? 34.722 32.608 -5.429 1.00 18.62 122 PRO D N 1
ATOM 10682 C CA . PRO D 1 122 ? 36.101 32.531 -5.932 1.00 18.26 122 PRO D CA 1
ATOM 10683 C C . PRO D 1 122 ? 36.933 31.440 -5.280 1.00 18.64 122 PRO D C 1
ATOM 10684 O O . PRO D 1 122 ? 37.792 30.868 -5.938 1.00 17.65 122 PRO D O 1
ATOM 10688 N N . GLU D 1 123 ? 36.686 31.153 -4.008 1.00 18.59 123 GLU D N 1
ATOM 10689 C CA . GLU D 1 123 ? 37.452 30.134 -3.299 1.00 20.07 123 GLU D CA 1
ATOM 10690 C C . GLU D 1 123 ? 37.166 28.723 -3.809 1.00 22.49 123 GLU D C 1
ATOM 10691 O O . GLU D 1 123 ? 37.977 27.803 -3.597 1.00 19.65 123 GLU D O 1
ATOM 10697 N N . ALA D 1 124 ? 36.030 28.547 -4.487 1.00 17.15 124 ALA D N 1
ATOM 10698 C CA . ALA D 1 124 ? 35.673 27.234 -5.038 1.00 16.90 124 ALA D CA 1
ATOM 10699 C C . ALA D 1 124 ? 36.414 26.939 -6.333 1.00 14.83 124 ALA D C 1
ATOM 10700 O O . ALA D 1 124 ? 36.375 25.820 -6.832 1.00 15.43 124 ALA D O 1
ATOM 10702 N N . LEU D 1 125 ? 37.044 27.962 -6.894 1.00 15.00 125 LEU D N 1
ATOM 10703 C CA . LEU D 1 125 ? 37.873 27.824 -8.086 1.00 15.19 125 LEU D CA 1
ATOM 10704 C C . LEU D 1 125 ? 39.356 27.743 -7.708 1.00 18.02 125 LEU D C 1
ATOM 10705 O O . LEU D 1 125 ? 39.964 28.756 -7.385 1.00 13.83 125 LEU D O 1
ATOM 10710 N N . GLU D 1 126 ? 39.939 26.548 -7.738 1.00 17.85 126 GLU D N 1
ATOM 10711 C CA . GLU D 1 126 ? 41.377 26.437 -7.496 1.00 18.97 126 GLU D CA 1
ATOM 10712 C C . GLU D 1 126 ? 42.154 27.317 -8.465 1.00 17.40 126 GLU D C 1
ATOM 10713 O O . GLU D 1 126 ? 41.916 27.278 -9.673 1.00 13.21 126 GLU D O 1
ATOM 10719 N N . GLY D 1 127 ? 43.087 28.107 -7.937 1.00 15.17 127 GLY D N 1
ATOM 10720 C CA . GLY D 1 127 ? 43.932 28.937 -8.784 1.00 14.66 127 GLY D CA 1
ATOM 10721 C C . GLY D 1 127 ? 43.256 30.198 -9.284 1.00 12.56 127 GLY D C 1
ATOM 10722 O O . GLY D 1 127 ? 43.708 30.828 -10.230 1.00 12.06 127 GLY D O 1
ATOM 10723 N N . HIS D 1 128 ? 42.153 30.568 -8.644 1.00 13.11 128 HIS D N 1
ATOM 10724 C CA . HIS D 1 128 ? 41.405 31.753 -9.030 1.00 12.50 128 HIS D CA 1
ATOM 10725 C C . HIS D 1 128 ? 42.268 33.008 -9.242 1.00 9.69 128 HIS D C 1
ATOM 10726 O O . HIS D 1 128 ? 42.205 33.644 -10.286 1.00 10.94 128 HIS D O 1
ATOM 10733 N N . ASP D 1 129 ? 43.042 33.390 -8.233 1.00 13.12 129 ASP D N 1
ATOM 10734 C CA . ASP D 1 129 ? 43.830 34.626 -8.333 1.00 11.73 129 ASP D CA 1
ATOM 10735 C C . ASP D 1 129 ? 44.774 34.586 -9.544 1.00 10.64 129 ASP D C 1
ATOM 10736 O O . ASP D 1 129 ? 44.843 35.533 -10.321 1.00 11.18 129 ASP D O 1
ATOM 10741 N N . PHE D 1 130 ? 45.476 33.474 -9.694 1.00 11.49 130 PHE D N 1
ATOM 10742 C CA . PHE D 1 130 ? 46.360 33.225 -10.845 1.00 11.02 130 PHE D CA 1
ATOM 10743 C C . PHE D 1 130 ? 45.584 33.424 -12.154 1.00 12.04 130 PHE D C 1
ATOM 10744 O O . PHE D 1 130 ? 46.043 34.100 -13.069 1.00 10.22 130 PHE D O 1
ATOM 10752 N N . LEU D 1 131 ? 44.373 32.876 -12.212 1.00 13.34 131 LEU D N 1
ATOM 10753 C CA . LEU D 1 131 ? 43.563 32.983 -13.423 1.00 12.79 131 LEU D CA 1
ATOM 10754 C C . LEU D 1 131 ? 43.124 34.414 -13.682 1.00 12.97 131 LEU D C 1
ATOM 10755 O O . LEU D 1 131 ? 43.112 34.847 -14.838 1.00 12.32 131 LEU D O 1
ATOM 10760 N N . THR D 1 132 ? 42.812 35.171 -12.621 1.00 12.92 132 THR D N 1
ATOM 10761 C CA . THR D 1 132 ? 42.385 36.568 -12.808 1.00 11.70 132 THR D CA 1
ATOM 10762 C C . THR D 1 132 ? 43.464 37.389 -13.502 1.00 12.64 132 THR D C 1
ATOM 10763 O O . THR D 1 132 ? 43.172 38.357 -14.209 1.00 13.59 132 THR D O 1
ATOM 10767 N N . GLN D 1 133 ? 44.713 36.992 -13.303 1.00 10.69 133 GLN D N 1
ATOM 10768 C CA . GLN D 1 133 ? 45.826 37.679 -13.939 1.00 11.61 133 GLN D CA 1
ATOM 10769 C C . GLN D 1 133 ? 46.201 37.018 -15.280 1.00 12.43 133 GLN D C 1
ATOM 10770 O O . GLN D 1 133 ? 47.271 37.280 -15.824 1.00 12.43 133 GLN D O 1
ATOM 10776 N N . SER D 1 134 ? 45.311 36.162 -15.782 1.00 12.56 134 SER D N 1
ATOM 10777 C CA . SER D 1 134 ? 45.468 35.514 -17.079 1.00 12.69 134 SER D CA 1
ATOM 10778 C C . SER D 1 134 ? 46.644 34.544 -17.098 1.00 14.41 134 SER D C 1
ATOM 10779 O O . SER D 1 134 ? 47.210 34.272 -18.160 1.00 14.76 134 SER D O 1
ATOM 10782 N N . GLY D 1 135 ? 46.981 34.002 -15.931 1.00 13.03 135 GLY D N 1
ATOM 10783 C CA . GLY D 1 135 ? 48.084 33.074 -15.808 1.00 13.76 135 GLY D CA 1
ATOM 10784 C C . GLY D 1 135 ? 47.860 31.794 -16.594 1.00 16.10 135 GLY D C 1
ATOM 10785 O O . GLY D 1 135 ? 48.826 31.162 -17.032 1.00 16.80 135 GLY D O 1
ATOM 10786 N N . GLY D 1 136 ? 46.593 31.422 -16.783 1.00 15.58 136 GLY D N 1
ATOM 10787 C CA . GLY D 1 136 ? 46.226 30.180 -17.449 1.00 14.71 136 GLY D CA 1
ATOM 10788 C C . GLY D 1 136 ? 46.718 30.048 -18.881 1.00 15.85 136 GLY D C 1
ATOM 10789 O O . GLY D 1 136 ? 46.893 28.938 -19.384 1.00 14.05 136 GLY D O 1
ATOM 10790 N N . LEU D 1 137 ? 46.947 31.180 -19.532 1.00 13.26 137 LEU D N 1
ATOM 10791 C CA . LEU D 1 137 ? 47.477 31.199 -20.887 1.00 16.51 137 LEU D CA 1
ATOM 10792 C C . LEU D 1 137 ? 48.815 30.477 -20.996 1.00 19.11 137 LEU D C 1
ATOM 10793 O O . LEU D 1 137 ? 49.183 30.009 -22.073 1.00 15.06 137 LEU D O 1
ATOM 10798 N N . ILE D 1 138 ? 49.556 30.414 -19.888 1.00 20.71 138 ILE D N 1
ATOM 10799 C CA . ILE D 1 138 ? 50.857 29.745 -19.887 1.00 15.72 138 ILE D CA 1
ATOM 10800 C C . ILE D 1 138 ? 50.722 28.262 -20.292 1.00 15.66 138 ILE D C 1
ATOM 10801 O O . ILE D 1 138 ? 51.676 27.667 -20.823 1.00 17.80 138 ILE D O 1
ATOM 10806 N N . GLY D 1 139 ? 49.534 27.686 -20.100 1.00 14.58 139 GLY D N 1
ATOM 10807 C CA . GLY D 1 139 ? 49.294 26.294 -20.447 1.00 16.81 139 GLY D CA 1
ATOM 10808 C C . GLY D 1 139 ? 49.165 26.033 -21.943 1.00 18.71 139 GLY D C 1
ATOM 10809 O O . GLY D 1 139 ? 49.066 24.890 -22.384 1.00 16.51 139 GLY D O 1
ATOM 10810 N N . SER D 1 140 ? 49.154 27.099 -22.730 1.00 15.51 140 SER D N 1
ATOM 10811 C CA . SER D 1 140 ? 48.989 26.977 -24.166 1.00 17.87 140 SER D CA 1
ATOM 10812 C C . SER D 1 140 ? 50.125 27.673 -24.902 1.00 18.14 140 SER D C 1
ATOM 10813 O O . SER D 1 140 ? 50.078 27.822 -26.122 1.00 14.35 140 SER D O 1
ATOM 10816 N N . SER D 1 141 ? 51.144 28.093 -24.152 1.00 15.23 141 SER D N 1
ATOM 10817 C CA . SER D 1 141 ? 52.305 28.748 -24.726 1.00 12.32 141 SER D CA 1
ATOM 10818 C C . SER D 1 141 ? 53.459 27.766 -24.954 1.00 13.39 141 SER D C 1
ATOM 10819 O O . SER D 1 141 ? 53.975 27.161 -24.006 1.00 12.33 141 SER D O 1
ATOM 10822 N N . LYS D 1 142 ? 53.862 27.616 -26.209 1.00 13.49 142 LYS D N 1
ATOM 10823 C CA . LYS D 1 142 ? 55.006 26.756 -26.533 1.00 12.52 142 LYS D CA 1
ATOM 10824 C C . LYS D 1 142 ? 56.310 27.421 -26.106 1.00 16.33 142 LYS D C 1
ATOM 10825 O O . LYS D 1 142 ? 57.280 26.740 -25.759 1.00 14.92 142 LYS D O 1
ATOM 10831 N N . ALA D 1 143 ? 56.328 28.748 -26.122 1.00 13.26 143 ALA D N 1
ATOM 10832 C CA . ALA D 1 143 ? 57.477 29.486 -25.614 1.00 14.90 143 ALA D CA 1
ATOM 10833 C C . ALA D 1 143 ? 57.663 29.217 -24.115 1.00 14.73 143 ALA D C 1
ATOM 10834 O O . ALA D 1 143 ? 58.766 28.926 -23.656 1.00 13.33 143 ALA D O 1
ATOM 10836 N N . ALA D 1 144 ? 56.570 29.291 -23.360 1.00 14.85 144 ALA D N 1
ATOM 10837 C CA . ALA D 1 144 ? 56.613 28.960 -21.946 1.00 14.66 144 ALA D CA 1
ATOM 10838 C C . ALA D 1 144 ? 57.020 27.519 -21.720 1.00 13.44 144 ALA D C 1
ATOM 10839 O O . ALA D 1 144 ? 57.750 27.222 -20.784 1.00 13.48 144 ALA D O 1
ATOM 10841 N N . PHE D 1 145 ? 56.520 26.613 -22.554 1.00 10.15 145 PHE D N 1
ATOM 10842 C CA . PHE D 1 145 ? 56.876 25.213 -22.396 1.00 11.62 145 PHE D CA 1
ATOM 10843 C C . PHE D 1 145 ? 58.380 24.985 -22.565 1.00 9.83 145 PHE D C 1
ATOM 10844 O O . PHE D 1 145 ? 58.973 24.225 -21.812 1.00 11.60 145 PHE D O 1
ATOM 10852 N N . ARG D 1 146 ? 58.977 25.621 -23.566 1.00 7.71 146 ARG D N 1
ATOM 10853 C CA . ARG D 1 146 ? 60.398 25.417 -23.858 1.00 12.20 146 ARG D CA 1
ATOM 10854 C C . ARG D 1 146 ? 61.280 25.844 -22.675 1.00 11.83 146 ARG D C 1
ATOM 10855 O O . ARG D 1 146 ? 62.209 25.137 -22.293 1.00 11.33 146 ARG D O 1
ATOM 10863 N N . ALA D 1 147 ? 60.962 26.990 -22.081 1.00 12.44 147 ALA D N 1
ATOM 10864 C CA . ALA D 1 147 ? 61.743 27.477 -20.951 1.00 10.11 147 ALA D CA 1
ATOM 10865 C C . ALA D 1 147 ? 61.531 26.607 -19.702 1.00 12.58 147 ALA D C 1
ATOM 10866 O O . ALA D 1 147 ? 62.483 26.284 -19.002 1.00 13.25 147 ALA D O 1
ATOM 10868 N N . LEU D 1 148 ? 60.287 26.224 -19.430 1.00 12.69 148 LEU D N 1
ATOM 10869 C CA . LEU D 1 148 ? 59.982 25.406 -18.255 1.00 13.95 148 LEU D CA 1
ATOM 10870 C C . LEU D 1 148 ? 60.586 24.012 -18.344 1.00 16.53 148 LEU D C 1
ATOM 10871 O O . LEU D 1 148 ? 61.153 23.511 -17.379 1.00 14.33 148 LEU D O 1
ATOM 10876 N N . ALA D 1 149 ? 60.435 23.374 -19.495 1.00 12.53 149 ALA D N 1
ATOM 10877 C CA . ALA D 1 149 ? 61.054 22.080 -19.695 1.00 14.07 149 ALA D CA 1
ATOM 10878 C C . ALA D 1 149 ? 62.575 22.154 -19.553 1.00 13.40 149 ALA D C 1
ATOM 10879 O O . ALA D 1 149 ? 63.177 21.326 -18.875 1.00 14.23 149 ALA D O 1
ATOM 10881 N N . ALA D 1 150 ? 63.191 23.143 -20.191 1.00 14.46 150 ALA D N 1
ATOM 10882 C CA . ALA D 1 150 ? 64.646 23.281 -20.136 1.00 16.65 150 ALA D CA 1
ATOM 10883 C C . ALA D 1 150 ? 65.123 23.513 -18.704 1.00 16.48 150 ALA D C 1
ATOM 10884 O O . ALA D 1 150 ? 66.131 22.935 -18.278 1.00 17.64 150 ALA D O 1
ATOM 10886 N N . GLY D 1 151 ? 64.396 24.341 -17.960 1.00 15.31 151 GLY D N 1
ATOM 10887 C CA . GLY D 1 151 ? 64.750 24.595 -16.577 1.00 17.25 151 GLY D CA 1
ATOM 10888 C C . GLY D 1 151 ? 64.513 23.413 -15.651 1.00 19.96 151 GLY D C 1
ATOM 10889 O O . GLY D 1 151 ? 65.190 23.265 -14.641 1.00 17.80 151 GLY D O 1
ATOM 10890 N N . ALA D 1 152 ? 63.544 22.566 -15.987 1.00 18.37 152 ALA D N 1
ATOM 10891 C CA . ALA D 1 152 ? 63.214 21.427 -15.141 1.00 15.96 152 ALA D CA 1
ATOM 10892 C C . ALA D 1 152 ? 64.055 20.186 -15.481 1.00 17.88 152 ALA D C 1
ATOM 10893 O O . ALA D 1 152 ? 63.878 19.129 -14.881 1.00 22.39 152 ALA D O 1
ATOM 10895 N N . GLY D 1 153 ? 64.976 20.318 -16.427 1.00 15.05 153 GLY D N 1
ATOM 10896 C CA . GLY D 1 153 ? 65.801 19.195 -16.841 1.00 15.60 153 GLY D CA 1
ATOM 10897 C C . GLY D 1 153 ? 65.028 18.161 -17.652 1.00 19.42 153 GLY D C 1
ATOM 10898 O O . GLY D 1 153 ? 65.346 16.980 -17.616 1.00 20.58 153 GLY D O 1
ATOM 10899 N N . VAL D 1 154 ? 64.013 18.611 -18.382 1.00 17.07 154 VAL D N 1
ATOM 10900 C CA . VAL D 1 154 ? 63.174 17.716 -19.197 1.00 17.02 154 VAL D CA 1
ATOM 10901 C C . VAL D 1 154 ? 63.674 17.660 -20.641 1.00 19.80 154 VAL D C 1
ATOM 10902 O O . VAL D 1 154 ? 63.826 18.697 -21.285 1.00 18.08 154 VAL D O 1
ATOM 10906 N N . ALA D 1 155 ? 63.932 16.458 -21.150 1.00 19.39 155 ALA D N 1
ATOM 10907 C CA . ALA D 1 155 ? 64.465 16.296 -22.505 1.00 23.03 155 ALA D CA 1
ATOM 10908 C C . ALA D 1 155 ? 63.561 16.903 -23.589 1.00 15.84 155 ALA D C 1
ATOM 10909 O O . ALA D 1 155 ? 62.358 16.649 -23.633 1.00 16.00 155 ALA D O 1
ATOM 10911 N N . LEU D 1 156 ? 64.179 17.721 -24.437 1.00 15.30 156 LEU D N 1
ATOM 10912 C CA . LEU D 1 156 ? 63.561 18.473 -25.534 1.00 17.83 156 LEU D CA 1
ATOM 10913 C C . LEU D 1 156 ? 64.385 18.323 -26.793 1.00 17.57 156 LEU D C 1
ATOM 10914 O O . LEU D 1 156 ? 65.597 18.210 -26.709 1.00 19.73 156 LEU D O 1
ATOM 10919 N N . PRO D 1 157 ? 63.743 18.399 -27.966 1.00 14.60 157 PRO D N 1
ATOM 10920 C CA . PRO D 1 157 ? 64.535 18.592 -29.187 1.00 15.91 157 PRO D CA 1
ATOM 10921 C C . PRO D 1 157 ? 65.393 19.849 -29.109 1.00 20.26 157 PRO D C 1
ATOM 10922 O O . PRO D 1 157 ? 64.971 20.830 -28.501 1.00 13.63 157 PRO D O 1
ATOM 10926 N N . ALA D 1 158 ? 66.578 19.807 -29.713 1.00 15.11 158 ALA D N 1
ATOM 10927 C CA . ALA D 1 158 ? 67.426 20.984 -29.835 1.00 18.04 158 ALA D CA 1
ATOM 10928 C C . ALA D 1 158 ? 66.646 22.117 -30.480 1.00 16.57 158 ALA D C 1
ATOM 10929 O O . ALA D 1 158 ? 65.846 21.890 -31.392 1.00 15.39 158 ALA D O 1
ATOM 10931 N N . GLY D 1 159 ? 66.843 23.337 -29.995 1.00 13.78 159 GLY D N 1
ATOM 10932 C CA . GLY D 1 159 ? 66.142 24.469 -30.573 1.00 14.42 159 GLY D CA 1
ATOM 10933 C C . GLY D 1 159 ? 66.139 25.729 -29.726 1.00 16.18 159 GLY D C 1
ATOM 10934 O O . GLY D 1 159 ? 66.877 25.836 -28.748 1.00 9.39 159 GLY D O 1
ATOM 10935 N N . ALA D 1 160 ? 65.304 26.690 -30.110 1.00 14.02 160 ALA D N 1
ATOM 10936 C CA . ALA D 1 160 ? 65.258 27.967 -29.404 1.00 13.40 160 ALA D CA 1
ATOM 10937 C C . ALA D 1 160 ? 63.912 28.645 -29.587 1.00 12.84 160 ALA D C 1
ATOM 10938 O O . ALA D 1 160 ? 63.055 28.161 -30.337 1.00 12.74 160 ALA D O 1
ATOM 10940 N N . VAL D 1 161 ? 63.754 29.784 -28.922 1.00 9.77 161 VAL D N 1
ATOM 10941 C CA . VAL D 1 161 ? 62.521 30.557 -28.987 1.00 8.67 161 VAL D CA 1
ATOM 10942 C C . VAL D 1 161 ? 62.837 31.929 -29.550 1.00 12.55 161 VAL D C 1
ATOM 10943 O O . VAL D 1 161 ? 63.582 32.701 -28.925 1.00 11.96 161 VAL D O 1
ATOM 10947 N N . CYS D 1 162 ? 62.273 32.243 -30.713 1.00 12.06 162 CYS D N 1
ATOM 10948 C CA . CYS D 1 162 ? 62.727 33.391 -31.502 1.00 13.54 162 CYS D CA 1
ATOM 10949 C C . CYS D 1 162 ? 61.686 34.484 -31.729 1.00 18.63 162 CYS D C 1
ATOM 10950 O O . CYS D 1 162 ? 60.575 34.210 -32.163 1.00 19.26 162 CYS D O 1
ATOM 10953 N N . ALA D 1 163 ? 62.075 35.732 -31.471 1.00 17.66 163 ALA D N 1
ATOM 10954 C CA . ALA D 1 163 ? 61.169 36.872 -31.579 1.00 17.81 163 ALA D CA 1
ATOM 10955 C C . ALA D 1 163 ? 61.386 37.686 -32.852 1.00 23.41 163 ALA D C 1
ATOM 10956 O O . ALA D 1 163 ? 60.632 38.619 -33.129 1.00 23.07 163 ALA D O 1
ATOM 10958 N N . ASP D 1 164 ? 62.419 37.348 -33.619 1.00 18.57 164 ASP D N 1
ATOM 10959 C CA . ASP D 1 164 ? 62.708 38.068 -34.861 1.00 19.30 164 ASP D CA 1
ATOM 10960 C C . ASP D 1 164 ? 63.386 37.150 -35.857 1.00 19.27 164 ASP D C 1
ATOM 10961 O O . ASP D 1 164 ? 63.792 36.049 -35.515 1.00 17.08 164 ASP D O 1
ATOM 10966 N N . ARG D 1 165 ? 63.507 37.617 -37.089 1.00 19.53 165 ARG D N 1
ATOM 10967 C CA . ARG D 1 165 ? 63.984 36.777 -38.180 1.00 24.08 165 ARG D CA 1
ATOM 10968 C C . ARG D 1 165 ? 65.466 36.525 -38.090 1.00 22.00 165 ARG D C 1
ATOM 10969 O O . ARG D 1 165 ? 65.927 35.455 -38.452 1.00 19.42 165 ARG D O 1
ATOM 10977 N N . ARG D 1 166 ? 66.206 37.522 -37.610 1.00 22.86 166 ARG D N 1
ATOM 10978 C CA . ARG D 1 166 ? 67.654 37.400 -37.454 1.00 22.07 166 ARG D CA 1
ATOM 10979 C C . ARG D 1 166 ? 67.991 36.164 -36.623 1.00 20.85 166 ARG D C 1
ATOM 10980 O O . ARG D 1 166 ? 68.770 35.306 -37.059 1.00 19.99 166 ARG D O 1
ATOM 10988 N N . ARG D 1 167 ? 67.386 36.041 -35.443 1.00 16.56 167 ARG D N 1
ATOM 10989 C CA . ARG D 1 167 ? 67.679 34.880 -34.600 1.00 18.71 167 ARG D CA 1
ATOM 10990 C C . ARG D 1 167 ? 67.068 33.589 -35.150 1.00 19.35 167 ARG D C 1
ATOM 10991 O O . ARG D 1 167 ? 67.671 32.520 -35.037 1.00 17.91 167 ARG D O 1
ATOM 10999 N N . ALA D 1 168 ? 65.879 33.678 -35.738 1.00 16.59 168 ALA D N 1
ATOM 11000 C CA . ALA D 1 168 ? 65.274 32.499 -36.343 1.00 18.58 168 ALA D CA 1
ATOM 11001 C C . ALA D 1 168 ? 66.179 31.940 -37.439 1.00 16.33 168 ALA D C 1
ATOM 11002 O O . ALA D 1 168 ? 66.422 30.739 -37.493 1.00 15.88 168 ALA D O 1
ATOM 11004 N N . HIS D 1 169 ? 66.674 32.819 -38.301 1.00 16.15 169 HIS D N 1
ATOM 11005 C CA . HIS D 1 169 ? 67.546 32.402 -39.384 1.00 19.91 169 HIS D CA 1
ATOM 11006 C C . HIS D 1 169 ? 68.766 31.643 -38.854 1.00 18.82 169 HIS D C 1
ATOM 11007 O O . HIS D 1 169 ? 69.120 30.584 -39.375 1.00 18.98 169 HIS D O 1
ATOM 11014 N N . ARG D 1 170 ? 69.387 32.172 -37.802 1.00 17.40 170 ARG D N 1
ATOM 11015 C CA . ARG D 1 170 ? 70.585 31.576 -37.215 1.00 19.05 170 ARG D CA 1
ATOM 11016 C C . ARG D 1 170 ? 70.320 30.180 -36.676 1.00 18.93 170 ARG D C 1
ATOM 11017 O O . ARG D 1 170 ? 71.084 29.238 -36.931 1.00 17.95 170 ARG D O 1
ATOM 11025 N N . HIS D 1 171 ? 69.224 30.045 -35.941 1.00 16.34 171 HIS D N 1
ATOM 11026 C CA . HIS D 1 171 ? 68.901 28.776 -35.304 1.00 18.70 171 HIS D CA 1
ATOM 11027 C C . HIS D 1 171 ? 68.377 27.737 -36.290 1.00 18.70 171 HIS D C 1
ATOM 11028 O O . HIS D 1 171 ? 68.664 26.542 -36.150 1.00 18.13 171 HIS D O 1
ATOM 11035 N N . VAL D 1 172 ? 67.625 28.179 -37.293 1.00 15.87 172 VAL D N 1
ATOM 11036 C CA . VAL D 1 172 ? 67.199 27.259 -38.339 1.00 17.64 172 VAL D CA 1
ATOM 11037 C C . VAL D 1 172 ? 68.437 26.737 -39.083 1.00 17.06 172 VAL D C 1
ATOM 11038 O O . VAL D 1 172 ? 68.585 25.538 -39.307 1.00 17.49 172 VAL D O 1
ATOM 11042 N N . THR D 1 173 ? 69.341 27.648 -39.420 1.00 18.45 173 THR D N 1
ATOM 11043 C CA . THR D 1 173 ? 70.552 27.307 -40.164 1.00 17.91 173 THR D CA 1
ATOM 11044 C C . THR D 1 173 ? 71.455 26.334 -39.416 1.00 21.97 173 THR D C 1
ATOM 11045 O O . THR D 1 173 ? 71.927 25.353 -39.999 1.00 24.81 173 THR D O 1
ATOM 11049 N N . ARG D 1 174 ? 71.700 26.605 -38.136 1.00 19.27 174 ARG D N 1
ATOM 11050 C CA . ARG D 1 174 ? 72.450 25.682 -37.281 1.00 22.83 174 ARG D CA 1
ATOM 11051 C C . ARG D 1 174 ? 71.964 24.236 -37.411 1.00 26.48 174 ARG D C 1
ATOM 11052 O O . ARG D 1 174 ? 72.748 23.300 -37.601 1.00 19.03 174 ARG D O 1
ATOM 11060 N N . LEU D 1 175 ? 70.648 24.067 -37.331 1.00 17.38 175 LEU D N 1
ATOM 11061 C CA . LEU D 1 175 ? 70.047 22.739 -37.336 1.00 19.05 175 LEU D CA 1
ATOM 11062 C C . LEU D 1 175 ? 70.042 22.103 -38.725 1.00 19.21 175 LEU D C 1
ATOM 11063 O O . LEU D 1 175 ? 70.401 20.938 -38.862 1.00 19.11 175 LEU D O 1
ATOM 11068 N N . LEU D 1 176 ? 69.661 22.855 -39.754 1.00 15.93 176 LEU D N 1
ATOM 11069 C CA . LEU D 1 176 ? 69.729 22.333 -41.118 1.00 21.18 176 LEU D CA 1
ATOM 11070 C C . LEU D 1 176 ? 71.149 21.889 -41.484 1.00 20.74 176 LEU D C 1
ATOM 11071 O O . LEU D 1 176 ? 71.336 20.862 -42.145 1.00 24.55 176 LEU D O 1
ATOM 11076 N N . ASP D 1 177 ? 72.151 22.642 -41.032 1.00 21.86 177 ASP D N 1
ATOM 11077 C CA . ASP D 1 177 ? 73.551 22.334 -41.362 1.00 24.31 177 ASP D CA 1
ATOM 11078 C C . ASP D 1 177 ? 74.037 21.036 -40.711 1.00 25.21 177 ASP D C 1
ATOM 11079 O O . ASP D 1 177 ? 74.990 20.415 -41.189 1.00 24.75 177 ASP D O 1
ATOM 11084 N N . GLU D 1 178 ? 73.382 20.628 -39.624 1.00 20.34 178 GLU D N 1
ATOM 11085 C CA . GLU D 1 178 ? 73.667 19.342 -38.988 1.00 22.54 178 GLU D CA 1
ATOM 11086 C C . GLU D 1 178 ? 72.992 18.163 -39.714 1.00 27.85 178 GLU D C 1
ATOM 11087 O O . GLU D 1 178 ? 73.133 17.008 -39.300 1.00 27.48 178 GLU D O 1
ATOM 11093 N N . GLY D 1 179 ? 72.255 18.458 -40.786 1.00 21.34 179 GLY D N 1
ATOM 11094 C CA . GLY D 1 179 ? 71.577 17.423 -41.560 1.00 21.97 179 GLY D CA 1
ATOM 11095 C C . GLY D 1 179 ? 70.179 17.070 -41.071 1.00 25.05 179 GLY D C 1
ATOM 11096 O O . GLY D 1 179 ? 69.591 16.059 -41.479 1.00 22.39 179 GLY D O 1
ATOM 11097 N N . SER D 1 180 ? 69.640 17.902 -40.185 1.00 24.10 180 SER D N 1
ATOM 11098 C CA . SER D 1 180 ? 68.307 17.677 -39.637 1.00 20.50 180 SER D CA 1
ATOM 11099 C C . SER D 1 180 ? 67.284 18.620 -40.243 1.00 17.96 180 SER D C 1
ATOM 11100 O O . SER D 1 180 ? 67.583 19.785 -40.479 1.00 20.85 180 SER D O 1
ATOM 11103 N N . PRO D 1 181 ? 66.060 18.130 -40.478 1.00 16.68 181 PRO D N 1
ATOM 11104 C CA . PRO D 1 181 ? 64.985 19.079 -40.781 1.00 15.76 181 PRO D CA 1
ATOM 11105 C C . PRO D 1 181 ? 64.589 19.856 -39.517 1.00 13.44 181 PRO D C 1
ATOM 11106 O O . PRO D 1 181 ? 64.928 19.423 -38.422 1.00 11.97 181 PRO D O 1
ATOM 11110 N N . VAL D 1 182 ? 63.854 20.948 -39.684 1.00 13.35 182 VAL D N 1
ATOM 11111 C CA . VAL D 1 182 ? 63.471 21.820 -38.576 1.00 14.00 182 VAL D CA 1
ATOM 11112 C C . VAL D 1 182 ? 61.949 21.984 -38.572 1.00 14.97 182 VAL D C 1
ATOM 11113 O O . VAL D 1 182 ? 61.304 21.911 -39.626 1.00 14.39 182 VAL D O 1
ATOM 11117 N N . ILE D 1 183 ? 61.356 22.161 -37.398 1.00 12.33 183 ILE D N 1
ATOM 11118 C CA . ILE D 1 183 ? 59.940 22.502 -37.368 1.00 11.03 183 ILE D CA 1
ATOM 11119 C C . ILE D 1 183 ? 59.772 23.845 -36.663 1.00 14.19 183 ILE D C 1
ATOM 11120 O O . ILE D 1 183 ? 60.369 24.086 -35.596 1.00 14.02 183 ILE D O 1
ATOM 11125 N N . LEU D 1 184 ? 59.017 24.735 -37.308 1.00 12.62 184 LEU D N 1
ATOM 11126 C CA . LEU D 1 184 ? 58.679 26.054 -36.761 1.00 13.00 184 LEU D CA 1
ATOM 11127 C C . LEU D 1 184 ? 57.273 26.030 -36.177 1.00 17.76 184 LEU D C 1
ATOM 11128 O O . LEU D 1 184 ? 56.353 25.528 -36.823 1.00 11.43 184 LEU D O 1
ATOM 11133 N N . LYS D 1 185 ? 57.093 26.580 -34.976 1.00 10.82 185 LYS D N 1
ATOM 11134 C CA . LYS D 1 185 ? 55.788 26.480 -34.314 1.00 12.67 185 LYS D CA 1
ATOM 11135 C C . LYS D 1 185 ? 55.320 27.821 -33.766 1.00 15.45 185 LYS D C 1
ATOM 11136 O O . LYS D 1 185 ? 56.077 28.508 -33.068 1.00 11.83 185 LYS D O 1
ATOM 11142 N N . GLN D 1 186 ? 54.074 28.178 -34.061 1.00 14.06 186 GLN D N 1
ATOM 11143 C CA . GLN D 1 186 ? 53.455 29.364 -33.463 1.00 15.00 186 GLN D CA 1
ATOM 11144 C C . GLN D 1 186 ? 53.355 29.184 -31.956 1.00 14.48 186 GLN D C 1
ATOM 11145 O O . GLN D 1 186 ? 52.904 28.143 -31.487 1.00 14.28 186 GLN D O 1
ATOM 11151 N N . ASP D 1 187 ? 53.779 30.194 -31.206 1.00 17.01 187 ASP D N 1
ATOM 11152 C CA . ASP D 1 187 ? 53.756 30.143 -29.745 1.00 13.98 187 ASP D CA 1
ATOM 11153 C C . ASP D 1 187 ? 52.422 29.603 -29.237 1.00 15.64 187 ASP D C 1
ATOM 11154 O O . ASP D 1 187 ? 52.377 28.614 -28.498 1.00 14.21 187 ASP D O 1
ATOM 11159 N N . TYR D 1 188 ? 51.337 30.232 -29.672 1.00 13.12 188 TYR D N 1
ATOM 11160 C CA . TYR D 1 188 ? 50.003 29.865 -29.198 1.00 15.36 188 TYR D CA 1
ATOM 11161 C C . TYR D 1 188 ? 49.190 29.063 -30.206 1.00 20.98 188 TYR D C 1
ATOM 11162 O O . TYR D 1 188 ? 47.969 29.017 -30.110 1.00 17.80 188 TYR D O 1
ATOM 11171 N N . GLY D 1 189 ? 49.859 28.431 -31.167 1.00 16.71 189 GLY D N 1
ATOM 11172 C CA . GLY D 1 189 ? 49.143 27.681 -32.192 1.00 18.84 189 GLY D CA 1
ATOM 11173 C C . GLY D 1 189 ? 48.408 26.506 -31.580 1.00 22.00 189 GLY D C 1
ATOM 11174 O O . GLY D 1 189 ? 48.790 26.009 -30.525 1.00 19.49 189 GLY D O 1
ATOM 11175 N N . SER D 1 190 ? 47.347 26.048 -32.227 1.00 24.03 190 SER D N 1
ATOM 11176 C CA . SER D 1 190 ? 46.661 24.855 -31.747 1.00 27.81 190 SER D CA 1
ATOM 11177 C C . SER D 1 190 ? 46.807 23.743 -32.776 1.00 30.30 190 SER D C 1
ATOM 11178 O O . SER D 1 190 ? 46.419 23.898 -33.931 1.00 31.03 190 SER D O 1
ATOM 11181 N N . GLY D 1 191 ? 47.395 22.632 -32.352 1.00 29.01 191 GLY D N 1
ATOM 11182 C CA . GLY D 1 191 ? 47.639 21.515 -33.236 1.00 27.01 191 GLY D CA 1
ATOM 11183 C C . GLY D 1 191 ? 48.621 21.818 -34.356 1.00 26.15 191 GLY D C 1
ATOM 11184 O O . GLY D 1 191 ? 49.282 22.853 -34.376 1.00 25.99 191 GLY D O 1
ATOM 11185 N N . SER D 1 192 ? 48.696 20.899 -35.304 1.00 19.38 192 SER D N 1
ATOM 11186 C CA . SER D 1 192 ? 49.655 20.967 -36.399 1.00 22.47 192 SER D CA 1
ATOM 11187 C C . SER D 1 192 ? 49.409 22.127 -37.357 1.00 22.01 192 SER D C 1
ATOM 11188 O O . SER D 1 192 ? 50.302 22.502 -38.124 1.00 20.84 192 SER D O 1
ATOM 11191 N N . ASP D 1 193 ? 48.211 22.707 -37.293 1.00 18.27 193 ASP D N 1
ATOM 11192 C CA . ASP D 1 193 ? 47.862 23.896 -38.078 1.00 23.42 193 ASP D CA 1
ATOM 11193 C C . ASP D 1 193 ? 48.808 25.081 -37.842 1.00 21.66 193 ASP D C 1
ATOM 11194 O O . ASP D 1 193 ? 48.955 25.958 -38.689 1.00 21.68 193 ASP D O 1
ATOM 11199 N N . GLY D 1 194 ? 49.440 25.113 -36.679 1.00 17.11 194 GLY D N 1
ATOM 11200 C CA . GLY D 1 194 ? 50.303 26.229 -36.338 1.00 19.99 194 GLY D CA 1
ATOM 11201 C C . GLY D 1 194 ? 51.783 25.994 -36.561 1.00 18.29 194 GLY D C 1
ATOM 11202 O O . GLY D 1 194 ? 52.599 26.794 -36.101 1.00 15.54 194 GLY D O 1
ATOM 11203 N N . ASN D 1 195 ? 52.128 24.902 -37.246 1.00 14.24 195 ASN D N 1
ATOM 11204 C CA . ASN D 1 195 ? 53.525 24.492 -37.440 1.00 15.21 195 ASN D CA 1
ATOM 11205 C C . ASN D 1 195 ? 53.901 24.270 -38.904 1.00 18.06 195 ASN D C 1
ATOM 11206 O O . ASN D 1 195 ? 53.072 23.818 -39.693 1.00 14.71 195 ASN D O 1
ATOM 11211 N N . GLU D 1 196 ? 55.152 24.544 -39.263 1.00 12.77 196 GLU D N 1
ATOM 11212 C CA . GLU D 1 196 ? 55.649 24.194 -40.604 1.00 15.68 196 GLU D CA 1
ATOM 11213 C C . GLU D 1 196 ? 56.999 23.515 -40.491 1.00 17.93 196 GLU D C 1
ATOM 11214 O O . GLU D 1 196 ? 57.772 23.833 -39.586 1.00 14.06 196 GLU D O 1
ATOM 11220 N N . ILE D 1 197 ? 57.276 22.580 -41.403 1.00 14.00 197 ILE D N 1
ATOM 11221 C CA . ILE D 1 197 ? 58.543 21.850 -41.411 1.00 12.28 197 ILE D CA 1
ATOM 11222 C C . ILE D 1 197 ? 59.492 22.433 -42.460 1.00 13.78 197 ILE D C 1
ATOM 11223 O O . ILE D 1 197 ? 59.098 22.702 -43.586 1.00 17.10 197 ILE D O 1
ATOM 11228 N N . LEU D 1 198 ? 60.735 22.679 -42.080 1.00 10.79 198 LEU D N 1
ATOM 11229 C CA . LEU D 1 198 ? 61.714 23.142 -43.050 1.00 14.91 198 LEU D CA 1
ATOM 11230 C C . LEU D 1 198 ? 62.750 22.047 -43.215 1.00 15.63 198 LEU D C 1
ATOM 11231 O O . LEU D 1 198 ? 63.184 21.461 -42.227 1.00 14.22 198 LEU D O 1
ATOM 11236 N N . SER D 1 199 ? 63.125 21.764 -44.463 1.00 16.51 199 SER D N 1
ATOM 11237 C CA . SER D 1 199 ? 64.097 20.718 -44.751 1.00 14.82 199 SER D CA 1
ATOM 11238 C C . SER D 1 199 ? 64.986 21.093 -45.931 1.00 18.30 199 SER D C 1
ATOM 11239 O O . SER D 1 199 ? 64.579 21.853 -46.815 1.00 20.53 199 SER D O 1
ATOM 11242 N N . ARG D 1 200 ? 66.199 20.557 -45.952 1.00 15.36 200 ARG D N 1
ATOM 11243 C CA . ARG D 1 200 ? 67.021 20.652 -47.146 1.00 22.28 200 ARG D CA 1
ATOM 11244 C C . ARG D 1 200 ? 66.687 19.502 -48.094 1.00 24.04 200 ARG D C 1
ATOM 11245 O O . ARG D 1 200 ? 67.117 19.501 -49.243 1.00 26.93 200 ARG D O 1
ATOM 11253 N N . THR D 1 201 ? 65.929 18.521 -47.606 1.00 23.49 201 THR D N 1
ATOM 11254 C CA . THR D 1 201 ? 65.602 17.337 -48.406 1.00 21.30 201 THR D CA 1
ATOM 11255 C C . THR D 1 201 ? 64.089 17.205 -48.619 1.00 22.22 201 THR D C 1
ATOM 11256 O O . THR D 1 201 ? 63.297 17.395 -47.690 1.00 20.48 201 THR D O 1
ATOM 11260 N N . PRO D 1 202 ? 63.679 16.882 -49.853 1.00 23.03 202 PRO D N 1
ATOM 11261 C CA . PRO D 1 202 ? 62.253 16.811 -50.187 1.00 16.88 202 PRO D CA 1
ATOM 11262 C C . PRO D 1 202 ? 61.607 15.486 -49.769 1.00 15.95 202 PRO D C 1
ATOM 11263 O O . PRO D 1 202 ? 62.308 14.519 -49.490 1.00 16.57 202 PRO D O 1
ATOM 11267 N N . GLY D 1 203 ? 60.278 15.431 -49.734 1.00 18.99 203 GLY D N 1
ATOM 11268 C CA . GLY D 1 203 ? 59.590 14.151 -49.615 1.00 16.71 203 GLY D CA 1
ATOM 11269 C C . GLY D 1 203 ? 59.298 13.614 -48.223 1.00 20.10 203 GLY D C 1
ATOM 11270 O O . GLY D 1 203 ? 58.884 12.458 -48.075 1.00 12.60 203 GLY D O 1
ATOM 11271 N N . LEU D 1 204 ? 59.511 14.444 -47.201 1.00 14.80 204 LEU D N 1
ATOM 11272 C CA . LEU D 1 204 ? 59.130 14.092 -45.833 1.00 15.77 204 LEU D CA 1
ATOM 11273 C C . LEU D 1 204 ? 57.624 14.074 -45.630 1.00 14.79 204 LEU D C 1
ATOM 11274 O O . LEU D 1 204 ? 56.923 14.926 -46.155 1.00 16.63 204 LEU D O 1
ATOM 11279 N N . ALA D 1 205 ? 57.137 13.120 -44.843 1.00 15.84 205 ALA D N 1
ATOM 11280 C CA . ALA D 1 205 ? 55.733 13.083 -44.443 1.00 16.57 205 ALA D CA 1
ATOM 11281 C C . ALA D 1 205 ? 55.372 14.262 -43.536 1.00 17.66 205 ALA D C 1
ATOM 11282 O O . ALA D 1 205 ? 56.125 14.602 -42.628 1.00 14.72 205 ALA D O 1
ATOM 11284 N N . LEU D 1 206 ? 54.212 14.859 -43.772 1.00 15.81 206 LEU D N 1
ATOM 11285 C CA . LEU D 1 206 ? 53.754 15.995 -42.968 1.00 17.89 206 LEU D CA 1
ATOM 11286 C C . LEU D 1 206 ? 53.110 15.556 -41.665 1.00 22.75 206 LEU D C 1
ATOM 11287 O O . LEU D 1 206 ? 51.897 15.653 -41.527 1.00 31.74 206 LEU D O 1
ATOM 11292 N N . ARG D 1 207 ? 53.896 15.064 -40.716 1.00 14.96 207 ARG D N 1
ATOM 11293 C CA . ARG D 1 207 ? 53.330 14.636 -39.445 1.00 17.23 207 ARG D CA 1
ATOM 11294 C C . ARG D 1 207 ? 53.618 15.684 -38.374 1.00 20.02 207 ARG D C 1
ATOM 11295 O O . ARG D 1 207 ? 54.770 15.913 -38.004 1.00 17.45 207 ARG D O 1
ATOM 11303 N N . GLY D 1 208 ? 52.561 16.336 -37.900 1.00 20.81 208 GLY D N 1
ATOM 11304 C CA . GLY D 1 208 ? 52.696 17.334 -36.855 1.00 18.63 208 GLY D CA 1
ATOM 11305 C C . GLY D 1 208 ? 52.789 18.744 -37.401 1.00 21.08 208 GLY D C 1
ATOM 11306 O O . GLY D 1 208 ? 53.067 19.685 -36.663 1.00 19.32 208 GLY D O 1
ATOM 11307 N N . ALA D 1 209 ? 52.541 18.904 -38.696 1.00 15.93 209 ALA D N 1
ATOM 11308 C CA . ALA D 1 209 ? 52.603 20.228 -39.314 1.00 19.64 209 ALA D CA 1
ATOM 11309 C C . ALA D 1 209 ? 51.694 20.334 -40.539 1.00 18.90 209 ALA D C 1
ATOM 11310 O O . ALA D 1 209 ? 51.339 19.323 -41.142 1.00 21.14 209 ALA D O 1
ATOM 11312 N N . ARG D 1 210 ? 51.345 21.563 -40.910 1.00 21.24 210 ARG D N 1
ATOM 11313 C CA . ARG D 1 210 ? 50.461 21.831 -42.051 1.00 23.25 210 ARG D CA 1
ATOM 11314 C C . ARG D 1 210 ? 51.181 21.755 -43.406 1.00 27.69 210 ARG D C 1
ATOM 11315 O O . ARG D 1 210 ? 50.545 21.576 -44.444 1.00 25.48 210 ARG D O 1
ATOM 11323 N N . ALA D 1 211 ? 52.503 21.897 -43.399 1.00 20.49 211 ALA D N 1
ATOM 11324 C CA . ALA D 1 211 ? 53.255 22.017 -44.644 1.00 17.13 211 ALA D CA 1
ATOM 11325 C C . ALA D 1 211 ? 54.739 21.787 -44.478 1.00 23.78 211 ALA D C 1
ATOM 11326 O O . ALA D 1 211 ? 55.287 21.957 -43.391 1.00 20.66 211 ALA D O 1
ATOM 11328 N N . LEU D 1 212 ? 55.378 21.422 -45.585 1.00 18.54 212 LEU D N 1
ATOM 11329 C CA . LEU D 1 212 ? 56.805 21.208 -45.657 1.00 21.59 212 LEU D CA 1
ATOM 11330 C C . LEU D 1 212 ? 57.417 22.210 -46.616 1.00 22.11 212 LEU D C 1
ATOM 11331 O O . LEU D 1 212 ? 56.977 22.334 -47.758 1.00 22.52 212 LEU D O 1
ATOM 11336 N N . ARG D 1 213 ? 58.445 22.913 -46.169 1.00 14.94 213 ARG D N 1
ATOM 11337 C CA . ARG D 1 213 ? 59.128 23.843 -47.044 1.00 20.92 213 ARG D CA 1
ATOM 11338 C C . ARG D 1 213 ? 60.535 23.338 -47.294 1.00 20.78 213 ARG D C 1
ATOM 11339 O O . ARG D 1 213 ? 61.331 23.191 -46.363 1.00 20.73 213 ARG D O 1
ATOM 11347 N N . VAL D 1 214 ? 60.846 23.058 -48.552 1.00 19.52 214 VAL D N 1
ATOM 11348 C CA . VAL D 1 214 ? 62.193 22.633 -48.903 1.00 19.56 214 VAL D CA 1
ATOM 11349 C C . VAL D 1 214 ? 63.037 23.855 -49.247 1.00 23.16 214 VAL D C 1
ATOM 11350 O O . VAL D 1 214 ? 62.711 24.595 -50.177 1.00 26.06 214 VAL D O 1
ATOM 11354 N N . LEU D 1 215 ? 64.123 24.055 -48.503 1.00 21.05 215 LEU D N 1
ATOM 11355 C CA . LEU D 1 215 ? 64.932 25.260 -48.631 1.00 25.19 215 LEU D CA 1
ATOM 11356 C C . LEU D 1 215 ? 66.398 24.918 -48.827 1.00 27.21 215 LEU D C 1
ATOM 11357 O O . LEU D 1 215 ? 67.055 24.406 -47.915 1.00 29.78 215 LEU D O 1
ATOM 11362 N N . ALA D 1 216 ? 66.914 25.226 -50.013 1.00 30.21 216 ALA D N 1
ATOM 11363 C CA . ALA D 1 216 ? 68.230 24.742 -50.420 1.00 29.36 216 ALA D CA 1
ATOM 11364 C C . ALA D 1 216 ? 69.393 25.471 -49.756 1.00 30.25 216 ALA D C 1
ATOM 11365 O O . ALA D 1 216 ? 70.440 24.870 -49.529 1.00 25.81 216 ALA D O 1
ATOM 11367 N N . ASP D 1 217 ? 69.229 26.756 -49.448 1.00 27.60 217 ASP D N 1
ATOM 11368 C CA . ASP D 1 217 ? 70.349 27.521 -48.898 1.00 28.37 217 ASP D CA 1
ATOM 11369 C C . ASP D 1 217 ? 69.910 28.744 -48.091 1.00 27.94 217 ASP D C 1
ATOM 11370 O O . ASP D 1 217 ? 68.717 28.963 -47.874 1.00 22.29 217 ASP D O 1
ATOM 11375 N N . SER D 1 218 ? 70.887 29.537 -47.659 1.00 22.87 218 SER D N 1
ATOM 11376 C CA . SER D 1 218 ? 70.616 30.737 -46.862 1.00 29.23 218 SER D CA 1
ATOM 11377 C C . SER D 1 218 ? 69.654 31.725 -47.535 1.00 25.42 218 SER D C 1
ATOM 11378 O O . SER D 1 218 ? 68.754 32.275 -46.890 1.00 25.16 218 SER D O 1
ATOM 11381 N N . ALA D 1 219 ? 69.850 31.963 -48.826 1.00 23.31 219 ALA D N 1
ATOM 11382 C CA . ALA D 1 219 ? 68.990 32.884 -49.567 1.00 24.64 219 ALA D CA 1
ATOM 11383 C C . ALA D 1 219 ? 67.542 32.382 -49.620 1.00 25.28 219 ALA D C 1
ATOM 11384 O O . ALA D 1 219 ? 66.600 33.171 -49.536 1.00 26.47 219 ALA D O 1
ATOM 11386 N N . ALA D 1 220 ? 67.369 31.074 -49.771 1.00 25.63 220 ALA D N 1
ATOM 11387 C CA . ALA D 1 220 ? 66.030 30.484 -49.778 1.00 24.70 220 ALA D CA 1
ATOM 11388 C C . ALA D 1 220 ? 65.369 30.659 -48.414 1.00 22.98 220 ALA D C 1
ATOM 11389 O O . ALA D 1 220 ? 64.161 30.882 -48.330 1.00 20.79 220 ALA D O 1
ATOM 11391 N N . LEU D 1 221 ? 66.163 30.560 -47.349 1.00 24.46 221 LEU D N 1
ATOM 11392 C CA . LEU D 1 221 ? 65.632 30.757 -46.003 1.00 24.35 221 LEU D CA 1
ATOM 11393 C C . LEU D 1 221 ? 65.233 32.215 -45.781 1.00 23.87 221 LEU D C 1
ATOM 11394 O O . LEU D 1 221 ? 64.154 32.497 -45.248 1.00 21.73 221 LEU D O 1
ATOM 11399 N N . ASP D 1 222 ? 66.109 33.132 -46.194 1.00 25.79 222 ASP D N 1
ATOM 11400 C CA . ASP D 1 222 ? 65.807 34.564 -46.199 1.00 28.74 222 ASP D CA 1
ATOM 11401 C C . ASP D 1 222 ? 64.456 34.813 -46.843 1.00 24.48 222 ASP D C 1
ATOM 11402 O O . ASP D 1 222 ? 63.602 35.498 -46.288 1.00 25.19 222 ASP D O 1
ATOM 11407 N N . ALA D 1 223 ? 64.269 34.230 -48.024 1.00 23.62 223 ALA D N 1
ATOM 11408 C CA . ALA D 1 223 ? 63.044 34.411 -48.794 1.00 22.70 223 ALA D CA 1
ATOM 11409 C C . ALA D 1 223 ? 61.843 33.846 -48.057 1.00 24.38 223 ALA D C 1
ATOM 11410 O O . ALA D 1 223 ? 60.811 34.499 -47.963 1.00 25.69 223 ALA D O 1
ATOM 11412 N N . TYR D 1 224 ? 61.980 32.628 -47.538 1.00 21.58 224 TYR D N 1
ATOM 11413 C CA . TYR D 1 224 ? 60.915 32.009 -46.752 1.00 19.78 224 TYR D CA 1
ATOM 11414 C C . TYR D 1 224 ? 60.500 32.859 -45.543 1.00 20.60 224 TYR D C 1
ATOM 11415 O O . TYR D 1 224 ? 59.314 33.072 -45.301 1.00 20.57 224 TYR D O 1
ATOM 11424 N N . LEU D 1 225 ? 61.482 33.319 -44.773 1.00 19.08 225 LEU D N 1
ATOM 11425 C CA . LEU D 1 225 ? 61.197 34.055 -43.545 1.00 23.17 225 LEU D CA 1
ATOM 11426 C C . LEU D 1 225 ? 60.477 35.354 -43.858 1.00 24.98 225 LEU D C 1
ATOM 11427 O O . LEU D 1 225 ? 59.498 35.704 -43.195 1.00 26.53 225 LEU D O 1
ATOM 11432 N N . ASP D 1 226 ? 60.945 36.059 -44.886 1.00 25.67 226 ASP D N 1
ATOM 11433 C CA . ASP D 1 226 ? 60.321 37.320 -45.268 1.00 28.56 226 ASP D CA 1
ATOM 11434 C C . ASP D 1 226 ? 58.877 37.099 -45.702 1.00 28.88 226 ASP D C 1
ATOM 11435 O O . ASP D 1 226 ? 58.012 37.930 -45.444 1.00 33.13 226 ASP D O 1
ATOM 11440 N N . GLU D 1 227 ? 58.611 35.960 -46.331 1.00 26.83 227 GLU D N 1
ATOM 11441 C CA . GLU D 1 227 ? 57.253 35.626 -46.766 1.00 24.48 227 GLU D CA 1
ATOM 11442 C C . GLU D 1 227 ? 56.314 35.123 -45.659 1.00 26.14 227 GLU D C 1
ATOM 11443 O O . GLU D 1 227 ? 55.126 35.453 -45.651 1.00 27.73 227 GLU D O 1
ATOM 11449 N N . ARG D 1 228 ? 56.833 34.314 -44.738 1.00 22.57 228 ARG D N 1
ATOM 11450 C CA . ARG D 1 228 ? 55.976 33.618 -43.781 1.00 21.98 228 ARG D CA 1
ATOM 11451 C C . ARG D 1 228 ? 55.996 34.157 -42.346 1.00 19.53 228 ARG D C 1
ATOM 11452 O O . ARG D 1 228 ? 55.227 33.684 -41.507 1.00 18.65 228 ARG D O 1
ATOM 11460 N N . TRP D 1 229 ? 56.855 35.130 -42.059 1.00 20.75 229 TRP D N 1
ATOM 11461 C CA . TRP D 1 229 ? 57.049 35.567 -40.673 1.00 20.65 229 TRP D CA 1
ATOM 11462 C C . TRP D 1 229 ? 55.789 36.180 -40.098 1.00 21.23 229 TRP D C 1
ATOM 11463 O O . TRP D 1 229 ? 55.465 35.974 -38.921 1.00 21.91 229 TRP D O 1
ATOM 11474 N N . ASP D 1 230 ? 55.076 36.933 -40.929 1.00 25.49 230 ASP D N 1
ATOM 11475 C CA . ASP D 1 230 ? 53.829 37.539 -40.491 1.00 21.38 230 ASP D CA 1
ATOM 11476 C C . ASP D 1 230 ? 52.865 36.457 -40.026 1.00 20.01 230 ASP D C 1
ATOM 11477 O O . ASP D 1 230 ? 52.243 36.585 -38.975 1.00 24.08 230 ASP D O 1
ATOM 11482 N N . TRP D 1 231 ? 52.762 35.375 -40.786 1.00 20.51 231 TRP D N 1
ATOM 11483 C CA . TRP D 1 231 ? 51.885 34.288 -40.381 1.00 20.36 231 TRP D CA 1
ATOM 11484 C C . TRP D 1 231 ? 52.426 33.550 -39.148 1.00 19.73 231 TRP D C 1
ATOM 11485 O O . TRP D 1 231 ? 51.668 33.208 -38.234 1.00 19.89 231 TRP D O 1
ATOM 11496 N N . LEU D 1 232 ? 53.729 33.291 -39.134 1.00 17.05 232 LEU D N 1
ATOM 11497 C CA . LEU D 1 232 ? 54.362 32.571 -38.026 1.00 17.87 232 LEU D CA 1
ATOM 11498 C C . LEU D 1 232 ? 54.215 33.300 -36.683 1.00 17.08 232 LEU D C 1
ATOM 11499 O O . LEU D 1 232 ? 54.095 32.662 -35.634 1.00 16.60 232 LEU D O 1
ATOM 11504 N N . THR D 1 233 ? 54.253 34.630 -36.724 1.00 17.79 233 THR D N 1
ATOM 11505 C CA . THR D 1 233 ? 54.172 35.451 -35.509 1.00 20.70 233 THR D CA 1
ATOM 11506 C C . THR D 1 233 ? 52.740 35.925 -35.205 1.00 23.85 233 THR D C 1
ATOM 11507 O O . THR D 1 233 ? 52.516 36.695 -34.264 1.00 20.53 233 THR D O 1
ATOM 11511 N N . GLU D 1 234 ? 51.778 35.436 -35.987 1.00 26.05 234 GLU D N 1
ATOM 11512 C CA . GLU D 1 234 ? 50.381 35.875 -35.894 1.00 23.97 234 GLU D CA 1
ATOM 11513 C C . GLU D 1 234 ? 50.261 37.385 -35.973 1.00 25.23 234 GLU D C 1
ATOM 11514 O O . GLU D 1 234 ? 49.608 38.016 -35.140 1.00 26.74 234 GLU D O 1
ATOM 11520 N N . GLY D 1 235 ? 50.896 37.956 -36.987 1.00 26.89 235 GLY D N 1
ATOM 11521 C CA . GLY D 1 235 ? 50.784 39.374 -37.259 1.00 27.35 235 GLY D CA 1
ATOM 11522 C C . GLY D 1 235 ? 51.812 40.202 -36.516 1.00 30.68 235 GLY D C 1
ATOM 11523 O O . GLY D 1 235 ? 51.695 41.426 -36.440 1.00 30.36 235 GLY D O 1
ATOM 11524 N N . GLY D 1 236 ? 52.823 39.537 -35.968 1.00 30.36 236 GLY D N 1
ATOM 11525 C CA . GLY D 1 236 ? 53.854 40.218 -35.204 1.00 25.42 236 GLY D CA 1
ATOM 11526 C C . GLY D 1 236 ? 53.575 40.207 -33.712 1.00 25.79 236 GLY D C 1
ATOM 11527 O O . GLY D 1 236 ? 54.275 40.867 -32.947 1.00 32.60 236 GLY D O 1
ATOM 11528 N N . ARG D 1 237 ? 52.572 39.437 -33.296 1.00 24.19 237 ARG D N 1
ATOM 11529 C CA . ARG D 1 237 ? 52.146 39.402 -31.899 1.00 23.15 237 ARG D CA 1
ATOM 11530 C C . ARG D 1 237 ? 52.952 38.473 -30.990 1.00 25.26 237 ARG D C 1
ATOM 11531 O O . ARG D 1 237 ? 53.117 38.762 -29.798 1.00 21.80 237 ARG D O 1
ATOM 11539 N N . HIS D 1 238 ? 53.434 37.354 -31.537 1.00 18.12 238 HIS D N 1
ATOM 11540 C CA . HIS D 1 238 ? 54.003 36.287 -30.719 1.00 16.95 238 HIS D CA 1
ATOM 11541 C C . HIS D 1 238 ? 55.297 35.741 -31.296 1.00 18.30 238 HIS D C 1
ATOM 11542 O O . HIS D 1 238 ? 55.593 35.910 -32.478 1.00 15.99 238 HIS D O 1
ATOM 11549 N N . ARG D 1 239 ? 56.047 35.056 -30.446 1.00 15.06 239 ARG D N 1
ATOM 11550 C CA . ARG D 1 239 ? 57.304 34.474 -30.849 1.00 13.60 239 ARG D CA 1
ATOM 11551 C C . ARG D 1 239 ? 57.115 33.138 -31.576 1.00 11.53 239 ARG D C 1
ATOM 11552 O O . ARG D 1 239 ? 56.005 32.584 -31.659 1.00 10.42 239 ARG D O 1
ATOM 11560 N N . VAL D 1 240 ? 58.217 32.631 -32.108 1.00 14.10 240 VAL D N 1
ATOM 11561 C CA . VAL D 1 240 ? 58.201 31.413 -32.899 1.00 10.17 240 VAL D CA 1
ATOM 11562 C C . VAL D 1 240 ? 59.176 30.406 -32.313 1.00 15.12 240 VAL D C 1
ATOM 11563 O O . VAL D 1 240 ? 60.343 30.727 -32.072 1.00 12.62 240 VAL D O 1
ATOM 11567 N N . VAL D 1 241 ? 58.706 29.188 -32.068 1.00 13.14 241 VAL D N 1
ATOM 11568 C CA . VAL D 1 241 ? 59.602 28.165 -31.570 1.00 12.33 241 VAL D CA 1
ATOM 11569 C C . VAL D 1 241 ? 60.305 27.494 -32.751 1.00 14.76 241 VAL D C 1
ATOM 11570 O O . VAL D 1 241 ? 59.663 27.128 -33.756 1.00 10.94 241 VAL D O 1
ATOM 11574 N N . VAL D 1 242 ? 61.626 27.382 -32.651 1.00 11.77 242 VAL D N 1
ATOM 11575 C CA . VAL D 1 242 ? 62.416 26.683 -33.669 1.00 9.54 242 VAL D CA 1
ATOM 11576 C C . VAL D 1 242 ? 63.005 25.441 -33.041 1.00 14.83 242 VAL D C 1
ATOM 11577 O O . VAL D 1 242 ? 63.761 25.559 -32.073 1.00 13.38 242 VAL D O 1
ATOM 11581 N N . GLU D 1 243 ? 62.689 24.255 -33.562 1.00 9.40 243 GLU D N 1
ATOM 11582 C CA . GLU D 1 243 ? 63.289 23.045 -33.005 1.00 14.08 243 GLU D CA 1
ATOM 11583 C C . GLU D 1 243 ? 63.596 21.964 -34.046 1.00 15.54 243 GLU D C 1
ATOM 11584 O O . GLU D 1 243 ? 63.013 21.935 -35.130 1.00 13.49 243 GLU D O 1
ATOM 11590 N N . ARG D 1 244 ? 64.520 21.081 -33.689 1.00 12.65 244 ARG D N 1
ATOM 11591 C CA . ARG D 1 244 ? 64.863 19.966 -34.559 1.00 15.10 244 ARG D CA 1
ATOM 11592 C C . ARG D 1 244 ? 63.645 19.060 -34.719 1.00 14.62 244 ARG D C 1
ATOM 11593 O O . ARG D 1 244 ? 62.964 18.745 -33.741 1.00 13.77 244 ARG D O 1
ATOM 11601 N N . TYR D 1 245 ? 63.374 18.674 -35.963 1.00 12.32 245 TYR D N 1
ATOM 11602 C CA . TYR D 1 245 ? 62.282 17.765 -36.296 1.00 14.43 245 TYR D CA 1
ATOM 11603 C C . TYR D 1 245 ? 62.831 16.344 -36.472 1.00 12.52 245 TYR D C 1
ATOM 11604 O O . TYR D 1 245 ? 63.853 16.156 -37.103 1.00 12.03 245 TYR D O 1
ATOM 11613 N N . HIS D 1 246 ? 62.165 15.360 -35.883 1.00 13.92 246 HIS D N 1
ATOM 11614 C CA . HIS D 1 246 ? 62.608 13.974 -35.963 1.00 14.25 246 HIS D CA 1
ATOM 11615 C C . HIS D 1 246 ? 61.614 13.130 -36.770 1.00 14.47 246 HIS D C 1
ATOM 11616 O O . HIS D 1 246 ? 60.652 12.593 -36.207 1.00 13.34 246 HIS D O 1
ATOM 11623 N N . PRO D 1 247 ? 61.838 13.026 -38.089 1.00 14.00 247 PRO D N 1
ATOM 11624 C CA . PRO D 1 247 ? 60.950 12.278 -38.991 1.00 14.61 247 PRO D CA 1
ATOM 11625 C C . PRO D 1 247 ? 60.671 10.867 -38.484 1.00 15.60 247 PRO D C 1
ATOM 11626 O O . PRO D 1 247 ? 61.562 10.227 -37.944 1.00 15.39 247 PRO D O 1
ATOM 11630 N N . GLY D 1 248 ? 59.433 10.412 -38.616 1.00 17.44 248 GLY D N 1
ATOM 11631 C CA . GLY D 1 248 ? 59.093 9.030 -38.311 1.00 15.44 248 GLY D CA 1
ATOM 11632 C C . GLY D 1 248 ? 58.933 8.737 -36.840 1.00 19.44 248 GLY D C 1
ATOM 11633 O O . GLY D 1 248 ? 58.911 7.571 -36.455 1.00 17.25 248 GLY D O 1
ATOM 11634 N N . SER D 1 249 ? 58.829 9.784 -36.013 1.00 15.63 249 SER D N 1
ATOM 11635 C CA . SER D 1 249 ? 58.630 9.609 -34.578 1.00 16.79 249 SER D CA 1
ATOM 11636 C C . SER D 1 249 ? 57.203 9.212 -34.262 1.00 15.16 249 SER D C 1
ATOM 11637 O O . SER D 1 249 ? 56.274 9.558 -34.994 1.00 18.12 249 SER D O 1
ATOM 11640 N N . ARG D 1 250 ? 57.022 8.489 -33.168 1.00 13.46 250 ARG D N 1
ATOM 11641 C CA . ARG D 1 250 ? 55.682 8.236 -32.666 1.00 12.71 250 ARG D CA 1
ATOM 11642 C C . ARG D 1 250 ? 55.366 9.262 -31.564 1.00 14.86 250 ARG D C 1
ATOM 11643 O O . ARG D 1 250 ? 56.265 9.714 -30.848 1.00 15.65 250 ARG D O 1
ATOM 11651 N N . ALA D 1 251 ? 54.094 9.613 -31.437 1.00 12.98 251 ALA D N 1
ATOM 11652 C CA . ALA D 1 251 ? 53.666 10.698 -30.561 1.00 16.27 251 ALA D CA 1
ATOM 11653 C C . ALA D 1 251 ? 52.977 10.163 -29.324 1.00 19.37 251 ALA D C 1
ATOM 11654 O O . ALA D 1 251 ? 52.043 9.357 -29.417 1.00 15.37 251 ALA D O 1
ATOM 11656 N N . TYR D 1 252 ? 53.438 10.613 -28.163 1.00 13.33 252 TYR D N 1
ATOM 11657 C CA . TYR D 1 252 ? 52.857 10.167 -26.914 1.00 14.12 252 TYR D CA 1
ATOM 11658 C C . TYR D 1 252 ? 52.417 11.344 -26.023 1.00 15.30 252 TYR D C 1
ATOM 11659 O O . TYR D 1 252 ? 52.784 12.502 -26.253 1.00 13.25 252 TYR D O 1
ATOM 11668 N N . PHE D 1 253 ? 51.626 11.029 -25.008 1.00 15.27 253 PHE D N 1
ATOM 11669 C CA . PHE D 1 253 ? 51.276 12.031 -24.016 1.00 15.87 253 PHE D CA 1
ATOM 11670 C C . PHE D 1 253 ? 51.227 11.401 -22.636 1.00 17.18 253 PHE D C 1
ATOM 11671 O O . PHE D 1 253 ? 51.001 10.199 -22.497 1.00 13.92 253 PHE D O 1
ATOM 11679 N N . ALA D 1 254 ? 51.497 12.227 -21.627 1.00 18.79 254 ALA D N 1
ATOM 11680 C CA . ALA D 1 254 ? 51.231 11.896 -20.237 1.00 15.49 254 ALA D CA 1
ATOM 11681 C C . ALA D 1 254 ? 50.479 13.095 -19.642 1.00 14.91 254 ALA D C 1
ATOM 11682 O O . ALA D 1 254 ? 50.901 14.241 -19.792 1.00 14.18 254 ALA D O 1
ATOM 11684 N N . GLU D 1 255 ? 49.354 12.827 -19.002 1.00 12.56 255 GLU D N 1
ATOM 11685 C CA . GLU D 1 255 ? 48.441 13.892 -18.619 1.00 16.42 255 GLU D CA 1
ATOM 11686 C C . GLU D 1 255 ? 48.249 13.892 -17.115 1.00 14.71 255 GLU D C 1
ATOM 11687 O O . GLU D 1 255 ? 48.003 12.842 -16.515 1.00 15.17 255 GLU D O 1
ATOM 11693 N N . PHE D 1 256 ? 48.377 15.066 -16.507 1.00 13.23 256 PHE D N 1
ATOM 11694 C CA . PHE D 1 256 ? 48.351 15.171 -15.052 1.00 13.15 256 PHE D CA 1
ATOM 11695 C C . PHE D 1 256 ? 47.242 16.097 -14.574 1.00 12.63 256 PHE D C 1
ATOM 11696 O O . PHE D 1 256 ? 46.807 16.983 -15.301 1.00 11.43 256 PHE D O 1
ATOM 11704 N N . TRP D 1 257 ? 46.815 15.881 -13.337 1.00 12.58 257 TRP D N 1
ATOM 11705 C CA . TRP D 1 257 ? 45.872 16.758 -12.668 1.00 12.81 257 TRP D CA 1
ATOM 11706 C C . TRP D 1 257 ? 46.639 17.552 -11.617 1.00 15.51 257 TRP D C 1
ATOM 11707 O O . TRP D 1 257 ? 47.224 16.976 -10.700 1.00 14.40 257 TRP D O 1
ATOM 11718 N N . ILE D 1 258 ? 46.655 18.870 -11.781 1.00 10.15 258 ILE D N 1
ATOM 11719 C CA . ILE D 1 258 ? 47.431 19.739 -10.916 1.00 13.66 258 ILE D CA 1
ATOM 11720 C C . ILE D 1 258 ? 46.451 20.474 -10.011 1.00 14.98 258 ILE D C 1
ATOM 11721 O O . ILE D 1 258 ? 45.631 21.270 -10.476 1.00 13.20 258 ILE D O 1
ATOM 11726 N N . SER D 1 259 ? 46.529 20.169 -8.721 1.00 14.77 259 SER D N 1
ATOM 11727 C CA . SER D 1 259 ? 45.626 20.741 -7.725 1.00 20.42 259 SER D CA 1
ATOM 11728 C C . SER D 1 259 ? 46.441 21.414 -6.632 1.00 20.16 259 SER D C 1
ATOM 11729 O O . SER D 1 259 ? 47.674 21.371 -6.670 1.00 17.65 259 SER D O 1
ATOM 11732 N N . ASP D 1 260 ? 45.765 22.020 -5.655 1.00 17.62 260 ASP D N 1
ATOM 11733 C CA . ASP D 1 260 ? 46.463 22.672 -4.543 1.00 21.22 260 ASP D CA 1
ATOM 11734 C C . ASP D 1 260 ? 47.363 21.665 -3.840 1.00 19.01 260 ASP D C 1
ATOM 11735 O O . ASP D 1 260 ? 48.502 21.974 -3.492 1.00 19.94 260 ASP D O 1
ATOM 11740 N N . GLY D 1 261 ? 46.846 20.452 -3.659 1.00 22.72 261 GLY D N 1
ATOM 11741 C CA . GLY D 1 261 ? 47.576 19.366 -3.020 1.00 20.95 261 GLY D CA 1
ATOM 11742 C C . GLY D 1 261 ? 48.784 18.845 -3.787 1.00 27.22 261 GLY D C 1
ATOM 11743 O O . GLY D 1 261 ? 49.658 18.200 -3.208 1.00 28.70 261 GLY D O 1
ATOM 11744 N N . GLY D 1 262 ? 48.846 19.120 -5.087 1.00 19.44 262 GLY D N 1
ATOM 11745 C CA . GLY D 1 262 ? 49.999 18.722 -5.874 1.00 19.96 262 GLY D CA 1
ATOM 11746 C C . GLY D 1 262 ? 49.660 18.154 -7.236 1.00 19.98 262 GLY D C 1
ATOM 11747 O O . GLY D 1 262 ? 48.642 18.507 -7.825 1.00 15.51 262 GLY D O 1
ATOM 11748 N N . VAL D 1 263 ? 50.526 17.273 -7.729 1.00 20.21 263 VAL D N 1
ATOM 11749 C CA . VAL D 1 263 ? 50.430 16.727 -9.073 1.00 15.54 263 VAL D CA 1
ATOM 11750 C C . VAL D 1 263 ? 50.084 15.245 -9.038 1.00 16.05 263 VAL D C 1
ATOM 11751 O O . VAL D 1 263 ? 50.723 14.468 -8.329 1.00 17.01 263 VAL D O 1
ATOM 11755 N N . ARG D 1 264 ? 49.068 14.849 -9.799 1.00 15.40 264 ARG D N 1
ATOM 11756 C CA . ARG D 1 264 ? 48.643 13.452 -9.835 1.00 16.31 264 ARG D CA 1
ATOM 11757 C C . ARG D 1 264 ? 48.587 12.973 -11.282 1.00 18.38 264 ARG D C 1
ATOM 11758 O O . ARG D 1 264 ? 48.023 13.664 -12.142 1.00 14.24 264 ARG D O 1
ATOM 11766 N N . LEU D 1 265 ? 49.175 11.807 -11.554 1.00 15.55 265 LEU D N 1
ATOM 11767 C CA . LEU D 1 265 ? 49.087 11.221 -12.894 1.00 14.27 265 LEU D CA 1
ATOM 11768 C C . LEU D 1 265 ? 47.648 10.859 -13.257 1.00 15.36 265 LEU D C 1
ATOM 11769 O O . LEU D 1 265 ? 46.953 10.143 -12.515 1.00 18.26 265 LEU D O 1
ATOM 11774 N N . GLY D 1 266 ? 47.200 11.372 -14.395 1.00 14.16 266 GLY D N 1
ATOM 11775 C CA . GLY D 1 266 ? 45.900 11.022 -14.933 1.00 17.97 266 GLY D CA 1
ATOM 11776 C C . GLY D 1 266 ? 45.988 9.756 -15.771 1.00 18.31 266 GLY D C 1
ATOM 11777 O O . GLY D 1 266 ? 45.395 8.743 -15.430 1.00 19.12 266 GLY D O 1
ATOM 11778 N N . GLY D 1 267 ? 46.720 9.823 -16.874 1.00 14.30 267 GLY D N 1
ATOM 11779 C CA . GLY D 1 267 ? 46.947 8.657 -17.703 1.00 18.88 267 GLY D CA 1
ATOM 11780 C C . GLY D 1 267 ? 47.901 8.989 -18.823 1.00 20.63 267 GLY D C 1
ATOM 11781 O O . GLY D 1 267 ? 48.269 10.153 -18.989 1.00 20.51 267 GLY D O 1
ATOM 11782 N N . HIS D 1 268 ? 48.321 7.976 -19.578 1.00 16.67 268 HIS D N 1
ATOM 11783 C CA . HIS D 1 268 ? 49.178 8.205 -20.725 1.00 16.38 268 HIS D CA 1
ATOM 11784 C C . HIS D 1 268 ? 48.624 7.461 -21.947 1.00 18.22 268 HIS D C 1
ATOM 11785 O O . HIS D 1 268 ? 47.790 6.571 -21.812 1.00 16.88 268 HIS D O 1
ATOM 11792 N N . GLY D 1 269 ? 49.087 7.834 -23.133 1.00 19.43 269 GLY D N 1
ATOM 11793 C CA . GLY D 1 269 ? 48.615 7.215 -24.359 1.00 15.53 269 GLY D CA 1
ATOM 11794 C C . GLY D 1 269 ? 49.464 7.556 -25.567 1.00 16.94 269 GLY D C 1
ATOM 11795 O O . GLY D 1 269 ? 50.454 8.289 -25.469 1.00 15.02 269 GLY D O 1
ATOM 11796 N N . GLU D 1 270 ? 49.097 6.990 -26.716 1.00 16.48 270 GLU D N 1
ATOM 11797 C CA . GLU D 1 270 ? 49.747 7.334 -27.972 1.00 16.63 270 GLU D CA 1
ATOM 11798 C C . GLU D 1 270 ? 48.742 7.992 -28.905 1.00 17.70 270 GLU D C 1
ATOM 11799 O O . GLU D 1 270 ? 47.621 7.509 -29.082 1.00 20.34 270 GLU D O 1
ATOM 11813 N N . ARG D 1 272 ? 48.128 8.526 -32.664 1.00 29.28 272 ARG D N 1
ATOM 11814 C CA . ARG D 1 272 ? 48.603 7.865 -33.864 1.00 31.95 272 ARG D CA 1
ATOM 11815 C C . ARG D 1 272 ? 48.401 8.729 -35.118 1.00 33.86 272 ARG D C 1
ATOM 11816 O O . ARG D 1 272 ? 47.293 8.831 -35.653 1.00 31.57 272 ARG D O 1
ATOM 11824 N N . TYR D 1 273 ? 49.491 9.378 -35.540 1.00 34.95 273 TYR D N 1
ATOM 11825 C CA . TYR D 1 273 ? 49.542 10.207 -36.748 1.00 32.79 273 TYR D CA 1
ATOM 11826 C C . TYR D 1 273 ? 49.772 9.341 -37.964 1.00 35.95 273 TYR D C 1
ATOM 11827 O O . TYR D 1 273 ? 50.925 9.012 -38.261 1.00 34.49 273 TYR D O 1
ATOM 11836 N N . ARG D 1 274 ? 48.710 8.992 -38.687 1.00 33.36 274 ARG D N 1
ATOM 11837 C CA . ARG D 1 274 ? 48.848 8.012 -39.762 1.00 33.81 274 ARG D CA 1
ATOM 11838 C C . ARG D 1 274 ? 48.274 8.403 -41.138 1.00 35.12 274 ARG D C 1
ATOM 11839 O O . ARG D 1 274 ? 47.468 7.657 -41.693 1.00 37.25 274 ARG D O 1
ATOM 11847 N N . PRO D 1 275 ? 48.706 9.545 -41.715 1.00 35.22 275 PRO D N 1
ATOM 11848 C CA . PRO D 1 275 ? 49.648 10.571 -41.248 1.00 38.54 275 PRO D CA 1
ATOM 11849 C C . PRO D 1 275 ? 48.965 11.640 -40.392 1.00 41.00 275 PRO D C 1
ATOM 11850 O O . PRO D 1 275 ? 49.651 12.487 -39.801 1.00 37.19 275 PRO D O 1
ATOM 11854 N N . LEU D 1 276 ? 47.633 11.611 -40.338 1.00 36.06 276 LEU D N 1
ATOM 11855 C CA . LEU D 1 276 ? 46.892 12.530 -39.475 1.00 33.64 276 LEU D CA 1
ATOM 11856 C C . LEU D 1 276 ? 46.564 11.862 -38.144 1.00 33.24 276 LEU D C 1
ATOM 11857 O O . LEU D 1 276 ? 46.331 10.654 -38.088 1.00 33.04 276 LEU D O 1
ATOM 11862 N N . PRO D 1 277 ? 46.540 12.654 -37.063 1.00 33.21 277 PRO D N 1
ATOM 11863 C CA . PRO D 1 277 ? 46.202 12.105 -35.749 1.00 34.85 277 PRO D CA 1
ATOM 11864 C C . PRO D 1 277 ? 44.706 11.847 -35.615 1.00 32.46 277 PRO D C 1
ATOM 11865 O O . PRO D 1 277 ? 44.009 12.671 -35.017 1.00 37.20 277 PRO D O 1
ATOM 11869 N N . ASP D 1 278 ? 44.220 10.728 -36.150 1.00 29.29 278 ASP D N 1
ATOM 11870 C CA . ASP D 1 278 ? 42.784 10.449 -36.113 1.00 31.54 278 ASP D CA 1
ATOM 11871 C C . ASP D 1 278 ? 42.403 9.371 -35.087 1.00 25.99 278 ASP D C 1
ATOM 11872 O O . ASP D 1 278 ? 41.254 8.945 -35.035 1.00 29.10 278 ASP D O 1
ATOM 11877 N N . SER D 1 279 ? 43.364 8.909 -34.295 1.00 25.44 279 SER D N 1
ATOM 11878 C CA . SER D 1 279 ? 43.061 7.916 -33.272 1.00 24.81 279 SER D CA 1
ATOM 11879 C C . SER D 1 279 ? 44.110 7.910 -32.168 1.00 22.04 279 SER D C 1
ATOM 11880 O O . SER D 1 279 ? 45.233 8.372 -32.356 1.00 26.23 279 SER D O 1
ATOM 11883 N N . GLN D 1 280 ? 43.737 7.385 -31.008 1.00 21.95 280 GLN D N 1
ATOM 11884 C CA . GLN D 1 280 ? 44.674 7.314 -29.893 1.00 25.34 280 GLN D CA 1
ATOM 11885 C C . GLN D 1 280 ? 44.374 6.099 -29.037 1.00 22.30 280 GLN D C 1
ATOM 11886 O O . GLN D 1 280 ? 43.213 5.706 -28.892 1.00 26.64 280 GLN D O 1
ATOM 11892 N N . VAL D 1 281 ? 45.430 5.490 -28.505 1.00 16.39 281 VAL D N 1
ATOM 11893 C CA . VAL D 1 281 ? 45.298 4.338 -27.622 1.00 19.23 281 VAL D CA 1
ATOM 11894 C C . VAL D 1 281 ? 45.797 4.634 -26.207 1.00 19.34 281 VAL D C 1
ATOM 11895 O O . VAL D 1 281 ? 46.841 5.261 -26.030 1.00 20.74 281 VAL D O 1
ATOM 11907 N N . PRO D 1 283 ? 46.333 2.642 -22.254 1.00 17.45 283 PRO D N 1
ATOM 11908 C CA . PRO D 1 283 ? 47.552 3.388 -21.910 1.00 19.43 283 PRO D CA 1
ATOM 11909 C C . PRO D 1 283 ? 48.591 3.353 -23.028 1.00 21.62 283 PRO D C 1
ATOM 11910 O O . PRO D 1 283 ? 48.363 2.722 -24.057 1.00 21.82 283 PRO D O 1
ATOM 11914 N N . ALA D 1 284 ? 49.725 4.012 -22.819 1.00 23.81 284 ALA D N 1
ATOM 11915 C CA . ALA D 1 284 ? 50.747 4.123 -23.852 1.00 22.28 284 ALA D CA 1
ATOM 11916 C C . ALA D 1 284 ? 51.359 2.751 -24.201 1.00 23.57 284 ALA D C 1
ATOM 11917 O O . ALA D 1 284 ? 51.902 2.064 -23.335 1.00 25.76 284 ALA D O 1
ATOM 11919 N N . PRO D 1 285 ? 51.241 2.337 -25.471 1.00 23.50 285 PRO D N 1
ATOM 11920 C CA . PRO D 1 285 ? 51.762 1.035 -25.913 1.00 24.26 285 PRO D CA 1
ATOM 11921 C C . PRO D 1 285 ? 53.187 1.074 -26.451 1.00 23.91 285 PRO D C 1
ATOM 11922 O O . PRO D 1 285 ? 53.685 2.135 -26.866 1.00 22.09 285 PRO D O 1
ATOM 11926 N N . ASP D 1 286 ? 53.825 -0.096 -26.453 1.00 26.38 286 ASP D N 1
ATOM 11927 C CA . ASP D 1 286 ? 55.098 -0.310 -27.123 1.00 19.63 286 ASP D CA 1
ATOM 11928 C C . ASP D 1 286 ? 56.255 0.488 -26.525 1.00 22.82 286 ASP D C 1
ATOM 11929 O O . ASP D 1 286 ? 57.282 0.698 -27.173 1.00 21.80 286 ASP D O 1
ATOM 11934 N N . LEU D 1 287 ? 56.104 0.923 -25.284 1.00 20.94 287 LEU D N 1
ATOM 11935 C CA . LEU D 1 287 ? 57.240 1.512 -24.578 1.00 22.40 287 LEU D CA 1
ATOM 11936 C C . LEU D 1 287 ? 57.829 0.502 -23.600 1.00 22.03 287 LEU D C 1
ATOM 11937 O O . LEU D 1 287 ? 57.078 -0.243 -22.963 1.00 25.61 287 LEU D O 1
ATOM 11942 N N . ASP D 1 288 ? 59.153 0.469 -23.462 1.00 22.92 288 ASP D N 1
ATOM 11943 C CA . ASP D 1 288 ? 59.722 -0.312 -22.372 1.00 25.55 288 ASP D CA 1
ATOM 11944 C C . ASP D 1 288 ? 59.694 0.529 -21.093 1.00 26.17 288 ASP D C 1
ATOM 11945 O O . ASP D 1 288 ? 59.448 1.740 -21.145 1.00 22.96 288 ASP D O 1
ATOM 11950 N N . GLN D 1 289 ? 59.933 -0.119 -19.955 1.00 29.30 289 GLN D N 1
ATOM 11951 C CA . GLN D 1 289 ? 59.827 0.526 -18.649 1.00 25.76 289 GLN D CA 1
ATOM 11952 C C . GLN D 1 289 ? 60.626 1.814 -18.568 1.00 25.41 289 GLN D C 1
ATOM 11953 O O . GLN D 1 289 ? 60.145 2.808 -18.027 1.00 22.50 289 GLN D O 1
ATOM 11959 N N . ALA D 1 290 ? 61.841 1.801 -19.106 1.00 20.69 290 ALA D N 1
ATOM 11960 C CA . ALA D 1 290 ? 62.679 2.995 -19.088 1.00 25.18 290 ALA D CA 1
ATOM 11961 C C . ALA D 1 290 ? 62.033 4.142 -19.856 1.00 25.35 290 ALA D C 1
ATOM 11962 O O . ALA D 1 290 ? 62.079 5.289 -19.409 1.00 16.22 290 ALA D O 1
ATOM 11964 N N . GLN D 1 291 ? 61.431 3.832 -21.005 1.00 18.75 291 GLN D N 1
ATOM 11965 C CA . GLN D 1 291 ? 60.766 4.852 -21.820 1.00 18.03 291 GLN D CA 1
ATOM 11966 C C . GLN D 1 291 ? 59.491 5.373 -21.161 1.00 16.67 291 GLN D C 1
ATOM 11967 O O . GLN D 1 291 ? 59.229 6.576 -21.172 1.00 16.65 291 GLN D O 1
ATOM 11973 N N . LEU D 1 292 ? 58.692 4.468 -20.603 1.00 16.14 292 LEU D N 1
ATOM 11974 C CA . LEU D 1 292 ? 57.473 4.875 -19.915 1.00 18.85 292 LEU D CA 1
ATOM 11975 C C . LEU D 1 292 ? 57.815 5.755 -18.722 1.00 20.78 292 LEU D C 1
ATOM 11976 O O . LEU D 1 292 ? 57.110 6.724 -18.438 1.00 17.70 292 LEU D O 1
ATOM 11981 N N . ASP D 1 293 ? 58.894 5.426 -18.020 1.00 18.95 293 ASP D N 1
ATOM 11982 C CA . ASP D 1 293 ? 59.295 6.252 -16.875 1.00 20.37 293 ASP D CA 1
ATOM 11983 C C . ASP D 1 293 ? 59.748 7.632 -17.328 1.00 17.18 293 ASP D C 1
ATOM 11984 O O . ASP D 1 293 ? 59.390 8.636 -16.710 1.00 17.97 293 ASP D O 1
ATOM 11989 N N . ASP D 1 294 ? 60.527 7.683 -18.405 1.00 17.03 294 ASP D N 1
ATOM 11990 C CA . ASP D 1 294 ? 60.953 8.953 -18.997 1.00 17.95 294 ASP D CA 1
ATOM 11991 C C . ASP D 1 294 ? 59.763 9.835 -19.360 1.00 18.07 294 ASP D C 1
ATOM 11992 O O . ASP D 1 294 ? 59.781 11.044 -19.118 1.00 17.07 294 ASP D O 1
ATOM 11997 N N . LEU D 1 295 ? 58.728 9.233 -19.939 1.00 15.87 295 LEU D N 1
ATOM 11998 C CA . LEU D 1 295 ? 57.540 9.980 -20.337 1.00 14.49 295 LEU D CA 1
ATOM 11999 C C . LEU D 1 295 ? 56.782 10.494 -19.119 1.00 15.58 295 LEU D C 1
ATOM 12000 O O . LEU D 1 295 ? 56.448 11.682 -19.028 1.00 14.90 295 LEU D O 1
ATOM 12005 N N . VAL D 1 296 ? 56.500 9.591 -18.187 1.00 15.20 296 VAL D N 1
ATOM 12006 C CA . VAL D 1 296 ? 55.694 9.936 -17.024 1.00 15.74 296 VAL D CA 1
ATOM 12007 C C . VAL D 1 296 ? 56.456 10.837 -16.051 1.00 20.19 296 VAL D C 1
ATOM 12008 O O . VAL D 1 296 ? 55.897 11.808 -15.516 1.00 17.22 296 VAL D O 1
ATOM 12012 N N . GLU D 1 297 ? 57.725 10.527 -15.812 1.00 15.85 297 GLU D N 1
ATOM 12013 C CA . GLU D 1 297 ? 58.501 11.341 -14.871 1.00 17.66 297 GLU D CA 1
ATOM 12014 C C . GLU D 1 297 ? 58.917 12.675 -15.491 1.00 18.51 297 GLU D C 1
ATOM 12015 O O . GLU D 1 297 ? 59.044 13.682 -14.795 1.00 20.61 297 GLU D O 1
ATOM 12021 N N . GLY D 1 298 ? 59.112 12.692 -16.801 1.00 16.22 298 GLY D N 1
ATOM 12022 C CA . GLY D 1 298 ? 59.348 13.946 -17.498 1.00 18.10 298 GLY D CA 1
ATOM 12023 C C . GLY D 1 298 ? 58.157 14.882 -17.389 1.00 19.37 298 GLY D C 1
ATOM 12024 O O . GLY D 1 298 ? 58.303 16.071 -17.077 1.00 15.11 298 GLY D O 1
ATOM 12025 N N . GLY D 1 299 ? 56.962 14.348 -17.638 1.00 16.98 299 GLY D N 1
ATOM 12026 C CA . GLY D 1 299 ? 55.763 15.152 -17.493 1.00 16.20 299 GLY D CA 1
ATOM 12027 C C . GLY D 1 299 ? 55.546 15.613 -16.062 1.00 16.19 299 GLY D C 1
ATOM 12028 O O . GLY D 1 299 ? 55.147 16.767 -15.816 1.00 17.39 299 GLY D O 1
ATOM 12029 N N . ARG D 1 300 ? 55.815 14.721 -15.113 1.00 15.23 300 ARG D N 1
ATOM 12030 C CA . ARG D 1 300 ? 55.668 15.052 -13.698 1.00 18.49 300 ARG D CA 1
ATOM 12031 C C . ARG D 1 300 ? 56.540 16.248 -13.309 1.00 16.66 300 ARG D C 1
ATOM 12032 O O . ARG D 1 300 ? 56.085 17.139 -12.601 1.00 15.55 300 ARG D O 1
ATOM 12040 N N . ARG D 1 301 ? 57.783 16.280 -13.784 1.00 15.65 301 ARG D N 1
ATOM 12041 C CA . ARG D 1 301 ? 58.695 17.395 -13.478 1.00 15.21 301 ARG D CA 1
ATOM 12042 C C . ARG D 1 301 ? 58.187 18.729 -14.029 1.00 16.24 301 ARG D C 1
ATOM 12043 O O . ARG D 1 301 ? 58.288 19.779 -13.369 1.00 11.87 301 ARG D O 1
ATOM 12051 N N . LEU D 1 302 ? 57.664 18.687 -15.252 1.00 14.71 302 LEU D N 1
ATOM 12052 C CA . LEU D 1 302 ? 57.091 19.865 -15.858 1.00 13.50 302 LEU D CA 1
ATOM 12053 C C . LEU D 1 302 ? 55.898 20.362 -15.027 1.00 14.80 302 LEU D C 1
ATOM 12054 O O . LEU D 1 302 ? 55.774 21.561 -14.791 1.00 15.64 302 LEU D O 1
ATOM 12059 N N . CYS D 1 303 ? 55.049 19.445 -14.565 1.00 13.10 303 CYS D N 1
ATOM 12060 C CA . CYS D 1 303 ? 53.854 19.820 -13.814 1.00 13.42 303 CYS D CA 1
ATOM 12061 C C . CYS D 1 303 ? 54.172 20.321 -12.414 1.00 14.97 303 CYS D C 1
ATOM 12062 O O . CYS D 1 303 ? 53.434 21.130 -11.880 1.00 14.36 303 CYS D O 1
ATOM 12065 N N . VAL D 1 304 ? 55.259 19.833 -11.828 1.00 13.27 304 VAL D N 1
ATOM 12066 C CA . VAL D 1 304 ? 55.715 20.342 -10.534 1.00 15.68 304 VAL D CA 1
ATOM 12067 C C . VAL D 1 304 ? 56.064 21.818 -10.667 1.00 14.62 304 VAL D C 1
ATOM 12068 O O . VAL D 1 304 ? 55.666 22.634 -9.841 1.00 13.98 304 VAL D O 1
ATOM 12072 N N . ALA D 1 305 ? 56.794 22.158 -11.728 1.00 15.75 305 ALA D N 1
ATOM 12073 C CA . ALA D 1 305 ? 57.160 23.547 -11.975 1.00 15.67 305 ALA D CA 1
ATOM 12074 C C . ALA D 1 305 ? 55.897 24.402 -12.191 1.00 16.81 305 ALA D C 1
ATOM 12075 O O . ALA D 1 305 ? 55.760 25.480 -11.614 1.00 13.37 305 ALA D O 1
ATOM 12077 N N . LEU D 1 306 ? 54.971 23.907 -13.011 1.00 12.81 306 LEU D N 1
ATOM 12078 C CA . LEU D 1 306 ? 53.717 24.615 -13.247 1.00 14.33 306 LEU D CA 1
ATOM 12079 C C . LEU D 1 306 ? 52.917 24.778 -11.967 1.00 14.67 306 LEU D C 1
ATOM 12080 O O . LEU D 1 306 ? 52.323 25.831 -11.732 1.00 14.18 306 LEU D O 1
ATOM 12085 N N . HIS D 1 307 ? 52.877 23.723 -11.163 1.00 11.05 307 HIS D N 1
ATOM 12086 C CA . HIS D 1 307 ? 52.208 23.783 -9.876 1.00 15.23 307 HIS D CA 1
ATOM 12087 C C . HIS D 1 307 ? 52.803 24.889 -8.999 1.00 13.46 307 HIS D C 1
ATOM 12088 O O . HIS D 1 307 ? 52.079 25.685 -8.388 1.00 12.39 307 HIS D O 1
ATOM 12095 N N . ALA D 1 308 ? 54.128 24.939 -8.969 1.00 13.60 308 ALA D N 1
ATOM 12096 C CA . ALA D 1 308 ? 54.843 25.847 -8.068 1.00 16.80 308 ALA D CA 1
ATOM 12097 C C . ALA D 1 308 ? 54.564 27.291 -8.418 1.00 17.19 308 ALA D C 1
ATOM 12098 O O . ALA D 1 308 ? 54.521 28.147 -7.538 1.00 15.27 308 ALA D O 1
ATOM 12100 N N . LEU D 1 309 ? 54.371 27.562 -9.705 1.00 13.91 309 LEU D N 1
ATOM 12101 C CA . LEU D 1 309 ? 54.158 28.934 -10.132 1.00 15.93 309 LEU D CA 1
ATOM 12102 C C . LEU D 1 309 ? 52.675 29.346 -10.093 1.00 19.73 309 LEU D C 1
ATOM 12103 O O . LEU D 1 309 ? 52.356 30.512 -10.325 1.00 17.93 309 LEU D O 1
ATOM 12108 N N . GLY D 1 310 ? 51.779 28.406 -9.791 1.00 13.87 310 GLY D N 1
ATOM 12109 C CA . GLY D 1 310 ? 50.382 28.746 -9.558 1.00 14.88 310 GLY D CA 1
ATOM 12110 C C . GLY D 1 310 ? 49.355 28.111 -10.487 1.00 13.72 310 GLY D C 1
ATOM 12111 O O . GLY D 1 310 ? 48.154 28.258 -10.271 1.00 16.69 310 GLY D O 1
ATOM 12112 N N . TYR D 1 311 ? 49.796 27.404 -11.521 1.00 12.02 311 TYR D N 1
ATOM 12113 C CA . TYR D 1 311 ? 48.838 26.796 -12.451 1.00 13.52 311 TYR D CA 1
ATOM 12114 C C . TYR D 1 311 ? 48.005 25.717 -11.752 1.00 14.06 311 TYR D C 1
ATOM 12115 O O . TYR D 1 311 ? 48.523 24.918 -10.966 1.00 12.20 311 TYR D O 1
ATOM 12124 N N . ARG D 1 312 ? 46.707 25.691 -12.041 1.00 10.53 312 ARG D N 1
ATOM 12125 C CA . ARG D 1 312 ? 45.850 24.629 -11.533 1.00 12.90 312 ARG D CA 1
ATOM 12126 C C . ARG D 1 312 ? 44.924 24.102 -12.658 1.00 15.09 312 ARG D C 1
ATOM 12127 O O . ARG D 1 312 ? 44.361 24.891 -13.424 1.00 13.45 312 ARG D O 1
ATOM 12135 N N . GLY D 1 313 ? 44.782 22.787 -12.762 1.00 11.91 313 GLY D N 1
ATOM 12136 C CA . GLY D 1 313 ? 43.929 22.212 -13.790 1.00 14.02 313 GLY D CA 1
ATOM 12137 C C . GLY D 1 313 ? 44.505 20.929 -14.360 1.00 12.68 313 GLY D C 1
ATOM 12138 O O . GLY D 1 313 ? 45.308 20.265 -13.717 1.00 13.70 313 GLY D O 1
ATOM 12139 N N . VAL D 1 314 ? 44.089 20.587 -15.572 1.00 14.43 314 VAL D N 1
ATOM 12140 C CA . VAL D 1 314 ? 44.647 19.457 -16.299 1.00 11.91 314 VAL D CA 1
ATOM 12141 C C . VAL D 1 314 ? 45.830 19.944 -17.127 1.00 12.20 314 VAL D C 1
ATOM 12142 O O . VAL D 1 314 ? 45.812 21.053 -17.647 1.00 14.29 314 VAL D O 1
ATOM 12146 N N . LEU D 1 315 ? 46.856 19.115 -17.232 1.00 12.43 315 LEU D N 1
ATOM 12147 C CA . LEU D 1 315 ? 48.038 19.450 -18.003 1.00 10.98 315 LEU D CA 1
ATOM 12148 C C . LEU D 1 315 ? 48.458 18.223 -18.784 1.00 11.92 315 LEU D C 1
ATOM 12149 O O . LEU D 1 315 ? 48.789 17.200 -18.200 1.00 12.60 315 LEU D O 1
ATOM 12154 N N . SER D 1 316 ? 48.463 18.346 -20.104 1.00 15.05 316 SER D N 1
ATOM 12155 C CA . SER D 1 316 ? 48.887 17.255 -20.966 1.00 15.31 316 SER D CA 1
ATOM 12156 C C . SER D 1 316 ? 50.277 17.540 -21.485 1.00 15.87 316 SER D C 1
ATOM 12157 O O . SER D 1 316 ? 50.492 18.531 -22.183 1.00 17.09 316 SER D O 1
ATOM 12160 N N . ALA D 1 317 ? 51.229 16.699 -21.116 1.00 15.62 317 ALA D N 1
ATOM 12161 C CA . ALA D 1 317 ? 52.582 16.847 -21.631 1.00 18.82 317 ALA D CA 1
ATOM 12162 C C . ALA D 1 317 ? 52.732 15.966 -22.867 1.00 18.44 317 ALA D C 1
ATOM 12163 O O . ALA D 1 317 ? 52.544 14.751 -22.777 1.00 16.72 317 ALA D O 1
ATOM 12165 N N . ASP D 1 318 ? 53.043 16.586 -24.008 1.00 16.43 318 ASP D N 1
ATOM 12166 C CA . ASP D 1 318 ? 53.214 15.874 -25.275 1.00 18.30 318 ASP D CA 1
ATOM 12167 C C . ASP D 1 318 ? 54.674 15.565 -25.532 1.00 14.97 318 ASP D C 1
ATOM 12168 O O . ASP D 1 318 ? 55.555 16.385 -25.233 1.00 14.73 318 ASP D O 1
ATOM 12173 N N . ALA D 1 319 ? 54.932 14.395 -26.099 1.00 14.38 319 ALA D N 1
ATOM 12174 C CA . ALA D 1 319 ? 56.293 13.993 -26.408 1.00 11.66 319 ALA D CA 1
ATOM 12175 C C . ALA D 1 319 ? 56.340 13.144 -27.658 1.00 15.45 319 ALA D C 1
ATOM 12176 O O . ALA D 1 319 ? 55.328 12.573 -28.071 1.00 14.78 319 ALA D O 1
ATOM 12178 N N . VAL D 1 320 ? 57.521 13.053 -28.260 1.00 14.32 320 VAL D N 1
ATOM 12179 C CA . VAL D 1 320 ? 57.724 12.037 -29.272 1.00 15.28 320 VAL D CA 1
ATOM 12180 C C . VAL D 1 320 ? 58.721 11.010 -28.784 1.00 17.22 320 VAL D C 1
ATOM 12181 O O . VAL D 1 320 ? 59.567 11.279 -27.932 1.00 14.57 320 VAL D O 1
ATOM 12185 N N . VAL D 1 321 ? 58.608 9.809 -29.330 1.00 16.95 321 VAL D N 1
ATOM 12186 C CA . VAL D 1 321 ? 59.656 8.821 -29.175 1.00 17.59 321 VAL D CA 1
ATOM 12187 C C . VAL D 1 321 ? 60.311 8.689 -30.528 1.00 16.86 321 VAL D C 1
ATOM 12188 O O . VAL D 1 321 ? 59.657 8.259 -31.478 1.00 15.55 321 VAL D O 1
ATOM 12192 N N . THR D 1 322 ? 61.583 9.068 -30.612 1.00 15.66 322 THR D N 1
ATOM 12193 C CA . THR D 1 322 ? 62.319 9.066 -31.879 1.00 15.45 322 THR D CA 1
ATOM 12194 C C . THR D 1 322 ? 62.537 7.639 -32.383 1.00 18.66 322 THR D C 1
ATOM 12195 O O . THR D 1 322 ? 62.374 6.683 -31.623 1.00 16.50 322 THR D O 1
ATOM 12199 N N . PRO D 1 323 ? 62.872 7.484 -33.676 1.00 17.30 323 PRO D N 1
ATOM 12200 C CA . PRO D 1 323 ? 63.157 6.126 -34.171 1.00 23.38 323 PRO D CA 1
ATOM 12201 C C . PRO D 1 323 ? 64.224 5.399 -33.349 1.00 21.66 323 PRO D C 1
ATOM 12202 O O . PRO D 1 323 ? 64.115 4.187 -33.157 1.00 26.76 323 PRO D O 1
ATOM 12206 N N . ALA D 1 324 ? 65.208 6.129 -32.832 1.00 21.43 324 ALA D N 1
ATOM 12207 C CA . ALA D 1 324 ? 66.245 5.516 -32.003 1.00 23.61 324 ALA D CA 1
ATOM 12208 C C . ALA D 1 324 ? 65.723 5.183 -30.606 1.00 26.88 324 ALA D C 1
ATOM 12209 O O . ALA D 1 324 ? 66.402 4.516 -29.824 1.00 24.98 324 ALA D O 1
ATOM 12211 N N . GLY D 1 325 ? 64.521 5.654 -30.288 1.00 20.57 325 GLY D N 1
ATOM 12212 C CA . GLY D 1 325 ? 63.904 5.338 -29.012 1.00 19.23 325 GLY D CA 1
ATOM 12213 C C . GLY D 1 325 ? 64.047 6.398 -27.918 1.00 19.77 325 GLY D C 1
ATOM 12214 O O . GLY D 1 325 ? 63.753 6.130 -26.754 1.00 19.56 325 GLY D O 1
ATOM 12215 N N . GLU D 1 326 ? 64.480 7.596 -28.285 1.00 15.96 326 GLU D N 1
ATOM 12216 C CA . GLU D 1 326 ? 64.645 8.680 -27.315 1.00 16.99 326 GLU D CA 1
ATOM 12217 C C . GLU D 1 326 ? 63.329 9.445 -27.088 1.00 18.41 326 GLU D C 1
ATOM 12218 O O . GLU D 1 326 ? 62.648 9.798 -28.043 1.00 17.14 326 GLU D O 1
ATOM 12224 N N . VAL D 1 327 ? 62.976 9.695 -25.828 1.00 15.20 327 VAL D N 1
ATOM 12225 C CA . VAL D 1 327 ? 61.733 10.417 -25.501 1.00 15.20 327 VAL D CA 1
ATOM 12226 C C . VAL D 1 327 ? 62.013 11.907 -25.396 1.00 18.36 327 VAL D C 1
ATOM 12227 O O . VAL D 1 327 ? 62.774 12.331 -24.535 1.00 18.07 327 VAL D O 1
ATOM 12231 N N . LEU D 1 328 ? 61.430 12.699 -26.293 1.00 16.54 328 LEU D N 1
ATOM 12232 C CA . LEU D 1 328 ? 61.628 14.150 -26.287 1.00 15.75 328 LEU D CA 1
ATOM 12233 C C . LEU D 1 328 ? 60.282 14.863 -26.164 1.00 17.20 328 LEU D C 1
ATOM 12234 O O . LEU D 1 328 ? 59.358 14.575 -26.932 1.00 11.73 328 LEU D O 1
ATOM 12239 N N . PHE D 1 329 ? 60.161 15.780 -25.205 1.00 11.80 329 PHE D N 1
ATOM 12240 C CA . PHE D 1 329 ? 58.884 16.477 -25.016 1.00 14.36 329 PHE D CA 1
ATOM 12241 C C . PHE D 1 329 ? 58.773 17.621 -26.011 1.00 13.87 329 PHE D C 1
ATOM 12242 O O . PHE D 1 329 ? 59.770 18.282 -26.301 1.00 13.17 329 PHE D O 1
ATOM 12250 N N . THR D 1 330 ? 57.573 17.823 -26.562 1.00 9.68 330 THR D N 1
ATOM 12251 C CA . THR D 1 330 ? 57.392 18.789 -27.648 1.00 13.68 330 THR D CA 1
ATOM 12252 C C . THR D 1 330 ? 56.484 19.982 -27.303 1.00 15.14 330 THR D C 1
ATOM 12253 O O . THR D 1 330 ? 56.606 21.047 -27.906 1.00 17.79 330 THR D O 1
ATOM 12257 N N . GLU D 1 331 ? 55.571 19.801 -26.361 1.00 13.32 331 GLU D N 1
ATOM 12258 C CA . GLU D 1 331 ? 54.727 20.901 -25.907 1.00 14.51 331 GLU D CA 1
ATOM 12259 C C . GLU D 1 331 ? 53.907 20.468 -24.716 1.00 13.72 331 GLU D C 1
ATOM 12260 O O . GLU D 1 331 ? 53.808 19.285 -24.410 1.00 14.74 331 GLU D O 1
ATOM 12266 N N . HIS D 1 332 ? 53.317 21.427 -24.020 1.00 13.88 332 HIS D N 1
ATOM 12267 C CA . HIS D 1 332 ? 52.298 21.041 -23.062 1.00 15.97 332 HIS D CA 1
ATOM 12268 C C . HIS D 1 332 ? 50.966 21.686 -23.427 1.00 14.81 332 HIS D C 1
ATOM 12269 O O . HIS D 1 332 ? 50.904 22.624 -24.219 1.00 15.30 332 HIS D O 1
ATOM 12276 N N . ASN D 1 333 ? 49.892 21.130 -22.885 1.00 15.25 333 ASN D N 1
ATOM 12277 C CA . ASN D 1 333 ? 48.553 21.606 -23.167 1.00 16.51 333 ASN D CA 1
ATOM 12278 C C . ASN D 1 333 ? 47.763 21.715 -21.878 1.00 17.19 333 ASN D C 1
ATOM 12279 O O . ASN D 1 333 ? 47.368 20.692 -21.307 1.00 14.55 333 ASN D O 1
ATOM 12284 N N . GLY D 1 334 ? 47.540 22.950 -21.422 1.00 14.90 334 GLY D N 1
ATOM 12285 C CA . GLY D 1 334 ? 46.830 23.189 -20.177 1.00 13.15 334 GLY D CA 1
ATOM 12286 C C . GLY D 1 334 ? 45.334 23.331 -20.377 1.00 15.11 334 GLY D C 1
ATOM 12287 O O . GLY D 1 334 ? 44.838 24.442 -20.582 1.00 15.03 334 GLY D O 1
ATOM 12288 N N . ARG D 1 335 ? 44.622 22.203 -20.315 1.00 15.29 335 ARG D N 1
ATOM 12289 C CA . ARG D 1 335 ? 43.170 22.147 -20.533 1.00 14.61 335 ARG D CA 1
ATOM 12290 C C . ARG D 1 335 ? 42.702 20.704 -20.517 1.00 16.35 335 ARG D C 1
ATOM 12291 O O . ARG D 1 335 ? 43.503 19.799 -20.690 1.00 14.38 335 ARG D O 1
ATOM 12299 N N . ALA D 1 336 ? 41.405 20.487 -20.322 1.00 16.35 336 ALA D N 1
ATOM 12300 C CA . ALA D 1 336 ? 40.834 19.160 -20.553 1.00 17.07 336 ALA D CA 1
ATOM 12301 C C . ALA D 1 336 ? 40.924 18.864 -22.044 1.00 18.54 336 ALA D C 1
ATOM 12302 O O . ALA D 1 336 ? 40.322 19.562 -22.858 1.00 18.43 336 ALA D O 1
ATOM 12304 N N . THR D 1 337 ? 41.708 17.852 -22.404 1.00 15.46 337 THR D N 1
ATOM 12305 C CA . THR D 1 337 ? 41.942 17.521 -23.808 1.00 21.43 337 THR D CA 1
ATOM 12306 C C . THR D 1 337 ? 40.962 16.489 -24.367 1.00 18.69 337 THR D C 1
ATOM 12307 O O . THR D 1 337 ? 40.026 16.058 -23.687 1.00 19.10 337 THR D O 1
ATOM 12311 N N . GLY D 1 338 ? 41.203 16.073 -25.603 1.00 18.01 338 GLY D N 1
ATOM 12312 C CA . GLY D 1 338 ? 40.398 15.019 -26.203 1.00 20.72 338 GLY D CA 1
ATOM 12313 C C . GLY D 1 338 ? 40.592 13.686 -25.496 1.00 22.87 338 GLY D C 1
ATOM 12314 O O . GLY D 1 338 ? 39.792 12.770 -25.666 1.00 21.34 338 GLY D O 1
ATOM 12315 N N . SER D 1 339 ? 41.653 13.584 -24.697 1.00 17.72 339 SER D N 1
ATOM 12316 C CA . SER D 1 339 ? 41.970 12.355 -23.973 1.00 15.28 339 SER D CA 1
ATOM 12317 C C . SER D 1 339 ? 41.424 12.268 -22.548 1.00 18.97 339 SER D C 1
ATOM 12318 O O . SER D 1 339 ? 41.255 11.167 -22.011 1.00 16.34 339 SER D O 1
ATOM 12321 N N . THR D 1 340 ? 41.170 13.418 -21.924 1.00 20.01 340 THR D N 1
ATOM 12322 C CA . THR D 1 340 ? 41.006 13.465 -20.475 1.00 16.42 340 THR D CA 1
ATOM 12323 C C . THR D 1 340 ? 39.848 12.623 -19.937 1.00 18.83 340 THR D C 1
ATOM 12324 O O . THR D 1 340 ? 40.015 11.842 -18.995 1.00 19.70 340 THR D O 1
ATOM 12328 N N . HIS D 1 341 ? 38.677 12.772 -20.535 1.00 15.68 341 HIS D N 1
ATOM 12329 C CA . HIS D 1 341 ? 37.514 12.052 -20.048 1.00 17.06 341 HIS D CA 1
ATOM 12330 C C . HIS D 1 341 ? 37.624 10.561 -20.388 1.00 19.82 341 HIS D C 1
ATOM 12331 O O . HIS D 1 341 ? 37.036 9.715 -19.721 1.00 22.22 341 HIS D O 1
ATOM 12338 N N . ILE D 1 342 ? 38.409 10.240 -21.407 1.00 17.42 342 ILE D N 1
ATOM 12339 C CA . ILE D 1 342 ? 38.527 8.856 -21.830 1.00 22.13 342 ILE D CA 1
ATOM 12340 C C . ILE D 1 342 ? 39.280 8.009 -20.797 1.00 19.77 342 ILE D C 1
ATOM 12341 O O . ILE D 1 342 ? 38.758 6.988 -20.364 1.00 19.06 342 ILE D O 1
ATOM 12346 N N . TYR D 1 343 ? 40.480 8.404 -20.370 1.00 17.29 343 TYR D N 1
ATOM 12347 C CA . TYR D 1 343 ? 41.148 7.578 -19.357 1.00 20.50 343 TYR D CA 1
ATOM 12348 C C . TYR D 1 343 ? 40.527 7.798 -17.966 1.00 19.97 343 TYR D C 1
ATOM 12349 O O . TYR D 1 343 ? 40.420 6.861 -17.176 1.00 20.27 343 TYR D O 1
ATOM 12358 N N . GLU D 1 344 ? 40.099 9.020 -17.661 1.00 18.82 344 GLU D N 1
ATOM 12359 C CA . GLU D 1 344 ? 39.741 9.329 -16.275 1.00 19.69 344 GLU D CA 1
ATOM 12360 C C . GLU D 1 344 ? 38.365 8.781 -15.929 1.00 20.49 344 GLU D C 1
ATOM 12361 O O . GLU D 1 344 ? 38.126 8.350 -14.801 1.00 20.49 344 GLU D O 1
ATOM 12367 N N . ILE D 1 345 ? 37.464 8.791 -16.908 1.00 18.19 345 ILE D N 1
ATOM 12368 C CA . ILE D 1 345 ? 36.086 8.378 -16.657 1.00 19.59 345 ILE D CA 1
ATOM 12369 C C . ILE D 1 345 ? 35.768 7.045 -17.341 1.00 22.61 345 ILE D C 1
ATOM 12370 O O . ILE D 1 345 ? 35.358 6.087 -16.679 1.00 22.84 345 ILE D O 1
ATOM 12375 N N . VAL D 1 346 ? 35.965 6.975 -18.652 1.00 17.90 346 VAL D N 1
ATOM 12376 C CA . VAL D 1 346 ? 35.627 5.750 -19.377 1.00 23.82 346 VAL D CA 1
ATOM 12377 C C . VAL D 1 346 ? 36.530 4.624 -18.886 1.00 25.20 346 VAL D C 1
ATOM 12378 O O . VAL D 1 346 ? 36.067 3.523 -18.604 1.00 23.68 346 VAL D O 1
ATOM 12382 N N . GLY D 1 347 ? 37.813 4.919 -18.722 1.00 25.88 347 GLY D N 1
ATOM 12383 C CA . GLY D 1 347 ? 38.747 3.900 -18.285 1.00 21.24 347 GLY D CA 1
ATOM 12384 C C . GLY D 1 347 ? 38.611 3.560 -16.813 1.00 25.96 347 GLY D C 1
ATOM 12385 O O . GLY D 1 347 ? 38.246 2.442 -16.449 1.00 26.95 347 GLY D O 1
ATOM 12386 N N . LYS D 1 348 ? 38.893 4.531 -15.952 1.00 25.99 348 LYS D N 1
ATOM 12387 C CA . LYS D 1 348 ? 38.989 4.254 -14.525 1.00 26.32 348 LYS D CA 1
ATOM 12388 C C . LYS D 1 348 ? 37.643 3.985 -13.852 1.00 28.47 348 LYS D C 1
ATOM 12389 O O . LYS D 1 348 ? 37.569 3.149 -12.953 1.00 32.20 348 LYS D O 1
ATOM 12395 N N . ARG D 1 349 ? 36.587 4.682 -14.275 1.00 24.92 349 ARG D N 1
ATOM 12396 C CA . ARG D 1 349 ? 35.281 4.569 -13.606 1.00 27.52 349 ARG D CA 1
ATOM 12397 C C . ARG D 1 349 ? 34.333 3.564 -14.271 1.00 31.03 349 ARG D C 1
ATOM 12398 O O . ARG D 1 349 ? 33.702 2.749 -13.596 1.00 31.18 349 ARG D O 1
ATOM 12406 N N . VAL D 1 350 ? 34.235 3.625 -15.593 1.00 22.53 350 VAL D N 1
ATOM 12407 C CA . VAL D 1 350 ? 33.334 2.754 -16.325 1.00 26.20 350 VAL D CA 1
ATOM 12408 C C . VAL D 1 350 ? 33.916 1.346 -16.494 1.00 30.63 350 VAL D C 1
ATOM 12409 O O . VAL D 1 350 ? 33.321 0.372 -16.042 1.00 31.97 350 VAL D O 1
ATOM 12413 N N . VAL D 1 351 ? 35.084 1.239 -17.123 1.00 29.20 351 VAL D N 1
ATOM 12414 C CA . VAL D 1 351 ? 35.711 -0.069 -17.339 1.00 27.44 351 VAL D CA 1
ATOM 12415 C C . VAL D 1 351 ? 36.208 -0.656 -16.014 1.00 28.89 351 VAL D C 1
ATOM 12416 O O . VAL D 1 351 ? 36.034 -1.841 -15.740 1.00 32.19 351 VAL D O 1
ATOM 12420 N N . GLY D 1 352 ? 36.810 0.185 -15.181 1.00 30.07 352 GLY D N 1
ATOM 12421 C CA . GLY D 1 352 ? 37.219 -0.237 -13.854 1.00 30.25 352 GLY D CA 1
ATOM 12422 C C . GLY D 1 352 ? 38.705 -0.519 -13.779 1.00 36.90 352 GLY D C 1
ATOM 12423 O O . GLY D 1 352 ? 39.439 -0.265 -14.739 1.00 37.71 352 GLY D O 1
ATOM 12424 N N . PRO D 1 353 ? 39.155 -1.074 -12.643 1.00 37.79 353 PRO D N 1
ATOM 12425 C CA . PRO D 1 353 ? 40.575 -1.253 -12.307 1.00 38.12 353 PRO D CA 1
ATOM 12426 C C . PRO D 1 353 ? 41.344 -2.141 -13.295 1.00 35.06 353 PRO D C 1
ATOM 12427 O O . PRO D 1 353 ? 42.566 -2.229 -13.206 1.00 38.81 353 PRO D O 1
ATOM 12431 N N . GLY D 1 354 ? 40.634 -2.778 -14.220 1.00 35.44 354 GLY D N 1
ATOM 12432 C CA . GLY D 1 354 ? 41.257 -3.605 -15.234 1.00 37.63 354 GLY D CA 1
ATOM 12433 C C . GLY D 1 354 ? 41.791 -2.762 -16.373 1.00 35.17 354 GLY D C 1
ATOM 12434 O O . GLY D 1 354 ? 42.602 -3.230 -17.181 1.00 32.96 354 GLY D O 1
ATOM 12435 N N . PHE D 1 355 ? 41.322 -1.517 -16.441 1.00 31.00 355 PHE D N 1
ATOM 12436 C CA . PHE D 1 355 ? 41.869 -0.558 -17.391 1.00 29.26 355 PHE D CA 1
ATOM 12437 C C . PHE D 1 355 ? 43.340 -0.355 -17.080 1.00 29.38 355 PHE D C 1
ATOM 12438 O O . PHE D 1 355 ? 43.702 0.009 -15.959 1.00 30.64 355 PHE D O 1
ATOM 12446 N N . GLY D 1 356 ? 44.185 -0.605 -18.072 1.00 27.72 356 GLY D N 1
ATOM 12447 C CA . GLY D 1 356 ? 45.620 -0.526 -17.888 1.00 28.74 356 GLY D CA 1
ATOM 12448 C C . GLY D 1 356 ? 46.210 -1.858 -17.458 1.00 33.44 356 GLY D C 1
ATOM 12449 O O . GLY D 1 356 ? 47.427 -2.012 -17.374 1.00 35.27 356 GLY D O 1
ATOM 12450 N N . THR D 1 357 ? 45.342 -2.826 -17.186 1.00 35.96 357 THR D N 1
ATOM 12451 C CA . THR D 1 357 ? 45.781 -4.156 -16.771 1.00 37.16 357 THR D CA 1
ATOM 12452 C C . THR D 1 357 ? 45.363 -5.225 -17.767 1.00 35.86 357 THR D C 1
ATOM 12453 O O . THR D 1 357 ? 46.209 -5.861 -18.393 1.00 39.09 357 THR D O 1
ATOM 12457 N N . ASP D 1 358 ? 44.058 -5.433 -17.915 1.00 33.53 358 ASP D N 1
ATOM 12458 C CA . ASP D 1 358 ? 43.597 -6.434 -18.868 1.00 34.80 358 ASP D CA 1
ATOM 12459 C C . ASP D 1 358 ? 42.770 -5.824 -20.002 1.00 33.02 358 ASP D C 1
ATOM 12460 O O . ASP D 1 358 ? 42.241 -6.547 -20.841 1.00 32.96 358 ASP D O 1
ATOM 12465 N N . ARG D 1 359 ? 42.688 -4.493 -20.033 1.00 35.06 359 ARG D N 1
ATOM 12466 C CA . ARG D 1 359 ? 41.919 -3.777 -21.056 1.00 30.02 359 ARG D CA 1
ATOM 12467 C C . ARG D 1 359 ? 42.624 -2.517 -21.547 1.00 30.90 359 ARG D C 1
ATOM 12468 O O . ARG D 1 359 ? 43.296 -1.831 -20.773 1.00 30.45 359 ARG D O 1
ATOM 12476 N N . ILE D 1 360 ? 42.441 -2.207 -22.827 1.00 28.72 360 ILE D N 1
ATOM 12477 C CA . ILE D 1 360 ? 42.926 -0.958 -23.398 1.00 27.69 360 ILE D CA 1
ATOM 12478 C C . ILE D 1 360 ? 41.769 -0.148 -23.990 1.00 30.14 360 ILE D C 1
ATOM 12479 O O . ILE D 1 360 ? 40.654 -0.654 -24.134 1.00 24.99 360 ILE D O 1
ATOM 12484 N N . LEU D 1 361 ? 42.060 1.098 -24.362 1.00 24.61 361 LEU D N 1
ATOM 12485 C CA . LEU D 1 361 ? 41.082 1.993 -24.976 1.00 24.51 361 LEU D CA 1
ATOM 12486 C C . LEU D 1 361 ? 41.584 2.507 -26.310 1.00 24.43 361 LEU D C 1
ATOM 12487 O O . LEU D 1 361 ? 42.688 3.041 -26.396 1.00 26.21 361 LEU D O 1
ATOM 12492 N N . LEU D 1 362 ? 40.774 2.345 -27.349 1.00 21.06 362 LEU D N 1
ATOM 12493 C CA . LEU D 1 362 ? 41.100 2.884 -28.664 1.00 20.98 362 LEU D CA 1
ATOM 12494 C C . LEU D 1 362 ? 40.020 3.860 -29.088 1.00 22.88 362 LEU D C 1
ATOM 12495 O O . LEU D 1 362 ? 38.875 3.472 -29.317 1.00 23.75 362 LEU D O 1
ATOM 12500 N N . GLU D 1 363 ? 40.388 5.128 -29.199 1.00 25.51 363 GLU D N 1
ATOM 12501 C CA . GLU D 1 363 ? 39.448 6.149 -29.626 1.00 26.04 363 GLU D CA 1
ATOM 12502 C C . GLU D 1 363 ? 39.724 6.514 -31.072 1.00 26.58 363 GLU D C 1
ATOM 12503 O O . GLU D 1 363 ? 40.873 6.698 -31.455 1.00 22.78 363 GLU D O 1
ATOM 12509 N N . ARG D 1 364 ? 38.679 6.594 -31.889 1.00 26.58 364 ARG D N 1
ATOM 12510 C CA . ARG D 1 364 ? 38.857 7.063 -33.260 1.00 24.62 364 ARG D CA 1
ATOM 12511 C C . ARG D 1 364 ? 37.872 8.174 -33.589 1.00 29.45 364 ARG D C 1
ATOM 12512 O O . ARG D 1 364 ? 36.712 8.122 -33.187 1.00 24.75 364 ARG D O 1
ATOM 12520 N N . VAL D 1 365 ? 38.344 9.190 -34.301 1.00 31.20 365 VAL D N 1
ATOM 12521 C CA . VAL D 1 365 ? 37.463 10.246 -34.768 1.00 28.94 365 VAL D CA 1
ATOM 12522 C C . VAL D 1 365 ? 36.559 9.607 -35.815 1.00 33.86 365 VAL D C 1
ATOM 12523 O O . VAL D 1 365 ? 37.041 8.802 -36.627 1.00 33.07 365 VAL D O 1
ATOM 12527 N N . TRP D 1 366 ? 35.257 9.912 -35.761 1.00 31.22 366 TRP D N 1
ATOM 12528 C CA . TRP D 1 366 ? 34.267 9.314 -36.673 1.00 33.05 366 TRP D CA 1
ATOM 12529 C C . TRP D 1 366 ? 34.821 9.254 -38.093 1.00 30.02 366 TRP D C 1
ATOM 12530 O O . TRP D 1 366 ? 35.001 10.290 -38.734 1.00 35.78 366 TRP D O 1
ATOM 12541 N N . PRO D 1 367 ? 35.132 8.036 -38.570 1.00 31.73 367 PRO D N 1
ATOM 12542 C CA . PRO D 1 367 ? 35.848 7.898 -39.839 1.00 34.13 367 PRO D CA 1
ATOM 12543 C C . PRO D 1 367 ? 35.035 8.482 -40.975 1.00 38.86 367 PRO D C 1
ATOM 12544 O O . PRO D 1 367 ? 33.808 8.496 -40.897 1.00 38.15 367 PRO D O 1
ATOM 12548 N N . GLU D 1 368 ? 35.700 8.986 -42.003 1.00 37.11 368 GLU D N 1
ATOM 12549 C CA . GLU D 1 368 ? 34.963 9.521 -43.126 1.00 40.34 368 GLU D CA 1
ATOM 12550 C C . GLU D 1 368 ? 34.275 8.368 -43.857 1.00 40.86 368 GLU D C 1
ATOM 12551 O O . GLU D 1 368 ? 34.815 7.263 -43.944 1.00 41.31 368 GLU D O 1
ATOM 12557 N N . GLY D 1 369 ? 33.072 8.624 -44.350 1.00 38.44 369 GLY D N 1
ATOM 12558 C CA . GLY D 1 369 ? 32.296 7.601 -45.019 1.00 36.33 369 GLY D CA 1
ATOM 12559 C C . GLY D 1 369 ? 31.250 7.062 -44.069 1.00 44.32 369 GLY D C 1
ATOM 12560 O O . GLY D 1 369 ? 30.170 6.639 -44.482 1.00 42.75 369 GLY D O 1
ATOM 12561 N N . TRP D 1 370 ? 31.568 7.091 -42.779 1.00 42.02 370 TRP D N 1
ATOM 12562 C CA . TRP D 1 370 ? 30.639 6.586 -41.777 1.00 39.20 370 TRP D CA 1
ATOM 12563 C C . TRP D 1 370 ? 29.466 7.541 -41.635 1.00 37.59 370 TRP D C 1
ATOM 12564 O O . TRP D 1 370 ? 29.641 8.767 -41.589 1.00 37.96 370 TRP D O 1
ATOM 12575 N N . GLU D 1 371 ? 28.266 6.975 -41.570 1.00 34.19 371 GLU D N 1
ATOM 12576 C CA . GLU D 1 371 ? 27.073 7.781 -41.376 1.00 36.26 371 GLU D CA 1
ATOM 12577 C C . GLU D 1 371 ? 26.113 7.147 -40.383 1.00 35.45 371 GLU D C 1
ATOM 12578 O O . GLU D 1 371 ? 25.932 5.921 -40.345 1.00 28.89 371 GLU D O 1
ATOM 12584 N N . ALA D 1 372 ? 25.532 8.015 -39.561 1.00 37.11 372 ALA D N 1
ATOM 12585 C CA . ALA D 1 372 ? 24.500 7.663 -38.602 1.00 37.15 372 ALA D CA 1
ATOM 12586 C C . ALA D 1 372 ? 23.425 8.734 -38.683 1.00 36.03 372 ALA D C 1
ATOM 12587 O O . ALA D 1 372 ? 23.738 9.912 -38.858 1.00 40.66 372 ALA D O 1
ATOM 12589 N N . PRO D 1 373 ? 22.154 8.336 -38.569 1.00 37.97 373 PRO D N 1
ATOM 12590 C CA . PRO D 1 373 ? 21.071 9.311 -38.741 1.00 36.60 373 PRO D CA 1
ATOM 12591 C C . PRO D 1 373 ? 20.908 10.216 -37.524 1.00 40.65 373 PRO D C 1
ATOM 12592 O O . PRO D 1 373 ? 20.527 11.378 -37.650 1.00 42.31 373 PRO D O 1
ATOM 12596 N N . SER D 1 374 ? 21.201 9.664 -36.351 1.00 41.39 374 SER D N 1
ATOM 12597 C CA . SER D 1 374 ? 21.006 10.353 -35.086 1.00 37.67 374 SER D CA 1
ATOM 12598 C C . SER D 1 374 ? 21.803 9.627 -34.019 1.00 36.13 374 SER D C 1
ATOM 12599 O O . SER D 1 374 ? 22.397 8.580 -34.287 1.00 34.13 374 SER D O 1
ATOM 12602 N N . PHE D 1 375 ? 21.801 10.163 -32.805 1.00 34.19 375 PHE D N 1
ATOM 12603 C CA . PHE D 1 375 ? 22.475 9.486 -31.709 1.00 34.12 375 PHE D CA 1
ATOM 12604 C C . PHE D 1 375 ? 21.730 8.195 -31.373 1.00 31.82 375 PHE D C 1
ATOM 12605 O O . PHE D 1 375 ? 22.341 7.134 -31.227 1.00 31.01 375 PHE D O 1
ATOM 12613 N N . ALA D 1 376 ? 20.410 8.287 -31.245 1.00 31.81 376 ALA D N 1
ATOM 12614 C CA . ALA D 1 376 ? 19.616 7.148 -30.796 1.00 30.99 376 ALA D CA 1
ATOM 12615 C C . ALA D 1 376 ? 19.709 5.951 -31.761 1.00 33.24 376 ALA D C 1
ATOM 12616 O O . ALA D 1 376 ? 19.640 4.792 -31.335 1.00 31.68 376 ALA D O 1
ATOM 12618 N N . GLY D 1 377 ? 19.899 6.237 -33.047 1.00 27.67 377 GLY D N 1
ATOM 12619 C CA . GLY D 1 377 ? 20.090 5.201 -34.046 1.00 32.81 377 GLY D CA 1
ATOM 12620 C C . GLY D 1 377 ? 21.445 4.517 -33.949 1.00 37.70 377 GLY D C 1
ATOM 12621 O O . GLY D 1 377 ? 21.548 3.289 -34.073 1.00 34.26 377 GLY D O 1
ATOM 12622 N N . ALA D 1 378 ? 22.489 5.315 -33.732 1.00 36.74 378 ALA D N 1
ATOM 12623 C CA . ALA D 1 378 ? 23.826 4.775 -33.546 1.00 28.70 378 ALA D CA 1
ATOM 12624 C C . ALA D 1 378 ? 23.820 3.800 -32.384 1.00 28.53 378 ALA D C 1
ATOM 12625 O O . ALA D 1 378 ? 24.347 2.692 -32.488 1.00 26.90 378 ALA D O 1
ATOM 12627 N N . LEU D 1 379 ? 23.214 4.225 -31.277 1.00 29.51 379 LEU D N 1
ATOM 12628 C CA . LEU D 1 379 ? 23.126 3.397 -30.082 1.00 31.04 379 LEU D CA 1
ATOM 12629 C C . LEU D 1 379 ? 22.406 2.073 -30.375 1.00 31.55 379 LEU D C 1
ATOM 12630 O O . LEU D 1 379 ? 22.864 0.997 -29.976 1.00 29.98 379 LEU D O 1
ATOM 12635 N N . THR D 1 380 ? 21.279 2.163 -31.075 1.00 33.72 380 THR D N 1
ATOM 12636 C CA . THR D 1 380 ? 20.456 0.989 -31.384 1.00 32.94 380 THR D CA 1
ATOM 12637 C C . THR D 1 380 ? 21.184 -0.035 -32.273 1.00 35.37 380 THR D C 1
ATOM 12638 O O . THR D 1 380 ? 21.210 -1.232 -31.957 1.00 32.88 380 THR D O 1
ATOM 12642 N N . ARG D 1 381 ? 21.777 0.432 -33.372 1.00 34.60 381 ARG D N 1
ATOM 12643 C CA . ARG D 1 381 ? 22.544 -0.453 -34.255 1.00 31.56 381 ARG D CA 1
ATOM 12644 C C . ARG D 1 381 ? 23.676 -1.168 -33.514 1.00 34.23 381 ARG D C 1
ATOM 12645 O O . ARG D 1 381 ? 23.997 -2.311 -33.834 1.00 30.74 381 ARG D O 1
ATOM 12653 N N . LEU D 1 382 ? 24.288 -0.484 -32.544 1.00 31.50 382 LEU D N 1
ATOM 12654 C CA . LEU D 1 382 ? 25.356 -1.071 -31.735 1.00 30.68 382 LEU D CA 1
ATOM 12655 C C . LEU D 1 382 ? 24.813 -2.070 -30.723 1.00 28.66 382 LEU D C 1
ATOM 12656 O O . LEU D 1 382 ? 25.397 -3.133 -30.514 1.00 30.98 382 LEU D O 1
ATOM 12661 N N . ARG D 1 383 ? 23.714 -1.707 -30.070 1.00 31.39 383 ARG D N 1
ATOM 12662 C CA . ARG D 1 383 ? 23.085 -2.600 -29.106 1.00 32.03 383 ARG D CA 1
ATOM 12663 C C . ARG D 1 383 ? 22.613 -3.876 -29.818 1.00 33.72 383 ARG D C 1
ATOM 12664 O O . ARG D 1 383 ? 22.810 -4.990 -29.329 1.00 33.05 383 ARG D O 1
ATOM 12672 N N . ASP D 1 384 ? 22.006 -3.699 -30.986 1.00 33.07 384 ASP D N 1
ATOM 12673 C CA . ASP D 1 384 ? 21.437 -4.829 -31.719 1.00 37.82 384 ASP D CA 1
ATOM 12674 C C . ASP D 1 384 ? 22.531 -5.723 -32.306 1.00 36.05 384 ASP D C 1
ATOM 12675 O O . ASP D 1 384 ? 22.428 -6.950 -32.264 1.00 40.15 384 ASP D O 1
ATOM 12680 N N . SER D 1 385 ? 23.591 -5.109 -32.822 1.00 36.38 385 SER D N 1
ATOM 12681 C CA . SER D 1 385 ? 24.705 -5.870 -33.379 1.00 33.28 385 SER D CA 1
ATOM 12682 C C . SER D 1 385 ? 25.507 -6.566 -32.287 1.00 33.71 385 SER D C 1
ATOM 12683 O O . SER D 1 385 ? 26.264 -7.496 -32.564 1.00 39.01 385 SER D O 1
ATOM 12686 N N . GLY D 1 386 ? 25.355 -6.106 -31.050 1.00 36.14 386 GLY D N 1
ATOM 12687 C CA . GLY D 1 386 ? 26.065 -6.691 -29.925 1.00 32.98 386 GLY D CA 1
ATOM 12688 C C . GLY D 1 386 ? 27.465 -6.128 -29.717 1.00 34.26 386 GLY D C 1
ATOM 12689 O O . GLY D 1 386 ? 28.225 -6.627 -28.879 1.00 30.23 386 GLY D O 1
ATOM 12690 N N . HIS D 1 387 ? 27.810 -5.089 -30.475 1.00 32.74 387 HIS D N 1
ATOM 12691 C CA . HIS D 1 387 ? 29.145 -4.495 -30.384 1.00 32.30 387 HIS D CA 1
ATOM 12692 C C . HIS D 1 387 ? 29.208 -3.322 -29.413 1.00 32.86 387 HIS D C 1
ATOM 12693 O O . HIS D 1 387 ? 30.262 -2.710 -29.239 1.00 33.58 387 HIS D O 1
ATOM 12700 N N . LEU D 1 388 ? 28.077 -3.012 -28.786 1.00 32.21 388 LEU D N 1
ATOM 12701 C CA . LEU D 1 388 ? 28.037 -1.990 -27.750 1.00 31.74 388 LEU D CA 1
ATOM 12702 C C . LEU D 1 388 ? 28.806 -2.453 -26.511 1.00 34.74 388 LEU D C 1
ATOM 12703 O O . LEU D 1 388 ? 28.824 -3.647 -26.196 1.00 35.94 388 LEU D O 1
ATOM 12708 N N . TYR D 1 389 ? 29.446 -1.517 -25.813 1.00 28.78 389 TYR D N 1
ATOM 12709 C CA . TYR D 1 389 ? 30.187 -1.876 -24.610 1.00 31.20 389 TYR D CA 1
ATOM 12710 C C . TYR D 1 389 ? 29.251 -2.501 -23.578 1.00 31.38 389 TYR D C 1
ATOM 12711 O O . TYR D 1 389 ? 28.187 -1.958 -23.292 1.00 33.35 389 TYR D O 1
ATOM 12720 N N . ASP D 1 390 ? 29.649 -3.638 -23.015 1.00 31.17 390 ASP D N 1
ATOM 12721 C CA . ASP D 1 390 ? 28.848 -4.270 -21.970 1.00 35.81 390 ASP D CA 1
ATOM 12722 C C . ASP D 1 390 ? 29.651 -4.425 -20.681 1.00 35.87 390 ASP D C 1
ATOM 12723 O O . ASP D 1 390 ? 30.690 -5.088 -20.674 1.00 36.27 390 ASP D O 1
ATOM 12728 N N . PRO D 1 391 ? 29.145 -3.829 -19.584 1.00 36.89 391 PRO D N 1
ATOM 12729 C CA . PRO D 1 391 ? 29.689 -3.846 -18.217 1.00 38.01 391 PRO D CA 1
ATOM 12730 C C . PRO D 1 391 ? 30.086 -5.229 -17.709 1.00 37.60 391 PRO D C 1
ATOM 12731 O O . PRO D 1 391 ? 31.110 -5.348 -17.036 1.00 41.42 391 PRO D O 1
ATOM 12735 N N . GLU D 1 392 ? 29.302 -6.258 -18.015 1.00 41.86 392 GLU D N 1
ATOM 12736 C CA . GLU D 1 392 ? 29.585 -7.578 -17.449 1.00 44.09 392 GLU D CA 1
ATOM 12737 C C . GLU D 1 392 ? 30.612 -8.368 -18.276 1.00 40.48 392 GLU D C 1
ATOM 12738 O O . GLU D 1 392 ? 31.217 -9.322 -17.779 1.00 51.81 392 GLU D O 1
ATOM 12744 N N . THR D 1 393 ? 30.837 -7.960 -19.523 1.00 41.11 393 THR D N 1
ATOM 12745 C CA . THR D 1 393 ? 31.943 -8.518 -20.302 1.00 36.25 393 THR D CA 1
ATOM 12746 C C . THR D 1 393 ? 33.156 -7.565 -20.317 1.00 39.38 393 THR D C 1
ATOM 12747 O O . THR D 1 393 ? 34.301 -8.000 -20.488 1.00 38.64 393 THR D O 1
ATOM 12751 N N . ARG D 1 394 ? 32.887 -6.273 -20.123 1.00 36.12 394 ARG D N 1
ATOM 12752 C CA . ARG D 1 394 ? 33.883 -5.193 -20.232 1.00 36.19 394 ARG D CA 1
ATOM 12753 C C . ARG D 1 394 ? 34.512 -5.112 -21.631 1.00 34.24 394 ARG D C 1
ATOM 12754 O O . ARG D 1 394 ? 35.710 -4.862 -21.762 1.00 32.44 394 ARG D O 1
ATOM 12762 N N . ARG D 1 395 ? 33.699 -5.314 -22.670 1.00 31.41 395 ARG D N 1
ATOM 12763 C CA . ARG D 1 395 ? 34.178 -5.282 -24.056 1.00 31.16 395 ARG D CA 1
ATOM 12764 C C . ARG D 1 395 ? 33.199 -4.539 -24.962 1.00 32.36 395 ARG D C 1
ATOM 12765 O O . ARG D 1 395 ? 31.985 -4.572 -24.746 1.00 32.84 395 ARG D O 1
ATOM 12773 N N . GLY D 1 396 ? 33.723 -3.873 -25.984 1.00 27.24 396 GLY D N 1
ATOM 12774 C CA . GLY D 1 396 ? 32.868 -3.228 -26.958 1.00 29.73 396 GLY D CA 1
ATOM 12775 C C . GLY D 1 396 ? 33.049 -1.734 -27.127 1.00 31.86 396 GLY D C 1
ATOM 12776 O O . GLY D 1 396 ? 33.983 -1.123 -26.593 1.00 26.83 396 GLY D O 1
ATOM 12777 N N . ALA D 1 397 ? 32.136 -1.146 -27.888 1.00 25.44 397 ALA D N 1
ATOM 12778 C CA . ALA D 1 397 ? 32.240 0.249 -28.272 1.00 29.01 397 ALA D CA 1
ATOM 12779 C C . ALA D 1 397 ? 31.477 1.169 -27.311 1.00 31.80 397 ALA D C 1
ATOM 12780 O O . ALA D 1 397 ? 30.267 1.011 -27.106 1.00 28.79 397 ALA D O 1
ATOM 12782 N N . VAL D 1 398 ? 32.193 2.128 -26.727 1.00 24.67 398 VAL D N 1
ATOM 12783 C CA . VAL D 1 398 ? 31.554 3.188 -25.950 1.00 21.64 398 VAL D CA 1
ATOM 12784 C C . VAL D 1 398 ? 31.312 4.383 -26.860 1.00 24.60 398 VAL D C 1
ATOM 12785 O O . VAL D 1 398 ? 32.201 4.771 -27.634 1.00 21.66 398 VAL D O 1
ATOM 12789 N N . ILE D 1 399 ? 30.114 4.961 -26.790 1.00 21.53 399 ILE D N 1
ATOM 12790 C CA . ILE D 1 399 ? 29.856 6.201 -27.513 1.00 22.99 399 ILE D CA 1
ATOM 12791 C C . ILE D 1 399 ? 30.362 7.379 -26.657 1.00 22.84 399 ILE D C 1
ATOM 12792 O O . ILE D 1 399 ? 29.839 7.636 -25.577 1.00 25.49 399 ILE D O 1
ATOM 12797 N N . LEU D 1 400 ? 31.379 8.084 -27.146 1.00 24.56 400 LEU D N 1
ATOM 12798 C CA . LEU D 1 400 ? 32.009 9.169 -26.384 1.00 23.45 400 LEU D CA 1
ATOM 12799 C C . LEU D 1 400 ? 31.311 10.516 -26.535 1.00 26.72 400 LEU D C 1
ATOM 12800 O O . LEU D 1 400 ? 31.309 11.337 -25.610 1.00 25.18 400 LEU D O 1
ATOM 12805 N N . ALA D 1 401 ? 30.752 10.756 -27.716 1.00 24.90 401 ALA D N 1
ATOM 12806 C CA . ALA D 1 401 ? 30.332 12.101 -28.085 1.00 23.12 401 ALA D CA 1
ATOM 12807 C C . ALA D 1 401 ? 28.878 12.182 -28.501 1.00 29.96 401 ALA D C 1
ATOM 12808 O O . ALA D 1 401 ? 28.245 11.173 -28.848 1.00 28.32 401 ALA D O 1
ATOM 12810 N N . ALA D 1 402 ? 28.367 13.408 -28.469 1.00 29.84 402 ALA D N 1
ATOM 12811 C CA . ALA D 1 402 ? 27.020 13.716 -28.918 1.00 25.07 402 ALA D CA 1
ATOM 12812 C C . ALA D 1 402 ? 26.912 13.526 -30.419 1.00 28.97 402 ALA D C 1
ATOM 12813 O O . ALA D 1 402 ? 27.918 13.305 -31.099 1.00 27.29 402 ALA D O 1
ATOM 12815 N N . TYR D 1 403 ? 25.693 13.606 -30.944 1.00 25.38 403 TYR D N 1
ATOM 12816 C CA . TYR D 1 403 ? 25.517 13.448 -32.380 1.00 30.35 403 TYR D CA 1
ATOM 12817 C C . TYR D 1 403 ? 26.084 14.651 -33.104 1.00 29.38 403 TYR D C 1
ATOM 12818 O O . TYR D 1 403 ? 25.771 15.789 -32.772 1.00 30.61 403 TYR D O 1
ATOM 12827 N N . ASN D 1 404 ? 26.914 14.396 -34.104 1.00 33.35 404 ASN D N 1
ATOM 12828 C CA . ASN D 1 404 ? 27.532 15.473 -34.862 1.00 34.65 404 ASN D CA 1
ATOM 12829 C C . ASN D 1 404 ? 26.846 15.618 -36.221 1.00 39.55 404 ASN D C 1
ATOM 12830 O O . ASN D 1 404 ? 27.165 14.879 -37.148 1.00 35.56 404 ASN D O 1
ATOM 12835 N N . THR D 1 405 ? 25.908 16.561 -36.330 1.00 42.22 405 THR D N 1
ATOM 12836 C CA . THR D 1 405 ? 25.151 16.761 -37.574 1.00 39.63 405 THR D CA 1
ATOM 12837 C C . THR D 1 405 ? 26.059 17.106 -38.751 1.00 41.23 405 THR D C 1
ATOM 12838 O O . THR D 1 405 ? 25.904 16.574 -39.853 1.00 41.13 405 THR D O 1
ATOM 12842 N N . HIS D 1 406 ? 27.019 17.991 -38.511 1.00 42.52 406 HIS D N 1
ATOM 12843 C CA . HIS D 1 406 ? 27.898 18.449 -39.579 1.00 39.18 406 HIS D CA 1
ATOM 12844 C C . HIS D 1 406 ? 28.850 17.342 -40.014 1.00 40.30 406 HIS D C 1
ATOM 12845 O O . HIS D 1 406 ? 29.678 17.542 -40.902 1.00 49.49 406 HIS D O 1
ATOM 12852 N N . ARG D 1 407 ? 28.722 16.167 -39.398 1.00 42.53 407 ARG D N 1
ATOM 12853 C CA . ARG D 1 407 ? 29.512 15.010 -39.799 1.00 39.11 407 ARG D CA 1
ATOM 12854 C C . ARG D 1 407 ? 28.692 13.711 -39.843 1.00 38.82 407 ARG D C 1
ATOM 12855 O O . ARG D 1 407 ? 29.195 12.659 -40.258 1.00 39.17 407 ARG D O 1
ATOM 12863 N N . LYS D 1 408 ? 27.432 13.798 -39.431 1.00 35.78 408 LYS D N 1
ATOM 12864 C CA . LYS D 1 408 ? 26.529 12.650 -39.395 1.00 37.40 408 LYS D CA 1
ATOM 12865 C C . LYS D 1 408 ? 27.131 11.430 -38.702 1.00 36.51 408 LYS D C 1
ATOM 12866 O O . LYS D 1 408 ? 27.198 10.342 -39.276 1.00 35.60 408 LYS D O 1
ATOM 12872 N N . GLY D 1 409 ? 27.565 11.613 -37.460 1.00 36.96 409 GLY D N 1
ATOM 12873 C CA . GLY D 1 409 ? 28.127 10.519 -36.691 1.00 33.09 409 GLY D CA 1
ATOM 12874 C C . GLY D 1 409 ? 28.356 10.877 -35.240 1.00 31.90 409 GLY D C 1
ATOM 12875 O O . GLY D 1 409 ? 28.021 11.980 -34.798 1.00 33.48 409 GLY D O 1
ATOM 12876 N N . VAL D 1 410 ? 28.906 9.931 -34.487 1.00 31.82 410 VAL D N 1
ATOM 12877 C CA . VAL D 1 410 ? 29.287 10.206 -33.113 1.00 31.73 410 VAL D CA 1
ATOM 12878 C C . VAL D 1 410 ? 30.800 10.097 -33.013 1.00 29.95 410 VAL D C 1
ATOM 12879 O O . VAL D 1 410 ? 31.513 10.537 -33.910 1.00 32.36 410 VAL D O 1
ATOM 12891 N N . LEU D 1 412 ? 33.469 6.986 -31.237 1.00 21.53 412 LEU D N 1
ATOM 12892 C CA . LEU D 1 412 ? 33.462 5.735 -30.490 1.00 21.14 412 LEU D CA 1
ATOM 12893 C C . LEU D 1 412 ? 34.800 5.446 -29.833 1.00 22.66 412 LEU D C 1
ATOM 12894 O O . LEU D 1 412 ? 35.850 5.757 -30.384 1.00 23.39 412 LEU D O 1
ATOM 12899 N N . CYS D 1 413 ? 34.734 4.820 -28.662 1.00 24.15 413 CYS D N 1
ATOM 12900 C CA . CYS D 1 413 ? 35.898 4.323 -27.946 1.00 25.03 413 CYS D CA 1
ATOM 12901 C C . CYS D 1 413 ? 35.776 2.811 -27.800 1.00 24.81 413 CYS D C 1
ATOM 12902 O O . CYS D 1 413 ? 34.796 2.313 -27.252 1.00 24.41 413 CYS D O 1
ATOM 12905 N N . TYR D 1 414 ? 36.768 2.078 -28.292 1.00 22.42 414 TYR D N 1
ATOM 12906 C CA . TYR D 1 414 ? 36.695 0.628 -28.270 1.00 22.83 414 TYR D CA 1
ATOM 12907 C C . TYR D 1 414 ? 37.418 0.066 -27.061 1.00 23.39 414 TYR D C 1
ATOM 12908 O O . TYR D 1 414 ? 38.573 0.394 -26.816 1.00 26.40 414 TYR D O 1
ATOM 12917 N N . VAL D 1 415 ? 36.729 -0.775 -26.297 1.00 21.63 415 VAL D N 1
ATOM 12918 C CA . VAL D 1 415 ? 37.334 -1.406 -25.128 1.00 23.81 415 VAL D CA 1
ATOM 12919 C C . VAL D 1 415 ? 37.648 -2.873 -25.423 1.00 30.80 415 VAL D C 1
ATOM 12920 O O . VAL D 1 415 ? 36.737 -3.674 -25.616 1.00 26.26 415 VAL D O 1
ATOM 12924 N N . ALA D 1 416 ? 38.933 -3.223 -25.449 1.00 25.75 416 ALA D N 1
ATOM 12925 C CA . ALA D 1 416 ? 39.342 -4.589 -25.768 1.00 29.87 416 ALA D CA 1
ATOM 12926 C C . ALA D 1 416 ? 40.536 -5.039 -24.935 1.00 34.54 416 ALA D C 1
ATOM 12927 O O . ALA D 1 416 ? 41.116 -4.253 -24.175 1.00 27.72 416 ALA D O 1
ATOM 12929 N N . GLU D 1 417 ? 40.902 -6.312 -25.089 1.00 30.20 417 GLU D N 1
ATOM 12930 C CA . GLU D 1 417 ? 42.058 -6.875 -24.391 1.00 33.23 417 GLU D CA 1
ATOM 12931 C C . GLU D 1 417 ? 43.342 -6.245 -24.884 1.00 32.34 417 GLU D C 1
ATOM 12932 O O . GLU D 1 417 ? 44.287 -6.042 -24.118 1.00 32.92 417 GLU D O 1
ATOM 12938 N N . ASP D 1 418 ? 43.378 -5.959 -26.179 1.00 26.04 418 ASP D N 1
ATOM 12939 C CA . ASP D 1 418 ? 44.562 -5.376 -26.787 1.00 28.14 418 ASP D CA 1
ATOM 12940 C C . ASP D 1 418 ? 44.158 -4.653 -28.046 1.00 28.61 418 ASP D C 1
ATOM 12941 O O . ASP D 1 418 ? 42.989 -4.687 -28.435 1.00 28.37 418 ASP D O 1
ATOM 12946 N N . LEU D 1 419 ? 45.127 -4.010 -28.690 1.00 27.02 419 LEU D N 1
ATOM 12947 C CA . LEU D 1 419 ? 44.836 -3.156 -29.835 1.00 28.22 419 LEU D CA 1
ATOM 12948 C C . LEU D 1 419 ? 44.191 -3.900 -31.005 1.00 30.97 419 LEU D C 1
ATOM 12949 O O . LEU D 1 419 ? 43.226 -3.420 -31.589 1.00 32.22 419 LEU D O 1
ATOM 12954 N N . GLU D 1 420 ? 44.712 -5.067 -31.357 1.00 32.05 420 GLU D N 1
ATOM 12955 C CA . GLU D 1 420 ? 44.237 -5.689 -32.578 1.00 31.17 420 GLU D CA 1
ATOM 12956 C C . GLU D 1 420 ? 42.806 -6.205 -32.367 1.00 29.80 420 GLU D C 1
ATOM 12957 O O . GLU D 1 420 ? 41.992 -6.171 -33.285 1.00 34.66 420 GLU D O 1
ATOM 12963 N N . ALA D 1 421 ? 42.481 -6.605 -31.142 1.00 28.37 421 ALA D N 1
ATOM 12964 C CA . ALA D 1 421 ? 41.102 -6.941 -30.805 1.00 31.23 421 ALA D CA 1
ATOM 12965 C C . ALA D 1 421 ? 40.186 -5.721 -30.933 1.00 34.83 421 ALA D C 1
ATOM 12966 O O . ALA D 1 421 ? 39.034 -5.839 -31.357 1.00 29.74 421 ALA D O 1
ATOM 12968 N N . ALA D 1 422 ? 40.697 -4.550 -30.562 1.00 29.84 422 ALA D N 1
ATOM 12969 C CA . ALA D 1 422 ? 39.905 -3.331 -30.635 1.00 28.63 422 ALA D CA 1
ATOM 12970 C C . ALA D 1 422 ? 39.771 -2.911 -32.078 1.00 27.79 422 ALA D C 1
ATOM 12971 O O . ALA D 1 422 ? 38.712 -2.437 -32.509 1.00 28.92 422 ALA D O 1
ATOM 12973 N N . LEU D 1 423 ? 40.816 -3.111 -32.839 1.00 24.62 423 LEU D N 1
ATOM 12974 C CA . LEU D 1 423 ? 40.720 -2.787 -34.222 1.00 28.24 423 LEU D CA 1
ATOM 12975 C C . LEU D 1 423 ? 39.762 -3.757 -34.931 1.00 30.96 423 LEU D C 1
ATOM 12976 O O . LEU D 1 423 ? 39.174 -3.438 -35.927 1.00 26.19 423 LEU D O 1
ATOM 12981 N N . HIS D 1 424 ? 39.637 -4.927 -34.370 1.00 28.98 424 HIS D N 1
ATOM 12982 C CA . HIS D 1 424 ? 38.806 -5.913 -34.957 1.00 35.92 424 HIS D CA 1
ATOM 12983 C C . HIS D 1 424 ? 37.399 -5.577 -34.578 1.00 34.91 424 HIS D C 1
ATOM 12984 O O . HIS D 1 424 ? 36.525 -5.723 -35.401 1.00 36.14 424 HIS D O 1
ATOM 12991 N N . ARG D 1 425 ? 37.180 -5.111 -33.348 1.00 32.18 425 ARG D N 1
ATOM 12992 C CA . ARG D 1 425 ? 35.833 -4.691 -32.964 1.00 30.24 425 ARG D CA 1
ATOM 12993 C C . ARG D 1 425 ? 35.403 -3.564 -33.902 1.00 32.57 425 ARG D C 1
ATOM 12994 O O . ARG D 1 425 ? 34.259 -3.533 -34.362 1.00 35.14 425 ARG D O 1
ATOM 13002 N N . GLU D 1 426 ? 36.329 -2.643 -34.176 1.00 30.88 426 GLU D N 1
ATOM 13003 C CA . GLU D 1 426 ? 36.041 -1.517 -35.054 1.00 30.81 426 GLU D CA 1
ATOM 13004 C C . GLU D 1 426 ? 35.677 -1.947 -36.468 1.00 31.89 426 GLU D C 1
ATOM 13005 O O . GLU D 1 426 ? 34.762 -1.386 -37.084 1.00 33.19 426 GLU D O 1
ATOM 13011 N N . GLU D 1 427 ? 36.401 -2.931 -36.989 1.00 37.25 427 GLU D N 1
ATOM 13012 C CA . GLU D 1 427 ? 36.138 -3.423 -38.335 1.00 36.29 427 GLU D CA 1
ATOM 13013 C C . GLU D 1 427 ? 34.718 -3.970 -38.451 1.00 35.57 427 GLU D C 1
ATOM 13014 O O . GLU D 1 427 ? 34.029 -3.729 -39.445 1.00 36.37 427 GLU D O 1
ATOM 13020 N N . SER D 1 428 ? 34.272 -4.696 -37.429 1.00 35.19 428 SER D N 1
ATOM 13021 C CA . SER D 1 428 ? 32.911 -5.219 -37.424 1.00 33.54 428 SER D CA 1
ATOM 13022 C C . SER D 1 428 ? 31.910 -4.068 -37.433 1.00 39.03 428 SER D C 1
ATOM 13023 O O . SER D 1 428 ? 31.011 -4.017 -38.273 1.00 36.84 428 SER D O 1
ATOM 13026 N N . VAL D 1 429 ? 32.076 -3.142 -36.499 1.00 32.95 429 VAL D N 1
ATOM 13027 C CA . VAL D 1 429 ? 31.198 -2.015 -36.312 1.00 32.50 429 VAL D CA 1
ATOM 13028 C C . VAL D 1 429 ? 31.072 -1.252 -37.608 1.00 32.63 429 VAL D C 1
ATOM 13029 O O . VAL D 1 429 ? 30.074 -0.668 -37.901 1.00 33.91 429 VAL D O 1
ATOM 13033 N N . SER D 1 430 ? 32.130 -1.286 -38.380 1.00 34.40 430 SER D N 1
ATOM 13034 C CA . SER D 1 430 ? 32.179 -0.723 -39.711 1.00 36.48 430 SER D CA 1
ATOM 13035 C C . SER D 1 430 ? 30.893 -1.002 -40.491 1.00 40.12 430 SER D C 1
ATOM 13036 O O . SER D 1 430 ? 30.348 -0.167 -41.154 1.00 42.74 430 SER D O 1
ATOM 13039 N N . ARG D 1 431 ? 30.439 -2.219 -40.376 1.00 35.31 431 ARG D N 1
ATOM 13040 C CA . ARG D 1 431 ? 29.285 -2.805 -41.066 1.00 40.20 431 ARG D CA 1
ATOM 13041 C C . ARG D 1 431 ? 28.011 -2.041 -40.750 1.00 39.92 431 ARG D C 1
ATOM 13042 O O . ARG D 1 431 ? 27.074 -2.016 -41.543 1.00 43.50 431 ARG D O 1
ATOM 13050 N N . LEU D 1 432 ? 27.985 -1.417 -39.578 1.00 34.87 432 LEU D N 1
ATOM 13051 C CA . LEU D 1 432 ? 26.791 -0.738 -39.102 1.00 33.42 432 LEU D CA 1
ATOM 13052 C C . LEU D 1 432 ? 26.566 0.628 -39.735 1.00 35.48 432 LEU D C 1
ATOM 13053 O O . LEU D 1 432 ? 25.429 1.120 -39.780 1.00 36.48 432 LEU D O 1
ATOM 13058 N N . PHE D 1 433 ? 27.639 1.242 -40.222 1.00 36.06 433 PHE D N 1
ATOM 13059 C CA . PHE D 1 433 ? 27.594 2.653 -40.593 1.00 32.65 433 PHE D CA 1
ATOM 13060 C C . PHE D 1 433 ? 28.138 2.928 -41.986 1.00 32.20 433 PHE D C 1
ATOM 13061 O O . PHE D 1 433 ? 28.256 4.095 -42.380 1.00 35.33 433 PHE D O 1
#

Organism: NCBI:txid68187

Radius of gyration: 36.08 Å; Cα contacts (8 Å, |Δi|>4): 3632; chains: 4; bounding box: 86×97×100 Å

InterPro domains:
  IPR011761 ATP-grasp fold [PS50975] (146-366)
  IPR040754 Pre ATP-grasp domain [PF18604] (25-121)
  IPR041356 PGM1 C-terminal domain [PF18105] (378-428)

Secondary structure (DSSP, 8-state):
-EEE---S-TTT---TT--S-GGGGHHHH--TT-EEE-SSPPPHHHHHHHHHHHT--GGG-EEE-PPPBTTBSSS--HHHHH-HHHHHHHHHHHTT-----EEESS--HHHHHHHHHTT-GGGSTTHHHHHTTGGGGGG-HHHHHHHHHHHT----SEEEESSHHHHHHHHHHHHHTT--EEEEETT--GGGGEEEEESSS-----SSS-EEE--SHHHHHHHHHHHHHHHTTTTTS-EEEEE--TT-EEEEEEEEEETTEEEEEEEE--BSSSB-EE----S--HHHHHHHHHHHHHHHHHHHHHT--EEEEEEEEE-TT--EEEEEEE-S--TTHHIIIIIIIIII-TTBTTTBEEEEE---TT---SSHHHHHHHHHHHT-B-BTTTTBEEE--S--BTTTTB--EEEESSHHHHHHHHHHHHTT-/-EEE---S-TTT----S--S-GGGGGGGG--TT-EEE-SSPPPHHHHHHHHHHHT--GGG-EEE-PPPBTTBSSS--HHHHT-HHHHHHHHHHHTTPPP--EEESS--HHHHHHHHHTT-GGGSTTHHHHHTTGGGGGG-HHHHHHHHHHHT----SEEEESSHHHHHHHHHHHHHTT--EEEEETT--SGGGEEEEESSS----TTSS-EEE--SHHHHHHHHHHHHHHHTTTTTS-EEEEE--TT-EEEEEEEEEETTEEEEEEEE----B----S--HHHHHHHHHHHHHHHHHHHHHT--EEEEEEEEE-TTS-EEEEEEE-S--TTHHIIIIIIIIII-TTBTTTBEEEE-----HHHHHHHHHHHT-B-BTTTTBEEE---S-BTTTTB--EEEESSHHHHHHHHHHHHT--/-EEE---S-TTT----S--SSGGGGHHHH--TT-EEE-SSPPPHHHHHHHHHHHT--GGG-EEE-PPPBTTBSSS--HHHHT-HHHHHHHHHHHTTPPP--EEESS--HHHHHHHHHHT-GGGSTTHHHHHTTGGGGGG-HHHHHHHHHHHT----SEEEESSHHHHHHHHHHHHTTT--EEEEETT--GGGGEEEEESSS----TT-SEEEE--SHHHHHHHHHHHHHHHTTTTTS-EEEEE--TT-EEEEEEEEEETTEEEEEEEE----EE----S--HHHHHHHHHHHHHHHHHHHHHT--EEEEEEEEE-TT--EEEEEEE-S--TTHHIIIIIIIIII-TTBTTTBEEEEE---TT---SSHHHHHHHHHHHT-B-BTTTTBEEE--S--------EEEESSHHHHHHHHHHHTTT-/-EEE---S-TTT---TT--S-GGGGGGGG--TT-EEE-SSPPPHHHHHHHHHHHT--GGG-EEE-PPPBTTBSSS--HHHHS-HHHHHHHHHHHTT-----EEESS--HHHHHHHHHHT-GGGSTTHHHHHTTGGGGGG-HHHHHHHHHHTT----SEEEESSHHHHHHHHHHHHHTT--EEEEETT--GGGGEEEEESSS----SSSSEEEE--SHHHHHHHHHHHHHHHTTTTTS-EEEEE--TT-EEEEEEEEEETTEEEEEEEE--BSSSB-EE----S--HHHHHHHHHHHHHHHHHHHHHT--EEEEEEEEE-TT--EEEEEEE-S--TTHHIIIIIIIIII-TTBTTTBEEEEE---TT---S-HHHHHHHHHHHT-B-BTTTTBEEE--S--BTTTTB--EEEESSHHHHHHHHHHHHTT-